Protein 9FOJ (pdb70)

InterPro domains:
  IPR000069 Envelope glycoprotein M, flavivirus [PF01004] (208-280)
  IPR000208 RNA-directed RNA polymerase, fingers/palm subdomains, flavivirus [PF00972] (2767-3212)
  IPR000336 Flavivirus/Alphavirus glycoprotein, immunoglobulin-like domain superfamily [G3DSA:2.60.40.350] (581-679)
  IPR000404 Flavivirus non-structural protein NS4A [PF01350] (2114-2251)
  IPR000487 Non-structural protein NS2B, flavivirus [PS51527] (1357-1488)
  IPR000752 Flavivirus non-structural protein NS2A [PF01005] (1141-1274)
  IPR001122 Capsid protein C, flavivirus [PF01003] (4-115)
  IPR001157 Non-structural protein NS1, flavivirus [PF00948] (779-1130)
  IPR001528 Flavivirus non-structural protein NS4B [PF01349] (2260-2503)
  IPR001650 Helicase, C-terminal domain-like [PS51194] (1841-2000)
  IPR001650 Helicase, C-terminal domain-like [SM00490] (1864-1957)
  IPR001850 Non-structural protein NS3, peptidase S7, flavivirus [PF00949] (1509-1658)
  IPR001850 Non-structural protein NS3, peptidase S7, flavivirus [PS51528] (1490-1669)
  IPR002535 Flavivirus polyprotein propeptide [PF01570] (139-205)
  IPR002877 Ribosomal RNA methyltransferase, FtsJ domain [PF01728] (2566-2733)
  IPR007094 RNA-directed RNA polymerase, catalytic domain [PS50507] (3040-3189)
  IPR009003 Peptidase S1, PA clan [SSF50494] (1508-1657)
  IPR011492 Non-structural protein NS3-like, DEAD-box helicase, flavivirus [PF07652] (1679-1824)
  IPR011998 Envelope glycoprotein E, central and dimerisation domain, flavivirus [PF00869] (282-581)
  IPR013755 Flaviviral glycoprotein E, central domain, subdomain 1 [G3DSA:3.30.387.10] (343-542)

Solvent-accessible surface area: 92058 Å² total; per-residue (Å²): 24,66,0,19,39,37,138,36,1,26,81,12,109,4,118,155,64,41,77,127,12,30,4,5,5,16,23,54,10,7,7,0,0,22,10,104,50,56,15,3,4,0,1,3,5,58,19,4,43,8,102,80,14,58,95,34,34,10,2,0,7,41,3,111,13,87,57,68,105,60,31,36,104,33,51,86,126,29,53,2,80,28,96,38,45,79,105,53,22,31,14,49,84,108,69,114,3,52,31,6,9,3,38,129,10,53,85,38,35,127,6,21,0,0,3,3,3,95,7,73,11,60,120,140,63,87,3,22,0,14,33,17,53,70,91,133,9,25,8,20,0,41,2,1,6,23,35,12,70,59,33,11,73,123,99,136,22,118,24,70,74,71,11,70,3,42,82,100,52,151,100,31,101,20,82,22,57,93,41,12,47,2,4,3,57,15,159,26,101,29,17,33,71,39,59,76,7,1,4,2,4,19,40,120,95,91,153,43,28,14,46,0,2,2,0,26,73,96,20,2,67,111,18,21,5,0,53,33,49,100,72,36,173,23,33,75,71,10,47,107,2,6,65,22,25,102,21,82,23,98,96,19,52,17,40,20,31,6,5,14,18,4,21,4,5,106,13,2,17,12,3,0,30,1,35,28,111,74,87,76,22,26,10,96,2,2,28,1,19,7,41,3,4,2,72,132,25,134,46,47,9,111,136,57,97,82,10,62,132,89,99,7,83,75,148,91,59,12,14,38,13,55,33,29,7,0,1,0,34,3,19,16,98,24,126,93,53,4,75,9,37,27,95,0,10,38,110,72,78,92,160,78,86,38,14,143,55,40,16,47,28,18,22,5,46,118,141,22,15,1,19,4,4,1,62,4,47,57,21,78,1,20,0,72,0,17,86,43,94,70,116,42,126,9,134,68,56,77,119,32,54,96,115,90,140,77,163,51,27,108,63,38,60,86,43,11,18,83,42,15,74,36,39,27,43,117,85,42,116,103,53,69,71,1,99,55,111,62,74,104,106,25,34,42,25,57,118,140,25,18,76,42,19,70,54,36,14,23,80,68,0,76,49,43,20,138,79,0,130,87,65,244,65,113,106,96,20,106,36,76,59,106,38,0,33,100,4,42,55,75,0,72,62,95,37,108,24,66,0,16,36,35,111,34,16,33,70,11,102,11,86,167,55,51,62,120,7,34,1,1,3,8,26,46,3,7,3,0,2,22,23,78,70,64,14,2,4,0,4,5,3,62,15,2,40,5,97,81,15,63,96,45,52,3,6,0,4,45,1,104,14,92,46,68,105,62,28,39,94,37,9,135,123,33,95,9,89,30,98,21,46,166,99,96,27,27,19,49,82,135,58,101,4,63,29,6,8,2,31,131,1,46,92,34,31,117,3,34,0,1,2,2,1,105,11,73,21,48,135,146,66,86,2,19,0,15,42,16,53,77,110,127,1,20,4,24,0,55,5,1,3,19,36,10,68,48,39,12,59,121,99,141,21,111,21,82,77,67,8,82,2,38,74,100,49,96,146,47,103,17,79,16,59,93,30,13,51,9,38,8,35,6,104,16,75,53,12,17,72,24,70,85,1,4,4,4,4,25,33,105,106,98,154,37,30,20,40,0,1,2,0,20,126,82,35,4,70,68,30,28,4,0,44,28,109,104,70,48,182,28,32,65,86,12,49,113,1,4,56,17,17,93,18,78,32,74,117,18,67,15,27,21,32,8,5,6,21,4,29,6,2,123,9,2,30,22,4,2,21,3,15,20,94,78,79,78,20,46,3,90,11,14,26,2,17,2,29,5,9,10,113,139,15,136,40,54,15,116,133,83,97,63,8,60,121,100,92,9,83,66,141,78,39,5,15,41,14,61,36,32,4,0,1,2,15,3,19,39,90,17,123,129,56,4,84,9,44,18,85,1,17,22,66,66,89,106,106,108,75,36,9,146,51,38,8,44,36,13,27,23,58,92,147,30,21,2,15,1,2,0,65,5,48,58,23,43,2,26,0,51,1,14,93,38,10,13,16,41,102,12,134,66,60,87,129,28,62,96,115,105,151,66,161,84,39,106,38,28,75,63,36,19,22,69,27,16,81,47,48,26,39,100,63,40,115,118,44,67,72,4,61,58,112,51,76,108,93,12,31,48,24,62,102,102,20,9,60,11,18,24,48,24,12,28,40,30,0,18,45,40,21,82,35,0,77,86,44,242,73,106,106,95,19,110,37,31,61,97,29,0,36,90,13,45,68,63,2,90,53,52,1,112,15,74,1,41,62,62,145,107,3,28,69,9,99,35,109,55,86,75,42,140,12,27,0,4,3,61,32,43,14,5,12,6,4,44,21,101,53,58,12,6,2,0,4,4,3,50,21,3,37,7,102,81,11,48,118,36,41,17,4,0,9,38,4,122,41,82,53,69,99,63,33,36,110,49,32,107,124,30,50,5,89,17,107,27,43,93,89,55,19,27,13,51,78,109,60,118,2,95,35,14,199,76,71,175,3,72,88,165,42,112,10,18,0,0,0,2,3,87,7,72,17,67,130,144,69,89,3,22,0,13,49,18,49,74,82,127,7,23,2,17,0,50,2,0,5,15,42,9,78,73,37,48,88,126,110,129,24,113,28,88,91,71,17,74,1,44,9,64,23,96,109,34,94,14,86,6,59,95,40,7,46,6,5,1,42,7,43,6,43,35,11,30,77,31,52,78,10,4,5,4,10,25,45,148,107,95,165,163,50,60,73,0,16,36,1,83,118,98,81,4,71,126,35,60,27,0,55,35,52,118,72,35,155,21,25,85,77,9,42,116,3,9,68,17,13,100,33,86,29,89,122,10,72,37,63,67,86,23,64,38,33,40,88,14,60,113,63,19,85,85,44,63,78,5,37,31,116,68,81,73,25,22,5,114,40,23,29,0,2,7,24,5,6,5,68,114,4,125,52,58,12,110,137,64,99,79,8,89,108,108,78,8,82,72,147,115,52,7,64,72,36,60,44,55,2,2,11,0,23,3,21,15,89,19,125,88,51,4,86,9,46,23,127,0,19,22,136,66,76,94,159,88,87,31,16,130,63,25,13,49,30,16,29,7,44,114,156,21,18,3,9,2,0,0,56,4,52,59,19,91,4,27,0,66,0,16,81,49,81,62,110,45,129,12,132,61,64,78,149,37,66,100,123,109,154,66,152,64,22,98,82,74,62,98,116,9,32,65,58,16,80,14,37,16,51,104,78,39,118,120,40,65,72,4,102,54,113,60,70,103,86,20,34,46,28,102,120,139,38,31,89,55,38,62,109,27,32,41,103,58,0,75,46,55,23,152,30,0,134,81,48,209,65,111,107,99,19,108,35,42,61,96,43,0,32,90,13,33,89,74,14,106,84,113,52,172,71,123,17,64,86,3,63,72,143,33,25,58,13,92,28,90,75,7,57,135,35,76,42,38,161,36,31,101,89,106,18,91,19,28,46,180,137,31,149,151,14,26,121,39,45,68,107,34,8,155,112,51,29,135,35,103,140,61,36,102,107,90,28,86,64,33,38,35,60,18,15,65,59,63,49,106,18,68,62,14,32,77,99,25,41,62,22,82,21,78,109,15,50,164,29,93,16,26,128,28,15,116,92,125,22,54,36,69,24,110,178,62,130,133,46,33,100,62,54,68,108,85,9,117,126,146,39,136,34,97,103,27,35,94,42,71,25,78,44,21,39,34,39,0,37,54,81,108,163,165,155,126,116,140,66,133,218,100,130,83,54,255,52,106,111,160,52,116,60,107,50,101,86,25,71,102,83,150,43,86,46,28,61,133,141,66,104,134,80,28,104,56,79,64,114,46,18,88,124,46,32,91,36,97,134,54,49,106,118,102,25,97,101,53,58,43,97,12,23,81,112,67

Radius of gyration: 48.01 Å; Cα contacts (8 Å, |Δi|>4): 3332; chains: 6; bounding box: 139×89×130 Å

B-factor: mean 101.0, std 32.33, range [60.45, 214.07]

Secondary structure (DSSP, 8-state):
--GGGSS--EEEEEPTT--EEEEEEETT--EEEEETTEEEEEEEEEEEEEESPEEEEEEESSEEEEEEEEEEE-SSS-----GGGGSTTEEEEEEEEEE-GGGT-SSSEEEEEEEEEEEEE-TT-EEEEEE--TTT-EEEEEEEE--S----TTS--TT-EEEEE-TT--SEEEE-GGGEEEEEEE-GGGSS-GGGB-EEE--TT-TTS-SEE--BHHHHHS--S-EE-TT-SS-BTGGGSEEE----SS---EEE----HHHHHHHTTTPBEEEEETTEEEESS-EEEEEEEEEEE--TTTTSPBPPTTSEEEEEEEEE-SSS-EEEEEEE-SSSSEE--EEEEETTEEEEE--EESSSS-EE-SS-B-EEEEE--SEEEEEEETTEEEEEEE-S-HHHHHHHHHHHHHHHHHHHGGGGGGTT--S-THHHHHHHHHHHHHHHHHHHHTTS-HHHHHHHHHHHHHHHHHSS-HHHHHHHHHHHHHHHHTTTTT--/-GGGG-S--EEEE--TT--EEEEEEETT--EEEE-TTS--EEEEEEEEE-BS-EEEEEEESSEEEEEEEEEEE-TTS-----GGGG-SSEEEEEE--EE-GGGT-SS-EE-EEEEEEEEEE-TT-EEEEEE--TTT-EEEEEEEE--S----TTS--TT-EEEEE-TT--EEEEE-GGGBEEEEEE-STTSS-TTSEEEEE--TT-TTS-SEEEEETTHHHH--S-EE-TT-SS-BTGGGTEEEPPP-SS---EEE----HHHHHHHTTTPBEEEEETTEEEES--EEEEEEE-SSB--TTTTPPBPPTTS-EEEEEEEE-SSS-EEEEEE--S-SS-B---EEEETTS------EESS-S-BEETTEE-EEEEE--SEEEEEEETTEEEEEEE-S-HHHHHHHHHHHHHHHHHHHGGGGGGSSS---HHHHHHHHHHHHHHHHHHHHTTTS-HHHHHHHHHHHHHHHHH-SSHHHHHHHHHHHHHHHHHHHTT--/--TTS-TT-EEEEE-TT--EEEEEEETT--EEEEESSSPPEEEEEEEEEEESPEEEEEEESSEEEEEEEEEEE-TTS-----GGGGSTTEEEEEE--EE-GGGT-SS-EE-EEEEEEEEEEPTT-EEEEEE--GGG-EEEEEEEE--S----SSSPPTT-EEEEE-SS--SEEEE-GGGBEEEEEE-GGGSS-TTSEEEEE--TT-SSS-SEEEEEHHHHHS--S-EE-TT--S-BTGGGGEEEPPPPSS---EEE----HHHHHHH-TT--EEEEETTEEEESS-EEEEEEE-TTB----TTSPBPPTTSEEEEEEEEE-SSS-EEEEEEE-S-SSEEPPEEEEETTEEEEE--EESSSS-EEBTTB--EEEEE--SEEEEEEETTEEEEEEE---HHHHHHHHHHHHHHHHHHHGGGGGGSS----THHHHHHHHHHHHHHHHHHHHTTS-HHHHHHHHHHHHHHHHH-SSHHHHHHHHHHHHHHHHTTTTS--/-------SS----SS-BSSPP--HHHHHHHHHHHHHHTHHHHHHHHHHHHHH--SHHHHHHHHHHHHHHHHHH-/----PPPSSTT--SS-BSS---SHHHHHHHHHHHHHHSTTHHHHHHHHHHHH--SHHHHHHHHHHHHHTGGG--/-------SSS---SS--STT--SHHHHHHHHHHHTTT-HHHHHHHHHHHHHH--SHHHHHHTHHHHHHHGGG--

Nearest PDB structures (foldseek):
  9foj-assembly1_A  TM=9.922E-01  e=1.346E-93  Langat virus (strain TP21)
  9fk0-assembly1_A  TM=9.875E-01  e=8.191E-89  tick-borne encephalitis virus-European subtype
  7z51-assembly1_A  TM=9.888E-01  e=7.480E-86  Tick-borne encephalitis virus (WESTERN SUBTYPE)
  8qrh-assembly1_C  TM=9.828E-01  e=7.710E-84  Orthoflavivirus encephalitidis
  5o6v-assembly1_B  TM=9.549E-01  e=3.241E-80  Tick-borne encephalitis virus (strain HYPR)

Sequence (1710 aa):
SRCTHLENRDFVTGVQGTTRLTLVLELGGCVTVTADGKPSLDVWLDSIYQESPAQTREYCLHAKLTGTKVAARCPTMGPATLPEEHQSGTVCKRDQSDRGWGNHCGLFGKGSIVTCVKFTCEDKKKATGHVYDVNKITYTIKVEPHTGEFVAANETHSGRKSASFTVSSEKTILTLGDYGDVSLLCRVASGVDLAQTVVLALDKTHEHLPTAWQVHRDWFNDLALPWKHDGAEAWNEAGRLVEFGTPHAVKMDVFNLGDQTGVLLKSLAGVPVASIEGTKYHLKSGHVTCEVGLEKLKMKGLTYTVCDKTKFTWKRAPTDSGHDTVVMEVGFSGTRPCRIPVRAVAHGVPEVNVAMLITPNPTMENNGGGFIEMQLPPGDNIIYVGDLNHQWFQKGSSIGRVLQKTRKGIERLTVLGEHAWDFGSVGGVMTSIGRAMHTVLGGAFNTLLGGVGFLPKILLGVAMAWLGLNMRNPTLSMGFLLSGGLVLAMTLGVGASRCTHLENRDFVTGVQGTTRLTLVLELGGCVTVTADGKPSLDVWLDSIYQESPAQTREYCLHAKLTGTKVAARCPTMGPATLPEEHQSGTVCKRDQSDRGWGNHCGLFGKGSIVTCVKFTCEDKKKATGHVYDVNKITYTIKVEPHTGEFVAANETHSGRKSASFTVSSEKTILTLGDYGDVSLLCRVASGVDLAQTVVLALDKTHEHLPTAWQVHRDWFNDLALPWKHDGAEAWNEAGRLVEFGTPHAVKMDVFNLGDQTGVLLKSLAGVPVASIEGTKYHLKSGHVTCEVGLEKLKMKGLTYTVCDKTKFTWKRAPTDSGHDTVVMEVGFSGTRPCRIPVRAVAHGVPEVNVAMLITPNPTMENNGGGFIEMQLPPGDNIIYVGDLNHQWFQKGSSIGRVLQKTRKGIERLTVLGEHAWDFGSVGGVMTSIGRAMHTVLGGAFNTLLGGVGFLPKILLGVAMAWLGLNMRNPTLSMGFLLSGGLVLAMTLGVGASRCTHLENRDFVTGVQGTTRLTLVLELGGCVTVTADGKPSLDVWLDSIYQESPAQTREYCLHAKLTGTKVAARCPTMGPATLPEEHQSGTVCKRDQSDRGWGNHCGLFGKGSIVTCVKFTCEDKKKATGHVYDVNKITYTIKVEPHTGEFVAANETHSGRKSASFTVSSEKTILTLGDYGDVSLLCRVASGVDLAQTVVLALDKTHEHLPTAWQVHRDWFNDLALPWKHDGAEAWNEAGRLVEFGTPHAVKMDVFNLGDQTGVLLKSLAGVPVASIEGTKYHLKSGHVTCEVGLEKLKMKGLTYTVCDKTKFTWKRAPTDSGHDTVVMEVGFSGTRPCRIPVRAVAHGVPEVNVAMLITPNPTMENNGGGFIEMQLPPGDNIIYVGDLNHQWFQKGSSIGRVLQKTRKGIERLTVLGEHAWDFGSVGGVMTSIGRAMHTVLGGAFNTLLGGVGFLPKILLGVAMAWLGLNMRNPTLSMGFLLSGGLVLAMTLGVGAVLIPSHAQRDLTGRGHQWLEGEAVKAHLTRVEGWVWKNKLFTLSLVMVAWLMVDGLLPRILIVVVALALAPAYAVLIPSHAQRDLTGRGHQWLEGEAVKAHLTRVEGWVWKNKLFTLSLVMVAWLMVDGLLPRILIVVVALALAPAYAVLIPSHAQRDLTGRGHQWLEGEAVKAHLTRVEGWVWKNKLFTLSLVMVAWLMVDGLLPRILIVVVALALAPAYA

Structure (mmCIF, N/CA/C/O backbone):
data_9FOJ
#
_entry.id   9FOJ
#
loop_
_entity.id
_entity.type
_entity.pdbx_description
1 polymer 'Envelope protein E'
2 polymer 'Small envelope protein M'
3 branched 2-acetamido-2-deoxy-beta-D-glucopyranose-(1-4)-2-acetamido-2-deoxy-beta-D-glucopyranose
4 non-polymer 1-PALMITOYL-2-LINOLEOYL-SN-GLYCERO-3-PHOSPHOCHOLINE
#
loop_
_atom_site.group_PDB
_atom_site.id
_atom_site.type_symbol
_atom_site.label_atom_id
_atom_site.label_alt_id
_atom_site.label_comp_id
_atom_site.label_asym_id
_atom_site.label_entity_id
_atom_site.label_seq_id
_atom_site.pdbx_PDB_ins_code
_atom_site.Cartn_x
_atom_site.Cartn_y
_atom_site.Cartn_z
_atom_site.occupancy
_atom_site.B_iso_or_equiv
_atom_site.auth_seq_id
_atom_site.auth_comp_id
_atom_site.auth_asym_id
_atom_site.auth_atom_id
_atom_site.pdbx_PDB_model_num
ATOM 1 N N . SER A 1 1 ? 541.376 505.461 393.047 1.00 85.93 1 SER A N 1
ATOM 2 C CA . SER A 1 1 ? 539.962 505.153 393.364 1.00 85.93 1 SER A CA 1
ATOM 3 C C . SER A 1 1 ? 539.706 505.290 394.858 1.00 85.93 1 SER A C 1
ATOM 4 O O . SER A 1 1 ? 540.565 504.930 395.660 1.00 85.93 1 SER A O 1
ATOM 7 N N . ARG A 1 2 ? 538.517 505.765 395.245 1.00 81.74 2 ARG A N 1
ATOM 8 C CA . ARG A 1 2 ? 537.951 505.563 396.585 1.00 81.74 2 ARG A CA 1
ATOM 9 C C . ARG A 1 2 ? 536.936 504.432 396.620 1.00 81.74 2 ARG A C 1
ATOM 10 O O . ARG A 1 2 ? 536.766 503.834 397.675 1.00 81.74 2 ARG A O 1
ATOM 18 N N . CYS A 1 3 ? 536.304 504.080 395.504 1.00 84.97 3 CYS A N 1
ATOM 19 C CA . CYS A 1 3 ? 535.390 502.937 395.465 1.00 84.97 3 CYS A CA 1
ATOM 20 C C . CYS A 1 3 ? 536.051 501.625 395.931 1.00 84.97 3 CYS A C 1
ATOM 21 O O . CYS A 1 3 ? 535.412 500.812 396.594 1.00 84.97 3 CYS A O 1
ATOM 24 N N . THR A 1 4 ? 537.344 501.429 395.667 1.00 80.89 4 THR A N 1
ATOM 25 C CA . THR A 1 4 ? 538.126 500.291 396.186 1.00 80.89 4 THR A CA 1
ATOM 26 C C . THR A 1 4 ? 538.307 500.278 397.708 1.00 80.89 4 THR A C 1
ATOM 27 O O . THR A 1 4 ? 538.643 499.235 398.264 1.00 80.89 4 THR A O 1
ATOM 31 N N . HIS A 1 5 ? 538.112 501.404 398.397 1.00 80.62 5 HIS A N 1
ATOM 32 C CA . HIS A 1 5 ? 538.420 501.584 399.821 1.00 80.62 5 HIS A CA 1
ATOM 33 C C . HIS A 1 5 ? 537.178 501.561 400.720 1.00 80.62 5 HIS A C 1
ATOM 34 O O . HIS A 1 5 ? 537.295 501.756 401.927 1.00 80.62 5 HIS A O 1
ATOM 41 N N . LEU A 1 6 ? 535.989 501.362 400.158 1.00 82.26 6 LEU A N 1
ATOM 42 C CA . LEU A 1 6 ? 534.708 501.540 400.842 1.00 82.26 6 LEU A CA 1
ATOM 43 C C . LEU A 1 6 ? 533.892 500.249 400.866 1.00 82.26 6 LEU A C 1
ATOM 44 O O . LEU A 1 6 ? 533.981 499.399 399.981 1.00 82.26 6 LEU A O 1
ATOM 49 N N . GLU A 1 7 ? 533.080 500.100 401.904 1.00 86.47 7 GLU A N 1
ATOM 50 C CA . GLU A 1 7 ? 532.267 498.903 402.148 1.00 86.47 7 GLU A CA 1
ATOM 51 C C . GLU A 1 7 ? 531.096 498.770 401.164 1.00 86.47 7 GLU A C 1
ATOM 52 O O . GLU A 1 7 ? 530.496 497.703 401.047 1.00 86.47 7 GLU A O 1
ATOM 58 N N . ASN A 1 8 ? 530.757 499.851 400.460 1.00 89.54 8 ASN A N 1
ATOM 59 C CA . ASN A 1 8 ? 529.597 499.959 399.582 1.00 89.54 8 ASN A CA 1
ATOM 60 C C . ASN A 1 8 ? 529.947 500.640 398.245 1.00 89.54 8 ASN A C 1
ATOM 61 O O . ASN A 1 8 ? 530.628 501.666 398.229 1.00 89.54 8 ASN A O 1
ATOM 66 N N . ARG A 1 9 ? 529.440 500.083 397.138 1.00 91.05 9 ARG A N 1
ATOM 67 C CA . ARG A 1 9 ? 529.551 500.580 395.753 1.00 91.05 9 ARG A CA 1
ATOM 68 C C . ARG A 1 9 ? 528.256 500.273 395.005 1.00 91.05 9 ARG A C 1
ATOM 69 O O . ARG A 1 9 ? 527.700 499.188 395.182 1.00 91.05 9 ARG A O 1
ATOM 77 N N . ASP A 1 10 ? 527.870 501.142 394.083 1.00 91.87 10 ASP A N 1
ATOM 78 C CA . ASP A 1 10 ? 526.940 500.848 392.988 1.00 91.87 10 ASP A CA 1
ATOM 79 C C . ASP A 1 10 ? 527.530 501.315 391.650 1.00 91.87 10 ASP A C 1
ATOM 80 O O . ASP A 1 10 ? 528.310 502.268 391.595 1.00 91.87 10 ASP A O 1
ATOM 85 N N . PHE A 1 11 ? 527.163 500.634 390.564 1.00 86.73 11 PHE A N 1
ATOM 86 C CA . PHE A 1 11 ? 527.663 500.892 389.214 1.00 86.73 11 PHE A CA 1
ATOM 87 C C . PHE A 1 11 ? 526.559 501.450 388.307 1.00 86.73 11 PHE A C 1
ATOM 88 O O . PHE A 1 11 ? 525.457 500.907 388.272 1.00 86.73 11 PHE A O 1
ATOM 96 N N . VAL A 1 12 ? 526.854 502.490 387.527 1.00 83.34 12 VAL A N 1
ATOM 97 C CA . VAL A 1 12 ? 525.959 503.001 386.475 1.00 83.34 12 VAL A CA 1
ATOM 98 C C . VAL A 1 12 ? 526.661 502.986 385.123 1.00 83.34 12 VAL A C 1
ATOM 99 O O . VAL A 1 12 ? 527.868 503.228 385.028 1.00 83.34 12 VAL A O 1
ATOM 103 N N . THR A 1 13 ? 525.915 502.701 384.055 1.00 88.59 13 THR A N 1
ATOM 104 C CA . THR A 1 13 ? 526.450 502.707 382.691 1.00 88.59 13 THR A CA 1
ATOM 105 C C . THR A 1 13 ? 525.513 503.386 381.694 1.00 88.59 13 THR A C 1
ATOM 106 O O . THR A 1 13 ? 524.316 503.101 381.666 1.00 88.59 13 THR A O 1
ATOM 110 N N . GLY A 1 14 ? 526.051 504.286 380.869 1.00 94.51 14 GLY A N 1
ATOM 111 C CA . GLY A 1 14 ? 525.330 504.933 379.769 1.00 94.51 14 GLY A CA 1
ATOM 112 C C . GLY A 1 14 ? 525.648 504.305 378.408 1.00 94.51 14 GLY A C 1
ATOM 113 O O . GLY A 1 14 ? 526.816 504.097 378.070 1.00 94.51 14 GLY A O 1
ATOM 114 N N . VAL A 1 15 ? 524.622 504.033 377.597 1.00 98.58 15 VAL A N 1
ATOM 115 C CA . VAL A 1 15 ? 524.801 503.625 376.190 1.00 98.58 15 VAL A CA 1
ATOM 116 C C . VAL A 1 15 ? 525.380 504.772 375.355 1.00 98.58 15 VAL A C 1
ATOM 117 O O . VAL A 1 15 ? 525.221 505.944 375.708 1.00 98.58 15 VAL A O 1
ATOM 121 N N . GLN A 1 16 ? 526.040 504.452 374.241 1.00 105.68 16 GLN A N 1
ATOM 122 C CA . GLN A 1 16 ? 526.731 505.431 373.394 1.00 105.68 16 GLN A CA 1
ATOM 123 C C . GLN A 1 16 ? 525.834 506.634 373.043 1.00 105.68 16 GLN A C 1
ATOM 124 O O . GLN A 1 16 ? 524.680 506.475 372.638 1.00 105.68 16 GLN A O 1
ATOM 130 N N . GLY A 1 17 ? 526.363 507.846 373.216 1.00 102.86 17 GLY A N 1
ATOM 131 C CA . GLY A 1 17 ? 525.634 509.102 372.993 1.00 102.86 17 GLY A CA 1
ATOM 132 C C . GLY A 1 17 ? 524.789 509.599 374.178 1.00 102.86 17 GLY A C 1
ATOM 133 O O . GLY A 1 17 ? 524.218 510.686 374.090 1.00 102.86 17 GLY A O 1
ATOM 134 N N . THR A 1 18 ? 524.714 508.867 375.297 1.00 97.72 18 THR A N 1
ATOM 135 C CA . THR A 1 18 ? 524.030 509.343 376.518 1.00 97.72 18 THR A CA 1
ATOM 136 C C . THR A 1 18 ? 524.828 510.467 377.185 1.00 97.72 18 THR A C 1
ATOM 137 O O . THR A 1 18 ? 525.954 510.252 377.625 1.00 97.72 18 THR A O 1
ATOM 141 N N . THR A 1 19 ? 524.271 511.677 377.261 1.00 95.38 19 THR A N 1
ATOM 142 C CA . THR A 1 19 ? 524.984 512.872 377.754 1.00 95.38 19 THR A CA 1
ATOM 143 C C . THR A 1 19 ? 524.865 513.104 379.259 1.00 95.38 19 THR A C 1
ATOM 144 O O . THR A 1 19 ? 525.766 513.701 379.846 1.00 95.38 19 THR A O 1
ATOM 148 N N . ARG A 1 20 ? 523.787 512.646 379.903 1.00 96.26 20 ARG A N 1
ATOM 149 C CA . ARG A 1 20 ? 523.464 512.914 381.315 1.00 96.26 20 ARG A CA 1
ATOM 150 C C . ARG A 1 20 ? 523.053 511.647 382.059 1.00 96.26 20 ARG A C 1
ATOM 151 O O . ARG A 1 20 ? 522.298 510.842 381.521 1.00 96.26 20 ARG A O 1
ATOM 159 N N . LEU A 1 21 ? 523.486 511.512 383.310 1.00 93.16 21 LEU A N 1
ATOM 160 C CA . LEU A 1 21 ? 523.017 510.491 384.250 1.00 93.16 21 LEU A CA 1
ATOM 161 C C . LEU A 1 21 ? 522.543 511.150 385.554 1.00 93.16 21 LEU A C 1
ATOM 162 O O . LEU A 1 21 ? 523.095 512.165 385.982 1.00 93.16 21 LEU A O 1
ATOM 167 N N . THR A 1 22 ? 521.529 510.568 386.197 1.00 95.29 22 THR A N 1
ATOM 168 C CA . THR A 1 22 ? 520.953 511.059 387.461 1.00 95.29 22 THR A CA 1
ATOM 169 C C . THR A 1 22 ? 521.385 510.180 388.630 1.00 95.29 22 THR A C 1
ATOM 170 O O . THR A 1 22 ? 521.171 508.971 388.621 1.00 95.29 22 THR A O 1
ATOM 174 N N . LEU A 1 23 ? 521.969 510.779 389.661 1.00 87.84 23 LEU A N 1
ATOM 175 C CA . LEU A 1 23 ? 522.503 510.087 390.828 1.00 87.84 23 LEU A CA 1
ATOM 176 C C . LEU A 1 23 ? 521.823 510.558 392.115 1.00 87.84 23 LEU A C 1
ATOM 177 O O . LEU A 1 23 ? 521.430 511.718 392.249 1.00 87.84 23 LEU A O 1
ATOM 182 N N . VAL A 1 24 ? 521.729 509.649 393.081 1.00 82.54 24 VAL A N 1
ATOM 183 C CA . VAL A 1 24 ? 521.255 509.919 394.439 1.00 82.54 24 VAL A CA 1
ATOM 184 C C . VAL A 1 24 ? 522.347 509.496 395.410 1.00 82.54 24 VAL A C 1
ATOM 185 O O . VAL A 1 24 ? 522.372 508.383 395.920 1.00 82.54 24 VAL A O 1
ATOM 189 N N . LEU A 1 25 ? 523.323 510.381 395.589 1.00 77.72 25 LEU A N 1
ATOM 190 C CA . LEU A 1 25 ? 524.500 510.149 396.414 1.00 77.72 25 LEU A CA 1
ATOM 191 C C . LEU A 1 25 ? 524.129 510.130 397.902 1.00 77.72 25 LEU A C 1
ATOM 192 O O . LEU A 1 25 ? 523.475 511.045 398.401 1.00 77.72 25 LEU A O 1
ATOM 197 N N . GLU A 1 26 ? 524.584 509.113 398.625 1.00 88.39 26 GLU A N 1
ATOM 198 C CA . GLU A 1 26 ? 524.444 508.988 400.079 1.00 88.39 26 GLU A CA 1
ATOM 199 C C . GLU A 1 26 ? 525.784 509.238 400.759 1.00 88.39 26 GLU A C 1
ATOM 200 O O . GLU A 1 26 ? 526.818 508.782 400.267 1.00 88.39 26 GLU A O 1
ATOM 206 N N . LEU A 1 27 ? 525.797 509.923 401.900 1.00 75.97 27 LEU A N 1
ATOM 207 C CA . LEU A 1 27 ? 527.042 510.123 402.635 1.00 75.97 27 LEU A CA 1
ATOM 208 C C . LEU A 1 27 ? 527.657 508.771 403.040 1.00 75.97 27 LEU A C 1
ATOM 209 O O . LEU A 1 27 ? 526.966 507.886 403.539 1.00 75.97 27 LEU A O 1
ATOM 214 N N . GLY A 1 28 ? 528.958 508.596 402.811 1.00 78.02 28 GLY A N 1
ATOM 215 C CA . GLY A 1 28 ? 529.676 507.342 403.069 1.00 78.02 28 GLY A CA 1
ATOM 216 C C . GLY A 1 28 ? 529.501 506.257 401.998 1.00 78.02 28 GLY A C 1
ATOM 217 O O . GLY A 1 28 ? 530.243 505.275 402.006 1.00 78.02 28 GLY A O 1
ATOM 218 N N . GLY A 1 29 ? 528.576 506.427 401.052 1.00 82.74 29 GLY A N 1
ATOM 219 C CA . GLY A 1 29 ? 528.512 505.633 399.821 1.00 82.74 29 GLY A CA 1
ATOM 220 C C . GLY A 1 29 ? 529.393 506.207 398.703 1.00 82.74 29 GLY A C 1
ATOM 221 O O . GLY A 1 29 ? 529.980 507.282 398.836 1.00 82.74 29 GLY A O 1
ATOM 222 N N . CYS A 1 30 ? 529.473 505.504 397.575 1.00 81.76 30 CYS A N 1
ATOM 223 C CA . CYS A 1 30 ? 530.132 505.975 396.356 1.00 81.76 30 CYS A CA 1
ATOM 224 C C . CYS A 1 30 ? 529.510 505.331 395.108 1.00 81.76 30 CYS A C 1
ATOM 225 O O . CYS A 1 30 ? 528.907 504.258 395.186 1.00 81.76 30 CYS A O 1
ATOM 228 N N . VAL A 1 31 ? 529.656 505.974 393.950 1.00 78.77 31 VAL A N 1
ATOM 229 C CA . VAL A 1 31 ? 529.145 505.467 392.670 1.00 78.77 31 VAL A CA 1
ATOM 230 C C . VAL A 1 31 ? 530.280 505.374 391.660 1.00 78.77 31 VAL A C 1
ATOM 231 O O . VAL A 1 31 ? 531.068 506.312 391.521 1.00 78.77 31 VAL A O 1
ATOM 235 N N . THR A 1 32 ? 530.346 504.257 390.930 1.00 80.13 32 THR A N 1
ATOM 236 C CA . THR A 1 32 ? 531.243 504.082 389.779 1.00 80.13 32 THR A CA 1
ATOM 237 C C . THR A 1 32 ? 530.474 504.412 388.506 1.00 80.13 32 THR A C 1
ATOM 238 O O . THR A 1 32 ? 529.510 503.726 388.165 1.00 80.13 32 THR A O 1
ATOM 242 N N . VAL A 1 33 ? 530.885 505.463 387.802 1.00 77.06 33 VAL A N 1
ATOM 243 C CA . VAL A 1 33 ? 530.191 505.991 386.623 1.00 77.06 33 VAL A CA 1
ATOM 244 C C . VAL A 1 33 ? 530.933 505.578 385.365 1.00 77.06 33 VAL A C 1
ATOM 245 O O . VAL A 1 33 ? 532.149 505.748 385.280 1.00 77.06 33 VAL A O 1
ATOM 249 N N . THR A 1 34 ? 530.213 505.041 384.380 1.00 84.46 34 THR A N 1
ATOM 250 C CA . THR A 1 34 ? 530.777 504.560 383.107 1.00 84.46 34 THR A CA 1
ATOM 251 C C . THR A 1 34 ? 529.875 504.917 381.920 1.00 84.46 34 THR A C 1
ATOM 252 O O . THR A 1 34 ? 528.670 505.116 382.077 1.00 84.46 34 THR A O 1
ATOM 256 N N . ALA A 1 35 ? 530.434 504.946 380.712 1.00 87.09 35 ALA A N 1
ATOM 257 C CA . ALA A 1 35 ? 529.673 504.937 379.467 1.00 87.09 35 ALA A CA 1
ATOM 258 C C . ALA A 1 35 ? 530.499 504.278 378.357 1.00 87.09 35 ALA A C 1
ATOM 259 O O . ALA A 1 35 ? 531.730 504.294 378.402 1.00 87.09 35 ALA A O 1
ATOM 261 N N . ASP A 1 36 ? 529.839 503.692 377.362 1.00 91.19 36 ASP A N 1
ATOM 262 C CA . ASP A 1 36 ? 530.519 502.958 376.292 1.00 91.19 36 ASP A CA 1
ATOM 263 C C . ASP A 1 36 ? 531.504 503.864 375.532 1.00 91.19 36 ASP A C 1
ATOM 264 O O . ASP A 1 36 ? 531.106 504.836 374.886 1.00 91.19 36 ASP A O 1
ATOM 269 N N . GLY A 1 37 ? 532.800 503.574 375.632 1.00 83.77 37 GLY A N 1
ATOM 270 C CA . GLY A 1 37 ? 533.856 504.339 374.967 1.00 83.77 37 GLY A CA 1
ATOM 271 C C . GLY A 1 37 ? 534.241 505.666 375.631 1.00 83.77 37 GLY A C 1
ATOM 272 O O . GLY A 1 37 ? 534.894 506.484 374.982 1.00 83.77 37 GLY A O 1
ATOM 273 N N . LYS A 1 38 ? 533.867 505.903 376.895 1.00 78.54 38 LYS A N 1
ATOM 274 C CA . LYS A 1 38 ? 534.279 507.081 377.685 1.00 78.54 38 LYS A CA 1
ATOM 275 C C . LYS A 1 38 ? 534.925 506.677 379.017 1.00 78.54 38 LYS A C 1
ATOM 276 O O . LYS A 1 38 ? 534.542 505.651 379.576 1.00 78.54 38 LYS A O 1
ATOM 282 N N . PRO A 1 39 ? 535.887 507.448 379.550 1.00 74.43 39 PRO A N 1
ATOM 283 C CA . PRO A 1 39 ? 536.591 507.100 380.778 1.00 74.43 39 PRO A CA 1
ATOM 284 C C . PRO A 1 39 ? 535.649 507.068 381.980 1.00 74.43 39 PRO A C 1
ATOM 285 O O . PRO A 1 39 ? 534.670 507.809 382.039 1.00 74.43 39 PRO A O 1
ATOM 289 N N . SER A 1 40 ? 535.940 506.196 382.941 1.00 73.11 40 SER A N 1
ATOM 290 C CA . SER A 1 40 ? 535.145 506.006 384.154 1.00 73.11 40 SER A CA 1
ATOM 291 C C . SER A 1 40 ? 535.563 506.945 385.291 1.00 73.11 40 SER A C 1
ATOM 292 O O . SER A 1 40 ? 536.715 507.376 385.372 1.00 73.11 40 SER A O 1
ATOM 295 N N . LEU A 1 41 ? 534.601 507.292 386.154 1.00 73.68 41 LEU A N 1
ATOM 296 C CA . LEU A 1 41 ? 534.775 508.183 387.306 1.00 73.68 41 LEU A CA 1
ATOM 297 C C . LEU A 1 41 ? 534.302 507.522 388.613 1.00 73.68 41 LEU A C 1
ATOM 298 O O . LEU A 1 41 ? 533.289 506.821 388.623 1.00 73.68 41 LEU A O 1
ATOM 303 N N . ASP A 1 42 ? 534.962 507.838 389.729 1.00 78.01 42 ASP A N 1
ATOM 304 C CA . ASP A 1 42 ? 534.390 507.709 391.074 1.00 78.01 42 ASP A CA 1
ATOM 305 C C . ASP A 1 42 ? 533.710 509.029 391.468 1.00 78.01 42 ASP A C 1
ATOM 306 O O . ASP A 1 42 ? 534.307 510.097 391.320 1.00 78.01 42 ASP A O 1
ATOM 311 N N . VAL A 1 43 ? 532.500 508.963 392.034 1.00 75.57 43 VAL A N 1
ATOM 312 C CA . VAL A 1 43 ? 531.765 510.125 392.568 1.00 75.57 43 VAL A CA 1
ATOM 313 C C . VAL A 1 43 ? 531.286 509.838 393.991 1.00 75.57 43 VAL A C 1
ATOM 314 O O . VAL A 1 43 ? 530.750 508.754 394.241 1.00 75.57 43 VAL A O 1
ATOM 318 N N . TRP A 1 44 ? 531.436 510.786 394.926 1.00 74.53 44 TRP A N 1
ATOM 319 C CA . TRP A 1 44 ? 530.889 510.651 396.285 1.00 74.53 44 TRP A CA 1
ATOM 320 C C . TRP A 1 44 ? 530.543 511.985 396.963 1.00 74.53 44 TRP A C 1
ATOM 321 O O . TRP A 1 44 ? 531.097 513.038 396.640 1.00 74.53 44 TRP A O 1
ATOM 332 N N . LEU A 1 45 ? 529.620 511.926 397.927 1.00 73.40 45 LEU A N 1
ATOM 333 C CA . LEU A 1 45 ? 529.249 513.029 398.820 1.00 73.40 45 LEU A CA 1
ATOM 334 C C . LEU A 1 45 ? 530.233 513.051 399.995 1.00 73.40 45 LEU A C 1
ATOM 335 O O . LEU A 1 45 ? 530.475 512.015 400.610 1.00 73.40 45 LEU A O 1
ATOM 340 N N . ASP A 1 46 ? 530.825 514.200 400.303 1.00 72.53 46 ASP A N 1
ATOM 341 C CA . ASP A 1 46 ? 531.978 514.287 401.204 1.00 72.53 46 ASP A CA 1
ATOM 342 C C . ASP A 1 46 ? 531.681 515.000 402.527 1.00 72.53 46 ASP A C 1
ATOM 343 O O . ASP A 1 46 ? 532.259 514.646 403.551 1.00 72.53 46 ASP A O 1
ATOM 348 N N . SER A 1 47 ? 530.779 515.982 402.533 1.00 71.58 47 SER A N 1
ATOM 349 C CA . SER A 1 47 ? 530.260 516.613 403.751 1.00 71.58 47 SER A CA 1
ATOM 350 C C . SER A 1 47 ? 528.957 517.372 403.494 1.00 71.58 47 SER A C 1
ATOM 351 O O . SER A 1 47 ? 528.657 517.762 402.363 1.00 71.58 47 SER A O 1
ATOM 354 N N . ILE A 1 48 ? 528.205 517.621 404.567 1.00 67.89 48 ILE A N 1
ATOM 355 C CA . ILE A 1 48 ? 526.978 518.422 404.600 1.00 67.89 48 ILE A CA 1
ATOM 356 C C . ILE A 1 48 ? 527.048 519.278 405.863 1.00 67.89 48 ILE A C 1
ATOM 357 O O . ILE A 1 48 ? 526.946 518.735 406.965 1.00 67.89 48 ILE A O 1
ATOM 362 N N . TYR A 1 49 ? 527.295 520.585 405.747 1.00 69.87 49 TYR A N 1
ATOM 363 C CA . TYR A 1 49 ? 527.678 521.398 406.910 1.00 69.87 49 TYR A CA 1
ATOM 364 C C . TYR A 1 49 ? 527.294 522.883 406.849 1.00 69.87 49 TYR A C 1
ATOM 365 O O . TYR A 1 49 ? 526.917 523.406 405.802 1.00 69.87 49 TYR A O 1
ATOM 374 N N . GLN A 1 50 ? 527.394 523.564 407.993 1.00 74.98 50 GLN A N 1
ATOM 375 C CA . GLN A 1 50 ? 527.237 525.015 408.144 1.00 74.98 50 GLN A CA 1
ATOM 376 C C . GLN A 1 50 ? 528.244 525.549 409.175 1.00 74.98 50 GLN A C 1
ATOM 377 O O . GLN A 1 50 ? 528.684 524.809 410.058 1.00 74.98 50 GLN A O 1
ATOM 383 N N . GLU A 1 51 ? 528.592 526.832 409.090 1.00 75.40 51 GLU A N 1
ATOM 384 C CA . GLU A 1 51 ? 529.381 527.537 410.106 1.00 75.40 51 GLU A CA 1
ATOM 385 C C . GLU A 1 51 ? 528.460 528.339 411.034 1.00 75.40 51 GLU A C 1
ATOM 386 O O . GLU A 1 51 ? 527.602 529.084 410.564 1.00 75.40 51 GLU A O 1
ATOM 392 N N . SER A 1 52 ? 528.626 528.179 412.349 1.00 70.30 52 SER A N 1
ATOM 393 C CA . SER A 1 52 ? 527.843 528.852 413.401 1.00 70.30 52 SER A CA 1
ATOM 394 C C . SER A 1 52 ? 526.314 528.852 413.189 1.00 70.30 52 SER A C 1
ATOM 395 O O . SER A 1 52 ? 525.732 529.918 412.970 1.00 70.30 52 SER A O 1
ATOM 398 N N . PRO A 1 53 ? 525.627 527.695 413.238 1.00 69.71 53 PRO A N 1
ATOM 399 C CA . PRO A 1 53 ? 524.169 527.610 413.130 1.00 69.71 53 PRO A CA 1
ATOM 400 C C . PRO A 1 53 ? 523.405 528.435 414.172 1.00 69.71 53 PRO A C 1
ATOM 401 O O . PRO A 1 53 ? 523.950 528.827 415.204 1.00 69.71 53 PRO A O 1
ATOM 405 N N . ALA A 1 54 ? 522.121 528.680 413.925 1.00 72.96 54 ALA A N 1
ATOM 406 C CA . ALA A 1 54 ? 521.255 529.415 414.842 1.00 72.96 54 ALA A CA 1
ATOM 407 C C . ALA A 1 54 ? 520.887 528.583 416.082 1.00 72.96 54 ALA A C 1
ATOM 408 O O . ALA A 1 54 ? 520.581 527.392 415.976 1.00 72.96 54 ALA A O 1
ATOM 410 N N . GLN A 1 55 ? 520.876 529.213 417.258 1.00 73.60 55 GLN A N 1
ATOM 411 C CA . GLN A 1 55 ? 520.446 528.572 418.505 1.00 73.60 55 GLN A CA 1
ATOM 412 C C . GLN A 1 55 ? 518.920 528.521 418.633 1.00 73.60 55 GLN A C 1
ATOM 413 O O . GLN A 1 55 ? 518.197 529.321 418.039 1.00 73.60 55 GLN A O 1
ATOM 419 N N . THR A 1 56 ? 518.422 527.604 419.454 1.00 74.13 56 THR A N 1
ATOM 420 C CA . THR A 1 56 ? 517.012 527.521 419.853 1.00 74.13 56 THR A CA 1
ATOM 421 C C . THR A 1 56 ? 516.934 527.251 421.365 1.00 74.13 56 THR A C 1
ATOM 422 O O . THR A 1 56 ? 517.627 527.930 422.123 1.00 74.13 56 THR A O 1
ATOM 426 N N . ARG A 1 57 ? 516.107 526.318 421.846 1.00 76.02 57 ARG A N 1
ATOM 427 C CA . ARG A 1 57 ? 515.968 525.980 423.274 1.00 76.02 57 ARG A CA 1
ATOM 428 C C . ARG A 1 57 ? 517.316 525.619 423.917 1.00 76.02 57 ARG A C 1
ATOM 429 O O . ARG A 1 57 ? 518.073 524.808 423.382 1.00 76.02 57 ARG A O 1
ATOM 437 N N . GLU A 1 58 ? 517.573 526.135 425.110 1.00 77.46 58 GLU A N 1
ATOM 438 C CA . GLU A 1 58 ? 518.498 525.555 426.084 1.00 77.46 58 GLU A CA 1
ATOM 439 C C . GLU A 1 58 ? 517.699 524.879 427.202 1.00 77.46 58 GLU A C 1
ATOM 440 O O . GLU A 1 58 ? 516.721 525.448 427.691 1.00 77.46 58 GLU A O 1
ATOM 446 N N . TYR A 1 59 ? 518.131 523.698 427.640 1.00 73.07 59 TYR A N 1
ATOM 447 C CA . TYR A 1 59 ? 517.555 522.958 428.762 1.00 73.07 59 TYR A CA 1
ATOM 448 C C . TYR A 1 59 ? 518.578 522.737 429.879 1.00 73.07 59 TYR A C 1
ATOM 449 O O . TYR A 1 59 ? 519.776 522.615 429.619 1.00 73.07 59 TYR A O 1
ATOM 458 N N . CYS A 1 60 ? 518.111 522.628 431.122 1.00 81.75 60 CYS A N 1
ATOM 459 C CA . CYS A 1 60 ? 518.934 522.295 432.289 1.00 81.75 60 CYS A CA 1
ATOM 460 C C . CYS A 1 60 ? 518.799 520.805 432.640 1.00 81.75 60 CYS A C 1
ATOM 461 O O . CYS A 1 60 ? 517.694 520.346 432.924 1.00 81.75 60 CYS A O 1
ATOM 464 N N . LEU A 1 61 ? 519.904 520.047 432.664 1.00 79.34 61 LEU A N 1
ATOM 465 C CA . LEU A 1 61 ? 519.880 518.623 433.028 1.00 79.34 61 LEU A CA 1
ATOM 466 C C . LEU A 1 61 ? 520.130 518.351 434.523 1.00 79.34 61 LEU A C 1
ATOM 467 O O . LEU A 1 61 ? 519.903 517.229 434.975 1.00 79.34 61 LEU A O 1
ATOM 472 N N . HIS A 1 62 ? 520.598 519.329 435.307 1.00 79.93 62 HIS A N 1
ATOM 473 C CA . HIS A 1 62 ? 520.891 519.152 436.737 1.00 79.93 62 HIS A CA 1
ATOM 474 C C . HIS A 1 62 ? 520.788 520.476 437.502 1.00 79.93 62 HIS A C 1
ATOM 475 O O . HIS A 1 62 ? 521.538 521.413 437.233 1.00 79.93 62 HIS A O 1
ATOM 482 N N . ALA A 1 63 ? 519.858 520.565 438.451 1.00 80.47 63 ALA A N 1
ATOM 483 C CA . ALA A 1 63 ? 519.620 521.773 439.234 1.00 80.47 63 ALA A CA 1
ATOM 484 C C . ALA A 1 63 ? 520.620 521.966 440.384 1.00 80.47 63 ALA A C 1
ATOM 485 O O . ALA A 1 63 ? 521.043 521.007 441.033 1.00 80.47 63 ALA A O 1
ATOM 487 N N . LYS A 1 64 ? 520.900 523.228 440.705 1.00 81.93 64 LYS A N 1
ATOM 488 C CA . LYS A 1 64 ? 521.610 523.694 441.898 1.00 81.93 64 LYS A CA 1
ATOM 489 C C . LYS A 1 64 ? 520.715 524.679 442.651 1.00 81.93 64 LYS A C 1
ATOM 490 O O . LYS A 1 64 ? 520.080 525.532 442.030 1.00 81.93 64 LYS A O 1
ATOM 496 N N . LEU A 1 65 ? 520.657 524.556 443.975 1.00 80.96 65 LEU A N 1
ATOM 497 C CA . LEU A 1 65 ? 519.723 525.275 444.847 1.00 80.96 65 LEU A CA 1
ATOM 498 C C . LEU A 1 65 ? 520.457 526.051 445.942 1.00 80.96 65 LEU A C 1
ATOM 499 O O . LEU A 1 65 ? 521.537 525.653 446.374 1.00 80.96 65 LEU A O 1
ATOM 504 N N . THR A 1 66 ? 519.912 527.182 446.388 1.00 86.25 66 THR A N 1
ATOM 505 C CA . THR A 1 66 ? 520.518 528.031 447.435 1.00 86.25 66 THR A CA 1
ATOM 506 C C . THR A 1 66 ? 519.468 528.870 448.171 1.00 86.25 66 THR A C 1
ATOM 507 O O . THR A 1 66 ? 518.434 529.227 447.604 1.00 86.25 66 THR A O 1
ATOM 511 N N . GLY A 1 67 ? 519.752 529.232 449.426 1.00 85.19 67 GLY A N 1
ATOM 512 C CA . GLY A 1 67 ? 519.092 530.336 450.129 1.00 85.19 67 GLY A CA 1
ATOM 513 C C . GLY A 1 67 ? 517.607 530.141 450.431 1.00 85.19 67 GLY A C 1
ATOM 514 O O . GLY A 1 67 ? 516.849 531.109 450.381 1.00 85.19 67 GLY A O 1
ATOM 515 N N . THR A 1 68 ? 517.156 528.913 450.696 1.00 85.03 68 THR A N 1
ATOM 516 C CA . THR A 1 68 ? 515.727 528.637 450.913 1.00 85.03 68 THR A CA 1
ATOM 517 C C . THR A 1 68 ? 515.148 529.328 452.155 1.00 85.03 68 THR A C 1
ATOM 518 O O . THR A 1 68 ? 515.843 529.511 453.156 1.00 85.03 68 THR A O 1
ATOM 522 N N . LYS A 1 69 ? 513.865 529.707 452.099 1.00 83.54 69 LYS A N 1
ATOM 523 C CA . LYS A 1 69 ? 513.120 530.376 453.180 1.00 83.54 69 LYS A CA 1
ATOM 524 C C . LYS A 1 69 ? 511.723 529.785 453.336 1.00 83.54 69 LYS A C 1
ATOM 525 O O . LYS A 1 69 ? 511.165 529.235 452.386 1.00 83.54 69 LYS A O 1
ATOM 531 N N . VAL A 1 70 ? 511.167 529.920 454.538 1.00 78.22 70 VAL A N 1
ATOM 532 C CA . VAL A 1 70 ? 509.884 529.341 454.956 1.00 78.22 70 VAL A CA 1
ATOM 533 C C . VAL A 1 70 ? 509.107 530.339 455.809 1.00 78.22 70 VAL A C 1
ATOM 534 O O . VAL A 1 70 ? 509.702 531.020 456.641 1.00 78.22 70 VAL A O 1
ATOM 538 N N . ALA A 1 71 ? 507.787 530.398 455.666 1.00 80.15 71 ALA A N 1
ATOM 539 C CA . ALA A 1 71 ? 506.908 531.131 456.578 1.00 80.15 71 ALA A CA 1
ATOM 540 C C . ALA A 1 71 ? 505.543 530.441 456.703 1.00 80.15 71 ALA A C 1
ATOM 541 O O . ALA A 1 71 ? 505.117 529.735 455.788 1.00 80.15 71 ALA A O 1
ATOM 543 N N . ALA A 1 72 ? 504.843 530.642 457.822 1.00 82.77 72 ALA A N 1
ATOM 544 C CA . ALA A 1 72 ? 503.553 530.006 458.078 1.00 82.77 72 ALA A CA 1
ATOM 545 C C . ALA A 1 72 ? 502.625 530.865 458.950 1.00 82.77 72 ALA A C 1
ATOM 546 O O . ALA A 1 72 ? 503.085 531.692 459.739 1.00 82.77 72 ALA A O 1
ATOM 548 N N . ARG A 1 73 ? 501.313 530.646 458.815 1.00 86.34 73 ARG A N 1
ATOM 549 C CA . ARG A 1 73 ? 500.231 531.351 459.526 1.00 86.34 73 ARG A CA 1
ATOM 550 C C . ARG A 1 73 ? 499.296 530.364 460.219 1.00 86.34 73 ARG A C 1
ATOM 551 O O . ARG A 1 73 ? 499.057 529.269 459.706 1.00 86.34 73 ARG A O 1
ATOM 559 N N . CYS A 1 74 ? 498.740 530.765 461.361 1.00 89.83 74 CYS A N 1
ATOM 560 C CA . CYS A 1 74 ? 497.724 530.001 462.086 1.00 89.83 74 CYS A CA 1
ATOM 561 C C . CYS A 1 74 ? 496.406 529.889 461.291 1.00 89.83 74 CYS A C 1
ATOM 562 O O . CYS A 1 74 ? 496.204 530.635 460.330 1.00 89.83 74 CYS A O 1
ATOM 565 N N . PRO A 1 75 ? 495.474 529.000 461.674 1.00 86.95 75 PRO A N 1
ATOM 566 C CA . PRO A 1 75 ? 494.226 528.783 460.936 1.00 86.95 75 PRO A CA 1
ATOM 567 C C . PRO A 1 75 ? 493.320 530.017 460.734 1.00 86.95 75 PRO A C 1
ATOM 568 O O . PRO A 1 75 ? 492.465 530.004 459.848 1.00 86.95 75 PRO A O 1
ATOM 572 N N . THR A 1 76 ? 493.467 531.077 461.537 1.00 86.69 76 THR A N 1
ATOM 573 C CA . THR A 1 76 ? 492.642 532.297 461.425 1.00 86.69 76 THR A CA 1
ATOM 574 C C . THR A 1 76 ? 493.257 533.371 460.527 1.00 86.69 76 THR A C 1
ATOM 575 O O . THR A 1 76 ? 492.556 533.952 459.703 1.00 86.69 76 THR A O 1
ATOM 579 N N . MET A 1 77 ? 494.551 533.667 460.666 1.00 89.23 77 MET A N 1
ATOM 580 C CA . MET A 1 77 ? 495.180 534.881 460.116 1.00 89.23 77 MET A CA 1
ATOM 581 C C . MET A 1 77 ? 495.599 534.793 458.633 1.00 89.23 77 MET A C 1
ATOM 582 O O . MET A 1 77 ? 496.667 535.274 458.244 1.00 89.23 77 MET A O 1
ATOM 587 N N . GLY A 1 78 ? 494.754 534.204 457.788 1.00 87.25 78 GLY A N 1
ATOM 588 C CA . GLY A 1 78 ? 494.888 534.239 456.326 1.00 87.25 78 GLY A CA 1
ATOM 589 C C . GLY A 1 78 ? 496.103 533.496 455.743 1.00 87.25 78 GLY A C 1
ATOM 590 O O . GLY A 1 78 ? 496.766 532.725 456.442 1.00 87.25 78 GLY A O 1
ATOM 591 N N . PRO A 1 79 ? 496.397 533.692 454.445 1.00 85.97 79 PRO A N 1
ATOM 592 C CA . PRO A 1 79 ? 497.510 533.050 453.759 1.00 85.97 79 PRO A CA 1
ATOM 593 C C . PRO A 1 79 ? 498.853 533.695 454.109 1.00 85.97 79 PRO A C 1
ATOM 594 O O . PRO A 1 79 ? 498.970 534.917 454.161 1.00 85.97 79 PRO A O 1
ATOM 598 N N . ALA A 1 80 ? 499.887 532.878 454.305 1.00 86.62 80 ALA A N 1
ATOM 599 C CA . ALA A 1 80 ? 501.265 533.342 454.457 1.00 86.62 80 ALA A CA 1
ATOM 600 C C . ALA A 1 80 ? 501.841 533.832 453.119 1.00 86.62 80 ALA A C 1
ATOM 601 O O . ALA A 1 80 ? 501.459 533.322 452.064 1.00 86.62 80 ALA A O 1
ATOM 603 N N . THR A 1 81 ? 502.788 534.773 453.144 1.00 90.88 81 THR A N 1
ATOM 604 C CA . THR A 1 81 ? 503.457 535.306 451.940 1.00 90.88 81 THR A CA 1
ATOM 605 C C . THR A 1 81 ? 504.920 535.672 452.198 1.00 90.88 81 THR A C 1
ATOM 606 O O . THR A 1 81 ? 505.289 535.996 453.329 1.00 90.88 81 THR A O 1
ATOM 610 N N . LEU A 1 82 ? 505.756 535.648 451.151 1.00 90.51 82 LEU A N 1
ATOM 611 C CA . LEU A 1 82 ? 507.180 536.021 451.193 1.00 90.51 82 LEU A CA 1
ATOM 612 C C . LEU A 1 82 ? 507.595 536.919 450.006 1.00 90.51 82 LEU A C 1
ATOM 613 O O . LEU A 1 82 ? 507.100 536.723 448.896 1.00 90.51 82 LEU A O 1
ATOM 618 N N . PRO A 1 83 ? 508.526 537.877 450.187 1.00 91.00 83 PRO A N 1
ATOM 619 C CA . PRO A 1 83 ? 509.008 538.749 449.111 1.00 91.00 83 PRO A CA 1
ATOM 620 C C . PRO A 1 83 ? 509.521 537.999 447.879 1.00 91.00 83 PRO A C 1
ATOM 621 O O . PRO A 1 83 ? 509.246 538.386 446.745 1.00 91.00 83 PRO A O 1
ATOM 625 N N . GLU A 1 84 ? 510.243 536.901 448.088 1.00 94.78 84 GLU A N 1
ATOM 626 C CA . GLU A 1 84 ? 510.817 536.072 447.030 1.00 94.78 84 GLU A CA 1
ATOM 627 C C . GLU A 1 84 ? 509.775 535.366 446.143 1.00 94.78 84 GLU A C 1
ATOM 628 O O . GLU A 1 84 ? 510.141 534.844 445.096 1.00 94.78 84 GLU A O 1
ATOM 634 N N . GLU A 1 85 ? 508.478 535.392 446.462 1.00 94.44 85 GLU A N 1
ATOM 635 C CA . GLU A 1 85 ? 507.446 534.936 445.520 1.00 94.44 85 GLU A CA 1
ATOM 636 C C . GLU A 1 85 ? 507.353 535.805 444.251 1.00 94.44 85 GLU A C 1
ATOM 637 O O . GLU A 1 85 ? 506.754 535.387 443.259 1.00 94.44 85 GLU A O 1
ATOM 643 N N . HIS A 1 86 ? 507.936 537.010 444.268 1.00 96.87 86 HIS A N 1
ATOM 644 C CA . HIS A 1 86 ? 507.804 538.029 443.221 1.00 96.87 86 HIS A CA 1
ATOM 645 C C . HIS A 1 86 ? 509.150 538.459 442.615 1.00 96.87 86 HIS A C 1
ATOM 646 O O . HIS A 1 86 ? 509.335 539.628 442.276 1.00 96.87 86 HIS A O 1
ATOM 653 N N . GLN A 1 87 ? 510.104 537.532 442.480 1.00 93.86 87 GLN A N 1
ATOM 654 C CA . GLN A 1 87 ? 511.442 537.799 441.932 1.00 93.86 87 GLN A CA 1
ATOM 655 C C . GLN A 1 87 ? 511.917 536.707 440.967 1.00 93.86 87 GLN A C 1
ATOM 656 O O . GLN A 1 87 ? 511.475 535.559 441.036 1.00 93.86 87 GLN A O 1
ATOM 662 N N . SER A 1 88 ? 512.844 537.054 440.073 1.00 96.54 88 SER A N 1
ATOM 663 C CA . SER A 1 88 ? 513.395 536.146 439.055 1.00 96.54 88 SER A CA 1
ATOM 664 C C . SER A 1 88 ? 514.245 535.010 439.646 1.00 96.54 88 SER A C 1
ATOM 665 O O . SER A 1 88 ? 514.889 535.144 440.692 1.00 96.54 88 SER A O 1
ATOM 668 N N . GLY A 1 89 ? 514.266 533.863 438.964 1.00 89.87 89 GLY A N 1
ATOM 669 C CA . GLY A 1 89 ? 515.094 532.718 439.359 1.00 89.87 89 GLY A CA 1
ATOM 670 C C . GLY A 1 89 ? 514.673 532.078 440.684 1.00 89.87 89 GLY A C 1
ATOM 671 O O . GLY A 1 89 ? 515.518 531.541 441.400 1.00 89.87 89 GLY A O 1
ATOM 672 N N . THR A 1 90 ? 513.387 532.150 441.028 1.00 87.53 90 THR A N 1
ATOM 673 C CA . THR A 1 90 ? 512.809 531.572 442.248 1.00 87.53 90 THR A CA 1
ATOM 674 C C . THR A 1 90 ? 511.818 530.463 441.910 1.00 87.53 90 THR A C 1
ATOM 675 O O . THR A 1 90 ? 511.124 530.515 440.895 1.00 87.53 90 THR A O 1
ATOM 679 N N . VAL A 1 91 ? 511.735 529.448 442.765 1.00 81.84 91 VAL A N 1
ATOM 680 C CA . VAL A 1 91 ? 510.677 528.432 442.745 1.00 81.84 91 VAL A CA 1
ATOM 681 C C . VAL A 1 91 ? 509.991 528.453 444.098 1.00 81.84 91 VAL A C 1
ATOM 682 O O . VAL A 1 91 ? 510.670 528.472 445.126 1.00 81.84 91 VAL A O 1
ATOM 686 N N . CYS A 1 92 ? 508.658 528.464 444.110 1.00 81.71 92 CYS A N 1
ATOM 687 C CA . CYS A 1 92 ? 507.868 528.588 445.331 1.00 81.71 92 CYS A CA 1
ATOM 688 C C . CYS A 1 92 ? 506.702 527.601 445.354 1.00 81.71 92 CYS A C 1
ATOM 689 O O . CYS A 1 92 ? 506.116 527.309 444.312 1.00 81.71 92 CYS A O 1
ATOM 692 N N . LYS A 1 93 ? 506.330 527.124 446.543 1.00 84.17 93 LYS A N 1
ATOM 693 C CA . LYS A 1 93 ? 505.161 526.254 446.764 1.00 84.17 93 LYS A CA 1
ATOM 694 C C . LYS A 1 93 ? 504.456 526.608 448.074 1.00 84.17 93 LYS A C 1
ATOM 695 O O . LYS A 1 93 ? 505.105 526.986 449.055 1.00 84.17 93 LYS A O 1
ATOM 701 N N . ARG A 1 94 ? 503.130 526.481 448.076 1.00 85.85 94 ARG A N 1
ATOM 702 C CA . ARG A 1 94 ? 502.209 526.873 449.153 1.00 85.85 94 ARG A CA 1
ATOM 703 C C . ARG A 1 94 ? 501.242 525.731 449.433 1.00 85.85 94 ARG A C 1
ATOM 704 O O . ARG A 1 94 ? 500.678 525.170 448.498 1.00 85.85 94 ARG A O 1
ATOM 712 N N . ASP A 1 95 ? 501.027 525.393 450.700 1.00 90.19 95 ASP A N 1
ATOM 713 C CA . ASP A 1 95 ? 500.169 524.271 451.100 1.00 90.19 95 ASP A CA 1
ATOM 714 C C . ASP A 1 95 ? 499.621 524.431 452.530 1.00 90.19 95 ASP A C 1
ATOM 715 O O . ASP A 1 95 ? 500.092 525.260 453.310 1.00 90.19 95 ASP A O 1
ATOM 720 N N . GLN A 1 96 ? 498.600 523.654 452.877 1.00 88.81 96 GLN A N 1
ATOM 721 C CA . GLN A 1 96 ? 498.075 523.564 454.235 1.00 88.81 96 GLN A CA 1
ATOM 722 C C . GLN A 1 96 ? 498.977 522.699 455.124 1.00 88.81 96 GLN A C 1
ATOM 723 O O . GLN A 1 96 ? 499.616 521.759 454.654 1.00 88.81 96 GLN A O 1
ATOM 729 N N . SER A 1 97 ? 498.995 522.973 456.428 1.00 89.25 97 SER A N 1
ATOM 730 C CA . SER A 1 97 ? 499.759 522.210 457.426 1.00 89.25 97 SER A CA 1
ATOM 731 C C . SER A 1 97 ? 499.016 522.140 458.756 1.00 89.25 97 SER A C 1
ATOM 732 O O . SER A 1 97 ? 498.170 522.982 459.053 1.00 89.25 97 SER A O 1
ATOM 735 N N . ASP A 1 98 ? 499.287 521.116 459.556 1.00 88.74 98 ASP A N 1
ATOM 736 C CA . ASP A 1 98 ? 498.597 520.902 460.832 1.00 88.74 98 ASP A CA 1
ATOM 737 C C . ASP A 1 98 ? 499.201 521.756 461.958 1.00 88.74 98 ASP A C 1
ATOM 738 O O . ASP A 1 98 ? 500.423 521.888 462.055 1.00 88.74 98 ASP A O 1
ATOM 743 N N . ARG A 1 99 ? 498.358 522.339 462.818 1.00 83.12 99 ARG A N 1
ATOM 744 C CA . ARG A 1 99 ? 498.754 523.310 463.851 1.00 83.12 99 ARG A CA 1
ATOM 745 C C . ARG A 1 99 ? 497.936 523.127 465.127 1.00 83.12 99 ARG A C 1
ATOM 746 O O . ARG A 1 99 ? 496.767 522.746 465.063 1.00 83.12 99 ARG A O 1
ATOM 754 N N . GLY A 1 100 ? 498.517 523.458 466.280 1.00 83.86 100 GLY A N 1
ATOM 755 C CA . GLY A 1 100 ? 497.852 523.381 467.590 1.00 83.86 100 GLY A CA 1
ATOM 756 C C . GLY A 1 100 ? 498.621 524.067 468.724 1.00 83.86 100 GLY A C 1
ATOM 757 O O . GLY A 1 100 ? 499.713 524.601 468.514 1.00 83.86 100 GLY A O 1
ATOM 758 N N . TRP A 1 101 ? 498.069 524.074 469.943 1.00 81.14 101 TRP A N 1
ATOM 759 C CA . TRP A 1 101 ? 498.671 524.796 471.081 1.00 81.14 101 TRP A CA 1
ATOM 760 C C . TRP A 1 101 ? 500.111 524.359 471.373 1.00 81.14 101 TRP A C 1
ATOM 761 O O . TRP A 1 101 ? 500.927 525.180 471.789 1.00 81.14 101 TRP A O 1
ATOM 772 N N . GLY A 1 102 ? 500.467 523.110 471.069 1.00 88.39 102 GLY A N 1
ATOM 773 C CA . GLY A 1 102 ? 501.831 522.597 471.219 1.00 88.39 102 GLY A CA 1
ATOM 774 C C . GLY A 1 102 ? 502.890 523.353 470.411 1.00 88.39 102 GLY A C 1
ATOM 775 O O . GLY A 1 102 ? 504.035 523.441 470.849 1.00 88.39 102 GLY A O 1
ATOM 776 N N . ASN A 1 103 ? 502.517 523.933 469.265 1.00 82.57 103 ASN A N 1
ATOM 777 C CA . ASN A 1 103 ? 503.422 524.703 468.403 1.00 82.57 103 ASN A CA 1
ATOM 778 C C . ASN A 1 103 ? 503.371 526.217 468.686 1.00 82.57 103 ASN A C 1
ATOM 779 O O . ASN A 1 103 ? 503.842 527.006 467.872 1.00 82.57 103 ASN A O 1
ATOM 784 N N . HIS A 1 104 ? 502.782 526.634 469.813 1.00 85.91 104 HIS A N 1
ATOM 785 C CA . HIS A 1 104 ? 502.516 528.036 470.173 1.00 85.91 104 HIS A CA 1
ATOM 786 C C . HIS A 1 104 ? 501.455 528.734 469.297 1.00 85.91 104 HIS A C 1
ATOM 787 O O . HIS A 1 104 ? 501.513 529.945 469.079 1.00 85.91 104 HIS A O 1
ATOM 794 N N . CYS A 1 105 ? 500.473 527.986 468.787 1.00 87.79 105 CYS A N 1
ATOM 795 C CA . CYS A 1 105 ? 499.345 528.521 468.005 1.00 87.79 105 CYS A CA 1
ATOM 796 C C . CYS A 1 105 ? 498.206 529.082 468.871 1.00 87.79 105 CYS A C 1
ATOM 797 O O . CYS A 1 105 ? 498.138 528.825 470.073 1.00 87.79 105 CYS A O 1
ATOM 800 N N . GLY A 1 106 ? 497.257 529.784 468.247 1.00 81.13 106 GLY A N 1
ATOM 801 C CA . GLY A 1 106 ? 496.024 530.244 468.896 1.00 81.13 106 GLY A CA 1
ATOM 802 C C . GLY A 1 106 ? 494.907 529.194 468.970 1.00 81.13 106 GLY A C 1
ATOM 803 O O . GLY A 1 106 ? 494.261 529.057 470.008 1.00 81.13 106 GLY A O 1
ATOM 804 N N . LEU A 1 107 ? 494.692 528.426 467.899 1.00 78.81 107 LEU A N 1
ATOM 805 C CA . LEU A 1 107 ? 493.617 527.433 467.761 1.00 78.81 107 LEU A CA 1
ATOM 806 C C . LEU A 1 107 ? 494.092 526.211 466.968 1.00 78.81 107 LEU A C 1
ATOM 807 O O . LEU A 1 107 ? 495.001 526.319 466.146 1.00 78.81 107 LEU A O 1
ATOM 812 N N . PHE A 1 108 ? 493.472 525.053 467.187 1.00 76.56 108 PHE A N 1
ATOM 813 C CA . PHE A 1 108 ? 493.775 523.819 466.458 1.00 76.56 108 PHE A CA 1
ATOM 814 C C . PHE A 1 108 ? 493.125 523.805 465.074 1.00 76.56 108 PHE A C 1
ATOM 815 O O . PHE A 1 108 ? 491.987 524.248 464.921 1.00 76.56 108 PHE A O 1
ATOM 823 N N . GLY A 1 109 ? 493.813 523.258 464.070 1.00 83.42 109 GLY A N 1
ATOM 824 C CA . GLY A 1 109 ? 493.278 523.085 462.713 1.00 83.42 109 GLY A CA 1
ATOM 825 C C . GLY A 1 109 ? 494.331 523.181 461.608 1.00 83.42 109 GLY A C 1
ATOM 826 O O . GLY A 1 109 ? 495.534 523.189 461.873 1.00 83.42 109 GLY A O 1
ATOM 827 N N . LYS A 1 110 ? 493.881 523.269 460.353 1.00 84.93 110 LYS A N 1
ATOM 828 C CA . LYS A 1 110 ? 494.744 523.507 459.188 1.00 84.93 110 LYS A CA 1
ATOM 829 C C . LYS A 1 110 ? 495.173 524.974 459.119 1.00 84.93 110 LYS A C 1
ATOM 830 O O . LYS A 1 110 ? 494.330 525.859 458.990 1.00 84.93 110 LYS A O 1
ATOM 836 N N . GLY A 1 111 ? 496.474 525.236 459.187 1.00 85.69 111 GLY A N 1
ATOM 837 C CA . GLY A 1 111 ? 497.082 526.538 458.891 1.00 85.69 111 GLY A CA 1
ATOM 838 C C . GLY A 1 111 ? 497.470 526.666 457.415 1.00 85.69 111 GLY A C 1
ATOM 839 O O . GLY A 1 111 ? 496.972 525.922 456.570 1.00 85.69 111 GLY A O 1
ATOM 840 N N . SER A 1 112 ? 498.402 527.564 457.095 1.00 84.56 112 SER A N 1
ATOM 841 C CA . SER A 1 112 ? 499.055 527.586 455.779 1.00 84.56 112 SER A CA 1
ATOM 842 C C . SER A 1 112 ? 500.552 527.867 455.894 1.00 84.56 112 SER A C 1
ATOM 843 O O . SER A 1 112 ? 500.986 528.596 456.788 1.00 84.56 112 SER A O 1
ATOM 846 N N . ILE A 1 113 ? 501.339 527.280 454.991 1.00 81.31 113 ILE A N 1
ATOM 847 C CA . ILE A 1 113 ? 502.799 527.390 454.921 1.00 81.31 113 ILE A CA 1
ATOM 848 C C . ILE A 1 113 ? 503.225 527.696 453.488 1.00 81.31 113 ILE A C 1
ATOM 849 O O . ILE A 1 113 ? 502.632 527.191 452.533 1.00 81.31 113 ILE A O 1
ATOM 854 N N . VAL A 1 114 ? 504.250 528.528 453.323 1.00 81.33 114 VAL A N 1
ATOM 855 C CA . VAL A 1 114 ? 504.820 528.902 452.024 1.00 81.33 114 VAL A CA 1
ATOM 856 C C . VAL A 1 114 ? 506.333 528.766 452.057 1.00 81.33 114 VAL A C 1
ATOM 857 O O . VAL A 1 114 ? 506.970 528.999 453.086 1.00 81.33 114 VAL A O 1
ATOM 861 N N . THR A 1 115 ? 506.907 528.349 450.933 1.00 84.47 115 THR A N 1
ATOM 862 C CA . THR A 1 115 ? 508.337 528.046 450.797 1.00 84.47 115 THR A CA 1
ATOM 863 C C . THR A 1 115 ? 508.902 528.589 449.492 1.00 84.47 115 THR A C 1
ATOM 864 O O . THR A 1 115 ? 508.208 528.596 448.475 1.00 84.47 115 THR A O 1
ATOM 868 N N . CYS A 1 116 ? 510.161 529.024 449.516 1.00 86.16 116 CYS A N 1
ATOM 869 C CA . CYS A 1 116 ? 510.858 529.625 448.379 1.00 86.16 116 CYS A CA 1
ATOM 870 C C . CYS A 1 116 ? 512.298 529.098 448.288 1.00 86.16 116 CYS A C 1
ATOM 871 O O . CYS A 1 116 ? 512.927 528.829 449.316 1.00 86.16 116 CYS A O 1
ATOM 874 N N . VAL A 1 117 ? 512.855 528.980 447.081 1.00 83.27 117 VAL A N 1
ATOM 875 C CA . VAL A 1 117 ? 514.276 528.651 446.850 1.00 83.27 117 VAL A CA 1
ATOM 876 C C . VAL A 1 117 ? 514.791 529.267 445.542 1.00 83.27 117 VAL A C 1
ATOM 877 O O . VAL A 1 117 ? 514.017 529.421 444.595 1.00 83.27 117 VAL A O 1
ATOM 881 N N . LYS A 1 118 ? 516.079 529.630 445.461 1.00 86.79 118 LYS A N 1
ATOM 882 C CA . LYS A 1 118 ? 516.716 530.087 444.210 1.00 86.79 118 LYS A CA 1
ATOM 883 C C . LYS A 1 118 ? 517.127 528.895 443.346 1.00 86.79 118 LYS A C 1
ATOM 884 O O . LYS A 1 118 ? 517.624 527.904 443.876 1.00 86.79 118 LYS A O 1
ATOM 890 N N . PHE A 1 119 ? 516.976 529.006 442.029 1.00 89.17 119 PHE A N 1
ATOM 891 C CA . PHE A 1 119 ? 517.260 527.936 441.064 1.00 89.17 119 PHE A CA 1
ATOM 892 C C . PHE A 1 119 ? 518.316 528.361 440.037 1.00 89.17 119 PHE A C 1
ATOM 893 O O . PHE A 1 119 ? 518.321 529.503 439.577 1.00 89.17 119 PHE A O 1
ATOM 901 N N . THR A 1 120 ? 519.217 527.456 439.652 1.00 91.51 120 THR A N 1
ATOM 902 C CA . THR A 1 120 ? 520.218 527.643 438.583 1.00 91.51 120 THR A CA 1
ATOM 903 C C . THR A 1 120 ? 520.674 526.283 438.032 1.00 91.51 120 THR A C 1
ATOM 904 O O . THR A 1 120 ? 520.659 525.290 438.757 1.00 91.51 120 THR A O 1
ATOM 908 N N . CYS A 1 121 ? 521.097 526.208 436.767 1.00 90.41 121 CYS A N 1
ATOM 909 C CA . CYS A 1 121 ? 521.698 524.996 436.195 1.00 90.41 121 CYS A CA 1
ATOM 910 C C . CYS A 1 121 ? 523.129 524.795 436.711 1.00 90.41 121 CYS A C 1
ATOM 911 O O . CYS A 1 121 ? 523.904 525.747 436.769 1.00 90.41 121 CYS A O 1
ATOM 914 N N . GLU A 1 122 ? 523.513 523.562 437.032 1.00 87.73 122 GLU A N 1
ATOM 915 C CA . GLU A 1 122 ? 524.904 523.218 437.342 1.00 87.73 122 GLU A CA 1
ATOM 916 C C . GLU A 1 122 ? 525.838 523.575 436.170 1.00 87.73 122 GLU A C 1
ATOM 917 O O . GLU A 1 122 ? 525.457 523.463 435.003 1.00 87.73 122 GLU A O 1
ATOM 923 N N . ASP A 1 123 ? 527.062 524.011 436.473 1.00 87.95 123 ASP A N 1
ATOM 924 C CA . ASP A 1 123 ? 527.879 524.878 435.604 1.00 87.95 123 ASP A CA 1
ATOM 925 C C . ASP A 1 123 ? 528.093 524.400 434.156 1.00 87.95 123 ASP A C 1
ATOM 926 O O . ASP A 1 123 ? 528.219 525.233 433.256 1.00 87.95 123 ASP A O 1
ATOM 931 N N . LYS A 1 124 ? 528.143 523.085 433.911 1.00 81.41 124 LYS A N 1
ATOM 932 C CA . LYS A 1 124 ? 528.386 522.498 432.581 1.00 81.41 124 LYS A CA 1
ATOM 933 C C . LYS A 1 124 ? 527.248 521.610 432.068 1.00 81.41 124 LYS A C 1
ATOM 934 O O . LYS A 1 124 ? 527.363 521.022 430.999 1.00 81.41 124 LYS A O 1
ATOM 940 N N . LYS A 1 125 ? 526.146 521.484 432.807 1.00 79.81 125 LYS A N 1
ATOM 941 C CA . LYS A 1 125 ? 525.081 520.489 432.569 1.00 79.81 125 LYS A CA 1
ATOM 942 C C . LYS A 1 125 ? 523.960 520.965 431.626 1.00 79.81 125 LYS A C 1
ATOM 943 O O . LYS A 1 125 ? 522.872 520.391 431.624 1.00 79.81 125 LYS A O 1
ATOM 949 N N . LYS A 1 126 ? 524.179 522.019 430.836 1.00 77.58 126 LYS A N 1
ATOM 950 C CA . LYS A 1 126 ? 523.205 522.512 429.848 1.00 77.58 126 LYS A CA 1
ATOM 951 C C . LYS A 1 126 ? 523.109 521.587 428.638 1.00 77.58 126 LYS A C 1
ATOM 952 O O . LYS A 1 126 ? 524.120 521.046 428.196 1.00 77.58 126 LYS A O 1
ATOM 958 N N . ALA A 1 127 ? 521.927 521.483 428.043 1.00 74.63 127 ALA A N 1
ATOM 959 C CA . ALA A 1 127 ? 521.720 520.885 426.727 1.00 74.63 127 ALA A CA 1
ATOM 960 C C . ALA A 1 127 ? 521.268 521.965 425.740 1.00 74.63 127 ALA A C 1
ATOM 961 O O . ALA A 1 127 ? 520.326 522.703 426.028 1.00 74.63 127 ALA A O 1
ATOM 963 N N . THR A 1 128 ? 521.936 522.084 424.592 1.00 75.02 128 THR A N 1
ATOM 964 C CA . THR A 1 128 ? 521.680 523.143 423.601 1.00 75.02 128 THR A CA 1
ATOM 965 C C . THR A 1 128 ? 521.112 522.566 422.314 1.00 75.02 128 THR A C 1
ATOM 966 O O . THR A 1 128 ? 521.718 521.671 421.726 1.00 75.02 128 THR A O 1
ATOM 970 N N . GLY A 1 129 ? 519.987 523.093 421.837 1.00 75.29 129 GLY A N 1
ATOM 971 C CA . GLY A 1 129 ? 519.510 522.842 420.479 1.00 75.29 129 GLY A CA 1
ATOM 972 C C . GLY A 1 129 ? 520.061 523.852 419.464 1.00 75.29 129 GLY A C 1
ATOM 973 O O . GLY A 1 129 ? 520.034 525.062 419.702 1.00 75.29 129 GLY A O 1
ATOM 974 N N . HIS A 1 130 ? 520.493 523.356 418.307 1.00 71.03 130 HIS A N 1
ATOM 975 C CA . HIS A 1 130 ? 520.907 524.133 417.140 1.00 71.03 130 HIS A CA 1
ATOM 976 C C . HIS A 1 130 ? 520.086 523.752 415.910 1.00 71.03 130 HIS A C 1
ATOM 977 O O . HIS A 1 130 ? 519.662 522.603 415.783 1.00 71.03 130 HIS A O 1
ATOM 984 N N . VAL A 1 131 ? 519.874 524.690 414.984 1.00 71.44 131 VAL A N 1
ATOM 985 C CA . VAL A 1 131 ? 519.120 524.453 413.742 1.00 71.44 131 VAL A CA 1
ATOM 986 C C . VAL A 1 131 ? 519.800 525.069 412.515 1.00 71.44 131 VAL A C 1
ATOM 987 O O . VAL A 1 131 ? 520.328 526.178 412.576 1.00 71.44 131 VAL A O 1
ATOM 991 N N . TYR A 1 132 ? 519.811 524.335 411.398 1.00 76.08 132 TYR A N 1
ATOM 992 C CA . TYR A 1 132 ? 520.402 524.772 410.129 1.00 76.08 132 TYR A CA 1
ATOM 993 C C . TYR A 1 132 ? 519.551 525.830 409.409 1.00 76.08 132 TYR A C 1
ATOM 994 O O . TYR A 1 132 ? 518.333 525.881 409.573 1.00 76.08 132 TYR A O 1
ATOM 1003 N N . ASP A 1 133 ? 520.177 526.646 408.561 1.00 80.03 133 ASP A N 1
ATOM 1004 C CA . ASP A 1 133 ? 519.505 527.607 407.675 1.00 80.03 133 ASP A CA 1
ATOM 1005 C C . ASP A 1 133 ? 519.706 527.207 406.207 1.00 80.03 133 ASP A C 1
ATOM 1006 O O . ASP A 1 133 ? 520.841 527.121 405.733 1.00 80.03 133 ASP A O 1
ATOM 1011 N N . VAL A 1 134 ? 518.620 526.998 405.455 1.00 72.87 134 VAL A N 1
ATOM 1012 C CA . VAL A 1 134 ? 518.693 526.587 404.042 1.00 72.87 134 VAL A CA 1
ATOM 1013 C C . VAL A 1 134 ? 519.486 527.576 403.188 1.00 72.87 134 VAL A C 1
ATOM 1014 O O . VAL A 1 134 ? 520.134 527.178 402.227 1.00 72.87 134 VAL A O 1
ATOM 1018 N N . ASN A 1 135 ? 519.531 528.850 403.568 1.00 73.83 135 ASN A N 1
ATOM 1019 C CA . ASN A 1 135 ? 520.314 529.867 402.874 1.00 73.83 135 ASN A CA 1
ATOM 1020 C C . ASN A 1 135 ? 521.834 529.724 403.079 1.00 73.83 135 ASN A C 1
ATOM 1021 O O . ASN A 1 135 ? 522.593 530.428 402.415 1.00 73.83 135 ASN A O 1
ATOM 1026 N N . LYS A 1 136 ? 522.298 528.856 403.987 1.00 73.07 136 LYS A N 1
ATOM 1027 C CA . LYS A 1 136 ? 523.719 528.724 404.360 1.00 73.07 136 LYS A CA 1
ATOM 1028 C C . LYS A 1 136 ? 524.260 527.288 404.430 1.00 73.07 136 LYS A C 1
ATOM 1029 O O . LYS A 1 136 ? 525.471 527.133 404.579 1.00 73.07 136 LYS A O 1
ATOM 1035 N N . ILE A 1 137 ? 523.442 526.240 404.288 1.00 69.25 137 ILE A N 1
ATOM 1036 C CA . ILE A 1 137 ? 523.957 524.863 404.171 1.00 69.25 137 ILE A CA 1
ATOM 1037 C C . ILE A 1 137 ? 524.910 524.769 402.981 1.00 69.25 137 ILE A C 1
ATOM 1038 O O . ILE A 1 137 ? 524.577 525.200 401.880 1.00 69.25 137 ILE A O 1
ATOM 1043 N N . THR A 1 138 ? 526.073 524.164 403.193 1.00 69.48 138 THR A N 1
ATOM 1044 C CA . THR A 1 138 ? 527.022 523.788 402.146 1.00 69.48 138 THR A CA 1
ATOM 1045 C C . THR A 1 138 ? 527.033 522.279 401.967 1.00 69.48 138 THR A C 1
ATOM 1046 O O . THR A 1 138 ? 527.279 521.546 402.925 1.00 69.48 138 THR A O 1
ATOM 1050 N N . TYR A 1 139 ? 526.836 521.810 400.741 1.00 70.46 139 TYR A N 1
ATOM 1051 C CA . TYR A 1 139 ? 527.040 520.416 400.357 1.00 70.46 139 TYR A CA 1
ATOM 1052 C C . TYR A 1 139 ? 528.356 520.295 399.584 1.00 70.46 139 TYR A C 1
ATOM 1053 O O . TYR A 1 139 ? 528.595 521.075 398.662 1.00 70.46 139 TYR A O 1
ATOM 1062 N N . THR A 1 140 ? 529.212 519.336 399.936 1.00 71.89 140 THR A N 1
ATOM 1063 C CA . THR A 1 140 ? 530.488 519.096 399.243 1.00 71.89 140 THR A CA 1
ATOM 1064 C C . THR A 1 140 ? 530.421 517.789 398.478 1.00 71.89 140 THR A C 1
ATOM 1065 O O . THR A 1 140 ? 530.187 516.740 399.079 1.00 71.89 140 THR A O 1
ATOM 1069 N N . ILE A 1 141 ? 530.674 517.818 397.174 1.00 73.17 141 ILE A N 1
ATOM 1070 C CA . ILE A 1 141 ? 530.721 516.620 396.331 1.00 73.17 141 ILE A CA 1
ATOM 1071 C C . ILE A 1 141 ? 532.058 516.600 395.604 1.00 73.17 141 ILE A C 1
ATOM 1072 O O . ILE A 1 141 ? 532.545 517.641 395.165 1.00 73.17 141 ILE A O 1
ATOM 1077 N N . LYS A 1 142 ? 532.676 515.423 395.499 1.00 74.64 142 LYS A N 1
ATOM 1078 C CA . LYS A 1 142 ? 534.014 515.260 394.919 1.00 74.64 142 LYS A CA 1
ATOM 1079 C C . LYS A 1 142 ? 534.045 514.141 393.884 1.00 74.64 142 LYS A C 1
ATOM 1080 O O . LYS A 1 142 ? 533.238 513.212 393.922 1.00 74.64 142 LYS A O 1
ATOM 1086 N N . VAL A 1 143 ? 534.973 514.270 392.941 1.00 73.59 143 VAL A N 1
ATOM 1087 C CA . VAL A 1 143 ? 535.139 513.373 391.796 1.00 73.59 143 VAL A CA 1
ATOM 1088 C C . VAL A 1 143 ? 536.619 513.059 391.602 1.00 73.59 143 VAL A C 1
ATOM 1089 O O . VAL A 1 143 ? 537.461 513.947 391.737 1.00 73.59 143 VAL A O 1
ATOM 1093 N N . GLU A 1 144 ? 536.961 511.820 391.253 1.00 78.91 144 GLU A N 1
ATOM 1094 C CA . GLU A 1 144 ? 538.284 511.494 390.711 1.00 78.91 144 GLU A CA 1
ATOM 1095 C C . GLU A 1 144 ? 538.164 510.496 389.549 1.00 78.91 144 GLU A C 1
ATOM 1096 O O . GLU A 1 144 ? 537.363 509.562 389.630 1.00 78.91 144 GLU A O 1
ATOM 1102 N N . PRO A 1 145 ? 538.930 510.665 388.461 1.00 75.21 145 PRO A N 1
ATOM 1103 C CA . PRO A 1 145 ? 538.982 509.700 387.377 1.00 75.21 145 PRO A CA 1
ATOM 1104 C C . PRO A 1 145 ? 539.878 508.516 387.746 1.00 75.21 145 PRO A C 1
ATOM 1105 O O . PRO A 1 145 ? 540.803 508.645 388.550 1.00 75.21 145 PRO A O 1
ATOM 1109 N N . HIS A 1 146 ? 539.662 507.356 387.128 1.00 75.04 146 HIS A N 1
ATOM 1110 C CA . HIS A 1 146 ? 540.551 506.204 387.280 1.00 75.04 146 HIS A CA 1
ATOM 1111 C C . HIS A 1 146 ? 541.854 506.398 386.497 1.00 75.04 146 HIS A C 1
ATOM 1112 O O . HIS A 1 146 ? 542.018 505.878 385.398 1.00 75.04 146 HIS A O 1
ATOM 1119 N N . THR A 1 147 ? 542.806 507.147 387.048 1.00 78.16 147 THR A N 1
ATOM 1120 C CA . THR A 1 147 ? 544.092 507.429 386.382 1.00 78.16 147 THR A CA 1
ATOM 1121 C C . THR A 1 147 ? 544.998 506.204 386.232 1.00 78.16 147 THR A C 1
ATOM 1122 O O . THR A 1 147 ? 546.011 506.270 385.537 1.00 78.16 147 THR A O 1
ATOM 1126 N N . GLY A 1 148 ? 544.677 505.091 386.890 1.00 79.50 148 GLY A N 1
ATOM 1127 C CA . GLY A 1 148 ? 545.504 503.883 386.915 1.00 79.50 148 GLY A CA 1
ATOM 1128 C C . GLY A 1 148 ? 546.631 503.916 387.953 1.00 79.50 148 GLY A C 1
ATOM 1129 O O . GLY A 1 148 ? 547.393 502.957 388.051 1.00 79.50 148 GLY A O 1
ATOM 1130 N N . GLU A 1 149 ? 546.750 504.990 388.732 1.00 84.36 149 GLU A N 1
ATOM 1131 C CA . GLU A 1 149 ? 547.596 505.049 389.930 1.00 84.36 149 GLU A CA 1
ATOM 1132 C C . GLU A 1 149 ? 546.862 504.452 391.143 1.00 84.36 149 GLU A C 1
ATOM 1133 O O . GLU A 1 149 ? 545.640 504.294 391.115 1.00 84.36 149 GLU A O 1
ATOM 1139 N N . PHE A 1 150 ? 547.573 504.157 392.234 1.00 80.41 150 PHE A N 1
ATOM 1140 C CA . PHE A 1 150 ? 546.959 503.717 393.494 1.00 80.41 150 PHE A CA 1
ATOM 1141 C C . PHE A 1 150 ? 547.495 504.487 394.703 1.00 80.41 150 PHE A C 1
ATOM 1142 O O . PHE A 1 150 ? 548.703 504.682 394.840 1.00 80.41 150 PHE A O 1
ATOM 1150 N N . VAL A 1 151 ? 546.589 504.930 395.577 1.00 82.49 151 VAL A N 1
ATOM 1151 C CA . VAL A 1 151 ? 546.863 505.832 396.705 1.00 82.49 151 VAL A CA 1
ATOM 1152 C C . VAL A 1 151 ? 546.064 505.370 397.927 1.00 82.49 151 VAL A C 1
ATOM 1153 O O . VAL A 1 151 ? 544.870 505.092 397.810 1.00 82.49 151 VAL A O 1
ATOM 1157 N N . ALA A 1 152 ? 546.687 505.266 399.099 1.00 80.51 152 ALA A N 1
ATOM 1158 C CA . ALA A 1 152 ? 546.038 504.738 400.301 1.00 80.51 152 ALA A CA 1
ATOM 1159 C C . ALA A 1 152 ? 545.007 505.710 400.905 1.00 80.51 152 ALA A C 1
ATOM 1160 O O . ALA A 1 152 ? 545.013 506.907 400.627 1.00 80.51 152 ALA A O 1
ATOM 1162 N N . ALA A 1 153 ? 544.134 505.221 401.788 1.00 80.27 153 ALA A N 1
ATOM 1163 C CA . ALA A 1 153 ? 543.107 506.039 402.437 1.00 80.27 153 ALA A CA 1
ATOM 1164 C C . ALA A 1 153 ? 543.666 507.186 403.307 1.00 80.27 153 ALA A C 1
ATOM 1165 O O . ALA A 1 153 ? 542.945 508.143 403.589 1.00 80.27 153 ALA A O 1
ATOM 1167 N N . ASN A 1 154 ? 544.935 507.114 403.720 1.00 81.28 154 ASN A N 1
ATOM 1168 C CA . ASN A 1 154 ? 545.633 508.138 404.499 1.00 81.28 154 ASN A CA 1
ATOM 1169 C C . ASN A 1 154 ? 546.661 508.936 403.673 1.00 81.28 154 ASN A C 1
ATOM 1170 O O . ASN A 1 154 ? 547.524 509.608 404.234 1.00 81.28 154 ASN A O 1
ATOM 1175 N N . GLU A 1 155 ? 546.553 508.899 402.347 1.00 85.05 155 GLU A N 1
ATOM 1176 C CA . GLU A 1 155 ? 547.376 509.652 401.398 1.00 85.05 155 GLU A CA 1
ATOM 1177 C C . GLU A 1 155 ? 546.488 510.541 400.513 1.00 85.05 155 GLU A C 1
ATOM 1178 O O . GLU A 1 155 ? 545.310 510.248 400.297 1.00 85.05 155 GLU A O 1
ATOM 1184 N N . THR A 1 156 ? 547.030 511.643 399.991 1.00 86.72 156 THR A N 1
ATOM 1185 C CA . THR A 1 156 ? 546.287 512.561 399.105 1.00 86.72 156 THR A CA 1
ATOM 1186 C C . THR A 1 156 ? 546.664 512.334 397.644 1.00 86.72 156 THR A C 1
ATOM 1187 O O . THR A 1 156 ? 547.837 512.169 397.305 1.00 86.72 156 THR A O 1
ATOM 1191 N N . HIS A 1 157 ? 545.664 512.304 396.764 1.00 84.28 157 HIS A N 1
ATOM 1192 C CA . HIS A 1 157 ? 545.836 512.070 395.328 1.00 84.28 157 HIS A CA 1
ATOM 1193 C C . HIS A 1 157 ? 545.696 513.379 394.556 1.00 84.28 157 HIS A C 1
ATOM 1194 O O . HIS A 1 157 ? 544.683 514.069 394.680 1.00 84.28 157 HIS A O 1
ATOM 1201 N N . SER A 1 158 ? 546.690 513.733 393.746 1.00 80.84 158 SER A N 1
ATOM 1202 C CA . SER A 1 158 ? 546.705 515.008 393.018 1.00 80.84 158 SER A CA 1
ATOM 1203 C C . SER A 1 158 ? 545.594 515.121 391.968 1.00 80.84 158 SER A C 1
ATOM 1204 O O . SER A 1 158 ? 545.166 516.228 391.645 1.00 80.84 158 SER A O 1
ATOM 1207 N N . GLY A 1 159 ? 545.082 514.000 391.456 1.00 82.45 159 GLY A N 1
ATOM 1208 C CA . GLY A 1 159 ? 544.020 513.978 390.447 1.00 82.45 159 GLY A CA 1
ATOM 1209 C C . GLY A 1 159 ? 542.607 514.220 390.989 1.00 82.45 159 GLY A C 1
ATOM 1210 O O . GLY A 1 159 ? 541.662 514.325 390.207 1.00 82.45 159 GLY A O 1
ATOM 1211 N N . ARG A 1 160 ? 542.434 514.287 392.313 1.00 82.61 160 ARG A N 1
ATOM 1212 C CA . ARG A 1 160 ? 541.137 514.458 392.988 1.00 82.61 160 ARG A CA 1
ATOM 1213 C C . ARG A 1 160 ? 540.620 515.888 392.842 1.00 82.61 160 ARG A C 1
ATOM 1214 O O . ARG A 1 160 ? 541.377 516.834 393.052 1.00 82.61 160 ARG A O 1
ATOM 1222 N N . LYS A 1 161 ? 539.339 516.063 392.506 1.00 75.31 161 LYS A N 1
ATOM 1223 C CA . LYS A 1 161 ? 538.727 517.375 392.237 1.00 75.31 161 LYS A CA 1
ATOM 1224 C C . LYS A 1 161 ? 537.520 517.623 393.140 1.00 75.31 161 LYS A C 1
ATOM 1225 O O . LYS A 1 161 ? 536.768 516.696 393.441 1.00 75.31 161 LYS A O 1
ATOM 1231 N N . SER A 1 162 ? 537.352 518.865 393.595 1.00 71.57 162 SER A N 1
ATOM 1232 C CA . SER A 1 162 ? 536.436 519.235 394.682 1.00 71.57 162 SER A CA 1
ATOM 1233 C C . SER A 1 162 ? 535.503 520.380 394.300 1.00 71.57 162 SER A C 1
ATOM 1234 O O . SER A 1 162 ? 535.930 521.335 393.654 1.00 71.57 162 SER A O 1
ATOM 1237 N N . ALA A 1 163 ? 534.240 520.303 394.712 1.00 69.39 163 ALA A N 1
ATOM 1238 C CA . ALA A 1 163 ? 533.221 521.302 394.429 1.00 69.39 163 ALA A CA 1
ATOM 1239 C C . ALA A 1 163 ? 532.250 521.459 395.602 1.00 69.39 163 ALA A C 1
ATOM 1240 O O . ALA A 1 163 ? 531.962 520.504 396.328 1.00 69.39 163 ALA A O 1
ATOM 1242 N N . SER A 1 164 ? 531.726 522.668 395.779 1.00 68.69 164 SER A N 1
ATOM 1243 C CA . SER A 1 164 ? 530.834 523.020 396.881 1.00 68.69 164 SER A CA 1
ATOM 1244 C C . SER A 1 164 ? 529.596 523.747 396.377 1.00 68.69 164 SER A C 1
ATOM 1245 O O . SER A 1 164 ? 529.655 524.542 395.440 1.00 68.69 164 SER A O 1
ATOM 1248 N N . PHE A 1 165 ? 528.455 523.447 396.984 1.00 71.07 165 PHE A N 1
ATOM 1249 C CA . PHE A 1 165 ? 527.144 523.848 396.494 1.00 71.07 165 PHE A CA 1
ATOM 1250 C C . PHE A 1 165 ? 526.274 524.406 397.616 1.00 71.07 165 PHE A C 1
ATOM 1251 O O . PHE A 1 165 ? 526.279 523.904 398.742 1.00 71.07 165 PHE A O 1
ATOM 1259 N N . THR A 1 166 ? 525.507 525.434 397.277 1.00 69.30 166 THR A N 1
ATOM 1260 C CA . THR A 1 166 ? 524.588 526.175 398.150 1.00 69.30 166 THR A CA 1
ATOM 1261 C C . THR A 1 166 ? 523.323 526.513 397.354 1.00 69.30 166 THR A C 1
ATOM 1262 O O . THR A 1 166 ? 523.143 526.032 396.236 1.00 69.30 166 THR A O 1
ATOM 1266 N N . VAL A 1 167 ? 522.445 527.377 397.860 1.00 67.67 167 VAL A N 1
ATOM 1267 C CA . VAL A 1 167 ? 521.335 527.922 397.060 1.00 67.67 167 VAL A CA 1
ATOM 1268 C C . VAL A 1 167 ? 521.792 528.801 395.887 1.00 67.67 167 VAL A C 1
ATOM 1269 O O . VAL A 1 167 ? 520.976 529.130 395.030 1.00 67.67 167 VAL A O 1
ATOM 1273 N N . SER A 1 168 ? 523.067 529.195 395.824 1.00 68.36 168 SER A N 1
ATOM 1274 C CA . SER A 1 168 ? 523.592 530.222 394.911 1.00 68.36 168 SER A CA 1
ATOM 1275 C C . SER A 1 168 ? 524.757 529.742 394.036 1.00 68.36 168 SER A C 1
ATOM 1276 O O . SER A 1 168 ? 525.706 530.483 393.779 1.00 68.36 168 SER A O 1
ATOM 1279 N N . SER A 1 169 ? 524.691 528.506 393.539 1.00 74.71 169 SER A N 1
ATOM 1280 C CA . SER A 1 169 ? 525.643 527.974 392.552 1.00 74.71 169 SER A CA 1
ATOM 1281 C C . SER A 1 169 ? 524.931 527.249 391.406 1.00 74.71 169 SER A C 1
ATOM 1282 O O . SER A 1 169 ? 523.986 526.493 391.627 1.00 74.71 169 SER A O 1
ATOM 1285 N N . GLU A 1 170 ? 525.356 527.509 390.171 1.00 84.68 170 GLU A N 1
ATOM 1286 C CA . GLU A 1 170 ? 524.765 526.975 388.933 1.00 84.68 170 GLU A CA 1
ATOM 1287 C C . GLU A 1 170 ? 525.371 525.612 388.528 1.00 84.68 170 GLU A C 1
ATOM 1288 O O . GLU A 1 170 ? 526.089 524.979 389.304 1.00 84.68 170 GLU A O 1
ATOM 1294 N N . LYS A 1 171 ? 525.119 525.144 387.296 1.00 81.64 171 LYS A N 1
ATOM 1295 C CA . LYS A 1 171 ? 525.824 524.002 386.690 1.00 81.64 171 LYS A CA 1
ATOM 1296 C C . LYS A 1 171 ? 527.326 524.288 386.663 1.00 81.64 171 LYS A C 1
ATOM 1297 O O . LYS A 1 171 ? 527.782 525.167 385.938 1.00 81.64 171 LYS A O 1
ATOM 1303 N N . THR A 1 172 ? 528.096 523.563 387.464 1.00 84.40 172 THR A N 1
ATOM 1304 C CA . THR A 1 172 ? 529.552 523.739 387.570 1.00 84.40 172 THR A CA 1
ATOM 1305 C C . THR A 1 172 ? 530.291 522.964 386.481 1.00 84.40 172 THR A C 1
ATOM 1306 O O . THR A 1 172 ? 529.844 521.893 386.068 1.00 84.40 172 THR A O 1
ATOM 1310 N N . ILE A 1 173 ? 531.437 523.487 386.037 1.00 83.66 173 ILE A N 1
ATOM 1311 C CA . ILE A 1 173 ? 532.371 522.798 385.138 1.00 83.66 173 ILE A CA 1
ATOM 1312 C C . ILE A 1 173 ? 533.676 522.548 385.893 1.00 83.66 173 ILE A C 1
ATOM 1313 O O . ILE A 1 173 ? 534.326 523.497 386.330 1.00 83.66 173 ILE A O 1
ATOM 1318 N N . LEU A 1 174 ? 534.069 521.283 386.037 1.00 83.77 174 LEU A N 1
ATOM 1319 C CA . LEU A 1 174 ? 535.282 520.855 386.734 1.00 83.77 174 LEU A CA 1
ATOM 1320 C C . LEU A 1 174 ? 536.283 520.298 385.721 1.00 83.77 174 LEU A C 1
ATOM 1321 O O . LEU A 1 174 ? 535.922 519.455 384.902 1.00 83.77 174 LEU A O 1
ATOM 1326 N N . THR A 1 175 ? 537.540 520.739 385.765 1.00 83.56 175 THR A N 1
ATOM 1327 C CA . THR A 1 175 ? 538.571 520.291 384.815 1.00 83.56 175 THR A CA 1
ATOM 1328 C C . THR A 1 175 ? 539.498 519.244 385.424 1.00 83.56 175 THR A C 1
ATOM 1329 O O . THR A 1 175 ? 539.954 519.386 386.559 1.00 83.56 175 THR A O 1
ATOM 1333 N N . LEU A 1 176 ? 539.752 518.164 384.686 1.00 83.01 176 LEU A N 1
ATOM 1334 C CA . LEU A 1 176 ? 540.485 516.980 385.140 1.00 83.01 176 LEU A CA 1
ATOM 1335 C C . LEU A 1 176 ? 541.819 516.797 384.392 1.00 83.01 176 LEU A C 1
ATOM 1336 O O . LEU A 1 176 ? 542.333 515.684 384.281 1.00 83.01 176 LEU A O 1
ATOM 1341 N N . GLY A 1 177 ? 542.386 517.874 383.849 1.00 83.38 177 GLY A N 1
ATOM 1342 C CA . GLY A 1 177 ? 543.618 517.819 383.056 1.00 83.38 177 GLY A CA 1
ATOM 1343 C C . GLY A 1 177 ? 543.401 517.148 381.699 1.00 83.38 177 GLY A C 1
ATOM 1344 O O . GLY A 1 177 ? 542.448 517.458 380.986 1.00 83.38 177 GLY A O 1
ATOM 1345 N N . ASP A 1 178 ? 544.272 516.215 381.328 1.00 85.06 178 ASP A N 1
ATOM 1346 C CA . ASP A 1 178 ? 544.267 515.578 380.004 1.00 85.06 178 ASP A CA 1
ATOM 1347 C C . ASP A 1 178 ? 542.942 514.882 379.651 1.00 85.06 178 ASP A C 1
ATOM 1348 O O . ASP A 1 178 ? 542.603 514.763 378.474 1.00 85.06 178 ASP A O 1
ATOM 1353 N N . TYR A 1 179 ? 542.176 514.437 380.648 1.00 81.60 179 TYR A N 1
ATOM 1354 C CA . TYR A 1 179 ? 540.879 513.783 380.463 1.00 81.60 179 TYR A CA 1
ATOM 1355 C C . TYR A 1 179 ? 539.751 514.752 380.082 1.00 81.60 179 TYR A C 1
ATOM 1356 O O . TYR A 1 179 ? 538.633 514.310 379.824 1.00 81.60 179 TYR A O 1
ATOM 1365 N N . GLY A 1 180 ? 540.011 516.059 380.031 1.00 83.73 180 GLY A N 1
ATOM 1366 C CA . GLY A 1 180 ? 539.011 517.080 379.713 1.00 83.73 180 GLY A CA 1
ATOM 1367 C C . GLY A 1 180 ? 538.219 517.551 380.937 1.00 83.73 180 GLY A C 1
ATOM 1368 O O . GLY A 1 180 ? 538.729 517.568 382.058 1.00 83.73 180 GLY A O 1
ATOM 1369 N N . ASP A 1 181 ? 536.964 517.942 380.719 1.00 85.82 181 ASP A N 1
ATOM 1370 C CA . ASP A 1 181 ? 536.110 518.565 381.734 1.00 85.82 181 ASP A CA 1
ATOM 1371 C C . ASP A 1 181 ? 534.830 517.751 381.973 1.00 85.82 181 ASP A C 1
ATOM 1372 O O . ASP A 1 181 ? 534.298 517.132 381.051 1.00 85.82 181 ASP A O 1
ATOM 1377 N N . VAL A 1 182 ? 534.304 517.781 383.197 1.00 81.21 182 VAL A N 1
ATOM 1378 C CA . VAL A 1 182 ? 533.047 517.125 383.592 1.00 81.21 182 VAL A CA 1
ATOM 1379 C C . VAL A 1 182 ? 532.108 518.147 384.217 1.00 81.21 182 VAL A C 1
ATOM 1380 O O . VAL A 1 182 ? 532.559 519.053 384.920 1.00 81.21 182 VAL A O 1
ATOM 1384 N N . SER A 1 183 ? 530.806 518.045 383.945 1.00 84.48 183 SER A N 1
ATOM 1385 C CA . SER A 1 183 ? 529.815 519.021 384.411 1.00 84.48 183 SER A CA 1
ATOM 1386 C C . SER A 1 183 ? 528.886 518.422 385.459 1.00 84.48 183 SER A C 1
ATOM 1387 O O . SER A 1 183 ? 528.460 517.272 385.347 1.00 84.48 183 SER A O 1
ATOM 1390 N N . LEU A 1 184 ? 528.619 519.177 386.525 1.00 82.79 184 LEU A N 1
ATOM 1391 C CA . LEU A 1 184 ? 527.934 518.677 387.718 1.00 82.79 184 LEU A CA 1
ATOM 1392 C C . LEU A 1 184 ? 526.914 519.699 388.225 1.00 82.79 184 LEU A C 1
ATOM 1393 O O . LEU A 1 184 ? 527.230 520.890 388.333 1.00 82.79 184 LEU A O 1
ATOM 1398 N N . LEU A 1 185 ? 525.701 519.243 388.547 1.00 81.64 185 LEU A N 1
ATOM 1399 C CA . LEU A 1 185 ? 524.567 520.104 388.907 1.00 81.64 185 LEU A CA 1
ATOM 1400 C C . LEU A 1 185 ? 523.776 519.537 390.092 1.00 81.64 185 LEU A C 1
ATOM 1401 O O . LEU A 1 185 ? 523.071 518.535 389.967 1.00 81.64 185 LEU A O 1
ATOM 1406 N N . CYS A 1 186 ? 523.895 520.172 391.252 1.00 78.69 186 CYS A N 1
ATOM 1407 C CA . CYS A 1 186 ? 523.144 519.832 392.457 1.00 78.69 186 CYS A CA 1
ATOM 1408 C C . CYS A 1 186 ? 521.740 520.450 392.473 1.00 78.69 186 CYS A C 1
ATOM 1409 O O . CYS A 1 186 ? 521.490 521.476 391.838 1.00 78.69 186 CYS A O 1
ATOM 1412 N N . ARG A 1 187 ? 520.844 519.880 393.283 1.00 77.22 187 ARG A N 1
ATOM 1413 C CA . ARG A 1 187 ? 519.556 520.486 393.647 1.00 77.22 187 ARG A CA 1
ATOM 1414 C C . ARG A 1 187 ? 519.420 520.517 395.163 1.00 77.22 187 ARG A C 1
ATOM 1415 O O . ARG A 1 187 ? 518.842 519.603 395.749 1.00 77.22 187 ARG A O 1
ATOM 1423 N N . VAL A 1 188 ? 519.948 521.552 395.812 1.00 72.04 188 VAL A N 1
ATOM 1424 C CA . VAL A 1 188 ? 520.017 521.636 397.284 1.00 72.04 188 VAL A CA 1
ATOM 1425 C C . VAL A 1 188 ? 518.657 521.557 397.979 1.00 72.04 188 VAL A C 1
ATOM 1426 O O . VAL A 1 188 ? 518.565 521.044 399.088 1.00 72.04 188 VAL A O 1
ATOM 1430 N N . ALA A 1 189 ? 517.573 521.955 397.319 1.00 72.64 189 ALA A N 1
ATOM 1431 C CA . ALA A 1 189 ? 516.218 521.815 397.847 1.00 72.64 189 ALA A CA 1
ATOM 1432 C C . ALA A 1 189 ? 515.760 520.351 398.021 1.00 72.64 189 ALA A C 1
ATOM 1433 O O . ALA A 1 189 ? 514.787 520.091 398.727 1.00 72.64 189 ALA A O 1
ATOM 1435 N N . SER A 1 190 ? 516.436 519.387 397.391 1.00 84.86 190 SER A N 1
ATOM 1436 C CA . SER A 1 190 ? 516.111 517.954 397.487 1.00 84.86 190 SER A CA 1
ATOM 1437 C C . SER A 1 190 ? 516.742 517.234 398.690 1.00 84.86 190 SER A C 1
ATOM 1438 O O . SER A 1 190 ? 516.487 516.046 398.884 1.00 84.86 190 SER A O 1
ATOM 1441 N N . GLY A 1 191 ? 517.574 517.917 399.485 1.00 91.29 191 GLY A N 1
ATOM 1442 C CA . GLY A 1 191 ? 518.306 517.328 400.616 1.00 91.29 191 GLY A CA 1
ATOM 1443 C C . GLY A 1 191 ? 517.437 516.967 401.830 1.00 91.29 191 GLY A C 1
ATOM 1444 O O . GLY A 1 191 ? 516.213 517.100 401.805 1.00 91.29 191 GLY A O 1
ATOM 1445 N N . VAL A 1 192 ? 518.074 516.517 402.917 1.00 91.00 192 VAL A N 1
ATOM 1446 C CA . VAL A 1 192 ? 517.387 516.131 404.165 1.00 91.00 192 VAL A CA 1
ATOM 1447 C C . VAL A 1 192 ? 516.607 517.317 404.733 1.00 91.00 192 VAL A C 1
ATOM 1448 O O . VAL A 1 192 ? 517.157 518.404 404.904 1.00 91.00 192 VAL A O 1
ATOM 1452 N N . ASP A 1 193 ? 515.320 517.125 405.015 1.00 88.32 193 ASP A N 1
ATOM 1453 C CA . ASP A 1 193 ? 514.413 518.224 405.340 1.00 88.32 193 ASP A CA 1
ATOM 1454 C C . ASP A 1 193 ? 514.781 518.916 406.664 1.00 88.32 193 ASP A C 1
ATOM 1455 O O . ASP A 1 193 ? 514.679 518.340 407.756 1.00 88.32 193 ASP A O 1
ATOM 1460 N N . LEU A 1 194 ? 515.164 520.190 406.576 1.00 81.80 194 LEU A N 1
ATOM 1461 C CA . LEU A 1 194 ? 515.510 521.011 407.729 1.00 81.80 194 LEU A CA 1
ATOM 1462 C C . LEU A 1 194 ? 514.356 521.117 408.737 1.00 81.80 194 LEU A C 1
ATOM 1463 O O . LEU A 1 194 ? 514.598 521.161 409.942 1.00 81.80 194 LEU A O 1
ATOM 1468 N N . ALA A 1 195 ? 513.101 521.094 408.287 1.00 77.58 195 ALA A N 1
ATOM 1469 C CA . ALA A 1 195 ? 511.942 521.199 409.169 1.00 77.58 195 ALA A CA 1
ATOM 1470 C C . ALA A 1 195 ? 511.750 519.978 410.086 1.00 77.58 195 ALA A C 1
ATOM 1471 O O . ALA A 1 195 ? 511.061 520.082 411.095 1.00 77.58 195 ALA A O 1
ATOM 1473 N N . GLN A 1 196 ? 512.368 518.837 409.776 1.00 76.70 196 GLN A N 1
ATOM 1474 C CA . GLN A 1 196 ? 512.350 517.650 410.638 1.00 76.70 196 GLN A CA 1
ATOM 1475 C C . GLN A 1 196 ? 513.569 517.576 411.567 1.00 76.70 196 GLN A C 1
ATOM 1476 O O . GLN A 1 196 ? 513.632 516.707 412.432 1.00 76.70 196 GLN A O 1
ATOM 1482 N N . THR A 1 197 ? 514.554 518.454 411.388 1.00 75.04 197 THR A N 1
ATOM 1483 C CA . THR A 1 197 ? 515.906 518.288 411.933 1.00 75.04 197 THR A CA 1
ATOM 1484 C C . THR A 1 197 ? 516.185 519.255 413.081 1.00 75.04 197 THR A C 1
ATOM 1485 O O . THR A 1 197 ? 515.832 520.432 412.991 1.00 75.04 197 THR A O 1
ATOM 1489 N N . VAL A 1 198 ? 516.886 518.795 414.118 1.00 65.65 198 VAL A N 1
ATOM 1490 C CA . VAL A 1 198 ? 517.703 519.631 415.014 1.00 65.65 198 VAL A CA 1
ATOM 1491 C C . VAL A 1 198 ? 519.030 518.941 415.310 1.00 65.65 198 VAL A C 1
ATOM 1492 O O . VAL A 1 198 ? 519.156 517.729 415.169 1.00 65.65 198 VAL A O 1
ATOM 1496 N N . VAL A 1 199 ? 520.037 519.701 415.725 1.00 65.37 199 VAL A N 1
ATOM 1497 C CA . VAL A 1 199 ? 521.304 519.156 416.217 1.00 65.37 199 VAL A CA 1
ATOM 1498 C C . VAL A 1 199 ? 521.376 519.422 417.712 1.00 65.37 199 VAL A C 1
ATOM 1499 O O . VAL A 1 199 ? 521.272 520.570 418.143 1.00 65.37 199 VAL A O 1
ATOM 1503 N N . LEU A 1 200 ? 521.547 518.368 418.509 1.00 65.14 200 LEU A N 1
ATOM 1504 C CA . LEU A 1 200 ? 521.598 518.448 419.968 1.00 65.14 200 LEU A CA 1
ATOM 1505 C C . LEU A 1 200 ? 523.048 518.391 420.431 1.00 65.14 200 LEU A C 1
ATOM 1506 O O . LEU A 1 200 ? 523.774 517.485 420.031 1.00 65.14 200 LEU A O 1
ATOM 1511 N N . ALA A 1 201 ? 523.466 519.338 421.265 1.00 65.28 201 ALA A N 1
ATOM 1512 C CA . ALA A 1 201 ? 524.816 519.422 421.808 1.00 65.28 201 ALA A CA 1
ATOM 1513 C C . ALA A 1 201 ? 524.804 519.454 423.339 1.00 65.28 201 ALA A C 1
ATOM 1514 O O . ALA A 1 201 ? 524.107 520.267 423.950 1.00 65.28 201 ALA A O 1
ATOM 1516 N N . LEU A 1 202 ? 525.597 518.580 423.954 1.00 71.26 202 LEU A N 1
ATOM 1517 C CA . LEU A 1 202 ? 525.876 518.555 425.390 1.00 71.26 202 LEU A CA 1
ATOM 1518 C C . LEU A 1 202 ? 527.264 519.165 425.646 1.00 71.26 202 LEU A C 1
ATOM 1519 O O . LEU A 1 202 ? 527.817 519.841 424.779 1.00 71.26 202 LEU A O 1
ATOM 1524 N N . ASP A 1 203 ? 527.857 518.956 426.819 1.00 80.07 203 ASP A N 1
ATOM 1525 C CA . ASP A 1 203 ? 529.230 519.399 427.088 1.00 80.07 203 ASP A CA 1
ATOM 1526 C C . ASP A 1 203 ? 530.232 518.719 426.133 1.00 80.07 203 ASP A C 1
ATOM 1527 O O . ASP A 1 203 ? 530.375 517.495 426.132 1.00 80.07 203 ASP A O 1
ATOM 1532 N N . LYS A 1 204 ? 530.960 519.510 425.337 1.00 79.11 204 LYS A N 1
ATOM 1533 C CA . LYS A 1 204 ? 531.970 519.020 424.385 1.00 79.11 204 LYS A CA 1
ATOM 1534 C C . LYS A 1 204 ? 533.218 518.431 425.057 1.00 79.11 204 LYS A C 1
ATOM 1535 O O . LYS A 1 204 ? 534.044 517.818 424.388 1.00 79.11 204 LYS A O 1
ATOM 1541 N N . THR A 1 205 ? 533.387 518.628 426.362 1.00 81.45 205 THR A N 1
ATOM 1542 C CA . THR A 1 205 ? 534.593 518.235 427.112 1.00 81.45 205 THR A CA 1
ATOM 1543 C C . THR A 1 205 ? 534.677 516.726 427.390 1.00 81.45 205 THR A C 1
ATOM 1544 O O . THR A 1 205 ? 535.755 516.224 427.704 1.00 81.45 205 THR A O 1
ATOM 1548 N N . HIS A 1 206 ? 533.574 515.974 427.297 1.00 83.52 206 HIS A N 1
ATOM 1549 C CA . HIS A 1 206 ? 533.570 514.535 427.595 1.00 83.52 206 HIS A CA 1
ATOM 1550 C C . HIS A 1 206 ? 534.418 513.738 426.599 1.00 83.52 206 HIS A C 1
ATOM 1551 O O . HIS A 1 206 ? 534.156 513.743 425.399 1.00 83.52 206 HIS A O 1
ATOM 1558 N N . GLU A 1 207 ? 535.410 513.002 427.093 1.00 79.25 207 GLU A N 1
ATOM 1559 C CA . GLU A 1 207 ? 536.314 512.199 426.257 1.00 79.25 207 GLU A CA 1
ATOM 1560 C C . GLU A 1 207 ? 535.626 510.982 425.620 1.00 79.25 207 GLU A C 1
ATOM 1561 O O . GLU A 1 207 ? 536.115 510.433 424.634 1.00 79.25 207 GLU A O 1
ATOM 1567 N N . HIS A 1 208 ? 534.498 510.540 426.183 1.00 76.91 208 HIS A N 1
ATOM 1568 C CA . HIS A 1 208 ? 533.878 509.240 425.905 1.00 76.91 208 HIS A CA 1
ATOM 1569 C C . HIS A 1 208 ? 532.385 509.362 425.580 1.00 76.91 208 HIS A C 1
ATOM 1570 O O . HIS A 1 208 ? 531.572 508.544 426.010 1.00 76.91 208 HIS A O 1
ATOM 1577 N N . LEU A 1 209 ? 532.016 510.390 424.819 1.00 72.09 209 LEU A N 1
ATOM 1578 C CA . LEU A 1 209 ? 530.684 510.565 424.236 1.00 72.09 209 LEU A CA 1
ATOM 1579 C C . LEU A 1 209 ? 530.789 511.145 422.817 1.00 72.09 209 LEU A C 1
ATOM 1580 O O . LEU A 1 209 ? 531.764 511.838 422.512 1.00 72.09 209 LEU A O 1
ATOM 1585 N N . PRO A 1 210 ? 529.794 510.920 421.945 1.00 68.39 210 PRO A N 1
ATOM 1586 C CA . PRO A 1 210 ? 529.637 511.673 420.713 1.00 68.39 210 PRO A CA 1
ATOM 1587 C C . PRO A 1 210 ? 529.542 513.171 421.003 1.00 68.39 210 PRO A C 1
ATOM 1588 O O . PRO A 1 210 ? 529.080 513.573 422.071 1.00 68.39 210 PRO A O 1
ATOM 1592 N N . THR A 1 211 ? 529.944 514.020 420.058 1.00 64.36 211 THR A N 1
ATOM 1593 C CA . THR A 1 211 ? 529.882 515.472 420.292 1.00 64.36 211 THR A CA 1
ATOM 1594 C C . THR A 1 211 ? 528.502 516.071 419.980 1.00 64.36 211 THR A C 1
ATOM 1595 O O . THR A 1 211 ? 528.142 517.093 420.560 1.00 64.36 211 THR A O 1
ATOM 1599 N N . ALA A 1 212 ? 527.697 515.444 419.118 1.00 62.86 212 ALA A N 1
ATOM 1600 C CA . ALA A 1 212 ? 526.335 515.879 418.813 1.00 62.86 212 ALA A CA 1
ATOM 1601 C C . ALA A 1 212 ? 525.448 514.740 418.272 1.00 62.86 212 ALA A C 1
ATOM 1602 O O . ALA A 1 212 ? 525.952 513.720 417.802 1.00 62.86 212 ALA A O 1
ATOM 1604 N N . TRP A 1 213 ? 524.125 514.919 418.290 1.00 65.01 213 TRP A N 1
ATOM 1605 C CA . TRP A 1 213 ? 523.139 513.920 417.851 1.00 65.01 213 TRP A CA 1
ATOM 1606 C C . TRP A 1 213 ? 522.061 514.517 416.931 1.00 65.01 213 TRP A C 1
ATOM 1607 O O . TRP A 1 213 ? 521.583 515.623 417.183 1.00 65.01 213 TRP A O 1
ATOM 1618 N N . GLN A 1 214 ? 521.646 513.800 415.882 1.00 71.40 214 GLN A N 1
ATOM 1619 C CA . GLN A 1 214 ? 520.668 514.262 414.878 1.00 71.40 214 GLN A CA 1
ATOM 1620 C C . GLN A 1 214 ? 519.206 514.023 415.308 1.00 71.40 214 GLN A C 1
ATOM 1621 O O . GLN A 1 214 ? 518.469 513.260 414.686 1.00 71.40 214 GLN A O 1
ATOM 1627 N N . VAL A 1 215 ? 518.790 514.640 416.407 1.00 70.93 215 VAL A N 1
ATOM 1628 C CA . VAL A 1 215 ? 517.444 514.510 416.991 1.00 70.93 215 VAL A CA 1
ATOM 1629 C C . VAL A 1 215 ? 516.340 515.083 416.085 1.00 70.93 215 VAL A C 1
ATOM 1630 O O . VAL A 1 215 ? 516.554 516.031 415.330 1.00 70.93 215 VAL A O 1
ATOM 1634 N N . HIS A 1 216 ? 515.138 514.509 416.147 1.00 75.21 216 HIS A N 1
ATOM 1635 C CA . HIS A 1 216 ? 513.946 514.969 415.414 1.00 75.21 216 HIS A CA 1
ATOM 1636 C C . HIS A 1 216 ? 513.311 516.242 416.020 1.00 75.21 216 HIS A C 1
ATOM 1637 O O . HIS A 1 216 ? 513.223 516.390 417.243 1.00 75.21 216 HIS A O 1
ATOM 1644 N N . ARG A 1 217 ? 512.835 517.165 415.171 1.00 76.20 217 ARG A N 1
ATOM 1645 C CA . ARG A 1 217 ? 512.326 518.501 415.551 1.00 76.20 217 ARG A CA 1
ATOM 1646 C C . ARG A 1 217 ? 511.171 518.476 416.549 1.00 76.20 217 ARG A C 1
ATOM 1647 O O . ARG A 1 217 ? 511.150 519.304 417.458 1.00 76.20 217 ARG A O 1
ATOM 1655 N N . ASP A 1 218 ? 510.202 517.582 416.393 1.00 75.33 218 ASP A N 1
ATOM 1656 C CA . ASP A 1 218 ? 509.019 517.577 417.261 1.00 75.33 218 ASP A CA 1
ATOM 1657 C C . ASP A 1 218 ? 509.358 517.105 418.675 1.00 75.33 218 ASP A C 1
ATOM 1658 O O . ASP A 1 218 ? 509.021 517.764 419.658 1.00 75.33 218 ASP A O 1
ATOM 1663 N N . TRP A 1 219 ? 510.086 515.998 418.786 1.00 74.33 219 TRP A N 1
ATOM 1664 C CA . TRP A 1 219 ? 510.478 515.411 420.063 1.00 74.33 219 TRP A CA 1
ATOM 1665 C C . TRP A 1 219 ? 511.245 516.409 420.929 1.00 74.33 219 TRP A C 1
ATOM 1666 O O . TRP A 1 219 ? 510.958 516.540 422.116 1.00 74.33 219 TRP A O 1
ATOM 1677 N N . PHE A 1 220 ? 512.153 517.189 420.339 1.00 71.41 220 PHE A N 1
ATOM 1678 C CA . PHE A 1 220 ? 512.947 518.161 421.087 1.00 71.41 220 PHE A CA 1
ATOM 1679 C C . PHE A 1 220 ? 512.123 519.300 421.689 1.00 71.41 220 PHE A C 1
ATOM 1680 O O . PHE A 1 220 ? 512.551 519.924 422.660 1.00 71.41 220 PHE A O 1
ATOM 1688 N N . ASN A 1 221 ? 510.940 519.585 421.146 1.00 72.53 221 ASN A N 1
ATOM 1689 C CA . ASN A 1 221 ? 510.053 520.615 421.680 1.00 72.53 221 ASN A CA 1
ATOM 1690 C C . ASN A 1 221 ? 509.087 520.091 422.756 1.00 72.53 221 ASN A C 1
ATOM 1691 O O . ASN A 1 221 ? 508.549 520.889 423.519 1.00 72.53 221 ASN A O 1
ATOM 1696 N N . ASP A 1 222 ? 508.892 518.778 422.862 1.00 74.25 222 ASP A N 1
ATOM 1697 C CA . ASP A 1 222 ? 508.047 518.142 423.883 1.00 74.25 222 ASP A CA 1
ATOM 1698 C C . ASP A 1 222 ? 508.803 517.738 425.166 1.00 74.25 222 ASP A C 1
ATOM 1699 O O . ASP A 1 222 ? 508.201 517.176 426.083 1.00 74.25 222 ASP A O 1
ATOM 1704 N N . LEU A 1 223 ? 510.106 518.003 425.273 1.00 72.66 223 LEU A N 1
ATOM 1705 C CA . LEU A 1 223 ? 510.888 517.678 426.467 1.00 72.66 223 LEU A CA 1
ATOM 1706 C C . LEU A 1 223 ? 510.399 518.457 427.698 1.00 72.66 223 LEU A C 1
ATOM 1707 O O . LEU A 1 223 ? 510.116 519.653 427.626 1.00 72.66 223 LEU A O 1
ATOM 1712 N N . ALA A 1 224 ? 510.310 517.778 428.843 1.00 69.19 224 ALA A N 1
ATOM 1713 C CA . ALA A 1 224 ? 509.682 518.309 430.052 1.00 69.19 224 ALA A CA 1
ATOM 1714 C C . ALA A 1 224 ? 510.608 519.121 430.978 1.00 69.19 224 ALA A C 1
ATOM 1715 O O . ALA A 1 224 ? 510.127 519.762 431.908 1.00 69.19 224 ALA A O 1
ATOM 1717 N N . LEU A 1 225 ? 511.925 519.069 430.792 1.00 70.67 225 LEU A N 1
ATOM 1718 C CA . LEU A 1 225 ? 512.890 519.714 431.691 1.00 70.67 225 LEU A CA 1
ATOM 1719 C C . LEU A 1 225 ? 512.827 521.260 431.653 1.00 70.67 225 LEU A C 1
ATOM 1720 O O . LEU A 1 225 ? 512.295 521.823 430.696 1.00 70.67 225 LEU A O 1
ATOM 1725 N N . PRO A 1 226 ? 513.363 521.974 432.662 1.00 72.74 226 PRO A N 1
ATOM 1726 C CA . PRO A 1 226 ? 513.441 523.436 432.671 1.00 72.74 226 PRO A CA 1
ATOM 1727 C C . PRO A 1 226 ? 514.175 524.009 431.456 1.00 72.74 226 PRO A C 1
ATOM 1728 O O . PRO A 1 226 ? 515.159 523.417 431.006 1.00 72.74 226 PRO A O 1
ATOM 1732 N N . TRP A 1 227 ? 513.745 525.176 430.959 1.00 71.29 227 TRP A N 1
ATOM 1733 C CA . TRP A 1 227 ? 514.235 525.719 429.688 1.00 71.29 227 TRP A CA 1
ATOM 1734 C C . TRP A 1 227 ? 514.290 527.245 429.600 1.00 71.29 227 TRP A C 1
ATOM 1735 O O . TRP A 1 227 ? 513.618 527.959 430.343 1.00 71.29 227 TRP A O 1
ATOM 1746 N N . LYS A 1 228 ? 515.079 527.746 428.646 1.00 78.32 228 LYS A N 1
ATOM 1747 C CA . LYS A 1 228 ? 515.150 529.159 428.244 1.00 78.32 228 LYS A CA 1
ATOM 1748 C C . LYS A 1 228 ? 515.642 529.331 426.801 1.00 78.32 228 LYS A C 1
ATOM 1749 O O . LYS A 1 228 ? 516.155 528.386 426.202 1.00 78.32 228 LYS A O 1
ATOM 1755 N N . HIS A 1 229 ? 515.503 530.534 426.248 1.00 84.05 229 HIS A N 1
ATOM 1756 C CA . HIS A 1 229 ? 516.258 530.975 425.064 1.00 84.05 229 HIS A CA 1
ATOM 1757 C C . HIS A 1 229 ? 517.501 531.766 425.479 1.00 84.05 229 HIS A C 1
ATOM 1758 O O . HIS A 1 229 ? 517.632 532.167 426.634 1.00 84.05 229 HIS A O 1
ATOM 1765 N N . ASP A 1 230 ? 518.433 531.974 424.553 1.00 83.46 230 ASP A N 1
ATOM 1766 C CA . ASP A 1 230 ? 519.734 532.591 424.832 1.00 83.46 230 ASP A CA 1
ATOM 1767 C C . ASP A 1 230 ? 519.629 534.018 425.414 1.00 83.46 230 ASP A C 1
ATOM 1768 O O . ASP A 1 230 ? 518.656 534.740 425.190 1.00 83.46 230 ASP A O 1
ATOM 1773 N N . GLY A 1 231 ? 520.645 534.444 426.160 1.00 84.94 231 GLY A N 1
ATOM 1774 C CA . GLY A 1 231 ? 520.769 535.782 426.745 1.00 84.94 231 GLY A CA 1
ATOM 1775 C C . GLY A 1 231 ? 519.937 536.043 428.007 1.00 84.94 231 GLY A C 1
ATOM 1776 O O . GLY A 1 231 ? 520.313 536.894 428.813 1.00 84.94 231 GLY A O 1
ATOM 1777 N N . ALA A 1 232 ? 518.844 535.314 428.235 1.00 85.49 232 ALA A N 1
ATOM 1778 C CA . ALA A 1 232 ? 518.049 535.427 429.459 1.00 85.49 232 ALA A CA 1
ATOM 1779 C C . ALA A 1 232 ? 518.782 534.856 430.692 1.00 85.49 232 ALA A C 1
ATOM 1780 O O . ALA A 1 232 ? 519.427 533.806 430.621 1.00 85.49 232 ALA A O 1
ATOM 1782 N N . GLU A 1 233 ? 518.657 535.517 431.846 1.00 84.87 233 GLU A N 1
ATOM 1783 C CA . GLU A 1 233 ? 519.227 535.042 433.119 1.00 84.87 233 GLU A CA 1
ATOM 1784 C C . GLU A 1 233 ? 518.291 534.103 433.900 1.00 84.87 233 GLU A C 1
ATOM 1785 O O . GLU A 1 233 ? 518.758 533.278 434.683 1.00 84.87 233 GLU A O 1
ATOM 1791 N N . ALA A 1 234 ? 516.977 534.215 433.711 1.00 78.81 234 ALA A N 1
ATOM 1792 C CA . ALA A 1 234 ? 515.978 533.397 434.394 1.00 78.81 234 ALA A CA 1
ATOM 1793 C C . ALA A 1 234 ? 515.655 532.101 433.631 1.00 78.81 234 ALA A C 1
ATOM 1794 O O . ALA A 1 234 ? 515.761 532.045 432.407 1.00 78.81 234 ALA A O 1
ATOM 1796 N N . TRP A 1 235 ? 515.198 531.074 434.348 1.00 78.28 235 TRP A N 1
ATOM 1797 C CA . TRP A 1 235 ? 514.745 529.800 433.782 1.00 78.28 235 TRP A CA 1
ATOM 1798 C C . TRP A 1 235 ? 513.222 529.695 433.824 1.00 78.28 235 TRP A C 1
ATOM 1799 O O . TRP A 1 235 ? 512.622 529.894 434.878 1.00 78.28 235 TRP A O 1
ATOM 1810 N N . ASN A 1 236 ? 512.583 529.353 432.709 1.00 73.28 236 ASN A N 1
ATOM 1811 C CA . ASN A 1 236 ? 511.163 529.028 432.700 1.00 73.28 236 ASN A CA 1
ATOM 1812 C C . ASN A 1 236 ? 510.922 527.599 433.218 1.00 73.28 236 ASN A C 1
ATOM 1813 O O . ASN A 1 236 ? 511.761 526.714 433.057 1.00 73.28 236 ASN A O 1
ATOM 1818 N N . GLU A 1 237 ? 509.764 527.368 433.830 1.00 72.05 237 GLU A N 1
ATOM 1819 C CA . GLU A 1 237 ? 509.330 526.075 434.380 1.00 72.05 237 GLU A CA 1
ATOM 1820 C C . GLU A 1 237 ? 510.330 525.411 435.347 1.00 72.05 237 GLU A C 1
ATOM 1821 O O . GLU A 1 237 ? 510.404 524.188 435.435 1.00 72.05 237 GLU A O 1
ATOM 1827 N N . ALA A 1 238 ? 511.102 526.180 436.115 1.00 74.28 238 ALA A N 1
ATOM 1828 C CA . ALA A 1 238 ? 512.109 525.638 437.037 1.00 74.28 238 ALA A CA 1
ATOM 1829 C C . ALA A 1 238 ? 511.542 524.638 438.067 1.00 74.28 238 ALA A C 1
ATOM 1830 O O . ALA A 1 238 ? 512.241 523.733 438.517 1.00 74.28 238 ALA A O 1
ATOM 1832 N N . GLY A 1 239 ? 510.248 524.722 438.378 1.00 71.62 239 GLY A N 1
ATOM 1833 C CA . GLY A 1 239 ? 509.533 523.769 439.227 1.00 71.62 239 GLY A CA 1
ATOM 1834 C C . GLY A 1 239 ? 509.384 522.355 438.655 1.00 71.62 239 GLY A C 1
ATOM 1835 O O . GLY A 1 239 ? 508.805 521.502 439.321 1.00 71.62 239 GLY A O 1
ATOM 1836 N N . ARG A 1 240 ? 509.890 522.063 437.450 1.00 76.04 240 ARG A N 1
ATOM 1837 C CA . ARG A 1 240 ? 509.900 520.707 436.866 1.00 76.04 240 ARG A CA 1
ATOM 1838 C C . ARG A 1 240 ? 510.933 519.766 437.498 1.00 76.04 240 ARG A C 1
ATOM 1839 O O . ARG A 1 240 ? 510.785 518.554 437.381 1.00 76.04 240 ARG A O 1
ATOM 1847 N N . LEU A 1 241 ? 511.990 520.295 438.123 1.00 73.89 241 LEU A N 1
ATOM 1848 C CA . LEU A 1 241 ? 513.190 519.531 438.512 1.00 73.89 241 LEU A CA 1
ATOM 1849 C C . LEU A 1 241 ? 513.476 519.526 440.029 1.00 73.89 241 LEU A C 1
ATOM 1850 O O . LEU A 1 241 ? 514.395 518.851 440.489 1.00 73.89 241 LEU A O 1
ATOM 1855 N N . VAL A 1 242 ? 512.649 520.211 440.819 1.00 78.01 242 VAL A N 1
ATOM 1856 C CA . VAL A 1 242 ? 512.626 520.164 442.290 1.00 78.01 242 VAL A CA 1
ATOM 1857 C C . VAL A 1 242 ? 511.252 519.739 442.789 1.00 78.01 242 VAL A C 1
ATOM 1858 O O . VAL A 1 242 ? 510.249 519.980 442.122 1.00 78.01 242 VAL A O 1
ATOM 1862 N N . GLU A 1 243 ? 511.178 519.118 443.960 1.00 83.50 243 GLU A N 1
ATOM 1863 C CA . GLU A 1 243 ? 509.902 518.798 444.605 1.00 83.50 243 GLU A CA 1
ATOM 1864 C C . GLU A 1 243 ? 510.013 518.926 446.127 1.00 83.50 243 GLU A C 1
ATOM 1865 O O . GLU A 1 243 ? 511.096 518.802 446.699 1.00 83.50 243 GLU A O 1
ATOM 1871 N N . PHE A 1 244 ? 508.893 519.196 446.790 1.00 86.42 244 PHE A N 1
ATOM 1872 C CA . PHE A 1 244 ? 508.837 519.533 448.206 1.00 86.42 244 PHE A CA 1
ATOM 1873 C C . PHE A 1 244 ? 508.083 518.455 448.992 1.00 86.42 244 PHE A C 1
ATOM 1874 O O . PHE A 1 244 ? 507.112 517.880 448.498 1.00 86.42 244 PHE A O 1
ATOM 1882 N N . GLY A 1 245 ? 508.536 518.158 450.209 1.00 86.38 245 GLY A N 1
ATOM 1883 C CA . GLY A 1 245 ? 507.970 517.103 451.055 1.00 86.38 245 GLY A CA 1
ATOM 1884 C C . GLY A 1 245 ? 506.622 517.458 451.691 1.00 86.38 245 GLY A C 1
ATOM 1885 O O . GLY A 1 245 ? 506.101 518.559 451.528 1.00 86.38 245 GLY A O 1
ATOM 1886 N N . THR A 1 246 ? 506.060 516.531 452.465 1.00 85.06 246 THR A N 1
ATOM 1887 C CA . THR A 1 246 ? 504.912 516.824 453.341 1.00 85.06 246 THR A CA 1
ATOM 1888 C C . THR A 1 246 ? 505.354 517.792 454.451 1.00 85.06 246 THR A C 1
ATOM 1889 O O . THR A 1 246 ? 506.421 517.581 455.035 1.00 85.06 246 THR A O 1
ATOM 1893 N N . PRO A 1 247 ? 504.590 518.845 454.779 1.00 81.60 247 PRO A N 1
ATOM 1894 C CA . PRO A 1 247 ? 505.005 519.827 455.772 1.00 81.60 247 PRO A CA 1
ATOM 1895 C C . PRO A 1 247 ? 504.924 519.293 457.203 1.00 81.60 247 PRO A C 1
ATOM 1896 O O . PRO A 1 247 ? 504.040 518.509 457.542 1.00 81.60 247 PRO A O 1
ATOM 1900 N N . HIS A 1 248 ? 505.800 519.784 458.076 1.00 82.84 248 HIS A N 1
ATOM 1901 C CA . HIS A 1 248 ? 505.615 519.758 459.532 1.00 82.84 248 HIS A CA 1
ATOM 1902 C C . HIS A 1 248 ? 504.998 521.076 460.005 1.00 82.84 248 HIS A C 1
ATOM 1903 O O . HIS A 1 248 ? 504.817 522.008 459.224 1.00 82.84 248 HIS A O 1
ATOM 1910 N N . ALA A 1 249 ? 504.676 521.191 461.290 1.00 79.08 249 ALA A N 1
ATOM 1911 C CA . ALA A 1 249 ? 503.951 522.350 461.811 1.00 79.08 249 ALA A CA 1
ATOM 1912 C C . ALA A 1 249 ? 504.659 523.700 461.576 1.00 79.08 249 ALA A C 1
ATOM 1913 O O . ALA A 1 249 ? 503.990 524.727 461.451 1.00 79.08 249 ALA A O 1
ATOM 1915 N N . VAL A 1 250 ? 505.993 523.713 461.513 1.00 78.17 250 VAL A N 1
ATOM 1916 C CA . VAL A 1 250 ? 506.799 524.947 461.448 1.00 78.17 250 VAL A CA 1
ATOM 1917 C C . VAL A 1 250 ? 507.888 524.934 460.373 1.00 78.17 250 VAL A C 1
ATOM 1918 O O . VAL A 1 250 ? 508.603 525.924 460.236 1.00 78.17 250 VAL A O 1
ATOM 1922 N N . LYS A 1 251 ? 508.044 523.839 459.616 1.00 82.05 251 LYS A N 1
ATOM 1923 C CA . LYS A 1 251 ? 509.086 523.670 458.587 1.00 82.05 251 LYS A CA 1
ATOM 1924 C C . LYS A 1 251 ? 508.660 522.719 457.470 1.00 82.05 251 LYS A C 1
ATOM 1925 O O . LYS A 1 251 ? 507.805 521.861 457.676 1.00 82.05 251 LYS A O 1
ATOM 1931 N N . MET A 1 252 ? 509.289 522.831 456.305 1.00 85.01 252 MET A N 1
ATOM 1932 C CA . MET A 1 252 ? 509.092 521.924 455.172 1.00 85.01 252 MET A CA 1
ATOM 1933 C C . MET A 1 252 ? 510.396 521.755 454.377 1.00 85.01 252 MET A C 1
ATOM 1934 O O . MET A 1 252 ? 511.218 522.667 454.326 1.00 85.01 252 MET A O 1
ATOM 1939 N N . ASP A 1 253 ? 510.592 520.586 453.768 1.00 84.32 253 ASP A N 1
ATOM 1940 C CA . ASP A 1 253 ? 511.841 520.193 453.108 1.00 84.32 253 ASP A CA 1
ATOM 1941 C C . ASP A 1 253 ? 511.732 520.267 451.579 1.00 84.32 253 ASP A C 1
ATOM 1942 O O . ASP A 1 253 ? 510.732 519.843 450.999 1.00 84.32 253 ASP A O 1
ATOM 1947 N N . VAL A 1 254 ? 512.774 520.783 450.921 1.00 77.12 254 VAL A N 1
ATOM 1948 C CA . VAL A 1 254 ? 512.925 520.799 449.460 1.00 77.12 254 VAL A CA 1
ATOM 1949 C C . VAL A 1 254 ? 513.959 519.767 449.023 1.00 77.12 254 VAL A C 1
ATOM 1950 O O . VAL A 1 254 ? 515.041 519.686 449.601 1.00 77.12 254 VAL A O 1
ATOM 1954 N N . PHE A 1 255 ? 513.640 518.979 447.998 1.00 76.65 255 PHE A N 1
ATOM 1955 C CA . PHE A 1 255 ? 514.507 517.930 447.475 1.00 76.65 255 PHE A CA 1
ATOM 1956 C C . PHE A 1 255 ? 514.824 518.121 445.990 1.00 76.65 255 PHE A C 1
ATOM 1957 O O . PHE A 1 255 ? 513.990 518.567 445.198 1.00 76.65 255 PHE A O 1
ATOM 1965 N N . ASN A 1 256 ? 516.043 517.753 445.604 1.00 74.03 256 ASN A N 1
ATOM 1966 C CA . ASN A 1 256 ? 516.573 517.884 444.250 1.00 74.03 256 ASN A CA 1
ATOM 1967 C C . ASN A 1 256 ? 516.516 516.523 443.539 1.00 74.03 256 ASN A C 1
ATOM 1968 O O . ASN A 1 256 ? 517.098 515.557 444.027 1.00 74.03 256 ASN A O 1
ATOM 1973 N N . LEU A 1 257 ? 515.851 516.413 442.385 1.00 68.98 257 LEU A N 1
ATOM 1974 C CA . LEU A 1 257 ? 515.727 515.137 441.668 1.00 68.98 257 LEU A CA 1
ATOM 1975 C C . LEU A 1 257 ? 516.996 514.728 440.899 1.00 68.98 257 LEU A C 1
ATOM 1976 O O . LEU A 1 257 ? 517.004 513.692 440.240 1.00 68.98 257 LEU A O 1
ATOM 1981 N N . GLY A 1 258 ? 518.086 515.484 441.007 1.00 74.23 258 GLY A N 1
ATOM 1982 C CA . GLY A 1 258 ? 519.418 515.072 440.568 1.00 74.23 258 GLY A CA 1
ATOM 1983 C C . GLY A 1 258 ? 519.664 515.132 439.060 1.00 74.23 258 GLY A C 1
ATOM 1984 O O . GLY A 1 258 ? 518.801 515.507 438.268 1.00 74.23 258 GLY A O 1
ATOM 1985 N N . ASP A 1 259 ? 520.885 514.782 438.661 1.00 77.53 259 ASP A N 1
ATOM 1986 C CA . ASP A 1 259 ? 521.343 514.803 437.270 1.00 77.53 259 ASP A CA 1
ATOM 1987 C C . ASP A 1 259 ? 520.542 513.832 436.387 1.00 77.53 259 ASP A C 1
ATOM 1988 O O . ASP A 1 259 ? 520.525 512.624 436.622 1.00 77.53 259 ASP A O 1
ATOM 1993 N N . GLN A 1 260 ? 519.882 514.358 435.360 1.00 73.07 260 GLN A N 1
ATOM 1994 C CA . GLN A 1 260 ? 519.050 513.611 434.422 1.00 73.07 260 GLN A CA 1
ATOM 1995 C C . GLN A 1 260 ? 519.820 513.002 433.239 1.00 73.07 260 GLN A C 1
ATOM 1996 O O . GLN A 1 260 ? 519.205 512.353 432.394 1.00 73.07 260 GLN A O 1
ATOM 2002 N N . THR A 1 261 ? 521.140 513.188 433.130 1.00 73.53 261 THR A N 1
ATOM 2003 C CA . THR A 1 261 ? 521.907 512.836 431.920 1.00 73.53 261 THR A CA 1
ATOM 2004 C C . THR A 1 261 ? 521.671 511.399 431.472 1.00 73.53 261 THR A C 1
ATOM 2005 O O . THR A 1 261 ? 521.415 511.158 430.297 1.00 73.53 261 THR A O 1
ATOM 2009 N N . GLY A 1 262 ? 521.666 510.439 432.395 1.00 72.36 262 GLY A N 1
ATOM 2010 C CA . GLY A 1 262 ? 521.421 509.036 432.058 1.00 72.36 262 GLY A CA 1
ATOM 2011 C C . GLY A 1 262 ? 520.031 508.785 431.467 1.00 72.36 262 GLY A C 1
ATOM 2012 O O . GLY A 1 262 ? 519.876 507.920 430.605 1.00 72.36 262 GLY A O 1
ATOM 2013 N N . VAL A 1 263 ? 519.025 509.568 431.865 1.00 71.65 263 VAL A N 1
ATOM 2014 C CA . VAL A 1 263 ? 517.670 509.458 431.314 1.00 71.65 263 VAL A CA 1
ATOM 2015 C C . VAL A 1 263 ? 517.671 509.930 429.870 1.00 71.65 263 VAL A C 1
ATOM 2016 O O . VAL A 1 263 ? 517.115 509.256 429.003 1.00 71.65 263 VAL A O 1
ATOM 2020 N N . LEU A 1 264 ? 518.335 511.050 429.582 1.00 72.41 264 LEU A N 1
ATOM 2021 C CA . LEU A 1 264 ? 518.438 511.574 428.225 1.00 72.41 264 LEU A CA 1
ATOM 2022 C C . LEU A 1 264 ? 519.190 510.597 427.313 1.00 72.41 264 LEU A C 1
ATOM 2023 O O . LEU A 1 264 ? 518.645 510.170 426.300 1.00 72.41 264 LEU A O 1
ATOM 2028 N N . LEU A 1 265 ? 520.395 510.167 427.694 1.00 68.93 265 LEU A N 1
ATOM 2029 C CA . LEU A 1 265 ? 521.212 509.283 426.861 1.00 68.93 265 LEU A CA 1
ATOM 2030 C C . LEU A 1 265 ? 520.554 507.926 426.589 1.00 68.93 265 LEU A C 1
ATOM 2031 O O . LEU A 1 265 ? 520.746 507.377 425.504 1.00 68.93 265 LEU A O 1
ATOM 2036 N N . LYS A 1 266 ? 519.746 507.381 427.508 1.00 70.24 266 LYS A N 1
ATOM 2037 C CA . LYS A 1 266 ? 518.937 506.183 427.221 1.00 70.24 266 LYS A CA 1
ATOM 2038 C C . LYS A 1 266 ? 517.750 506.494 426.311 1.00 70.24 266 LYS A C 1
ATOM 2039 O O . LYS A 1 266 ? 517.389 505.669 425.477 1.00 70.24 266 LYS A O 1
ATOM 2045 N N . SER A 1 267 ? 517.137 507.665 426.433 1.00 74.01 267 SER A N 1
ATOM 2046 C CA . SER A 1 267 ? 515.946 508.016 425.652 1.00 74.01 267 SER A CA 1
ATOM 2047 C C . SER A 1 267 ? 516.223 508.244 424.164 1.00 74.01 267 SER A C 1
ATOM 2048 O O . SER A 1 267 ? 515.309 508.090 423.356 1.00 74.01 267 SER A O 1
ATOM 2051 N N . LEU A 1 268 ? 517.455 508.593 423.779 1.00 73.34 268 LEU A N 1
ATOM 2052 C CA . LEU A 1 268 ? 517.803 508.879 422.382 1.00 73.34 268 LEU A CA 1
ATOM 2053 C C . LEU A 1 268 ? 517.768 507.646 421.465 1.00 73.34 268 LEU A C 1
ATOM 2054 O O . LEU A 1 268 ? 517.504 507.800 420.274 1.00 73.34 268 LEU A O 1
ATOM 2059 N N . ALA A 1 269 ? 518.003 506.437 421.982 1.00 75.45 269 ALA A N 1
ATOM 2060 C CA . ALA A 1 269 ? 517.926 505.191 421.212 1.00 75.45 269 ALA A CA 1
ATOM 2061 C C . ALA A 1 269 ? 518.719 505.245 419.883 1.00 75.45 269 ALA A C 1
ATOM 2062 O O . ALA A 1 269 ? 519.875 505.653 419.874 1.00 75.45 269 ALA A O 1
ATOM 2064 N N . GLY A 1 270 ? 518.130 504.836 418.755 1.00 73.74 270 GLY A N 1
ATOM 2065 C CA . GLY A 1 270 ? 518.836 504.627 417.484 1.00 73.74 270 GLY A CA 1
ATOM 2066 C C . GLY A 1 270 ? 519.265 505.872 416.687 1.00 73.74 270 GLY A C 1
ATOM 2067 O O . GLY A 1 270 ? 519.712 505.717 415.549 1.00 73.74 270 GLY A O 1
ATOM 2068 N N . VAL A 1 271 ? 519.124 507.086 417.230 1.00 72.17 271 VAL A N 1
ATOM 2069 C CA . VAL A 1 271 ? 519.391 508.363 416.542 1.00 72.17 271 VAL A CA 1
ATOM 2070 C C . VAL A 1 271 ? 520.805 508.449 415.939 1.00 72.17 271 VAL A C 1
ATOM 2071 O O . VAL A 1 271 ? 521.776 508.086 416.608 1.00 72.17 271 VAL A O 1
ATOM 2075 N N . PRO A 1 272 ? 520.968 508.944 414.699 1.00 68.48 272 PRO A N 1
ATOM 2076 C CA . PRO A 1 272 ? 522.270 509.137 414.068 1.00 68.48 272 PRO A CA 1
ATOM 2077 C C . PRO A 1 272 ? 523.197 510.125 414.774 1.00 68.48 272 PRO A C 1
ATOM 2078 O O . PRO A 1 272 ? 522.761 511.128 415.341 1.00 68.48 272 PRO A O 1
ATOM 2082 N N . VAL A 1 273 ? 524.498 509.869 414.695 1.00 62.97 273 VAL A N 1
ATOM 2083 C CA . VAL A 1 273 ? 525.543 510.727 415.263 1.00 62.97 273 VAL A CA 1
ATOM 2084 C C . VAL A 1 273 ? 525.828 511.935 414.361 1.00 62.97 273 VAL A C 1
ATOM 2085 O O . VAL A 1 273 ? 525.629 511.870 413.152 1.00 62.97 273 VAL A O 1
ATOM 2089 N N . ALA A 1 274 ? 526.340 513.026 414.927 1.00 61.23 274 ALA A N 1
ATOM 2090 C CA . ALA A 1 274 ? 526.872 514.193 414.219 1.00 61.23 274 ALA A CA 1
ATOM 2091 C C . ALA A 1 274 ? 528.202 514.629 414.853 1.00 61.23 274 ALA A C 1
ATOM 2092 O O . ALA A 1 274 ? 528.512 514.209 415.968 1.00 61.23 274 ALA A O 1
ATOM 2094 N N . SER A 1 275 ? 529.012 515.456 414.187 1.00 61.53 275 SER A N 1
ATOM 2095 C CA . SER A 1 275 ? 530.299 515.900 414.752 1.00 61.53 275 SER A CA 1
ATOM 2096 C C . SER A 1 275 ? 530.624 517.368 414.493 1.00 61.53 275 SER A C 1
ATOM 2097 O O . SER A 1 275 ? 530.077 518.006 413.593 1.00 61.53 275 SER A O 1
ATOM 2100 N N . ILE A 1 276 ? 531.507 517.910 415.334 1.00 67.20 276 ILE A N 1
ATOM 2101 C CA . ILE A 1 276 ? 531.844 519.333 415.421 1.00 67.20 276 ILE A CA 1
ATOM 2102 C C . ILE A 1 276 ? 533.346 519.525 415.221 1.00 67.20 276 ILE A C 1
ATOM 2103 O O . ILE A 1 276 ? 534.149 518.770 415.765 1.00 67.20 276 ILE A O 1
ATOM 2108 N N . GLU A 1 277 ? 533.742 520.555 414.484 1.00 75.10 277 GLU A N 1
ATOM 2109 C CA . GLU A 1 277 ? 535.142 520.916 414.249 1.00 75.10 277 GLU A CA 1
ATOM 2110 C C . GLU A 1 277 ? 535.290 522.436 414.362 1.00 75.10 277 GLU A C 1
ATOM 2111 O O . GLU A 1 277 ? 535.077 523.175 413.399 1.00 75.10 277 GLU A O 1
ATOM 2117 N N . GLY A 1 278 ? 535.597 522.933 415.560 1.00 75.30 278 GLY A N 1
ATOM 2118 C CA . GLY A 1 278 ? 535.655 524.371 415.823 1.00 75.30 278 GLY A CA 1
ATOM 2119 C C . GLY A 1 278 ? 534.302 525.044 415.581 1.00 75.30 278 GLY A C 1
ATOM 2120 O O . GLY A 1 278 ? 533.337 524.792 416.302 1.00 75.30 278 GLY A O 1
ATOM 2121 N N . THR A 1 279 ? 534.222 525.899 414.562 1.00 76.06 279 THR A N 1
ATOM 2122 C CA . THR A 1 279 ? 532.992 526.599 414.157 1.00 76.06 279 THR A CA 1
ATOM 2123 C C . THR A 1 279 ? 532.073 525.787 413.238 1.00 76.06 279 THR A C 1
ATOM 2124 O O . THR A 1 279 ? 530.953 526.229 412.972 1.00 76.06 279 THR A O 1
ATOM 2128 N N . LYS A 1 280 ? 532.498 524.618 412.741 1.00 74.94 280 LYS A N 1
ATOM 2129 C CA . LYS A 1 280 ? 531.763 523.840 411.728 1.00 74.94 280 LYS A CA 1
ATOM 2130 C C . LYS A 1 280 ? 530.924 522.727 412.347 1.00 74.94 280 LYS A C 1
ATOM 2131 O O . LYS A 1 280 ? 531.421 521.967 413.178 1.00 74.94 280 LYS A O 1
ATOM 2137 N N . TYR A 1 281 ? 529.674 522.607 411.904 1.00 74.37 281 TYR A N 1
ATOM 2138 C CA . TYR A 1 281 ? 528.724 521.578 412.337 1.00 74.37 281 TYR A CA 1
ATOM 2139 C C . TYR A 1 281 ? 528.371 520.648 411.168 1.00 74.37 281 TYR A C 1
ATOM 2140 O O . TYR A 1 281 ? 527.673 521.067 410.240 1.00 74.37 281 TYR A O 1
ATOM 2149 N N . HIS A 1 282 ? 528.775 519.378 411.223 1.00 66.10 282 HIS A N 1
ATOM 2150 C CA . HIS A 1 282 ? 528.535 518.392 410.161 1.00 66.10 282 HIS A CA 1
ATOM 2151 C C . HIS A 1 282 ? 527.395 517.441 410.516 1.00 66.10 282 HIS A C 1
ATOM 2152 O O . HIS A 1 282 ? 527.406 516.845 411.593 1.00 66.10 282 HIS A O 1
ATOM 2159 N N . LEU A 1 283 ? 526.470 517.198 409.591 1.00 67.61 283 LEU A N 1
ATOM 2160 C CA . LEU A 1 283 ? 525.670 515.971 409.627 1.00 67.61 283 LEU A CA 1
ATOM 2161 C C . LEU A 1 283 ? 526.537 514.785 409.171 1.00 67.61 283 LEU A C 1
ATOM 2162 O O . LEU A 1 283 ? 527.420 514.952 408.329 1.00 67.61 283 LEU A O 1
ATOM 2167 N N . LYS A 1 284 ? 526.264 513.577 409.672 1.00 64.45 284 LYS A N 1
ATOM 2168 C CA . LYS A 1 284 ? 526.925 512.325 409.258 1.00 64.45 284 LYS A CA 1
ATOM 2169 C C . LYS A 1 284 ? 525.923 511.264 408.804 1.00 64.45 284 LYS A C 1
ATOM 2170 O O . LYS A 1 284 ? 526.163 510.069 408.939 1.00 64.45 284 LYS A O 1
ATOM 2176 N N . SER A 1 285 ? 524.775 511.677 408.282 1.00 73.53 285 SER A N 1
ATOM 2177 C CA . SER A 1 285 ? 523.742 510.801 407.721 1.00 73.53 285 SER A CA 1
ATOM 2178 C C . SER A 1 285 ? 522.773 511.621 406.879 1.00 73.53 285 SER A C 1
ATOM 2179 O O . SER A 1 285 ? 522.169 512.560 407.395 1.00 73.53 285 SER A O 1
ATOM 2182 N N . GLY A 1 286 ? 522.634 511.298 405.592 1.00 80.48 286 GLY A N 1
ATOM 2183 C CA . GLY A 1 286 ? 521.830 512.074 404.637 1.00 80.48 286 GLY A CA 1
ATOM 2184 C C . GLY A 1 286 ? 522.211 511.844 403.171 1.00 80.48 286 GLY A C 1
ATOM 2185 O O . GLY A 1 286 ? 523.189 511.152 402.874 1.00 80.48 286 GLY A O 1
ATOM 2186 N N . HIS A 1 287 ? 521.441 512.420 402.246 1.00 80.38 287 HIS A N 1
ATOM 2187 C CA . HIS A 1 287 ? 521.594 512.210 400.803 1.00 80.38 287 HIS A CA 1
ATOM 2188 C C . HIS A 1 287 ? 521.232 513.439 399.958 1.00 80.38 287 HIS A C 1
ATOM 2189 O O . HIS A 1 287 ? 520.503 514.319 400.406 1.00 80.38 287 HIS A O 1
ATOM 2196 N N . VAL A 1 288 ? 521.747 513.496 398.728 1.00 79.12 288 VAL A N 1
ATOM 2197 C CA . VAL A 1 288 ? 521.563 514.591 397.757 1.00 79.12 288 VAL A CA 1
ATOM 2198 C C . VAL A 1 288 ? 521.245 514.026 396.377 1.00 79.12 288 VAL A C 1
ATOM 2199 O O . VAL A 1 288 ? 521.855 513.044 395.955 1.00 79.12 288 VAL A O 1
ATOM 2203 N N . THR A 1 289 ? 520.338 514.661 395.635 1.00 83.72 289 THR A N 1
ATOM 2204 C CA . THR A 1 289 ? 520.082 514.311 394.230 1.00 83.72 289 THR A CA 1
ATOM 2205 C C . THR A 1 289 ? 520.900 515.223 393.313 1.00 83.72 289 THR A C 1
ATOM 2206 O O . THR A 1 289 ? 521.021 516.423 393.570 1.00 83.72 289 THR A O 1
ATOM 2210 N N . CYS A 1 290 ? 521.523 514.670 392.272 1.00 89.08 290 CYS A N 1
ATOM 2211 C CA . CYS A 1 290 ? 522.434 515.410 391.397 1.00 89.08 290 CYS A CA 1
ATOM 2212 C C . CYS A 1 290 ? 522.457 514.853 389.961 1.00 89.08 290 CYS A C 1
ATOM 2213 O O . CYS A 1 290 ? 522.232 513.663 389.744 1.00 89.08 290 CYS A O 1
ATOM 2216 N N . GLU A 1 291 ? 522.746 515.696 388.970 1.00 87.63 291 GLU A N 1
ATOM 2217 C CA . GLU A 1 291 ? 522.992 515.280 387.584 1.00 87.63 291 GLU A CA 1
ATOM 2218 C C . GLU A 1 291 ? 524.477 515.391 387.230 1.00 87.63 291 GLU A C 1
ATOM 2219 O O . GLU A 1 291 ? 525.094 516.434 387.463 1.00 87.63 291 GLU A O 1
ATOM 2225 N N . VAL A 1 292 ? 525.038 514.342 386.626 1.00 88.43 292 VAL A N 1
ATOM 2226 C CA . VAL A 1 292 ? 526.404 514.336 386.094 1.00 88.43 292 VAL A CA 1
ATOM 2227 C C . VAL A 1 292 ? 526.360 514.305 384.572 1.00 88.43 292 VAL A C 1
ATOM 2228 O O . VAL A 1 292 ? 525.648 513.495 383.977 1.00 88.43 292 VAL A O 1
ATOM 2232 N N . GLY A 1 293 ? 527.088 515.219 383.934 1.00 87.16 293 GLY A N 1
ATOM 2233 C CA . GLY A 1 293 ? 527.151 515.363 382.484 1.00 87.16 293 GLY A CA 1
ATOM 2234 C C . GLY A 1 293 ? 528.443 514.801 381.898 1.00 87.16 293 GLY A C 1
ATOM 2235 O O . GLY A 1 293 ? 529.526 515.338 382.123 1.00 87.16 293 GLY A O 1
ATOM 2236 N N . LEU A 1 294 ? 528.330 513.752 381.087 1.00 85.53 294 LEU A N 1
ATOM 2237 C CA . LEU A 1 294 ? 529.437 513.102 380.380 1.00 85.53 294 LEU A CA 1
ATOM 2238 C C . LEU A 1 294 ? 529.755 513.812 379.045 1.00 85.53 294 LEU A C 1
ATOM 2239 O O . LEU A 1 294 ? 529.988 513.188 378.010 1.00 85.53 294 LEU A O 1
ATOM 2244 N N . GLU A 1 295 ? 529.701 515.138 379.047 1.00 85.98 295 GLU A N 1
ATOM 2245 C CA . GLU A 1 295 ? 529.655 515.970 377.844 1.00 85.98 295 GLU A CA 1
ATOM 2246 C C . GLU A 1 295 ? 531.008 516.109 377.131 1.00 85.98 295 GLU A C 1
ATOM 2247 O O . GLU A 1 295 ? 531.044 516.151 375.903 1.00 85.98 295 GLU A O 1
ATOM 2253 N N . LYS A 1 296 ? 532.116 516.213 377.872 1.00 81.40 296 LYS A N 1
ATOM 2254 C CA . LYS A 1 296 ? 533.423 516.676 377.360 1.00 81.40 296 LYS A CA 1
ATOM 2255 C C . LYS A 1 296 ? 534.614 515.820 377.821 1.00 81.40 296 LYS A C 1
ATOM 2256 O O . LYS A 1 296 ? 535.748 516.294 377.879 1.00 81.40 296 LYS A O 1
ATOM 2262 N N . LEU A 1 297 ? 534.369 514.551 378.146 1.00 80.15 297 LEU A N 1
ATOM 2263 C CA . LEU A 1 297 ? 535.392 513.576 378.541 1.00 80.15 297 LEU A CA 1
ATOM 2264 C C . LEU A 1 297 ? 536.241 513.142 377.332 1.00 80.15 297 LEU A C 1
ATOM 2265 O O . LEU A 1 297 ? 535.695 512.784 376.287 1.00 80.15 297 LEU A O 1
ATOM 2270 N N . LYS A 1 298 ? 537.565 513.097 377.487 1.00 81.90 298 LYS A N 1
ATOM 2271 C CA . LYS A 1 298 ? 538.516 512.553 376.503 1.00 81.90 298 LYS A CA 1
ATOM 2272 C C . LYS A 1 298 ? 539.112 511.231 376.988 1.00 81.90 298 LYS A C 1
ATOM 2273 O O . LYS A 1 298 ? 539.615 511.149 378.107 1.00 81.90 298 LYS A O 1
ATOM 2279 N N . MET A 1 299 ? 539.114 510.209 376.138 1.00 82.03 299 MET A N 1
ATOM 2280 C CA . MET A 1 299 ? 539.890 508.983 376.356 1.00 82.03 299 MET A CA 1
ATOM 2281 C C . MET A 1 299 ? 541.383 509.294 376.203 1.00 82.03 299 MET A C 1
ATOM 2282 O O . MET A 1 299 ? 541.847 509.542 375.088 1.00 82.03 299 MET A O 1
ATOM 2287 N N . LYS A 1 300 ? 542.155 509.309 377.292 1.00 80.91 300 LYS A N 1
ATOM 2288 C CA . LYS A 1 300 ? 543.597 509.576 377.214 1.00 80.91 300 LYS A CA 1
ATOM 2289 C C . LYS A 1 300 ? 544.334 508.426 376.528 1.00 80.91 300 LYS A C 1
ATOM 2290 O O . LYS A 1 300 ? 543.997 507.257 376.711 1.00 80.91 300 LYS A O 1
ATOM 2296 N N . GLY A 1 301 ? 545.382 508.755 375.777 1.00 83.63 301 GLY A N 1
ATOM 2297 C CA . GLY A 1 301 ? 546.372 507.783 375.307 1.00 83.63 301 GLY A CA 1
ATOM 2298 C C . GLY A 1 301 ? 545.962 506.960 374.085 1.00 83.63 301 GLY A C 1
ATOM 2299 O O . GLY A 1 301 ? 546.629 505.976 373.775 1.00 83.63 301 GLY A O 1
ATOM 2300 N N . LEU A 1 302 ? 544.907 507.334 373.355 1.00 84.21 302 LEU A N 1
ATOM 2301 C CA . LEU A 1 302 ? 544.557 506.665 372.094 1.00 84.21 302 LEU A CA 1
ATOM 2302 C C . LEU A 1 302 ? 545.658 506.808 371.032 1.00 84.21 302 LEU A C 1
ATOM 2303 O O . LEU A 1 302 ? 545.769 505.965 370.143 1.00 84.21 302 LEU A O 1
ATOM 2308 N N . THR A 1 303 ? 546.491 507.845 371.123 1.00 85.75 303 THR A N 1
ATOM 2309 C CA . THR A 1 303 ? 547.651 508.056 370.246 1.00 85.75 303 THR A CA 1
ATOM 2310 C C . THR A 1 303 ? 548.925 507.327 370.692 1.00 85.75 303 THR A C 1
ATOM 2311 O O . THR A 1 303 ? 549.901 507.303 369.942 1.00 85.75 303 THR A O 1
ATOM 2315 N N . TYR A 1 304 ? 548.973 506.745 371.894 1.00 83.05 304 TYR A N 1
ATOM 2316 C CA . TYR A 1 304 ? 550.185 506.114 372.426 1.00 83.05 304 TYR A CA 1
ATOM 2317 C C . TYR A 1 304 ? 550.487 504.762 371.762 1.00 83.05 304 TYR A C 1
ATOM 2318 O O . TYR A 1 304 ? 549.587 504.047 371.321 1.00 83.05 304 TYR A O 1
ATOM 2327 N N . THR A 1 305 ? 551.766 504.385 371.728 1.00 77.86 305 THR A N 1
ATOM 2328 C CA . THR A 1 305 ? 552.239 503.080 371.240 1.00 77.86 305 THR A CA 1
ATOM 2329 C C . THR A 1 305 ? 551.954 501.933 372.224 1.00 77.86 305 THR A C 1
ATOM 2330 O O . THR A 1 305 ? 551.877 502.143 373.438 1.00 77.86 305 THR A O 1
ATOM 2334 N N . VAL A 1 306 ? 551.782 500.705 371.727 1.00 74.57 306 VAL A N 1
ATOM 2335 C CA . VAL A 1 306 ? 551.541 499.512 372.562 1.00 74.57 306 VAL A CA 1
ATOM 2336 C C . VAL A 1 306 ? 552.849 498.977 373.160 1.00 74.57 306 VAL A C 1
ATOM 2337 O O . VAL A 1 306 ? 553.896 499.027 372.518 1.00 74.57 306 VAL A O 1
ATOM 2341 N N . CYS A 1 307 ? 552.808 498.463 374.391 1.00 83.02 307 CYS A N 1
ATOM 2342 C CA . CYS A 1 307 ? 553.983 497.942 375.096 1.00 83.02 307 CYS A CA 1
ATOM 2343 C C . CYS A 1 307 ? 554.650 496.748 374.393 1.00 83.02 307 CYS A C 1
ATOM 2344 O O . CYS A 1 307 ? 553.988 495.918 373.770 1.00 83.02 307 CYS A O 1
ATOM 2347 N N . ASP A 1 308 ? 555.958 496.591 374.599 1.00 86.34 308 ASP A N 1
ATOM 2348 C CA . ASP A 1 308 ? 556.655 495.319 374.395 1.00 86.34 308 ASP A CA 1
ATOM 2349 C C . ASP A 1 308 ? 556.076 494.267 375.350 1.00 86.34 308 ASP A C 1
ATOM 2350 O O . ASP A 1 308 ? 556.142 494.423 376.569 1.00 86.34 308 ASP A O 1
ATOM 2355 N N . LYS A 1 309 ? 555.524 493.180 374.805 1.00 82.61 309 LYS A N 1
ATOM 2356 C CA . LYS A 1 309 ? 554.851 492.127 375.579 1.00 82.61 309 LYS A CA 1
ATOM 2357 C C . LYS A 1 309 ? 555.735 491.486 376.649 1.00 82.61 309 LYS A C 1
ATOM 2358 O O . LYS A 1 309 ? 555.199 490.875 377.566 1.00 82.61 309 LYS A O 1
ATOM 2364 N N . THR A 1 310 ? 557.057 491.585 376.536 1.00 82.75 310 THR A N 1
ATOM 2365 C CA . THR A 1 310 ? 557.999 490.792 377.334 1.00 82.75 310 THR A CA 1
ATOM 2366 C C . THR A 1 310 ? 558.463 491.441 378.639 1.00 82.75 310 THR A C 1
ATOM 2367 O O . THR A 1 310 ? 558.943 490.732 379.521 1.00 82.75 310 THR A O 1
ATOM 2371 N N . LYS A 1 311 ? 558.368 492.767 378.795 1.00 82.55 311 LYS A N 1
ATOM 2372 C CA . LYS A 1 311 ? 559.032 493.498 379.900 1.00 82.55 311 LYS A CA 1
ATOM 2373 C C . LYS A 1 311 ? 558.156 493.757 381.136 1.00 82.55 311 LYS A C 1
ATOM 2374 O O . LYS A 1 311 ? 558.501 494.590 381.974 1.00 82.55 311 LYS A O 1
ATOM 2380 N N . PHE A 1 312 ? 557.019 493.079 381.264 1.00 78.89 312 PHE A N 1
ATOM 2381 C CA . PHE A 1 312 ? 556.132 493.202 382.425 1.00 78.89 312 PHE A CA 1
ATOM 2382 C C . PHE A 1 312 ? 556.569 492.339 383.616 1.00 78.89 312 PHE A C 1
ATOM 2383 O O . PHE A 1 312 ? 557.193 491.294 383.452 1.00 78.89 312 PHE A O 1
ATOM 2391 N N . THR A 1 313 ? 556.182 492.755 384.822 1.00 78.47 313 THR A N 1
ATOM 2392 C CA . THR A 1 313 ? 556.363 492.038 386.096 1.00 78.47 313 THR A CA 1
ATOM 2393 C C . THR A 1 313 ? 555.157 492.280 387.007 1.00 78.47 313 THR A C 1
ATOM 2394 O O . THR A 1 313 ? 554.551 493.352 386.949 1.00 78.47 313 THR A O 1
ATOM 2398 N N . TRP A 1 314 ? 554.787 491.335 387.872 1.00 74.32 314 TRP A N 1
ATOM 2399 C CA . TRP A 1 314 ? 553.749 491.593 388.874 1.00 74.32 314 TRP A CA 1
ATOM 2400 C C . TRP A 1 314 ? 554.287 492.457 390.019 1.00 74.32 314 TRP A C 1
ATOM 2401 O O . TRP A 1 314 ? 555.274 492.097 390.661 1.00 74.32 314 TRP A O 1
ATOM 2412 N N . LYS A 1 315 ? 553.615 493.574 390.310 1.00 76.92 315 LYS A N 1
ATOM 2413 C CA . LYS A 1 315 ? 553.872 494.431 391.481 1.00 76.92 315 LYS A CA 1
ATOM 2414 C C . LYS A 1 315 ? 552.995 494.031 392.666 1.00 76.92 315 LYS A C 1
ATOM 2415 O O . LYS A 1 315 ? 553.408 494.164 393.815 1.00 76.92 315 LYS A O 1
ATOM 2421 N N . ARG A 1 316 ? 551.794 493.523 392.383 1.00 77.17 316 ARG A N 1
ATOM 2422 C CA . ARG A 1 316 ? 550.791 493.069 393.353 1.00 77.17 316 ARG A CA 1
ATOM 2423 C C . ARG A 1 316 ? 549.905 492.023 392.675 1.00 77.17 316 ARG A C 1
ATOM 2424 O O . ARG A 1 316 ? 549.247 492.325 391.680 1.00 77.17 316 ARG A O 1
ATOM 2432 N N . ALA A 1 317 ? 549.945 490.784 393.146 1.00 69.39 317 ALA A N 1
ATOM 2433 C CA . ALA A 1 317 ? 549.287 489.656 392.489 1.00 69.39 317 ALA A CA 1
ATOM 2434 C C . ALA A 1 317 ? 547.751 489.754 392.526 1.00 69.39 317 ALA A C 1
ATOM 2435 O O . ALA A 1 317 ? 547.218 490.441 393.397 1.00 69.39 317 ALA A O 1
ATOM 2437 N N . PRO A 1 318 ? 547.017 489.069 391.633 1.00 69.18 318 PRO A N 1
ATOM 2438 C CA . PRO A 1 318 ? 545.559 489.080 391.608 1.00 69.18 318 PRO A CA 1
ATOM 2439 C C . PRO A 1 318 ? 544.907 488.731 392.945 1.00 69.18 318 PRO A C 1
ATOM 2440 O O . PRO A 1 318 ? 545.291 487.754 393.587 1.00 69.18 318 PRO A O 1
ATOM 2444 N N . THR A 1 319 ? 543.881 489.483 393.341 1.00 75.05 319 THR A N 1
ATOM 2445 C CA . THR A 1 319 ? 543.068 489.211 394.540 1.00 75.05 319 THR A CA 1
ATOM 2446 C C . THR A 1 319 ? 541.594 489.532 394.314 1.00 75.05 319 THR A C 1
ATOM 2447 O O . THR A 1 319 ? 541.235 490.357 393.472 1.00 75.05 319 THR A O 1
ATOM 2451 N N . ASP A 1 320 ? 540.730 488.857 395.067 1.00 80.54 320 ASP A N 1
ATOM 2452 C CA . ASP A 1 320 ? 539.289 489.100 395.114 1.00 80.54 320 ASP A CA 1
ATOM 2453 C C . ASP A 1 320 ? 539.007 490.398 395.883 1.00 80.54 320 ASP A C 1
ATOM 2454 O O . ASP A 1 320 ? 539.424 490.527 397.033 1.00 80.54 320 ASP A O 1
ATOM 2459 N N . SER A 1 321 ? 538.310 491.362 395.282 1.00 82.28 321 SER A N 1
ATOM 2460 C CA . SER A 1 321 ? 538.030 492.667 395.901 1.00 82.28 321 SER A CA 1
ATOM 2461 C C . SER A 1 321 ? 536.965 492.636 396.996 1.00 82.28 321 SER A C 1
ATOM 2462 O O . SER A 1 321 ? 536.815 493.611 397.731 1.00 82.28 321 SER A O 1
ATOM 2465 N N . GLY A 1 322 ? 536.171 491.567 397.083 1.00 84.34 322 GLY A N 1
ATOM 2466 C CA . GLY A 1 322 ? 534.983 491.489 397.938 1.00 84.34 322 GLY A CA 1
ATOM 2467 C C . GLY A 1 322 ? 533.724 492.137 397.341 1.00 84.34 322 GLY A C 1
ATOM 2468 O O . GLY A 1 322 ? 532.621 491.878 397.821 1.00 84.34 322 GLY A O 1
ATOM 2469 N N . HIS A 1 323 ? 533.854 492.916 396.263 1.00 86.24 323 HIS A N 1
ATOM 2470 C CA . HIS A 1 323 ? 532.739 493.477 395.485 1.00 86.24 323 HIS A CA 1
ATOM 2471 C C . HIS A 1 323 ? 532.438 492.682 394.199 1.00 86.24 323 HIS A C 1
ATOM 2472 O O . HIS A 1 323 ? 531.820 493.196 393.269 1.00 86.24 323 HIS A O 1
ATOM 2479 N N . ASP A 1 324 ? 532.889 491.430 394.117 1.00 87.46 324 ASP A N 1
ATOM 2480 C CA . ASP A 1 324 ? 532.855 490.586 392.914 1.00 87.46 324 ASP A CA 1
ATOM 2481 C C . ASP A 1 324 ? 533.601 491.188 391.706 1.00 87.46 324 ASP A C 1
ATOM 2482 O O . ASP A 1 324 ? 533.106 491.214 390.578 1.00 87.46 324 ASP A O 1
ATOM 2487 N N . THR A 1 325 ? 534.822 491.670 391.940 1.00 80.15 325 THR A N 1
ATOM 2488 C CA . THR A 1 325 ? 535.791 492.067 390.906 1.00 80.15 325 THR A CA 1
ATOM 2489 C C . THR A 1 325 ? 537.187 491.557 391.264 1.00 80.15 325 THR A C 1
ATOM 2490 O O . THR A 1 325 ? 537.471 491.262 392.424 1.00 80.15 325 THR A O 1
ATOM 2494 N N . VAL A 1 326 ? 538.074 491.443 390.276 1.00 72.81 326 VAL A N 1
ATOM 2495 C CA . VAL A 1 326 ? 539.481 491.072 390.467 1.00 72.81 326 VAL A CA 1
ATOM 2496 C C . VAL A 1 326 ? 540.346 492.312 390.304 1.00 72.81 326 VAL A C 1
ATOM 2497 O O . VAL A 1 326 ? 540.165 493.061 389.345 1.00 72.81 326 VAL A O 1
ATOM 2501 N N . VAL A 1 327 ? 541.289 492.536 391.215 1.00 70.59 327 VAL A N 1
ATOM 2502 C CA . VAL A 1 327 ? 542.237 493.659 391.157 1.00 70.59 327 VAL A CA 1
ATOM 2503 C C . VAL A 1 327 ? 543.681 493.180 391.161 1.00 70.59 327 VAL A C 1
ATOM 2504 O O . VAL A 1 327 ? 544.001 492.159 391.771 1.00 70.59 327 VAL A O 1
ATOM 2508 N N . MET A 1 328 ? 544.551 493.905 390.458 1.00 75.77 328 MET A N 1
ATOM 2509 C CA . MET A 1 328 ? 545.959 493.553 390.241 1.00 75.77 328 MET A CA 1
ATOM 2510 C C . MET A 1 328 ? 546.805 494.776 389.872 1.00 75.77 328 MET A C 1
ATOM 2511 O O . MET A 1 328 ? 546.270 495.785 389.413 1.00 75.77 328 MET A O 1
ATOM 2516 N N . GLU A 1 329 ? 548.124 494.700 390.035 1.00 80.03 329 GLU A N 1
ATOM 2517 C CA . GLU A 1 329 ? 549.036 495.791 389.674 1.00 80.03 329 GLU A CA 1
ATOM 2518 C C . GLU A 1 329 ? 550.313 495.282 388.995 1.00 80.03 329 GLU A C 1
ATOM 2519 O O . GLU A 1 329 ? 550.941 494.330 389.472 1.00 80.03 329 GLU A O 1
ATOM 2525 N N . VAL A 1 330 ? 550.743 495.942 387.917 1.00 75.48 330 VAL A N 1
ATOM 2526 C CA . VAL A 1 330 ? 551.922 495.557 387.125 1.00 75.48 330 VAL A CA 1
ATOM 2527 C C . VAL A 1 330 ? 552.990 496.644 387.074 1.00 75.48 330 VAL A C 1
ATOM 2528 O O . VAL A 1 330 ? 552.690 497.832 387.032 1.00 75.48 330 VAL A O 1
ATOM 2532 N N . GLY A 1 331 ? 554.255 496.232 387.068 1.00 77.39 331 GLY A N 1
ATOM 2533 C CA . GLY A 1 331 ? 555.422 497.091 386.870 1.00 77.39 331 GLY A CA 1
ATOM 2534 C C . GLY A 1 331 ? 556.102 496.772 385.542 1.00 77.39 331 GLY A C 1
ATOM 2535 O O . GLY A 1 331 ? 556.202 495.605 385.159 1.00 77.39 331 GLY A O 1
ATOM 2536 N N . PHE A 1 332 ? 556.564 497.795 384.829 1.00 82.88 332 PHE A N 1
ATOM 2537 C CA . PHE A 1 332 ? 557.106 497.689 383.471 1.00 82.88 332 PHE A CA 1
ATOM 2538 C C . PHE A 1 332 ? 558.383 498.521 383.318 1.00 82.88 332 PHE A C 1
ATOM 2539 O O . PHE A 1 332 ? 558.432 499.667 383.774 1.00 82.88 332 PHE A O 1
ATOM 2547 N N . SER A 1 333 ? 559.409 497.960 382.674 1.00 82.51 333 SER A N 1
ATOM 2548 C CA . SER A 1 333 ? 560.767 498.531 382.634 1.00 82.51 333 SER A CA 1
ATOM 2549 C C . SER A 1 333 ? 561.202 499.099 381.274 1.00 82.51 333 SER A C 1
ATOM 2550 O O . SER A 1 333 ? 562.322 499.596 381.148 1.00 82.51 333 SER A O 1
ATOM 2553 N N . GLY A 1 334 ? 560.349 499.052 380.251 1.00 82.36 334 GLY A N 1
ATOM 2554 C CA . GLY A 1 334 ? 560.633 499.635 378.935 1.00 82.36 334 GLY A CA 1
ATOM 2555 C C . GLY A 1 334 ? 560.463 501.159 378.876 1.00 82.36 334 GLY A C 1
ATOM 2556 O O . GLY A 1 334 ? 560.309 501.835 379.895 1.00 82.36 334 GLY A O 1
ATOM 2557 N N . THR A 1 335 ? 560.466 501.713 377.664 1.00 81.03 335 THR A N 1
ATOM 2558 C CA . THR A 1 335 ? 560.202 503.139 377.401 1.00 81.03 335 THR A CA 1
ATOM 2559 C C . THR A 1 335 ? 558.761 503.542 377.721 1.00 81.03 335 THR A C 1
ATOM 2560 O O . THR A 1 335 ? 557.833 502.764 377.497 1.00 81.03 335 THR A O 1
ATOM 2564 N N . ARG A 1 336 ? 558.556 504.780 378.188 1.00 84.02 336 ARG A N 1
ATOM 2565 C CA . ARG A 1 336 ? 557.246 505.344 378.568 1.00 84.02 336 ARG A CA 1
ATOM 2566 C C . ARG A 1 336 ? 556.977 506.696 377.887 1.00 84.02 336 ARG A C 1
ATOM 2567 O O . ARG A 1 336 ? 557.940 507.402 377.582 1.00 84.02 336 ARG A O 1
ATOM 2575 N N . PRO A 1 337 ? 555.710 507.098 377.678 1.00 78.87 337 PRO A N 1
ATOM 2576 C CA . PRO A 1 337 ? 554.484 506.371 378.005 1.00 78.87 337 PRO A CA 1
ATOM 2577 C C . PRO A 1 337 ? 554.190 505.229 377.032 1.00 78.87 337 PRO A C 1
ATOM 2578 O O . PRO A 1 337 ? 554.725 505.198 375.927 1.00 78.87 337 PRO A O 1
ATOM 2582 N N . CYS A 1 338 ? 553.335 504.293 377.436 1.00 77.91 338 CYS A N 1
ATOM 2583 C CA . CYS A 1 338 ? 552.939 503.144 376.619 1.00 77.91 338 CYS A CA 1
ATOM 2584 C C . CYS A 1 338 ? 551.617 502.508 377.098 1.00 77.91 338 CYS A C 1
ATOM 2585 O O . CYS A 1 338 ? 551.176 502.724 378.231 1.00 77.91 338 CYS A O 1
ATOM 2588 N N . ARG A 1 339 ? 550.951 501.744 376.221 1.00 75.47 339 ARG A N 1
ATOM 2589 C CA . ARG A 1 339 ? 549.608 501.172 376.442 1.00 75.47 339 ARG A CA 1
ATOM 2590 C C . ARG A 1 339 ? 549.641 499.663 376.688 1.00 75.47 339 ARG A C 1
ATOM 2591 O O . ARG A 1 339 ? 550.321 498.941 375.961 1.00 75.47 339 ARG A O 1
ATOM 2599 N N . ILE A 1 340 ? 548.923 499.186 377.707 1.00 72.20 340 ILE A N 1
ATOM 2600 C CA . ILE A 1 340 ? 549.038 497.816 378.239 1.00 72.20 340 ILE A CA 1
ATOM 2601 C C . ILE A 1 340 ? 548.119 496.836 377.484 1.00 72.20 340 ILE A C 1
ATOM 2602 O O . ILE A 1 340 ? 546.906 497.040 377.471 1.00 72.20 340 ILE A O 1
ATOM 2607 N N . PRO A 1 341 ? 548.632 495.753 376.882 1.00 69.20 341 PRO A N 1
ATOM 2608 C CA . PRO A 1 341 ? 547.799 494.713 376.294 1.00 69.20 341 PRO A CA 1
ATOM 2609 C C . PRO A 1 341 ? 547.259 493.767 377.373 1.00 69.20 341 PRO A C 1
ATOM 2610 O O . PRO A 1 341 ? 548.036 493.101 378.056 1.00 69.20 341 PRO A O 1
ATOM 2614 N N . VAL A 1 342 ? 545.935 493.682 377.519 1.00 69.03 342 VAL A N 1
ATOM 2615 C CA . VAL A 1 342 ? 545.246 492.893 378.563 1.00 69.03 342 VAL A CA 1
ATOM 2616 C C . VAL A 1 342 ? 544.105 492.067 377.970 1.00 69.03 342 VAL A C 1
ATOM 2617 O O . VAL A 1 342 ? 543.321 492.598 377.185 1.00 69.03 342 VAL A O 1
ATOM 2621 N N . ARG A 1 343 ? 543.958 490.797 378.364 1.00 68.54 343 ARG A N 1
ATOM 2622 C CA . ARG A 1 343 ? 542.780 489.965 378.050 1.00 68.54 343 ARG A CA 1
ATOM 2623 C C . ARG A 1 343 ? 542.598 488.820 379.042 1.00 68.54 343 ARG A C 1
ATOM 2624 O O . ARG A 1 343 ? 543.548 488.441 379.723 1.00 68.54 343 ARG A O 1
ATOM 2632 N N . ALA A 1 344 ? 541.409 488.232 379.095 1.00 67.29 344 ALA A N 1
ATOM 2633 C CA . ALA A 1 344 ? 541.127 487.064 379.923 1.00 67.29 344 ALA A CA 1
ATOM 2634 C C . ALA A 1 344 ? 540.339 486.011 379.147 1.00 67.29 344 ALA A C 1
ATOM 2635 O O . ALA A 1 344 ? 539.480 486.342 378.333 1.00 67.29 344 ALA A O 1
ATOM 2637 N N . VAL A 1 345 ? 540.640 484.743 379.400 1.00 69.04 345 VAL A N 1
ATOM 2638 C CA . VAL A 1 345 ? 540.249 483.600 378.572 1.00 69.04 345 VAL A CA 1
ATOM 2639 C C . VAL A 1 345 ? 539.452 482.600 379.395 1.00 69.04 345 VAL A C 1
ATOM 2640 O O . VAL A 1 345 ? 539.829 482.275 380.523 1.00 69.04 345 VAL A O 1
ATOM 2644 N N . ALA A 1 346 ? 538.349 482.094 378.850 1.00 71.67 346 ALA A N 1
ATOM 2645 C CA . ALA A 1 346 ? 537.634 480.956 379.415 1.00 71.67 346 ALA A CA 1
ATOM 2646 C C . ALA A 1 346 ? 538.451 479.676 379.198 1.00 71.67 346 ALA A C 1
ATOM 2647 O O . ALA A 1 346 ? 538.895 479.403 378.080 1.00 71.67 346 ALA A O 1
ATOM 2649 N N . HIS A 1 347 ? 538.684 478.899 380.257 1.00 72.75 347 HIS A N 1
ATOM 2650 C CA . HIS A 1 347 ? 539.667 477.808 380.263 1.00 72.75 347 HIS A CA 1
ATOM 2651 C C . HIS A 1 347 ? 539.195 476.580 379.479 1.00 72.75 347 HIS A C 1
ATOM 2652 O O . HIS A 1 347 ? 538.707 475.600 380.040 1.00 72.75 347 HIS A O 1
ATOM 2659 N N . GLY A 1 348 ? 539.287 476.665 378.155 1.00 70.50 348 GLY A N 1
ATOM 2660 C CA . GLY A 1 348 ? 538.733 475.700 377.204 1.00 70.50 348 GLY A CA 1
ATOM 2661 C C . GLY A 1 348 ? 538.532 476.258 375.791 1.00 70.50 348 GLY A C 1
ATOM 2662 O O . GLY A 1 348 ? 538.451 475.479 374.843 1.00 70.50 348 GLY A O 1
ATOM 2663 N N . VAL A 1 349 ? 538.502 477.585 375.615 1.00 71.66 349 VAL A N 1
ATOM 2664 C CA . VAL A 1 349 ? 538.387 478.250 374.307 1.00 71.66 349 VAL A CA 1
ATOM 2665 C C . VAL A 1 349 ? 539.308 479.478 374.269 1.00 71.66 349 VAL A C 1
ATOM 2666 O O . VAL A 1 349 ? 538.954 480.516 374.821 1.00 71.66 349 VAL A O 1
ATOM 2670 N N . PRO A 1 350 ? 540.486 479.420 373.627 1.00 71.76 350 PRO A N 1
ATOM 2671 C CA . PRO A 1 350 ? 541.482 480.493 373.686 1.00 71.76 350 PRO A CA 1
ATOM 2672 C C . PRO A 1 350 ? 541.174 481.712 372.802 1.00 71.76 350 PRO A C 1
ATOM 2673 O O . PRO A 1 350 ? 541.863 482.731 372.884 1.00 71.76 350 PRO A O 1
ATOM 2677 N N . GLU A 1 351 ? 540.169 481.619 371.932 1.00 79.24 351 GLU A N 1
ATOM 2678 C CA . GLU A 1 351 ? 539.840 482.647 370.933 1.00 79.24 351 GLU A CA 1
ATOM 2679 C C . GLU A 1 351 ? 538.944 483.784 371.457 1.00 79.24 351 GLU A C 1
ATOM 2680 O O . GLU A 1 351 ? 538.851 484.835 370.821 1.00 79.24 351 GLU A O 1
ATOM 2686 N N . VAL A 1 352 ? 538.275 483.596 372.596 1.00 72.11 352 VAL A N 1
ATOM 2687 C CA . VAL A 1 352 ? 537.265 484.522 373.134 1.00 72.11 352 VAL A CA 1
ATOM 2688 C C . VAL A 1 352 ? 537.815 485.292 374.330 1.00 72.11 352 VAL A C 1
ATOM 2689 O O . VAL A 1 352 ? 538.363 484.690 375.252 1.00 72.11 352 VAL A O 1
ATOM 2693 N N . ASN A 1 353 ? 537.648 486.615 374.345 1.00 68.61 353 ASN A N 1
ATOM 2694 C CA . ASN A 1 353 ? 538.029 487.465 375.471 1.00 68.61 353 ASN A CA 1
ATOM 2695 C C . ASN A 1 353 ? 536.801 487.792 376.326 1.00 68.61 353 ASN A C 1
ATOM 2696 O O . ASN A 1 353 ? 535.788 488.250 375.800 1.00 68.61 353 ASN A O 1
ATOM 2701 N N . VAL A 1 354 ? 536.897 487.587 377.638 1.00 68.72 354 VAL A N 1
ATOM 2702 C CA . VAL A 1 354 ? 535.810 487.835 378.598 1.00 68.72 354 VAL A CA 1
ATOM 2703 C C . VAL A 1 354 ? 536.136 488.905 379.641 1.00 68.72 354 VAL A C 1
ATOM 2704 O O . VAL A 1 354 ? 535.336 489.130 380.545 1.00 68.72 354 VAL A O 1
ATOM 2708 N N . ALA A 1 355 ? 537.272 489.597 379.540 1.00 72.82 355 ALA A N 1
ATOM 2709 C CA . ALA A 1 355 ? 537.617 490.673 380.468 1.00 72.82 355 ALA A CA 1
ATOM 2710 C C . ALA A 1 355 ? 536.731 491.918 380.270 1.00 72.82 355 ALA A C 1
ATOM 2711 O O . ALA A 1 355 ? 536.947 492.704 379.344 1.00 72.82 355 ALA A O 1
ATOM 2713 N N . MET A 1 356 ? 535.774 492.150 381.169 1.00 75.31 356 MET A N 1
ATOM 2714 C CA . MET A 1 356 ? 535.068 493.431 381.270 1.00 75.31 356 MET A CA 1
ATOM 2715 C C . MET A 1 356 ? 535.912 494.414 382.086 1.00 75.31 356 MET A C 1
ATOM 2716 O O . MET A 1 356 ? 535.815 494.457 383.315 1.00 75.31 356 MET A O 1
ATOM 2721 N N . LEU A 1 357 ? 536.796 495.165 381.429 1.00 69.79 357 LEU A N 1
ATOM 2722 C CA . LEU A 1 357 ? 537.633 496.162 382.101 1.00 69.79 357 LEU A CA 1
ATOM 2723 C C . LEU A 1 357 ? 536.789 497.371 382.528 1.00 69.79 357 LEU A C 1
ATOM 2724 O O . LEU A 1 357 ? 536.089 497.956 381.703 1.00 69.79 357 LEU A O 1
ATOM 2729 N N . ILE A 1 358 ? 536.878 497.781 383.796 1.00 68.77 358 ILE A N 1
ATOM 2730 C CA . ILE A 1 358 ? 536.146 498.949 384.316 1.00 68.77 358 ILE A CA 1
ATOM 2731 C C . ILE A 1 358 ? 536.946 500.259 384.197 1.00 68.77 358 ILE A C 1
ATOM 2732 O O . ILE A 1 358 ? 536.423 501.336 384.476 1.00 68.77 358 ILE A O 1
ATOM 2737 N N . THR A 1 359 ? 538.203 500.195 383.749 1.00 70.17 359 THR A N 1
ATOM 2738 C CA . THR A 1 359 ? 539.055 501.353 383.422 1.00 70.17 359 THR A CA 1
ATOM 2739 C C . THR A 1 359 ? 539.471 501.267 381.951 1.00 70.17 359 THR A C 1
ATOM 2740 O O . THR A 1 359 ? 540.449 500.584 381.642 1.00 70.17 359 THR A O 1
ATOM 2744 N N . PRO A 1 360 ? 538.713 501.860 381.012 1.00 72.28 360 PRO A N 1
ATOM 2745 C CA . PRO A 1 360 ? 539.005 501.765 379.584 1.00 72.28 360 PRO A CA 1
ATOM 2746 C C . PRO A 1 360 ? 540.393 502.302 379.213 1.00 72.28 360 PRO A C 1
ATOM 2747 O O . PRO A 1 360 ? 540.855 503.292 379.778 1.00 72.28 360 PRO A O 1
ATOM 2751 N N . ASN A 1 361 ? 541.035 501.673 378.226 1.00 73.36 361 ASN A N 1
ATOM 2752 C CA . ASN A 1 361 ? 542.322 502.083 377.655 1.00 73.36 361 ASN A CA 1
ATOM 2753 C C . ASN A 1 361 ? 543.443 502.323 378.701 1.00 73.36 361 ASN A C 1
ATOM 2754 O O . ASN A 1 361 ? 543.954 503.439 378.805 1.00 73.36 361 ASN A O 1
ATOM 2759 N N . PRO A 1 362 ? 543.840 501.313 379.495 1.00 67.49 362 PRO A N 1
ATOM 2760 C CA . PRO A 1 362 ? 544.829 501.460 380.566 1.00 67.49 362 PRO A CA 1
ATOM 2761 C C . PRO A 1 362 ? 546.267 501.654 380.070 1.00 67.49 362 PRO A C 1
ATOM 2762 O O . PRO A 1 362 ? 546.690 501.053 379.080 1.00 67.49 362 PRO A O 1
ATOM 2766 N N . THR A 1 363 ? 547.052 502.464 380.781 1.00 70.36 363 THR A N 1
ATOM 2767 C CA . THR A 1 363 ? 548.389 502.915 380.350 1.00 70.36 363 THR A CA 1
ATOM 2768 C C . THR A 1 363 ? 549.406 502.985 381.488 1.00 70.36 363 THR A C 1
ATOM 2769 O O . THR A 1 363 ? 549.047 503.032 382.663 1.00 70.36 363 THR A O 1
ATOM 2773 N N . MET A 1 364 ? 550.692 503.028 381.131 1.00 80.90 364 MET A N 1
ATOM 2774 C CA . MET A 1 364 ? 551.791 503.395 382.024 1.00 80.90 364 MET A CA 1
ATOM 2775 C C . MET A 1 364 ? 552.285 504.794 381.655 1.00 80.90 364 MET A C 1
ATOM 2776 O O . MET A 1 364 ? 552.633 505.045 380.502 1.00 80.90 364 MET A O 1
ATOM 2781 N N . GLU A 1 365 ? 552.342 505.707 382.618 1.00 91.16 365 GLU A N 1
ATOM 2782 C CA . GLU A 1 365 ? 552.904 507.052 382.455 1.00 91.16 365 GLU A CA 1
ATOM 2783 C C . GLU A 1 365 ? 554.268 507.183 383.145 1.00 91.16 365 GLU A C 1
ATOM 2784 O O . GLU A 1 365 ? 554.720 506.288 383.865 1.00 91.16 365 GLU A O 1
ATOM 2790 N N . ASN A 1 366 ? 554.953 508.304 382.918 1.00 93.90 366 ASN A N 1
ATOM 2791 C CA . ASN A 1 366 ? 556.291 508.544 383.464 1.00 93.90 366 ASN A CA 1
ATOM 2792 C C . ASN A 1 366 ? 556.323 508.499 385.001 1.00 93.90 366 ASN A C 1
ATOM 2793 O O . ASN A 1 366 ? 557.273 507.984 385.589 1.00 93.90 366 ASN A O 1
ATOM 2798 N N . ASN A 1 367 ? 555.287 509.037 385.648 1.00 95.47 367 ASN A N 1
ATOM 2799 C CA . ASN A 1 367 ? 555.227 509.180 387.104 1.00 95.47 367 ASN A CA 1
ATOM 2800 C C . ASN A 1 367 ? 554.629 507.951 387.813 1.00 95.47 367 ASN A C 1
ATOM 2801 O O . ASN A 1 367 ? 554.902 507.731 388.993 1.00 95.47 367 ASN A O 1
ATOM 2806 N N . GLY A 1 368 ? 553.811 507.152 387.124 1.00 88.90 368 GLY A N 1
ATOM 2807 C CA . GLY A 1 368 ? 553.098 506.014 387.706 1.00 88.90 368 GLY A CA 1
ATOM 2808 C C . GLY A 1 368 ? 552.028 505.426 386.783 1.00 88.90 368 GLY A C 1
ATOM 2809 O O . GLY A 1 368 ? 551.825 505.895 385.664 1.00 88.90 368 GLY A O 1
ATOM 2810 N N . GLY A 1 369 ? 551.348 504.380 387.247 1.00 81.39 369 GLY A N 1
ATOM 2811 C CA . GLY A 1 369 ? 550.278 503.694 386.518 1.00 81.39 369 GLY A CA 1
ATOM 2812 C C . GLY A 1 369 ? 550.221 502.195 386.821 1.00 81.39 369 GLY A C 1
ATOM 2813 O O . GLY A 1 369 ? 550.905 501.704 387.719 1.00 81.39 369 GLY A O 1
ATOM 2814 N N . GLY A 1 370 ? 549.446 501.452 386.033 1.00 77.44 370 GLY A N 1
ATOM 2815 C CA . GLY A 1 370 ? 549.491 499.987 386.014 1.00 77.44 370 GLY A CA 1
ATOM 2816 C C . GLY A 1 370 ? 548.547 499.268 386.976 1.00 77.44 370 GLY A C 1
ATOM 2817 O O . GLY A 1 370 ? 548.616 498.044 387.081 1.00 77.44 370 GLY A O 1
ATOM 2818 N N . PHE A 1 371 ? 547.657 499.977 387.665 1.00 75.18 371 PHE A N 1
ATOM 2819 C CA . PHE A 1 371 ? 546.529 499.349 388.351 1.00 75.18 371 PHE A CA 1
ATOM 2820 C C . PHE A 1 371 ? 545.481 498.887 387.333 1.00 75.18 371 PHE A C 1
ATOM 2821 O O . PHE A 1 371 ? 545.194 499.607 386.377 1.00 75.18 371 PHE A O 1
ATOM 2829 N N . ILE A 1 372 ? 544.870 497.723 387.536 1.00 71.01 372 ILE A N 1
ATOM 2830 C CA . ILE A 1 372 ? 543.761 497.219 386.718 1.00 71.01 372 ILE A CA 1
ATOM 2831 C C . ILE A 1 372 ? 542.664 496.672 387.637 1.00 71.01 372 ILE A C 1
ATOM 2832 O O . ILE A 1 372 ? 542.953 495.961 388.601 1.00 71.01 372 ILE A O 1
ATOM 2837 N N . GLU A 1 373 ? 541.400 496.940 387.311 1.00 73.11 373 GLU A N 1
ATOM 2838 C CA . GLU A 1 373 ? 540.240 496.267 387.903 1.00 73.11 373 GLU A CA 1
ATOM 2839 C C . GLU A 1 373 ? 539.394 495.669 386.780 1.00 73.11 373 GLU A C 1
ATOM 2840 O O . GLU A 1 373 ? 539.156 496.321 385.762 1.00 73.11 373 GLU A O 1
ATOM 2846 N N . MET A 1 374 ? 538.922 494.439 386.950 1.00 74.90 374 MET A N 1
ATOM 2847 C CA . MET A 1 374 ? 538.144 493.739 385.930 1.00 74.90 374 MET A CA 1
ATOM 2848 C C . MET A 1 374 ? 537.076 492.834 386.534 1.00 74.90 374 MET A C 1
ATOM 2849 O O . MET A 1 374 ? 537.183 492.416 387.688 1.00 74.90 374 MET A O 1
ATOM 2854 N N . GLN A 1 375 ? 536.060 492.495 385.748 1.00 76.90 375 GLN A N 1
ATOM 2855 C CA . GLN A 1 375 ? 535.057 491.492 386.103 1.00 76.90 375 GLN A CA 1
ATOM 2856 C C . GLN A 1 375 ? 535.057 490.338 385.094 1.00 76.90 375 GLN A C 1
ATOM 2857 O O . GLN A 1 375 ? 535.309 490.545 383.906 1.00 76.90 375 GLN A O 1
ATOM 2863 N N . LEU A 1 376 ? 534.792 489.125 385.582 1.00 73.21 376 LEU A N 1
ATOM 2864 C CA . LEU A 1 376 ? 534.932 487.860 384.856 1.00 73.21 376 LEU A CA 1
ATOM 2865 C C . LEU A 1 376 ? 533.719 486.941 385.092 1.00 73.21 376 LEU A C 1
ATOM 2866 O O . LEU A 1 376 ? 532.997 487.120 386.081 1.00 73.21 376 LEU A O 1
ATOM 2871 N N . PRO A 1 377 ? 533.459 485.962 384.212 1.00 72.40 377 PRO A N 1
ATOM 2872 C CA . PRO A 1 377 ? 532.438 484.939 384.429 1.00 72.40 377 PRO A CA 1
ATOM 2873 C C . PRO A 1 377 ? 532.832 483.984 385.565 1.00 72.40 377 PRO A C 1
ATOM 2874 O O . PRO A 1 377 ? 533.998 483.943 385.948 1.00 72.40 377 PRO A O 1
ATOM 2878 N N . PRO A 1 378 ? 531.901 483.203 386.128 1.00 75.15 378 PRO A N 1
ATOM 2879 C CA . PRO A 1 378 ? 532.210 482.265 387.203 1.00 75.15 378 PRO A CA 1
ATOM 2880 C C . PRO A 1 378 ? 533.022 481.066 386.702 1.00 75.15 378 PRO A C 1
ATOM 2881 O O . PRO A 1 378 ? 532.875 480.647 385.553 1.00 75.15 378 PRO A O 1
ATOM 2885 N N . GLY A 1 379 ? 533.835 480.466 387.572 1.00 75.18 379 GLY A N 1
ATOM 2886 C CA . GLY A 1 379 ? 534.655 479.289 387.254 1.00 75.18 379 GLY A CA 1
ATOM 2887 C C . GLY A 1 379 ? 536.104 479.614 386.870 1.00 75.18 379 GLY A C 1
ATOM 2888 O O . GLY A 1 379 ? 536.648 480.649 387.255 1.00 75.18 379 GLY A O 1
ATOM 2889 N N . ASP A 1 380 ? 536.761 478.699 386.157 1.00 74.28 380 ASP A N 1
ATOM 2890 C CA . ASP A 1 380 ? 538.177 478.814 385.790 1.00 74.28 380 ASP A CA 1
ATOM 2891 C C . ASP A 1 380 ? 538.440 479.885 384.725 1.00 74.28 380 ASP A C 1
ATOM 2892 O O . ASP A 1 380 ? 537.737 479.953 383.718 1.00 74.28 380 ASP A O 1
ATOM 2897 N N . ASN A 1 381 ? 539.517 480.656 384.876 1.00 72.25 381 ASN A N 1
ATOM 2898 C CA . ASN A 1 381 ? 539.997 481.595 383.863 1.00 72.25 381 ASN A CA 1
ATOM 2899 C C . ASN A 1 381 ? 541.523 481.691 383.837 1.00 72.25 381 ASN A C 1
ATOM 2900 O O . ASN A 1 381 ? 542.186 481.519 384.859 1.00 72.25 381 ASN A O 1
ATOM 2905 N N . ILE A 1 382 ? 542.073 482.048 382.678 1.00 68.59 382 ILE A N 1
ATOM 2906 C CA . ILE A 1 382 ? 543.463 482.486 382.534 1.00 68.59 382 ILE A CA 1
ATOM 2907 C C . ILE A 1 382 ? 543.475 483.985 382.255 1.00 68.59 382 ILE A C 1
ATOM 2908 O O . ILE A 1 382 ? 542.751 484.454 381.376 1.00 68.59 382 ILE A O 1
ATOM 2913 N N . ILE A 1 383 ? 544.277 484.742 382.997 1.00 69.14 383 ILE A N 1
ATOM 2914 C CA . ILE A 1 383 ? 544.415 486.195 382.846 1.00 69.14 383 ILE A CA 1
ATOM 2915 C C . ILE A 1 383 ? 545.791 486.498 382.251 1.00 69.14 383 ILE A C 1
ATOM 2916 O O . ILE A 1 383 ? 546.794 486.010 382.771 1.00 69.14 383 ILE A O 1
ATOM 2921 N N . TYR A 1 384 ? 545.853 487.294 381.181 1.00 70.27 384 TYR A N 1
ATOM 2922 C CA . TYR A 1 384 ? 547.093 487.659 380.493 1.00 70.27 384 TYR A CA 1
ATOM 2923 C C . TYR A 1 384 ? 547.345 489.166 380.530 1.00 70.27 384 TYR A C 1
ATOM 2924 O O . TYR A 1 384 ? 546.439 489.960 380.276 1.00 70.27 384 TYR A O 1
ATOM 2933 N N . VAL A 1 385 ? 548.601 489.554 380.740 1.00 74.95 385 VAL A N 1
ATOM 2934 C CA . VAL A 1 385 ? 549.083 490.934 380.602 1.00 74.95 385 VAL A CA 1
ATOM 2935 C C . VAL A 1 385 ? 550.448 490.889 379.930 1.00 74.95 385 VAL A C 1
ATOM 2936 O O . VAL A 1 385 ? 551.416 490.408 380.513 1.00 74.95 385 VAL A O 1
ATOM 2940 N N . GLY A 1 386 ? 550.535 491.318 378.672 1.00 77.31 386 GLY A N 1
ATOM 2941 C CA . GLY A 1 386 ? 551.703 490.999 377.845 1.00 77.31 386 GLY A CA 1
ATOM 2942 C C . GLY A 1 386 ? 551.867 489.482 377.700 1.00 77.31 386 GLY A C 1
ATOM 2943 O O . GLY A 1 386 ? 550.895 488.787 377.406 1.00 77.31 386 GLY A O 1
ATOM 2944 N N . ASP A 1 387 ? 553.072 488.955 377.915 1.00 81.61 387 ASP A N 1
ATOM 2945 C CA . ASP A 1 387 ? 553.320 487.510 377.977 1.00 81.61 387 ASP A CA 1
ATOM 2946 C C . ASP A 1 387 ? 553.260 486.908 379.397 1.00 81.61 387 ASP A C 1
ATOM 2947 O O . ASP A 1 387 ? 553.391 485.690 379.531 1.00 81.61 387 ASP A O 1
ATOM 2952 N N . LEU A 1 388 ? 553.019 487.701 380.451 1.00 75.90 388 LEU A N 1
ATOM 2953 C CA . LEU A 1 388 ? 552.698 487.151 381.771 1.00 75.90 388 LEU A CA 1
ATOM 2954 C C . LEU A 1 388 ? 551.330 486.480 381.734 1.00 75.90 388 LEU A C 1
ATOM 2955 O O . LEU A 1 388 ? 550.396 486.977 381.100 1.00 75.90 388 LEU A O 1
ATOM 2960 N N . ASN A 1 389 ? 551.190 485.392 382.478 1.00 76.56 389 ASN A N 1
ATOM 2961 C CA . ASN A 1 389 ? 549.938 484.669 382.623 1.00 76.56 389 ASN A CA 1
ATOM 2962 C C . ASN A 1 389 ? 549.755 484.212 384.066 1.00 76.56 389 ASN A C 1
ATOM 2963 O O . ASN A 1 389 ? 550.724 483.930 384.769 1.00 76.56 389 ASN A O 1
ATOM 2968 N N . HIS A 1 390 ? 548.509 484.112 384.506 1.00 71.52 390 HIS A N 1
ATOM 2969 C CA . HIS A 1 390 ? 548.156 483.628 385.835 1.00 71.52 390 HIS A CA 1
ATOM 2970 C C . HIS A 1 390 ? 546.831 482.886 385.789 1.00 71.52 390 HIS A C 1
ATOM 2971 O O . HIS A 1 390 ? 545.975 483.189 384.955 1.00 71.52 390 HIS A O 1
ATOM 2978 N N . GLN A 1 391 ? 546.652 481.921 386.682 1.00 71.07 391 GLN A N 1
ATOM 2979 C CA . GLN A 1 391 ? 545.476 481.064 386.716 1.00 71.07 391 GLN A CA 1
ATOM 2980 C C . GLN A 1 391 ? 544.571 481.449 387.880 1.00 71.07 391 GLN A C 1
ATOM 2981 O O . GLN A 1 391 ? 545.038 481.651 388.999 1.00 71.07 391 GLN A O 1
ATOM 2987 N N . TRP A 1 392 ? 543.273 481.557 387.623 1.00 71.66 392 TRP A N 1
ATOM 2988 C CA . TRP A 1 392 ? 542.304 482.091 388.571 1.00 71.66 392 TRP A CA 1
ATOM 2989 C C . TRP A 1 392 ? 541.009 481.281 388.590 1.00 71.66 392 TRP A C 1
ATOM 2990 O O . TRP A 1 392 ? 540.670 480.604 387.618 1.00 71.66 392 TRP A O 1
ATOM 3001 N N . PHE A 1 393 ? 540.265 481.374 389.689 1.00 69.08 393 PHE A N 1
ATOM 3002 C CA . PHE A 1 393 ? 538.963 480.742 389.847 1.00 69.08 393 PHE A CA 1
ATOM 3003 C C . PHE A 1 393 ? 537.979 481.734 390.466 1.00 69.08 393 PHE A C 1
ATOM 3004 O O . PHE A 1 393 ? 538.053 482.015 391.663 1.00 69.08 393 PHE A O 1
ATOM 3012 N N . GLN A 1 394 ? 537.074 482.298 389.664 1.00 75.23 394 GLN A N 1
ATOM 3013 C CA . GLN A 1 394 ? 536.084 483.244 390.173 1.00 75.23 394 GLN A CA 1
ATOM 3014 C C . GLN A 1 394 ? 534.960 482.497 390.895 1.00 75.23 394 GLN A C 1
ATOM 3015 O O . GLN A 1 394 ? 534.289 481.643 390.312 1.00 75.23 394 GLN A O 1
ATOM 3021 N N . LYS A 1 395 ? 534.765 482.832 392.170 1.00 77.38 395 LYS A N 1
ATOM 3022 C CA . LYS A 1 395 ? 533.792 482.219 393.082 1.00 77.38 395 LYS A CA 1
ATOM 3023 C C . LYS A 1 395 ? 532.348 482.411 392.614 1.00 77.38 395 LYS A C 1
ATOM 3024 O O . LYS A 1 395 ? 532.044 483.314 391.835 1.00 77.38 395 LYS A O 1
ATOM 3030 N N . GLY A 1 396 ? 531.430 481.636 393.174 1.00 84.14 396 GLY A N 1
ATOM 3031 C CA . GLY A 1 396 ? 529.993 481.865 393.018 1.00 84.14 396 GLY A CA 1
ATOM 3032 C C . GLY A 1 396 ? 529.431 481.445 391.660 1.00 84.14 396 GLY A C 1
ATOM 3033 O O . GLY A 1 396 ? 529.978 480.576 390.980 1.00 84.14 396 GLY A O 1
ATOM 3034 N N . SER A 1 397 ? 528.299 482.033 391.281 1.00 94.66 397 SER A N 1
ATOM 3035 C CA . SER A 1 397 ? 527.496 481.641 390.118 1.00 94.66 397 SER A CA 1
ATOM 3036 C C . SER A 1 397 ? 526.680 482.817 389.585 1.00 94.66 397 SER A C 1
ATOM 3037 O O . SER A 1 397 ? 526.501 483.825 390.270 1.00 94.66 397 SER A O 1
ATOM 3040 N N . SER A 1 398 ? 526.159 482.705 388.363 1.00 100.95 398 SER A N 1
ATOM 3041 C CA . SER A 1 398 ? 525.348 483.755 387.729 1.00 100.95 398 SER A CA 1
ATOM 3042 C C . SER A 1 398 ? 524.094 484.108 388.540 1.00 100.95 398 SER A C 1
ATOM 3043 O O . SER A 1 398 ? 523.735 485.283 388.637 1.00 100.95 398 SER A O 1
ATOM 3046 N N . ILE A 1 399 ? 523.476 483.123 389.199 1.00 101.02 399 ILE A N 1
ATOM 3047 C CA . ILE A 1 399 ? 522.351 483.336 390.119 1.00 101.02 399 ILE A CA 1
ATOM 3048 C C . ILE A 1 399 ? 522.794 484.183 391.321 1.00 101.02 399 ILE A C 1
ATOM 3049 O O . ILE A 1 399 ? 522.082 485.089 391.751 1.00 101.02 399 ILE A O 1
ATOM 3054 N N . GLY A 1 400 ? 524.005 483.957 391.833 1.00 100.17 400 GLY A N 1
ATOM 3055 C CA . GLY A 1 400 ? 524.550 484.714 392.960 1.00 100.17 400 GLY A CA 1
ATOM 3056 C C . GLY A 1 400 ? 524.644 486.217 392.691 1.00 100.17 400 GLY A C 1
ATOM 3057 O O . GLY A 1 400 ? 524.295 487.015 393.563 1.00 100.17 400 GLY A O 1
ATOM 3058 N N . ARG A 1 401 ? 525.041 486.628 391.479 1.00 97.67 401 ARG A N 1
ATOM 3059 C CA . ARG A 1 401 ? 525.139 488.057 391.135 1.00 97.67 401 ARG A CA 1
ATOM 3060 C C . ARG A 1 401 ? 523.783 488.746 391.107 1.00 97.67 401 ARG A C 1
ATOM 3061 O O . ARG A 1 401 ? 523.653 489.827 391.680 1.00 97.67 401 ARG A O 1
ATOM 3069 N N . VAL A 1 402 ? 522.756 488.142 390.512 1.00 101.00 402 VAL A N 1
ATOM 3070 C CA . VAL A 1 402 ? 521.427 488.776 390.496 1.00 101.00 402 VAL A CA 1
ATOM 3071 C C . VAL A 1 402 ? 520.826 488.852 391.895 1.00 101.00 402 VAL A C 1
ATOM 3072 O O . VAL A 1 402 ? 520.235 489.874 392.240 1.00 101.00 402 VAL A O 1
ATOM 3076 N N . LEU A 1 403 ? 521.040 487.849 392.749 1.00 104.65 403 LEU A N 1
ATOM 3077 C CA . LEU A 1 403 ? 520.618 487.911 394.149 1.00 104.65 403 LEU A CA 1
ATOM 3078 C C . LEU A 1 403 ? 521.340 489.033 394.904 1.00 104.65 403 LEU A C 1
ATOM 3079 O O . LEU A 1 403 ? 520.683 489.851 395.547 1.00 104.65 403 LEU A O 1
ATOM 3084 N N . GLN A 1 404 ? 522.664 489.142 394.788 1.00 106.11 404 GLN A N 1
ATOM 3085 C CA . GLN A 1 404 ? 523.425 490.189 395.478 1.00 106.11 404 GLN A CA 1
ATOM 3086 C C . GLN A 1 404 ? 523.044 491.603 395.004 1.00 106.11 404 GLN A C 1
ATOM 3087 O O . GLN A 1 404 ? 522.835 492.493 395.831 1.00 106.11 404 GLN A O 1
ATOM 3093 N N . LYS A 1 405 ? 522.862 491.817 393.693 1.00 107.39 405 LYS A N 1
ATOM 3094 C CA . LYS A 1 405 ? 522.362 493.097 393.158 1.00 107.39 405 LYS A CA 1
ATOM 3095 C C . LYS A 1 405 ? 520.941 493.406 393.633 1.00 107.39 405 LYS A C 1
ATOM 3096 O O . LYS A 1 405 ? 520.667 494.531 394.041 1.00 107.39 405 LYS A O 1
ATOM 3102 N N . THR A 1 406 ? 520.063 492.405 393.682 1.00 107.83 406 THR A N 1
ATOM 3103 C CA . THR A 1 406 ? 518.704 492.569 394.222 1.00 107.83 406 THR A CA 1
ATOM 3104 C C . THR A 1 406 ? 518.741 493.004 395.683 1.00 107.83 406 THR A C 1
ATOM 3105 O O . THR A 1 406 ? 518.033 493.938 396.059 1.00 107.83 406 THR A O 1
ATOM 3109 N N . ARG A 1 407 ? 519.609 492.402 396.506 1.00 106.61 407 ARG A N 1
ATOM 3110 C CA . ARG A 1 407 ? 519.756 492.786 397.914 1.00 106.61 407 ARG A CA 1
ATOM 3111 C C . ARG A 1 407 ? 520.195 494.240 398.057 1.00 106.61 407 ARG A C 1
ATOM 3112 O O . ARG A 1 407 ? 519.551 494.981 398.797 1.00 106.61 407 ARG A O 1
ATOM 3120 N N . LYS A 1 408 ? 521.222 494.679 397.321 1.00 104.01 408 LYS A N 1
ATOM 3121 C CA . LYS A 1 408 ? 521.652 496.089 397.333 1.00 104.01 408 LYS A CA 1
ATOM 3122 C C . LYS A 1 408 ? 520.507 497.033 396.970 1.00 104.01 408 LYS A C 1
ATOM 3123 O O . LYS A 1 408 ? 520.326 498.050 397.633 1.00 104.01 408 LYS A O 1
ATOM 3129 N N . GLY A 1 409 ? 519.698 496.679 395.971 1.00 106.07 409 GLY A N 1
ATOM 3130 C CA . GLY A 1 409 ? 518.535 497.469 395.563 1.00 106.07 409 GLY A CA 1
ATOM 3131 C C . GLY A 1 409 ? 517.512 497.656 396.683 1.00 106.07 409 GLY A C 1
ATOM 3132 O O . GLY A 1 409 ? 517.157 498.787 397.015 1.00 106.07 409 GLY A O 1
ATOM 3133 N N . ILE A 1 410 ? 517.085 496.561 397.312 1.00 104.36 410 ILE A N 1
ATOM 3134 C CA . ILE A 1 410 ? 516.105 496.606 398.402 1.00 104.36 410 ILE A CA 1
ATOM 3135 C C . ILE A 1 410 ? 516.662 497.385 399.598 1.00 104.36 410 ILE A C 1
ATOM 3136 O O . ILE A 1 410 ? 515.963 498.223 400.164 1.00 104.36 410 ILE A O 1
ATOM 3141 N N . GLU A 1 411 ? 517.929 497.173 399.959 1.00 107.90 411 GLU A N 1
ATOM 3142 C CA . GLU A 1 411 ? 518.567 497.918 401.047 1.00 107.90 411 GLU A CA 1
ATOM 3143 C C . GLU A 1 411 ? 518.636 499.425 400.760 1.00 107.90 411 GLU A C 1
ATOM 3144 O O . GLU A 1 411 ? 518.429 500.223 401.671 1.00 107.90 411 GLU A O 1
ATOM 3150 N N . ARG A 1 412 ? 518.854 499.844 399.508 1.00 104.01 412 ARG A N 1
ATOM 3151 C CA . ARG A 1 412 ? 518.814 501.268 399.137 1.00 104.01 412 ARG A CA 1
ATOM 3152 C C . ARG A 1 412 ? 517.404 501.842 399.264 1.00 104.01 412 ARG A C 1
ATOM 3153 O O . ARG A 1 412 ? 517.221 502.932 399.806 1.00 104.01 412 ARG A O 1
ATOM 3161 N N . LEU A 1 413 ? 516.397 501.108 398.794 1.00 105.69 413 LEU A N 1
ATOM 3162 C CA . LEU A 1 413 ? 514.998 501.535 398.818 1.00 105.69 413 LEU A CA 1
ATOM 3163 C C . LEU A 1 413 ? 514.500 501.803 400.245 1.00 105.69 413 LEU A C 1
ATOM 3164 O O . LEU A 1 413 ? 513.846 502.812 400.490 1.00 105.69 413 LEU A O 1
ATOM 3169 N N . THR A 1 414 ? 514.859 500.958 401.213 1.00 106.25 414 THR A N 1
ATOM 3170 C CA . THR A 1 414 ? 514.490 501.136 402.630 1.00 106.25 414 THR A CA 1
ATOM 3171 C C . THR A 1 414 ? 515.382 502.127 403.400 1.00 106.25 414 THR A C 1
ATOM 3172 O O . THR A 1 414 ? 515.352 502.180 404.627 1.00 106.25 414 THR A O 1
ATOM 3176 N N . VAL A 1 415 ? 516.170 502.956 402.707 1.00 99.80 415 VAL A N 1
ATOM 3177 C CA . VAL A 1 415 ? 516.918 504.064 403.327 1.00 99.80 415 VAL A CA 1
ATOM 3178 C C . VAL A 1 415 ? 516.670 505.388 402.605 1.00 99.80 415 VAL A C 1
ATOM 3179 O O . VAL A 1 415 ? 516.331 506.373 403.256 1.00 99.80 415 VAL A O 1
ATOM 3183 N N . LEU A 1 416 ? 516.742 505.425 401.272 1.00 101.22 416 LEU A N 1
ATOM 3184 C CA . LEU A 1 416 ? 516.390 506.616 400.487 1.00 101.22 416 LEU A CA 1
ATOM 3185 C C . LEU A 1 416 ? 514.880 506.889 400.443 1.00 101.22 416 LEU A C 1
ATOM 3186 O O . LEU A 1 416 ? 514.470 508.028 400.227 1.00 101.22 416 LEU A O 1
ATOM 3191 N N . GLY A 1 417 ? 514.038 505.866 400.605 1.00 108.29 417 GLY A N 1
ATOM 3192 C CA . GLY A 1 417 ? 512.594 505.998 400.425 1.00 108.29 417 GLY A CA 1
ATOM 3193 C C . GLY A 1 417 ? 512.213 506.352 398.986 1.00 108.29 417 GLY A C 1
ATOM 3194 O O . GLY A 1 417 ? 512.810 505.863 398.031 1.00 108.29 417 GLY A O 1
ATOM 3195 N N . GLU A 1 418 ? 511.220 507.221 398.812 1.00 105.49 418 GLU A N 1
ATOM 3196 C CA . GLU A 1 418 ? 510.639 507.556 397.506 1.00 105.49 418 GLU A CA 1
ATOM 3197 C C . GLU A 1 418 ? 511.630 508.139 396.484 1.00 105.49 418 GLU A C 1
ATOM 3198 O O . GLU A 1 418 ? 511.371 508.082 395.284 1.00 105.49 418 GLU A O 1
ATOM 3204 N N . HIS A 1 419 ? 512.783 508.657 396.916 1.00 104.22 419 HIS A N 1
ATOM 3205 C CA . HIS A 1 419 ? 513.848 509.126 396.022 1.00 104.22 419 HIS A CA 1
ATOM 3206 C C . HIS A 1 419 ? 514.630 508.001 395.327 1.00 104.22 419 HIS A C 1
ATOM 3207 O O . HIS A 1 419 ? 515.348 508.265 394.366 1.00 104.22 419 HIS A O 1
ATOM 3214 N N . ALA A 1 420 ? 514.498 506.744 395.753 1.00 109.14 420 ALA A N 1
ATOM 3215 C CA . ALA A 1 420 ? 515.260 505.621 395.195 1.00 109.14 420 ALA A CA 1
ATOM 3216 C C . ALA A 1 420 ? 514.986 505.336 393.703 1.00 109.14 420 ALA A C 1
ATOM 3217 O O . ALA A 1 420 ? 515.806 504.708 393.030 1.00 109.14 420 ALA A O 1
ATOM 3219 N N . TRP A 1 421 ? 513.858 505.793 393.159 1.00 114.25 421 TRP A N 1
ATOM 3220 C CA . TRP A 1 421 ? 513.522 505.626 391.743 1.00 114.25 421 TRP A CA 1
ATOM 3221 C C . TRP A 1 421 ? 514.369 506.479 390.783 1.00 114.25 421 TRP A C 1
ATOM 3222 O O . TRP A 1 421 ? 514.433 506.163 389.597 1.00 114.25 421 TRP A O 1
ATOM 3233 N N . ASP A 1 422 ? 515.054 507.521 391.255 1.00 111.02 422 ASP A N 1
ATOM 3234 C CA . ASP A 1 422 ? 515.834 508.415 390.388 1.00 111.02 422 ASP A CA 1
ATOM 3235 C C . ASP A 1 422 ? 517.221 507.871 389.993 1.00 111.02 422 ASP A C 1
ATOM 3236 O O . ASP A 1 422 ? 517.860 508.419 389.090 1.00 111.02 422 ASP A O 1
ATOM 3241 N N . PHE A 1 423 ? 517.725 506.823 390.650 1.00 103.76 423 PHE A N 1
ATOM 3242 C CA . PHE A 1 423 ? 519.082 506.318 390.417 1.00 103.76 423 PHE A CA 1
ATOM 3243 C C . PHE A 1 423 ? 519.232 505.765 388.996 1.00 103.76 423 PHE A C 1
ATOM 3244 O O . PHE A 1 423 ? 518.552 504.809 388.625 1.00 103.76 423 PHE A O 1
ATOM 3252 N N . GLY A 1 424 ? 520.108 506.366 388.187 1.00 107.53 424 GLY A N 1
ATOM 3253 C CA . GLY A 1 424 ? 520.345 505.957 386.799 1.00 107.53 424 GLY A CA 1
ATOM 3254 C C . GLY A 1 424 ? 519.106 506.060 385.898 1.00 107.53 424 GLY A C 1
ATOM 3255 O O . GLY A 1 424 ? 518.941 505.244 384.992 1.00 107.53 424 GLY A O 1
ATOM 3256 N N . SER A 1 425 ? 518.195 506.996 386.179 1.00 117.27 425 SER A N 1
ATOM 3257 C CA . SER A 1 425 ? 516.872 507.050 385.543 1.00 117.27 425 SER A CA 1
ATOM 3258 C C . SER A 1 425 ? 516.914 507.277 384.025 1.00 117.27 425 SER A C 1
ATOM 3259 O O . SER A 1 425 ? 517.815 507.925 383.489 1.00 117.27 425 SER A O 1
ATOM 3262 N N . VAL A 1 426 ? 515.896 506.754 383.337 1.00 130.11 426 VAL A N 1
ATOM 3263 C CA . VAL A 1 426 ? 515.666 506.848 381.882 1.00 130.11 426 VAL A CA 1
ATOM 3264 C C . VAL A 1 426 ? 514.166 507.085 381.648 1.00 130.11 426 VAL A C 1
ATOM 3265 O O . VAL A 1 426 ? 513.350 506.720 382.493 1.00 130.11 426 VAL A O 1
ATOM 3269 N N . GLY A 1 427 ? 513.775 507.680 380.518 1.00 136.97 427 GLY A N 1
ATOM 3270 C CA . GLY A 1 427 ? 512.395 508.095 380.205 1.00 136.97 427 GLY A CA 1
ATOM 3271 C C . GLY A 1 427 ? 511.334 506.988 380.039 1.00 136.97 427 GLY A C 1
ATOM 3272 O O . GLY A 1 427 ? 510.273 507.248 379.468 1.00 136.97 427 GLY A O 1
ATOM 3273 N N . GLY A 1 428 ? 511.590 505.760 380.500 1.00 138.55 428 GLY A N 1
ATOM 3274 C CA . GLY A 1 428 ? 510.617 504.663 380.509 1.00 138.55 428 GLY A CA 1
ATOM 3275 C C . GLY A 1 428 ? 509.493 504.877 381.530 1.00 138.55 428 GLY A C 1
ATOM 3276 O O . GLY A 1 428 ? 509.724 505.364 382.642 1.00 138.55 428 GLY A O 1
ATOM 3277 N N . VAL A 1 429 ? 508.267 504.490 381.165 1.00 136.08 429 VAL A N 1
ATOM 3278 C CA . VAL A 1 429 ? 507.030 504.808 381.907 1.00 136.08 429 VAL A CA 1
ATOM 3279 C C . VAL A 1 429 ? 507.049 504.309 383.355 1.00 136.08 429 VAL A C 1
ATOM 3280 O O . VAL A 1 429 ? 506.544 504.998 384.245 1.00 136.08 429 VAL A O 1
ATOM 3284 N N . MET A 1 430 ? 507.689 503.168 383.633 1.00 136.49 430 MET A N 1
ATOM 3285 C CA . MET A 1 430 ? 507.765 502.587 384.981 1.00 136.49 430 MET A CA 1
ATOM 3286 C C . MET A 1 430 ? 508.393 503.532 386.017 1.00 136.49 430 MET A C 1
ATOM 3287 O O . MET A 1 430 ? 508.001 503.515 387.182 1.00 136.49 430 MET A O 1
ATOM 3292 N N . THR A 1 431 ? 509.296 504.424 385.602 1.00 135.03 431 THR A N 1
ATOM 3293 C CA . THR A 1 431 ? 509.872 505.441 386.501 1.00 135.03 431 THR A CA 1
ATOM 3294 C C . THR A 1 431 ? 508.817 506.399 387.063 1.00 135.03 431 THR A C 1
ATOM 3295 O O . THR A 1 431 ? 508.948 506.848 388.201 1.00 135.03 431 THR A O 1
ATOM 3299 N N . SER A 1 432 ? 507.737 506.668 386.321 1.00 133.96 432 SER A N 1
ATOM 3300 C CA . SER A 1 432 ? 506.599 507.446 386.828 1.00 133.96 432 SER A CA 1
ATOM 3301 C C . SER A 1 432 ? 505.717 506.614 387.767 1.00 133.96 432 SER A C 1
ATOM 3302 O O . SER A 1 432 ? 505.293 507.104 388.813 1.00 133.96 432 SER A O 1
ATOM 3305 N N . ILE A 1 433 ? 505.488 505.339 387.437 1.00 133.05 433 ILE A N 1
ATOM 3306 C CA . ILE A 1 433 ? 504.624 504.436 388.208 1.00 133.05 433 ILE A CA 1
ATOM 3307 C C . ILE A 1 433 ? 505.210 504.190 389.602 1.00 133.05 433 ILE A C 1
ATOM 3308 O O . ILE A 1 433 ? 504.530 504.399 390.604 1.00 133.05 433 ILE A O 1
ATOM 3313 N N . GLY A 1 434 ? 506.483 503.797 389.685 1.00 130.13 434 GLY A N 1
ATOM 3314 C CA . GLY A 1 434 ? 507.132 503.482 390.959 1.00 130.13 434 GLY A CA 1
ATOM 3315 C C . GLY A 1 434 ? 507.146 504.670 391.923 1.00 130.13 434 GLY A C 1
ATOM 3316 O O . GLY A 1 434 ? 506.741 504.542 393.082 1.00 130.13 434 GLY A O 1
ATOM 3317 N N . ARG A 1 435 ? 507.518 505.857 391.426 1.00 130.26 435 ARG A N 1
ATOM 3318 C CA . ARG A 1 435 ? 507.523 507.097 392.214 1.00 130.26 435 ARG A CA 1
ATOM 3319 C C . ARG A 1 435 ? 506.117 507.509 392.657 1.00 130.26 435 ARG A C 1
ATOM 3320 O O . ARG A 1 435 ? 505.940 507.927 393.803 1.00 130.26 435 ARG A O 1
ATOM 3328 N N . ALA A 1 436 ? 505.102 507.337 391.812 1.00 132.37 436 ALA A N 1
ATOM 3329 C CA . ALA A 1 436 ? 503.714 507.588 392.199 1.00 132.37 436 ALA A CA 1
ATOM 3330 C C . ALA A 1 436 ? 503.239 506.620 393.297 1.00 132.37 436 ALA A C 1
ATOM 3331 O O . ALA A 1 436 ? 502.747 507.062 394.334 1.00 132.37 436 ALA A O 1
ATOM 3333 N N . MET A 1 437 ? 503.444 505.312 393.127 1.00 133.78 437 MET A N 1
ATOM 3334 C CA . MET A 1 437 ? 503.028 504.307 394.111 1.00 133.78 437 MET A CA 1
ATOM 3335 C C . MET A 1 437 ? 503.677 504.535 395.477 1.00 133.78 437 MET A C 1
ATOM 3336 O O . MET A 1 437 ? 502.985 504.529 396.491 1.00 133.78 437 MET A O 1
ATOM 3341 N N . HIS A 1 438 ? 504.982 504.807 395.524 1.00 133.92 438 HIS A N 1
ATOM 3342 C CA . HIS A 1 438 ? 505.668 505.124 396.781 1.00 133.92 438 HIS A CA 1
ATOM 3343 C C . HIS A 1 438 ? 505.192 506.436 397.397 1.00 133.92 438 HIS A C 1
ATOM 3344 O O . HIS A 1 438 ? 505.059 506.509 398.615 1.00 133.92 438 HIS A O 1
ATOM 3351 N N . THR A 1 439 ? 504.861 507.447 396.591 1.00 135.02 439 THR A N 1
ATOM 3352 C CA . THR A 1 439 ? 504.270 508.694 397.107 1.00 135.02 439 THR A CA 1
ATOM 3353 C C . THR A 1 439 ? 502.910 508.431 397.765 1.00 135.02 439 THR A C 1
ATOM 3354 O O . THR A 1 439 ? 502.647 508.929 398.859 1.00 135.02 439 THR A O 1
ATOM 3358 N N . VAL A 1 440 ? 502.058 507.605 397.145 1.00 136.71 440 VAL A N 1
ATOM 3359 C CA . VAL A 1 440 ? 500.732 507.253 397.678 1.00 136.71 440 VAL A CA 1
ATOM 3360 C C . VAL A 1 440 ? 500.832 506.374 398.928 1.00 136.71 440 VAL A C 1
ATOM 3361 O O . VAL A 1 440 ? 500.356 506.760 399.994 1.00 136.71 440 VAL A O 1
ATOM 3365 N N . LEU A 1 441 ? 501.467 505.205 398.834 1.00 139.56 441 LEU A N 1
ATOM 3366 C CA . LEU A 1 441 ? 501.532 504.251 399.946 1.00 139.56 441 LEU A CA 1
ATOM 3367 C C . LEU A 1 441 ? 502.354 504.800 401.118 1.00 139.56 441 LEU A C 1
ATOM 3368 O O . LEU A 1 441 ? 501.940 504.685 402.271 1.00 139.56 441 LEU A O 1
ATOM 3373 N N . GLY A 1 442 ? 503.488 505.448 400.835 1.00 141.07 442 GLY A N 1
ATOM 3374 C CA . GLY A 1 442 ? 504.300 506.107 401.856 1.00 141.07 442 GLY A CA 1
ATOM 3375 C C . GLY A 1 442 ? 503.528 507.223 402.557 1.00 141.07 442 GLY A C 1
ATOM 3376 O O . GLY A 1 442 ? 503.516 507.275 403.788 1.00 141.07 442 GLY A O 1
ATOM 3377 N N . GLY A 1 443 ? 502.810 508.059 401.804 1.00 141.12 443 GLY A N 1
ATOM 3378 C CA . GLY A 1 443 ? 501.953 509.100 402.371 1.00 141.12 443 GLY A CA 1
ATOM 3379 C C . GLY A 1 443 ? 500.862 508.520 403.270 1.00 141.12 443 GLY A C 1
ATOM 3380 O O . GLY A 1 443 ? 500.650 509.010 404.382 1.00 141.12 443 GLY A O 1
ATOM 3381 N N . ALA A 1 444 ? 500.224 507.426 402.851 1.00 143.28 444 ALA A N 1
ATOM 3382 C CA . ALA A 1 444 ? 499.221 506.746 403.662 1.00 143.28 444 ALA A CA 1
ATOM 3383 C C . ALA A 1 444 ? 499.814 506.238 404.986 1.00 143.28 444 ALA A C 1
ATOM 3384 O O . ALA A 1 444 ? 499.334 506.615 406.052 1.00 143.28 444 ALA A O 1
ATOM 3386 N N . PHE A 1 445 ? 500.887 505.446 404.960 1.00 147.69 445 PHE A N 1
ATOM 3387 C CA . PHE A 1 445 ? 501.437 504.881 406.193 1.00 147.69 445 PHE A CA 1
ATOM 3388 C C . PHE A 1 445 ? 501.996 505.951 407.141 1.00 147.69 445 PHE A C 1
ATOM 3389 O O . PHE A 1 445 ? 501.746 505.894 408.345 1.00 147.69 445 PHE A O 1
ATOM 3397 N N . ASN A 1 446 ? 502.687 506.972 406.623 1.00 143.80 446 ASN A N 1
ATOM 3398 C CA . ASN A 1 446 ? 503.218 508.054 407.460 1.00 143.80 446 ASN A CA 1
ATOM 3399 C C . ASN A 1 446 ? 502.109 508.910 408.089 1.00 143.80 446 ASN A C 1
ATOM 3400 O O . ASN A 1 446 ? 502.205 509.255 409.266 1.00 143.80 446 ASN A O 1
ATOM 3405 N N . THR A 1 447 ? 501.040 509.233 407.357 1.00 143.23 447 THR A N 1
ATOM 3406 C CA . THR A 1 447 ? 499.929 510.015 407.929 1.00 143.23 447 THR A CA 1
ATOM 3407 C C . THR A 1 447 ? 499.042 509.194 408.869 1.00 143.23 447 THR A C 1
ATOM 3408 O O . THR A 1 447 ? 498.616 509.714 409.900 1.00 143.23 447 THR A O 1
ATOM 3412 N N . LEU A 1 448 ? 498.773 507.919 408.572 1.00 143.18 448 LEU A N 1
ATOM 3413 C CA . LEU A 1 448 ? 497.890 507.080 409.389 1.00 143.18 448 LEU A CA 1
ATOM 3414 C C . LEU A 1 448 ? 498.566 506.510 410.645 1.00 143.18 448 LEU A C 1
ATOM 3415 O O . LEU A 1 448 ? 497.918 506.410 411.686 1.00 143.18 448 LEU A O 1
ATOM 3420 N N . LEU A 1 449 ? 499.843 506.120 410.568 1.00 148.08 449 LEU A N 1
ATOM 3421 C CA . LEU A 1 449 ? 500.524 505.337 411.613 1.00 148.08 449 LEU A CA 1
ATOM 3422 C C . LEU A 1 449 ? 501.937 505.837 411.971 1.00 148.08 449 LEU A C 1
ATOM 3423 O O . LEU A 1 449 ? 502.610 505.211 412.791 1.00 148.08 449 LEU A O 1
ATOM 3428 N N . GLY A 1 450 ? 502.412 506.944 411.392 1.00 145.03 450 GLY A N 1
ATOM 3429 C CA . GLY A 1 450 ? 503.826 507.346 411.454 1.00 145.03 450 GLY A CA 1
ATOM 3430 C C . GLY A 1 450 ? 504.408 507.492 412.866 1.00 145.03 450 GLY A C 1
ATOM 3431 O O . GLY A 1 450 ? 505.539 507.067 413.108 1.00 145.03 450 GLY A O 1
ATOM 3432 N N . GLY A 1 451 ? 503.631 508.026 413.812 1.00 152.04 451 GLY A N 1
ATOM 3433 C CA . GLY A 1 451 ? 504.057 508.232 415.204 1.00 152.04 451 GLY A CA 1
ATOM 3434 C C . GLY A 1 451 ? 503.923 507.013 416.131 1.00 152.04 451 GLY A C 1
ATOM 3435 O O . GLY A 1 451 ? 504.389 507.063 417.270 1.00 152.04 451 GLY A O 1
ATOM 3436 N N . VAL A 1 452 ? 503.282 505.926 415.691 1.00 155.98 452 VAL A N 1
ATOM 3437 C CA . VAL A 1 452 ? 503.017 504.746 416.534 1.00 155.98 452 VAL A CA 1
ATOM 3438 C C . VAL A 1 452 ? 504.298 503.930 416.760 1.00 155.98 452 VAL A C 1
ATOM 3439 O O . VAL A 1 452 ? 505.080 503.728 415.830 1.00 155.98 452 VAL A O 1
ATOM 3443 N N . GLY A 1 453 ? 504.527 503.454 417.987 1.00 161.47 453 GLY A N 1
ATOM 3444 C CA . GLY A 1 453 ? 505.726 502.684 418.358 1.00 161.47 453 GLY A CA 1
ATOM 3445 C C . GLY A 1 453 ? 505.824 501.308 417.684 1.00 161.47 453 GLY A C 1
ATOM 3446 O O . GLY A 1 453 ? 504.829 500.768 417.205 1.00 161.47 453 GLY A O 1
ATOM 3447 N N . PHE A 1 454 ? 507.017 500.710 417.658 1.00 161.87 454 PHE A N 1
ATOM 3448 C CA . PHE A 1 454 ? 507.295 499.493 416.880 1.00 161.87 454 PHE A CA 1
ATOM 3449 C C . PHE A 1 454 ? 506.493 498.263 417.338 1.00 161.87 454 PHE A C 1
ATOM 3450 O O . PHE A 1 454 ? 505.808 497.631 416.534 1.00 161.87 454 PHE A O 1
ATOM 3458 N N . LEU A 1 455 ? 506.512 497.939 418.636 1.00 160.98 455 LEU A N 1
ATOM 3459 C CA . LEU A 1 455 ? 505.699 496.840 419.174 1.00 160.98 455 LEU A CA 1
ATOM 3460 C C . LEU A 1 455 ? 504.184 497.142 419.098 1.00 160.98 455 LEU A C 1
ATOM 3461 O O . LEU A 1 455 ? 503.450 496.290 418.599 1.00 160.98 455 LEU A O 1
ATOM 3466 N N . PRO A 1 456 ? 503.683 498.339 419.471 1.00 163.67 456 PRO A N 1
ATOM 3467 C CA . PRO A 1 456 ? 502.306 498.744 419.182 1.00 163.67 456 PRO A CA 1
ATOM 3468 C C . PRO A 1 456 ? 501.886 498.597 417.713 1.00 163.67 456 PRO A C 1
ATOM 3469 O O . PRO A 1 456 ? 500.794 498.097 417.453 1.00 163.67 456 PRO A O 1
ATOM 3473 N N . LYS A 1 457 ? 502.735 498.951 416.739 1.00 163.50 457 LYS A N 1
ATOM 3474 C CA . LYS A 1 457 ? 502.465 498.709 415.309 1.00 163.50 457 LYS A CA 1
ATOM 3475 C C . LYS A 1 457 ? 502.291 497.220 415.018 1.00 163.50 457 LYS A C 1
ATOM 3476 O O . LYS A 1 457 ? 501.343 496.851 414.334 1.00 163.50 457 LYS A O 1
ATOM 3482 N N . ILE A 1 458 ? 503.148 496.351 415.556 1.00 167.38 458 ILE A N 1
ATOM 3483 C CA . ILE A 1 458 ? 502.998 494.897 415.385 1.00 167.38 458 ILE A CA 1
ATOM 3484 C C . ILE A 1 458 ? 501.674 494.416 415.998 1.00 167.38 458 ILE A C 1
ATOM 3485 O O . ILE A 1 458 ? 500.926 493.696 415.340 1.00 167.38 458 ILE A O 1
ATOM 3490 N N . LEU A 1 459 ? 501.328 494.861 417.209 1.00 171.46 459 LEU A N 1
ATOM 3491 C CA . LEU A 1 459 ? 500.057 494.506 417.854 1.00 171.46 459 LEU A CA 1
ATOM 3492 C C . LEU A 1 459 ? 498.840 494.986 417.043 1.00 171.46 459 LEU A C 1
ATOM 3493 O O . LEU A 1 459 ? 497.883 494.234 416.867 1.00 171.46 459 LEU A O 1
ATOM 3498 N N . LEU A 1 460 ? 498.889 496.200 416.487 1.00 176.71 460 LEU A N 1
ATOM 3499 C CA . LEU A 1 460 ? 497.861 496.735 415.587 1.00 176.71 460 LEU A CA 1
ATOM 3500 C C . LEU A 1 460 ? 497.774 495.938 414.274 1.00 176.71 460 LEU A C 1
ATOM 3501 O O . LEU A 1 460 ? 496.678 495.610 413.827 1.00 176.71 460 LEU A O 1
ATOM 3506 N N . GLY A 1 461 ? 498.911 495.579 413.672 1.00 180.69 461 GLY A N 1
ATOM 3507 C CA . GLY A 1 461 ? 498.967 494.773 412.451 1.00 180.69 461 GLY A CA 1
ATOM 3508 C C . GLY A 1 461 ? 498.382 493.374 412.649 1.00 180.69 461 GLY A C 1
ATOM 3509 O O . GLY A 1 461 ? 497.553 492.935 411.852 1.00 180.69 461 GLY A O 1
ATOM 3510 N N . VAL A 1 462 ? 498.737 492.706 413.752 1.00 184.84 462 VAL A N 1
ATOM 3511 C CA . VAL A 1 462 ? 498.154 491.415 414.151 1.00 184.84 462 VAL A CA 1
ATOM 3512 C C . VAL A 1 462 ? 496.651 491.543 414.412 1.00 184.84 462 VAL A C 1
ATOM 3513 O O . VAL A 1 462 ? 495.882 490.733 413.901 1.00 184.84 462 VAL A O 1
ATOM 3517 N N . ALA A 1 463 ? 496.201 492.572 415.138 1.00 189.77 463 ALA A N 1
ATOM 3518 C CA . ALA A 1 463 ? 494.777 492.794 415.388 1.00 189.77 463 ALA A CA 1
ATOM 3519 C C . ALA A 1 463 ? 493.988 493.040 414.088 1.00 189.77 463 ALA A C 1
ATOM 3520 O O . ALA A 1 463 ? 492.918 492.466 413.895 1.00 189.77 463 ALA A O 1
ATOM 3522 N N . MET A 1 464 ? 494.523 493.842 413.165 1.00 192.58 464 MET A N 1
ATOM 3523 C CA . MET A 1 464 ? 493.890 494.123 411.873 1.00 192.58 464 MET A CA 1
ATOM 3524 C C . MET A 1 464 ? 493.826 492.877 410.974 1.00 192.58 464 MET A C 1
ATOM 3525 O O . MET A 1 464 ? 492.780 492.590 410.396 1.00 192.58 464 MET A O 1
ATOM 3530 N N . ALA A 1 465 ? 494.887 492.066 410.930 1.00 193.91 465 ALA A N 1
ATOM 3531 C CA . ALA A 1 465 ? 494.846 490.768 410.259 1.00 193.91 465 ALA A CA 1
ATOM 3532 C C . ALA A 1 465 ? 493.839 489.799 410.919 1.00 193.91 465 ALA A C 1
ATOM 3533 O O . ALA A 1 465 ? 493.067 489.143 410.223 1.00 193.91 465 ALA A O 1
ATOM 3535 N N . TRP A 1 466 ? 493.783 489.743 412.253 1.00 198.22 466 TRP A N 1
ATOM 3536 C CA . TRP A 1 466 ? 492.835 488.912 413.004 1.00 198.22 466 TRP A CA 1
ATOM 3537 C C . TRP A 1 466 ? 491.372 489.323 412.775 1.00 198.22 466 TRP A C 1
ATOM 3538 O O . TRP A 1 466 ? 490.517 488.457 412.584 1.00 198.22 466 TRP A O 1
ATOM 3549 N N . LEU A 1 467 ? 491.071 490.623 412.692 1.00 198.03 467 LEU A N 1
ATOM 3550 C CA . LEU A 1 467 ? 489.759 491.107 412.242 1.00 198.03 467 LEU A CA 1
ATOM 3551 C C . LEU A 1 467 ? 489.464 490.646 410.806 1.00 198.03 467 LEU A C 1
ATOM 3552 O O . LEU A 1 467 ? 488.354 490.206 410.517 1.00 198.03 467 LEU A O 1
ATOM 3557 N N . GLY A 1 468 ? 490.470 490.645 409.929 1.00 201.39 468 GLY A N 1
ATOM 3558 C CA . GLY A 1 468 ? 490.367 490.052 408.596 1.00 201.39 468 GLY A CA 1
ATOM 3559 C C . GLY A 1 468 ? 490.032 488.554 408.610 1.00 201.39 468 GLY A C 1
ATOM 3560 O O . GLY A 1 468 ? 489.183 488.120 407.836 1.00 201.39 468 GLY A O 1
ATOM 3561 N N . LEU A 1 469 ? 490.616 487.762 409.517 1.00 202.63 469 LEU A N 1
ATOM 3562 C CA . LEU A 1 469 ? 490.266 486.342 409.687 1.00 202.63 469 LEU A CA 1
ATOM 3563 C C . LEU A 1 469 ? 488.840 486.131 410.225 1.00 202.63 469 LEU A C 1
ATOM 3564 O O . LEU A 1 469 ? 488.187 485.156 409.854 1.00 202.63 469 LEU A O 1
ATOM 3569 N N . ASN A 1 470 ? 488.359 487.004 411.115 1.00 203.81 470 ASN A N 1
ATOM 3570 C CA . ASN A 1 470 ? 487.096 486.806 411.838 1.00 203.81 470 ASN A CA 1
ATOM 3571 C C . ASN A 1 470 ? 485.850 487.415 411.163 1.00 203.81 470 ASN A C 1
ATOM 3572 O O . ASN A 1 470 ? 484.746 486.904 411.366 1.00 203.81 470 ASN A O 1
ATOM 3577 N N . MET A 1 471 ? 485.978 488.507 410.403 1.00 209.37 471 MET A N 1
ATOM 3578 C CA . MET A 1 471 ? 484.818 489.242 409.870 1.00 209.37 471 MET A CA 1
ATOM 3579 C C . MET A 1 471 ? 484.118 488.531 408.688 1.00 209.37 471 MET A C 1
ATOM 3580 O O . MET A 1 471 ? 484.701 487.682 408.010 1.00 209.37 471 MET A O 1
ATOM 3585 N N . ARG A 1 472 ? 482.831 488.842 408.475 1.00 207.28 472 ARG A N 1
ATOM 3586 C CA . ARG A 1 472 ? 481.874 487.996 407.727 1.00 207.28 472 ARG A CA 1
ATOM 3587 C C . ARG A 1 472 ? 481.873 488.139 406.195 1.00 207.28 472 ARG A C 1
ATOM 3588 O O . ARG A 1 472 ? 481.278 487.300 405.519 1.00 207.28 472 ARG A O 1
ATOM 3596 N N . ASN A 1 473 ? 482.498 489.172 405.631 1.00 213.96 473 ASN A N 1
ATOM 3597 C CA . ASN A 1 473 ? 482.503 489.449 404.186 1.00 213.96 473 ASN A CA 1
ATOM 3598 C C . ASN A 1 473 ? 483.866 489.081 403.552 1.00 213.96 473 ASN A C 1
ATOM 3599 O O . ASN A 1 473 ? 484.897 489.530 404.050 1.00 213.96 473 ASN A O 1
ATOM 3604 N N . PRO A 1 474 ? 483.924 488.318 402.444 1.00 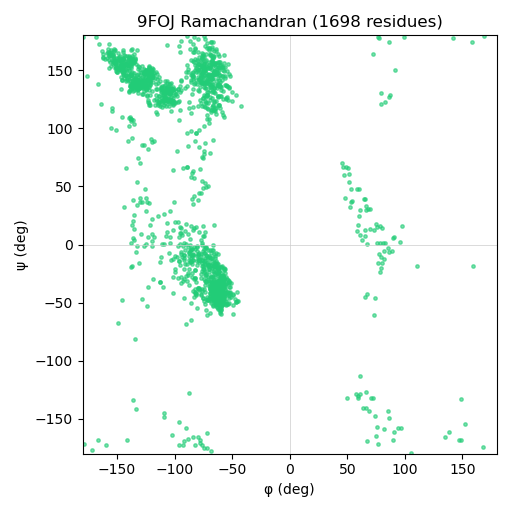213.36 474 PRO A N 1
ATOM 3605 C CA . PRO A 1 474 ? 485.192 487.808 401.909 1.00 213.36 474 PRO A CA 1
ATOM 3606 C C . PRO A 1 474 ? 486.096 488.890 401.290 1.00 213.36 474 PRO A C 1
ATOM 3607 O O . PRO A 1 474 ? 487.319 488.809 401.410 1.00 213.36 474 PRO A O 1
ATOM 3611 N N . THR A 1 475 ? 485.525 489.930 400.671 1.00 214.07 475 THR A N 1
ATOM 3612 C CA . THR A 1 475 ? 486.306 491.046 400.097 1.00 214.07 475 THR A CA 1
ATOM 3613 C C . THR A 1 475 ? 486.907 491.926 401.196 1.00 214.07 475 THR A C 1
ATOM 3614 O O . THR A 1 475 ? 488.103 492.221 401.176 1.00 214.07 475 THR A O 1
ATOM 3618 N N . LEU A 1 476 ? 486.109 492.307 402.198 1.00 211.98 476 LEU A N 1
ATOM 3619 C CA . LEU A 1 476 ? 486.590 493.098 403.336 1.00 211.98 476 LEU A CA 1
ATOM 3620 C C . LEU A 1 476 ? 487.540 492.292 404.237 1.00 211.98 476 LEU A C 1
ATOM 3621 O O . LEU A 1 476 ? 488.548 492.831 404.687 1.00 211.98 476 LEU A O 1
ATOM 3626 N N . SER A 1 477 ? 487.301 490.989 404.419 1.00 207.30 477 SER A N 1
ATOM 3627 C CA . SER A 1 477 ? 488.232 490.060 405.075 1.00 207.30 477 SER A CA 1
ATOM 3628 C C . SER A 1 477 ? 489.623 490.120 404.436 1.00 207.30 477 SER A C 1
ATOM 3629 O O . SER A 1 477 ? 490.613 490.353 405.134 1.00 207.30 477 SER A O 1
ATOM 3632 N N . MET A 1 478 ? 489.702 490.018 403.103 1.00 207.46 478 MET A N 1
ATOM 3633 C CA . MET A 1 478 ? 490.963 490.156 402.368 1.00 207.46 478 MET A CA 1
ATOM 3634 C C . MET A 1 478 ? 491.580 491.560 402.502 1.00 207.46 478 MET A C 1
ATOM 3635 O O . MET A 1 478 ? 492.787 491.681 402.694 1.00 207.46 478 MET A O 1
ATOM 3640 N N . GLY A 1 479 ? 490.778 492.630 402.482 1.00 204.15 479 GLY A N 1
ATOM 3641 C CA . GLY A 1 479 ? 491.264 494.001 402.700 1.00 204.15 479 GLY A CA 1
ATOM 3642 C C . GLY A 1 479 ? 491.890 494.224 404.086 1.00 204.15 479 GLY A C 1
ATOM 3643 O O . GLY A 1 479 ? 492.960 494.828 404.203 1.00 204.15 479 GLY A O 1
ATOM 3644 N N . PHE A 1 480 ? 491.283 493.686 405.145 1.00 199.33 480 PHE A N 1
ATOM 3645 C CA . PHE A 1 480 ? 491.851 493.696 406.500 1.00 199.33 480 PHE A CA 1
ATOM 3646 C C . PHE A 1 480 ? 493.119 492.823 406.605 1.00 199.33 480 PHE A C 1
ATOM 3647 O O . PHE A 1 480 ? 494.098 493.242 407.223 1.00 199.33 480 PHE A O 1
ATOM 3655 N N . LEU A 1 481 ? 493.156 491.654 405.952 1.00 199.87 481 LEU A N 1
ATOM 3656 C CA . LEU A 1 481 ? 494.362 490.815 405.886 1.00 199.87 481 LEU A CA 1
ATOM 3657 C C . LEU A 1 481 ? 495.524 491.520 405.168 1.00 199.87 481 LEU A C 1
ATOM 3658 O O . LEU A 1 481 ? 496.634 491.570 405.699 1.00 199.87 481 LEU A O 1
ATOM 3663 N N . LEU A 1 482 ? 495.276 492.108 403.995 1.00 198.65 482 LEU A N 1
ATOM 3664 C CA . LEU A 1 482 ? 496.287 492.842 403.224 1.00 198.65 482 LEU A CA 1
ATOM 3665 C C . LEU A 1 482 ? 496.807 494.068 403.988 1.00 198.65 482 LEU A C 1
ATOM 3666 O O . LEU A 1 482 ? 498.015 494.225 404.144 1.00 198.65 482 LEU A O 1
ATOM 3671 N N . SER A 1 483 ? 495.916 494.916 404.510 1.00 194.06 483 SER A N 1
ATOM 3672 C CA . SER A 1 483 ? 496.315 496.114 405.268 1.00 194.06 483 SER A CA 1
ATOM 3673 C C . SER A 1 483 ? 497.037 495.775 406.581 1.00 194.06 483 SER A C 1
ATOM 3674 O O . SER A 1 483 ? 498.040 496.416 406.894 1.00 194.06 483 SER A O 1
ATOM 3677 N N . GLY A 1 484 ? 496.638 494.724 407.310 1.00 188.96 484 GLY A N 1
ATOM 3678 C CA . GLY A 1 484 ? 497.423 494.204 408.440 1.00 188.96 484 GLY A CA 1
ATOM 3679 C C . GLY A 1 484 ? 498.824 493.744 408.009 1.00 188.96 484 GLY A C 1
ATOM 3680 O O . GLY A 1 484 ? 499.826 494.103 408.630 1.00 188.96 484 GLY A O 1
ATOM 3681 N N . GLY A 1 485 ? 498.908 493.045 406.874 1.00 183.00 485 GLY A N 1
ATOM 3682 C CA . GLY A 1 485 ? 500.168 492.661 406.237 1.00 183.00 485 GLY A CA 1
ATOM 3683 C C . GLY A 1 485 ? 501.072 493.848 405.884 1.00 183.00 485 GLY A C 1
ATOM 3684 O O . GLY A 1 485 ? 502.281 493.750 406.073 1.00 183.00 485 GLY A O 1
ATOM 3685 N N . LEU A 1 486 ? 500.526 494.995 405.461 1.00 180.65 486 LEU A N 1
ATOM 3686 C CA . LEU A 1 486 ? 501.320 496.213 405.231 1.00 180.65 486 LEU A CA 1
ATOM 3687 C C . LEU A 1 486 ? 501.955 496.745 406.527 1.00 180.65 486 LEU A C 1
ATOM 3688 O O . LEU A 1 486 ? 503.130 497.109 406.530 1.00 180.65 486 LEU A O 1
ATOM 3693 N N . VAL A 1 487 ? 501.225 496.751 407.647 1.00 175.12 487 VAL A N 1
ATOM 3694 C CA . VAL A 1 487 ? 501.781 497.191 408.943 1.00 175.12 487 VAL A CA 1
ATOM 3695 C C . VAL A 1 487 ? 502.879 496.235 409.435 1.00 175.12 487 VAL A C 1
ATOM 3696 O O . VAL A 1 487 ? 503.908 496.676 409.955 1.00 175.12 487 VAL A O 1
ATOM 3700 N N . LEU A 1 488 ? 502.714 494.926 409.217 1.00 171.91 488 LEU A N 1
ATOM 3701 C CA . LEU A 1 488 ? 503.760 493.937 409.500 1.00 171.91 488 LEU A CA 1
ATOM 3702 C C . LEU A 1 488 ? 504.964 494.076 408.548 1.00 171.91 488 LEU A C 1
ATOM 3703 O O . LEU A 1 488 ? 506.107 494.003 408.993 1.00 171.91 488 LEU A O 1
ATOM 3708 N N . ALA A 1 489 ? 504.755 494.371 407.264 1.00 164.30 489 ALA A N 1
ATOM 3709 C CA . ALA A 1 489 ? 505.844 494.661 406.331 1.00 164.30 489 ALA A CA 1
ATOM 3710 C C . ALA A 1 489 ? 506.634 495.915 406.747 1.00 164.30 489 ALA A C 1
ATOM 3711 O O . ALA A 1 489 ? 507.861 495.907 406.731 1.00 164.30 489 ALA A O 1
ATOM 3713 N N . MET A 1 490 ? 505.949 496.959 407.216 1.00 163.00 490 MET A N 1
ATOM 3714 C CA . MET A 1 490 ? 506.567 498.172 407.764 1.00 163.00 490 MET A CA 1
ATOM 3715 C C . MET A 1 490 ? 507.159 498.004 409.180 1.00 163.00 490 MET A C 1
ATOM 3716 O O . MET A 1 490 ? 507.599 498.983 409.781 1.00 163.00 490 MET A O 1
ATOM 3721 N N . THR A 1 491 ? 507.203 496.784 409.727 1.00 166.72 491 THR A N 1
ATOM 3722 C CA . THR A 1 491 ? 507.836 496.474 411.023 1.00 166.72 491 THR A CA 1
ATOM 3723 C C . THR A 1 491 ? 508.697 495.214 410.937 1.00 166.72 491 THR A C 1
ATOM 3724 O O . THR A 1 491 ? 509.902 495.321 410.727 1.00 166.72 491 THR A O 1
ATOM 3728 N N . LEU A 1 492 ? 508.110 494.018 411.020 1.00 166.76 492 LEU A N 1
ATOM 3729 C CA . LEU A 1 492 ? 508.829 492.744 410.882 1.00 166.76 492 LEU A CA 1
ATOM 3730 C C . LEU A 1 492 ? 509.532 492.606 409.518 1.00 166.76 492 LEU A C 1
ATOM 3731 O O . LEU A 1 492 ? 510.592 491.990 409.428 1.00 166.76 492 LEU A O 1
ATOM 3736 N N . GLY A 1 493 ? 508.978 493.215 408.463 1.00 166.94 493 GLY A N 1
ATOM 3737 C CA . GLY A 1 493 ? 509.621 493.305 407.144 1.00 166.94 493 GLY A CA 1
ATOM 3738 C C . GLY A 1 493 ? 510.771 494.324 407.060 1.00 166.94 493 GLY A C 1
ATOM 3739 O O . GLY A 1 493 ? 511.608 494.219 406.163 1.00 166.94 493 GLY A O 1
ATOM 3740 N N . VAL A 1 494 ? 510.860 495.273 408.001 1.00 164.82 494 VAL A N 1
ATOM 3741 C CA . VAL A 1 494 ? 512.019 496.173 408.167 1.00 164.82 494 VAL A CA 1
ATOM 3742 C C . VAL A 1 494 ? 513.129 495.479 408.971 1.00 164.82 494 VAL A C 1
ATOM 3743 O O . VAL A 1 494 ? 514.303 495.570 408.611 1.00 164.82 494 VAL A O 1
ATOM 3747 N N . GLY A 1 495 ? 512.769 494.735 410.022 1.00 163.79 495 GLY A N 1
ATOM 3748 C CA . GLY A 1 495 ? 513.698 493.885 410.774 1.00 163.79 495 GLY A CA 1
ATOM 3749 C C . GLY A 1 495 ? 513.020 493.055 411.872 1.00 163.79 495 GLY A C 1
ATOM 3750 O O . GLY A 1 495 ? 512.072 493.512 412.513 1.00 163.79 495 GLY A O 1
ATOM 3751 N N . ALA A 1 496 ? 513.523 491.837 412.099 1.00 158.29 496 ALA A N 1
ATOM 3752 C CA . ALA A 1 496 ? 513.047 490.879 413.109 1.00 158.29 496 ALA A CA 1
ATOM 3753 C C . ALA A 1 496 ? 514.161 489.912 413.551 1.00 158.29 496 ALA A C 1
ATOM 3754 O O . ALA A 1 496 ? 515.080 489.644 412.745 1.00 158.29 496 ALA A O 1
ATOM 3757 N N . SER B 1 1 ? 500.737 516.083 477.950 1.00 90.04 1 SER B N 1
ATOM 3758 C CA . SER B 1 1 ? 500.222 515.033 477.040 1.00 90.04 1 SER B CA 1
ATOM 3759 C C . SER B 1 1 ? 500.699 515.271 475.615 1.00 90.04 1 SER B C 1
ATOM 3760 O O . SER B 1 1 ? 500.113 516.069 474.876 1.00 90.04 1 SER B O 1
ATOM 3763 N N . ARG B 1 2 ? 501.740 514.549 475.189 1.00 86.01 2 ARG B N 1
ATOM 3764 C CA . ARG B 1 2 ? 502.234 514.561 473.803 1.00 86.01 2 ARG B CA 1
ATOM 3765 C C . ARG B 1 2 ? 501.144 514.210 472.794 1.00 86.01 2 ARG B C 1
ATOM 3766 O O . ARG B 1 2 ? 501.176 514.722 471.683 1.00 86.01 2 ARG B O 1
ATOM 3774 N N . CYS B 1 3 ? 500.138 513.424 473.171 1.00 89.23 3 CYS B N 1
ATOM 3775 C CA . CYS B 1 3 ? 499.051 513.058 472.263 1.00 89.23 3 CYS B CA 1
ATOM 3776 C C . CYS B 1 3 ? 498.201 514.250 471.789 1.00 89.23 3 CYS B C 1
ATOM 3777 O O . CYS B 1 3 ? 497.526 514.151 470.770 1.00 89.23 3 CYS B O 1
ATOM 3780 N N . THR B 1 4 ? 498.255 515.399 472.463 1.00 84.58 4 THR B N 1
ATOM 3781 C CA . THR B 1 4 ? 497.657 516.641 471.944 1.00 84.58 4 THR B CA 1
ATOM 3782 C C . THR B 1 4 ? 498.478 517.293 470.824 1.00 84.58 4 THR B C 1
ATOM 3783 O O . THR B 1 4 ? 497.927 518.072 470.051 1.00 84.58 4 THR B O 1
ATOM 3787 N N . HIS B 1 5 ? 499.775 516.993 470.696 1.00 82.50 5 HIS B N 1
ATOM 3788 C CA . HIS B 1 5 ? 500.678 517.602 469.707 1.00 82.50 5 HIS B CA 1
ATOM 3789 C C . HIS B 1 5 ? 500.740 516.842 468.376 1.00 82.50 5 HIS B C 1
ATOM 3790 O O . HIS B 1 5 ? 501.512 517.213 467.493 1.00 82.50 5 HIS B O 1
ATOM 3797 N N . LEU B 1 6 ? 499.994 515.747 468.237 1.00 84.41 6 LEU B N 1
ATOM 3798 C CA . LEU B 1 6 ? 500.104 514.784 467.139 1.00 84.41 6 LEU B CA 1
ATOM 3799 C C . LEU B 1 6 ? 498.749 514.565 466.465 1.00 84.41 6 LEU B C 1
ATOM 3800 O O . LEU B 1 6 ? 497.699 514.619 467.104 1.00 84.41 6 LEU B O 1
ATOM 3805 N N . GLU B 1 7 ? 498.766 514.301 465.164 1.00 90.27 7 GLU B N 1
ATOM 3806 C CA . GLU B 1 7 ? 497.551 514.238 464.342 1.00 90.27 7 GLU B CA 1
ATOM 3807 C C . GLU B 1 7 ? 496.982 512.824 464.181 1.00 90.27 7 GLU B C 1
ATOM 3808 O O . GLU B 1 7 ? 495.891 512.660 463.635 1.00 90.27 7 GLU B O 1
ATOM 3814 N N . ASN B 1 8 ? 497.681 511.799 464.669 1.00 89.57 8 ASN B N 1
ATOM 3815 C CA . ASN B 1 8 ? 497.152 510.445 464.788 1.00 89.57 8 ASN B CA 1
ATOM 3816 C C . ASN B 1 8 ? 497.243 509.977 466.243 1.00 89.57 8 ASN B C 1
ATOM 3817 O O . ASN B 1 8 ? 498.319 509.992 466.842 1.00 89.57 8 ASN B O 1
ATOM 3822 N N . ARG B 1 9 ? 496.104 509.573 466.806 1.00 93.04 9 ARG B N 1
ATOM 3823 C CA . ARG B 1 9 ? 495.887 509.269 468.227 1.00 93.04 9 ARG B CA 1
ATOM 3824 C C . ARG B 1 9 ? 494.871 508.147 468.338 1.00 93.04 9 ARG B C 1
ATOM 3825 O O . ARG B 1 9 ? 494.007 508.011 467.474 1.00 93.04 9 ARG B O 1
ATOM 3833 N N . ASP B 1 10 ? 494.929 507.369 469.405 1.00 94.34 10 ASP B N 1
ATOM 3834 C CA . ASP B 1 10 ? 493.891 506.392 469.712 1.00 94.34 10 ASP B CA 1
ATOM 3835 C C . ASP B 1 10 ? 493.693 506.233 471.225 1.00 94.34 10 ASP B C 1
ATOM 3836 O O . ASP B 1 10 ? 494.579 506.550 472.023 1.00 94.34 10 ASP B O 1
ATOM 3841 N N . PHE B 1 11 ? 492.514 505.757 471.614 1.00 91.67 11 PHE B N 1
ATOM 3842 C CA . PHE B 1 11 ? 492.079 505.653 473.001 1.00 91.67 11 PHE B CA 1
ATOM 3843 C C . PHE B 1 11 ? 491.781 504.202 473.351 1.00 91.67 11 PHE B C 1
ATOM 3844 O O . PHE B 1 11 ? 491.048 503.532 472.623 1.00 91.67 11 PHE B O 1
ATOM 3852 N N . VAL B 1 12 ? 492.300 503.717 474.479 1.00 91.01 12 VAL B N 1
ATOM 3853 C CA . VAL B 1 12 ? 492.036 502.355 474.958 1.00 91.01 12 VAL B CA 1
ATOM 3854 C C . VAL B 1 12 ? 491.521 502.369 476.391 1.00 91.01 12 VAL B C 1
ATOM 3855 O O . VAL B 1 12 ? 492.027 503.096 477.249 1.00 91.01 12 VAL B O 1
ATOM 3859 N N . THR B 1 13 ? 490.484 501.572 476.637 1.00 96.76 13 THR B N 1
ATOM 3860 C CA . THR B 1 13 ? 489.801 501.435 477.928 1.00 96.76 13 THR B CA 1
ATOM 3861 C C . THR B 1 13 ? 489.954 500.014 478.458 1.00 96.76 13 THR B C 1
ATOM 3862 O O . THR B 1 13 ? 489.472 499.068 477.831 1.00 96.76 13 THR B O 1
ATOM 3866 N N . GLY B 1 14 ? 490.551 499.841 479.636 1.00 107.02 14 GLY B N 1
ATOM 3867 C CA . GLY B 1 14 ? 490.508 498.564 480.353 1.00 107.02 14 GLY B CA 1
ATOM 3868 C C . GLY B 1 14 ? 489.095 498.271 480.864 1.00 107.02 14 GLY B C 1
ATOM 3869 O O . GLY B 1 14 ? 488.513 499.095 481.573 1.00 107.02 14 GLY B O 1
ATOM 3870 N N . VAL B 1 15 ? 488.528 497.113 480.509 1.00 113.41 15 VAL B N 1
ATOM 3871 C CA . VAL B 1 15 ? 487.230 496.667 481.054 1.00 113.41 15 VAL B CA 1
ATOM 3872 C C . VAL B 1 15 ? 487.362 496.373 482.552 1.00 113.41 15 VAL B C 1
ATOM 3873 O O . VAL B 1 15 ? 488.431 495.954 483.005 1.00 113.41 15 VAL B O 1
ATOM 3877 N N . GLN B 1 16 ? 486.300 496.622 483.323 1.00 116.66 16 GLN B N 1
ATOM 3878 C CA . GLN B 1 16 ? 486.353 496.881 484.771 1.00 116.66 16 GLN B CA 1
ATOM 3879 C C . GLN B 1 16 ? 487.315 495.967 485.554 1.00 116.66 16 GLN B C 1
ATOM 3880 O O . GLN B 1 16 ? 487.152 494.745 485.581 1.00 116.66 16 GLN B O 1
ATOM 3886 N N . GLY B 1 17 ? 488.319 496.565 486.201 1.00 114.30 17 GLY B N 1
ATOM 3887 C CA . GLY B 1 17 ? 489.294 495.870 487.052 1.00 114.30 17 GLY B CA 1
ATOM 3888 C C . GLY B 1 17 ? 490.389 495.067 486.329 1.00 114.30 17 GLY B C 1
ATOM 3889 O O . GLY B 1 17 ? 491.222 494.453 486.998 1.00 114.30 17 GLY B O 1
ATOM 3890 N N . THR B 1 18 ? 490.429 495.050 484.992 1.00 110.00 18 THR B N 1
ATOM 3891 C CA . THR B 1 18 ? 491.428 494.281 484.220 1.00 110.00 18 THR B CA 1
ATOM 3892 C C . THR B 1 18 ? 492.840 494.848 484.391 1.00 110.00 18 THR B C 1
ATOM 3893 O O . THR B 1 18 ? 493.057 496.051 484.250 1.00 110.00 18 THR B O 1
ATOM 3897 N N . THR B 1 19 ? 493.817 493.990 484.686 1.00 104.29 19 THR B N 1
ATOM 3898 C CA . THR B 1 19 ? 495.186 494.410 485.036 1.00 104.29 19 THR B CA 1
ATOM 3899 C C . THR B 1 19 ? 496.083 494.725 483.836 1.00 104.29 19 THR B C 1
ATOM 3900 O O . THR B 1 19 ? 496.991 495.546 483.969 1.00 104.29 19 THR B O 1
ATOM 3904 N N . ARG B 1 20 ? 495.859 494.092 482.677 1.00 104.73 20 ARG B N 1
ATOM 3905 C CA . ARG B 1 20 ? 496.754 494.130 481.504 1.00 104.73 20 ARG B CA 1
ATOM 3906 C C . ARG B 1 20 ? 496.053 494.561 480.215 1.00 104.73 20 ARG B C 1
ATOM 3907 O O . ARG B 1 20 ? 494.942 494.120 479.920 1.00 104.73 20 ARG B O 1
ATOM 3915 N N . LEU B 1 21 ? 496.753 495.345 479.400 1.00 101.42 21 LEU B N 1
ATOM 3916 C CA . LEU B 1 21 ? 496.360 495.735 478.044 1.00 101.42 21 LEU B CA 1
ATOM 3917 C C . LEU B 1 21 ? 497.458 495.371 477.037 1.00 101.42 21 LEU B C 1
ATOM 3918 O O . LEU B 1 21 ? 498.646 495.441 477.352 1.00 101.42 21 LEU B O 1
ATOM 3923 N N . THR B 1 22 ? 497.065 495.017 475.814 1.00 102.90 22 THR B N 1
ATOM 3924 C CA . THR B 1 22 ? 497.981 494.751 474.697 1.00 102.90 22 THR B CA 1
ATOM 3925 C C . THR B 1 22 ? 497.907 495.897 473.690 1.00 102.90 22 THR B C 1
ATOM 3926 O O . THR B 1 22 ? 496.848 496.184 473.130 1.00 102.90 22 THR B O 1
ATOM 3930 N N . LEU B 1 23 ? 499.035 496.571 473.471 1.00 98.19 23 LEU B N 1
ATOM 3931 C CA . LEU B 1 23 ? 499.155 497.739 472.602 1.00 98.19 23 LEU B CA 1
ATOM 3932 C C . LEU B 1 23 ? 499.999 497.399 471.371 1.00 98.19 23 LEU B C 1
ATOM 3933 O O . LEU B 1 23 ? 501.099 496.861 471.500 1.00 98.19 23 LEU B O 1
ATOM 3938 N N . VAL B 1 24 ? 499.517 497.746 470.178 1.00 92.60 24 VAL B N 1
ATOM 3939 C CA . VAL B 1 24 ? 500.309 497.665 468.943 1.00 92.60 24 VAL B CA 1
ATOM 3940 C C . VAL B 1 24 ? 500.868 499.055 468.653 1.00 92.60 24 VAL B C 1
ATOM 3941 O O . VAL B 1 24 ? 500.280 499.824 467.900 1.00 92.60 24 VAL B O 1
ATOM 3945 N N . LEU B 1 25 ? 501.954 499.430 469.325 1.00 84.11 25 LEU B N 1
ATOM 3946 C CA . LEU B 1 25 ? 502.558 500.749 469.152 1.00 84.11 25 LEU B CA 1
ATOM 3947 C C . LEU B 1 25 ? 503.110 500.883 467.732 1.00 84.11 25 LEU B C 1
ATOM 3948 O O . LEU B 1 25 ? 503.763 499.974 467.224 1.00 84.11 25 LEU B O 1
ATOM 3953 N N . GLU B 1 26 ? 502.852 502.014 467.089 1.00 86.96 26 GLU B N 1
ATOM 3954 C CA . GLU B 1 26 ? 503.088 502.237 465.660 1.00 86.96 26 GLU B CA 1
ATOM 3955 C C . GLU B 1 26 ? 503.829 503.559 465.458 1.00 86.96 26 GLU B C 1
ATOM 3956 O O . GLU B 1 26 ? 503.469 504.574 466.050 1.00 86.96 26 GLU B O 1
ATOM 3962 N N . LEU B 1 27 ? 504.909 503.554 464.676 1.00 77.89 27 LEU B N 1
ATOM 3963 C CA . LEU B 1 27 ? 505.930 504.601 464.774 1.00 77.89 27 LEU B CA 1
ATOM 3964 C C . LEU B 1 27 ? 505.388 505.974 464.371 1.00 77.89 27 LEU B C 1
ATOM 3965 O O . LEU B 1 27 ? 504.759 506.127 463.325 1.00 77.89 27 LEU B O 1
ATOM 3970 N N . GLY B 1 28 ? 505.625 506.979 465.214 1.00 81.13 28 GLY B N 1
ATOM 3971 C CA . GLY B 1 28 ? 505.089 508.331 465.037 1.00 81.13 28 GLY B CA 1
ATOM 3972 C C . GLY B 1 28 ? 503.614 508.492 465.426 1.00 81.13 28 GLY B C 1
ATOM 3973 O O . GLY B 1 28 ? 503.131 509.622 465.497 1.00 81.13 28 GLY B O 1
ATOM 3974 N N . GLY B 1 29 ? 502.902 507.402 465.716 1.00 85.55 29 GLY B N 1
ATOM 3975 C CA . GLY B 1 29 ? 501.592 507.423 466.371 1.00 85.55 29 GLY B CA 1
ATOM 3976 C C . GLY B 1 29 ? 501.695 507.523 467.897 1.00 85.55 29 GLY B C 1
ATOM 3977 O O . GLY B 1 29 ? 502.789 507.533 468.466 1.00 85.55 29 GLY B O 1
ATOM 3978 N N . CYS B 1 30 ? 500.552 507.576 468.576 1.00 86.47 30 CYS B N 1
ATOM 3979 C CA . CYS B 1 30 ? 500.468 507.593 470.034 1.00 86.47 30 CYS B CA 1
ATOM 3980 C C . CYS B 1 30 ? 499.164 506.949 470.527 1.00 86.47 30 CYS B C 1
ATOM 3981 O O . CYS B 1 30 ? 498.169 506.917 469.801 1.00 86.47 30 CYS B O 1
ATOM 3984 N N . VAL B 1 31 ? 499.151 506.439 471.759 1.00 86.61 31 VAL B N 1
ATOM 3985 C CA . VAL B 1 31 ? 497.950 505.876 472.395 1.00 86.61 31 VAL B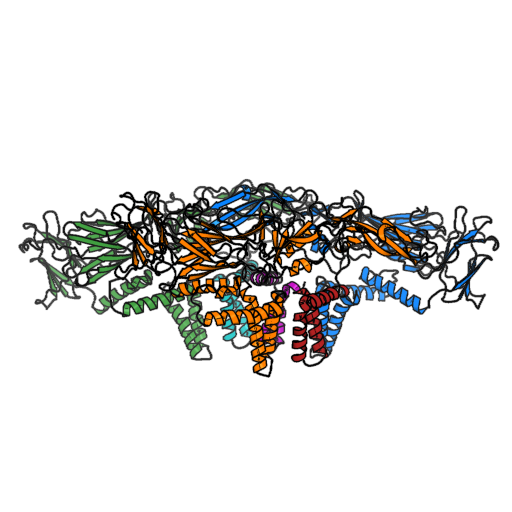 CA 1
ATOM 3986 C C . VAL B 1 31 ? 497.793 506.428 473.808 1.00 86.61 31 VAL B C 1
ATOM 3987 O O . VAL B 1 31 ? 498.755 506.462 474.578 1.00 86.61 31 VAL B O 1
ATOM 3991 N N . THR B 1 32 ? 496.568 506.812 474.167 1.00 84.64 32 THR B N 1
ATOM 3992 C CA . THR B 1 32 ? 496.203 507.245 475.518 1.00 84.64 32 THR B CA 1
ATOM 3993 C C . THR B 1 32 ? 495.470 506.104 476.210 1.00 84.64 32 THR B C 1
ATOM 3994 O O . THR B 1 32 ? 494.462 505.601 475.711 1.00 84.64 32 THR B O 1
ATOM 3998 N N . VAL B 1 33 ? 495.974 505.699 477.373 1.00 83.07 33 VAL B N 1
ATOM 3999 C CA . VAL B 1 33 ? 495.529 504.527 478.129 1.00 83.07 33 VAL B CA 1
ATOM 4000 C C . VAL B 1 33 ? 494.642 504.961 479.288 1.00 83.07 33 VAL B C 1
ATOM 4001 O O . VAL B 1 33 ? 494.975 505.896 480.019 1.00 83.07 33 VAL B O 1
ATOM 4005 N N . THR B 1 34 ? 493.504 504.291 479.469 1.00 90.41 34 THR B N 1
ATOM 4006 C CA . THR B 1 34 ? 492.525 504.585 480.529 1.00 90.41 34 THR B CA 1
ATOM 4007 C C . THR B 1 34 ? 491.942 503.307 481.136 1.00 90.41 34 THR B C 1
ATOM 4008 O O . THR B 1 34 ? 491.887 502.259 480.492 1.00 90.41 34 THR B O 1
ATOM 4012 N N . ALA B 1 35 ? 491.495 503.390 482.385 1.00 96.05 35 ALA B N 1
ATOM 4013 C CA . ALA B 1 35 ? 490.884 502.303 483.149 1.00 96.05 35 ALA B CA 1
ATOM 4014 C C . ALA B 1 35 ? 490.035 502.896 484.288 1.00 96.05 35 ALA B C 1
ATOM 4015 O O . ALA B 1 35 ? 490.166 504.080 484.611 1.00 96.05 35 ALA B O 1
ATOM 4017 N N . ASP B 1 36 ? 489.160 502.108 484.912 1.00 97.77 36 ASP B N 1
ATOM 4018 C CA . ASP B 1 36 ? 488.330 502.596 486.013 1.00 97.77 36 ASP B CA 1
ATOM 4019 C C . ASP B 1 36 ? 489.188 503.051 487.206 1.00 97.77 36 ASP B C 1
ATOM 4020 O O . ASP B 1 36 ? 490.035 502.310 487.701 1.00 97.77 36 ASP B O 1
ATOM 4025 N N . GLY B 1 37 ? 488.964 504.276 487.687 1.00 90.80 37 GLY B N 1
ATOM 4026 C CA . GLY B 1 37 ? 489.547 504.786 488.936 1.00 90.80 37 GLY B CA 1
ATOM 4027 C C . GLY B 1 37 ? 491.072 504.952 488.965 1.00 90.80 37 GLY B C 1
ATOM 4028 O O . GLY B 1 37 ? 491.631 505.151 490.044 1.00 90.80 37 GLY B O 1
ATOM 4029 N N . LYS B 1 38 ? 491.755 504.871 487.820 1.00 86.31 38 LYS B N 1
ATOM 4030 C CA . LYS B 1 38 ? 493.223 504.926 487.696 1.00 86.31 38 LYS B CA 1
ATOM 4031 C C . LYS B 1 38 ? 493.675 506.070 486.784 1.00 86.31 38 LYS B C 1
ATOM 4032 O O . LYS B 1 38 ? 492.935 506.438 485.870 1.00 86.31 38 LYS B O 1
ATOM 4038 N N . PRO B 1 39 ? 494.866 506.648 486.997 1.00 83.34 39 PRO B N 1
ATOM 4039 C CA . PRO B 1 39 ? 495.329 507.782 486.209 1.00 83.34 39 PRO B CA 1
ATOM 4040 C C . PRO B 1 39 ? 495.535 507.389 484.747 1.00 83.34 39 PRO B C 1
ATOM 4041 O O . PRO B 1 39 ? 495.753 506.219 484.433 1.00 83.34 39 PRO B O 1
ATOM 4045 N N . SER B 1 40 ? 495.484 508.367 483.842 1.00 83.94 40 SER B N 1
ATOM 4046 C CA . SER B 1 40 ? 495.664 508.127 482.409 1.00 83.94 40 SER B CA 1
ATOM 4047 C C . SER B 1 40 ? 497.098 508.408 481.978 1.00 83.94 40 SER B C 1
ATOM 4048 O O . SER B 1 40 ? 497.702 509.410 482.365 1.00 83.94 40 SER B O 1
ATOM 4051 N N . LEU B 1 41 ? 497.642 507.484 481.193 1.00 82.45 41 LEU B N 1
ATOM 4052 C CA . LEU B 1 41 ? 499.033 507.428 480.768 1.00 82.45 41 LEU B CA 1
ATOM 4053 C C . LEU B 1 41 ? 499.078 507.455 479.238 1.00 82.45 41 LEU B C 1
ATOM 4054 O O . LEU B 1 41 ? 498.316 506.741 478.587 1.00 82.45 41 LEU B O 1
ATOM 4059 N N . ASP B 1 42 ? 500.001 508.224 478.668 1.00 82.85 42 ASP B N 1
ATOM 4060 C CA . ASP B 1 42 ? 500.283 508.241 477.233 1.00 82.85 42 ASP B CA 1
ATOM 4061 C C . ASP B 1 42 ? 501.536 507.417 476.934 1.00 82.85 42 ASP B C 1
ATOM 4062 O O . ASP B 1 42 ? 502.556 507.578 477.603 1.00 82.85 42 ASP B O 1
ATOM 4067 N N . VAL B 1 43 ? 501.466 506.553 475.920 1.00 78.96 43 VAL B N 1
ATOM 4068 C CA . VAL B 1 43 ? 502.550 505.641 475.525 1.00 78.96 43 VAL B CA 1
ATOM 4069 C C . VAL B 1 43 ? 502.830 505.785 474.032 1.00 78.96 43 VAL B C 1
ATOM 4070 O O . VAL B 1 43 ? 501.894 505.805 473.229 1.00 78.96 43 VAL B O 1
ATOM 4074 N N . TRP B 1 44 ? 504.103 505.871 473.634 1.00 74.03 44 TRP B N 1
ATOM 4075 C CA . TRP B 1 44 ? 504.490 505.949 472.222 1.00 74.03 44 TRP B CA 1
ATOM 4076 C C . TRP B 1 44 ? 505.887 505.390 471.926 1.00 74.03 44 TRP B C 1
ATOM 4077 O O . TRP B 1 44 ? 506.732 505.255 472.815 1.00 74.03 44 TRP B O 1
ATOM 4088 N N . LEU B 1 45 ? 506.130 505.071 470.652 1.00 71.40 45 LEU B N 1
ATOM 4089 C CA . LEU B 1 45 ? 507.378 504.499 470.144 1.00 71.40 45 LEU B CA 1
ATOM 4090 C C . LEU B 1 45 ? 508.219 505.607 469.511 1.00 71.40 45 LEU B C 1
ATOM 4091 O O . LEU B 1 45 ? 507.749 506.300 468.610 1.00 71.40 45 LEU B O 1
ATOM 4096 N N . ASP B 1 46 ? 509.442 505.806 469.989 1.00 70.31 46 ASP B N 1
ATOM 4097 C CA . ASP B 1 46 ? 510.243 506.982 469.644 1.00 70.31 46 ASP B CA 1
ATOM 4098 C C . ASP B 1 46 ? 511.308 506.699 468.582 1.00 70.31 46 ASP B C 1
ATOM 4099 O O . ASP B 1 46 ? 511.503 507.501 467.670 1.00 70.31 46 ASP B O 1
ATOM 4104 N N . SER B 1 47 ? 511.993 505.559 468.668 1.00 71.55 47 SER B N 1
ATOM 4105 C CA . SER B 1 47 ? 512.997 505.160 467.679 1.00 71.55 47 SER B CA 1
ATOM 4106 C C . SER B 1 47 ? 513.153 503.647 467.561 1.00 71.55 47 SER B C 1
ATOM 4107 O O . SER B 1 47 ? 512.958 502.899 468.522 1.00 71.55 47 SER B O 1
ATOM 4110 N N . ILE B 1 48 ? 513.555 503.216 466.367 1.00 67.73 48 ILE B N 1
ATOM 4111 C CA . ILE B 1 48 ? 514.105 501.894 466.073 1.00 67.73 48 ILE B CA 1
ATOM 4112 C C . ILE B 1 48 ? 515.484 502.131 465.463 1.00 67.73 48 ILE B C 1
ATOM 4113 O O . ILE B 1 48 ? 515.567 502.796 464.429 1.00 67.73 48 ILE B O 1
ATOM 4118 N N . TYR B 1 49 ? 516.563 501.629 466.064 1.00 67.33 49 TYR B N 1
ATOM 4119 C CA . TYR B 1 49 ? 517.916 501.919 465.581 1.00 67.33 49 TYR B CA 1
ATOM 4120 C C . TYR B 1 49 ? 518.964 500.861 465.944 1.00 67.33 49 TYR B C 1
ATOM 4121 O O . TYR B 1 49 ? 518.752 499.997 466.794 1.00 67.33 49 TYR B O 1
ATOM 4130 N N . GLN B 1 50 ? 520.117 500.946 465.284 1.00 70.28 50 GLN B N 1
ATOM 4131 C CA . GLN B 1 50 ? 521.334 500.174 465.537 1.00 70.28 50 GLN B CA 1
ATOM 4132 C C . GLN B 1 50 ? 522.551 501.083 465.317 1.00 70.28 50 GLN B C 1
ATOM 4133 O O . GLN B 1 50 ? 522.458 502.080 464.593 1.00 70.28 50 GLN B O 1
ATOM 4139 N N . GLU B 1 51 ? 523.697 500.748 465.903 1.00 71.37 51 GLU B N 1
ATOM 4140 C CA . GLU B 1 51 ? 524.975 501.411 465.628 1.00 71.37 51 GLU B CA 1
ATOM 4141 C C . GLU B 1 51 ? 525.859 500.537 464.728 1.00 71.37 51 GLU B C 1
ATOM 4142 O O . GLU B 1 51 ? 526.029 499.347 464.991 1.00 71.37 51 GLU B O 1
ATOM 4148 N N . SER B 1 52 ? 526.408 501.119 463.658 1.00 67.38 52 SER B N 1
ATOM 4149 C CA . SER B 1 52 ? 527.286 500.455 462.680 1.00 67.38 52 SER B CA 1
ATOM 4150 C C . SER B 1 52 ? 526.744 499.116 462.145 1.00 67.38 52 SER B C 1
ATOM 4151 O O . SER B 1 52 ? 527.315 498.062 462.431 1.00 67.38 52 SER B O 1
ATOM 4154 N N . PRO B 1 53 ? 525.638 499.117 461.381 1.00 68.27 53 PRO B N 1
ATOM 4155 C CA . PRO B 1 53 ? 525.016 497.912 460.834 1.00 68.27 53 PRO B CA 1
ATOM 4156 C C . PRO B 1 53 ? 525.911 497.167 459.838 1.00 68.27 53 PRO B C 1
ATOM 4157 O O . PRO B 1 53 ? 526.948 497.670 459.408 1.00 68.27 53 PRO B O 1
ATOM 4161 N N . ALA B 1 54 ? 525.523 495.945 459.474 1.00 71.88 54 ALA B N 1
ATOM 4162 C CA . ALA B 1 54 ? 526.285 495.104 458.553 1.00 71.88 54 ALA B CA 1
ATOM 4163 C C . ALA B 1 54 ? 526.231 495.645 457.115 1.00 71.88 54 ALA B C 1
ATOM 4164 O O . ALA B 1 54 ? 525.170 496.050 456.641 1.00 71.88 54 ALA B O 1
ATOM 4166 N N . GLN B 1 55 ? 527.357 495.620 456.402 1.00 72.97 55 GLN B N 1
ATOM 4167 C CA . GLN B 1 55 ? 527.510 496.231 455.080 1.00 72.97 55 GLN B CA 1
ATOM 4168 C C . GLN B 1 55 ? 527.501 495.153 453.994 1.00 72.97 55 GLN B C 1
ATOM 4169 O O . GLN B 1 55 ? 528.269 494.195 454.063 1.00 72.97 55 GLN B O 1
ATOM 4175 N N . THR B 1 56 ? 526.607 495.274 453.014 1.00 75.36 56 THR B N 1
ATOM 4176 C CA . THR B 1 56 ? 526.397 494.278 451.948 1.00 75.36 56 THR B CA 1
ATOM 4177 C C . THR B 1 56 ? 526.919 494.814 450.604 1.00 75.36 56 THR B C 1
ATOM 4178 O O . THR B 1 56 ? 527.945 495.498 450.585 1.00 75.36 56 THR B O 1
ATOM 4182 N N . ARG B 1 57 ? 526.281 494.495 449.472 1.00 76.29 57 ARG B N 1
ATOM 4183 C CA . ARG B 1 57 ? 526.680 494.940 448.130 1.00 76.29 57 ARG B CA 1
ATOM 4184 C C . ARG B 1 57 ? 526.853 496.455 448.015 1.00 76.29 57 ARG B C 1
ATOM 4185 O O . ARG B 1 57 ? 526.095 497.242 448.586 1.00 76.29 57 ARG B O 1
ATOM 4193 N N . GLU B 1 58 ? 527.800 496.847 447.175 1.00 78.78 58 GLU B N 1
ATOM 4194 C CA . GLU B 1 58 ? 527.985 498.209 446.688 1.00 78.78 58 GLU B CA 1
ATOM 4195 C C . GLU B 1 58 ? 527.850 498.249 445.163 1.00 78.78 58 GLU B C 1
ATOM 4196 O O . GLU B 1 58 ? 528.275 497.326 444.465 1.00 78.78 58 GLU B O 1
ATOM 4202 N N . TYR B 1 59 ? 527.275 499.334 444.650 1.00 74.30 59 TYR B N 1
ATOM 4203 C CA . TYR B 1 59 ? 527.013 499.558 443.235 1.00 74.30 59 TYR B CA 1
ATOM 4204 C C . TYR B 1 59 ? 527.671 500.852 442.745 1.00 74.30 59 TYR B C 1
ATOM 4205 O O . TYR B 1 59 ? 527.776 501.829 443.491 1.00 74.30 59 TYR B O 1
ATOM 4214 N N . CYS B 1 60 ? 528.074 500.880 441.474 1.00 80.04 60 CYS B N 1
ATOM 4215 C CA . CYS B 1 60 ? 528.636 502.063 440.820 1.00 80.04 60 CYS B CA 1
ATOM 4216 C C . CYS B 1 60 ? 527.579 502.738 439.940 1.00 80.04 60 CYS B C 1
ATOM 4217 O O . CYS B 1 60 ? 527.050 502.115 439.023 1.00 80.04 60 CYS B O 1
ATOM 4220 N N . LEU B 1 61 ? 527.285 504.018 440.190 1.00 78.04 61 LEU B N 1
ATOM 4221 C CA . LEU B 1 61 ? 526.295 504.784 439.426 1.00 78.04 61 LEU B CA 1
ATOM 4222 C C . LEU B 1 61 ? 526.895 505.641 438.301 1.00 78.04 61 LEU B C 1
ATOM 4223 O O . LEU B 1 61 ? 526.149 506.130 437.455 1.00 78.04 61 LEU B O 1
ATOM 4228 N N . HIS B 1 62 ? 528.211 505.858 438.274 1.00 79.77 62 HIS B N 1
ATOM 4229 C CA . HIS B 1 62 ? 528.864 506.726 437.288 1.00 79.77 62 HIS B CA 1
ATOM 4230 C C . HIS B 1 62 ? 530.291 506.264 437.006 1.00 79.77 62 HIS B C 1
ATOM 4231 O O . HIS B 1 62 ? 531.217 506.535 437.773 1.00 79.77 62 HIS B O 1
ATOM 4238 N N . ALA B 1 63 ? 530.458 505.528 435.913 1.00 79.50 63 ALA B N 1
ATOM 4239 C CA . ALA B 1 63 ? 531.742 504.989 435.502 1.00 79.50 63 ALA B CA 1
ATOM 4240 C C . ALA B 1 63 ? 532.728 506.093 435.094 1.00 79.50 63 ALA B C 1
ATOM 4241 O O . ALA B 1 63 ? 532.355 507.067 434.437 1.00 79.50 63 ALA B O 1
ATOM 4243 N N . LYS B 1 64 ? 534.004 505.897 435.418 1.00 81.50 64 LYS B N 1
ATOM 4244 C CA . LYS B 1 64 ? 535.131 506.736 435.004 1.00 81.50 64 LYS B CA 1
ATOM 4245 C C . LYS B 1 64 ? 536.214 505.861 434.387 1.00 81.50 64 LYS B C 1
ATOM 4246 O O . LYS B 1 64 ? 536.597 504.844 434.970 1.00 81.50 64 LYS B O 1
ATOM 4252 N N . LEU B 1 65 ? 536.677 506.238 433.199 1.00 81.01 65 LEU B N 1
ATOM 4253 C CA . LEU B 1 65 ? 537.439 505.377 432.289 1.00 81.01 65 LEU B CA 1
ATOM 4254 C C . LEU B 1 65 ? 538.829 505.945 431.993 1.00 81.01 65 LEU B C 1
ATOM 4255 O O . LEU B 1 65 ? 539.040 507.155 432.033 1.00 81.01 65 LEU B O 1
ATOM 4260 N N . THR B 1 66 ? 539.806 505.080 431.735 1.00 84.00 66 THR B N 1
ATOM 4261 C CA . THR B 1 66 ? 541.212 505.465 431.509 1.00 84.00 66 THR B CA 1
ATOM 4262 C C . THR B 1 66 ? 541.944 504.437 430.643 1.00 84.00 66 THR B C 1
ATOM 4263 O O . THR B 1 66 ? 541.575 503.262 430.613 1.00 84.00 66 THR B O 1
ATOM 4267 N N . GLY B 1 67 ? 543.004 504.864 429.954 1.00 83.84 67 GLY B N 1
ATOM 4268 C CA . GLY B 1 67 ? 543.982 503.963 429.340 1.00 83.84 67 GLY B CA 1
ATOM 4269 C C . GLY B 1 67 ? 543.436 503.093 428.206 1.00 83.84 67 GLY B C 1
ATOM 4270 O O . GLY B 1 67 ? 543.784 501.915 428.126 1.00 83.84 67 GLY B O 1
ATOM 4271 N N . THR B 1 68 ? 542.567 503.634 427.348 1.00 83.21 68 THR B N 1
ATOM 4272 C CA . THR B 1 68 ? 542.020 502.887 426.200 1.00 83.21 68 THR B CA 1
ATOM 4273 C C . THR B 1 68 ? 543.122 502.383 425.261 1.00 83.21 68 THR B C 1
ATOM 4274 O O . THR B 1 68 ? 544.101 503.086 424.999 1.00 83.21 68 THR B O 1
ATOM 4278 N N . LYS B 1 69 ? 542.952 501.172 424.721 1.00 81.19 69 LYS B N 1
ATOM 4279 C CA . LYS B 1 69 ? 543.830 500.569 423.704 1.00 81.19 69 LYS B CA 1
ATOM 4280 C C . LYS B 1 69 ? 543.017 499.800 422.667 1.00 81.19 69 LYS B C 1
ATOM 4281 O O . LYS B 1 69 ? 541.917 499.319 422.954 1.00 81.19 69 LYS B O 1
ATOM 4287 N N . VAL B 1 70 ? 543.558 499.656 421.464 1.00 80.09 70 VAL B N 1
ATOM 4288 C CA . VAL B 1 70 ? 542.957 498.870 420.381 1.00 80.09 70 VAL B CA 1
ATOM 4289 C C . VAL B 1 70 ? 544.043 498.219 419.539 1.00 80.09 70 VAL B C 1
ATOM 4290 O O . VAL B 1 70 ? 545.101 498.809 419.323 1.00 80.09 70 VAL B O 1
ATOM 4294 N N . ALA B 1 71 ? 543.790 497.008 419.059 1.00 82.19 71 ALA B N 1
ATOM 4295 C CA . ALA B 1 71 ? 544.692 496.273 418.184 1.00 82.19 71 ALA B CA 1
ATOM 4296 C C . ALA B 1 71 ? 543.890 495.477 417.156 1.00 82.19 71 ALA B C 1
ATOM 4297 O O . ALA B 1 71 ? 542.802 494.983 417.454 1.00 82.19 71 ALA B O 1
ATOM 4299 N N . ALA B 1 72 ? 544.427 495.335 415.949 1.00 79.56 72 ALA B N 1
ATOM 4300 C CA . ALA B 1 72 ? 543.739 494.685 414.845 1.00 79.56 72 ALA B CA 1
ATOM 4301 C C . ALA B 1 72 ? 544.702 493.861 413.992 1.00 79.56 72 ALA B C 1
ATOM 4302 O O . ALA B 1 72 ? 545.902 494.132 413.941 1.00 79.56 72 ALA B O 1
ATOM 4304 N N . ARG B 1 73 ? 544.163 492.854 413.308 1.00 82.13 73 ARG B N 1
ATOM 4305 C CA . ARG B 1 73 ? 544.901 491.894 412.480 1.00 82.13 73 ARG B CA 1
ATOM 4306 C C . ARG B 1 73 ? 544.286 491.804 411.092 1.00 82.13 73 ARG B C 1
ATOM 4307 O O . ARG B 1 73 ? 543.063 491.820 410.946 1.00 82.13 73 ARG B O 1
ATOM 4315 N N . CYS B 1 74 ? 545.143 491.700 410.082 1.00 80.47 74 CYS B N 1
ATOM 4316 C CA . CYS B 1 74 ? 544.751 491.612 408.678 1.00 80.47 74 CYS B CA 1
ATOM 4317 C C . CYS B 1 74 ? 543.878 490.373 408.403 1.00 80.47 74 CYS B C 1
ATOM 4318 O O . CYS B 1 74 ? 543.993 489.383 409.127 1.00 80.47 74 CYS B O 1
ATOM 4321 N N . PRO B 1 75 ? 543.016 490.361 407.377 1.00 78.82 75 PRO B N 1
ATOM 4322 C CA . PRO B 1 75 ? 542.199 489.199 407.056 1.00 78.82 75 PRO B CA 1
ATOM 4323 C C . PRO B 1 75 ? 543.034 487.927 406.907 1.00 78.82 75 PRO B C 1
ATOM 4324 O O . PRO B 1 75 ? 544.078 487.929 406.258 1.00 78.82 75 PRO B O 1
ATOM 4328 N N . THR B 1 76 ? 542.577 486.829 407.507 1.00 81.67 76 THR B N 1
ATOM 4329 C CA . THR B 1 76 ? 543.258 485.519 407.581 1.00 81.67 76 THR B CA 1
ATOM 4330 C C . THR B 1 76 ? 544.603 485.492 408.325 1.00 81.67 76 THR B C 1
ATOM 4331 O O . THR B 1 76 ? 545.227 484.436 408.415 1.00 81.67 76 THR B O 1
ATOM 4335 N N . MET B 1 77 ? 545.049 486.595 408.927 1.00 81.73 77 MET B N 1
ATOM 4336 C CA . MET B 1 77 ? 546.280 486.644 409.730 1.00 81.73 77 MET B CA 1
ATOM 4337 C C . MET B 1 77 ? 546.143 485.954 411.099 1.00 81.73 77 MET B C 1
ATOM 4338 O O . MET B 1 77 ? 547.143 485.635 411.741 1.00 81.73 77 MET B O 1
ATOM 4343 N N . GLY B 1 78 ? 544.912 485.712 411.554 1.00 87.20 78 GLY B N 1
ATOM 4344 C CA . GLY B 1 78 ? 544.594 485.127 412.864 1.00 87.20 78 GLY B CA 1
ATOM 4345 C C . GLY B 1 78 ? 544.393 486.182 413.964 1.00 87.20 78 GLY B C 1
ATOM 4346 O O . GLY B 1 78 ? 544.975 487.269 413.887 1.00 87.20 78 GLY B O 1
ATOM 4347 N N . PRO B 1 79 ? 543.548 485.902 414.972 1.00 86.68 79 PRO B N 1
ATOM 4348 C CA . PRO B 1 79 ? 542.942 486.919 415.830 1.00 86.68 79 PRO B CA 1
ATOM 4349 C C . PRO B 1 79 ? 543.926 487.688 416.716 1.00 86.68 79 PRO B C 1
ATOM 4350 O O . PRO B 1 79 ? 544.949 487.165 417.155 1.00 86.68 79 PRO B O 1
ATOM 4354 N N . ALA B 1 80 ? 543.599 488.957 416.964 1.00 86.34 80 ALA B N 1
ATOM 4355 C CA . ALA B 1 80 ? 544.414 489.900 417.724 1.00 86.34 80 ALA B CA 1
ATOM 4356 C C . ALA B 1 80 ? 544.405 489.599 419.228 1.00 86.34 80 ALA B C 1
ATOM 4357 O O . ALA B 1 80 ? 543.478 488.972 419.740 1.00 86.34 80 ALA B O 1
ATOM 4359 N N . THR B 1 81 ? 545.417 490.084 419.948 1.00 90.98 81 THR B N 1
ATOM 4360 C CA . THR B 1 81 ? 545.506 489.958 421.407 1.00 90.98 81 THR B CA 1
ATOM 4361 C C . THR B 1 81 ? 546.246 491.131 422.049 1.00 90.98 81 THR B C 1
ATOM 4362 O O . THR B 1 81 ? 547.114 491.739 421.422 1.00 90.98 81 THR B O 1
ATOM 4366 N N . LEU B 1 82 ? 545.914 491.441 423.302 1.00 92.33 82 LEU B N 1
ATOM 4367 C CA . LEU B 1 82 ? 546.539 492.476 424.131 1.00 92.33 82 LEU B CA 1
ATOM 4368 C C . LEU B 1 82 ? 546.726 491.965 425.573 1.00 92.33 82 LEU B C 1
ATOM 4369 O O . LEU B 1 82 ? 545.875 491.218 426.059 1.00 92.33 82 LEU B O 1
ATOM 4374 N N . PRO B 1 83 ? 547.793 492.364 426.292 1.00 95.07 83 PRO B N 1
ATOM 4375 C CA . PRO B 1 83 ? 548.055 491.890 427.653 1.00 95.07 83 PRO B CA 1
ATOM 4376 C C . PRO B 1 83 ? 546.877 492.070 428.616 1.00 95.07 83 PRO B C 1
ATOM 4377 O O . PRO B 1 83 ? 546.628 491.218 429.467 1.00 95.07 83 PRO B O 1
ATOM 4381 N N . GLU B 1 84 ? 546.131 493.163 428.472 1.00 97.48 84 GLU B N 1
ATOM 4382 C CA . GLU B 1 84 ? 544.994 493.516 429.317 1.00 97.48 84 GLU B CA 1
ATOM 4383 C C . GLU B 1 84 ? 543.828 492.515 429.268 1.00 97.48 84 GLU B C 1
ATOM 4384 O O . GLU B 1 84 ? 543.043 492.477 430.211 1.00 97.48 84 GLU B O 1
ATOM 4390 N N . GLU B 1 85 ? 543.700 491.672 428.239 1.00 95.33 85 GLU B N 1
ATOM 4391 C CA . GLU B 1 85 ? 542.548 490.765 428.096 1.00 95.33 85 GLU B CA 1
ATOM 4392 C C . GLU B 1 85 ? 542.347 489.818 429.289 1.00 95.33 85 GLU B C 1
ATOM 4393 O O . GLU B 1 85 ? 541.223 489.405 429.575 1.00 95.33 85 GLU B O 1
ATOM 4399 N N . HIS B 1 86 ? 543.427 489.460 429.983 1.00 102.85 86 HIS B N 1
ATOM 4400 C CA . HIS B 1 86 ? 543.414 488.537 431.125 1.00 102.85 86 HIS B CA 1
ATOM 4401 C C . HIS B 1 86 ? 543.289 489.230 432.491 1.00 102.85 86 HIS B C 1
ATOM 4402 O O . HIS B 1 86 ? 543.122 488.557 433.508 1.00 102.85 86 HIS B O 1
ATOM 4409 N N . GLN B 1 87 ? 543.429 490.555 432.551 1.00 98.27 87 GLN B N 1
ATOM 4410 C CA . GLN B 1 87 ? 543.565 491.300 433.805 1.00 98.27 87 GLN B CA 1
ATOM 4411 C C . GLN B 1 87 ? 542.218 491.657 434.444 1.00 98.27 87 GLN B C 1
ATOM 4412 O O . GLN B 1 87 ? 541.183 491.728 433.781 1.00 98.27 87 GLN B O 1
ATOM 4418 N N . SER B 1 88 ? 542.230 491.925 435.748 1.00 100.35 88 SER B N 1
ATOM 4419 C CA . SER B 1 88 ? 541.106 492.538 436.465 1.00 100.35 88 SER B CA 1
ATOM 4420 C C . SER B 1 88 ? 541.019 494.048 436.191 1.00 100.35 88 SER B C 1
ATOM 4421 O O . SER B 1 88 ? 541.972 494.676 435.727 1.00 100.35 88 SER B O 1
ATOM 4424 N N . GLY B 1 89 ? 539.867 494.656 436.478 1.00 91.23 89 GLY B N 1
ATOM 4425 C CA . GLY B 1 89 ? 539.698 496.116 436.421 1.00 91.23 89 GLY B CA 1
ATOM 4426 C C . GLY B 1 89 ? 539.595 496.709 435.012 1.00 91.23 89 GLY B C 1
ATOM 4427 O O . GLY B 1 89 ? 539.775 497.915 434.835 1.00 91.23 89 GLY B O 1
ATOM 4428 N N . THR B 1 90 ? 539.305 495.893 433.997 1.00 88.94 90 THR B N 1
ATOM 4429 C CA . THR B 1 90 ? 539.196 496.334 432.603 1.00 88.94 90 THR B CA 1
ATOM 4430 C C . THR B 1 90 ? 538.071 495.627 431.850 1.00 88.94 90 THR B C 1
ATOM 4431 O O . THR B 1 90 ? 537.771 494.463 432.107 1.00 88.94 90 THR B O 1
ATOM 4435 N N . VAL B 1 91 ? 537.433 496.339 430.921 1.00 85.35 91 VAL B N 1
ATOM 4436 C CA . VAL B 1 91 ? 536.411 495.810 430.012 1.00 85.35 91 VAL B CA 1
ATOM 4437 C C . VAL B 1 91 ? 537.044 495.642 428.640 1.00 85.35 91 VAL B C 1
ATOM 4438 O O . VAL B 1 91 ? 537.697 496.566 428.152 1.00 85.35 91 VAL B O 1
ATOM 4442 N N . CYS B 1 92 ? 536.854 494.478 428.020 1.00 86.97 92 CYS B N 1
ATOM 4443 C CA . CYS B 1 92 ? 537.395 494.162 426.701 1.00 86.97 92 CYS B CA 1
ATOM 4444 C C . CYS B 1 92 ? 536.298 493.661 425.758 1.00 86.97 92 CYS B C 1
ATOM 4445 O O . CYS B 1 92 ? 535.407 492.922 426.181 1.00 86.97 92 CYS B O 1
ATOM 4448 N N . LYS B 1 93 ? 536.369 494.020 424.475 1.00 87.99 93 LYS B N 1
ATOM 4449 C CA . LYS B 1 93 ? 535.422 493.584 423.432 1.00 87.99 93 LYS B CA 1
ATOM 4450 C C . LYS B 1 93 ? 536.157 493.233 422.141 1.00 87.99 93 LYS B C 1
ATOM 4451 O O . LYS B 1 93 ? 537.171 493.853 421.817 1.00 87.99 93 LYS B O 1
ATOM 4457 N N . ARG B 1 94 ? 535.653 492.239 421.413 1.00 92.86 94 ARG B N 1
ATOM 4458 C CA . ARG B 1 94 ? 536.261 491.673 420.199 1.00 92.86 94 ARG B CA 1
ATOM 4459 C C . ARG B 1 94 ? 535.239 491.643 419.069 1.00 92.86 94 ARG B C 1
ATOM 4460 O O . ARG B 1 94 ? 534.091 491.262 419.291 1.00 92.86 94 ARG B O 1
ATOM 4468 N N . ASP B 1 95 ? 535.634 492.038 417.866 1.00 93.97 95 ASP B N 1
ATOM 4469 C CA . ASP B 1 95 ? 534.723 492.212 416.734 1.00 93.97 95 ASP B CA 1
ATOM 4470 C C . ASP B 1 95 ? 535.465 492.109 415.390 1.00 93.97 95 ASP B C 1
ATOM 4471 O O . ASP B 1 95 ? 536.691 492.010 415.347 1.00 93.97 95 ASP B O 1
ATOM 4476 N N . GLN B 1 96 ? 534.727 492.096 414.282 1.00 91.08 96 GLN B N 1
ATOM 4477 C CA . GLN B 1 96 ? 535.255 492.052 412.918 1.00 91.08 96 GLN B CA 1
ATOM 4478 C C . GLN B 1 96 ? 535.176 493.426 412.234 1.00 91.08 96 GLN B C 1
ATOM 4479 O O . GLN B 1 96 ? 534.136 494.080 412.285 1.00 91.08 96 GLN B O 1
ATOM 4485 N N . SER B 1 97 ? 536.242 493.856 411.554 1.00 91.12 97 SER B N 1
ATOM 4486 C CA . SER B 1 97 ? 536.266 495.083 410.740 1.00 91.12 97 SER B CA 1
ATOM 4487 C C . SER B 1 97 ? 536.667 494.784 409.295 1.00 91.12 97 SER B C 1
ATOM 4488 O O . SER B 1 97 ? 537.469 493.887 409.040 1.00 91.12 97 SER B O 1
ATOM 4491 N N . ASP B 1 98 ? 536.111 495.506 408.324 1.00 88.85 98 ASP B N 1
ATOM 4492 C CA . ASP B 1 98 ? 536.479 495.321 406.917 1.00 88.85 98 ASP B CA 1
ATOM 4493 C C . ASP B 1 98 ? 537.836 495.965 406.614 1.00 88.85 98 ASP B C 1
ATOM 4494 O O . ASP B 1 98 ? 538.115 497.077 407.063 1.00 88.85 98 ASP B O 1
ATOM 4499 N N . ARG B 1 99 ? 538.671 495.291 405.820 1.00 81.74 99 ARG B N 1
ATOM 4500 C CA . ARG B 1 99 ? 540.029 495.728 405.467 1.00 81.74 99 ARG B CA 1
ATOM 4501 C C . ARG B 1 99 ? 540.327 495.516 403.985 1.00 81.74 99 ARG B C 1
ATOM 4502 O O . ARG B 1 99 ? 539.673 494.709 403.323 1.00 81.74 99 ARG B O 1
ATOM 4510 N N . GLY B 1 100 ? 541.339 496.210 403.467 1.00 82.26 100 GLY B N 1
ATOM 4511 C CA . GLY B 1 100 ? 541.759 496.111 402.063 1.00 82.26 100 GLY B CA 1
ATOM 4512 C C . GLY B 1 100 ? 543.059 496.856 401.754 1.00 82.26 100 GLY B C 1
ATOM 4513 O O . GLY B 1 100 ? 543.675 497.441 402.647 1.00 82.26 100 GLY B O 1
ATOM 4514 N N . TRP B 1 101 ? 543.481 496.867 400.486 1.00 76.10 101 TRP B N 1
ATOM 4515 C CA . TRP B 1 101 ? 544.743 497.507 400.081 1.00 76.10 101 TRP B CA 1
ATOM 4516 C C . TRP B 1 101 ? 544.808 498.988 400.466 1.00 76.10 101 TRP B C 1
ATOM 4517 O O . TRP B 1 101 ? 545.882 499.494 400.786 1.00 76.10 101 TRP B O 1
ATOM 4528 N N . GLY B 1 102 ? 543.663 499.677 400.512 1.00 82.31 102 GLY B N 1
ATOM 4529 C CA . GLY B 1 102 ? 543.576 501.084 400.919 1.00 82.31 102 GLY B CA 1
ATOM 4530 C C . GLY B 1 102 ? 543.978 501.354 402.377 1.00 82.31 102 GLY B C 1
ATOM 4531 O O . GLY B 1 102 ? 544.213 502.508 402.730 1.00 82.31 102 GLY B O 1
ATOM 4532 N N . ASN B 1 103 ? 544.091 500.318 403.212 1.00 79.11 103 ASN B N 1
ATOM 4533 C CA . ASN B 1 103 ? 544.528 500.398 404.607 1.00 79.11 103 ASN B CA 1
ATOM 4534 C C . ASN B 1 103 ? 545.531 499.280 404.957 1.00 79.11 103 ASN B C 1
ATOM 4535 O O . ASN B 1 103 ? 545.519 498.729 406.058 1.00 79.11 103 ASN B O 1
ATOM 4540 N N . HIS B 1 104 ? 546.416 498.964 404.004 1.00 81.22 104 HIS B N 1
ATOM 4541 C CA . HIS B 1 104 ? 547.660 498.194 404.180 1.00 81.22 104 HIS B CA 1
ATOM 4542 C C . HIS B 1 104 ? 547.544 496.692 404.485 1.00 81.22 104 HIS B C 1
ATOM 4543 O O . HIS B 1 104 ? 548.545 496.060 404.816 1.00 81.22 104 HIS B O 1
ATOM 4550 N N . CYS B 1 105 ? 546.373 496.080 404.318 1.00 84.20 105 CYS B N 1
ATOM 4551 C CA . CYS B 1 105 ? 546.243 494.618 404.312 1.00 84.20 105 CYS B CA 1
ATOM 4552 C C . CYS B 1 105 ? 546.705 493.981 402.992 1.00 84.20 105 CYS B C 1
ATOM 4553 O O . CYS B 1 105 ? 546.728 494.633 401.948 1.00 84.20 105 CYS B O 1
ATOM 4556 N N . GLY B 1 106 ? 547.043 492.689 403.023 1.00 77.23 106 GLY B N 1
ATOM 4557 C CA . GLY B 1 106 ? 547.410 491.914 401.834 1.00 77.23 106 GLY B CA 1
ATOM 4558 C C . GLY B 1 106 ? 546.208 491.405 401.039 1.00 77.23 106 GLY B C 1
ATOM 4559 O O . GLY B 1 106 ? 546.209 491.487 399.812 1.00 77.23 106 GLY B O 1
ATOM 4560 N N . LEU B 1 107 ? 545.171 490.922 401.727 1.00 77.10 107 LEU B N 1
ATOM 4561 C CA . LEU B 1 107 ? 543.924 490.416 401.148 1.00 77.10 107 LEU B CA 1
ATOM 4562 C C . LEU B 1 107 ? 542.735 491.260 401.617 1.00 77.10 107 LEU B C 1
ATOM 4563 O O . LEU B 1 107 ? 542.731 491.757 402.742 1.00 77.10 107 LEU B O 1
ATOM 4568 N N . PHE B 1 108 ? 541.717 491.416 400.772 1.00 75.96 108 PHE B N 1
ATOM 4569 C CA . PHE B 1 108 ? 540.469 492.094 401.129 1.00 75.96 108 PHE B CA 1
ATOM 4570 C C . PHE B 1 108 ? 539.544 491.169 401.925 1.00 75.96 108 PHE B C 1
ATOM 4571 O O . PHE B 1 108 ? 539.541 489.957 401.708 1.00 75.96 108 PHE B O 1
ATOM 4579 N N . GLY B 1 109 ? 538.720 491.726 402.812 1.00 84.02 109 GLY B N 1
ATOM 4580 C CA . GLY B 1 109 ? 537.696 490.973 403.546 1.00 84.02 109 GLY B CA 1
ATOM 4581 C C . GLY B 1 109 ? 537.574 491.358 405.021 1.00 84.02 109 GLY B C 1
ATOM 4582 O O . GLY B 1 109 ? 538.024 492.426 405.444 1.00 84.02 109 GLY B O 1
ATOM 4583 N N . LYS B 1 110 ? 536.954 490.478 405.814 1.00 87.35 110 LYS B N 1
ATOM 4584 C CA . LYS B 1 110 ? 536.794 490.635 407.265 1.00 87.35 110 LYS B CA 1
ATOM 4585 C C . LYS B 1 110 ? 538.121 490.369 407.982 1.00 87.35 110 LYS B C 1
ATOM 4586 O O . LYS B 1 110 ? 538.657 489.265 407.907 1.00 87.35 110 LYS B O 1
ATOM 4592 N N . GLY B 1 111 ? 538.647 491.361 408.687 1.00 88.66 111 GLY B N 1
ATOM 4593 C CA . GLY B 1 111 ? 539.720 491.205 409.672 1.00 88.66 111 GLY B CA 1
ATOM 4594 C C . GLY B 1 111 ? 539.165 490.987 411.083 1.00 88.66 111 GLY B C 1
ATOM 4595 O O . GLY B 1 111 ? 537.958 490.819 411.261 1.00 88.66 111 GLY B O 1
ATOM 4596 N N . SER B 1 112 ? 540.031 491.048 412.094 1.00 87.02 112 SER B N 1
ATOM 4597 C CA . SER B 1 112 ? 539.636 490.957 413.507 1.00 87.02 112 SER B CA 1
ATOM 4598 C C . SER B 1 112 ? 540.256 492.089 414.322 1.00 87.02 112 SER B C 1
ATOM 4599 O O . SER B 1 112 ? 541.417 492.440 414.113 1.00 87.02 112 SER B O 1
ATOM 4602 N N . ILE B 1 113 ? 539.492 492.650 415.260 1.00 84.39 113 ILE B N 1
ATOM 4603 C CA . ILE B 1 113 ? 539.866 493.800 416.093 1.00 84.39 113 ILE B CA 1
ATOM 4604 C C . ILE B 1 113 ? 539.437 493.582 417.548 1.00 84.39 113 ILE B C 1
ATOM 4605 O O . ILE B 1 113 ? 538.396 492.982 417.815 1.00 84.39 113 ILE B O 1
ATOM 4610 N N . VAL B 1 114 ? 540.250 494.036 418.502 1.00 83.98 114 VAL B N 1
ATOM 4611 C CA . VAL B 1 114 ? 539.995 493.922 419.945 1.00 83.98 114 VAL B CA 1
ATOM 4612 C C . VAL B 1 114 ? 540.326 495.236 420.637 1.00 83.98 114 VAL B C 1
ATOM 4613 O O . VAL B 1 114 ? 541.299 495.899 420.273 1.00 83.98 114 VAL B O 1
ATOM 4617 N N . THR B 1 115 ? 539.531 495.635 421.629 1.00 83.28 115 THR B N 1
ATOM 4618 C CA . THR B 1 115 ? 539.744 496.879 422.384 1.00 83.28 115 THR B CA 1
ATOM 4619 C C . THR B 1 115 ? 539.530 496.698 423.881 1.00 83.28 115 THR B C 1
ATOM 4620 O O . THR B 1 115 ? 538.696 495.896 424.298 1.00 83.28 115 THR B O 1
ATOM 4624 N N . CYS B 1 116 ? 540.307 497.427 424.683 1.00 86.15 116 CYS B N 1
ATOM 4625 C CA . CYS B 1 116 ? 540.384 497.302 426.137 1.00 86.15 116 CYS B CA 1
ATOM 4626 C C . CYS B 1 116 ? 540.337 498.688 426.799 1.00 86.15 116 CYS B C 1
ATOM 4627 O O . CYS B 1 116 ? 540.969 499.624 426.305 1.00 86.15 116 CYS B O 1
ATOM 4630 N N . VAL B 1 117 ? 539.638 498.831 427.927 1.00 84.06 117 VAL B N 1
ATOM 4631 C CA . VAL B 1 117 ? 539.575 500.078 428.717 1.00 84.06 117 VAL B CA 1
ATOM 4632 C C . VAL B 1 117 ? 539.574 499.791 430.217 1.00 84.06 117 VAL B C 1
ATOM 4633 O O . VAL B 1 117 ? 538.960 498.810 430.641 1.00 84.06 117 VAL B O 1
ATOM 4637 N N . LYS B 1 118 ? 540.260 500.591 431.046 1.00 85.97 118 LYS B N 1
ATOM 4638 C CA . LYS B 1 118 ? 540.246 500.429 432.514 1.00 85.97 118 LYS B CA 1
ATOM 4639 C C . LYS B 1 118 ? 539.039 501.126 433.140 1.00 85.97 118 LYS B C 1
ATOM 4640 O O . LYS B 1 118 ? 538.632 502.184 432.666 1.00 85.97 118 LYS B O 1
ATOM 4646 N N . PHE B 1 119 ? 538.481 500.551 434.205 1.00 86.26 119 PHE B N 1
ATOM 4647 C CA . PHE B 1 119 ? 537.190 500.951 434.781 1.00 86.26 119 PHE B CA 1
ATOM 4648 C C . PHE B 1 119 ? 537.279 501.292 436.276 1.00 86.26 119 PHE B C 1
ATOM 4649 O O . PHE B 1 119 ? 537.889 500.553 437.049 1.00 86.26 119 PHE B O 1
ATOM 4657 N N . THR B 1 120 ? 536.621 502.374 436.701 1.00 86.25 120 THR B N 1
ATOM 4658 C CA . THR B 1 120 ? 536.515 502.820 438.105 1.00 86.25 120 THR B CA 1
ATOM 4659 C C . THR B 1 120 ? 535.179 503.527 438.372 1.00 86.25 120 THR B C 1
ATOM 4660 O O . THR B 1 120 ? 534.550 504.028 437.441 1.00 86.25 120 THR B O 1
ATOM 4664 N N . CYS B 1 121 ? 534.744 503.605 439.633 1.00 89.09 121 CYS B N 1
ATOM 4665 C CA . CYS B 1 121 ? 533.667 504.510 440.059 1.00 89.09 121 CYS B CA 1
ATOM 4666 C C . CYS B 1 121 ? 534.243 505.897 440.379 1.00 89.09 121 CYS B C 1
ATOM 4667 O O . CYS B 1 121 ? 535.295 505.992 441.011 1.00 89.09 121 CYS B O 1
ATOM 4670 N N . GLU B 1 122 ? 533.558 506.976 440.000 1.00 92.68 122 GLU B N 1
ATOM 4671 C CA . GLU B 1 122 ? 533.934 508.333 440.422 1.00 92.68 122 GLU B CA 1
ATOM 4672 C C . GLU B 1 122 ? 533.816 508.501 441.954 1.00 92.68 122 GLU B C 1
ATOM 4673 O O . GLU B 1 122 ? 532.969 507.874 442.593 1.00 92.68 122 GLU B O 1
ATOM 4679 N N . ASP B 1 123 ? 534.667 509.340 442.552 1.00 91.62 123 ASP B N 1
ATOM 4680 C CA . ASP B 1 123 ? 535.072 509.259 443.968 1.00 91.62 123 ASP B CA 1
ATOM 4681 C C . ASP B 1 123 ? 533.944 509.213 445.016 1.00 91.62 123 ASP B C 1
ATOM 4682 O O . ASP B 1 123 ? 534.112 508.568 446.054 1.00 91.62 123 ASP B O 1
ATOM 4687 N N . LYS B 1 124 ? 532.806 509.874 444.776 1.00 83.91 124 LYS B N 1
ATOM 4688 C CA . LYS B 1 124 ? 531.660 509.905 445.704 1.00 83.91 124 LYS B CA 1
ATOM 4689 C C . LYS B 1 124 ? 530.363 509.339 445.119 1.00 83.91 124 LYS B C 1
ATOM 4690 O O . LYS B 1 124 ? 529.308 509.460 445.735 1.00 83.91 124 LYS B O 1
ATOM 4696 N N . LYS B 1 125 ? 530.405 508.718 443.940 1.00 81.67 125 LYS B N 1
ATOM 4697 C CA . LYS B 1 125 ? 529.213 508.263 443.193 1.00 81.67 125 LYS B CA 1
ATOM 4698 C C . LYS B 1 125 ? 528.727 506.845 443.546 1.00 81.67 125 LYS B C 1
ATOM 4699 O O . LYS B 1 125 ? 527.851 506.312 442.868 1.00 81.67 125 LYS B O 1
ATOM 4705 N N . LYS B 1 126 ? 529.266 506.218 444.596 1.00 79.02 126 LYS B N 1
ATOM 4706 C CA . LYS B 1 126 ? 528.823 504.903 445.092 1.00 79.02 126 LYS B CA 1
ATOM 4707 C C . LYS B 1 126 ? 527.366 504.895 445.559 1.00 79.02 126 LYS B C 1
ATOM 4708 O O . LYS B 1 126 ? 526.859 505.908 446.036 1.00 79.02 126 LYS B O 1
ATOM 4714 N N . ALA B 1 127 ? 526.751 503.716 445.562 1.00 75.58 127 ALA B N 1
ATOM 4715 C CA . ALA B 1 127 ? 525.562 503.403 446.351 1.00 75.58 127 ALA B CA 1
ATOM 4716 C C . ALA B 1 127 ? 525.820 502.161 447.219 1.00 75.58 127 ALA B C 1
ATOM 4717 O O . ALA B 1 127 ? 526.364 501.170 446.730 1.00 75.58 127 ALA B O 1
ATOM 4719 N N . THR B 1 128 ? 525.453 502.204 448.503 1.00 74.27 128 THR B N 1
ATOM 4720 C CA . THR B 1 128 ? 525.806 501.171 449.496 1.00 74.27 128 THR B CA 1
ATOM 4721 C C . THR B 1 128 ? 524.575 500.646 450.215 1.00 74.27 128 THR B C 1
ATOM 4722 O O . THR B 1 128 ? 523.780 501.438 450.720 1.00 74.27 128 THR B O 1
ATOM 4726 N N . GLY B 1 129 ? 524.437 499.327 450.330 1.00 74.13 129 GLY B N 1
ATOM 4727 C CA . GLY B 1 129 ? 523.416 498.704 451.175 1.00 74.13 129 GLY B CA 1
ATOM 4728 C C . GLY B 1 129 ? 523.920 498.354 452.582 1.00 74.13 129 GLY B C 1
ATOM 4729 O O . GLY B 1 129 ? 525.024 497.831 452.745 1.00 74.13 129 GLY B O 1
ATOM 4730 N N . HIS B 1 130 ? 523.073 498.568 453.588 1.00 70.10 130 HIS B N 1
ATOM 4731 C CA . HIS B 1 130 ? 523.271 498.150 454.975 1.00 70.10 130 HIS B CA 1
ATOM 4732 C C . HIS B 1 130 ? 522.108 497.271 455.446 1.00 70.10 130 HIS B C 1
ATOM 4733 O O . HIS B 1 130 ? 520.983 497.452 454.983 1.00 70.10 130 HIS B O 1
ATOM 4740 N N . VAL B 1 131 ? 522.347 496.336 456.371 1.00 68.02 131 VAL B N 1
ATOM 4741 C CA . VAL B 1 131 ? 521.327 495.410 456.901 1.00 68.02 131 VAL B CA 1
ATOM 4742 C C . VAL B 1 131 ? 521.365 495.332 458.431 1.00 68.02 131 VAL B C 1
ATOM 4743 O O . VAL B 1 131 ? 522.443 495.310 459.025 1.00 68.02 131 VAL B O 1
ATOM 4747 N N . TYR B 1 132 ? 520.195 495.298 459.077 1.00 70.78 132 TYR B N 1
ATOM 4748 C CA . TYR B 1 132 ? 520.054 495.236 460.536 1.00 70.78 132 TYR B CA 1
ATOM 4749 C C . TYR B 1 132 ? 520.340 493.845 461.113 1.00 70.78 132 TYR B C 1
ATOM 4750 O O . TYR B 1 132 ? 520.028 492.829 460.494 1.00 70.78 132 TYR B O 1
ATOM 4759 N N . ASP B 1 133 ? 520.886 493.790 462.328 1.00 75.25 133 ASP B N 1
ATOM 4760 C CA . ASP B 1 133 ? 521.182 492.553 463.058 1.00 75.25 133 ASP B CA 1
ATOM 4761 C C . ASP B 1 133 ? 520.217 492.370 464.237 1.00 75.25 133 ASP B C 1
ATOM 4762 O O . ASP B 1 133 ? 520.166 493.192 465.156 1.00 75.25 133 ASP B O 1
ATOM 4767 N N . VAL B 1 134 ? 519.477 491.260 464.252 1.00 69.04 134 VAL B N 1
ATOM 4768 C CA . VAL B 1 134 ? 518.477 490.964 465.288 1.00 69.04 134 VAL B CA 1
ATOM 4769 C C . VAL B 1 134 ? 519.090 490.965 466.688 1.00 69.04 134 VAL B C 1
ATOM 4770 O O . VAL B 1 134 ? 518.439 491.344 467.656 1.00 69.04 134 VAL B O 1
ATOM 4774 N N . ASN B 1 135 ? 520.366 490.611 466.816 1.00 68.85 135 ASN B N 1
ATOM 4775 C CA . ASN B 1 135 ? 521.067 490.577 468.096 1.00 68.85 135 ASN B CA 1
ATOM 4776 C C . ASN B 1 135 ? 521.428 491.980 468.623 1.00 68.85 135 ASN B C 1
ATOM 4777 O O . ASN B 1 135 ? 521.924 492.084 469.745 1.00 68.85 135 ASN B O 1
ATOM 4782 N N . LYS B 1 136 ? 521.232 493.054 467.848 1.00 68.82 136 LYS B N 1
ATOM 4783 C CA . LYS B 1 136 ? 521.724 494.402 468.193 1.00 68.82 136 LYS B CA 1
ATOM 4784 C C . LYS B 1 136 ? 520.686 495.522 468.085 1.00 68.82 136 LYS B C 1
ATOM 4785 O O . LYS B 1 136 ? 520.915 496.597 468.636 1.00 68.82 136 LYS B O 1
ATOM 4791 N N . ILE B 1 137 ? 519.558 495.317 467.407 1.00 68.52 137 ILE B N 1
ATOM 4792 C CA . ILE B 1 137 ? 518.528 496.358 467.266 1.00 68.52 137 ILE B CA 1
ATOM 4793 C C . ILE B 1 137 ? 517.980 496.824 468.612 1.00 68.52 137 ILE B C 1
ATOM 4794 O O . ILE B 1 137 ? 517.684 496.028 469.501 1.00 68.52 137 ILE B O 1
ATOM 4799 N N . THR B 1 138 ? 517.853 498.137 468.751 1.00 67.68 138 THR B N 1
ATOM 4800 C CA . THR B 1 138 ? 517.370 498.829 469.943 1.00 67.68 138 THR B CA 1
ATOM 4801 C C . THR B 1 138 ? 516.072 499.561 469.644 1.00 67.68 138 THR B C 1
ATOM 4802 O O . THR B 1 138 ? 515.993 500.343 468.696 1.00 67.68 138 THR B O 1
ATOM 4806 N N . TYR B 1 139 ? 515.064 499.338 470.475 1.00 68.62 139 TYR B N 1
ATOM 4807 C CA . TYR B 1 139 ? 513.792 500.045 470.460 1.00 68.62 139 TYR B CA 1
ATOM 4808 C C . TYR B 1 139 ? 513.735 501.008 471.643 1.00 68.62 139 TYR B C 1
ATOM 4809 O O . TYR B 1 139 ? 514.084 500.627 472.760 1.00 68.62 139 TYR B O 1
ATOM 4818 N N . THR B 1 140 ? 513.283 502.242 471.433 1.00 70.70 140 THR B N 1
ATOM 4819 C CA . THR B 1 140 ? 513.047 503.193 472.532 1.00 70.70 140 THR B CA 1
ATOM 4820 C C . THR B 1 140 ? 511.559 503.485 472.656 1.00 70.70 140 THR B C 1
ATOM 4821 O O . THR B 1 140 ? 510.946 503.971 471.705 1.00 70.70 140 THR B O 1
ATOM 4825 N N . ILE B 1 141 ? 510.982 503.244 473.831 1.00 69.73 141 ILE B N 1
ATOM 4826 C CA . ILE B 1 141 ? 509.575 503.527 474.139 1.00 69.73 141 ILE B CA 1
ATOM 4827 C C . ILE B 1 141 ? 509.521 504.525 475.292 1.00 69.73 141 ILE B C 1
ATOM 4828 O O . ILE B 1 141 ? 510.365 504.515 476.191 1.00 69.73 141 ILE B O 1
ATOM 4833 N N . LYS B 1 142 ? 508.557 505.438 475.238 1.00 74.58 142 LYS B N 1
ATOM 4834 C CA . LYS B 1 142 ? 508.421 506.551 476.176 1.00 74.58 142 LYS B CA 1
ATOM 4835 C C . LYS B 1 142 ? 507.008 506.625 476.731 1.00 74.58 142 LYS B C 1
ATOM 4836 O O . LYS B 1 142 ? 506.043 506.260 476.059 1.00 74.58 142 LYS B O 1
ATOM 4842 N N . VAL B 1 143 ? 506.915 507.083 477.975 1.00 76.30 143 VAL B N 1
ATOM 4843 C CA . VAL B 1 143 ? 505.678 507.159 478.746 1.00 76.30 143 VAL B CA 1
ATOM 4844 C C . VAL B 1 143 ? 505.614 508.484 479.497 1.00 76.30 143 VAL B C 1
ATOM 4845 O O . VAL B 1 143 ? 506.602 508.894 480.106 1.00 76.30 143 VAL B O 1
ATOM 4849 N N . GLU B 1 144 ? 504.455 509.141 479.514 1.00 83.07 144 GLU B N 1
ATOM 4850 C CA . GLU B 1 144 ? 504.183 510.245 480.443 1.00 83.07 144 GLU B CA 1
ATOM 4851 C C . GLU B 1 144 ? 502.752 510.166 481.009 1.00 83.07 144 GLU B C 1
ATOM 4852 O O . GLU B 1 144 ? 501.819 509.825 480.278 1.00 83.07 144 GLU B O 1
ATOM 4858 N N . PRO B 1 145 ? 502.539 510.468 482.298 1.00 80.23 145 PRO B N 1
ATOM 4859 C CA . PRO B 1 145 ? 501.212 510.546 482.884 1.00 80.23 145 PRO B CA 1
ATOM 4860 C C . PRO B 1 145 ? 500.562 511.898 482.568 1.00 80.23 145 PRO B C 1
ATOM 4861 O O . PRO B 1 145 ? 501.251 512.903 482.383 1.00 80.23 145 PRO B O 1
ATOM 4865 N N . HIS B 1 146 ? 499.231 511.962 482.553 1.00 82.95 146 HIS B N 1
ATOM 4866 C CA . HIS B 1 146 ? 498.496 513.230 482.467 1.00 82.95 146 HIS B CA 1
ATOM 4867 C C . HIS B 1 146 ? 498.558 513.985 483.798 1.00 82.95 146 HIS B C 1
ATOM 4868 O O . HIS B 1 146 ? 497.686 513.839 484.650 1.00 82.95 146 HIS B O 1
ATOM 4875 N N . THR B 1 147 ? 499.596 514.795 483.999 1.00 88.36 147 THR B N 1
ATOM 4876 C CA . THR B 1 147 ? 499.806 515.535 485.256 1.00 88.36 147 THR B CA 1
ATOM 4877 C C . THR B 1 147 ? 498.853 516.714 485.458 1.00 88.36 147 THR B C 1
ATOM 4878 O O . THR B 1 147 ? 498.814 517.293 486.542 1.00 88.36 147 THR B O 1
ATOM 4882 N N . GLY B 1 148 ? 498.108 517.119 484.430 1.00 86.17 148 GLY B N 1
ATOM 4883 C CA . GLY B 1 148 ? 497.287 518.333 484.455 1.00 86.17 148 GLY B CA 1
ATOM 4884 C C . GLY B 1 148 ? 498.084 519.626 484.241 1.00 86.17 148 GLY B C 1
ATOM 4885 O O . GLY B 1 148 ? 497.501 520.710 484.250 1.00 86.17 148 GLY B O 1
ATOM 4886 N N . GLU B 1 149 ? 499.399 519.540 484.033 1.00 89.94 149 GLU B N 1
ATOM 4887 C CA . GLU B 1 149 ? 500.207 520.630 483.471 1.00 89.94 149 GLU B CA 1
ATOM 4888 C C . GLU B 1 149 ? 500.059 520.678 481.942 1.00 89.94 149 GLU B C 1
ATOM 4889 O O . GLU B 1 149 ? 499.628 519.703 481.322 1.00 89.94 149 GLU B O 1
ATOM 4895 N N . PHE B 1 150 ? 500.486 521.773 481.308 1.00 87.96 150 PHE B N 1
ATOM 4896 C CA . PHE B 1 150 ? 500.687 521.811 479.857 1.00 87.96 150 PHE B CA 1
ATOM 4897 C C . PHE B 1 150 ? 502.071 522.357 479.506 1.00 87.96 150 PHE B C 1
ATOM 4898 O O . PHE B 1 150 ? 502.544 523.324 480.106 1.00 87.96 150 PHE B O 1
ATOM 4906 N N . VAL B 1 151 ? 502.728 521.711 478.544 1.00 88.02 151 VAL B N 1
ATOM 4907 C CA . VAL B 1 151 ? 504.127 521.938 478.166 1.00 88.02 151 VAL B CA 1
ATOM 4908 C C . VAL B 1 151 ? 504.219 521.913 476.644 1.00 88.02 151 VAL B C 1
ATOM 4909 O O . VAL B 1 151 ? 503.602 521.055 476.008 1.00 88.02 151 VAL B O 1
ATOM 4913 N N . ALA B 1 152 ? 504.958 522.841 476.038 1.00 89.04 152 ALA B N 1
ATOM 4914 C CA . ALA B 1 152 ? 505.009 522.966 474.583 1.00 89.04 152 ALA B CA 1
ATOM 4915 C C . ALA B 1 152 ? 505.733 521.793 473.897 1.00 89.04 152 ALA B C 1
ATOM 4916 O O . ALA B 1 152 ? 506.516 521.069 474.512 1.00 89.04 152 ALA B O 1
ATOM 4918 N N . ALA B 1 153 ? 505.534 521.634 472.587 1.00 84.83 153 ALA B N 1
ATOM 4919 C CA . ALA B 1 153 ? 506.191 520.593 471.799 1.00 84.83 153 ALA B CA 1
ATOM 4920 C C . ALA B 1 153 ? 507.727 520.746 471.707 1.00 84.83 153 ALA B C 1
ATOM 4921 O O . ALA B 1 153 ? 508.406 519.829 471.244 1.00 84.83 153 ALA B O 1
ATOM 4923 N N . ASN B 1 154 ? 508.286 521.875 472.152 1.00 89.02 154 ASN B N 1
ATOM 4924 C CA . ASN B 1 154 ? 509.720 522.164 472.190 1.00 89.02 154 ASN B CA 1
ATOM 4925 C C . ASN B 1 154 ? 510.266 522.432 473.607 1.00 89.02 154 ASN B C 1
ATOM 4926 O O . ASN B 1 154 ? 511.320 523.049 473.753 1.00 89.02 154 ASN B O 1
ATOM 4931 N N . GLU B 1 155 ? 509.581 521.967 474.652 1.00 93.00 155 GLU B N 1
ATOM 4932 C CA . GLU B 1 155 ? 509.981 522.111 476.062 1.00 93.00 155 GLU B CA 1
ATOM 4933 C C . GLU B 1 155 ? 510.176 520.745 476.741 1.00 93.00 155 GLU B C 1
ATOM 4934 O O . GLU B 1 155 ? 509.511 519.761 476.413 1.00 93.00 155 GLU B O 1
ATOM 4940 N N . THR B 1 156 ? 511.098 520.664 477.699 1.00 92.38 156 THR B N 1
ATOM 4941 C CA . THR B 1 156 ? 511.424 519.417 478.408 1.00 92.38 156 THR B CA 1
ATOM 4942 C C . THR B 1 156 ? 510.434 519.128 479.540 1.00 92.38 156 THR B C 1
ATOM 4943 O O . THR B 1 156 ? 510.600 519.623 480.657 1.00 92.38 156 THR B O 1
ATOM 4947 N N . HIS B 1 157 ? 509.405 518.313 479.291 1.00 87.29 157 HIS B N 1
ATOM 4948 C CA . HIS B 1 157 ? 508.469 517.899 480.343 1.00 87.29 157 HIS B CA 1
ATOM 4949 C C . HIS B 1 157 ? 509.147 516.974 481.357 1.00 87.29 157 HIS B C 1
ATOM 4950 O O . HIS B 1 157 ? 509.551 515.861 481.019 1.00 87.29 157 HIS B O 1
ATOM 4957 N N . SER B 1 158 ? 509.266 517.407 482.611 1.00 85.92 158 SER B N 1
ATOM 4958 C CA . SER B 1 158 ? 509.961 516.647 483.658 1.00 85.92 158 SER B CA 1
ATOM 4959 C C . SER B 1 158 ? 509.250 515.347 484.047 1.00 85.92 158 SER B C 1
ATOM 4960 O O . SER B 1 158 ? 509.887 514.436 484.575 1.00 85.92 158 SER B O 1
ATOM 4963 N N . GLY B 1 159 ? 507.954 515.215 483.761 1.00 86.85 159 GLY B N 1
ATOM 4964 C CA . GLY B 1 159 ? 507.181 513.999 484.035 1.00 86.85 159 GLY B CA 1
ATOM 4965 C C . GLY B 1 159 ? 507.407 512.853 483.040 1.00 86.85 159 GLY B C 1
ATOM 4966 O O . GLY B 1 159 ? 506.894 511.754 483.256 1.00 86.85 159 GLY B O 1
ATOM 4967 N N . ARG B 1 160 ? 508.135 513.083 481.940 1.00 82.45 160 ARG B N 1
ATOM 4968 C CA . ARG B 1 160 ? 508.372 512.095 480.875 1.00 82.45 160 ARG B CA 1
ATOM 4969 C C . ARG B 1 160 ? 509.470 511.103 481.254 1.00 82.45 160 ARG B C 1
ATOM 4970 O O . ARG B 1 160 ? 510.542 511.519 481.685 1.00 82.45 160 ARG B O 1
ATOM 4978 N N . LYS B 1 161 ? 509.236 509.804 481.050 1.00 77.95 161 LYS B N 1
ATOM 4979 C CA . LYS B 1 161 ? 510.192 508.718 481.338 1.00 77.95 161 LYS B CA 1
ATOM 4980 C C . LYS B 1 161 ? 510.401 507.822 480.118 1.00 77.95 161 LYS B C 1
ATOM 4981 O O . LYS B 1 161 ? 509.512 507.683 479.278 1.00 77.95 161 LYS B O 1
ATOM 4987 N N . SER B 1 162 ? 511.586 507.228 480.010 1.00 75.42 162 SER B N 1
ATOM 4988 C CA . SER B 1 162 ? 512.035 506.466 478.839 1.00 75.42 162 SER B CA 1
ATOM 4989 C C . SER B 1 162 ? 512.587 505.092 479.213 1.00 75.42 162 SER B C 1
ATOM 4990 O O . SER B 1 162 ? 513.219 504.923 480.255 1.00 75.42 162 SER B O 1
ATOM 4993 N N . ALA B 1 163 ? 512.365 504.109 478.345 1.00 73.81 163 ALA B N 1
ATOM 4994 C CA . ALA B 1 163 ? 512.885 502.756 478.484 1.00 73.81 163 ALA B CA 1
ATOM 4995 C C . ALA B 1 163 ? 513.448 502.255 477.153 1.00 73.81 163 ALA B C 1
ATOM 4996 O O . ALA B 1 163 ? 512.850 502.448 476.091 1.00 73.81 163 ALA B O 1
ATOM 4998 N N . SER B 1 164 ? 514.607 501.607 477.214 1.00 74.61 164 SER B N 1
ATOM 4999 C CA . SER B 1 164 ? 515.288 501.028 476.062 1.00 74.61 164 SER B CA 1
ATOM 5000 C C . SER B 1 164 ? 515.196 499.511 476.105 1.00 74.61 164 SER B C 1
ATOM 5001 O O . SER B 1 164 ? 515.440 498.882 477.133 1.00 74.61 164 SER B O 1
ATOM 5004 N N . PHE B 1 165 ? 514.832 498.915 474.978 1.00 77.47 165 PHE B N 1
ATOM 5005 C CA . PHE B 1 165 ? 514.642 497.480 474.829 1.00 77.47 165 PHE B CA 1
ATOM 5006 C C . PHE B 1 165 ? 515.485 496.931 473.679 1.00 77.47 165 PHE B C 1
ATOM 5007 O O . PHE B 1 165 ? 515.647 497.558 472.633 1.00 77.47 165 PHE B O 1
ATOM 5015 N N . THR B 1 166 ? 516.001 495.728 473.881 1.00 75.68 166 THR B N 1
ATOM 5016 C CA . THR B 1 166 ? 516.866 494.957 472.978 1.00 75.68 166 THR B CA 1
ATOM 5017 C C . THR B 1 166 ? 516.492 493.489 473.122 1.00 75.68 166 THR B C 1
ATOM 5018 O O . THR B 1 166 ? 515.852 493.127 474.104 1.00 75.68 166 THR B O 1
ATOM 5022 N N . VAL B 1 167 ? 516.874 492.600 472.200 1.00 73.76 167 VAL B N 1
ATOM 5023 C CA . VAL B 1 167 ? 516.500 491.173 472.329 1.00 73.76 167 VAL B CA 1
ATOM 5024 C C . VAL B 1 167 ? 517.086 490.530 473.593 1.00 73.76 167 VAL B C 1
ATOM 5025 O O . VAL B 1 167 ? 516.541 489.570 474.127 1.00 73.76 167 VAL B O 1
ATOM 5029 N N . SER B 1 168 ? 518.158 491.116 474.128 1.00 76.51 168 SER B N 1
ATOM 5030 C CA . SER B 1 168 ? 518.765 490.806 475.427 1.00 76.51 168 SER B CA 1
ATOM 5031 C C . SER B 1 168 ? 517.978 491.308 476.652 1.00 76.51 168 SER B C 1
ATOM 5032 O O . SER B 1 168 ? 518.490 491.257 477.770 1.00 76.51 168 SER B O 1
ATOM 5035 N N . SER B 1 169 ? 516.741 491.780 476.488 1.00 80.16 169 SER B N 1
ATOM 5036 C CA . SER B 1 169 ? 515.841 492.212 477.566 1.00 80.16 169 SER B CA 1
ATOM 5037 C C . SER B 1 169 ? 514.369 492.050 477.158 1.00 80.16 169 SER B C 1
ATOM 5038 O O . SER B 1 169 ? 514.057 491.769 476.004 1.00 80.16 169 SER B O 1
ATOM 5041 N N . GLU B 1 170 ? 513.441 492.171 478.102 1.00 88.53 170 GLU B N 1
ATOM 5042 C CA . GLU B 1 170 ? 512.004 491.970 477.855 1.00 88.53 170 GLU B CA 1
ATOM 5043 C C . GLU B 1 170 ? 511.133 492.900 478.705 1.00 88.53 170 GLU B C 1
ATOM 5044 O O . GLU B 1 170 ? 510.220 493.535 478.182 1.00 88.53 170 GLU B O 1
ATOM 5050 N N . LYS B 1 171 ? 511.406 492.991 480.011 1.00 90.72 171 LYS B N 1
ATOM 5051 C CA . LYS B 1 171 ? 510.537 493.653 480.994 1.00 90.72 171 LYS B CA 1
ATOM 5052 C C . LYS B 1 171 ? 511.244 494.820 481.662 1.00 90.72 171 LYS B C 1
ATOM 5053 O O . LYS B 1 171 ? 512.446 494.769 481.904 1.00 90.72 171 LYS B O 1
ATOM 5059 N N . THR B 1 172 ? 510.510 495.872 481.998 1.00 89.35 172 THR B N 1
ATOM 5060 C CA . THR B 1 172 ? 510.999 496.971 482.840 1.00 89.35 172 THR B CA 1
ATOM 5061 C C . THR B 1 172 ? 509.853 497.602 483.626 1.00 89.35 172 THR B C 1
ATOM 5062 O O . THR B 1 172 ? 508.711 497.649 483.166 1.00 89.35 172 THR B O 1
ATOM 5066 N N . ILE B 1 173 ? 510.168 498.108 484.818 1.00 89.68 173 ILE B N 1
ATOM 5067 C CA . ILE B 1 173 ? 509.266 498.903 485.646 1.00 89.68 173 ILE B CA 1
ATOM 5068 C C . ILE B 1 173 ? 509.754 500.354 485.631 1.00 89.68 173 ILE B C 1
ATOM 5069 O O . ILE B 1 173 ? 510.913 500.617 485.951 1.00 89.68 173 ILE B O 1
ATOM 5074 N N . LEU B 1 174 ? 508.880 501.299 485.292 1.00 88.01 174 LEU B N 1
ATOM 5075 C CA . LEU B 1 174 ? 509.170 502.728 485.372 1.00 88.01 174 LEU B CA 1
ATOM 5076 C C . LEU B 1 174 ? 508.465 503.337 486.586 1.00 88.01 174 LEU B C 1
ATOM 5077 O O . LEU B 1 174 ? 507.258 503.169 486.765 1.00 88.01 174 LEU B O 1
ATOM 5082 N N . THR B 1 175 ? 509.208 504.072 487.410 1.00 87.82 175 THR B N 1
ATOM 5083 C CA . THR B 1 175 ? 508.630 504.930 488.450 1.00 87.82 175 THR B CA 1
ATOM 5084 C C . THR B 1 175 ? 508.109 506.231 487.834 1.00 87.82 175 THR B C 1
ATOM 5085 O O . THR B 1 175 ? 508.806 506.890 487.059 1.00 87.82 175 THR B O 1
ATOM 5089 N N . LEU B 1 176 ? 506.885 506.625 488.179 1.00 88.87 176 LEU B N 1
ATOM 5090 C CA . LEU B 1 176 ? 506.210 507.829 487.676 1.00 88.87 176 LEU B CA 1
ATOM 5091 C C . LEU B 1 176 ? 506.241 508.996 488.683 1.00 88.87 176 LEU B C 1
ATOM 5092 O O . LEU B 1 176 ? 505.498 509.966 488.537 1.00 88.87 176 LEU B O 1
ATOM 5097 N N . GLY B 1 177 ? 507.047 508.902 489.740 1.00 88.85 177 GLY B N 1
ATOM 5098 C CA . GLY B 1 177 ? 506.953 509.796 490.894 1.00 88.85 177 GLY B CA 1
ATOM 5099 C C . GLY B 1 177 ? 505.708 509.489 491.726 1.00 88.85 177 GLY B C 1
ATOM 5100 O O . GLY B 1 177 ? 505.420 508.331 492.026 1.00 88.85 177 GLY B O 1
ATOM 5101 N N . ASP B 1 178 ? 504.948 510.518 492.087 1.00 93.10 178 ASP B N 1
ATOM 5102 C CA . ASP B 1 178 ? 503.779 510.419 492.973 1.00 93.10 178 ASP B CA 1
ATOM 5103 C C . ASP B 1 178 ? 502.739 509.380 492.515 1.00 93.10 178 ASP B C 1
ATOM 5104 O O . ASP B 1 178 ? 502.057 508.773 493.339 1.00 93.10 178 ASP B O 1
ATOM 5109 N N . TYR B 1 179 ? 502.621 509.159 491.206 1.00 90.81 179 TYR B N 1
ATOM 5110 C CA . TYR B 1 179 ? 501.643 508.253 490.602 1.00 90.81 179 TYR B CA 1
ATOM 5111 C C . TYR B 1 179 ? 501.991 506.759 490.739 1.00 90.81 179 TYR B C 1
ATOM 5112 O O . TYR B 1 179 ? 501.240 505.912 490.259 1.00 90.81 179 TYR B O 1
ATOM 5121 N N . GLY B 1 180 ? 503.098 506.402 491.392 1.00 91.09 180 GLY B N 1
ATOM 5122 C CA . GLY B 1 180 ? 503.494 505.008 491.603 1.00 91.09 180 GLY B CA 1
ATOM 5123 C C . GLY B 1 180 ? 504.290 504.416 490.435 1.00 91.09 180 GLY B C 1
ATOM 5124 O O . GLY B 1 180 ? 505.108 505.104 489.822 1.00 91.09 180 GLY B O 1
ATOM 5125 N N . ASP B 1 181 ? 504.070 503.136 490.134 1.00 92.39 181 ASP B N 1
ATOM 5126 C CA . ASP B 1 181 ? 504.892 502.366 489.192 1.00 92.39 181 ASP B CA 1
ATOM 5127 C C . ASP B 1 181 ? 504.055 501.818 488.028 1.00 92.39 181 ASP B C 1
ATOM 5128 O O . ASP B 1 181 ? 502.927 501.368 488.234 1.00 92.39 181 ASP B O 1
ATOM 5133 N N . VAL B 1 182 ? 504.622 501.775 486.818 1.00 88.02 182 VAL B N 1
ATOM 5134 C CA . VAL B 1 182 ? 503.991 501.169 485.631 1.00 88.02 182 VAL B CA 1
ATOM 5135 C C . VAL B 1 182 ? 504.893 500.107 485.025 1.00 88.02 182 VAL B C 1
ATOM 5136 O O . VAL B 1 182 ? 506.114 500.255 485.009 1.00 88.02 182 VAL B O 1
ATOM 5140 N N . SER B 1 1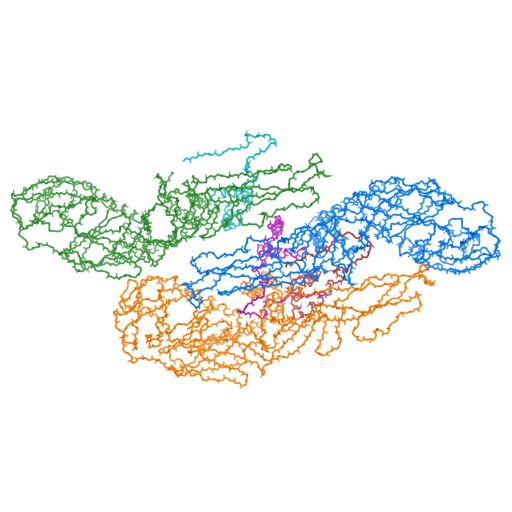83 ? 504.297 499.011 484.556 1.00 91.77 183 SER B N 1
ATOM 5141 C CA . SER B 1 183 ? 505.026 497.840 484.059 1.00 91.77 183 SER B CA 1
ATOM 5142 C C . SER B 1 183 ? 504.853 497.674 482.554 1.00 91.77 183 SER B C 1
ATOM 5143 O O . SER B 1 183 ? 503.735 497.756 482.041 1.00 91.77 183 SER B O 1
ATOM 5146 N N . LEU B 1 184 ? 505.962 497.448 481.847 1.00 91.40 184 LEU B N 1
ATOM 5147 C CA . LEU B 1 184 ? 506.006 497.323 480.391 1.00 91.40 184 LEU B CA 1
ATOM 5148 C C . LEU B 1 184 ? 506.811 496.084 479.984 1.00 91.40 184 LEU B C 1
ATOM 5149 O O . LEU B 1 184 ? 507.909 495.851 480.490 1.00 91.40 184 LEU B O 1
ATOM 5154 N N . LEU B 1 185 ? 506.263 495.305 479.055 1.00 91.99 185 LEU B N 1
ATOM 5155 C CA . LEU B 1 185 ? 506.880 494.129 478.445 1.00 91.99 185 LEU B CA 1
ATOM 5156 C C . LEU B 1 185 ? 506.910 494.296 476.921 1.00 91.99 185 LEU B C 1
ATOM 5157 O O . LEU B 1 185 ? 505.872 494.523 476.296 1.00 91.99 185 LEU B O 1
ATOM 5162 N N . CYS B 1 186 ? 508.088 494.119 476.331 1.00 90.70 186 CYS B N 1
ATOM 5163 C CA . CYS B 1 186 ? 508.344 494.192 474.893 1.00 90.70 186 CYS B CA 1
ATOM 5164 C C . CYS B 1 186 ? 508.866 492.852 474.370 1.00 90.70 186 CYS B C 1
ATOM 5165 O O . CYS B 1 186 ? 509.566 492.122 475.076 1.00 90.70 186 CYS B O 1
ATOM 5168 N N . ARG B 1 187 ? 508.590 492.555 473.101 1.00 87.17 187 ARG B N 1
ATOM 5169 C CA . ARG B 1 187 ? 509.228 491.462 472.363 1.00 87.17 187 ARG B CA 1
ATOM 5170 C C . ARG B 1 187 ? 509.799 491.994 471.055 1.00 87.17 187 ARG B C 1
ATOM 5171 O O . ARG B 1 187 ? 509.175 492.816 470.391 1.00 87.17 187 ARG B O 1
ATOM 5179 N N . VAL B 1 188 ? 511.007 491.552 470.717 1.00 75.85 188 VAL B N 1
ATOM 5180 C CA . VAL B 1 188 ? 511.693 491.908 469.467 1.00 75.85 188 VAL B CA 1
ATOM 5181 C C . VAL B 1 188 ? 511.217 491.041 468.303 1.00 75.85 188 VAL B C 1
ATOM 5182 O O . VAL B 1 188 ? 511.155 491.502 467.166 1.00 75.85 188 VAL B O 1
ATOM 5186 N N . ALA B 1 189 ? 510.779 489.816 468.577 1.00 78.59 189 ALA B N 1
ATOM 5187 C CA . ALA B 1 189 ? 509.880 489.112 467.675 1.00 78.59 189 ALA B CA 1
ATOM 5188 C C . ALA B 1 189 ? 508.586 489.922 467.485 1.00 78.59 189 ALA B C 1
ATOM 5189 O O . ALA B 1 189 ? 508.196 490.706 468.348 1.00 78.59 189 ALA B O 1
ATOM 5191 N N . SER B 1 190 ? 507.922 489.750 466.344 1.00 86.00 190 SER B N 1
ATOM 5192 C CA . SER B 1 190 ? 506.768 490.568 465.929 1.00 86.00 190 SER B CA 1
ATOM 5193 C C . SER B 1 190 ? 507.062 492.075 465.807 1.00 86.00 190 SER B C 1
ATOM 5194 O O . SER B 1 190 ? 506.138 492.885 465.735 1.00 86.00 190 SER B O 1
ATOM 5197 N N . GLY B 1 191 ? 508.341 492.459 465.741 1.00 92.34 191 GLY B N 1
ATOM 5198 C CA . GLY B 1 191 ? 508.780 493.783 465.299 1.00 92.34 191 GLY B CA 1
ATOM 5199 C C . GLY B 1 191 ? 508.783 493.912 463.772 1.00 92.34 191 GLY B C 1
ATOM 5200 O O . GLY B 1 191 ? 508.230 493.072 463.058 1.00 92.34 191 GLY B O 1
ATOM 5201 N N . VAL B 1 192 ? 509.435 494.951 463.249 1.00 88.66 192 VAL B N 1
ATOM 5202 C CA . VAL B 1 192 ? 509.675 495.092 461.804 1.00 88.66 192 VAL B CA 1
ATOM 5203 C C . VAL B 1 192 ? 510.542 493.936 461.305 1.00 88.66 192 VAL B C 1
ATOM 5204 O O . VAL B 1 192 ? 511.484 493.535 461.980 1.00 88.66 192 VAL B O 1
ATOM 5208 N N . ASP B 1 193 ? 510.222 493.346 460.154 1.00 89.04 193 ASP B N 1
ATOM 5209 C CA . ASP B 1 193 ? 510.892 492.126 459.695 1.00 89.04 193 ASP B CA 1
ATOM 5210 C C . ASP B 1 193 ? 512.312 492.394 459.173 1.00 89.04 193 ASP B C 1
ATOM 5211 O O . ASP B 1 193 ? 512.507 492.830 458.035 1.00 89.04 193 ASP B O 1
ATOM 5216 N N . LEU B 1 194 ? 513.319 492.092 459.991 1.00 84.41 194 LEU B N 1
ATOM 5217 C CA . LEU B 1 194 ? 514.721 492.322 459.660 1.00 84.41 194 LEU B CA 1
ATOM 5218 C C . LEU B 1 194 ? 515.194 491.493 458.457 1.00 84.41 194 LEU B C 1
ATOM 5219 O O . LEU B 1 194 ? 516.203 491.831 457.842 1.00 84.41 194 LEU B O 1
ATOM 5224 N N . ALA B 1 195 ? 514.492 490.416 458.095 1.00 83.57 195 ALA B N 1
ATOM 5225 C CA . ALA B 1 195 ? 514.885 489.546 456.990 1.00 83.57 195 ALA B CA 1
ATOM 5226 C C . ALA B 1 195 ? 514.506 490.090 455.603 1.00 83.57 195 ALA B C 1
ATOM 5227 O O . ALA B 1 195 ? 514.971 489.556 454.601 1.00 83.57 195 ALA B O 1
ATOM 5229 N N . GLN B 1 196 ? 513.668 491.126 455.514 1.00 83.86 196 GLN B N 1
ATOM 5230 C CA . GLN B 1 196 ? 513.134 491.640 454.245 1.00 83.86 196 GLN B CA 1
ATOM 5231 C C . GLN B 1 196 ? 513.429 493.127 453.996 1.00 83.86 196 GLN B C 1
ATOM 5232 O O . GLN B 1 196 ? 512.965 493.681 453.004 1.00 83.86 196 GLN B O 1
ATOM 5238 N N . THR B 1 197 ? 514.228 493.789 454.837 1.00 80.84 197 THR B N 1
ATOM 5239 C CA . THR B 1 197 ? 514.514 495.226 454.711 1.00 80.84 197 THR B CA 1
ATOM 5240 C C . THR B 1 197 ? 516.004 495.536 454.577 1.00 80.84 197 THR B C 1
ATOM 5241 O O . THR B 1 197 ? 516.834 494.910 455.232 1.00 80.84 197 THR B O 1
ATOM 5245 N N . VAL B 1 198 ? 516.349 496.498 453.722 1.00 73.29 198 VAL B N 1
ATOM 5246 C CA . VAL B 1 198 ? 517.715 496.962 453.447 1.00 73.29 198 VAL B CA 1
ATOM 5247 C C . VAL B 1 198 ? 517.735 498.482 453.513 1.00 73.29 198 VAL B C 1
ATOM 5248 O O . VAL B 1 198 ? 516.804 499.131 453.044 1.00 73.29 198 VAL B O 1
ATOM 5252 N N . VAL B 1 199 ? 518.782 499.075 454.072 1.00 66.79 199 VAL B N 1
ATOM 5253 C CA . VAL B 1 199 ? 518.916 500.532 454.140 1.00 66.79 199 VAL B CA 1
ATOM 5254 C C . VAL B 1 199 ? 519.936 500.977 453.104 1.00 66.79 199 VAL B C 1
ATOM 5255 O O . VAL B 1 199 ? 521.095 500.569 453.150 1.00 66.79 199 VAL B O 1
ATOM 5259 N N . LEU B 1 200 ? 519.504 501.811 452.159 1.00 66.84 200 LEU B N 1
ATOM 5260 C CA . LEU B 1 200 ? 520.291 502.228 451.004 1.00 66.84 200 LEU B CA 1
ATOM 5261 C C . LEU B 1 200 ? 520.800 503.646 451.196 1.00 66.84 200 LEU B C 1
ATOM 5262 O O . LEU B 1 200 ? 519.999 504.556 451.389 1.00 66.84 200 LEU B O 1
ATOM 5267 N N . ALA B 1 201 ? 522.111 503.841 451.116 1.00 66.83 201 ALA B N 1
ATOM 5268 C CA . ALA B 1 201 ? 522.764 505.135 451.257 1.00 66.83 201 ALA B CA 1
ATOM 5269 C C . ALA B 1 201 ? 523.473 505.556 449.966 1.00 66.83 201 ALA B C 1
ATOM 5270 O O . ALA B 1 201 ? 524.214 504.773 449.365 1.00 66.83 201 ALA B O 1
ATOM 5272 N N . LEU B 1 202 ? 523.261 506.809 449.569 1.00 72.27 202 LEU B N 1
ATOM 5273 C CA . LEU B 1 202 ? 524.029 507.515 448.544 1.00 72.27 202 LEU B CA 1
ATOM 5274 C C . LEU B 1 202 ? 525.115 508.364 449.232 1.00 72.27 202 LEU B C 1
ATOM 5275 O O . LEU B 1 202 ? 525.558 508.028 450.329 1.00 72.27 202 LEU B O 1
ATOM 5280 N N . ASP B 1 203 ? 525.561 509.470 448.642 1.00 80.03 203 ASP B N 1
ATOM 5281 C CA . ASP B 1 203 ? 526.424 510.433 449.338 1.00 80.03 203 ASP B CA 1
ATOM 5282 C C . ASP B 1 203 ? 525.654 511.128 450.476 1.00 80.03 203 ASP B C 1
ATOM 5283 O O . ASP B 1 203 ? 524.671 511.833 450.244 1.00 80.03 203 ASP B O 1
ATOM 5288 N N . LYS B 1 204 ? 526.109 510.947 451.720 1.00 82.41 204 LYS B N 1
ATOM 5289 C CA . LYS B 1 204 ? 525.476 511.503 452.925 1.00 82.41 204 LYS B CA 1
ATOM 5290 C C . LYS B 1 204 ? 525.546 513.031 453.000 1.00 82.41 204 LYS B C 1
ATOM 5291 O O . LYS B 1 204 ? 524.812 513.634 453.779 1.00 82.41 204 LYS B O 1
ATOM 5297 N N . THR B 1 205 ? 526.448 513.661 452.250 1.00 83.62 205 THR B N 1
ATOM 5298 C CA . THR B 1 205 ? 526.797 515.081 452.415 1.00 83.62 205 THR B CA 1
ATOM 5299 C C . THR B 1 205 ? 525.983 516.051 451.554 1.00 83.62 205 THR B C 1
ATOM 5300 O O . THR B 1 205 ? 526.088 517.261 451.747 1.00 83.62 205 THR B O 1
ATOM 5304 N N . HIS B 1 206 ? 525.165 515.572 450.613 1.00 85.36 206 HIS B N 1
ATOM 5305 C CA . HIS B 1 206 ? 524.314 516.440 449.789 1.00 85.36 206 HIS B CA 1
ATOM 5306 C C . HIS B 1 206 ? 523.253 517.126 450.649 1.00 85.36 206 HIS B C 1
ATOM 5307 O O . HIS B 1 206 ? 522.559 516.479 451.428 1.00 85.36 206 HIS B O 1
ATOM 5314 N N . GLU B 1 207 ? 523.104 518.439 450.511 1.00 86.65 207 GLU B N 1
ATOM 5315 C CA . GLU B 1 207 ? 522.229 519.231 451.385 1.00 86.65 207 GLU B CA 1
ATOM 5316 C C . GLU B 1 207 ? 520.726 519.048 451.096 1.00 86.65 207 GLU B C 1
ATOM 5317 O O . GLU B 1 207 ? 519.894 519.290 451.970 1.00 86.65 207 GLU B O 1
ATOM 5323 N N . HIS B 1 208 ? 520.361 518.590 449.894 1.00 79.12 208 HIS B N 1
ATOM 5324 C CA . HIS B 1 208 ? 518.977 518.576 449.400 1.00 79.12 208 HIS B CA 1
ATOM 5325 C C . HIS B 1 208 ? 518.485 517.188 448.977 1.00 79.12 208 HIS B C 1
ATOM 5326 O O . HIS B 1 208 ? 517.722 517.054 448.019 1.00 79.12 208 HIS B O 1
ATOM 5333 N N . LEU B 1 209 ? 518.905 516.148 449.695 1.00 73.76 209 LEU B N 1
ATOM 5334 C CA . LEU B 1 209 ? 518.395 514.782 449.558 1.00 73.76 209 LEU B CA 1
ATOM 5335 C C . LEU B 1 209 ? 518.199 514.125 450.934 1.00 73.76 209 LEU B C 1
ATOM 5336 O O . LEU B 1 209 ? 518.937 514.446 451.867 1.00 73.76 209 LEU B O 1
ATOM 5341 N N . PRO B 1 210 ? 517.263 513.173 451.085 1.00 70.54 210 PRO B N 1
ATOM 5342 C CA . PRO B 1 210 ? 517.238 512.270 452.228 1.00 70.54 210 PRO B CA 1
ATOM 5343 C C . PRO B 1 210 ? 518.559 511.508 452.345 1.00 70.54 210 PRO B C 1
ATOM 5344 O O . PRO B 1 210 ? 519.190 511.205 451.332 1.00 70.54 210 PRO B O 1
ATOM 5348 N N . THR B 1 211 ? 518.990 511.148 453.555 1.00 69.36 211 THR B N 1
ATOM 5349 C CA . THR B 1 211 ? 520.258 510.417 453.698 1.00 69.36 211 THR B CA 1
ATOM 5350 C C . THR B 1 211 ? 520.141 508.938 453.341 1.00 69.36 211 THR B C 1
ATOM 5351 O O . THR B 1 211 ? 521.155 508.335 452.999 1.00 69.36 211 THR B O 1
ATOM 5355 N N . ALA B 1 212 ? 518.957 508.324 453.445 1.00 67.01 212 ALA B N 1
ATOM 5356 C CA . ALA B 1 212 ? 518.766 506.904 453.157 1.00 67.01 212 ALA B CA 1
ATOM 5357 C C . ALA B 1 212 ? 517.320 506.511 452.802 1.00 67.01 212 ALA B C 1
ATOM 5358 O O . ALA B 1 212 ? 516.364 507.182 453.188 1.00 67.01 212 ALA B O 1
ATOM 5360 N N . TRP B 1 213 ? 517.158 505.375 452.127 1.00 70.99 213 TRP B N 1
ATOM 5361 C CA . TRP B 1 213 ? 515.876 504.806 451.698 1.00 70.99 213 TRP B CA 1
ATOM 5362 C C . TRP B 1 213 ? 515.697 503.374 452.224 1.00 70.99 213 TRP B C 1
ATOM 5363 O O . TRP B 1 213 ? 516.650 502.594 452.210 1.00 70.99 213 TRP B O 1
ATOM 5374 N N . GLN B 1 214 ? 514.491 502.990 452.651 1.00 76.29 214 GLN B N 1
ATOM 5375 C CA . GLN B 1 214 ? 514.196 501.651 453.180 1.00 76.29 214 GLN B CA 1
ATOM 5376 C C . GLN B 1 214 ? 513.774 500.656 452.083 1.00 76.29 214 GLN B C 1
ATOM 5377 O O . GLN B 1 214 ? 512.629 500.221 452.008 1.00 76.29 214 GLN B O 1
ATOM 5383 N N . VAL B 1 215 ? 514.691 500.309 451.196 1.00 81.00 215 VAL B N 1
ATOM 5384 C CA . VAL B 1 215 ? 514.468 499.393 450.070 1.00 81.00 215 VAL B CA 1
ATOM 5385 C C . VAL B 1 215 ? 514.125 497.960 450.519 1.00 81.00 215 VAL B C 1
ATOM 5386 O O . VAL B 1 215 ? 514.615 497.471 451.538 1.00 81.00 215 VAL B O 1
ATOM 5390 N N . HIS B 1 216 ? 513.287 497.251 449.762 1.00 86.98 216 HIS B N 1
ATOM 5391 C CA . HIS B 1 216 ? 512.981 495.825 449.979 1.00 86.98 216 HIS B CA 1
ATOM 5392 C C . HIS B 1 216 ? 514.162 494.891 449.648 1.00 86.98 216 HIS B C 1
ATOM 5393 O O . HIS B 1 216 ? 514.898 495.138 448.694 1.00 86.98 216 HIS B O 1
ATOM 5400 N N . ARG B 1 217 ? 514.356 493.782 450.376 1.00 89.33 217 ARG B N 1
ATOM 5401 C CA . ARG B 1 217 ? 515.560 492.930 450.215 1.00 89.33 217 ARG B CA 1
ATOM 5402 C C . ARG B 1 217 ? 515.717 492.305 448.831 1.00 89.33 217 ARG B C 1
ATOM 5403 O O . ARG B 1 217 ? 516.838 492.244 448.326 1.00 89.33 217 ARG B O 1
ATOM 5411 N N . ASP B 1 218 ? 514.640 491.846 448.203 1.00 92.01 218 ASP B N 1
ATOM 5412 C CA . ASP B 1 218 ? 514.744 491.247 446.865 1.00 92.01 218 ASP B CA 1
ATOM 5413 C C . ASP B 1 218 ? 515.215 492.277 445.826 1.00 92.01 218 ASP B C 1
ATOM 5414 O O . ASP B 1 218 ? 516.066 491.995 444.983 1.00 92.01 218 ASP B O 1
ATOM 5419 N N . TRP B 1 219 ? 514.721 493.510 445.943 1.00 92.05 219 TRP B N 1
ATOM 5420 C CA . TRP B 1 219 ? 515.027 494.596 445.027 1.00 92.05 219 TRP B CA 1
ATOM 5421 C C . TRP B 1 219 ? 516.523 494.815 444.885 1.00 92.05 219 TRP B C 1
ATOM 5422 O O . TRP B 1 219 ? 517.052 494.823 443.776 1.00 92.05 219 TRP B O 1
ATOM 5433 N N . PHE B 1 220 ? 517.224 494.940 446.012 1.00 80.04 220 PHE B N 1
ATOM 5434 C CA . PHE B 1 220 ? 518.635 495.302 446.026 1.00 80.04 220 PHE B CA 1
ATOM 5435 C C . PHE B 1 220 ? 519.545 494.198 445.472 1.00 80.04 220 PHE B C 1
ATOM 5436 O O . PHE B 1 220 ? 520.744 494.416 445.303 1.00 80.04 220 PHE B O 1
ATOM 5444 N N . ASN B 1 221 ? 518.989 493.028 445.147 1.00 87.23 221 ASN B N 1
ATOM 5445 C CA . ASN B 1 221 ? 519.693 491.912 444.523 1.00 87.23 221 ASN B CA 1
ATOM 5446 C C . ASN B 1 221 ? 519.235 491.615 443.082 1.00 87.23 221 ASN B C 1
ATOM 5447 O O . ASN B 1 221 ? 519.954 490.947 442.342 1.00 87.23 221 ASN B O 1
ATOM 5452 N N . ASP B 1 222 ? 518.090 492.136 442.646 1.00 97.14 222 ASP B N 1
ATOM 5453 C CA . ASP B 1 222 ? 517.598 492.022 441.265 1.00 97.14 222 ASP B CA 1
ATOM 5454 C C . ASP B 1 222 ? 518.135 493.115 440.311 1.00 97.14 222 ASP B C 1
ATOM 5455 O O . ASP B 1 222 ? 517.855 493.077 439.109 1.00 97.14 222 ASP B O 1
ATOM 5460 N N . LEU B 1 223 ? 518.888 494.097 440.819 1.00 86.33 223 LEU B N 1
ATOM 5461 C CA . LEU B 1 223 ? 519.460 495.204 440.044 1.00 86.33 223 LEU B CA 1
ATOM 5462 C C . LEU B 1 223 ? 520.456 494.743 438.965 1.00 86.33 223 LEU B C 1
ATOM 5463 O O . LEU B 1 223 ? 521.083 493.688 439.073 1.00 86.33 223 LEU B O 1
ATOM 5468 N N . ALA B 1 224 ? 520.648 495.586 437.946 1.00 81.05 224 ALA B N 1
ATOM 5469 C CA . ALA B 1 224 ? 521.583 495.376 436.843 1.00 81.05 224 ALA B CA 1
ATOM 5470 C C . ALA B 1 224 ? 522.489 496.605 436.661 1.00 81.05 224 ALA B C 1
ATOM 5471 O O . ALA B 1 224 ? 522.214 497.500 435.865 1.00 81.05 224 ALA B O 1
ATOM 5473 N N . LEU B 1 225 ? 523.575 496.644 437.426 1.00 72.96 225 LEU B N 1
ATOM 5474 C CA . LEU B 1 225 ? 524.593 497.695 437.462 1.00 72.96 225 LEU B CA 1
ATOM 5475 C C . LEU B 1 225 ? 525.954 497.065 437.815 1.00 72.96 225 LEU B C 1
ATOM 5476 O O . LEU B 1 225 ? 525.969 495.968 438.372 1.00 72.96 225 LEU B O 1
ATOM 5481 N N . PRO B 1 226 ? 527.099 497.708 437.547 1.00 73.52 226 PRO B N 1
ATOM 5482 C CA . PRO B 1 226 ? 528.391 497.248 438.043 1.00 73.52 226 PRO B CA 1
ATOM 5483 C C . PRO B 1 226 ? 528.417 497.214 439.573 1.00 73.52 226 PRO B C 1
ATOM 5484 O O . PRO B 1 226 ? 527.948 498.160 440.212 1.00 73.52 226 PRO B O 1
ATOM 5488 N N . TRP B 1 227 ? 528.967 496.151 440.168 1.00 69.99 227 TRP B N 1
ATOM 5489 C CA . TRP B 1 227 ? 528.844 495.891 441.610 1.00 69.99 227 TRP B CA 1
ATOM 5490 C C . TRP B 1 227 ? 530.048 495.171 442.227 1.00 69.99 227 TRP B C 1
ATOM 5491 O O . TRP B 1 227 ? 530.820 494.521 441.523 1.00 69.99 227 TRP B O 1
ATOM 5502 N N . LYS B 1 228 ? 530.215 495.283 443.548 1.00 75.40 228 LYS B N 1
ATOM 5503 C CA . LYS B 1 228 ? 531.221 494.550 444.335 1.00 75.40 228 LYS B CA 1
ATOM 5504 C C . LYS B 1 228 ? 530.848 494.417 445.816 1.00 75.40 228 LYS B C 1
ATOM 5505 O O . LYS B 1 228 ? 529.968 495.126 446.306 1.00 75.40 228 LYS B O 1
ATOM 5511 N N . HIS B 1 229 ? 531.523 493.516 446.530 1.00 78.00 229 HIS B N 1
ATOM 5512 C CA . HIS B 1 229 ? 531.580 493.510 448.001 1.00 78.00 229 HIS B CA 1
ATOM 5513 C C . HIS B 1 229 ? 532.707 494.414 448.512 1.00 78.00 229 HIS B C 1
ATOM 5514 O O . HIS B 1 229 ? 533.550 494.863 447.734 1.00 78.00 229 HIS B O 1
ATOM 5521 N N . ASP B 1 230 ? 532.731 494.705 449.810 1.00 79.84 230 ASP B N 1
ATOM 5522 C CA . ASP B 1 230 ? 533.700 495.636 450.397 1.00 79.84 230 ASP B CA 1
ATOM 5523 C C . ASP B 1 230 ? 535.165 495.218 450.154 1.00 79.84 230 ASP B C 1
ATOM 5524 O O . ASP B 1 230 ? 535.491 494.035 450.062 1.00 79.84 230 ASP B O 1
ATOM 5529 N N . GLY B 1 231 ? 536.067 496.193 450.071 1.00 81.61 231 GLY B N 1
ATOM 5530 C CA . GLY B 1 231 ? 537.519 496.001 450.027 1.00 81.61 231 GLY B CA 1
ATOM 5531 C C . GLY B 1 231 ? 538.111 495.531 448.694 1.00 81.61 231 GLY B C 1
ATOM 5532 O O . GLY B 1 231 ? 539.320 495.659 448.497 1.00 81.61 231 GLY B O 1
ATOM 5533 N N . ALA B 1 232 ? 537.308 495.018 447.760 1.00 83.82 232 ALA B N 1
ATOM 5534 C CA . ALA B 1 232 ? 537.794 494.552 446.459 1.00 83.82 232 ALA B CA 1
ATOM 5535 C C . ALA B 1 232 ? 538.315 495.695 445.564 1.00 83.82 232 ALA B C 1
ATOM 5536 O O . ALA B 1 232 ? 537.754 496.792 445.521 1.00 83.82 232 ALA B O 1
ATOM 5538 N N . GLU B 1 233 ? 539.384 495.431 444.815 1.00 84.74 233 GLU B N 1
ATOM 5539 C CA . GLU B 1 233 ? 540.083 496.420 443.978 1.00 84.74 233 GLU B CA 1
ATOM 5540 C C . GLU B 1 233 ? 539.481 496.586 442.567 1.00 84.74 233 GLU B C 1
ATOM 5541 O O . GLU B 1 233 ? 539.826 497.536 441.865 1.00 84.74 233 GLU B O 1
ATOM 5547 N N . ALA B 1 234 ? 538.591 495.688 442.134 1.00 77.00 234 ALA B N 1
ATOM 5548 C CA . ALA B 1 234 ? 538.001 495.677 440.795 1.00 77.00 234 ALA B CA 1
ATOM 5549 C C . ALA B 1 234 ? 536.514 495.283 440.806 1.00 77.00 234 ALA B C 1
ATOM 5550 O O . ALA B 1 234 ? 536.100 494.419 441.576 1.00 77.00 234 ALA B O 1
ATOM 5552 N N . TRP B 1 235 ? 535.706 495.909 439.951 1.00 75.33 235 TRP B N 1
ATOM 5553 C CA . TRP B 1 235 ? 534.250 495.732 439.904 1.00 75.33 235 TRP B CA 1
ATOM 5554 C C . TRP B 1 235 ? 533.815 494.527 439.064 1.00 75.33 235 TRP B C 1
ATOM 5555 O O . TRP B 1 235 ? 534.413 494.246 438.028 1.00 75.33 235 TRP B O 1
ATOM 5566 N N . ASN B 1 236 ? 532.737 493.848 439.454 1.00 71.10 236 ASN B N 1
ATOM 5567 C CA . ASN B 1 236 ? 532.089 492.825 438.634 1.00 71.10 236 ASN B CA 1
ATOM 5568 C C . ASN B 1 236 ? 531.177 493.458 437.575 1.00 71.10 236 ASN B C 1
ATOM 5569 O O . ASN B 1 236 ? 530.593 494.517 437.799 1.00 71.10 236 ASN B O 1
ATOM 5574 N N . GLU B 1 237 ? 531.003 492.782 436.439 1.00 73.61 237 GLU B N 1
ATOM 5575 C CA . GLU B 1 237 ? 530.077 493.162 435.360 1.00 73.61 237 GLU B CA 1
ATOM 5576 C C . GLU B 1 237 ? 530.226 494.607 434.838 1.00 73.61 237 GLU B C 1
ATOM 5577 O O . GLU B 1 237 ? 529.244 495.256 434.481 1.00 73.61 237 GLU B O 1
ATOM 5583 N N . ALA B 1 238 ? 531.442 495.148 434.756 1.00 74.67 238 ALA B N 1
ATOM 5584 C CA . ALA B 1 238 ? 531.654 496.534 434.323 1.00 74.67 238 ALA B CA 1
ATOM 5585 C C . ALA B 1 238 ? 531.108 496.843 432.913 1.00 74.67 238 ALA B C 1
ATOM 5586 O O . ALA B 1 238 ? 530.823 497.997 432.597 1.00 74.67 238 ALA B O 1
ATOM 5588 N N . GLY B 1 239 ? 530.856 495.825 432.089 1.00 74.57 239 GLY B N 1
ATOM 5589 C CA . GLY B 1 239 ? 530.186 495.958 430.793 1.00 74.57 239 GLY B CA 1
ATOM 5590 C C . GLY B 1 239 ? 528.742 496.480 430.850 1.00 74.57 239 GLY B C 1
ATOM 5591 O O . GLY B 1 239 ? 528.166 496.782 429.808 1.00 74.57 239 GLY B O 1
ATOM 5592 N N . ARG B 1 240 ? 528.132 496.621 432.034 1.00 78.44 240 ARG B N 1
ATOM 5593 C CA . ARG B 1 240 ? 526.773 497.177 432.193 1.00 78.44 240 ARG B CA 1
ATOM 5594 C C . ARG B 1 240 ? 526.674 498.676 431.863 1.00 78.44 240 ARG B C 1
ATOM 5595 O O . ARG B 1 240 ? 525.593 499.120 431.491 1.00 78.44 240 ARG B O 1
ATOM 5603 N N . LEU B 1 241 ? 527.754 499.456 432.013 1.00 73.59 241 LEU B N 1
ATOM 5604 C CA . LEU B 1 241 ? 527.761 500.924 431.838 1.00 73.59 241 LEU B CA 1
ATOM 5605 C C . LEU B 1 241 ? 528.790 501.467 430.826 1.00 73.59 241 LEU B C 1
ATOM 5606 O O . LEU B 1 241 ? 528.833 502.675 430.587 1.00 73.59 241 LEU B O 1
ATOM 5611 N N . VAL B 1 242 ? 529.581 500.602 430.194 1.00 76.38 242 VAL B N 1
ATOM 5612 C CA . VAL B 1 242 ? 530.445 500.951 429.056 1.00 76.38 242 VAL B CA 1
ATOM 5613 C C . VAL B 1 242 ? 529.913 500.265 427.808 1.00 76.38 242 VAL B C 1
ATOM 5614 O O . VAL B 1 242 ? 529.587 499.083 427.864 1.00 76.38 242 VAL B O 1
ATOM 5618 N N . GLU B 1 243 ? 529.831 500.957 426.677 1.00 83.77 243 GLU B N 1
ATOM 5619 C CA . GLU B 1 243 ? 529.465 500.336 425.399 1.00 83.77 243 GLU B CA 1
ATOM 5620 C C . GLU B 1 243 ? 530.256 500.947 424.237 1.00 83.77 243 GLU B C 1
ATOM 5621 O O . GLU B 1 243 ? 530.742 502.073 424.325 1.00 83.77 243 GLU B O 1
ATOM 5627 N N . PHE B 1 244 ? 530.430 500.182 423.161 1.00 85.25 244 PHE B N 1
ATOM 5628 C CA . PHE B 1 244 ? 531.432 500.436 422.132 1.00 85.25 244 PHE B CA 1
ATOM 5629 C C . PHE B 1 244 ? 530.798 500.677 420.763 1.00 85.25 244 PHE B C 1
ATOM 5630 O O . PHE B 1 244 ? 529.802 500.045 420.408 1.00 85.25 244 PHE B O 1
ATOM 5638 N N . GLY B 1 245 ? 531.392 501.567 419.971 1.00 88.20 245 GLY B N 1
ATOM 5639 C CA . GLY B 1 245 ? 530.954 501.827 418.598 1.00 88.20 245 GLY B CA 1
ATOM 5640 C C . GLY B 1 245 ? 531.258 500.660 417.654 1.00 88.20 245 GLY B C 1
ATOM 5641 O O . GLY B 1 245 ? 532.194 499.892 417.885 1.00 88.20 245 GLY B O 1
ATOM 5642 N N . THR B 1 246 ? 530.494 500.525 416.566 1.00 88.98 246 THR B N 1
ATOM 5643 C CA . THR B 1 246 ? 530.822 499.554 415.509 1.00 88.98 246 THR B CA 1
ATOM 5644 C C . THR B 1 246 ? 532.180 499.906 414.879 1.00 88.98 246 THR B C 1
ATOM 5645 O O . THR B 1 246 ? 532.462 501.095 414.702 1.00 88.98 246 THR B O 1
ATOM 5649 N N . PRO B 1 247 ? 533.076 498.947 414.593 1.00 84.52 247 PRO B N 1
ATOM 5650 C CA . PRO B 1 247 ? 534.434 499.271 414.177 1.00 84.52 247 PRO B CA 1
ATOM 5651 C C . PRO B 1 247 ? 534.513 500.089 412.890 1.00 84.52 247 PRO B C 1
ATOM 5652 O O . PRO B 1 247 ? 533.830 499.793 411.910 1.00 84.52 247 PRO B O 1
ATOM 5656 N N . HIS B 1 248 ? 535.423 501.060 412.847 1.00 87.85 248 HIS B N 1
ATOM 5657 C CA . HIS B 1 248 ? 536.032 501.494 411.583 1.00 87.85 248 HIS B CA 1
ATOM 5658 C C . HIS B 1 248 ? 537.076 500.448 411.161 1.00 87.85 248 HIS B C 1
ATOM 5659 O O . HIS B 1 248 ? 537.212 499.406 411.803 1.00 87.85 248 HIS B O 1
ATOM 5666 N N . ALA B 1 249 ? 537.865 500.703 410.118 1.00 82.78 249 ALA B N 1
ATOM 5667 C CA . ALA B 1 249 ? 538.904 499.764 409.693 1.00 82.78 249 ALA B CA 1
ATOM 5668 C C . ALA B 1 249 ? 539.882 499.408 410.831 1.00 82.78 249 ALA B C 1
ATOM 5669 O O . ALA B 1 249 ? 540.145 498.230 411.078 1.00 82.78 249 ALA B O 1
ATOM 5671 N N . VAL B 1 250 ? 540.391 500.420 411.540 1.00 84.62 250 VAL B N 1
ATOM 5672 C CA . VAL B 1 250 ? 541.483 500.274 412.519 1.00 84.62 250 VAL B CA 1
ATOM 5673 C C . VAL B 1 250 ? 541.246 501.031 413.828 1.00 84.62 250 VAL B C 1
ATOM 5674 O O . VAL B 1 250 ? 542.193 501.307 414.561 1.00 84.62 250 VAL B O 1
ATOM 5678 N N . LYS B 1 251 ? 539.990 501.371 414.142 1.00 86.42 251 LYS B N 1
ATOM 5679 C CA . LYS B 1 251 ? 539.580 502.027 415.399 1.00 86.42 251 LYS B CA 1
ATOM 5680 C C . LYS B 1 251 ? 538.209 501.543 415.871 1.00 86.42 251 LYS B C 1
ATOM 5681 O O . LYS B 1 251 ? 537.351 501.195 415.060 1.00 86.42 251 LYS B O 1
ATOM 5687 N N . MET B 1 252 ? 537.993 501.596 417.180 1.00 86.79 252 MET B N 1
ATOM 5688 C CA . MET B 1 252 ? 536.692 501.447 417.831 1.00 86.79 252 MET B CA 1
ATOM 5689 C C . MET B 1 252 ? 536.519 502.583 418.837 1.00 86.79 252 MET B C 1
ATOM 5690 O O . MET B 1 252 ? 537.467 502.931 419.540 1.00 86.79 252 MET B O 1
ATOM 5695 N N . ASP B 1 253 ? 535.326 503.163 418.920 1.00 86.49 253 ASP B N 1
ATOM 5696 C CA . ASP B 1 253 ? 535.009 504.177 419.925 1.00 86.49 253 ASP B CA 1
ATOM 5697 C C . ASP B 1 253 ? 534.552 503.523 421.235 1.00 86.49 253 ASP B C 1
ATOM 5698 O O . ASP B 1 253 ? 533.812 502.538 421.215 1.00 86.49 253 ASP B O 1
ATOM 5703 N N . VAL B 1 254 ? 534.952 504.092 422.374 1.00 79.35 254 VAL B N 1
ATOM 5704 C CA . VAL B 1 254 ? 534.503 503.683 423.711 1.00 79.35 254 VAL B CA 1
ATOM 5705 C C . VAL B 1 254 ? 533.578 504.760 424.275 1.00 79.35 254 VAL B C 1
ATOM 5706 O O . VAL B 1 254 ? 533.985 505.918 424.374 1.00 79.35 254 VAL B O 1
ATOM 5710 N N . PHE B 1 255 ? 532.353 504.409 424.672 1.00 78.07 255 PHE B N 1
ATOM 5711 C CA . PHE B 1 255 ? 531.372 505.360 425.187 1.00 78.07 255 PHE B CA 1
ATOM 5712 C C . PHE B 1 255 ? 530.927 505.043 426.619 1.00 78.07 255 PHE B C 1
ATOM 5713 O O . PHE B 1 255 ? 530.798 503.884 427.019 1.00 78.07 255 PHE B O 1
ATOM 5721 N N . ASN B 1 256 ? 530.652 506.099 427.382 1.00 70.78 256 ASN B N 1
ATOM 5722 C CA . ASN B 1 256 ? 530.228 506.059 428.778 1.00 70.78 256 ASN B CA 1
ATOM 5723 C C . ASN B 1 256 ? 528.726 506.358 428.882 1.00 70.78 256 ASN B C 1
ATOM 5724 O O . ASN B 1 256 ? 528.292 507.428 428.463 1.00 70.78 256 ASN B O 1
ATOM 5729 N N . LEU B 1 257 ? 527.915 505.462 429.452 1.00 66.99 257 LEU B N 1
ATOM 5730 C CA . LEU B 1 257 ? 526.465 505.681 429.553 1.00 66.99 257 LEU B CA 1
ATOM 5731 C C . LEU B 1 257 ? 526.069 506.738 430.602 1.00 66.99 257 LEU B C 1
ATOM 5732 O O . LEU B 1 257 ? 524.889 507.065 430.724 1.00 66.99 257 LEU B O 1
ATOM 5737 N N . GLY B 1 258 ? 527.025 507.315 431.327 1.00 75.00 258 GLY B N 1
ATOM 5738 C CA . GLY B 1 258 ? 526.828 508.491 432.174 1.00 75.00 258 GLY B CA 1
ATOM 5739 C C . GLY B 1 258 ? 526.148 508.227 433.518 1.00 75.00 258 GLY B C 1
ATOM 5740 O O . GLY B 1 258 ? 525.769 507.104 433.849 1.00 75.00 258 GLY B O 1
ATOM 5741 N N . ASP B 1 259 ? 526.009 509.284 434.315 1.00 78.58 259 ASP B N 1
ATOM 5742 C CA . ASP B 1 259 ? 525.539 509.212 435.695 1.00 78.58 259 ASP B CA 1
ATOM 5743 C C . ASP B 1 259 ? 524.090 508.713 435.778 1.00 78.58 259 ASP B C 1
ATOM 5744 O O . ASP B 1 259 ? 523.164 509.353 435.276 1.00 78.58 259 ASP B O 1
ATOM 5749 N N . GLN B 1 260 ? 523.886 507.571 436.424 1.00 76.35 260 GLN B N 1
ATOM 5750 C CA . GLN B 1 260 ? 522.587 506.937 436.602 1.00 76.35 260 GLN B CA 1
ATOM 5751 C C . GLN B 1 260 ? 521.772 507.495 437.778 1.00 76.35 260 GLN B C 1
ATOM 5752 O O . GLN B 1 260 ? 520.649 507.044 437.993 1.00 76.35 260 GLN B O 1
ATOM 5758 N N . THR B 1 261 ? 522.286 508.450 438.560 1.00 72.80 261 THR B N 1
ATOM 5759 C CA . THR B 1 261 ? 521.672 508.884 439.830 1.00 72.80 261 THR B CA 1
ATOM 5760 C C . THR B 1 261 ? 520.195 509.230 439.688 1.00 72.80 261 THR B C 1
ATOM 5761 O O . THR B 1 261 ? 519.375 508.764 440.474 1.00 72.80 261 THR B O 1
ATOM 5765 N N . GLY B 1 262 ? 519.816 509.978 438.654 1.00 71.32 262 GLY B N 1
ATOM 5766 C CA . GLY B 1 262 ? 518.418 510.335 438.422 1.00 71.32 262 GLY B CA 1
ATOM 5767 C C . GLY B 1 262 ? 517.529 509.129 438.107 1.00 71.32 262 GLY B C 1
ATOM 5768 O O . GLY B 1 262 ? 516.366 509.098 438.505 1.00 71.32 262 GLY B O 1
ATOM 5769 N N . VAL B 1 263 ? 518.069 508.103 437.447 1.00 72.60 263 VAL B N 1
ATOM 5770 C CA . VAL B 1 263 ? 517.323 506.883 437.117 1.00 72.60 263 VAL B CA 1
ATOM 5771 C C . VAL B 1 263 ? 516.989 506.119 438.391 1.00 72.60 263 VAL B C 1
ATOM 5772 O O . VAL B 1 263 ? 515.846 505.708 438.593 1.00 72.60 263 VAL B O 1
ATOM 5776 N N . LEU B 1 264 ? 517.962 505.973 439.293 1.00 73.16 264 LEU B N 1
ATOM 5777 C CA . LEU B 1 264 ? 517.741 505.341 440.590 1.00 73.16 264 LEU B CA 1
ATOM 5778 C C . LEU B 1 264 ? 516.740 506.142 441.433 1.00 73.16 264 LEU B C 1
ATOM 5779 O O . LEU B 1 264 ? 515.739 505.581 441.869 1.00 73.16 264 LEU B O 1
ATOM 5784 N N . LEU B 1 265 ? 516.937 507.454 441.597 1.00 70.06 265 LEU B N 1
ATOM 5785 C CA . LEU B 1 265 ? 516.032 508.297 442.385 1.00 70.06 265 LEU B CA 1
ATOM 5786 C C . LEU B 1 265 ? 514.589 508.290 441.864 1.00 70.06 265 LEU B C 1
ATOM 5787 O O . LEU B 1 265 ? 513.657 508.345 442.664 1.00 70.06 265 LEU B O 1
ATOM 5792 N N . LYS B 1 266 ? 514.377 508.180 440.549 1.00 72.94 266 LYS B N 1
ATOM 5793 C CA . LYS B 1 266 ? 513.045 507.995 439.951 1.00 72.94 266 LYS B CA 1
ATOM 5794 C C . LYS B 1 266 ? 512.446 506.634 440.301 1.00 72.94 266 LYS B C 1
ATOM 5795 O O . LYS B 1 266 ? 511.248 506.520 440.541 1.00 72.94 266 LYS B O 1
ATOM 5801 N N . SER B 1 267 ? 513.263 505.590 440.309 1.00 77.97 267 SER B N 1
ATOM 5802 C CA . SER B 1 267 ? 512.797 504.207 440.438 1.00 77.97 267 SER B CA 1
ATOM 5803 C C . SER B 1 267 ? 512.265 503.868 441.834 1.00 77.97 267 SER B C 1
ATOM 5804 O O . SER B 1 267 ? 511.403 503.002 441.968 1.00 77.97 267 SER B O 1
ATOM 5807 N N . LEU B 1 268 ? 512.751 504.550 442.875 1.00 75.96 268 LEU B N 1
ATOM 5808 C CA . LEU B 1 268 ? 512.365 504.327 444.272 1.00 75.96 268 LEU B CA 1
ATOM 5809 C C . LEU B 1 268 ? 511.072 505.052 444.694 1.00 75.96 268 LEU B C 1
ATOM 5810 O O . LEU B 1 268 ? 510.791 505.169 445.887 1.00 75.96 268 LEU B O 1
ATOM 5815 N N . ALA B 1 269 ? 510.269 505.563 443.765 1.00 79.13 269 ALA B N 1
ATOM 5816 C CA . ALA B 1 269 ? 509.028 506.258 444.094 1.00 79.13 269 ALA B CA 1
ATOM 5817 C C . ALA B 1 269 ? 508.047 505.349 444.857 1.00 79.13 269 ALA B C 1
ATOM 5818 O O . ALA B 1 269 ? 507.591 504.333 444.336 1.00 79.13 269 ALA B O 1
ATOM 5820 N N . GLY B 1 270 ? 507.714 505.727 446.094 1.00 74.45 270 GLY B N 1
ATOM 5821 C CA . GLY B 1 270 ? 506.805 505.004 446.996 1.00 74.45 270 GLY B CA 1
ATOM 5822 C C . GLY B 1 270 ? 507.480 504.358 448.214 1.00 74.45 270 GLY B C 1
ATOM 5823 O O . GLY B 1 270 ? 506.814 504.081 449.210 1.00 74.45 270 GLY B O 1
ATOM 5824 N N . VAL B 1 271 ? 508.797 504.170 448.190 1.00 71.72 271 VAL B N 1
ATOM 5825 C CA . VAL B 1 271 ? 509.581 503.649 449.320 1.00 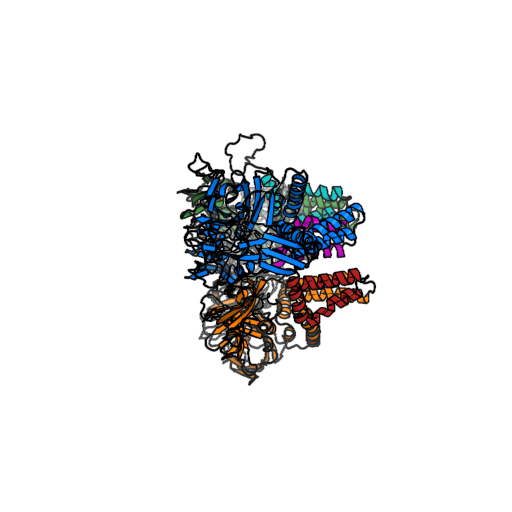71.72 271 VAL B CA 1
ATOM 5826 C C . VAL B 1 271 ? 509.637 504.683 450.457 1.00 71.72 271 VAL B C 1
ATOM 5827 O O . VAL B 1 271 ? 509.834 505.867 450.177 1.00 71.72 271 VAL B O 1
ATOM 5831 N N . PRO B 1 272 ? 509.474 504.309 451.737 1.00 67.16 272 PRO B N 1
ATOM 5832 C CA . PRO B 1 272 ? 509.575 505.242 452.855 1.00 67.16 272 PRO B CA 1
ATOM 5833 C C . PRO B 1 272 ? 511.012 505.646 453.174 1.00 67.16 272 PRO B C 1
ATOM 5834 O O . PRO B 1 272 ? 511.953 504.878 452.975 1.00 67.16 272 PRO B O 1
ATOM 5838 N N . VAL B 1 273 ? 511.190 506.860 453.686 1.00 63.84 273 VAL B N 1
ATOM 5839 C CA . VAL B 1 273 ? 512.515 507.397 454.017 1.00 63.84 273 VAL B CA 1
ATOM 5840 C C . VAL B 1 273 ? 513.078 506.805 455.307 1.00 63.84 273 VAL B C 1
ATOM 5841 O O . VAL B 1 273 ? 512.347 506.304 456.159 1.00 63.84 273 VAL B O 1
ATOM 5845 N N . ALA B 1 274 ? 514.389 506.910 455.477 1.00 64.50 274 ALA B N 1
ATOM 5846 C CA . ALA B 1 274 ? 515.130 506.577 456.688 1.00 64.50 274 ALA B CA 1
ATOM 5847 C C . ALA B 1 274 ? 516.165 507.678 456.943 1.00 64.50 274 ALA B C 1
ATOM 5848 O O . ALA B 1 274 ? 516.390 508.513 456.066 1.00 64.50 274 ALA B O 1
ATOM 5850 N N . SER B 1 275 ? 516.810 507.731 458.108 1.00 60.45 275 SER B N 1
ATOM 5851 C CA . SER B 1 275 ? 517.863 508.730 458.317 1.00 60.45 275 SER B CA 1
ATOM 5852 C C . SER B 1 275 ? 519.054 508.242 459.127 1.00 60.45 275 SER B C 1
ATOM 5853 O O . SER B 1 275 ? 518.963 507.315 459.930 1.00 60.45 275 SER B O 1
ATOM 5856 N N . ILE B 1 276 ? 520.206 508.835 458.822 1.00 65.20 276 ILE B N 1
ATOM 5857 C CA . ILE B 1 276 ? 521.500 508.532 459.415 1.00 65.20 276 ILE B CA 1
ATOM 5858 C C . ILE B 1 276 ? 521.951 509.765 460.183 1.00 65.20 276 ILE B C 1
ATOM 5859 O O . ILE B 1 276 ? 522.085 510.843 459.606 1.00 65.20 276 ILE B O 1
ATOM 5864 N N . GLU B 1 277 ? 522.225 509.617 461.470 1.00 67.89 277 GLU B N 1
ATOM 5865 C CA . GLU B 1 277 ? 522.597 510.714 462.356 1.00 67.89 277 GLU B CA 1
ATOM 5866 C C . GLU B 1 277 ? 523.741 510.263 463.267 1.00 67.89 277 GLU B C 1
ATOM 5867 O O . GLU B 1 277 ? 523.566 509.440 464.167 1.00 67.89 277 GLU B O 1
ATOM 5873 N N . GLY B 1 278 ? 524.945 510.774 463.014 1.00 69.23 278 GLY B N 1
ATOM 5874 C CA . GLY B 1 278 ? 526.160 510.291 463.668 1.00 69.23 278 GLY B CA 1
ATOM 5875 C C . GLY B 1 278 ? 526.472 508.854 463.251 1.00 69.23 278 GLY B C 1
ATOM 5876 O O . GLY B 1 278 ? 526.533 508.545 462.062 1.00 69.23 278 GLY B O 1
ATOM 5877 N N . THR B 1 279 ? 526.663 507.964 464.223 1.00 72.17 279 THR B N 1
ATOM 5878 C CA . THR B 1 279 ? 526.870 506.523 463.978 1.00 72.17 279 THR B CA 1
ATOM 5879 C C . THR B 1 279 ? 525.554 505.737 463.869 1.00 72.17 279 THR B C 1
ATOM 5880 O O . THR B 1 279 ? 525.554 504.592 463.422 1.00 72.17 279 THR B O 1
ATOM 5884 N N . LYS B 1 280 ? 524.419 506.308 464.290 1.00 69.67 280 LYS B N 1
ATOM 5885 C CA . LYS B 1 280 ? 523.129 505.606 464.366 1.00 69.67 280 LYS B CA 1
ATOM 5886 C C . LYS B 1 280 ? 522.391 505.598 463.027 1.00 69.67 280 LYS B C 1
ATOM 5887 O O . LYS B 1 280 ? 522.400 506.592 462.302 1.00 69.67 280 LYS B O 1
ATOM 5893 N N . TYR B 1 281 ? 521.702 504.496 462.737 1.00 70.23 281 TYR B N 1
ATOM 5894 C CA . TYR B 1 281 ? 520.865 504.315 461.548 1.00 70.23 281 TYR B CA 1
ATOM 5895 C C . TYR B 1 281 ? 519.405 504.086 461.961 1.00 70.23 281 TYR B C 1
ATOM 5896 O O . TYR B 1 281 ? 518.996 502.946 462.192 1.00 70.23 281 TYR B O 1
ATOM 5905 N N . HIS B 1 282 ? 518.613 505.147 462.102 1.00 62.95 282 HIS B N 1
ATOM 5906 C CA . HIS B 1 282 ? 517.206 505.056 462.504 1.00 62.95 282 HIS B CA 1
ATOM 5907 C C . HIS B 1 282 ? 516.313 504.621 461.340 1.00 62.95 282 HIS B C 1
ATOM 5908 O O . HIS B 1 282 ? 516.432 505.153 460.235 1.00 62.95 282 HIS B O 1
ATOM 5915 N N . LEU B 1 283 ? 515.335 503.753 461.588 1.00 64.27 283 LEU B N 1
ATOM 5916 C CA . LEU B 1 283 ? 514.145 503.682 460.736 1.00 64.27 283 LEU B CA 1
ATOM 5917 C C . LEU B 1 283 ? 513.126 504.752 461.149 1.00 64.27 283 LEU B C 1
ATOM 5918 O O . LEU B 1 283 ? 513.108 505.200 462.295 1.00 64.27 283 LEU B O 1
ATOM 5923 N N . LYS B 1 284 ? 512.237 505.124 460.224 1.00 63.24 284 LYS B N 1
ATOM 5924 C CA . LYS B 1 284 ? 511.076 505.998 460.466 1.00 63.24 284 LYS B CA 1
ATOM 5925 C C . LYS B 1 284 ? 509.785 505.365 459.950 1.00 63.24 284 LYS B C 1
ATOM 5926 O O . LYS B 1 284 ? 508.885 506.031 459.455 1.00 63.24 284 LYS B O 1
ATOM 5932 N N . SER B 1 285 ? 509.692 504.052 460.098 1.00 72.25 285 SER B N 1
ATOM 5933 C CA . SER B 1 285 ? 508.476 503.255 459.974 1.00 72.25 285 SER B CA 1
ATOM 5934 C C . SER B 1 285 ? 508.601 502.013 460.861 1.00 72.25 285 SER B C 1
ATOM 5935 O O . SER B 1 285 ? 509.720 501.588 461.153 1.00 72.25 285 SER B O 1
ATOM 5938 N N . GLY B 1 286 ? 507.489 501.414 461.286 1.00 81.17 286 GLY B N 1
ATOM 5939 C CA . GLY B 1 286 ? 507.484 500.138 462.013 1.00 81.17 286 GLY B CA 1
ATOM 5940 C C . GLY B 1 286 ? 506.451 500.058 463.134 1.00 81.17 286 GLY B C 1
ATOM 5941 O O . GLY B 1 286 ? 505.742 501.026 463.422 1.00 81.17 286 GLY B O 1
ATOM 5942 N N . HIS B 1 287 ? 506.380 498.901 463.786 1.00 88.30 287 HIS B N 1
ATOM 5943 C CA . HIS B 1 287 ? 505.465 498.644 464.899 1.00 88.30 287 HIS B CA 1
ATOM 5944 C C . HIS B 1 287 ? 506.021 497.614 465.885 1.00 88.30 287 HIS B C 1
ATOM 5945 O O . HIS B 1 287 ? 506.856 496.793 465.518 1.00 88.30 287 HIS B O 1
ATOM 5952 N N . VAL B 1 288 ? 505.544 497.642 467.131 1.00 89.05 288 VAL B N 1
ATOM 5953 C CA . VAL B 1 288 ? 505.892 496.675 468.185 1.00 89.05 288 VAL B CA 1
ATOM 5954 C C . VAL B 1 288 ? 504.654 496.294 468.992 1.00 89.05 288 VAL B C 1
ATOM 5955 O O . VAL B 1 288 ? 503.917 497.169 469.445 1.00 89.05 288 VAL B O 1
ATOM 5959 N N . THR B 1 289 ? 504.437 495.006 469.243 1.00 92.99 289 THR B N 1
ATOM 5960 C CA . THR B 1 289 ? 503.395 494.533 470.165 1.00 92.99 289 THR B CA 1
ATOM 5961 C C . THR B 1 289 ? 503.924 494.521 471.598 1.00 92.99 289 THR B C 1
ATOM 5962 O O . THR B 1 289 ? 504.799 493.718 471.922 1.00 92.99 289 THR B O 1
ATOM 5966 N N . CYS B 1 290 ? 503.392 495.372 472.469 1.00 94.86 290 CYS B N 1
ATOM 5967 C CA . CYS B 1 290 ? 503.820 495.488 473.864 1.00 94.86 290 CYS B CA 1
ATOM 5968 C C . CYS B 1 290 ? 502.666 495.217 474.833 1.00 94.86 290 CYS B C 1
ATOM 5969 O O . CYS B 1 290 ? 501.503 495.495 474.535 1.00 94.86 290 CYS B O 1
ATOM 5972 N N . GLU B 1 291 ? 502.982 494.689 476.012 1.00 96.99 291 GLU B N 1
ATOM 5973 C CA . GLU B 1 291 ? 502.009 494.449 477.080 1.00 96.99 291 GLU B CA 1
ATOM 5974 C C . GLU B 1 291 ? 502.242 495.439 478.222 1.00 96.99 291 GLU B C 1
ATOM 5975 O O . GLU B 1 291 ? 503.353 495.539 478.745 1.00 96.99 291 GLU B O 1
ATOM 5981 N N . VAL B 1 292 ? 501.199 496.169 478.612 1.00 94.83 292 VAL B N 1
ATOM 5982 C CA . VAL B 1 292 ? 501.236 497.145 479.708 1.00 94.83 292 VAL B CA 1
ATOM 5983 C C . VAL B 1 292 ? 500.407 496.621 480.871 1.00 94.83 292 VAL B C 1
ATOM 5984 O O . VAL B 1 292 ? 499.236 496.285 480.688 1.00 94.83 292 VAL B O 1
ATOM 5988 N N . GLY B 1 293 ? 500.999 496.557 482.064 1.00 95.69 293 GLY B N 1
ATOM 5989 C CA . GLY B 1 293 ? 500.323 496.141 483.298 1.00 95.69 293 GLY B CA 1
ATOM 5990 C C . GLY B 1 293 ? 500.124 497.309 484.266 1.00 95.69 293 GLY B C 1
ATOM 5991 O O . GLY B 1 293 ? 501.098 497.954 484.668 1.00 95.69 293 GLY B O 1
ATOM 5992 N N . LEU B 1 294 ? 498.871 497.568 484.646 1.00 94.07 294 LEU B N 1
ATOM 5993 C CA . LEU B 1 294 ? 498.426 498.750 485.393 1.00 94.07 294 LEU B CA 1
ATOM 5994 C C . LEU B 1 294 ? 498.131 498.457 486.878 1.00 94.07 294 LEU B C 1
ATOM 5995 O O . LEU B 1 294 ? 497.264 499.073 487.497 1.00 94.07 294 LEU B O 1
ATOM 6000 N N . GLU B 1 295 ? 498.805 497.474 487.469 1.00 94.45 295 GLU B N 1
ATOM 6001 C CA . GLU B 1 295 ? 498.522 497.009 488.834 1.00 94.45 295 GLU B CA 1
ATOM 6002 C C . GLU B 1 295 ? 498.923 498.005 489.933 1.00 94.45 295 GLU B C 1
ATOM 6003 O O . GLU B 1 295 ? 498.316 498.010 491.001 1.00 94.45 295 GLU B O 1
ATOM 6009 N N . LYS B 1 296 ? 499.950 498.828 489.699 1.00 88.30 296 LYS B N 1
ATOM 6010 C CA . LYS B 1 296 ? 500.676 499.564 490.751 1.00 88.30 296 LYS B CA 1
ATOM 6011 C C . LYS B 1 296 ? 500.670 501.087 490.586 1.00 88.30 296 LYS B C 1
ATOM 6012 O O . LYS B 1 296 ? 501.460 501.782 491.227 1.00 88.30 296 LYS B O 1
ATOM 6018 N N . LEU B 1 297 ? 499.776 501.623 489.757 1.00 89.02 297 LEU B N 1
ATOM 6019 C CA . LEU B 1 297 ? 499.556 503.067 489.649 1.00 89.02 297 LEU B CA 1
ATOM 6020 C C . LEU B 1 297 ? 498.626 503.566 490.761 1.00 89.02 297 LEU B C 1
ATOM 6021 O O . LEU B 1 297 ? 497.735 502.844 491.207 1.00 89.02 297 LEU B O 1
ATOM 6026 N N . LYS B 1 298 ? 498.804 504.818 491.180 1.00 88.39 298 LYS B N 1
ATOM 6027 C CA . LYS B 1 298 ? 498.041 505.463 492.256 1.00 88.39 298 LYS B CA 1
ATOM 6028 C C . LYS B 1 298 ? 497.419 506.768 491.773 1.00 88.39 298 LYS B C 1
ATOM 6029 O O . LYS B 1 298 ? 498.083 507.568 491.117 1.00 88.39 298 LYS B O 1
ATOM 6035 N N . MET B 1 299 ? 496.167 507.022 492.142 1.00 90.23 299 MET B N 1
ATOM 6036 C CA . MET B 1 299 ? 495.557 508.342 491.976 1.00 90.23 299 MET B CA 1
ATOM 6037 C C . MET B 1 299 ? 496.154 509.320 492.987 1.00 90.23 299 MET B C 1
ATOM 6038 O O . MET B 1 299 ? 496.003 509.138 494.195 1.00 90.23 299 MET B O 1
ATOM 6043 N N . LYS B 1 300 ? 496.819 510.371 492.513 1.00 89.38 300 LYS B N 1
ATOM 6044 C CA . LYS B 1 300 ? 497.330 511.444 493.370 1.00 89.38 300 LYS B CA 1
ATOM 6045 C C . LYS B 1 300 ? 496.181 512.275 493.947 1.00 89.38 300 LYS B C 1
ATOM 6046 O O . LYS B 1 300 ? 495.229 512.608 493.239 1.00 89.38 300 LYS B O 1
ATOM 6052 N N . GLY B 1 301 ? 496.303 512.678 495.211 1.00 95.11 301 GLY B N 1
ATOM 6053 C CA . GLY B 1 301 ? 495.567 513.825 495.751 1.00 95.11 301 GLY B CA 1
ATOM 6054 C C . GLY B 1 301 ? 494.057 513.648 495.921 1.00 95.11 301 GLY B C 1
ATOM 6055 O O . GLY B 1 301 ? 493.317 514.626 495.828 1.00 95.11 301 GLY B O 1
ATOM 6056 N N . LEU B 1 302 ? 493.565 512.433 496.178 1.00 96.59 302 LEU B N 1
ATOM 6057 C CA . LEU B 1 302 ? 492.146 512.221 496.510 1.00 96.59 302 LEU B CA 1
ATOM 6058 C C . LEU B 1 302 ? 491.744 512.867 497.853 1.00 96.59 302 LEU B C 1
ATOM 6059 O O . LEU B 1 302 ? 490.560 513.074 498.115 1.00 96.59 302 LEU B O 1
ATOM 6064 N N . THR B 1 303 ? 492.717 513.181 498.710 1.00 100.73 303 THR B N 1
ATOM 6065 C CA . THR B 1 303 ? 492.508 513.694 500.072 1.00 100.73 303 THR B CA 1
ATOM 6066 C C . THR B 1 303 ? 492.319 515.210 500.163 1.00 100.73 303 THR B C 1
ATOM 6067 O O . THR B 1 303 ? 491.916 515.702 501.217 1.00 100.73 303 THR B O 1
ATOM 6071 N N . TYR B 1 304 ? 492.621 515.980 499.116 1.00 95.98 304 TYR B N 1
ATOM 6072 C CA . TYR B 1 304 ? 492.549 517.445 499.173 1.00 95.98 304 TYR B CA 1
ATOM 6073 C C . TYR B 1 304 ? 491.110 517.987 499.250 1.00 95.98 304 TYR B C 1
ATOM 6074 O O . TYR B 1 304 ? 490.154 517.350 498.800 1.00 95.98 304 TYR B O 1
ATOM 6083 N N . THR B 1 305 ? 490.955 519.204 499.770 1.00 92.26 305 THR B N 1
ATOM 6084 C CA . THR B 1 305 ? 489.696 519.969 499.729 1.00 92.26 305 THR B CA 1
ATOM 6085 C C . THR B 1 305 ? 489.368 520.499 498.322 1.00 92.26 305 THR B C 1
ATOM 6086 O O . THR B 1 305 ? 490.206 520.444 497.420 1.00 92.26 305 THR B O 1
ATOM 6090 N N . VAL B 1 306 ? 488.152 521.008 498.109 1.00 89.25 306 VAL B N 1
ATOM 6091 C CA . VAL B 1 306 ? 487.704 521.638 496.850 1.00 89.25 306 VAL B CA 1
ATOM 6092 C C . VAL B 1 306 ? 488.022 523.141 496.843 1.00 89.25 306 VAL B C 1
ATOM 6093 O O . VAL B 1 306 ? 488.019 523.782 497.893 1.00 89.25 306 VAL B O 1
ATOM 6097 N N . CYS B 1 307 ? 488.291 523.724 495.673 1.00 98.27 307 CYS B N 1
ATOM 6098 C CA . CYS B 1 307 ? 488.555 525.162 495.517 1.00 98.27 307 CYS B CA 1
ATOM 6099 C C . CYS B 1 307 ? 487.411 526.067 496.028 1.00 98.27 307 CYS B C 1
ATOM 6100 O O . CYS B 1 307 ? 486.239 525.689 496.007 1.00 98.27 307 CYS B O 1
ATOM 6103 N N . ASP B 1 308 ? 487.725 527.317 496.381 1.00 98.25 308 ASP B N 1
ATOM 6104 C CA . ASP B 1 308 ? 486.728 528.394 496.492 1.00 98.25 308 ASP B CA 1
ATOM 6105 C C . ASP B 1 308 ? 486.124 528.712 495.112 1.00 98.25 308 ASP B C 1
ATOM 6106 O O . ASP B 1 308 ? 486.821 529.197 494.218 1.00 98.25 308 ASP B O 1
ATOM 6111 N N . LYS B 1 309 ? 484.816 528.481 494.945 1.00 93.68 309 LYS B N 1
ATOM 6112 C CA . LYS B 1 309 ? 484.110 528.614 493.658 1.00 93.68 309 LYS B CA 1
ATOM 6113 C C . LYS B 1 309 ? 484.182 530.013 493.039 1.00 93.68 309 LYS B C 1
ATOM 6114 O O . LYS B 1 309 ? 483.978 530.147 491.835 1.00 93.68 309 LYS B O 1
ATOM 6120 N N . THR B 1 310 ? 484.493 531.039 493.826 1.00 95.97 310 THR B N 1
ATOM 6121 C CA . THR B 1 310 ? 484.541 532.430 493.364 1.00 95.97 310 THR B CA 1
ATOM 6122 C C . THR B 1 310 ? 485.845 532.814 492.662 1.00 95.97 310 THR B C 1
ATOM 6123 O O . THR B 1 310 ? 485.856 533.796 491.921 1.00 95.97 310 THR B O 1
ATOM 6127 N N . LYS B 1 311 ? 486.954 532.097 492.887 1.00 94.60 311 LYS B N 1
ATOM 6128 C CA . LYS B 1 311 ? 488.305 532.583 492.530 1.00 94.60 311 LYS B CA 1
ATOM 6129 C C . LYS B 1 311 ? 488.862 532.124 491.168 1.00 94.60 311 LYS B C 1
ATOM 6130 O O . LYS B 1 311 ? 489.988 532.484 490.826 1.00 94.60 311 LYS B O 1
ATOM 6136 N N . PHE B 1 312 ? 488.128 531.339 490.379 1.00 93.33 312 PHE B N 1
ATOM 6137 C CA . PHE B 1 312 ? 488.578 530.892 489.051 1.00 93.33 312 PHE B CA 1
ATOM 6138 C C . PHE B 1 312 ? 488.523 531.989 487.972 1.00 93.33 312 PHE B C 1
ATOM 6139 O O . PHE B 1 312 ? 487.675 532.878 488.011 1.00 93.33 312 PHE B O 1
ATOM 6147 N N . THR B 1 313 ? 489.381 531.870 486.954 1.00 91.17 313 THR B N 1
ATOM 6148 C CA . THR B 1 313 ? 489.396 532.665 485.708 1.00 91.17 313 THR B CA 1
ATOM 6149 C C . THR B 1 313 ? 489.852 531.800 484.520 1.00 91.17 313 THR B C 1
ATOM 6150 O O . THR B 1 313 ? 490.594 530.834 484.707 1.00 91.17 313 THR B O 1
ATOM 6154 N N . TRP B 1 314 ? 489.441 532.113 483.287 1.00 85.76 314 TRP B N 1
ATOM 6155 C CA . TRP B 1 314 ? 489.934 531.405 482.095 1.00 85.76 314 TRP B CA 1
ATOM 6156 C C . TRP B 1 314 ? 491.324 531.891 481.672 1.00 85.76 314 TRP B C 1
ATOM 6157 O O . TRP B 1 314 ? 491.593 533.092 481.682 1.00 85.76 314 TRP B O 1
ATOM 6168 N N . LYS B 1 315 ? 492.186 530.971 481.229 1.00 84.50 315 LYS B N 1
ATOM 6169 C CA . LYS B 1 315 ? 493.492 531.266 480.614 1.00 84.50 315 LYS B CA 1
ATOM 6170 C C . LYS B 1 315 ? 493.519 530.883 479.130 1.00 84.50 315 LYS B C 1
ATOM 6171 O O . LYS B 1 315 ? 494.126 531.593 478.333 1.00 84.50 315 LYS B O 1
ATOM 6177 N N . ARG B 1 316 ? 492.790 529.830 478.742 1.00 83.25 316 ARG B N 1
ATOM 6178 C CA . ARG B 1 316 ? 492.370 529.545 477.359 1.00 83.25 316 ARG B CA 1
ATOM 6179 C C . ARG B 1 316 ? 490.899 529.154 477.341 1.00 83.25 316 ARG B C 1
ATOM 6180 O O . ARG B 1 316 ? 490.476 528.351 478.170 1.00 83.25 316 ARG B O 1
ATOM 6188 N N . ALA B 1 317 ? 490.126 529.671 476.399 1.00 74.97 317 ALA B N 1
ATOM 6189 C CA . ALA B 1 317 ? 488.722 529.297 476.269 1.00 74.97 317 ALA B CA 1
ATOM 6190 C C . ALA B 1 317 ? 488.569 527.844 475.785 1.00 74.97 317 ALA B C 1
ATOM 6191 O O . ALA B 1 317 ? 489.429 527.369 475.040 1.00 74.97 317 ALA B O 1
ATOM 6193 N N . PRO B 1 318 ? 487.481 527.141 476.133 1.00 73.45 318 PRO B N 1
ATOM 6194 C CA . PRO B 1 318 ? 487.165 525.829 475.584 1.00 73.45 318 PRO B CA 1
ATOM 6195 C C . PRO B 1 318 ? 487.320 525.782 474.065 1.00 73.45 318 PRO B C 1
ATOM 6196 O O . PRO B 1 318 ? 486.804 526.651 473.365 1.00 73.45 318 PRO B O 1
ATOM 6200 N N . THR B 1 319 ? 488.065 524.801 473.557 1.00 76.21 319 THR B N 1
ATOM 6201 C CA . THR B 1 319 ? 488.459 524.708 472.142 1.00 76.21 319 THR B CA 1
ATOM 6202 C C . THR B 1 319 ? 488.448 523.257 471.661 1.00 76.21 319 THR B C 1
ATOM 6203 O O . THR B 1 319 ? 488.742 522.339 472.424 1.00 76.21 319 THR B O 1
ATOM 6207 N N . ASP B 1 320 ? 488.089 523.041 470.398 1.00 84.75 320 ASP B N 1
ATOM 6208 C CA . ASP B 1 320 ? 488.010 521.725 469.755 1.00 84.75 320 ASP B CA 1
ATOM 6209 C C . ASP B 1 320 ? 489.415 521.159 469.487 1.00 84.75 320 ASP B C 1
ATOM 6210 O O . ASP B 1 320 ? 490.245 521.830 468.878 1.00 84.75 320 ASP B O 1
ATOM 6215 N N . SER B 1 321 ? 489.702 519.933 469.929 1.00 84.63 321 SER B N 1
ATOM 6216 C CA . SER B 1 321 ? 491.019 519.298 469.773 1.00 84.63 321 SER B CA 1
ATOM 6217 C C . SER B 1 321 ? 491.295 518.727 468.383 1.00 84.63 321 SER B C 1
ATOM 6218 O O . SER B 1 321 ? 492.428 518.359 468.090 1.00 84.63 321 SER B O 1
ATOM 6221 N N . GLY B 1 322 ? 490.276 518.568 467.539 1.00 85.14 322 GLY B N 1
ATOM 6222 C CA . GLY B 1 322 ? 490.370 517.834 466.273 1.00 85.14 322 GLY B CA 1
ATOM 6223 C C . GLY B 1 322 ? 490.297 516.308 466.420 1.00 85.14 322 GLY B C 1
ATOM 6224 O O . GLY B 1 322 ? 489.996 515.615 465.450 1.00 85.14 322 GLY B O 1
ATOM 6225 N N . HIS B 1 323 ? 490.484 515.776 467.628 1.00 87.15 323 HIS B N 1
ATOM 6226 C CA . HIS B 1 323 ? 490.283 514.363 467.970 1.00 87.15 323 HIS B CA 1
ATOM 6227 C C . HIS B 1 323 ? 488.903 514.077 468.597 1.00 87.15 323 HIS B C 1
ATOM 6228 O O . HIS B 1 323 ? 488.716 513.059 469.258 1.00 87.15 323 HIS B O 1
ATOM 6235 N N . ASP B 1 324 ? 487.927 514.971 468.415 1.00 89.37 324 ASP B N 1
ATOM 6236 C CA . ASP B 1 324 ? 486.587 514.889 469.017 1.00 89.37 324 ASP B CA 1
ATOM 6237 C C . ASP B 1 324 ? 486.611 514.883 470.563 1.00 89.37 324 ASP B C 1
ATOM 6238 O O . ASP B 1 324 ? 485.965 514.071 471.229 1.00 89.37 324 ASP B O 1
ATOM 6243 N N . THR B 1 325 ? 487.376 515.816 471.138 1.00 85.63 325 THR B N 1
ATOM 6244 C CA . THR B 1 325 ? 487.435 516.146 472.573 1.00 85.63 325 THR B CA 1
ATOM 6245 C C . THR B 1 325 ? 487.540 517.661 472.755 1.00 85.63 325 THR B C 1
ATOM 6246 O O . THR B 1 325 ? 487.945 518.377 471.840 1.00 85.63 325 THR B O 1
ATOM 6250 N N . VAL B 1 326 ? 487.175 518.172 473.928 1.00 81.42 326 VAL B N 1
ATOM 6251 C CA . VAL B 1 326 ? 487.298 519.593 474.280 1.00 81.42 326 VAL B CA 1
ATOM 6252 C C . VAL B 1 326 ? 488.455 519.780 475.251 1.00 81.42 326 VAL B C 1
ATOM 6253 O O . VAL B 1 326 ? 488.592 519.009 476.201 1.00 81.42 326 VAL B O 1
ATOM 6257 N N . VAL B 1 327 ? 489.279 520.799 475.023 1.00 77.63 327 VAL B N 1
ATOM 6258 C CA . VAL B 1 327 ? 490.408 521.166 475.886 1.00 77.63 327 VAL B CA 1
ATOM 6259 C C . VAL B 1 327 ? 490.276 522.595 476.395 1.00 77.63 327 VAL B C 1
ATOM 6260 O O . VAL B 1 327 ? 489.741 523.461 475.700 1.00 77.63 327 VAL B O 1
ATOM 6264 N N . MET B 1 328 ? 490.755 522.852 477.612 1.00 82.42 328 MET B N 1
ATOM 6265 C CA . MET B 1 328 ? 490.700 524.167 478.257 1.00 82.42 328 MET B CA 1
ATOM 6266 C C . MET B 1 328 ? 491.802 524.355 479.303 1.00 82.42 328 MET B C 1
ATOM 6267 O O . MET B 1 328 ? 492.336 523.382 479.833 1.00 82.42 328 MET B O 1
ATOM 6272 N N . GLU B 1 329 ? 492.123 525.605 479.637 1.00 84.80 329 GLU B N 1
ATOM 6273 C CA . GLU B 1 329 ? 493.117 525.936 480.663 1.00 84.80 329 GLU B CA 1
ATOM 6274 C C . GLU B 1 329 ? 492.618 527.058 481.587 1.00 84.80 329 GLU B C 1
ATOM 6275 O O . GLU B 1 329 ? 492.140 528.090 481.107 1.00 84.80 329 GLU B O 1
ATOM 6281 N N . VAL B 1 330 ? 492.749 526.887 482.906 1.00 83.92 330 VAL B N 1
ATOM 6282 C CA . VAL B 1 330 ? 492.181 527.784 483.934 1.00 83.92 330 VAL B CA 1
ATOM 6283 C C . VAL B 1 330 ? 493.234 528.317 484.908 1.00 83.92 330 VAL B C 1
ATOM 6284 O O . VAL B 1 330 ? 494.233 527.656 485.182 1.00 83.92 330 VAL B O 1
ATOM 6288 N N . GLY B 1 331 ? 493.023 529.527 485.426 1.00 88.68 331 GLY B N 1
ATOM 6289 C CA . GLY B 1 331 ? 493.896 530.209 486.388 1.00 88.68 331 GLY B CA 1
ATOM 6290 C C . GLY B 1 331 ? 493.153 530.574 487.672 1.00 88.68 331 GLY B C 1
ATOM 6291 O O . GLY B 1 331 ? 491.954 530.856 487.644 1.00 88.68 331 GLY B O 1
ATOM 6292 N N . PHE B 1 332 ? 493.845 530.555 488.809 1.00 94.65 332 PHE B N 1
ATOM 6293 C CA . PHE B 1 332 ? 493.240 530.570 490.149 1.00 94.65 332 PHE B CA 1
ATOM 6294 C C . PHE B 1 332 ? 494.132 531.284 491.177 1.00 94.65 332 PHE B C 1
ATOM 6295 O O . PHE B 1 332 ? 495.344 531.395 490.978 1.00 94.65 332 PHE B O 1
ATOM 6303 N N . SER B 1 333 ? 493.549 531.770 492.278 1.00 97.39 333 SER B N 1
ATOM 6304 C CA . SER B 1 333 ? 494.236 532.641 493.250 1.00 97.39 333 SER B CA 1
ATOM 6305 C C . SER B 1 333 ? 494.000 532.296 494.729 1.00 97.39 333 SER B C 1
ATOM 6306 O O . SER B 1 333 ? 494.477 533.018 495.606 1.00 97.39 333 SER B O 1
ATOM 6309 N N . GLY B 1 334 ? 493.299 531.201 495.040 1.00 100.52 334 GLY B N 1
ATOM 6310 C CA . GLY B 1 334 ? 493.156 530.702 496.417 1.00 100.52 334 GLY B CA 1
ATOM 6311 C C . GLY B 1 334 ? 494.391 529.946 496.940 1.00 100.52 334 GLY B C 1
ATOM 6312 O O . GLY B 1 334 ? 495.446 529.912 496.304 1.00 100.52 334 GLY B O 1
ATOM 6313 N N . THR B 1 335 ? 494.259 529.299 498.101 1.00 98.50 335 THR B N 1
ATOM 6314 C CA . THR B 1 335 ? 495.283 528.397 498.662 1.00 98.50 335 THR B CA 1
ATOM 6315 C C . THR B 1 335 ? 495.479 527.185 497.745 1.00 98.50 335 THR B C 1
ATOM 6316 O O . THR B 1 335 ? 494.571 526.369 497.578 1.00 98.50 335 THR B O 1
ATOM 6320 N N . ARG B 1 336 ? 496.653 527.077 497.116 1.00 97.85 336 ARG B N 1
ATOM 6321 C CA . ARG B 1 336 ? 496.820 526.353 495.841 1.00 97.85 336 ARG B CA 1
ATOM 6322 C C . ARG B 1 336 ? 496.476 524.849 495.815 1.00 97.85 336 ARG B C 1
ATOM 6323 O O . ARG B 1 336 ? 495.889 524.435 494.819 1.00 97.85 336 ARG B O 1
ATOM 6331 N N . PRO B 1 337 ? 496.816 524.001 496.802 1.00 92.39 337 PRO B N 1
ATOM 6332 C CA . PRO B 1 337 ? 496.598 522.556 496.681 1.00 92.39 337 PRO B CA 1
ATOM 6333 C C . PRO B 1 337 ? 495.135 522.151 496.947 1.00 92.39 337 PRO B C 1
ATOM 6334 O O . PRO B 1 337 ? 494.780 521.763 498.060 1.00 92.39 337 PRO B O 1
ATOM 6338 N N . CYS B 1 338 ? 494.270 522.233 495.932 1.00 92.87 338 CYS B N 1
ATOM 6339 C CA . CYS B 1 338 ? 492.856 521.850 496.021 1.00 92.87 338 CYS B CA 1
ATOM 6340 C C . CYS B 1 338 ? 492.253 521.375 494.680 1.00 92.87 338 CYS B C 1
ATOM 6341 O O . CYS B 1 338 ? 492.757 521.687 493.598 1.00 92.87 338 CYS B O 1
ATOM 6344 N N . ARG B 1 339 ? 491.180 520.574 494.756 1.00 94.84 339 ARG B N 1
ATOM 6345 C CA . ARG B 1 339 ? 490.477 519.942 493.620 1.00 94.84 339 ARG B CA 1
ATOM 6346 C C . ARG B 1 339 ? 489.571 520.912 492.862 1.00 94.84 339 ARG B C 1
ATOM 6347 O O . ARG B 1 339 ? 488.928 521.764 493.478 1.00 94.84 339 ARG B O 1
ATOM 6355 N N . ILE B 1 340 ? 489.458 520.734 491.544 1.00 86.62 340 ILE B N 1
ATOM 6356 C CA . ILE B 1 340 ? 488.632 521.573 490.661 1.00 86.62 340 ILE B CA 1
ATOM 6357 C C . ILE B 1 340 ? 487.319 520.825 490.340 1.00 86.62 340 ILE B C 1
ATOM 6358 O O . ILE B 1 340 ? 487.368 519.730 489.779 1.00 86.62 340 ILE B O 1
ATOM 6363 N N . PRO B 1 341 ? 486.136 521.361 490.683 1.00 82.49 341 PRO B N 1
ATOM 6364 C CA . PRO B 1 341 ? 484.871 520.621 490.652 1.00 82.49 341 PRO B CA 1
ATOM 6365 C C . PRO B 1 341 ? 484.186 520.636 489.273 1.00 82.49 341 PRO B C 1
ATOM 6366 O O . PRO B 1 341 ? 483.063 521.120 489.129 1.00 82.49 341 PRO B O 1
ATOM 6370 N N . VAL B 1 342 ? 484.865 520.161 488.228 1.00 85.65 342 VAL B N 1
ATOM 6371 C CA . VAL B 1 342 ? 484.402 520.278 486.828 1.00 85.65 342 VAL B CA 1
ATOM 6372 C C . VAL B 1 342 ? 483.140 519.449 486.554 1.00 85.65 342 VAL B C 1
ATOM 6373 O O . VAL B 1 342 ? 483.063 518.298 486.979 1.00 85.65 342 VAL B O 1
ATOM 6377 N N . ARG B 1 343 ? 482.172 519.991 485.803 1.00 88.80 343 ARG B N 1
ATOM 6378 C CA . ARG B 1 343 ? 481.006 519.252 485.271 1.00 88.80 343 ARG B CA 1
ATOM 6379 C C . ARG B 1 343 ? 480.460 519.888 483.994 1.00 88.80 343 ARG B C 1
ATOM 6380 O O . ARG B 1 343 ? 480.703 521.066 483.748 1.00 88.80 343 ARG B O 1
ATOM 6388 N N . ALA B 1 344 ? 479.668 519.152 483.221 1.00 92.31 344 ALA B N 1
ATOM 6389 C CA . ALA B 1 344 ? 478.936 519.687 482.072 1.00 92.31 344 ALA B CA 1
ATOM 6390 C C . ALA B 1 344 ? 477.520 519.107 481.978 1.00 92.31 344 ALA B C 1
ATOM 6391 O O . ALA B 1 344 ? 477.285 517.978 482.405 1.00 92.31 344 ALA B O 1
ATOM 6393 N N . VAL B 1 345 ? 476.586 519.862 481.397 1.00 92.73 345 VAL B N 1
ATOM 6394 C CA . VAL B 1 345 ? 475.160 519.517 481.309 1.00 92.73 345 VAL B CA 1
ATOM 6395 C C . VAL B 1 345 ? 474.633 519.672 479.887 1.00 92.73 345 VAL B C 1
ATOM 6396 O O . VAL B 1 345 ? 474.899 520.674 479.222 1.00 92.73 345 VAL B O 1
ATOM 6400 N N . ALA B 1 346 ? 473.878 518.678 479.420 1.00 95.07 346 ALA B N 1
ATOM 6401 C CA . ALA B 1 346 ? 473.201 518.718 478.129 1.00 95.07 346 ALA B CA 1
ATOM 6402 C C . ALA B 1 346 ? 471.950 519.606 478.198 1.00 95.07 346 ALA B C 1
ATOM 6403 O O . ALA B 1 346 ? 471.216 519.574 479.185 1.00 95.07 346 ALA B O 1
ATOM 6405 N N . HIS B 1 347 ? 471.667 520.393 477.161 1.00 98.66 347 HIS B N 1
ATOM 6406 C CA . HIS B 1 347 ? 470.460 521.222 477.162 1.00 98.66 347 HIS B CA 1
ATOM 6407 C C . HIS B 1 347 ? 469.184 520.366 477.090 1.00 98.66 347 HIS B C 1
ATOM 6408 O O . HIS B 1 347 ? 469.139 519.361 476.378 1.00 98.66 347 HIS B O 1
ATOM 6415 N N . GLY B 1 348 ? 468.128 520.777 477.797 1.00 101.88 348 GLY B N 1
ATOM 6416 C CA . GLY B 1 348 ? 466.816 520.108 477.791 1.00 101.88 348 GLY B CA 1
ATOM 6417 C C . GLY B 1 348 ? 466.626 519.001 478.840 1.00 101.88 348 GLY B C 1
ATOM 6418 O O . GLY B 1 348 ? 465.587 518.341 478.849 1.00 101.88 348 GLY B O 1
ATOM 6419 N N . VAL B 1 349 ? 467.595 518.803 479.736 1.00 106.56 349 VAL B N 1
ATOM 6420 C CA . VAL B 1 349 ? 467.589 517.803 480.825 1.00 106.56 349 VAL B CA 1
ATOM 6421 C C . VAL B 1 349 ? 468.190 518.398 482.114 1.00 106.56 349 VAL B C 1
ATOM 6422 O O . VAL B 1 349 ? 468.853 519.437 482.050 1.00 106.56 349 VAL B O 1
ATOM 6426 N N . PRO B 1 350 ? 467.963 517.803 483.300 1.00 109.72 350 PRO B N 1
ATOM 6427 C CA . PRO B 1 350 ? 468.599 518.248 484.543 1.00 109.72 350 PRO B CA 1
ATOM 6428 C C . PRO B 1 350 ? 470.115 517.992 484.558 1.00 109.72 350 PRO B C 1
ATOM 6429 O O . PRO B 1 350 ? 470.648 517.295 483.697 1.00 109.72 350 PRO B O 1
ATOM 6433 N N . GLU B 1 351 ? 470.818 518.538 485.555 1.00 102.64 351 GLU B N 1
ATOM 6434 C CA . GLU B 1 351 ? 472.287 518.496 485.703 1.00 102.64 351 GLU B CA 1
ATOM 6435 C C . GLU B 1 351 ? 472.878 517.113 486.072 1.00 102.64 351 GLU B C 1
ATOM 6436 O O . GLU B 1 351 ? 473.698 516.984 486.984 1.00 102.64 351 GLU B O 1
ATOM 6442 N N . VAL B 1 352 ? 472.510 516.061 485.340 1.00 103.87 352 VAL B N 1
ATOM 6443 C CA . VAL B 1 352 ? 473.317 514.836 485.246 1.00 103.87 352 VAL B CA 1
ATOM 6444 C C . VAL B 1 352 ? 474.615 515.189 484.518 1.00 103.87 352 VAL B C 1
ATOM 6445 O O . VAL B 1 352 ? 474.569 515.660 483.382 1.00 103.87 352 VAL B O 1
ATOM 6449 N N . ASN B 1 353 ? 475.774 515.004 485.152 1.00 96.74 353 ASN B N 1
ATOM 6450 C CA . ASN B 1 353 ? 477.051 515.401 484.558 1.00 96.74 353 ASN B CA 1
ATOM 6451 C C . ASN B 1 353 ? 477.392 514.532 483.339 1.00 96.74 353 ASN B C 1
ATOM 6452 O O . ASN B 1 353 ? 477.625 513.332 483.485 1.00 96.74 353 ASN B O 1
ATOM 6457 N N . VAL B 1 354 ? 477.453 515.124 482.146 1.00 93.51 354 VAL B N 1
ATOM 6458 C CA . VAL B 1 354 ? 477.780 514.403 480.905 1.00 93.51 354 VAL B CA 1
ATOM 6459 C C . VAL B 1 354 ? 479.273 514.418 480.561 1.00 93.51 354 VAL B C 1
ATOM 6460 O O . VAL B 1 354 ? 479.685 513.707 479.646 1.00 93.51 354 VAL B O 1
ATOM 6464 N N . ALA B 1 355 ? 480.100 515.202 481.262 1.00 97.51 355 ALA B N 1
ATOM 6465 C CA . ALA B 1 355 ? 481.534 515.284 480.980 1.00 97.51 355 ALA B CA 1
ATOM 6466 C C . ALA B 1 355 ? 482.281 514.007 481.409 1.00 97.51 355 ALA B C 1
ATOM 6467 O O . ALA B 1 355 ? 482.517 513.776 482.598 1.00 97.51 355 ALA B O 1
ATOM 6469 N N . MET B 1 356 ? 482.712 513.201 480.437 1.00 90.69 356 MET B N 1
ATOM 6470 C CA . MET B 1 356 ? 483.686 512.133 480.664 1.00 90.69 356 MET B CA 1
ATOM 6471 C C . MET B 1 356 ? 485.090 512.741 480.673 1.00 90.69 356 MET B C 1
ATOM 6472 O O . MET B 1 356 ? 485.675 512.984 479.616 1.00 90.69 356 MET B O 1
ATOM 6477 N N . LEU B 1 357 ? 485.621 513.054 481.854 1.00 81.98 357 LEU B N 1
ATOM 6478 C CA . LEU B 1 357 ? 486.976 513.584 481.995 1.00 81.98 357 LEU B CA 1
ATOM 6479 C C . LEU B 1 357 ? 487.993 512.489 481.662 1.00 81.98 357 LEU B C 1
ATOM 6480 O O . LEU B 1 357 ? 487.956 511.410 482.253 1.00 81.98 357 LEU B O 1
ATOM 6485 N N . ILE B 1 358 ? 488.922 512.766 480.744 1.00 79.85 358 ILE B N 1
ATOM 6486 C CA . ILE B 1 358 ? 489.991 511.819 480.396 1.00 79.85 358 ILE B CA 1
ATOM 6487 C C . ILE B 1 358 ? 491.179 511.933 481.363 1.00 79.85 358 ILE B C 1
ATOM 6488 O O . ILE B 1 358 ? 491.865 510.946 481.615 1.00 79.85 358 ILE B O 1
ATOM 6493 N N . THR B 1 359 ? 491.397 513.114 481.954 1.00 84.76 359 THR B N 1
ATOM 6494 C CA . THR B 1 359 ? 492.302 513.314 483.098 1.00 84.76 359 THR B CA 1
ATOM 6495 C C . THR B 1 359 ? 491.490 513.274 484.398 1.00 84.76 359 THR B C 1
ATOM 6496 O O . THR B 1 359 ? 490.745 514.221 484.662 1.00 84.76 359 THR B O 1
ATOM 6500 N N . PRO B 1 360 ? 491.580 512.215 485.219 1.00 85.70 360 PRO B N 1
ATOM 6501 C CA . PRO B 1 360 ? 490.825 512.129 486.467 1.00 85.70 360 PRO B CA 1
ATOM 6502 C C . PRO B 1 360 ? 491.434 513.005 487.573 1.00 85.70 360 PRO B C 1
ATOM 6503 O O . PRO B 1 360 ? 492.637 513.255 487.592 1.00 85.70 360 PRO B O 1
ATOM 6507 N N . ASN B 1 361 ? 490.597 513.450 488.511 1.00 84.14 361 ASN B N 1
ATOM 6508 C CA . ASN B 1 361 ? 490.965 514.272 489.668 1.00 84.14 361 ASN B CA 1
ATOM 6509 C C . ASN B 1 361 ? 491.879 515.481 489.348 1.00 84.14 361 ASN B C 1
ATOM 6510 O O . ASN B 1 361 ? 492.983 515.575 489.886 1.00 84.14 361 ASN B O 1
ATOM 6515 N N . PRO B 1 362 ? 491.455 516.430 488.496 1.00 80.54 362 PRO B N 1
ATOM 6516 C CA . PRO B 1 362 ? 492.232 517.631 488.212 1.00 80.54 362 PRO B CA 1
ATOM 6517 C C . PRO B 1 362 ? 492.370 518.547 489.434 1.00 80.54 362 PRO B C 1
ATOM 6518 O O . PRO B 1 362 ? 491.389 518.857 490.112 1.00 80.54 362 PRO B O 1
ATOM 6522 N N . THR B 1 363 ? 493.580 519.044 489.687 1.00 82.48 363 THR B N 1
ATOM 6523 C CA . THR B 1 363 ? 493.878 519.998 490.766 1.00 82.48 363 THR B CA 1
ATOM 6524 C C . THR B 1 363 ? 494.776 521.119 490.267 1.00 82.48 363 THR B C 1
ATOM 6525 O O . THR B 1 363 ? 495.537 520.941 489.317 1.00 82.48 363 THR B O 1
ATOM 6529 N N . MET B 1 364 ? 494.760 522.260 490.947 1.00 91.43 364 MET B N 1
ATOM 6530 C CA . MET B 1 364 ? 495.933 523.136 490.950 1.00 91.43 364 MET B CA 1
ATOM 6531 C C . MET B 1 364 ? 497.023 522.535 491.859 1.00 91.43 364 MET B C 1
ATOM 6532 O O . MET B 1 364 ? 496.743 521.652 492.670 1.00 91.43 364 MET B O 1
ATOM 6537 N N . GLU B 1 365 ? 498.266 522.993 491.738 1.00 94.69 365 GLU B N 1
ATOM 6538 C CA . GLU B 1 365 ? 499.379 522.704 492.655 1.00 94.69 365 GLU B CA 1
ATOM 6539 C C . GLU B 1 365 ? 500.293 523.933 492.778 1.00 94.69 365 GLU B C 1
ATOM 6540 O O . GLU B 1 365 ? 500.224 524.854 491.965 1.00 94.69 365 GLU B O 1
ATOM 6546 N N . ASN B 1 366 ? 501.184 523.965 493.771 1.00 95.34 366 ASN B N 1
ATOM 6547 C CA . ASN B 1 366 ? 502.122 525.081 493.944 1.00 95.34 366 ASN B CA 1
ATOM 6548 C C . ASN B 1 366 ? 503.026 525.329 492.719 1.00 95.34 366 ASN B C 1
ATOM 6549 O O . ASN B 1 366 ? 503.426 526.465 492.468 1.00 95.34 366 ASN B O 1
ATOM 6554 N N . ASN B 1 367 ? 503.333 524.289 491.941 1.00 96.60 367 ASN B N 1
ATOM 6555 C CA . ASN B 1 367 ? 504.177 524.393 490.749 1.00 96.60 367 ASN B CA 1
ATOM 6556 C C . ASN B 1 367 ? 503.414 524.784 489.466 1.00 96.60 367 ASN B C 1
ATOM 6557 O O . ASN B 1 367 ? 504.051 525.142 488.473 1.00 96.60 367 ASN B O 1
ATOM 6562 N N . GLY B 1 368 ? 502.080 524.696 489.437 1.00 92.66 368 GLY B N 1
ATOM 6563 C CA . GLY B 1 368 ? 501.288 524.893 488.216 1.00 92.66 368 GLY B CA 1
ATOM 6564 C C . GLY B 1 368 ? 500.002 524.062 488.171 1.00 92.66 368 GLY B C 1
ATOM 6565 O O . GLY B 1 368 ? 499.232 524.028 489.131 1.00 92.66 368 GLY B O 1
ATOM 6566 N N . GLY B 1 369 ? 499.760 523.393 487.044 1.00 87.27 369 GLY B N 1
ATOM 6567 C CA . GLY B 1 369 ? 498.524 522.652 486.771 1.00 87.27 369 GLY B CA 1
ATOM 6568 C C . GLY B 1 369 ? 497.446 523.505 486.092 1.00 87.27 369 GLY B C 1
ATOM 6569 O O . GLY B 1 369 ? 497.712 524.621 485.644 1.00 87.27 369 GLY B O 1
ATOM 6570 N N . GLY B 1 370 ? 496.219 522.987 486.019 1.00 83.86 370 GLY B N 1
ATOM 6571 C CA . GLY B 1 370 ? 495.059 523.717 485.497 1.00 83.86 370 GLY B CA 1
ATOM 6572 C C . GLY B 1 370 ? 494.686 523.446 484.036 1.00 83.86 370 GLY B C 1
ATOM 6573 O O . GLY B 1 370 ? 493.921 524.223 483.466 1.00 83.86 370 GLY B O 1
ATOM 6574 N N . PHE B 1 371 ? 495.187 522.376 483.417 1.00 79.66 371 PHE B N 1
ATOM 6575 C CA . PHE B 1 371 ? 494.786 521.932 482.077 1.00 79.66 371 PHE B CA 1
ATOM 6576 C C . PHE B 1 371 ? 493.869 520.712 482.158 1.00 79.66 371 PHE B C 1
ATOM 6577 O O . PHE B 1 371 ? 494.152 519.771 482.898 1.00 79.66 371 PHE B O 1
ATOM 6585 N N . ILE B 1 372 ? 492.777 520.710 481.398 1.00 78.07 372 ILE B N 1
ATOM 6586 C CA . ILE B 1 372 ? 491.754 519.659 481.410 1.00 78.07 372 ILE B CA 1
ATOM 6587 C C . ILE B 1 372 ? 491.424 519.218 479.981 1.00 78.07 372 ILE B C 1
ATOM 6588 O O . ILE B 1 372 ? 491.420 520.032 479.058 1.00 78.07 372 ILE B O 1
ATOM 6593 N N . GLU B 1 373 ? 491.097 517.940 479.795 1.00 84.09 373 GLU B N 1
ATOM 6594 C CA . GLU B 1 373 ? 490.527 517.412 478.553 1.00 84.09 373 GLU B CA 1
ATOM 6595 C C . GLU B 1 373 ? 489.305 516.542 478.864 1.00 84.09 373 GLU B C 1
ATOM 6596 O O . GLU B 1 373 ? 489.328 515.738 479.799 1.00 84.09 373 GLU B O 1
ATOM 6602 N N . MET B 1 374 ? 488.239 516.672 478.077 1.00 85.66 374 MET B N 1
ATOM 6603 C CA . MET B 1 374 ? 486.986 515.940 478.278 1.00 85.66 374 MET B CA 1
ATOM 6604 C C . MET B 1 374 ? 486.309 515.558 476.962 1.00 85.66 374 MET B C 1
ATOM 6605 O O . MET B 1 374 ? 486.561 516.165 475.921 1.00 85.66 374 MET B O 1
ATOM 6610 N N . GLN B 1 375 ? 485.408 514.581 477.010 1.00 83.96 375 GLN B N 1
ATOM 6611 C CA . GLN B 1 375 ? 484.518 514.235 475.901 1.00 83.96 375 GLN B CA 1
ATOM 6612 C C . GLN B 1 375 ? 483.044 514.455 476.279 1.00 83.96 375 GLN B C 1
ATOM 6613 O O . GLN B 1 375 ? 482.649 514.239 477.427 1.00 83.96 375 GLN B O 1
ATOM 6619 N N . LEU B 1 376 ? 482.243 514.909 475.310 1.00 81.63 376 LEU B N 1
ATOM 6620 C CA . LEU B 1 376 ? 480.854 515.348 475.475 1.00 81.63 376 LEU B CA 1
ATOM 6621 C C . LEU B 1 376 ? 479.939 514.712 474.417 1.00 81.63 376 LEU B C 1
ATOM 6622 O O . LEU B 1 376 ? 480.406 514.381 473.323 1.00 81.63 376 LEU B O 1
ATOM 6627 N N . PRO B 1 377 ? 478.640 514.546 474.696 1.00 81.27 377 PRO B N 1
ATOM 6628 C CA . PRO B 1 377 ? 477.677 514.074 473.714 1.00 81.27 377 PRO B CA 1
ATOM 6629 C C . PRO B 1 377 ? 477.353 515.175 472.689 1.00 81.27 377 PRO B C 1
ATOM 6630 O O . PRO B 1 377 ? 477.525 516.359 472.992 1.00 81.27 377 PRO B O 1
ATOM 6634 N N . PRO B 1 378 ? 476.865 514.823 471.486 1.00 83.61 378 PRO B N 1
ATOM 6635 C CA . PRO B 1 378 ? 476.492 515.783 470.449 1.00 83.61 378 PRO B CA 1
ATOM 6636 C C . PRO B 1 378 ? 475.510 516.868 470.905 1.00 83.61 378 PRO B C 1
ATOM 6637 O O . PRO B 1 378 ? 474.685 516.644 471.792 1.00 83.61 378 PRO B O 1
ATOM 6641 N N . GLY B 1 379 ? 475.519 518.013 470.225 1.00 86.67 379 GLY B N 1
ATOM 6642 C CA . GLY B 1 379 ? 474.516 519.066 470.402 1.00 86.67 379 GLY B CA 1
ATOM 6643 C C . GLY B 1 379 ? 474.869 520.110 471.463 1.00 86.67 379 GLY B C 1
ATOM 6644 O O . GLY B 1 379 ? 476.036 520.292 471.821 1.00 86.67 379 GLY B O 1
ATOM 6645 N N . ASP B 1 380 ? 473.856 520.840 471.930 1.00 90.04 380 ASP B N 1
ATOM 6646 C CA . ASP B 1 380 ? 474.014 521.953 472.874 1.00 90.04 380 ASP B CA 1
ATOM 6647 C C . ASP B 1 380 ? 474.370 521.478 474.294 1.00 90.04 380 ASP B C 1
ATOM 6648 O O . ASP B 1 380 ? 473.675 520.650 474.889 1.00 90.04 380 ASP B O 1
ATOM 6653 N N . ASN B 1 381 ? 475.425 522.054 474.865 1.00 86.62 381 ASN B N 1
ATOM 6654 C CA . ASN B 1 381 ? 475.949 521.740 476.189 1.00 86.62 381 ASN B CA 1
ATOM 6655 C C . ASN B 1 381 ? 476.370 523.023 476.922 1.00 86.62 381 ASN B C 1
ATOM 6656 O O . ASN B 1 381 ? 476.628 524.052 476.300 1.00 86.62 381 ASN B O 1
ATOM 6661 N N . ILE B 1 382 ? 476.502 522.965 478.244 1.00 89.86 382 ILE B N 1
ATOM 6662 C CA . ILE B 1 382 ? 477.169 524.004 479.044 1.00 89.86 382 ILE B CA 1
ATOM 6663 C C . ILE B 1 382 ? 478.188 523.333 479.971 1.00 89.86 382 ILE B C 1
ATOM 6664 O O . ILE B 1 382 ? 477.872 522.318 480.591 1.00 89.86 382 ILE B O 1
ATOM 6669 N N . ILE B 1 383 ? 479.396 523.889 480.078 1.00 91.30 383 ILE B N 1
ATOM 6670 C CA . ILE B 1 383 ? 480.479 523.400 480.946 1.00 91.30 383 ILE B CA 1
ATOM 6671 C C . ILE B 1 383 ? 480.690 524.377 482.107 1.00 91.30 383 ILE B C 1
ATOM 6672 O O . ILE B 1 383 ? 480.709 525.588 481.890 1.00 91.30 383 ILE B O 1
ATOM 6677 N N . TYR B 1 384 ? 480.851 523.867 483.329 1.00 90.82 384 TYR B N 1
ATOM 6678 C CA . TYR B 1 384 ? 480.988 524.654 484.557 1.00 90.82 384 TYR B CA 1
ATOM 6679 C C . TYR B 1 384 ? 482.280 524.328 485.308 1.00 90.82 384 TYR B C 1
ATOM 6680 O O . TYR B 1 384 ? 482.657 523.164 485.447 1.00 90.82 384 TYR B O 1
ATOM 6689 N N . VAL B 1 385 ? 482.911 525.364 485.864 1.00 92.69 385 VAL B N 1
ATOM 6690 C CA . VAL B 1 385 ? 484.116 525.282 486.702 1.00 92.69 385 VAL B CA 1
ATOM 6691 C C . VAL B 1 385 ? 483.973 526.283 487.852 1.00 92.69 385 VAL B C 1
ATOM 6692 O O . VAL B 1 385 ? 484.313 527.458 487.725 1.00 92.69 385 VAL B O 1
ATOM 6696 N N . GLY B 1 386 ? 483.387 525.846 488.970 1.00 98.96 386 GLY B N 1
ATOM 6697 C CA . GLY B 1 386 ? 482.957 526.758 490.036 1.00 98.96 386 GLY B CA 1
ATOM 6698 C C . GLY B 1 386 ? 481.906 527.755 489.529 1.00 98.96 386 GLY B C 1
ATOM 6699 O O . GLY B 1 386 ? 480.918 527.356 488.913 1.00 98.96 386 GLY B O 1
ATOM 6700 N N . ASP B 1 387 ? 482.114 529.049 489.766 1.00 100.18 387 ASP B N 1
ATOM 6701 C CA . ASP B 1 387 ? 481.230 530.099 489.248 1.00 100.18 387 ASP B CA 1
ATOM 6702 C C . ASP B 1 387 ? 481.421 530.407 487.749 1.00 100.18 387 ASP B C 1
ATOM 6703 O O . ASP B 1 387 ? 480.561 531.063 487.160 1.00 100.18 387 ASP B O 1
ATOM 6708 N N . LEU B 1 388 ? 482.500 529.950 487.097 1.00 92.70 388 LEU B N 1
ATOM 6709 C CA . LEU B 1 388 ? 482.644 530.093 485.642 1.00 92.70 388 LEU B CA 1
ATOM 6710 C C . LEU B 1 388 ? 481.697 529.151 484.898 1.00 92.70 388 LEU B C 1
ATOM 6711 O O . LEU B 1 388 ? 481.547 527.982 485.264 1.00 92.70 388 LEU B O 1
ATOM 6716 N N . ASN B 1 389 ? 481.152 529.626 483.782 1.00 92.51 389 ASN B N 1
ATOM 6717 C CA . ASN B 1 389 ? 480.436 528.798 482.822 1.00 92.51 389 ASN B CA 1
ATOM 6718 C C . ASN B 1 389 ? 480.860 529.143 481.393 1.00 92.51 389 ASN B C 1
ATOM 6719 O O . ASN B 1 389 ? 481.335 530.243 481.113 1.00 92.51 389 ASN B O 1
ATOM 6724 N N . HIS B 1 390 ? 480.668 528.204 480.476 1.00 86.23 390 HIS B N 1
ATOM 6725 C CA . HIS B 1 390 ? 480.792 528.459 479.049 1.00 86.23 390 HIS B CA 1
ATOM 6726 C C . HIS B 1 390 ? 479.795 527.594 478.286 1.00 86.23 390 HIS B C 1
ATOM 6727 O O . HIS B 1 390 ? 479.666 526.399 478.558 1.00 86.23 390 HIS B O 1
ATOM 6734 N N . GLN B 1 391 ? 479.076 528.178 477.336 1.00 85.64 391 GLN B N 1
ATOM 6735 C CA . GLN B 1 391 ? 478.207 527.416 476.447 1.00 85.64 391 GLN B CA 1
ATOM 6736 C C . GLN B 1 391 ? 479.044 526.696 475.386 1.00 85.64 391 GLN B C 1
ATOM 6737 O O . GLN B 1 391 ? 480.164 527.107 475.087 1.00 85.64 391 GLN B O 1
ATOM 6743 N N . TRP B 1 392 ? 478.529 525.614 474.818 1.00 80.54 392 TRP B N 1
ATOM 6744 C CA . TRP B 1 392 ? 479.229 524.853 473.793 1.00 80.54 392 TRP B CA 1
ATOM 6745 C C . TRP B 1 392 ? 478.262 524.108 472.873 1.00 80.54 392 TRP B C 1
ATOM 6746 O O . TRP B 1 392 ? 477.140 523.778 473.258 1.00 80.54 392 TRP B O 1
ATOM 6757 N N . PHE B 1 393 ? 478.723 523.789 471.671 1.00 80.70 393 PHE B N 1
ATOM 6758 C CA . PHE B 1 393 ? 478.073 522.857 470.762 1.00 80.70 393 PHE B CA 1
ATOM 6759 C C . PHE B 1 393 ? 479.081 521.801 470.314 1.00 80.70 393 PHE B C 1
ATOM 6760 O O . PHE B 1 393 ? 480.154 522.157 469.825 1.00 80.70 393 PHE B O 1
ATOM 6768 N N . GLN B 1 394 ? 478.734 520.517 470.413 1.00 83.07 394 GLN B N 1
ATOM 6769 C CA . GLN B 1 394 ? 479.581 519.440 469.903 1.00 83.07 394 GLN B CA 1
ATOM 6770 C C . GLN B 1 394 ? 479.027 518.913 468.579 1.00 83.07 394 GLN B C 1
ATOM 6771 O O . GLN B 1 394 ? 477.853 518.554 468.474 1.00 83.07 394 GLN B O 1
ATOM 6777 N N . LYS B 1 395 ? 479.897 518.882 467.573 1.00 82.12 395 LYS B N 1
ATOM 6778 C CA . LYS B 1 395 ? 479.610 518.530 466.179 1.00 82.12 395 LYS B CA 1
ATOM 6779 C C . LYS B 1 395 ? 479.226 517.059 466.006 1.00 82.12 395 LYS B C 1
ATOM 6780 O O . LYS B 1 395 ? 479.465 516.231 466.882 1.00 82.12 395 LYS B O 1
ATOM 6786 N N . GLY B 1 396 ? 478.714 516.709 464.832 1.00 87.09 396 GLY B N 1
ATOM 6787 C CA . GLY B 1 396 ? 478.501 515.318 464.427 1.00 87.09 396 GLY B CA 1
ATOM 6788 C C . GLY B 1 396 ? 477.305 514.633 465.089 1.00 87.09 396 GLY B C 1
ATOM 6789 O O . GLY B 1 396 ? 476.415 515.284 465.634 1.00 87.09 396 GLY B O 1
ATOM 6790 N N . SER B 1 397 ? 477.261 513.306 464.997 1.00 95.38 397 SER B N 1
ATOM 6791 C CA . SER B 1 397 ? 476.116 512.478 465.394 1.00 95.38 397 SER B CA 1
ATOM 6792 C C . SER B 1 397 ? 476.551 511.118 465.936 1.00 95.38 397 SER B C 1
ATOM 6793 O O . SER B 1 397 ? 477.672 510.666 465.700 1.00 95.38 397 SER B O 1
ATOM 6796 N N . SER B 1 398 ? 475.663 510.435 466.656 1.00 98.31 398 SER B N 1
ATOM 6797 C CA . SER B 1 398 ? 475.936 509.113 467.232 1.00 98.31 398 SER B CA 1
ATOM 6798 C C . SER B 1 398 ? 476.259 508.051 466.175 1.00 98.31 398 SER B C 1
ATOM 6799 O O . SER B 1 398 ? 477.078 507.169 466.429 1.00 98.31 398 SER B O 1
ATOM 6802 N N . ILE B 1 399 ? 475.694 508.152 464.970 1.00 100.82 399 ILE B N 1
ATOM 6803 C CA . ILE B 1 399 ? 476.080 507.304 463.833 1.00 100.82 399 ILE B CA 1
ATOM 6804 C C . ILE B 1 399 ? 477.470 507.709 463.328 1.00 100.82 399 ILE B C 1
ATOM 6805 O O . ILE B 1 399 ? 478.346 506.860 463.167 1.00 100.82 399 ILE B O 1
ATOM 6810 N N . GLY B 1 400 ? 477.714 509.008 463.132 1.00 101.84 400 GLY B N 1
ATOM 6811 C CA . GLY B 1 400 ? 479.004 509.515 462.647 1.00 101.84 400 GLY B CA 1
ATOM 6812 C C . GLY B 1 400 ? 480.180 509.116 463.543 1.00 101.84 400 GLY B C 1
ATOM 6813 O O . GLY B 1 400 ? 481.236 508.730 463.046 1.00 101.84 400 GLY B O 1
ATOM 6814 N N . ARG B 1 401 ? 479.973 509.100 464.863 1.00 101.18 401 ARG B N 1
ATOM 6815 C CA . ARG B 1 401 ? 480.941 508.610 465.852 1.00 101.18 401 ARG B CA 1
ATOM 6816 C C . ARG B 1 401 ? 481.362 507.166 465.569 1.00 101.18 401 ARG B C 1
ATOM 6817 O O . ARG B 1 401 ? 482.554 506.861 465.598 1.00 101.18 401 ARG B O 1
ATOM 6825 N N . VAL B 1 402 ? 480.414 506.286 465.244 1.00 107.93 402 VAL B N 1
ATOM 6826 C CA . VAL B 1 402 ? 480.708 504.883 464.900 1.00 107.93 402 VAL B CA 1
ATOM 6827 C C . VAL B 1 402 ? 481.441 504.777 463.560 1.00 107.93 402 VAL B C 1
ATOM 6828 O O . VAL B 1 402 ? 482.411 504.024 463.445 1.00 107.93 402 VAL B O 1
ATOM 6832 N N . LEU B 1 403 ? 481.048 505.555 462.550 1.00 104.75 403 LEU B N 1
ATOM 6833 C CA . LEU B 1 403 ? 481.737 505.562 461.258 1.00 104.75 403 LEU B CA 1
ATOM 6834 C C . LEU B 1 403 ? 483.183 506.057 461.388 1.00 104.75 403 LEU B C 1
ATOM 6835 O O . LEU B 1 403 ? 484.088 505.443 460.826 1.00 104.75 403 LEU B O 1
ATOM 6840 N N . GLN B 1 404 ? 483.437 507.099 462.182 1.00 106.49 404 GLN B N 1
ATOM 6841 C CA . GLN B 1 404 ? 484.787 507.624 462.396 1.00 106.49 404 GLN B CA 1
ATOM 6842 C C . GLN B 1 404 ? 485.706 506.600 463.074 1.00 106.49 404 GLN B C 1
ATOM 6843 O O . GLN B 1 404 ? 486.819 506.363 462.599 1.00 106.49 404 GLN B O 1
ATOM 6849 N N . LYS B 1 405 ? 485.231 505.912 464.120 1.00 108.68 405 LYS B N 1
ATOM 6850 C CA . LYS B 1 405 ? 485.983 504.799 464.721 1.00 108.68 405 LYS B CA 1
ATOM 6851 C C . LYS B 1 405 ? 486.181 503.644 463.740 1.00 108.68 405 LYS B C 1
ATOM 6852 O O . LYS B 1 405 ? 487.263 503.065 463.685 1.00 108.68 405 LYS B O 1
ATOM 6858 N N . THR B 1 406 ? 485.183 503.345 462.909 1.00 112.82 406 THR B N 1
ATOM 6859 C CA . THR B 1 406 ? 485.287 502.297 461.879 1.00 112.82 406 THR B CA 1
ATOM 6860 C C . THR B 1 406 ? 486.404 502.597 460.878 1.00 112.82 406 THR B C 1
ATOM 6861 O O . THR B 1 406 ? 487.225 501.723 460.607 1.00 112.82 406 THR B O 1
ATOM 6865 N N . ARG B 1 407 ? 486.517 503.838 460.384 1.00 110.01 407 ARG B N 1
ATOM 6866 C CA . ARG B 1 407 ? 487.601 504.226 459.468 1.00 110.01 407 ARG B CA 1
ATOM 6867 C C . ARG B 1 407 ? 488.972 503.983 460.087 1.00 110.01 407 ARG B C 1
ATOM 6868 O O . ARG B 1 407 ? 489.807 503.344 459.456 1.00 110.01 407 ARG B O 1
ATOM 6876 N N . LYS B 1 408 ? 489.220 504.444 461.314 1.00 106.52 408 LYS B N 1
ATOM 6877 C CA . LYS B 1 408 ? 490.525 504.241 461.968 1.00 106.52 408 LYS B CA 1
ATOM 6878 C C . LYS B 1 408 ? 490.852 502.762 462.186 1.00 106.52 408 LYS B C 1
ATOM 6879 O O . LYS B 1 408 ? 492.003 502.365 462.009 1.00 106.52 408 LYS B O 1
ATOM 6885 N N . GLY B 1 409 ? 489.848 501.930 462.452 1.00 108.17 409 GLY B N 1
ATOM 6886 C CA . GLY B 1 409 ? 490.016 500.476 462.474 1.00 108.17 409 GLY B CA 1
ATOM 6887 C C . GLY B 1 409 ? 490.486 499.922 461.127 1.00 108.17 409 GLY B C 1
ATOM 6888 O O . GLY B 1 409 ? 491.444 499.154 461.072 1.00 108.17 409 GLY B O 1
ATOM 6889 N N . ILE B 1 410 ? 489.859 500.349 460.031 1.00 106.42 410 ILE B N 1
ATOM 6890 C CA . ILE B 1 410 ? 490.227 499.923 458.674 1.00 106.42 410 ILE B CA 1
ATOM 6891 C C . ILE B 1 410 ? 491.635 500.411 458.295 1.00 106.42 410 ILE B C 1
ATOM 6892 O O . ILE B 1 410 ? 492.425 499.648 457.741 1.00 106.42 410 ILE B O 1
ATOM 6897 N N . GLU B 1 411 ? 491.994 501.647 458.646 1.00 106.81 411 GLU B N 1
ATOM 6898 C CA . GLU B 1 411 ? 493.345 502.171 458.425 1.00 106.81 411 GLU B CA 1
ATOM 6899 C C . GLU B 1 411 ? 494.400 501.325 459.148 1.00 106.81 411 GLU B C 1
ATOM 6900 O O . GLU B 1 411 ? 495.381 500.912 458.532 1.00 106.81 411 GLU B O 1
ATOM 6906 N N . ARG B 1 412 ? 494.202 500.994 460.430 1.00 103.89 412 ARG B N 1
ATOM 6907 C CA . ARG B 1 412 ? 495.150 500.133 461.151 1.00 103.89 412 ARG B CA 1
ATOM 6908 C C . ARG B 1 412 ? 495.244 498.744 460.529 1.00 103.89 412 ARG B C 1
ATOM 6909 O O . ARG B 1 412 ? 496.350 498.246 460.332 1.00 103.89 412 ARG B O 1
ATOM 6917 N N . LEU B 1 413 ? 494.106 498.139 460.192 1.00 107.56 413 LEU B N 1
ATOM 6918 C CA . LEU B 1 413 ? 494.053 496.797 459.616 1.00 107.56 413 LEU B CA 1
ATOM 6919 C C . LEU B 1 413 ? 494.850 496.706 458.313 1.00 107.56 413 LEU B C 1
ATOM 6920 O O . LEU B 1 413 ? 495.557 495.723 458.096 1.00 107.56 413 LEU B O 1
ATOM 6925 N N . THR B 1 414 ? 494.770 497.722 457.452 1.00 106.98 414 THR B N 1
ATOM 6926 C CA . THR B 1 414 ? 495.499 497.700 456.180 1.00 106.98 414 THR B CA 1
ATOM 6927 C C . THR B 1 414 ? 496.976 498.065 456.330 1.00 106.98 414 THR B C 1
ATOM 6928 O O . THR B 1 414 ? 497.825 497.452 455.691 1.00 106.98 414 THR B O 1
ATOM 6932 N N . VAL B 1 415 ? 497.326 499.013 457.205 1.00 101.21 415 VAL B N 1
ATOM 6933 C CA . VAL B 1 415 ? 498.715 499.479 457.351 1.00 101.21 415 VAL B CA 1
ATOM 6934 C C . VAL B 1 415 ? 499.600 498.476 458.097 1.00 101.21 415 VAL B C 1
ATOM 6935 O O . VAL B 1 415 ? 500.707 498.197 457.641 1.00 101.21 415 VAL B O 1
ATOM 6939 N N . LEU B 1 416 ? 499.148 497.916 459.224 1.00 100.36 416 LEU B N 1
ATOM 6940 C CA . LEU B 1 416 ? 499.971 497.021 460.056 1.00 100.36 416 LEU B CA 1
ATOM 6941 C C . LEU B 1 416 ? 499.848 495.533 459.700 1.00 100.36 416 LEU B C 1
ATOM 6942 O O . LEU B 1 416 ? 500.693 494.736 460.108 1.00 100.36 416 LEU B O 1
ATOM 6947 N N . GLY B 1 417 ? 498.820 495.129 458.955 1.00 111.28 417 GLY B N 1
ATOM 6948 C CA . GLY B 1 417 ? 498.593 493.722 458.618 1.00 111.28 417 GLY B CA 1
ATOM 6949 C C . GLY B 1 417 ? 498.194 492.857 459.819 1.00 111.28 417 GLY B C 1
ATOM 6950 O O . GLY B 1 417 ? 497.448 493.293 460.692 1.00 111.28 417 GLY B O 1
ATOM 6951 N N . GLU B 1 418 ? 498.668 491.610 459.852 1.00 115.25 418 GLU B N 1
ATOM 6952 C CA . GLU B 1 418 ? 498.183 490.562 460.766 1.00 115.25 418 GLU B CA 1
ATOM 6953 C C . GLU B 1 418 ? 498.216 490.944 462.252 1.00 115.25 418 GLU B C 1
ATOM 6954 O O . GLU B 1 418 ? 497.382 490.483 463.030 1.00 115.25 418 GLU B O 1
ATOM 6960 N N . HIS B 1 419 ? 499.145 491.808 462.657 1.00 107.62 419 HIS B N 1
ATOM 6961 C CA . HIS B 1 419 ? 499.297 492.229 464.048 1.00 107.62 419 HIS B CA 1
ATOM 6962 C C . HIS B 1 419 ? 498.143 493.109 464.539 1.00 107.62 419 HIS B C 1
ATOM 6963 O O . HIS B 1 419 ? 497.958 493.247 465.744 1.00 107.62 419 HIS B O 1
ATOM 6970 N N . ALA B 1 420 ? 497.339 493.692 463.643 1.00 110.19 420 ALA B N 1
ATOM 6971 C CA . ALA B 1 420 ? 496.251 494.598 464.017 1.00 110.19 420 ALA B CA 1
ATOM 6972 C C . ALA B 1 420 ? 495.197 493.937 464.926 1.00 110.19 420 ALA B C 1
ATOM 6973 O O . ALA B 1 420 ? 494.568 494.612 465.742 1.00 110.19 420 ALA B O 1
ATOM 6975 N N . TRP B 1 421 ? 495.029 492.617 464.840 1.00 112.87 421 TRP B N 1
ATOM 6976 C CA . TRP B 1 421 ? 494.126 491.861 465.707 1.00 112.87 421 TRP B CA 1
ATOM 6977 C C . TRP B 1 421 ? 494.572 491.796 467.174 1.00 112.87 421 TRP B C 1
ATOM 6978 O O . TRP B 1 421 ? 493.752 491.501 468.041 1.00 112.87 421 TRP B O 1
ATOM 6989 N N . ASP B 1 422 ? 495.837 492.081 467.483 1.00 112.38 422 ASP B N 1
ATOM 6990 C CA . ASP B 1 422 ? 496.375 491.997 468.847 1.00 112.38 422 ASP B CA 1
ATOM 6991 C C . ASP B 1 422 ? 496.075 493.242 469.709 1.00 112.38 422 ASP B C 1
ATOM 6992 O O . ASP B 1 422 ? 496.409 493.266 470.897 1.00 112.38 422 ASP B O 1
ATOM 6997 N N . PHE B 1 423 ? 495.456 494.287 469.147 1.00 105.83 423 PHE B N 1
ATOM 6998 C CA . PHE B 1 423 ? 495.096 495.497 469.893 1.00 105.83 423 PHE B CA 1
ATOM 6999 C C . PHE B 1 423 ? 493.908 495.243 470.835 1.00 105.83 423 PHE B C 1
ATOM 7000 O O . PHE B 1 423 ? 492.823 494.881 470.384 1.00 105.83 423 PHE B O 1
ATOM 7008 N N . GLY B 1 424 ? 494.089 495.476 472.136 1.00 111.01 424 GLY B N 1
ATOM 7009 C CA . GLY B 1 424 ? 493.074 495.226 473.166 1.00 111.01 424 GLY B CA 1
ATOM 7010 C C . GLY B 1 424 ? 493.091 493.786 473.695 1.00 111.01 424 GLY B C 1
ATOM 7011 O O . GLY B 1 424 ? 493.012 492.823 472.935 1.00 111.01 424 GLY B O 1
ATOM 7012 N N . SER B 1 425 ? 493.181 493.632 475.020 1.00 123.63 425 SER B N 1
ATOM 7013 C CA . SER B 1 425 ? 493.421 492.339 475.693 1.00 123.63 425 SER B CA 1
ATOM 7014 C C . SER B 1 425 ? 492.181 491.444 475.852 1.00 123.63 425 SER B C 1
ATOM 7015 O O . SER B 1 425 ? 492.296 490.328 476.365 1.00 123.63 425 SER B O 1
ATOM 7018 N N . VAL B 1 426 ? 490.997 491.890 475.415 1.00 134.35 426 VAL B N 1
ATOM 7019 C CA . VAL B 1 426 ? 489.748 491.105 475.442 1.00 134.35 426 VAL B CA 1
ATOM 7020 C C . VAL B 1 426 ? 489.771 490.047 474.325 1.00 134.35 426 VAL B C 1
ATOM 7021 O O . VAL B 1 426 ? 489.145 490.191 473.274 1.00 134.35 426 VAL B O 1
ATOM 7025 N N . GLY B 1 427 ? 490.556 488.989 474.538 1.00 140.80 427 GLY B N 1
ATOM 7026 C CA . GLY B 1 427 ? 490.880 487.935 473.569 1.00 140.80 427 GLY B CA 1
ATOM 7027 C C . GLY B 1 427 ? 489.765 486.916 473.317 1.00 140.80 427 GLY B C 1
ATOM 7028 O O . GLY B 1 427 ? 490.010 485.711 473.373 1.00 140.80 427 GLY B O 1
ATOM 7029 N N . GLY B 1 428 ? 488.537 487.376 473.059 1.00 143.18 428 GLY B N 1
ATOM 7030 C CA . GLY B 1 428 ? 487.400 486.520 472.696 1.00 143.18 428 GLY B CA 1
ATOM 7031 C C . GLY B 1 428 ? 487.630 485.753 471.388 1.00 143.18 428 GLY B C 1
ATOM 7032 O O . GLY B 1 428 ? 488.497 486.118 470.590 1.00 143.18 428 GLY B O 1
ATOM 7033 N N . VAL B 1 429 ? 486.854 484.693 471.146 1.00 144.81 429 VAL B N 1
ATOM 7034 C CA . VAL B 1 429 ? 487.127 483.680 470.101 1.00 144.81 429 VAL B CA 1
ATOM 7035 C C . VAL B 1 429 ? 487.284 484.277 468.695 1.00 144.81 429 VAL B C 1
ATOM 7036 O O . VAL B 1 429 ? 488.134 483.827 467.922 1.00 144.81 429 VAL B O 1
ATOM 7040 N N . MET B 1 430 ? 486.548 485.346 468.375 1.00 145.18 430 MET B N 1
ATOM 7041 C CA . MET B 1 430 ? 486.679 486.063 467.099 1.00 145.18 430 MET B CA 1
ATOM 7042 C C . MET B 1 430 ? 488.092 486.624 466.866 1.00 145.18 430 MET B C 1
ATOM 7043 O O . MET B 1 430 ? 488.561 486.647 465.734 1.00 145.18 430 MET B O 1
ATOM 7048 N N . THR B 1 431 ? 488.820 487.016 467.917 1.00 141.46 431 THR B N 1
ATOM 7049 C CA . THR B 1 431 ? 490.202 487.513 467.782 1.00 141.46 431 THR B CA 1
ATOM 7050 C C . THR B 1 431 ? 491.146 486.421 467.273 1.00 141.46 431 THR B C 1
ATOM 7051 O O . THR B 1 431 ? 491.887 486.646 466.318 1.00 141.46 431 THR B O 1
ATOM 7055 N N . SER B 1 432 ? 491.066 485.206 467.823 1.00 138.16 432 SER B N 1
ATOM 7056 C CA . SER B 1 432 ? 491.811 484.047 467.320 1.00 138.16 432 SER B CA 1
ATOM 7057 C C . SER B 1 432 ? 491.352 483.607 465.925 1.00 138.16 432 SER B C 1
ATOM 7058 O O . SER B 1 432 ? 492.191 483.228 465.110 1.00 138.16 432 SER B O 1
ATOM 7061 N N . ILE B 1 433 ? 490.057 483.714 465.602 1.00 139.18 433 ILE B N 1
ATOM 7062 C CA . ILE B 1 433 ? 489.557 483.435 464.245 1.00 139.18 433 ILE B CA 1
ATOM 7063 C C . ILE B 1 433 ? 490.157 484.428 463.243 1.00 139.18 433 ILE B C 1
ATOM 7064 O O . ILE B 1 433 ? 490.717 484.014 462.230 1.00 139.18 433 ILE B O 1
ATOM 7069 N N . GLY B 1 434 ? 490.112 485.729 463.545 1.00 136.18 434 GLY B N 1
ATOM 7070 C CA . GLY B 1 434 ? 490.702 486.777 462.709 1.00 136.18 434 GLY B CA 1
ATOM 7071 C C . GLY B 1 434 ? 492.204 486.574 462.499 1.00 136.18 434 GLY B C 1
ATOM 7072 O O . GLY B 1 434 ? 492.667 486.569 461.358 1.00 136.18 434 GLY B O 1
ATOM 7073 N N . ARG B 1 435 ? 492.959 486.304 463.573 1.00 132.93 435 ARG B N 1
ATOM 7074 C CA . ARG B 1 435 ? 494.409 486.051 463.507 1.00 132.93 435 ARG B CA 1
ATOM 7075 C C . ARG B 1 435 ? 494.740 484.875 462.587 1.00 132.93 435 ARG B C 1
ATOM 7076 O O . ARG B 1 435 ? 495.640 484.975 461.751 1.00 132.93 435 ARG B O 1
ATOM 7084 N N . ALA B 1 436 ? 493.990 483.781 462.694 1.00 133.87 436 ALA B N 1
ATOM 7085 C CA . ALA B 1 436 ? 494.169 482.614 461.838 1.00 133.87 436 ALA B CA 1
ATOM 7086 C C . ALA B 1 436 ? 493.801 482.912 460.376 1.00 133.87 436 ALA B C 1
ATOM 7087 O O . ALA B 1 436 ? 494.620 482.709 459.479 1.00 133.87 436 ALA B O 1
ATOM 7089 N N . MET B 1 437 ? 492.602 483.442 460.120 1.00 132.36 437 MET B N 1
ATOM 7090 C CA . MET B 1 437 ? 492.134 483.712 458.758 1.00 132.36 437 MET B CA 1
ATOM 7091 C C . MET B 1 437 ? 493.043 484.702 458.031 1.00 132.36 437 MET B C 1
ATOM 7092 O O . MET B 1 437 ? 493.373 484.487 456.869 1.00 132.36 437 MET B O 1
ATOM 7097 N N . HIS B 1 438 ? 493.505 485.753 458.708 1.00 128.13 438 HIS B N 1
ATOM 7098 C CA . HIS B 1 438 ? 494.407 486.743 458.115 1.00 128.13 438 HIS B CA 1
ATOM 7099 C C . HIS B 1 438 ? 495.763 486.118 457.776 1.00 128.13 438 HIS B C 1
ATOM 7100 O O . HIS B 1 438 ? 496.300 486.364 456.699 1.00 128.13 438 HIS B O 1
ATOM 7107 N N . THR B 1 439 ? 496.275 485.229 458.632 1.00 129.90 439 THR B N 1
ATOM 7108 C CA . THR B 1 439 ? 497.518 484.489 458.361 1.00 129.90 439 THR B CA 1
ATOM 7109 C C . THR B 1 439 ? 497.400 483.633 457.097 1.00 129.90 439 THR B C 1
ATOM 7110 O O . THR B 1 439 ? 498.295 483.647 456.255 1.00 129.90 439 THR B O 1
ATOM 7114 N N . VAL B 1 440 ? 496.282 482.924 456.919 1.00 133.10 440 VAL B N 1
ATOM 7115 C CA . VAL B 1 440 ? 496.043 482.066 455.746 1.00 133.10 440 VAL B CA 1
ATOM 7116 C C . VAL B 1 440 ? 495.772 482.881 454.476 1.00 133.10 440 VAL B C 1
ATOM 7117 O O . VAL B 1 440 ? 496.477 482.729 453.478 1.00 133.10 440 VAL B O 1
ATOM 7121 N N . LEU B 1 441 ? 494.765 483.758 454.494 1.00 136.08 441 LEU B N 1
ATOM 7122 C CA . LEU B 1 441 ? 494.305 484.492 453.310 1.00 136.08 441 LEU B CA 1
ATOM 7123 C C . LEU B 1 441 ? 495.334 485.525 452.830 1.00 136.08 441 LEU B C 1
ATOM 7124 O O . LEU B 1 441 ? 495.581 485.642 451.629 1.00 136.08 441 LEU B O 1
ATOM 7129 N N . GLY B 1 442 ? 495.968 486.248 453.757 1.00 137.25 442 GLY B N 1
ATOM 7130 C CA . GLY B 1 442 ? 497.021 487.209 453.429 1.00 137.25 442 GLY B CA 1
ATOM 7131 C C . GLY B 1 442 ? 498.276 486.518 452.897 1.00 137.25 442 GLY B C 1
ATOM 7132 O O . GLY B 1 442 ? 498.861 486.967 451.912 1.00 137.25 442 GLY B O 1
ATOM 7133 N N . GLY B 1 443 ? 498.656 485.381 453.487 1.00 135.59 443 GLY B N 1
ATOM 7134 C CA . GLY B 1 443 ? 499.791 484.585 453.020 1.00 135.59 443 GLY B CA 1
ATOM 7135 C C . GLY B 1 443 ? 499.617 484.106 451.578 1.00 135.59 443 GLY B C 1
ATOM 7136 O O . GLY B 1 443 ? 500.551 484.192 450.780 1.00 135.59 443 GLY B O 1
ATOM 7137 N N . ALA B 1 444 ? 498.410 483.683 451.199 1.00 137.66 444 ALA B N 1
ATOM 7138 C CA . ALA B 1 444 ? 498.122 483.275 449.828 1.00 137.66 444 ALA B CA 1
ATOM 7139 C C . ALA B 1 444 ? 498.372 484.420 448.831 1.00 137.66 444 ALA B C 1
ATOM 7140 O O . ALA B 1 444 ? 499.200 484.278 447.933 1.00 137.66 444 ALA B O 1
ATOM 7142 N N . PHE B 1 445 ? 497.736 485.582 448.999 1.00 140.10 445 PHE B N 1
ATOM 7143 C CA . PHE B 1 445 ? 497.915 486.681 448.046 1.00 140.10 445 PHE B CA 1
ATOM 7144 C C . PHE B 1 445 ? 499.356 487.212 448.028 1.00 140.10 445 PHE B C 1
ATOM 7145 O O . PHE B 1 445 ? 499.940 487.384 446.959 1.00 140.10 445 PHE B O 1
ATOM 7153 N N . ASN B 1 446 ? 499.971 487.411 449.196 1.00 138.25 446 ASN B N 1
ATOM 7154 C CA . ASN B 1 446 ? 501.335 487.935 449.277 1.00 138.25 446 ASN B CA 1
ATOM 7155 C C . ASN B 1 446 ? 502.395 486.967 448.719 1.00 138.25 446 ASN B C 1
ATOM 7156 O O . ASN B 1 446 ? 503.419 487.432 448.224 1.00 138.25 446 ASN B O 1
ATOM 7161 N N . THR B 1 447 ? 502.173 485.648 448.744 1.00 137.56 447 THR B N 1
ATOM 7162 C CA . THR B 1 447 ? 503.102 484.686 448.111 1.00 137.56 447 THR B CA 1
ATOM 7163 C C . THR B 1 447 ? 502.806 484.432 446.630 1.00 137.56 447 THR B C 1
ATOM 7164 O O . THR B 1 447 ? 503.745 484.261 445.856 1.00 137.56 447 THR B O 1
ATOM 7168 N N . LEU B 1 448 ? 501.539 484.424 446.201 1.00 135.87 448 LEU B N 1
ATOM 7169 C CA . LEU B 1 448 ? 501.167 484.142 444.808 1.00 135.87 448 LEU B CA 1
ATOM 7170 C C . LEU B 1 448 ? 501.259 485.368 443.887 1.00 135.87 448 LEU B C 1
ATOM 7171 O O . LEU B 1 448 ? 501.776 485.257 442.778 1.00 135.87 448 LEU B O 1
ATOM 7176 N N . LEU B 1 449 ? 500.749 486.523 444.322 1.00 136.76 449 LEU B N 1
ATOM 7177 C CA . LEU B 1 449 ? 500.624 487.741 443.507 1.00 136.76 449 LEU B CA 1
ATOM 7178 C C . LEU B 1 449 ? 501.558 488.874 443.959 1.00 136.76 449 LEU B C 1
ATOM 7179 O O . LEU B 1 449 ? 501.670 489.874 443.254 1.00 136.76 449 LEU B O 1
ATOM 7184 N N . GLY B 1 450 ? 502.207 488.754 445.120 1.00 132.64 450 GLY B N 1
ATOM 7185 C CA . GLY B 1 450 ? 502.804 489.876 445.860 1.00 132.64 450 GLY B CA 1
ATOM 7186 C C . GLY B 1 450 ? 503.638 490.862 445.034 1.00 132.64 450 GLY B C 1
ATOM 7187 O O . GLY B 1 450 ? 503.397 492.069 445.100 1.00 132.64 450 GLY B O 1
ATOM 7188 N N . GLY B 1 451 ? 504.569 490.366 444.218 1.00 130.97 451 GLY B N 1
ATOM 7189 C CA . GLY B 1 451 ? 505.492 491.196 443.432 1.00 130.97 451 GLY B CA 1
ATOM 7190 C C . GLY B 1 451 ? 504.927 491.796 442.137 1.00 130.97 451 GLY B C 1
ATOM 7191 O O . GLY B 1 451 ? 505.590 492.626 441.516 1.00 130.97 451 GLY B O 1
ATOM 7192 N N . VAL B 1 452 ? 503.731 491.395 441.697 1.00 132.21 452 VAL B N 1
ATOM 7193 C CA . VAL B 1 452 ? 503.126 491.877 440.441 1.00 132.21 452 VAL B CA 1
ATOM 7194 C C . VAL B 1 452 ? 502.702 493.350 440.566 1.00 132.21 452 VAL B C 1
ATOM 7195 O O . VAL B 1 452 ? 502.292 493.799 441.637 1.00 132.21 452 VAL B O 1
ATOM 7199 N N . GLY B 1 453 ? 502.782 494.120 439.480 1.00 137.29 453 GLY B N 1
ATOM 7200 C CA . GLY B 1 453 ? 502.366 495.529 439.456 1.00 137.29 453 GLY B CA 1
ATOM 7201 C C . GLY B 1 453 ? 500.882 495.754 439.780 1.00 137.29 453 GLY B C 1
ATOM 7202 O O . GLY B 1 453 ? 500.040 494.871 439.603 1.00 137.29 453 GLY B O 1
ATOM 7203 N N . PHE B 1 454 ? 500.539 496.957 440.240 1.00 140.44 454 PHE B N 1
ATOM 7204 C CA . PHE B 1 454 ? 499.196 497.260 440.752 1.00 140.44 454 PHE B CA 1
ATOM 7205 C C . PHE B 1 454 ? 498.099 497.136 439.681 1.00 140.44 454 PHE B C 1
ATOM 7206 O O . PHE B 1 454 ? 497.072 496.493 439.899 1.00 140.44 454 PHE B O 1
ATOM 7214 N N . LEU B 1 455 ? 498.338 497.680 438.487 1.00 137.08 455 LEU B N 1
ATOM 7215 C CA . LEU B 1 455 ? 497.418 497.541 437.358 1.00 137.08 455 LEU B CA 1
ATOM 7216 C C . LEU B 1 455 ? 497.278 496.086 436.866 1.00 137.08 455 LEU B C 1
ATOM 7217 O O . LEU B 1 455 ? 496.141 495.621 436.770 1.00 137.08 455 LEU B O 1
ATOM 7222 N N . PRO B 1 456 ? 498.348 495.309 436.597 1.00 137.86 456 PRO B N 1
ATOM 7223 C CA . PRO B 1 456 ? 498.180 493.930 436.145 1.00 137.86 456 PRO B CA 1
ATOM 7224 C C . PRO B 1 456 ? 497.530 493.015 437.189 1.00 137.86 456 PRO B C 1
ATOM 7225 O O . PRO B 1 456 ? 496.802 492.102 436.801 1.00 137.86 456 PRO B O 1
ATOM 7229 N N . LYS B 1 457 ? 497.680 493.284 438.495 1.00 140.31 457 LYS B N 1
ATOM 7230 C CA . LYS B 1 457 ? 496.864 492.609 439.521 1.00 140.31 457 LYS B CA 1
ATOM 7231 C C . LYS B 1 457 ? 495.371 492.860 439.290 1.00 140.31 457 LYS B C 1
ATOM 7232 O O . LYS B 1 457 ? 494.598 491.911 439.199 1.00 140.31 457 LYS B O 1
ATOM 7238 N N . ILE B 1 458 ? 494.957 494.121 439.140 1.00 143.90 458 ILE B N 1
ATOM 7239 C CA . ILE B 1 458 ? 493.550 494.480 438.882 1.00 143.90 458 ILE B CA 1
ATOM 7240 C C . ILE B 1 458 ? 493.044 493.826 437.592 1.00 143.90 458 ILE B C 1
ATOM 7241 O O . ILE B 1 458 ? 491.978 493.214 437.594 1.00 143.90 458 ILE B O 1
ATOM 7246 N N . LEU B 1 459 ? 493.819 493.883 436.509 1.00 144.52 459 LEU B N 1
ATOM 7247 C CA . LEU B 1 459 ? 493.455 493.247 435.242 1.00 144.52 459 LEU B CA 1
ATOM 7248 C C . LEU B 1 459 ? 493.287 491.724 435.380 1.00 144.52 459 LEU B C 1
ATOM 7249 O O . LEU B 1 459 ? 492.353 491.167 434.804 1.00 144.52 459 LEU B O 1
ATOM 7254 N N . LEU B 1 460 ? 494.115 491.046 436.182 1.00 145.89 460 LEU B N 1
ATOM 7255 C CA . LEU B 1 460 ? 493.925 489.626 436.492 1.00 145.89 460 LEU B CA 1
ATOM 7256 C C . LEU B 1 460 ? 492.648 489.378 437.307 1.00 145.89 460 LEU B C 1
ATOM 7257 O O . LEU B 1 460 ? 491.889 488.462 436.992 1.00 145.89 460 LEU B O 1
ATOM 7262 N N . GLY B 1 461 ? 492.366 490.204 438.318 1.00 150.04 461 GLY B N 1
ATOM 7263 C CA . GLY B 1 461 ? 491.127 490.102 439.096 1.00 150.04 461 GLY B CA 1
ATOM 7264 C C . GLY B 1 461 ? 489.883 490.249 438.215 1.00 150.04 461 GLY B C 1
ATOM 7265 O O . GLY B 1 461 ? 488.969 489.426 438.282 1.00 150.04 461 GLY B O 1
ATOM 7266 N N . VAL B 1 462 ? 489.889 491.239 437.318 1.00 151.63 462 VAL B N 1
ATOM 7267 C CA . VAL B 1 462 ? 488.843 491.422 436.306 1.00 151.63 462 VAL B CA 1
ATOM 7268 C C . VAL B 1 462 ? 488.738 490.194 435.407 1.00 151.63 462 VAL B C 1
ATOM 7269 O O . VAL B 1 462 ? 487.636 489.696 435.201 1.00 151.63 462 VAL B O 1
ATOM 7273 N N . ALA B 1 463 ? 489.852 489.655 434.911 1.00 153.97 463 ALA B N 1
ATOM 7274 C CA . ALA B 1 463 ? 489.828 488.475 434.050 1.00 153.97 463 ALA B CA 1
ATOM 7275 C C . ALA B 1 463 ? 489.200 487.257 434.750 1.00 153.97 463 ALA B C 1
ATOM 7276 O O . ALA B 1 463 ? 488.338 486.594 434.175 1.00 153.97 463 ALA B O 1
ATOM 7278 N N . MET B 1 464 ? 489.560 486.977 436.006 1.00 156.34 464 MET B N 1
ATOM 7279 C CA . MET B 1 464 ? 488.960 485.859 436.746 1.00 156.34 464 MET B CA 1
ATOM 7280 C C . MET B 1 464 ? 487.460 486.070 437.010 1.00 156.34 464 MET B C 1
ATOM 7281 O O . MET B 1 464 ? 486.694 485.111 436.934 1.00 156.34 464 MET B O 1
ATOM 7286 N N . ALA B 1 465 ? 487.008 487.309 437.234 1.00 156.90 465 ALA B N 1
ATOM 7287 C CA . ALA B 1 465 ? 485.579 487.615 437.315 1.00 156.90 465 ALA B CA 1
ATOM 7288 C C . ALA B 1 465 ? 484.866 487.417 435.962 1.00 156.90 465 ALA B C 1
ATOM 7289 O O . ALA B 1 465 ? 483.843 486.740 435.891 1.00 156.90 465 ALA B O 1
ATOM 7291 N N . TRP B 1 466 ? 485.434 487.943 434.874 1.00 160.06 466 TRP B N 1
ATOM 7292 C CA . TRP B 1 466 ? 484.902 487.821 433.511 1.00 160.06 466 TRP B CA 1
ATOM 7293 C C . TRP B 1 466 ? 484.742 486.354 433.101 1.00 160.06 466 TRP B C 1
ATOM 7294 O O . TRP B 1 466 ? 483.695 485.947 432.598 1.00 160.06 466 TRP B O 1
ATOM 7305 N N . LEU B 1 467 ? 485.755 485.529 433.372 1.00 159.89 467 LEU B N 1
ATOM 7306 C CA . LEU B 1 467 ? 485.697 484.087 433.141 1.00 159.89 467 LEU B CA 1
ATOM 7307 C C . LEU B 1 467 ? 484.666 483.417 434.059 1.00 159.89 467 LEU B C 1
ATOM 7308 O O . LEU B 1 467 ? 483.876 482.598 433.597 1.00 159.89 467 LEU B O 1
ATOM 7313 N N . GLY B 1 468 ? 484.597 483.811 435.333 1.00 161.66 468 GLY B N 1
ATOM 7314 C CA . GLY B 1 468 ? 483.614 483.299 436.289 1.00 161.66 468 GLY B CA 1
ATOM 7315 C C . GLY B 1 468 ? 482.159 483.486 435.844 1.00 161.66 468 GLY B C 1
ATOM 7316 O O . GLY B 1 468 ? 481.350 482.577 436.031 1.00 161.66 468 GLY B O 1
ATOM 7317 N N . LEU B 1 469 ? 481.831 484.601 435.180 1.00 161.54 469 LEU B N 1
ATOM 7318 C CA . LEU B 1 469 ? 480.504 484.828 434.582 1.00 161.54 469 LEU B CA 1
ATOM 7319 C C . LEU B 1 469 ? 480.168 483.832 433.455 1.00 161.54 469 LEU B C 1
ATOM 7320 O O . LEU B 1 469 ? 478.995 483.611 433.160 1.00 161.54 469 LEU B O 1
ATOM 7325 N N . ASN B 1 470 ? 481.181 483.246 432.812 1.00 163.15 470 ASN B N 1
ATOM 7326 C CA . ASN B 1 470 ? 481.042 482.391 431.631 1.00 163.15 470 ASN B CA 1
ATOM 7327 C C . ASN B 1 470 ? 481.135 480.879 431.926 1.00 163.15 470 ASN B C 1
ATOM 7328 O O . ASN B 1 470 ? 480.795 480.073 431.057 1.00 163.15 470 ASN B O 1
ATOM 7333 N N . MET B 1 471 ? 481.574 480.460 433.119 1.00 167.99 471 MET B N 1
ATOM 7334 C CA . MET B 1 471 ? 481.663 479.031 433.471 1.00 167.99 471 MET B CA 1
ATOM 7335 C C . MET B 1 471 ? 480.279 478.378 433.626 1.00 167.99 471 MET B C 1
ATOM 7336 O O . MET B 1 471 ? 479.389 478.931 434.275 1.00 167.99 471 MET B O 1
ATOM 7341 N N . ARG B 1 472 ? 480.104 477.175 433.062 1.00 170.91 472 ARG B N 1
ATOM 7342 C CA . ARG B 1 472 ? 478.822 476.440 433.068 1.00 170.91 472 ARG B CA 1
ATOM 7343 C C . ARG B 1 472 ? 478.550 475.675 434.370 1.00 170.91 472 ARG B C 1
ATOM 7344 O O . ARG B 1 472 ? 477.397 475.560 434.782 1.00 170.91 472 ARG B O 1
ATOM 7352 N N . ASN B 1 473 ? 479.588 475.171 435.038 1.00 171.54 473 ASN B N 1
ATOM 7353 C CA . ASN B 1 473 ? 479.478 474.586 436.377 1.00 171.54 473 ASN B CA 1
ATOM 7354 C C . ASN B 1 473 ? 479.301 475.700 437.440 1.00 171.54 473 ASN B C 1
ATOM 7355 O O . ASN B 1 473 ? 480.121 476.625 437.486 1.00 171.54 473 ASN B O 1
ATOM 7360 N N . PRO B 1 474 ? 478.292 475.627 438.329 1.00 170.46 474 PRO B N 1
ATOM 7361 C CA . PRO B 1 474 ? 477.990 476.710 439.267 1.00 170.46 474 PRO B CA 1
ATOM 7362 C C . PRO B 1 474 ? 479.017 476.842 440.400 1.00 170.46 474 PRO B C 1
ATOM 7363 O O . PRO B 1 474 ? 479.306 477.956 440.837 1.00 170.46 474 PRO B O 1
ATOM 7367 N N . THR B 1 475 ? 479.619 475.736 440.851 1.00 171.63 475 THR B N 1
ATOM 7368 C CA . THR B 1 475 ? 480.662 475.765 441.895 1.00 171.63 475 THR B CA 1
ATOM 7369 C C . THR B 1 475 ? 481.944 476.414 441.370 1.00 171.63 475 THR B C 1
ATOM 7370 O O . THR B 1 475 ? 482.504 477.297 442.021 1.00 171.63 475 THR B O 1
ATOM 7374 N N . LEU B 1 476 ? 482.384 476.042 440.163 1.00 170.33 476 LEU B N 1
ATOM 7375 C CA . LEU B 1 476 ? 483.552 476.667 439.534 1.00 170.33 476 LEU B CA 1
ATOM 7376 C C . LEU B 1 476 ? 483.291 478.145 439.203 1.00 170.33 476 LEU B C 1
ATOM 7377 O O . LEU B 1 476 ? 484.143 478.987 439.486 1.00 170.33 476 LEU B O 1
ATOM 7382 N N . SER B 1 477 ? 482.099 478.480 438.692 1.00 168.33 477 SER B N 1
ATOM 7383 C CA . SER B 1 477 ? 481.690 479.870 438.440 1.00 168.33 477 SER B CA 1
ATOM 7384 C C . SER B 1 477 ? 481.797 480.727 439.705 1.00 168.33 477 SER B C 1
ATOM 7385 O O . SER B 1 477 ? 482.484 481.749 439.698 1.00 168.33 477 SER B O 1
ATOM 7388 N N . MET B 1 478 ? 481.199 480.282 440.816 1.00 170.32 478 MET B N 1
ATOM 7389 C CA . MET B 1 478 ? 481.267 481.006 442.086 1.00 170.32 478 MET B CA 1
ATOM 7390 C C . MET B 1 478 ? 482.709 481.134 442.600 1.00 170.32 478 MET B C 1
ATOM 7391 O O . MET B 1 478 ? 483.114 482.215 443.019 1.00 170.32 478 MET B O 1
ATOM 7396 N N . GLY B 1 479 ? 483.523 480.076 442.507 1.00 166.76 479 GLY B N 1
ATOM 7397 C CA . GLY B 1 479 ? 484.939 480.125 442.886 1.00 166.76 479 GLY B CA 1
ATOM 7398 C C . GLY B 1 479 ? 485.737 481.161 442.086 1.00 166.76 479 GLY B C 1
ATOM 7399 O O . GLY B 1 479 ? 486.445 481.985 442.668 1.00 166.76 479 GLY B O 1
ATOM 7400 N N . PHE B 1 480 ? 485.581 481.192 440.759 1.00 166.77 480 PHE B N 1
ATOM 7401 C CA . PHE B 1 480 ? 486.231 482.203 439.919 1.00 166.77 480 PHE B CA 1
ATOM 7402 C C . PHE B 1 480 ? 485.731 483.620 440.235 1.00 166.77 480 PHE B C 1
ATOM 7403 O O . PHE B 1 480 ? 486.557 484.513 440.435 1.00 166.77 480 PHE B O 1
ATOM 7411 N N . LEU B 1 481 ? 484.417 483.828 440.383 1.00 165.49 481 LEU B N 1
ATOM 7412 C CA . LEU B 1 481 ? 483.846 485.127 440.769 1.00 165.49 481 LEU B CA 1
ATOM 7413 C C . LEU B 1 481 ? 484.384 485.620 442.124 1.00 165.49 481 LEU B C 1
ATOM 7414 O O . LEU B 1 481 ? 484.818 486.769 442.233 1.00 165.49 481 LEU B O 1
ATOM 7419 N N . LEU B 1 482 ? 484.435 484.747 443.135 1.00 165.45 482 LEU B N 1
ATOM 7420 C CA . LEU B 1 482 ? 485.025 485.062 444.437 1.00 165.45 482 LEU B CA 1
ATOM 7421 C C . LEU B 1 482 ? 486.510 485.414 444.303 1.00 165.45 482 LEU B C 1
ATOM 7422 O O . LEU B 1 482 ? 486.944 486.429 444.838 1.00 165.45 482 LEU B O 1
ATOM 7427 N N . SER B 1 483 ? 487.291 484.629 443.554 1.00 164.39 483 SER B N 1
ATOM 7428 C CA . SER B 1 483 ? 488.730 484.886 443.389 1.00 164.39 483 SER B CA 1
ATOM 7429 C C . SER B 1 483 ? 489.011 486.249 442.735 1.00 164.39 483 SER B C 1
ATOM 7430 O O . SER B 1 483 ? 489.885 486.981 443.198 1.00 164.39 483 SER B O 1
ATOM 7433 N N . GLY B 1 484 ? 488.220 486.647 441.731 1.00 161.60 484 GLY B N 1
ATOM 7434 C CA . GLY B 1 484 ? 488.313 487.976 441.122 1.00 161.60 484 GLY B CA 1
ATOM 7435 C C . GLY B 1 484 ? 488.003 489.092 442.123 1.00 161.60 484 GLY B C 1
ATOM 7436 O O . GLY B 1 484 ? 488.779 490.038 442.258 1.00 161.60 484 GLY B O 1
ATOM 7437 N N . GLY B 1 485 ? 486.923 488.942 442.898 1.00 157.56 485 GLY B N 1
ATOM 7438 C CA . GLY B 1 485 ? 486.568 489.878 443.968 1.00 157.56 485 GLY B CA 1
ATOM 7439 C C . GLY B 1 485 ? 487.647 489.990 445.050 1.00 157.56 485 GLY B C 1
ATOM 7440 O O . GLY B 1 485 ? 487.975 491.094 445.480 1.00 157.56 485 GLY B O 1
ATOM 7441 N N . LEU B 1 486 ? 488.264 488.871 445.443 1.00 156.25 486 LEU B N 1
ATOM 7442 C CA . LEU B 1 486 ? 489.367 488.860 446.402 1.00 156.25 486 LEU B CA 1
ATOM 7443 C C . LEU B 1 486 ? 490.588 489.604 445.859 1.00 156.25 486 LEU B C 1
ATOM 7444 O O . LEU B 1 486 ? 491.121 490.458 446.558 1.00 156.25 486 LEU B O 1
ATOM 7449 N N . VAL B 1 487 ? 491.011 489.366 444.615 1.00 152.82 487 VAL B N 1
ATOM 7450 C CA . VAL B 1 487 ? 492.139 490.107 444.015 1.00 152.82 487 VAL B CA 1
ATOM 7451 C C . VAL B 1 487 ? 491.847 491.612 443.948 1.00 152.82 487 VAL B C 1
ATOM 7452 O O . VAL B 1 487 ? 492.718 492.433 444.247 1.00 152.82 487 VAL B O 1
ATOM 7456 N N . LEU B 1 488 ? 490.611 491.997 443.621 1.00 152.50 488 LEU B N 1
ATOM 7457 C CA . LEU B 1 488 ? 490.190 493.400 443.636 1.00 152.50 488 LEU B CA 1
ATOM 7458 C C . LEU B 1 488 ? 490.192 493.987 445.058 1.00 152.50 488 LEU B C 1
ATOM 7459 O O . LEU B 1 488 ? 490.670 495.098 445.251 1.00 152.50 488 LEU B O 1
ATOM 7464 N N . ALA B 1 489 ? 489.751 493.252 446.079 1.00 151.34 489 ALA B N 1
ATOM 7465 C CA . ALA B 1 489 ? 489.836 493.713 447.466 1.00 151.34 489 ALA B CA 1
ATOM 7466 C C . ALA B 1 489 ? 491.295 493.852 447.946 1.00 151.34 489 ALA B C 1
ATOM 7467 O O . ALA B 1 489 ? 491.683 494.886 448.491 1.00 151.34 489 ALA B O 1
ATOM 7469 N N . MET B 1 490 ? 492.124 492.837 447.688 1.00 149.96 490 MET B N 1
ATOM 7470 C CA . MET B 1 490 ? 493.546 492.797 448.050 1.00 149.96 490 MET B CA 1
ATOM 7471 C C . MET B 1 490 ? 494.350 493.939 447.407 1.00 149.96 490 MET B C 1
ATOM 7472 O O . MET B 1 490 ? 495.326 494.408 447.990 1.00 149.96 490 MET B O 1
ATOM 7477 N N . THR B 1 491 ? 493.941 494.413 446.225 1.00 149.56 491 THR B N 1
ATOM 7478 C CA . THR B 1 491 ? 494.521 495.602 445.582 1.00 149.56 491 THR B CA 1
ATOM 7479 C C . THR B 1 491 ? 493.875 496.897 446.062 1.00 149.56 491 THR B C 1
ATOM 7480 O O . THR B 1 491 ? 494.544 497.719 446.684 1.00 149.56 491 THR B O 1
ATOM 7484 N N . LEU B 1 492 ? 492.588 497.111 445.783 1.00 152.13 492 LEU B N 1
ATOM 7485 C CA . LEU B 1 492 ? 491.955 498.431 445.884 1.00 152.13 492 LEU B CA 1
ATOM 7486 C C . LEU B 1 492 ? 491.946 499.002 447.309 1.00 152.13 492 LEU B C 1
ATOM 7487 O O . LEU B 1 492 ? 491.969 500.221 447.468 1.00 152.13 492 LEU B O 1
ATOM 7492 N N . GLY B 1 493 ? 492.007 498.159 448.346 1.00 152.90 493 GLY B N 1
ATOM 7493 C CA . GLY B 1 493 ? 492.170 498.615 449.731 1.00 152.90 493 GLY B CA 1
ATOM 7494 C C . GLY B 1 493 ? 493.474 499.388 449.989 1.00 152.90 493 GLY B C 1
ATOM 7495 O O . GLY B 1 493 ? 493.539 500.198 450.911 1.00 152.90 493 GLY B O 1
ATOM 7496 N N . VAL B 1 494 ? 494.494 499.185 449.149 1.00 153.29 494 VAL B N 1
ATOM 7497 C CA . VAL B 1 494 ? 495.811 499.848 449.206 1.00 153.29 494 VAL B CA 1
ATOM 7498 C C . VAL B 1 494 ? 495.980 500.885 448.075 1.00 153.29 494 VAL B C 1
ATOM 7499 O O . VAL B 1 494 ? 497.070 501.415 447.861 1.00 153.29 494 VAL B O 1
ATOM 7503 N N . GLY B 1 495 ? 494.920 501.167 447.308 1.00 157.45 495 GLY B N 1
ATOM 7504 C CA . GLY B 1 495 ? 494.984 501.954 446.068 1.00 157.45 495 GLY B CA 1
ATOM 7505 C C . GLY B 1 495 ? 494.860 503.477 446.208 1.00 157.45 495 GLY B C 1
ATOM 7506 O O . GLY B 1 495 ? 495.008 504.177 445.202 1.00 157.45 495 GLY B O 1
ATOM 7507 N N . ALA B 1 496 ? 494.572 503.993 447.411 1.00 161.62 496 ALA B N 1
ATOM 7508 C CA . ALA B 1 496 ? 494.287 505.413 447.668 1.00 161.62 496 ALA B CA 1
ATOM 7509 C C . ALA B 1 496 ? 494.644 505.880 449.094 1.00 161.62 496 ALA B C 1
ATOM 7510 O O . ALA B 1 496 ? 494.647 505.039 450.018 1.00 161.62 496 ALA B O 1
ATOM 7513 N N . SER C 1 1 ? 455.094 550.582 476.727 1.00 96.77 1 SER C N 1
ATOM 7514 C CA . SER C 1 1 ? 455.085 549.429 475.798 1.00 96.77 1 SER C CA 1
ATOM 7515 C C . SER C 1 1 ? 455.918 549.734 474.561 1.00 96.77 1 SER C C 1
ATOM 7516 O O . SER C 1 1 ? 455.875 550.859 474.065 1.00 96.77 1 SER C O 1
ATOM 7519 N N . ARG C 1 2 ? 456.635 548.740 474.019 1.00 90.35 2 ARG C N 1
ATOM 7520 C CA . ARG C 1 2 ? 457.115 548.776 472.626 1.00 90.35 2 ARG C CA 1
ATOM 7521 C C . ARG C 1 2 ? 456.180 548.001 471.708 1.00 90.35 2 ARG C C 1
ATOM 7522 O O . ARG C 1 2 ? 456.051 548.356 470.542 1.00 90.35 2 ARG C O 1
ATOM 7530 N N . CYS C 1 3 ? 455.494 546.979 472.215 1.00 92.85 3 CYS C N 1
ATOM 7531 C CA . CYS C 1 3 ? 454.660 546.091 471.407 1.00 92.85 3 CYS C CA 1
ATOM 7532 C C . CYS C 1 3 ? 453.468 546.781 470.720 1.00 92.85 3 CYS C C 1
ATOM 7533 O O . CYS C 1 3 ? 452.924 546.239 469.766 1.00 92.85 3 CYS C O 1
ATOM 7536 N N . THR C 1 4 ? 453.085 547.990 471.125 1.00 89.46 4 THR C N 1
ATOM 7537 C CA . THR C 1 4 ? 452.139 548.831 470.375 1.00 89.46 4 THR C CA 1
ATOM 7538 C C . THR C 1 4 ? 452.697 549.390 469.059 1.00 89.46 4 THR C C 1
ATOM 7539 O O . THR C 1 4 ? 451.912 549.800 468.206 1.00 89.46 4 THR C O 1
ATOM 7543 N N . HIS C 1 5 ? 454.021 549.463 468.878 1.00 89.04 5 HIS C N 1
ATOM 7544 C CA . HIS C 1 5 ? 454.653 550.308 467.852 1.00 89.04 5 HIS C CA 1
ATOM 7545 C C . HIS C 1 5 ? 455.194 549.584 466.614 1.00 89.04 5 HIS C C 1
ATOM 7546 O O . HIS C 1 5 ? 455.630 550.253 465.681 1.00 89.04 5 HIS C O 1
ATOM 7553 N N . LEU C 1 6 ? 455.204 548.252 466.576 1.00 87.88 6 LEU C N 1
ATOM 7554 C CA . LEU C 1 6 ? 455.779 547.465 465.476 1.00 87.88 6 LEU C CA 1
ATOM 7555 C C . LEU C 1 6 ? 454.816 546.366 465.015 1.00 87.88 6 LEU C C 1
ATOM 7556 O O . LEU C 1 6 ? 454.160 545.718 465.827 1.00 87.88 6 LEU C O 1
ATOM 7561 N N . GLU C 1 7 ? 454.715 546.146 463.706 1.00 90.37 7 GLU C N 1
ATOM 7562 C CA . GLU C 1 7 ? 453.613 545.370 463.115 1.00 90.37 7 GLU C CA 1
ATOM 7563 C C . GLU C 1 7 ? 453.741 543.844 463.237 1.00 90.37 7 GLU C C 1
ATOM 7564 O O . GLU C 1 7 ? 452.773 543.122 463.012 1.00 90.37 7 GLU C O 1
ATOM 7570 N N . ASN C 1 8 ? 454.910 543.324 463.605 1.00 91.23 8 ASN C N 1
ATOM 7571 C CA . ASN C 1 8 ? 455.173 541.883 463.698 1.00 91.23 8 ASN C CA 1
ATOM 7572 C C . ASN C 1 8 ? 454.734 541.233 465.034 1.00 91.23 8 ASN C C 1
ATOM 7573 O O . ASN C 1 8 ? 455.147 540.112 465.333 1.00 91.23 8 ASN C O 1
ATOM 7578 N N . ARG C 1 9 ? 453.942 541.929 465.863 1.00 90.89 9 ARG C N 1
ATOM 7579 C CA . ARG C 1 9 ? 453.562 541.546 467.240 1.00 90.89 9 ARG C CA 1
ATOM 7580 C C . ARG C 1 9 ? 452.987 540.132 467.330 1.00 90.89 9 ARG C C 1
ATOM 7581 O O . ARG C 1 9 ? 452.228 539.711 466.458 1.00 90.89 9 ARG C O 1
ATOM 7589 N N . ASP C 1 10 ? 453.273 539.437 468.426 1.00 89.40 10 ASP C N 1
ATOM 7590 C CA . ASP C 1 10 ? 452.676 538.140 468.760 1.00 89.40 10 ASP C CA 1
ATOM 7591 C C . ASP C 1 10 ? 452.460 537.969 470.280 1.00 89.40 10 ASP C C 1
ATOM 7592 O O . ASP C 1 10 ? 453.053 538.683 471.098 1.00 89.40 10 ASP C O 1
ATOM 7597 N N . PHE C 1 11 ? 451.577 537.047 470.662 1.00 87.55 11 PHE C N 1
ATOM 7598 C CA . PHE C 1 11 ? 451.117 536.831 472.036 1.00 87.55 11 PHE C CA 1
ATOM 7599 C C . PHE C 1 11 ? 451.369 535.393 472.513 1.00 87.55 11 PHE C C 1
ATOM 7600 O O . PHE C 1 11 ? 450.868 534.440 471.918 1.00 87.55 11 PHE C O 1
ATOM 7608 N N . VAL C 1 12 ? 452.101 535.226 473.617 1.00 88.41 12 VAL C N 1
ATOM 7609 C CA . VAL C 1 12 ? 452.398 533.934 474.254 1.00 88.41 12 VAL C CA 1
ATOM 7610 C C . VAL C 1 12 ? 451.639 533.830 475.570 1.00 88.41 12 VAL C C 1
ATOM 7611 O O . VAL C 1 12 ? 451.681 534.754 476.382 1.00 88.41 12 VAL C O 1
ATOM 7615 N N . THR C 1 13 ? 450.935 532.716 475.782 1.00 98.59 13 THR C N 1
ATOM 7616 C CA . THR C 1 13 ? 449.968 532.542 476.882 1.00 98.59 13 THR C CA 1
ATOM 7617 C C . THR C 1 13 ? 450.144 531.204 477.603 1.00 98.59 13 THR C C 1
ATOM 7618 O O . THR C 1 13 ? 450.642 530.239 477.023 1.00 98.59 13 THR C O 1
ATOM 7622 N N . GLY C 1 14 ? 449.729 531.118 478.868 1.00 111.42 14 GLY C N 1
ATOM 7623 C CA . GLY C 1 14 ? 449.813 529.889 479.667 1.00 111.42 14 GLY C CA 1
ATOM 7624 C C . GLY C 1 14 ? 449.249 530.021 481.089 1.00 111.42 14 GLY C C 1
ATOM 7625 O O . GLY C 1 14 ? 448.650 531.038 481.444 1.00 111.42 14 GLY C O 1
ATOM 7626 N N . VAL C 1 15 ? 449.459 528.991 481.913 1.00 121.26 15 VAL C N 1
ATOM 7627 C CA . VAL C 1 15 ? 449.068 528.942 483.338 1.00 121.26 15 VAL C CA 1
ATOM 7628 C C . VAL C 1 15 ? 450.274 528.618 484.227 1.00 121.26 15 VAL C C 1
ATOM 7629 O O . VAL C 1 15 ? 451.162 527.860 483.834 1.00 121.26 15 VAL C O 1
ATOM 7633 N N . GLN C 1 16 ? 450.323 529.196 485.432 1.00 123.87 16 GLN C N 1
ATOM 7634 C CA . GLN C 1 16 ? 451.543 529.261 486.257 1.00 123.87 16 GLN C CA 1
ATOM 7635 C C . GLN C 1 16 ? 452.024 527.904 486.819 1.00 123.87 16 GLN C C 1
ATOM 7636 O O . GLN C 1 16 ? 453.134 527.810 487.342 1.00 123.87 16 GLN C O 1
ATOM 7642 N N . GLY C 1 17 ? 451.247 526.827 486.648 1.00 120.92 17 GLY C N 1
ATOM 7643 C CA . GLY C 1 17 ? 451.729 525.449 486.828 1.00 120.92 17 GLY C CA 1
ATOM 7644 C C . GLY C 1 17 ? 452.930 525.098 485.930 1.00 120.92 17 GLY C C 1
ATOM 7645 O O . GLY C 1 17 ? 453.721 524.220 486.278 1.00 120.92 17 GLY C O 1
ATOM 7646 N N . THR C 1 18 ? 453.122 525.827 484.822 1.00 117.18 18 THR C N 1
ATOM 7647 C CA . THR C 1 18 ? 454.398 525.918 484.093 1.00 117.18 18 THR C CA 1
ATOM 7648 C C . THR C 1 18 ? 454.958 527.341 484.217 1.00 117.18 18 THR C C 1
ATOM 7649 O O . THR C 1 18 ? 454.328 528.300 483.776 1.00 117.18 18 THR C O 1
ATOM 7653 N N . THR C 1 19 ? 456.154 527.495 484.796 1.00 109.96 19 THR C N 1
ATOM 7654 C CA . THR C 1 19 ? 456.790 528.814 485.017 1.00 109.96 19 THR C CA 1
ATOM 7655 C C . THR C 1 19 ? 457.855 529.183 483.970 1.00 109.96 19 THR C C 1
ATOM 7656 O O . THR C 1 19 ? 458.308 530.326 483.920 1.00 109.96 19 THR C O 1
ATOM 7660 N N . ARG C 1 20 ? 458.254 528.230 483.113 1.00 110.69 20 ARG C N 1
ATOM 7661 C CA . ARG C 1 20 ? 459.258 528.394 482.045 1.00 110.69 20 ARG C CA 1
ATOM 7662 C C . ARG C 1 20 ? 458.601 528.407 480.665 1.00 110.69 20 ARG C C 1
ATOM 7663 O O . ARG C 1 20 ? 457.905 527.460 480.291 1.00 110.69 20 ARG C O 1
ATOM 7671 N N . LEU C 1 21 ? 458.858 529.451 479.883 1.00 105.36 21 LEU C N 1
ATOM 7672 C CA . LEU C 1 21 ? 458.343 529.606 478.522 1.00 105.36 21 LEU C CA 1
ATOM 7673 C C . LEU C 1 21 ? 459.498 529.771 477.535 1.00 105.36 21 LEU C C 1
ATOM 7674 O O . LEU C 1 21 ? 460.482 530.454 477.823 1.00 105.36 21 LEU C O 1
ATOM 7679 N N . THR C 1 22 ? 459.363 529.170 476.356 1.00 102.07 22 THR C N 1
ATOM 7680 C CA . THR C 1 22 ? 460.357 529.237 475.282 1.00 102.07 22 THR C CA 1
ATOM 7681 C C . THR C 1 22 ? 459.906 530.236 474.229 1.00 102.07 22 THR C C 1
ATOM 7682 O O . THR C 1 22 ? 458.801 530.147 473.694 1.00 102.07 22 THR C O 1
ATOM 7686 N N . LEU C 1 23 ? 460.773 531.196 473.930 1.00 96.63 23 LEU C N 1
ATOM 7687 C CA . LEU C 1 23 ? 460.529 532.286 472.995 1.00 96.63 23 LEU C CA 1
ATOM 7688 C C . LEU C 1 23 ? 461.561 532.241 471.868 1.00 96.63 23 LEU C C 1
ATOM 7689 O O . LEU C 1 23 ? 462.708 531.838 472.071 1.00 96.63 23 LEU C O 1
ATOM 7694 N N . VAL C 1 24 ? 461.161 532.687 470.681 1.00 91.30 24 VAL C N 1
ATOM 7695 C CA . VAL C 1 24 ? 462.055 532.833 469.531 1.00 91.30 24 VAL C CA 1
ATOM 7696 C C . VAL C 1 24 ? 462.050 534.295 469.121 1.00 91.30 24 VAL C C 1
ATOM 7697 O O . VAL C 1 24 ? 461.211 534.732 468.339 1.00 91.30 24 VAL C O 1
ATOM 7701 N N . LEU C 1 25 ? 462.936 535.086 469.717 1.00 86.29 25 LEU C N 1
ATOM 7702 C CA . LEU C 1 25 ? 463.040 536.510 469.431 1.00 86.29 25 LEU C CA 1
ATOM 7703 C C . LEU C 1 25 ? 463.666 536.709 468.044 1.00 86.29 25 LEU C C 1
ATOM 7704 O O . LEU C 1 25 ? 464.787 536.265 467.796 1.00 86.29 25 LEU C O 1
ATOM 7709 N N . GLU C 1 26 ? 462.965 537.412 467.158 1.00 88.49 26 GLU C N 1
ATOM 7710 C CA . GLU C 1 26 ? 463.443 537.803 465.827 1.00 88.49 26 GLU C CA 1
ATOM 7711 C C . GLU C 1 26 ? 463.776 539.293 465.809 1.00 88.49 26 GLU C C 1
ATOM 7712 O O . GLU C 1 26 ? 462.988 540.110 466.284 1.00 88.49 26 GLU C O 1
ATOM 7718 N N . LEU C 1 27 ? 464.929 539.678 465.268 1.00 79.57 27 LEU C N 1
ATOM 7719 C CA . LEU C 1 27 ? 465.338 541.081 465.237 1.00 79.57 27 LEU C CA 1
ATOM 7720 C C . LEU C 1 27 ? 464.349 541.910 464.406 1.00 79.57 27 LEU C C 1
ATOM 7721 O O . LEU C 1 27 ? 464.022 541.551 463.278 1.00 79.57 27 LEU C O 1
ATOM 7726 N N . GLY C 1 28 ? 463.849 543.005 464.975 1.00 83.17 28 GLY C N 1
ATOM 7727 C CA . GLY C 1 28 ? 462.775 543.820 464.395 1.00 83.17 28 GLY C CA 1
ATOM 7728 C C . GLY C 1 28 ? 461.355 543.348 464.737 1.00 83.17 28 GLY C C 1
ATOM 7729 O O . GLY C 1 28 ? 460.388 544.040 464.419 1.00 83.17 28 GLY C O 1
ATOM 7730 N N . GLY C 1 29 ? 461.205 542.204 465.404 1.00 85.51 29 GLY C N 1
ATOM 7731 C CA . GLY C 1 29 ? 459.949 541.763 466.011 1.00 85.51 29 GLY C CA 1
ATOM 7732 C C . GLY C 1 29 ? 459.771 542.258 467.451 1.00 85.51 29 GLY C C 1
ATOM 7733 O O . GLY C 1 29 ? 460.634 542.933 468.011 1.00 85.51 29 GLY C O 1
ATOM 7734 N N . CYS C 1 30 ? 458.645 541.897 468.062 1.00 86.24 30 CYS C N 1
ATOM 7735 C CA . CYS C 1 30 ? 458.328 542.089 469.479 1.00 86.24 30 CYS C CA 1
ATOM 7736 C C . CYS C 1 30 ? 457.401 540.967 469.948 1.00 86.24 30 CYS C C 1
ATOM 7737 O O . CYS C 1 30 ? 456.563 540.503 469.176 1.00 86.24 30 CYS C O 1
ATOM 7740 N N . VAL C 1 31 ? 457.493 540.555 471.211 1.00 82.95 31 VAL C N 1
ATOM 7741 C CA . VAL C 1 31 ? 456.638 539.504 471.779 1.00 82.95 31 VAL C CA 1
ATOM 7742 C C . VAL C 1 31 ? 456.054 539.961 473.107 1.00 82.95 31 VAL C C 1
ATOM 7743 O O . VAL C 1 31 ? 456.731 540.602 473.908 1.00 82.95 31 VAL C O 1
ATOM 7747 N N . THR C 1 32 ? 454.786 539.628 473.344 1.00 88.35 32 THR C N 1
ATOM 7748 C CA . THR C 1 32 ? 454.100 539.845 474.626 1.00 88.35 32 THR C CA 1
ATOM 7749 C C . THR C 1 32 ? 453.854 538.521 475.331 1.00 88.35 32 THR C C 1
ATOM 7750 O O . THR C 1 32 ? 453.383 537.564 474.718 1.00 88.35 32 THR C O 1
ATOM 7754 N N . VAL C 1 33 ? 454.184 538.453 476.617 1.00 90.83 33 VAL C N 1
ATOM 7755 C CA . VAL C 1 33 ? 453.996 537.259 477.445 1.00 90.83 33 VAL C CA 1
ATOM 7756 C C . VAL C 1 33 ? 452.980 537.535 478.540 1.00 90.83 33 VAL C C 1
ATOM 7757 O O . VAL C 1 33 ? 453.027 538.582 479.187 1.00 90.83 33 VAL C O 1
ATOM 7761 N N . THR C 1 34 ? 452.040 536.614 478.742 1.00 98.11 34 THR C N 1
ATOM 7762 C CA . THR C 1 34 ? 450.986 536.729 479.757 1.00 98.11 34 THR C CA 1
ATOM 7763 C C . THR C 1 34 ? 450.626 535.363 480.341 1.00 98.11 34 THR C C 1
ATOM 7764 O O . THR C 1 34 ? 450.781 534.331 479.690 1.00 98.11 34 THR C O 1
ATOM 7768 N N . ALA C 1 35 ? 450.166 535.347 481.587 1.00 105.33 35 ALA C N 1
ATOM 7769 C CA . ALA C 1 35 ? 449.858 534.142 482.347 1.00 105.33 35 ALA C CA 1
ATOM 7770 C C . ALA C 1 35 ? 448.869 534.461 483.479 1.00 105.33 35 ALA C C 1
ATOM 7771 O O . ALA C 1 35 ? 448.629 535.625 483.801 1.00 105.33 35 ALA C O 1
ATOM 7773 N N . ASP C 1 36 ? 448.300 533.433 484.105 1.00 113.00 36 ASP C N 1
ATOM 7774 C CA . ASP C 1 36 ? 447.445 533.597 485.282 1.00 113.00 36 ASP C CA 1
ATOM 7775 C C . ASP C 1 36 ? 448.169 534.363 486.411 1.00 113.00 36 ASP C C 1
ATOM 7776 O O . ASP C 1 36 ? 449.263 533.986 486.836 1.00 113.00 36 ASP C O 1
ATOM 7781 N N . GLY C 1 37 ? 447.560 535.444 486.902 1.00 105.04 37 GLY C N 1
ATOM 7782 C CA . GLY C 1 37 ? 447.995 536.217 488.071 1.00 105.04 37 GLY C CA 1
ATOM 7783 C C . GLY C 1 37 ? 449.223 537.113 487.868 1.00 105.04 37 GLY C C 1
ATOM 7784 O O . GLY C 1 37 ? 449.205 538.271 488.284 1.00 105.04 37 GLY C O 1
ATOM 7785 N N . LYS C 1 38 ? 450.292 536.610 487.246 1.00 99.58 38 LYS C N 1
ATOM 7786 C CA . LYS C 1 38 ? 451.540 537.364 487.042 1.00 99.58 38 LYS C CA 1
ATOM 7787 C C . LYS C 1 38 ? 451.366 538.474 485.998 1.00 99.58 38 LYS C C 1
ATOM 7788 O O . LYS C 1 38 ? 450.624 538.284 485.035 1.00 99.58 38 LYS C O 1
ATOM 7794 N N . PRO C 1 39 ? 452.048 539.620 486.138 1.00 95.02 39 PRO C N 1
ATOM 7795 C CA . PRO C 1 39 ? 451.926 540.723 485.194 1.00 95.02 39 PRO C CA 1
ATOM 7796 C C . PRO C 1 39 ? 452.468 540.348 483.813 1.00 95.02 39 PRO C C 1
ATOM 7797 O O . PRO C 1 39 ? 453.309 539.458 483.686 1.00 95.02 39 PRO C O 1
ATOM 7801 N N . SER C 1 40 ? 451.998 541.032 482.770 1.00 92.84 40 SER C N 1
ATOM 7802 C CA . SER C 1 40 ? 452.495 540.870 481.402 1.00 92.84 40 SER C CA 1
ATOM 7803 C C . SER C 1 40 ? 453.750 541.710 481.146 1.00 92.84 40 SER C C 1
ATOM 7804 O O . SER C 1 40 ? 453.892 542.822 481.664 1.00 92.84 40 SER C O 1
ATOM 7807 N N . LEU C 1 41 ? 454.667 541.180 480.332 1.00 91.53 41 LEU C N 1
ATOM 7808 C CA . LEU C 1 41 ? 455.914 541.843 479.933 1.00 91.53 41 LEU C CA 1
ATOM 7809 C C . LEU C 1 41 ? 455.987 541.991 478.411 1.00 91.53 41 LEU C C 1
ATOM 7810 O O . LEU C 1 41 ? 455.528 541.118 477.670 1.00 91.53 41 LEU C O 1
ATOM 7815 N N . ASP C 1 42 ? 456.641 543.055 477.956 1.00 90.46 42 ASP C N 1
ATOM 7816 C CA . ASP C 1 42 ? 457.094 543.202 476.573 1.00 90.46 42 ASP C CA 1
ATOM 7817 C C . ASP C 1 42 ? 458.551 542.718 476.485 1.00 90.46 42 ASP C C 1
ATOM 7818 O O . ASP C 1 42 ? 459.377 543.104 477.315 1.00 90.46 42 ASP C O 1
ATOM 7823 N N . VAL C 1 43 ? 458.875 541.894 475.483 1.00 83.02 43 VAL C N 1
ATOM 7824 C CA . VAL C 1 43 ? 460.210 541.305 475.280 1.00 83.02 43 VAL C CA 1
ATOM 7825 C C . VAL C 1 43 ? 460.648 541.451 473.823 1.00 83.02 43 VAL C C 1
ATOM 7826 O O . VAL C 1 43 ? 459.868 541.157 472.916 1.00 83.02 43 VAL C O 1
ATOM 7830 N N . TRP C 1 44 ? 461.896 541.858 473.574 1.00 82.94 44 TRP C N 1
ATOM 7831 C CA . TRP C 1 44 ? 462.468 541.930 472.221 1.00 82.94 44 TRP C CA 1
ATOM 7832 C C . TRP C 1 44 ? 463.998 541.837 472.193 1.00 82.94 44 TRP C C 1
ATOM 7833 O O . TRP C 1 44 ? 464.671 542.074 473.199 1.00 82.94 44 TRP C O 1
ATOM 7844 N N . LEU C 1 45 ? 464.553 541.526 471.017 1.00 78.62 45 LEU C N 1
ATOM 7845 C CA . LEU C 1 45 ? 465.995 541.541 470.753 1.00 78.62 45 LEU C CA 1
ATOM 7846 C C . LEU C 1 45 ? 466.338 542.817 469.991 1.00 78.62 45 LEU C C 1
ATOM 7847 O O . LEU C 1 45 ? 465.747 543.090 468.952 1.00 78.62 45 LEU C O 1
ATOM 7852 N N . ASP C 1 46 ? 467.248 543.628 470.521 1.00 78.20 46 ASP C N 1
ATOM 7853 C CA . ASP C 1 46 ? 467.436 545.004 470.048 1.00 78.20 46 ASP C CA 1
ATOM 7854 C C . ASP C 1 46 ? 468.644 545.181 469.121 1.00 78.20 46 ASP C C 1
ATOM 7855 O O . ASP C 1 46 ? 468.641 546.070 468.271 1.00 78.20 46 ASP C O 1
ATOM 7860 N N . SER C 1 47 ? 469.677 544.346 469.258 1.00 75.92 47 SER C N 1
ATOM 7861 C CA . SER C 1 47 ? 470.867 544.374 468.398 1.00 75.92 47 SER C CA 1
ATOM 7862 C C . SER C 1 47 ? 471.731 543.126 468.567 1.00 75.92 47 SER C C 1
ATOM 7863 O O . SER C 1 47 ? 471.994 542.703 469.695 1.00 75.92 47 SER C O 1
ATOM 7866 N N . ILE C 1 48 ? 472.233 542.592 467.454 1.00 73.79 48 ILE C N 1
ATOM 7867 C CA . ILE C 1 48 ? 473.288 541.575 467.402 1.00 73.79 48 ILE C CA 1
ATOM 7868 C C . ILE C 1 48 ? 474.533 542.265 466.855 1.00 73.79 48 ILE C C 1
ATOM 7869 O O . ILE C 1 48 ? 474.484 542.790 465.742 1.00 73.79 48 ILE C O 1
ATOM 7874 N N . TYR C 1 49 ? 475.638 542.292 467.598 1.00 74.05 49 TYR C N 1
ATOM 7875 C CA . TYR C 1 49 ? 476.820 543.049 467.180 1.00 74.05 49 TYR C CA 1
ATOM 7876 C C . TYR C 1 49 ? 478.152 542.516 467.710 1.00 74.05 49 TYR C C 1
ATOM 7877 O O . TYR C 1 49 ? 478.208 541.698 468.625 1.00 74.05 49 TYR C O 1
ATOM 7886 N N . GLN C 1 50 ? 479.236 543.009 467.119 1.00 77.64 50 GLN C N 1
ATOM 7887 C CA . GLN C 1 50 ? 480.614 542.833 467.570 1.00 77.64 50 GLN C CA 1
ATOM 7888 C C . GLN C 1 50 ? 481.347 544.168 467.420 1.00 77.64 50 GLN C C 1
ATOM 7889 O O . GLN C 1 50 ? 480.996 544.974 466.554 1.00 77.64 50 GLN C O 1
ATOM 7895 N N . GLU C 1 51 ? 482.377 544.400 468.226 1.00 76.65 51 GLU C N 1
ATOM 7896 C CA . GLU C 1 51 ? 483.299 545.517 468.034 1.00 76.65 51 GLU C CA 1
ATOM 7897 C C . GLU C 1 51 ? 484.549 545.020 467.307 1.00 76.65 51 GLU C C 1
ATOM 7898 O O . GLU C 1 51 ? 485.158 544.034 467.718 1.00 76.65 51 GLU C O 1
ATOM 7904 N N . SER C 1 52 ? 484.917 545.684 466.211 1.00 72.28 52 SER C N 1
ATOM 7905 C CA . SER C 1 52 ? 486.085 545.355 465.379 1.00 72.28 52 SER C CA 1
ATOM 7906 C C . SER C 1 52 ? 486.161 543.874 464.950 1.00 72.28 52 SER C C 1
ATOM 7907 O O . SER C 1 52 ? 487.071 543.157 465.371 1.00 72.28 52 SER C O 1
ATOM 7910 N N . PRO C 1 53 ? 485.226 543.380 464.119 1.00 72.87 53 PRO C N 1
ATOM 7911 C CA . PRO C 1 53 ? 485.230 542.007 463.623 1.00 72.87 53 PRO C CA 1
ATOM 7912 C C . PRO C 1 53 ? 486.448 541.712 462.745 1.00 72.87 53 PRO C C 1
ATOM 7913 O O . PRO C 1 53 ? 487.179 542.613 462.336 1.00 72.87 53 PRO C O 1
ATOM 7917 N N . ALA C 1 54 ? 486.702 540.436 462.469 1.00 74.55 54 ALA C N 1
ATOM 7918 C CA . ALA C 1 54 ? 487.919 540.008 461.790 1.00 74.55 54 ALA C CA 1
ATOM 7919 C C . ALA C 1 54 ? 487.887 540.361 460.299 1.00 74.55 54 ALA C C 1
ATOM 7920 O O . ALA C 1 54 ? 486.941 540.011 459.590 1.00 74.55 54 ALA C O 1
ATOM 7922 N N . GLN C 1 55 ? 488.930 541.028 459.808 1.00 77.04 55 GLN C N 1
ATOM 7923 C CA . GLN C 1 55 ? 489.069 541.347 458.386 1.00 77.04 55 GLN C CA 1
ATOM 7924 C C . GLN C 1 55 ? 489.499 540.117 457.583 1.00 77.04 55 GLN C C 1
ATOM 7925 O O . GLN C 1 55 ? 490.245 539.270 458.075 1.00 77.04 55 GLN C O 1
ATOM 7931 N N . THR C 1 56 ? 489.054 540.023 456.335 1.00 78.59 56 THR C N 1
ATOM 7932 C CA . THR C 1 56 ? 489.429 538.949 455.405 1.00 78.59 56 THR C CA 1
ATOM 7933 C C . THR C 1 56 ? 489.799 539.546 454.039 1.00 78.59 56 THR C C 1
ATOM 7934 O O . THR C 1 56 ? 490.466 540.582 453.996 1.00 78.59 56 THR C O 1
ATOM 7938 N N . ARG C 1 57 ? 489.433 538.914 452.921 1.00 80.30 57 ARG C N 1
ATOM 7939 C CA . ARG C 1 57 ? 489.771 539.339 451.554 1.00 80.30 57 ARG C CA 1
ATOM 7940 C C . ARG C 1 57 ? 489.337 540.782 451.257 1.00 80.30 57 ARG C C 1
ATOM 7941 O O . ARG C 1 57 ? 488.211 541.180 451.558 1.00 80.30 57 ARG C O 1
ATOM 7949 N N . GLU C 1 58 ? 490.202 541.539 450.597 1.00 85.91 58 GLU C N 1
ATOM 7950 C CA . GLU C 1 58 ? 489.877 542.794 449.916 1.00 85.91 58 GLU C CA 1
ATOM 7951 C C . GLU C 1 58 ? 489.887 542.571 448.402 1.00 85.91 58 GLU C C 1
ATOM 7952 O O . GLU C 1 58 ? 490.778 541.901 447.878 1.00 85.91 58 GLU C O 1
ATOM 7958 N N . TYR C 1 59 ? 488.920 543.155 447.696 1.00 80.62 59 TYR C N 1
ATOM 7959 C CA . TYR C 1 59 ? 488.779 543.090 446.244 1.00 80.62 59 TYR C CA 1
ATOM 7960 C C . TYR C 1 59 ? 488.923 544.476 445.601 1.00 80.62 59 TYR C C 1
ATOM 7961 O O . TYR C 1 59 ? 488.513 545.488 446.175 1.00 80.62 59 TYR C O 1
ATOM 7970 N N . CYS C 1 60 ? 489.459 544.517 444.380 1.00 87.08 60 CYS C N 1
ATOM 7971 C CA . CYS C 1 60 ? 489.571 545.726 443.558 1.00 87.08 60 CYS C CA 1
ATOM 7972 C C . CYS C 1 60 ? 488.395 545.826 442.573 1.00 87.08 60 CYS C C 1
ATOM 7973 O O . CYS C 1 60 ? 488.197 544.921 441.764 1.00 87.08 60 CYS C O 1
ATOM 7976 N N . LEU C 1 61 ? 487.642 546.932 442.602 1.00 81.04 61 LEU C N 1
ATOM 7977 C CA . LEU C 1 61 ? 486.511 547.176 441.696 1.00 81.04 61 LEU C CA 1
ATOM 7978 C C . LEU C 1 61 ? 486.837 548.169 440.562 1.00 81.04 61 LEU C C 1
ATOM 7979 O O . LEU C 1 61 ? 486.079 548.245 439.597 1.00 81.04 61 LEU C O 1
ATOM 7984 N N . HIS C 1 62 ? 487.948 548.911 440.627 1.00 82.39 62 HIS C N 1
ATOM 7985 C CA . HIS C 1 62 ? 488.377 549.816 439.555 1.00 82.39 62 HIS C CA 1
ATOM 7986 C C . HIS C 1 62 ? 489.902 549.874 439.447 1.00 82.39 62 HIS C C 1
ATOM 7987 O O . HIS C 1 62 ? 490.589 550.409 440.318 1.00 82.39 62 HIS C O 1
ATOM 7994 N N . ALA C 1 63 ? 490.431 549.307 438.369 1.00 84.69 63 ALA C N 1
ATOM 7995 C CA . ALA C 1 63 ? 491.857 549.274 438.103 1.00 84.69 63 ALA C CA 1
ATOM 7996 C C . ALA C 1 63 ? 492.402 550.651 437.704 1.00 84.69 63 ALA C C 1
ATOM 7997 O O . ALA C 1 63 ? 491.797 551.362 436.901 1.00 84.69 63 ALA C O 1
ATOM 7999 N N . LYS C 1 64 ? 493.597 550.983 438.186 1.00 85.54 64 LYS C N 1
ATOM 8000 C CA . LYS C 1 64 ? 494.459 552.027 437.629 1.00 85.54 64 LYS C CA 1
ATOM 8001 C C . LYS C 1 64 ? 495.648 551.356 436.944 1.00 85.54 64 LYS C C 1
ATOM 8002 O O . LYS C 1 64 ? 496.364 550.571 437.566 1.00 85.54 64 LYS C O 1
ATOM 8008 N N . LEU C 1 65 ? 495.842 551.661 435.665 1.00 83.57 65 LEU C N 1
ATOM 8009 C CA . LEU C 1 65 ? 496.916 551.139 434.819 1.00 83.57 65 LEU C CA 1
ATOM 8010 C C . LEU C 1 65 ? 497.997 552.213 434.664 1.00 83.57 65 LEU C C 1
ATOM 8011 O O . LEU C 1 65 ? 497.677 553.393 434.522 1.00 83.57 65 LEU C O 1
ATOM 8016 N N . THR C 1 66 ? 499.279 551.859 434.717 1.00 89.15 66 THR C N 1
ATOM 8017 C CA . THR C 1 66 ? 500.383 552.829 434.573 1.00 89.15 66 THR C CA 1
ATOM 8018 C C . THR C 1 66 ? 501.644 552.206 433.964 1.00 89.15 66 THR C C 1
ATOM 8019 O O . THR C 1 66 ? 501.902 551.011 434.117 1.00 89.15 66 THR C O 1
ATOM 8023 N N . GLY C 1 67 ? 502.451 553.031 433.287 1.00 88.80 67 GLY C N 1
ATOM 8024 C CA . GLY C 1 67 ? 503.839 552.719 432.933 1.00 88.80 67 GLY C CA 1
ATOM 8025 C C . GLY C 1 67 ? 504.015 551.554 431.962 1.00 88.80 67 GLY C C 1
ATOM 8026 O O . GLY C 1 67 ? 504.912 550.737 432.158 1.00 88.80 67 GLY C O 1
ATOM 8027 N N . THR C 1 68 ? 503.149 551.415 430.955 1.00 87.83 68 THR C N 1
ATOM 8028 C CA . THR C 1 68 ? 503.189 550.261 430.042 1.00 87.83 68 THR C CA 1
ATOM 8029 C C . THR C 1 68 ? 504.432 550.228 429.148 1.00 87.83 68 THR C C 1
ATOM 8030 O O . THR C 1 68 ? 504.947 551.270 428.739 1.00 87.83 68 THR C O 1
ATOM 8034 N N . LYS C 1 69 ? 504.921 549.019 428.853 1.00 86.61 69 LYS C N 1
ATOM 8035 C CA . LYS C 1 69 ? 506.149 548.735 428.100 1.00 86.61 69 LYS C CA 1
ATOM 8036 C C . LYS C 1 69 ? 505.865 547.670 427.045 1.00 86.61 69 LYS C C 1
ATOM 8037 O O . LYS C 1 69 ? 505.139 546.718 427.328 1.00 86.61 69 LYS C O 1
ATOM 8043 N N . VAL C 1 70 ? 506.446 547.805 425.856 1.00 85.39 70 VAL C N 1
ATOM 8044 C CA . VAL C 1 70 ? 506.248 546.891 424.718 1.00 85.39 70 VAL C CA 1
ATOM 8045 C C . VAL C 1 70 ? 507.593 546.514 424.105 1.00 85.39 70 VAL C C 1
ATOM 8046 O O . VAL C 1 70 ? 508.467 547.370 423.976 1.00 85.39 70 VAL C O 1
ATOM 8050 N N . ALA C 1 71 ? 507.759 545.260 423.686 1.00 84.79 71 ALA C N 1
ATOM 8051 C CA . ALA C 1 71 ? 508.924 544.806 422.927 1.00 84.79 71 ALA C CA 1
ATOM 8052 C C . ALA C 1 71 ? 508.536 543.724 421.913 1.00 84.79 71 ALA C C 1
ATOM 8053 O O . ALA C 1 71 ? 507.533 543.032 422.090 1.00 84.79 71 ALA C O 1
ATOM 8055 N N . ALA C 1 72 ? 509.331 543.563 420.858 1.00 86.81 72 ALA C N 1
ATOM 8056 C CA . ALA C 1 72 ? 509.059 542.610 419.785 1.00 86.81 72 ALA C CA 1
ATOM 8057 C C . ALA C 1 72 ? 510.340 542.093 419.105 1.00 86.81 72 ALA C C 1
ATOM 8058 O O . ALA C 1 72 ? 511.396 542.722 419.193 1.00 86.81 72 ALA C O 1
ATOM 8060 N N . ARG C 1 73 ? 510.249 540.953 418.410 1.00 88.84 73 ARG C N 1
ATOM 8061 C CA . ARG C 1 73 ? 511.377 540.261 417.755 1.00 88.84 73 ARG C CA 1
ATOM 8062 C C . ARG C 1 73 ? 511.032 539.748 416.357 1.00 88.84 73 ARG C C 1
ATOM 8063 O O . ARG C 1 73 ? 509.893 539.367 416.088 1.00 88.84 73 ARG C O 1
ATOM 8071 N N . CYS C 1 74 ? 512.036 539.714 415.484 1.00 92.30 74 CYS C N 1
ATOM 8072 C CA . CYS C 1 74 ? 511.947 539.226 414.108 1.00 92.30 74 CYS C CA 1
ATOM 8073 C C . CYS C 1 74 ? 511.603 537.724 414.042 1.00 92.30 74 CYS C C 1
ATOM 8074 O O . CYS C 1 74 ? 511.907 537.002 414.992 1.00 92.30 74 CYS C O 1
ATOM 8077 N N . PRO C 1 75 ? 511.026 537.210 412.940 1.00 91.65 75 PRO C N 1
ATOM 8078 C CA . PRO C 1 75 ? 510.405 535.885 412.874 1.00 91.65 75 PRO C CA 1
ATOM 8079 C C . PRO C 1 75 ? 511.184 534.694 413.452 1.00 91.65 75 PRO C C 1
ATOM 8080 O O . PRO C 1 75 ? 510.619 533.897 414.202 1.00 91.65 75 PRO C O 1
ATOM 8084 N N . THR C 1 76 ? 512.471 534.553 413.135 1.00 94.70 76 THR C N 1
ATOM 8085 C CA . THR C 1 76 ? 513.314 533.446 413.629 1.00 94.70 76 THR C CA 1
ATOM 8086 C C . THR C 1 76 ? 514.170 533.811 414.840 1.00 94.70 76 THR C C 1
ATOM 8087 O O . THR C 1 76 ? 514.753 532.928 415.465 1.00 94.70 76 THR C O 1
ATOM 8091 N N . MET C 1 77 ? 514.269 535.090 415.202 1.00 92.25 77 MET C N 1
ATOM 8092 C CA . MET C 1 77 ? 515.249 535.620 416.160 1.00 92.25 77 MET C CA 1
ATOM 8093 C C . MET C 1 77 ? 514.819 535.478 417.639 1.00 92.25 77 MET C C 1
ATOM 8094 O O . MET C 1 77 ? 515.096 536.336 418.482 1.00 92.25 77 MET C O 1
ATOM 8099 N N . GLY C 1 78 ? 514.125 534.385 417.959 1.00 92.01 78 GLY C N 1
ATOM 8100 C CA . GLY C 1 78 ? 513.672 534.027 419.307 1.00 92.01 78 GLY C CA 1
ATOM 8101 C C . GLY C 1 78 ? 512.512 534.874 419.853 1.00 92.01 78 GLY C C 1
ATOM 8102 O O . GLY C 1 78 ? 512.205 535.944 419.325 1.00 92.01 78 GLY C O 1
ATOM 8103 N N . PRO C 1 79 ? 511.834 534.412 420.915 1.00 91.10 79 PRO C N 1
ATOM 8104 C CA . PRO C 1 79 ? 510.767 535.157 421.573 1.00 91.10 79 PRO C CA 1
ATOM 8105 C C . PRO C 1 79 ? 511.318 536.320 422.410 1.00 91.10 79 PRO C C 1
ATOM 8106 O O . PRO C 1 79 ? 512.429 536.252 422.936 1.00 91.10 79 PRO C O 1
ATOM 8110 N N . ALA C 1 80 ? 510.543 537.395 422.555 1.00 88.46 80 ALA C N 1
ATOM 8111 C CA . ALA C 1 80 ? 510.960 538.572 423.318 1.00 88.46 80 ALA C CA 1
ATOM 8112 C C . ALA C 1 80 ? 510.808 538.371 424.837 1.00 88.46 80 ALA C C 1
ATOM 8113 O O . ALA C 1 80 ? 510.047 537.511 425.287 1.00 88.46 80 ALA C O 1
ATOM 8115 N N . THR C 1 81 ? 511.487 539.195 425.637 1.00 91.20 81 THR C N 1
ATOM 8116 C CA . THR C 1 81 ? 511.307 539.274 427.100 1.00 91.20 81 THR C CA 1
ATOM 8117 C C . THR C 1 81 ? 511.526 540.699 427.611 1.00 91.20 81 THR C C 1
ATOM 8118 O O . THR C 1 81 ? 512.236 541.478 426.973 1.00 91.20 81 THR C O 1
ATOM 8122 N N . LEU C 1 82 ? 510.940 541.048 428.761 1.00 91.97 82 LEU C N 1
ATOM 8123 C CA . LEU C 1 82 ? 511.155 542.327 429.455 1.00 91.97 82 LEU C CA 1
ATOM 8124 C C . LEU C 1 82 ? 511.429 542.112 430.958 1.00 91.97 82 LEU C C 1
ATOM 8125 O O . LEU C 1 82 ? 510.821 541.223 431.556 1.00 91.97 82 LEU C O 1
ATOM 8130 N N . PRO C 1 83 ? 512.280 542.927 431.611 1.00 92.48 83 PRO C N 1
ATOM 8131 C CA . PRO C 1 83 ? 512.511 542.855 433.058 1.00 92.48 83 PRO C CA 1
ATOM 8132 C C . PRO C 1 83 ? 511.228 542.884 433.898 1.00 92.48 83 PRO C C 1
ATOM 8133 O O . PRO C 1 83 ? 511.113 542.184 434.902 1.00 92.48 83 PRO C O 1
ATOM 8137 N N . GLU C 1 84 ? 510.238 543.662 433.471 1.00 99.32 84 GLU C N 1
ATOM 8138 C CA . GLU C 1 84 ? 508.944 543.811 434.130 1.00 99.32 84 GLU C CA 1
ATOM 8139 C C . GLU C 1 84 ? 508.118 542.510 434.201 1.00 99.32 84 GLU C C 1
ATOM 8140 O O . GLU C 1 84 ? 507.217 542.416 435.031 1.00 99.32 84 GLU C O 1
ATOM 8146 N N . GLU C 1 85 ? 508.428 541.473 433.417 1.00 97.35 85 GLU C N 1
ATOM 8147 C CA . GLU C 1 85 ? 507.784 540.155 433.556 1.00 97.35 85 GLU C CA 1
ATOM 8148 C C . GLU C 1 85 ? 508.110 539.458 434.890 1.00 97.35 85 GLU C C 1
ATOM 8149 O O . GLU C 1 85 ? 507.438 538.501 435.273 1.00 97.35 85 GLU C O 1
ATOM 8155 N N . HIS C 1 86 ? 509.128 539.935 435.611 1.00 101.68 86 HIS C N 1
ATOM 8156 C CA . HIS C 1 86 ? 509.618 539.366 436.866 1.00 101.68 86 HIS C CA 1
ATOM 8157 C C . HIS C 1 86 ? 509.662 540.416 437.986 1.00 101.68 86 HIS C C 1
ATOM 8158 O O . HIS C 1 86 ? 510.653 540.541 438.704 1.00 101.68 86 HIS C O 1
ATOM 8165 N N . GLN C 1 87 ? 508.578 541.177 438.141 1.00 101.60 87 GLN C N 1
ATOM 8166 C CA . GLN C 1 87 ? 508.360 542.125 439.243 1.00 101.60 87 GLN C CA 1
ATOM 8167 C C . GLN C 1 87 ? 506.941 541.986 439.811 1.00 101.60 87 GLN C C 1
ATOM 8168 O O . GLN C 1 87 ? 506.040 541.457 439.156 1.00 101.60 87 GLN C O 1
ATOM 8174 N N . SER C 1 88 ? 506.724 542.466 441.035 1.00 102.10 88 SER C N 1
ATOM 8175 C CA . SER C 1 88 ? 505.406 542.469 441.685 1.00 102.10 88 SER C CA 1
ATOM 8176 C C . SER C 1 88 ? 504.404 543.401 440.983 1.00 102.10 88 SER C C 1
ATOM 8177 O O . SER C 1 88 ? 504.779 544.306 440.233 1.00 102.10 88 SER C O 1
ATOM 8180 N N . GLY C 1 89 ? 503.105 543.186 441.216 1.00 97.97 89 GLY C N 1
ATOM 8181 C CA . GLY C 1 89 ? 502.044 544.134 440.840 1.00 97.97 89 GLY C CA 1
ATOM 8182 C C . GLY C 1 89 ? 501.936 544.447 439.342 1.00 97.97 89 GLY C C 1
ATOM 8183 O O . GLY C 1 89 ? 501.471 545.526 438.972 1.00 97.97 89 GLY C O 1
ATOM 8184 N N . THR C 1 90 ? 502.396 543.540 438.477 1.00 94.82 90 THR C N 1
ATOM 8185 C CA . THR C 1 90 ? 502.529 543.783 437.034 1.00 94.82 90 THR C CA 1
ATOM 8186 C C . THR C 1 90 ? 501.777 542.726 436.233 1.00 94.82 90 THR C C 1
ATOM 8187 O O . THR C 1 90 ? 501.914 541.533 436.493 1.00 94.82 90 THR C O 1
ATOM 8191 N N . VAL C 1 91 ? 500.990 543.152 435.248 1.00 93.03 91 VAL C N 1
ATOM 8192 C CA . VAL C 1 91 ? 500.211 542.285 434.356 1.00 93.03 91 VAL C CA 1
ATOM 8193 C C . VAL C 1 91 ? 500.924 542.206 433.015 1.00 93.03 91 VAL C C 1
ATOM 8194 O O . VAL C 1 91 ? 501.305 543.237 432.461 1.00 93.03 91 VAL C O 1
ATOM 8198 N N . CYS C 1 92 ? 501.119 540.997 432.490 1.00 93.88 92 CYS C N 1
ATOM 8199 C CA . CYS C 1 92 ? 501.879 540.765 431.260 1.00 93.88 92 CYS C CA 1
ATOM 8200 C C . CYS C 1 92 ? 501.140 539.843 430.290 1.00 93.88 92 CYS C C 1
ATOM 8201 O O . CYS C 1 92 ? 500.400 538.957 430.719 1.00 93.88 92 CYS C O 1
ATOM 8204 N N . LYS C 1 93 ? 501.376 540.005 428.986 1.00 90.62 93 LYS C N 1
ATOM 8205 C CA . LYS C 1 93 ? 500.857 539.113 427.935 1.00 90.62 93 LYS C CA 1
ATOM 8206 C C . LYS C 1 93 ? 501.865 538.966 426.799 1.00 90.62 93 LYS C C 1
ATOM 8207 O O . LYS C 1 93 ? 502.663 539.870 426.546 1.00 90.62 93 LYS C O 1
ATOM 8213 N N . ARG C 1 94 ? 501.830 537.817 426.127 1.00 89.84 94 ARG C N 1
ATOM 8214 C CA . ARG C 1 94 ? 502.777 537.387 425.089 1.00 89.84 94 ARG C CA 1
ATOM 8215 C C . ARG C 1 94 ? 501.997 536.856 423.889 1.00 89.84 94 ARG C C 1
ATOM 8216 O O . ARG C 1 94 ? 501.064 536.080 424.085 1.00 89.84 94 ARG C O 1
ATOM 8224 N N . ASP C 1 95 ? 502.343 537.241 422.665 1.00 95.26 95 ASP C N 1
ATOM 8225 C CA . ASP C 1 95 ? 501.579 536.842 421.476 1.00 95.26 95 ASP C CA 1
ATOM 8226 C C . ASP C 1 95 ? 502.428 536.796 420.194 1.00 95.26 95 ASP C C 1
ATOM 8227 O O . ASP C 1 95 ? 503.486 537.417 420.091 1.00 95.26 95 ASP C O 1
ATOM 8232 N N . GLN C 1 96 ? 501.954 536.053 419.196 1.00 96.33 96 GLN C N 1
ATOM 8233 C CA . GLN C 1 96 ? 502.560 535.940 417.873 1.00 96.33 96 GLN C CA 1
ATOM 8234 C C . GLN C 1 96 ? 502.020 537.037 416.945 1.00 96.33 96 GLN C C 1
ATOM 8235 O O . GLN C 1 96 ? 501.065 536.824 416.193 1.00 96.33 96 GLN C O 1
ATOM 8241 N N . SER C 1 97 ? 502.625 538.222 416.992 1.00 96.49 97 SER C N 1
ATOM 8242 C CA . SER C 1 97 ? 502.365 539.295 416.025 1.00 96.49 97 SER C CA 1
ATOM 8243 C C . SER C 1 97 ? 502.791 538.908 414.603 1.00 96.49 97 SER C C 1
ATOM 8244 O O . SER C 1 97 ? 503.710 538.112 414.398 1.00 96.49 97 SER C O 1
ATOM 8247 N N . ASP C 1 98 ? 502.141 539.491 413.597 1.00 95.18 98 ASP C N 1
ATOM 8248 C CA . ASP C 1 98 ? 502.636 539.440 412.219 1.00 95.18 98 ASP C CA 1
ATOM 8249 C C . ASP C 1 98 ? 503.818 540.407 412.037 1.00 95.18 98 ASP C C 1
ATOM 8250 O O . ASP C 1 98 ? 503.826 541.506 412.592 1.00 95.18 98 ASP C O 1
ATOM 8255 N N . ARG C 1 99 ? 504.788 540.035 411.201 1.00 88.88 99 ARG C N 1
ATOM 8256 C CA . ARG C 1 99 ? 505.872 540.894 410.705 1.00 88.88 99 ARG C CA 1
ATOM 8257 C C . ARG C 1 99 ? 506.077 540.625 409.220 1.00 88.88 99 ARG C C 1
ATOM 8258 O O . ARG C 1 99 ? 505.537 539.669 408.665 1.00 88.88 99 ARG C O 1
ATOM 8266 N N . GLY C 1 100 ? 506.834 541.490 408.563 1.00 90.17 100 GLY C N 1
ATOM 8267 C CA . GLY C 1 100 ? 507.124 541.388 407.136 1.00 90.17 100 GLY C CA 1
ATOM 8268 C C . GLY C 1 100 ? 508.273 542.300 406.724 1.00 90.17 100 GLY C C 1
ATOM 8269 O O . GLY C 1 100 ? 508.754 543.115 407.516 1.00 90.17 100 GLY C O 1
ATOM 8270 N N . TRP C 1 101 ? 508.712 542.161 405.476 1.00 83.69 101 TRP C N 1
ATOM 8271 C CA . TRP C 1 101 ? 509.946 542.774 404.982 1.00 83.69 101 TRP C CA 1
ATOM 8272 C C . TRP C 1 101 ? 509.924 544.308 405.084 1.00 83.69 101 TRP C C 1
ATOM 8273 O O . TRP C 1 101 ? 510.920 544.935 405.437 1.00 83.69 101 TRP C O 1
ATOM 8284 N N . GLY C 1 102 ? 508.760 544.923 404.867 1.00 84.75 102 GLY C N 1
ATOM 8285 C CA . GLY C 1 102 ? 508.573 546.374 404.977 1.00 84.75 102 GLY C CA 1
ATOM 8286 C C . GLY C 1 102 ? 508.618 546.920 406.409 1.00 84.75 102 GLY C C 1
ATOM 8287 O O . GLY C 1 102 ? 508.844 548.114 406.604 1.00 84.75 102 GLY C O 1
ATOM 8288 N N . ASN C 1 103 ? 508.444 546.064 407.417 1.00 86.58 103 ASN C N 1
ATOM 8289 C CA . ASN C 1 103 ? 508.516 546.413 408.837 1.00 86.58 103 ASN C CA 1
ATOM 8290 C C . ASN C 1 103 ? 509.872 546.016 409.455 1.00 86.58 103 ASN C C 1
ATOM 8291 O O . ASN C 1 103 ? 509.936 545.563 410.600 1.00 86.58 103 ASN C O 1
ATOM 8296 N N . HIS C 1 104 ? 510.953 546.159 408.680 1.00 88.49 104 HIS C N 1
ATOM 8297 C CA . HIS C 1 104 ? 512.367 545.941 409.050 1.00 88.49 104 HIS C CA 1
ATOM 8298 C C . HIS C 1 104 ? 512.806 544.507 409.407 1.00 88.49 104 HIS C C 1
ATOM 8299 O O . HIS C 1 104 ? 513.950 544.301 409.818 1.00 88.49 104 HIS C O 1
ATOM 8306 N N . CYS C 1 105 ? 511.953 543.497 409.239 1.00 91.52 105 CYS C N 1
ATOM 8307 C CA . CYS C 1 105 ? 512.348 542.095 409.411 1.00 91.52 105 CYS C CA 1
ATOM 8308 C C . CYS C 1 105 ? 513.050 541.523 408.171 1.00 91.52 105 CYS C C 1
ATOM 8309 O O . CYS C 1 105 ? 512.770 541.914 407.038 1.00 91.52 105 CYS C O 1
ATOM 8312 N N . GLY C 1 106 ? 513.927 540.540 408.374 1.00 85.02 106 GLY C N 1
ATOM 8313 C CA . GLY C 1 106 ? 514.605 539.829 407.286 1.00 85.02 106 GLY C CA 1
ATOM 8314 C C . GLY C 1 106 ? 513.771 538.738 406.607 1.00 85.02 106 GLY C C 1
ATOM 8315 O O . GLY C 1 106 ? 514.210 538.179 405.605 1.00 85.02 106 GLY C O 1
ATOM 8316 N N . LEU C 1 107 ? 512.591 538.414 407.140 1.00 87.40 107 LEU C N 1
ATOM 8317 C CA . LEU C 1 107 ? 511.722 537.323 406.682 1.00 87.40 107 LEU C CA 1
ATOM 8318 C C . LEU C 1 107 ? 510.233 537.688 406.800 1.00 87.40 107 LEU C C 1
ATOM 8319 O O . LEU C 1 107 ? 509.852 538.549 407.593 1.00 87.40 107 LEU C O 1
ATOM 8324 N N . PHE C 1 108 ? 509.385 537.003 406.035 1.00 85.94 108 PHE C N 1
ATOM 8325 C CA . PHE C 1 108 ? 507.939 536.944 406.269 1.00 85.94 108 PHE C CA 1
ATOM 8326 C C . PHE C 1 108 ? 507.602 536.048 407.475 1.00 85.94 108 PHE C C 1
ATOM 8327 O O . PHE C 1 108 ? 508.441 535.289 407.962 1.00 85.94 108 PHE C O 1
ATOM 8335 N N . GLY C 1 109 ? 506.339 536.070 407.905 1.00 90.07 109 GLY C N 1
ATOM 8336 C CA . GLY C 1 109 ? 505.785 535.138 408.892 1.00 90.07 109 GLY C CA 1
ATOM 8337 C C . GLY C 1 109 ? 505.696 535.693 410.314 1.00 90.07 109 GLY C C 1
ATOM 8338 O O . GLY C 1 109 ? 506.048 536.840 410.588 1.00 90.07 109 GLY C O 1
ATOM 8339 N N . LYS C 1 110 ? 505.174 534.877 411.231 1.00 91.31 110 LYS C N 1
ATOM 8340 C CA . LYS C 1 110 ? 504.950 535.254 412.630 1.00 91.31 110 LYS C CA 1
ATOM 8341 C C . LYS C 1 110 ? 506.249 535.620 413.340 1.00 91.31 110 LYS C C 1
ATOM 8342 O O . LYS C 1 110 ? 507.251 534.923 413.205 1.00 91.31 110 LYS C O 1
ATOM 8348 N N . GLY C 1 111 ? 506.200 536.681 414.137 1.00 92.03 111 GLY C N 1
ATOM 8349 C CA . GLY C 1 111 ? 507.239 537.083 415.082 1.00 92.03 111 GLY C CA 1
ATOM 8350 C C . GLY C 1 111 ? 506.801 536.855 416.525 1.00 92.03 111 GLY C C 1
ATOM 8351 O O . GLY C 1 111 ? 506.034 535.941 416.821 1.00 92.03 111 GLY C O 1
ATOM 8352 N N . SER C 1 112 ? 507.282 537.696 417.434 1.00 90.85 112 SER C N 1
ATOM 8353 C CA . SER C 1 112 ? 506.870 537.709 418.839 1.00 90.85 112 SER C CA 1
ATOM 8354 C C . SER C 1 112 ? 506.670 539.144 419.315 1.00 90.85 112 SER C C 1
ATOM 8355 O O . SER C 1 112 ? 507.498 540.000 419.006 1.00 90.85 112 SER C O 1
ATOM 8358 N N . ILE C 1 113 ? 505.610 539.400 420.084 1.00 89.52 113 ILE C N 1
ATOM 8359 C CA . ILE C 1 113 ? 505.381 540.651 420.811 1.00 89.52 113 ILE C CA 1
ATOM 8360 C C . ILE C 1 113 ? 505.027 540.348 422.265 1.00 89.52 113 ILE C C 1
ATOM 8361 O O . ILE C 1 113 ? 504.325 539.381 422.561 1.00 89.52 113 ILE C O 1
ATOM 8366 N N . VAL C 1 114 ? 505.517 541.173 423.182 1.00 88.25 114 VAL C N 1
ATOM 8367 C CA . VAL C 1 114 ? 505.278 541.053 424.623 1.00 88.25 114 VAL C CA 1
ATOM 8368 C C . VAL C 1 114 ? 504.949 542.426 425.184 1.00 88.25 114 VAL C C 1
ATOM 8369 O O . VAL C 1 114 ? 505.465 543.441 424.711 1.00 88.25 114 VAL C O 1
ATOM 8373 N N . THR C 1 115 ? 504.043 542.498 426.153 1.00 90.69 115 THR C N 1
ATOM 8374 C CA . THR C 1 115 ? 503.626 543.770 426.756 1.00 90.69 115 THR C CA 1
ATOM 8375 C C . THR C 1 115 ? 503.387 543.625 428.246 1.00 90.69 115 THR C C 1
ATOM 8376 O O . THR C 1 115 ? 502.809 542.636 428.691 1.00 90.69 115 THR C O 1
ATOM 8380 N N . CYS C 1 116 ? 503.797 544.637 429.004 1.00 94.28 116 CYS C N 1
ATOM 8381 C CA . CYS C 1 116 ? 503.663 544.712 430.454 1.00 94.28 116 CYS C CA 1
ATOM 8382 C C . CYS C 1 116 ? 502.934 546.003 430.853 1.00 94.28 116 CYS C C 1
ATOM 8383 O O . CYS C 1 116 ? 503.099 547.039 430.201 1.00 94.28 116 CYS C O 1
ATOM 8386 N N . VAL C 1 117 ? 502.155 545.976 431.932 1.00 90.79 117 VAL C N 1
ATOM 8387 C CA . VAL C 1 117 ? 501.553 547.172 432.545 1.00 90.79 117 VAL C CA 1
ATOM 8388 C C . VAL C 1 117 ? 501.482 547.018 434.062 1.00 90.79 117 VAL C C 1
ATOM 8389 O O . VAL C 1 117 ? 501.216 545.923 434.556 1.00 90.79 117 VAL C O 1
ATOM 8393 N N . LYS C 1 118 ? 501.721 548.091 434.823 1.00 92.12 118 LYS C N 1
ATOM 8394 C CA . LYS C 1 118 ? 501.637 548.056 436.292 1.00 92.12 118 LYS C CA 1
ATOM 8395 C C . LYS C 1 118 ? 500.237 548.410 436.785 1.00 92.12 118 LYS C C 1
ATOM 8396 O O . LYS C 1 118 ? 499.559 549.247 436.187 1.00 92.12 118 LYS C O 1
ATOM 8402 N N . PHE C 1 119 ? 499.807 547.752 437.860 1.00 97.16 119 PHE C 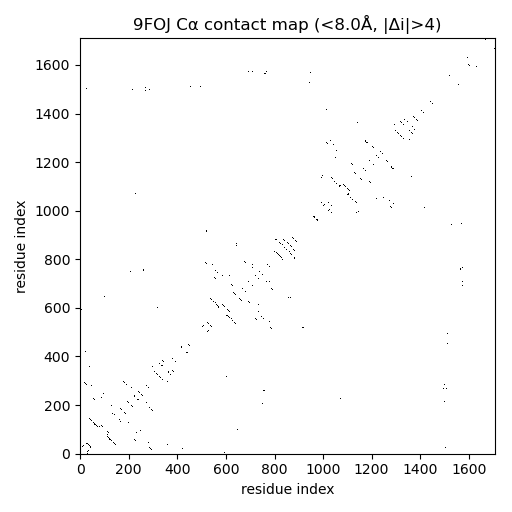N 1
ATOM 8403 C CA . PHE C 1 119 ? 498.417 547.706 438.318 1.00 97.16 119 PHE C CA 1
ATOM 8404 C C . PHE C 1 119 ? 498.276 548.094 439.795 1.00 97.16 119 PHE C C 1
ATOM 8405 O O . PHE C 1 119 ? 499.042 547.634 440.641 1.00 97.16 119 PHE C O 1
ATOM 8413 N N . THR C 1 120 ? 497.243 548.872 440.121 1.00 94.43 120 THR C N 1
ATOM 8414 C CA . THR C 1 120 ? 496.771 549.126 441.494 1.00 94.43 120 THR C CA 1
ATOM 8415 C C . THR C 1 120 ? 495.261 549.351 441.502 1.00 94.43 120 THR C C 1
ATOM 8416 O O . THR C 1 120 ? 494.731 549.921 440.550 1.00 94.43 120 THR C O 1
ATOM 8420 N N . CYS C 1 121 ? 494.566 549.030 442.594 1.00 91.33 121 CYS C N 1
ATOM 8421 C CA . CYS C 1 121 ? 493.209 549.539 442.815 1.00 91.33 121 CYS C CA 1
ATOM 8422 C C . CYS C 1 121 ? 493.236 551.068 442.957 1.00 91.33 121 CYS C C 1
ATOM 8423 O O . CYS C 1 121 ? 494.146 551.613 443.581 1.00 91.33 121 CYS C O 1
ATOM 8426 N N . GLU C 1 122 ? 492.255 551.775 442.401 1.00 90.12 122 GLU C N 1
ATOM 8427 C CA . GLU C 1 122 ? 492.085 553.210 442.655 1.00 90.12 122 GLU C CA 1
ATOM 8428 C C . GLU C 1 122 ? 491.723 553.482 444.130 1.00 90.12 122 GLU C C 1
ATOM 8429 O O . GLU C 1 122 ? 491.072 552.665 444.788 1.00 90.12 122 GLU C O 1
ATOM 8435 N N . ASP C 1 123 ? 492.135 554.635 444.664 1.00 89.87 123 ASP C N 1
ATOM 8436 C CA . ASP C 1 123 ? 491.827 555.032 446.043 1.00 89.87 123 ASP C CA 1
ATOM 8437 C C . ASP C 1 123 ? 490.314 555.050 446.312 1.00 89.87 123 ASP C C 1
ATOM 8438 O O . ASP C 1 123 ? 489.526 555.538 445.502 1.00 89.87 123 ASP C O 1
ATOM 8443 N N . LYS C 1 124 ? 489.903 554.529 447.473 1.00 82.93 124 LYS C N 1
ATOM 8444 C CA . LYS C 1 124 ? 488.501 554.420 447.917 1.00 82.93 124 LYS C CA 1
ATOM 8445 C C . LYS C 1 124 ? 487.585 553.560 447.028 1.00 82.93 124 LYS C C 1
ATOM 8446 O O . LYS C 1 124 ? 486.386 553.503 447.288 1.00 82.93 124 LYS C O 1
ATOM 8452 N N . LYS C 1 125 ? 488.109 552.841 446.029 1.00 80.47 125 LYS C N 1
ATOM 8453 C CA . LYS C 1 125 ? 487.345 551.887 445.195 1.00 80.47 125 LYS C CA 1
ATOM 8454 C C . LYS C 1 125 ? 487.422 550.432 445.687 1.00 80.47 125 LYS C C 1
ATOM 8455 O O . LYS C 1 125 ? 486.986 549.523 444.985 1.00 80.47 125 LYS C O 1
ATOM 8461 N N . LYS C 1 126 ? 487.961 550.182 446.882 1.00 81.76 126 LYS C N 1
ATOM 8462 C CA . LYS C 1 126 ? 488.006 548.844 447.498 1.00 81.76 126 LYS C CA 1
ATOM 8463 C C . LYS C 1 126 ? 486.612 548.282 447.789 1.00 81.76 126 LYS C C 1
ATOM 8464 O O . LYS C 1 126 ? 485.689 549.034 448.101 1.00 81.76 126 LYS C O 1
ATOM 8470 N N . ALA C 1 127 ? 486.502 546.958 447.830 1.00 82.48 127 ALA C N 1
ATOM 8471 C CA . ALA C 1 127 ? 485.450 546.246 448.554 1.00 82.48 127 ALA C CA 1
ATOM 8472 C C . ALA C 1 127 ? 486.089 545.307 449.586 1.00 82.48 127 ALA C C 1
ATOM 8473 O O . ALA C 1 127 ? 487.090 544.654 449.291 1.00 82.48 127 ALA C O 1
ATOM 8475 N N . THR C 1 128 ? 485.536 545.241 450.798 1.00 81.11 128 THR C N 1
ATOM 8476 C CA . THR C 1 128 ? 486.145 544.528 451.935 1.00 81.11 128 THR C CA 1
ATOM 8477 C C . THR C 1 128 ? 485.174 543.527 452.536 1.00 81.11 128 THR C C 1
ATOM 8478 O O . THR C 1 128 ? 484.015 543.869 452.769 1.00 81.11 128 THR C O 1
ATOM 8482 N N . GLY C 1 129 ? 485.642 542.316 452.835 1.00 77.84 129 GLY C N 1
ATOM 8483 C CA . GLY C 1 129 ? 484.903 541.357 453.652 1.00 77.84 129 GLY C CA 1
ATOM 8484 C C . GLY C 1 129 ? 485.293 541.418 455.133 1.00 77.84 129 GLY C C 1
ATOM 8485 O O . GLY C 1 129 ? 486.473 541.529 455.472 1.00 77.84 129 GLY C O 1
ATOM 8486 N N . HIS C 1 130 ? 484.308 541.261 456.012 1.00 72.56 130 HIS C N 1
ATOM 8487 C CA . HIS C 1 130 ? 484.476 541.074 457.452 1.00 72.56 130 HIS C CA 1
ATOM 8488 C C . HIS C 1 130 ? 483.739 539.817 457.915 1.00 72.56 130 HIS C C 1
ATOM 8489 O O . HIS C 1 130 ? 482.686 539.491 457.364 1.00 72.56 130 HIS C O 1
ATOM 8496 N N . VAL C 1 131 ? 484.246 539.123 458.937 1.00 72.56 131 VAL C N 1
ATOM 8497 C CA . VAL C 1 131 ? 483.610 537.917 459.500 1.00 72.56 131 VAL C CA 1
ATOM 8498 C C . VAL C 1 131 ? 483.509 538.000 461.022 1.00 72.56 131 VAL C C 1
ATOM 8499 O O . VAL C 1 131 ? 484.450 538.414 461.698 1.00 72.56 131 VAL C O 1
ATOM 8503 N N . TYR C 1 132 ? 482.352 537.614 461.565 1.00 78.43 132 TYR C N 1
ATOM 8504 C CA . TYR C 1 132 ? 482.090 537.572 463.005 1.00 78.43 132 TYR C CA 1
ATOM 8505 C C . TYR C 1 132 ? 482.853 536.428 463.690 1.00 78.43 132 TYR C C 1
ATOM 8506 O O . TYR C 1 132 ? 483.008 535.346 463.123 1.00 78.43 132 TYR C O 1
ATOM 8515 N N . ASP C 1 133 ? 483.296 536.639 464.930 1.00 83.08 133 ASP C N 1
ATOM 8516 C CA . ASP C 1 133 ? 483.989 535.625 465.738 1.00 83.08 133 ASP C CA 1
ATOM 8517 C C . ASP C 1 133 ? 483.064 535.099 466.843 1.00 83.08 133 ASP C C 1
ATOM 8518 O O . ASP C 1 133 ? 482.581 535.877 467.667 1.00 83.08 133 ASP C O 1
ATOM 8523 N N . VAL C 1 134 ? 482.829 533.786 466.892 1.00 75.80 134 VAL C N 1
ATOM 8524 C CA . VAL C 1 134 ? 481.823 533.175 467.777 1.00 75.80 134 VAL C CA 1
ATOM 8525 C C . VAL C 1 134 ? 482.025 533.560 469.241 1.00 75.80 134 VAL C C 1
ATOM 8526 O O . VAL C 1 134 ? 481.065 533.890 469.930 1.00 75.80 134 VAL C O 1
ATOM 8530 N N . ASN C 1 135 ? 483.267 533.607 469.716 1.00 76.82 135 ASN C N 1
ATOM 8531 C CA . ASN C 1 135 ? 483.578 533.949 471.105 1.00 76.82 135 ASN C CA 1
ATOM 8532 C C . ASN C 1 135 ? 483.409 535.443 471.439 1.00 76.82 135 ASN C C 1
ATOM 8533 O O . ASN C 1 135 ? 483.625 535.832 472.585 1.00 76.82 135 ASN C O 1
ATOM 8538 N N . LYS C 1 136 ? 483.044 536.294 470.473 1.00 77.61 136 LYS C N 1
ATOM 8539 C CA . LYS C 1 136 ? 482.964 537.755 470.645 1.00 77.61 136 LYS C CA 1
ATOM 8540 C C . LYS C 1 136 ? 481.622 538.377 470.243 1.00 77.61 136 LYS C C 1
ATOM 8541 O O . LYS C 1 136 ? 481.457 539.585 470.402 1.00 77.61 136 LYS C O 1
ATOM 8547 N N . ILE C 1 137 ? 480.650 537.602 469.756 1.00 75.64 137 ILE C N 1
ATOM 8548 C CA . ILE C 1 137 ? 479.303 538.114 469.460 1.00 75.64 137 ILE C CA 1
ATOM 8549 C C . ILE C 1 137 ? 478.653 538.626 470.746 1.00 75.64 137 ILE C C 1
ATOM 8550 O O . ILE C 1 137 ? 478.700 537.952 471.775 1.00 75.64 137 ILE C O 1
ATOM 8555 N N . THR C 1 138 ? 477.999 539.779 470.692 1.00 74.34 138 THR C N 1
ATOM 8556 C CA . THR C 1 138 ? 477.093 540.256 471.739 1.00 74.34 138 THR C CA 1
ATOM 8557 C C . THR C 1 138 ? 475.667 540.293 471.217 1.00 74.34 138 THR C C 1
ATOM 8558 O O . THR C 1 138 ? 475.377 540.968 470.230 1.00 74.34 138 THR C O 1
ATOM 8562 N N . TYR C 1 139 ? 474.757 539.616 471.907 1.00 74.60 139 TYR C N 1
ATOM 8563 C CA . TYR C 1 139 ? 473.322 539.697 471.668 1.00 74.60 139 TYR C CA 1
ATOM 8564 C C . TYR C 1 139 ? 472.698 540.554 472.770 1.00 74.60 139 TYR C C 1
ATOM 8565 O O . TYR C 1 139 ? 472.970 540.319 473.944 1.00 74.60 139 TYR C O 1
ATOM 8574 N N . THR C 1 140 ? 471.888 541.562 472.436 1.00 78.88 140 THR C N 1
ATOM 8575 C CA . THR C 1 140 ? 471.212 542.409 473.442 1.00 78.88 140 THR C CA 1
ATOM 8576 C C . THR C 1 140 ? 469.712 542.164 473.450 1.00 78.88 140 THR C C 1
ATOM 8577 O O . THR C 1 140 ? 469.049 542.330 472.427 1.00 78.88 140 THR C O 1
ATOM 8581 N N . ILE C 1 141 ? 469.169 541.821 474.615 1.00 79.00 141 ILE C N 1
ATOM 8582 C CA . ILE C 1 141 ? 467.749 541.544 474.836 1.00 79.00 141 ILE C CA 1
ATOM 8583 C C . ILE C 1 141 ? 467.233 542.515 475.893 1.00 79.00 141 ILE C C 1
ATOM 8584 O O . ILE C 1 141 ? 467.926 542.820 476.865 1.00 79.00 141 ILE C O 1
ATOM 8589 N N . LYS C 1 142 ? 466.023 543.031 475.696 1.00 83.01 142 LYS C N 1
ATOM 8590 C CA . LYS C 1 142 ? 465.409 544.039 476.563 1.00 83.01 142 LYS C CA 1
ATOM 8591 C C . LYS C 1 142 ? 464.029 543.593 477.016 1.00 83.01 142 LYS C C 1
ATOM 8592 O O . LYS C 1 142 ? 463.321 542.889 476.297 1.00 83.01 142 LYS C O 1
ATOM 8598 N N . VAL C 1 143 ? 463.663 544.019 478.219 1.00 86.17 143 VAL C N 1
ATOM 8599 C CA . VAL C 1 143 ? 462.381 543.719 478.854 1.00 86.17 143 VAL C CA 1
ATOM 8600 C C . VAL C 1 143 ? 461.811 545.001 479.448 1.00 86.17 143 VAL C C 1
ATOM 8601 O O . VAL C 1 143 ? 462.543 545.772 480.073 1.00 86.17 143 VAL C O 1
ATOM 8605 N N . GLU C 1 144 ? 460.505 545.227 479.310 1.00 91.85 144 GLU C N 1
ATOM 8606 C CA . GLU C 1 144 ? 459.803 546.221 480.127 1.00 91.85 144 GLU C CA 1
ATOM 8607 C C . GLU C 1 144 ? 458.425 545.718 480.579 1.00 91.85 144 GLU C C 1
ATOM 8608 O O . GLU C 1 144 ? 457.761 544.985 479.841 1.00 91.85 144 GLU C O 1
ATOM 8614 N N . PRO C 1 145 ? 457.974 546.086 481.788 1.00 92.41 145 PRO C N 1
ATOM 8615 C CA . PRO C 1 145 ? 456.657 545.724 482.272 1.00 92.41 145 PRO C CA 1
ATOM 8616 C C . PRO C 1 145 ? 455.589 546.575 481.593 1.00 92.41 145 PRO C C 1
ATOM 8617 O O . PRO C 1 145 ? 455.826 547.737 481.251 1.00 92.41 145 PRO C O 1
ATOM 8621 N N . HIS C 1 146 ? 454.388 546.022 481.428 1.00 94.12 146 HIS C N 1
ATOM 8622 C CA . HIS C 1 146 ? 453.264 546.759 480.865 1.00 94.12 146 HIS C CA 1
ATOM 8623 C C . HIS C 1 146 ? 452.678 547.726 481.915 1.00 94.12 146 HIS C C 1
ATOM 8624 O O . HIS C 1 146 ? 451.663 547.467 482.554 1.00 94.12 146 HIS C O 1
ATOM 8631 N N . THR C 1 147 ? 453.388 548.829 482.153 1.00 93.37 147 THR C N 1
ATOM 8632 C CA . THR C 1 147 ? 453.213 549.730 483.308 1.00 93.37 147 THR C CA 1
ATOM 8633 C C . THR C 1 147 ? 451.849 550.418 483.405 1.00 93.37 147 THR C C 1
ATOM 8634 O O . THR C 1 147 ? 451.345 550.633 484.507 1.00 93.37 147 THR C O 1
ATOM 8638 N N . GLY C 1 148 ? 451.219 550.760 482.282 1.00 93.74 148 GLY C N 1
ATOM 8639 C CA . GLY C 1 148 ? 449.993 551.571 482.263 1.00 93.74 148 GLY C CA 1
ATOM 8640 C C . GLY C 1 148 ? 450.238 553.087 482.207 1.00 93.74 148 GLY C C 1
ATOM 8641 O O . GLY C 1 148 ? 449.293 553.852 482.040 1.00 93.74 148 GLY C O 1
ATOM 8642 N N . GLU C 1 149 ? 451.487 553.543 482.300 1.00 96.69 149 GLU C N 1
ATOM 8643 C CA . GLU C 1 149 ? 451.902 554.802 481.664 1.00 96.69 149 GLU C CA 1
ATOM 8644 C C . GLU C 1 149 ? 452.065 554.586 480.147 1.00 96.69 149 GLU C C 1
ATOM 8645 O O . GLU C 1 149 ? 452.175 553.448 479.686 1.00 96.69 149 GLU C O 1
ATOM 8651 N N . PHE C 1 150 ? 452.132 555.656 479.357 1.00 90.91 150 PHE C N 1
ATOM 8652 C CA . PHE C 1 150 ? 452.414 555.569 477.922 1.00 90.91 150 PHE C CA 1
ATOM 8653 C C . PHE C 1 150 ? 453.537 556.520 477.511 1.00 90.91 150 PHE C C 1
ATOM 8654 O O . PHE C 1 150 ? 453.553 557.685 477.908 1.00 90.91 150 PHE C O 1
ATOM 8662 N N . VAL C 1 151 ? 454.464 556.024 476.691 1.00 92.72 151 VAL C N 1
ATOM 8663 C CA . VAL C 1 151 ? 455.582 556.787 476.127 1.00 92.72 151 VAL C CA 1
ATOM 8664 C C . VAL C 1 151 ? 455.717 556.416 474.653 1.00 92.72 151 VAL C C 1
ATOM 8665 O O . VAL C 1 151 ? 455.653 555.235 474.306 1.00 92.72 151 VAL C O 1
ATOM 8669 N N . ALA C 1 152 ? 455.892 557.403 473.777 1.00 92.74 152 ALA C N 1
ATOM 8670 C CA . ALA C 1 152 ? 456.063 557.169 472.344 1.00 92.74 152 ALA C CA 1
ATOM 8671 C C . ALA C 1 152 ? 457.425 556.521 472.016 1.00 92.74 152 ALA C C 1
ATOM 8672 O O . ALA C 1 152 ? 458.336 556.500 472.843 1.00 92.74 152 ALA C O 1
ATOM 8674 N N . ALA C 1 153 ? 457.597 556.028 470.788 1.00 90.16 153 ALA C N 1
ATOM 8675 C CA . ALA C 1 153 ? 458.870 555.514 470.277 1.00 90.16 153 ALA C CA 1
ATOM 8676 C C . ALA C 1 153 ? 459.877 556.649 469.964 1.00 90.16 153 ALA C C 1
ATOM 8677 O O . ALA C 1 153 ? 460.372 556.773 468.842 1.00 90.16 153 ALA C O 1
ATOM 8679 N N . ASN C 1 154 ? 460.120 557.530 470.934 1.00 97.78 154 ASN C N 1
ATOM 8680 C CA . ASN C 1 154 ? 460.789 558.817 470.765 1.00 97.78 154 ASN C CA 1
ATOM 8681 C C . ASN C 1 154 ? 461.557 559.217 472.036 1.00 97.78 154 ASN C C 1
ATOM 8682 O O . ASN C 1 154 ? 462.784 559.134 472.062 1.00 97.78 154 ASN C O 1
ATOM 8687 N N . GLU C 1 155 ? 460.859 559.505 473.135 1.00 99.18 155 GLU C N 1
ATOM 8688 C CA . GLU C 1 155 ? 461.460 559.588 474.472 1.00 99.18 155 GLU C CA 1
ATOM 8689 C C . GLU C 1 155 ? 461.883 558.202 475.008 1.00 99.18 155 GLU C C 1
ATOM 8690 O O . GLU C 1 155 ? 461.506 557.161 474.467 1.00 99.18 155 GLU C O 1
ATOM 8696 N N . THR C 1 156 ? 462.639 558.169 476.108 1.00 97.30 156 THR C N 1
ATOM 8697 C CA . THR C 1 156 ? 463.080 556.927 476.767 1.00 97.30 156 THR C CA 1
ATOM 8698 C C . THR C 1 156 ? 462.245 556.633 478.014 1.00 97.30 156 THR C C 1
ATOM 8699 O O . THR C 1 156 ? 462.219 557.420 478.960 1.00 97.30 156 THR C O 1
ATOM 8703 N N . HIS C 1 157 ? 461.593 555.475 478.047 1.00 90.43 157 HIS C N 1
ATOM 8704 C CA . HIS C 1 157 ? 460.810 555.006 479.193 1.00 90.43 157 HIS C CA 1
ATOM 8705 C C . HIS C 1 157 ? 461.704 554.667 480.401 1.00 90.43 157 HIS C C 1
ATOM 8706 O O . HIS C 1 157 ? 462.741 554.019 480.254 1.00 90.43 157 HIS C O 1
ATOM 8713 N N . SER C 1 158 ? 461.297 555.070 481.606 1.00 86.23 158 SER C N 1
ATOM 8714 C CA . SER C 1 158 ? 462.067 554.864 482.843 1.00 86.23 158 SER C CA 1
ATOM 8715 C C . SER C 1 158 ? 462.025 553.435 483.399 1.00 86.23 158 SER C C 1
ATOM 8716 O O . SER C 1 158 ? 462.937 553.041 484.126 1.00 86.23 158 SER C O 1
ATOM 8719 N N . GLY C 1 159 ? 461.012 552.631 483.069 1.00 88.22 159 GLY C N 1
ATOM 8720 C CA . GLY C 1 159 ? 460.856 551.271 483.604 1.00 88.22 159 GLY C CA 1
ATOM 8721 C C . GLY C 1 159 ? 461.621 550.172 482.854 1.00 88.22 159 GLY C C 1
ATOM 8722 O O . GLY C 1 159 ? 461.563 549.007 483.245 1.00 88.22 159 GLY C O 1
ATOM 8723 N N . ARG C 1 160 ? 462.296 550.507 481.752 1.00 90.34 160 ARG C N 1
ATOM 8724 C CA . ARG C 1 160 ? 462.936 549.553 480.832 1.00 90.34 160 ARG C CA 1
ATOM 8725 C C . ARG C 1 160 ? 464.250 548.999 481.380 1.00 90.34 160 ARG C C 1
ATOM 8726 O O . ARG C 1 160 ? 465.048 549.753 481.936 1.00 90.34 160 ARG C O 1
ATOM 8734 N N . LYS C 1 161 ? 464.513 547.706 481.170 1.00 85.52 161 LYS C N 1
ATOM 8735 C CA . LYS C 1 161 ? 465.769 547.030 481.548 1.00 85.52 161 LYS C CA 1
ATOM 8736 C C . LYS C 1 161 ? 466.411 546.333 480.350 1.00 85.52 161 LYS C C 1
ATOM 8737 O O . LYS C 1 161 ? 465.724 545.905 479.423 1.00 85.52 161 LYS C O 1
ATOM 8743 N N . SER C 1 162 ? 467.738 546.237 480.369 1.00 83.66 162 SER C N 1
ATOM 8744 C CA . SER C 1 162 ? 468.553 545.730 479.261 1.00 83.66 162 SER C CA 1
ATOM 8745 C C . SER C 1 162 ? 469.620 544.757 479.748 1.00 83.66 162 SER C C 1
ATOM 8746 O O . SER C 1 162 ? 470.286 545.027 480.746 1.00 83.66 162 SER C O 1
ATOM 8749 N N . ALA C 1 163 ? 469.816 543.649 479.037 1.00 78.17 163 ALA C N 1
ATOM 8750 C CA . ALA C 1 163 ? 470.825 542.649 479.354 1.00 78.17 163 ALA C CA 1
ATOM 8751 C C . ALA C 1 163 ? 471.557 542.177 478.093 1.00 78.17 163 ALA C C 1
ATOM 8752 O O . ALA C 1 163 ? 470.958 541.983 477.032 1.00 78.17 163 ALA C O 1
ATOM 8754 N N . SER C 1 164 ? 472.870 542.002 478.211 1.00 74.96 164 SER C N 1
ATOM 8755 C CA . SER C 1 164 ? 473.754 541.572 477.130 1.00 74.96 164 SER C CA 1
ATOM 8756 C C . SER C 1 164 ? 474.221 540.143 477.357 1.00 74.96 164 SER C C 1
ATOM 8757 O O . SER C 1 164 ? 474.555 539.748 478.473 1.00 74.96 164 SER C O 1
ATOM 8760 N N . PHE C 1 165 ? 474.235 539.354 476.291 1.00 77.86 165 PHE C N 1
ATOM 8761 C CA . PHE C 1 165 ? 474.544 537.934 476.329 1.00 77.86 165 PHE C CA 1
ATOM 8762 C C . PHE C 1 165 ? 475.651 537.583 475.342 1.00 77.86 165 PHE C C 1
ATOM 8763 O O . PHE C 1 165 ? 475.720 538.097 474.224 1.00 77.86 165 PHE C O 1
ATOM 8771 N N . THR C 1 166 ? 476.523 536.696 475.797 1.00 77.78 166 THR C N 1
ATOM 8772 C CA . THR C 1 166 ? 477.757 536.240 475.152 1.00 77.78 166 THR C CA 1
ATOM 8773 C C . THR C 1 166 ? 477.939 534.761 475.482 1.00 77.78 166 THR C C 1
ATOM 8774 O O . THR C 1 166 ? 477.233 534.233 476.346 1.00 77.78 166 THR C O 1
ATOM 8778 N N . VAL C 1 167 ? 478.850 534.049 474.817 1.00 78.11 167 VAL C N 1
ATOM 8779 C CA . VAL C 1 167 ? 478.986 532.590 475.007 1.00 78.11 167 VAL C CA 1
ATOM 8780 C C . VAL C 1 167 ? 479.309 532.219 476.465 1.00 78.11 167 VAL C C 1
ATOM 8781 O O . VAL C 1 167 ? 478.961 531.134 476.926 1.00 78.11 167 VAL C O 1
ATOM 8785 N N . SER C 1 168 ? 479.909 533.143 477.218 1.00 82.02 168 SER C N 1
ATOM 8786 C CA . SER C 1 168 ? 480.179 533.060 478.657 1.00 82.02 168 SER C CA 1
ATOM 8787 C C . SER C 1 168 ? 479.172 533.867 479.498 1.00 82.02 168 SER C C 1
ATOM 8788 O O . SER C 1 168 ? 479.533 534.823 480.186 1.00 82.02 168 SER C O 1
ATOM 8791 N N . SER C 1 169 ? 477.890 533.483 479.470 1.00 87.26 169 SER C N 1
ATOM 8792 C CA . SER C 1 169 ? 476.833 534.100 480.297 1.00 87.26 169 SER C CA 1
ATOM 8793 C C . SER C 1 169 ? 475.820 533.078 480.842 1.00 87.26 169 SER C C 1
ATOM 8794 O O . SER C 1 169 ? 475.611 532.013 480.261 1.00 87.26 169 SER C O 1
ATOM 8797 N N . GLU C 1 170 ? 475.253 533.359 482.014 1.00 94.61 170 GLU C N 1
ATOM 8798 C CA . GLU C 1 170 ? 474.493 532.424 482.863 1.00 94.61 170 GLU C CA 1
ATOM 8799 C C . GLU C 1 170 ? 472.963 532.503 482.668 1.00 94.61 170 GLU C C 1
ATOM 8800 O O . GLU C 1 170 ? 472.461 533.250 481.828 1.00 94.61 170 GLU C O 1
ATOM 8806 N N . LYS C 1 171 ? 472.190 531.803 483.515 1.00 91.06 171 LYS C N 1
ATOM 8807 C CA . LYS C 1 171 ? 470.805 532.190 483.832 1.00 91.06 171 LYS C CA 1
ATOM 8808 C C . LYS C 1 171 ? 470.830 533.517 484.598 1.00 91.06 171 LYS C C 1
ATOM 8809 O O . LYS C 1 171 ? 470.946 533.535 485.821 1.00 91.06 171 LYS C O 1
ATOM 8815 N N . THR C 1 172 ? 470.774 534.632 483.878 1.00 91.93 172 THR C N 1
ATOM 8816 C CA . THR C 1 172 ? 470.772 535.984 484.465 1.00 91.93 172 THR C CA 1
ATOM 8817 C C . THR C 1 172 ? 469.435 536.319 485.132 1.00 91.93 172 THR C C 1
ATOM 8818 O O . THR C 1 172 ? 468.387 535.790 484.750 1.00 91.93 172 THR C O 1
ATOM 8822 N N . ILE C 1 173 ? 469.469 537.216 486.121 1.00 94.28 173 ILE C N 1
ATOM 8823 C CA . ILE C 1 173 ? 468.289 537.742 486.817 1.00 94.28 173 ILE C CA 1
ATOM 8824 C C . ILE C 1 173 ? 468.195 539.250 486.582 1.00 94.28 173 ILE C C 1
ATOM 8825 O O . ILE C 1 173 ? 469.139 539.977 486.888 1.00 94.28 173 ILE C O 1
ATOM 8830 N N . LEU C 1 174 ? 467.066 539.733 486.066 1.00 95.60 174 LEU C N 1
ATOM 8831 C CA . LEU C 1 174 ? 466.807 541.155 485.847 1.00 95.60 174 LEU C CA 1
ATOM 8832 C C . LEU C 1 174 ? 465.836 541.655 486.920 1.00 95.60 174 LEU C C 1
ATOM 8833 O O . LEU C 1 174 ? 464.741 541.115 487.075 1.00 95.60 174 LEU C O 1
ATOM 8838 N N . THR C 1 175 ? 466.216 542.701 487.649 1.00 97.60 175 THR C N 1
ATOM 8839 C CA . THR C 1 175 ? 465.386 543.317 488.694 1.00 97.60 175 THR C CA 1
ATOM 8840 C C . THR C 1 175 ? 464.435 544.354 488.087 1.00 97.60 175 THR C C 1
ATOM 8841 O O . THR C 1 175 ? 464.804 545.499 487.833 1.00 97.60 175 THR C O 1
ATOM 8845 N N . LEU C 1 176 ? 463.180 543.978 487.833 1.00 102.57 176 LEU C N 1
ATOM 8846 C CA . LEU C 1 176 ? 462.166 544.834 487.196 1.00 102.57 176 LEU C CA 1
ATOM 8847 C C . LEU C 1 176 ? 461.521 545.839 488.178 1.00 102.57 176 LEU C C 1
ATOM 8848 O O . LEU C 1 176 ? 460.317 546.101 488.129 1.00 102.57 176 LEU C O 1
ATOM 8853 N N . GLY C 1 177 ? 462.311 546.410 489.089 1.00 101.31 177 GLY C N 1
ATOM 8854 C CA . GLY C 1 177 ? 461.833 547.378 490.077 1.00 101.31 177 GLY C CA 1
ATOM 8855 C C . GLY C 1 177 ? 460.732 546.807 490.975 1.00 101.31 177 GLY C C 1
ATOM 8856 O O . GLY C 1 177 ? 460.867 545.717 491.531 1.00 101.31 177 GLY C O 1
ATOM 8857 N N . ASP C 1 178 ? 459.626 547.535 491.112 1.00 102.88 178 ASP C N 1
ATOM 8858 C CA . ASP C 1 178 ? 458.501 547.153 491.977 1.00 102.88 178 ASP C CA 1
ATOM 8859 C C . ASP C 1 178 ? 457.895 545.786 491.616 1.00 102.88 178 ASP C C 1
ATOM 8860 O O . ASP C 1 178 ? 457.359 545.096 492.482 1.00 102.88 178 ASP C O 1
ATOM 8865 N N . TYR C 1 179 ? 457.986 545.373 490.351 1.00 101.40 179 TYR C N 1
ATOM 8866 C CA . TYR C 1 179 ? 457.380 544.141 489.839 1.00 101.40 179 TYR C CA 1
ATOM 8867 C C . TYR C 1 179 ? 458.173 542.867 490.176 1.00 101.40 179 TYR C C 1
ATOM 8868 O O . TYR C 1 179 ? 457.892 541.799 489.632 1.00 101.40 179 TYR C O 1
ATOM 8877 N N . GLY C 1 180 ? 459.169 542.941 491.059 1.00 102.98 180 GLY C N 1
ATOM 8878 C CA . GLY C 1 180 ? 460.046 541.808 491.363 1.00 102.98 180 GLY C CA 1
ATOM 8879 C C . GLY C 1 180 ? 461.056 541.533 490.243 1.00 102.98 180 GLY C C 1
ATOM 8880 O O . GLY C 1 180 ? 461.504 542.453 489.559 1.00 102.98 180 GLY C O 1
ATOM 8881 N N . ASP C 1 181 ? 461.427 540.266 490.051 1.00 103.60 181 ASP C N 1
ATOM 8882 C CA . ASP C 1 181 ? 462.530 539.879 489.162 1.00 103.60 181 ASP C CA 1
ATOM 8883 C C . ASP C 1 181 ? 462.069 538.906 488.068 1.00 103.60 181 ASP C C 1
ATOM 8884 O O . ASP C 1 181 ? 461.152 538.111 488.279 1.00 103.60 181 ASP C O 1
ATOM 8889 N N . VAL C 1 182 ? 462.737 538.920 486.912 1.00 96.90 182 VAL C N 1
ATOM 8890 C CA . VAL C 1 182 ? 462.541 537.930 485.837 1.00 96.90 182 VAL C CA 1
ATOM 8891 C C . VAL C 1 182 ? 463.860 537.245 485.507 1.00 96.90 182 VAL C C 1
ATOM 8892 O O . VAL C 1 182 ? 464.923 537.851 485.638 1.00 96.90 182 VAL C O 1
ATOM 8896 N N . SER C 1 183 ? 463.811 535.972 485.111 1.00 95.59 183 SER C N 1
ATOM 8897 C CA . SER C 1 183 ? 465.008 535.176 484.802 1.00 95.59 183 SER C CA 1
ATOM 8898 C C . SER C 1 183 ? 465.117 534.870 483.309 1.00 95.59 183 SER C C 1
ATOM 8899 O O . SER C 1 183 ? 464.115 534.538 482.674 1.00 95.59 183 SER C O 1
ATOM 8902 N N . LEU C 1 184 ? 466.315 535.031 482.739 1.00 91.79 184 LEU C N 1
ATOM 8903 C CA . LEU C 1 184 ? 466.538 535.064 481.291 1.00 91.79 184 LEU C CA 1
ATOM 8904 C C . LEU C 1 184 ? 467.814 534.302 480.892 1.00 91.79 184 LEU C C 1
ATOM 8905 O O . LEU C 1 184 ? 468.879 534.528 481.476 1.00 91.79 184 LEU C O 1
ATOM 8910 N N . LEU C 1 185 ? 467.711 533.416 479.895 1.00 93.56 185 LEU C N 1
ATOM 8911 C CA . LEU C 1 185 ? 468.792 532.527 479.432 1.00 93.56 185 LEU C CA 1
ATOM 8912 C C . LEU C 1 185 ? 468.752 532.319 477.907 1.00 93.56 185 LEU C C 1
ATOM 8913 O O . LEU C 1 185 ? 467.675 532.194 477.325 1.00 93.56 185 LEU C O 1
ATOM 8918 N N . CYS C 1 186 ? 469.913 532.226 477.255 1.00 89.81 186 CYS C N 1
ATOM 8919 C CA . CYS C 1 186 ? 470.042 532.267 475.792 1.00 89.81 186 CYS C CA 1
ATOM 8920 C C . CYS C 1 186 ? 470.843 531.087 475.229 1.00 89.81 186 CYS C C 1
ATOM 8921 O O . CYS C 1 186 ? 471.942 530.804 475.707 1.00 89.81 186 CYS C O 1
ATOM 8924 N N . ARG C 1 187 ? 470.390 530.457 474.139 1.00 87.86 187 ARG C N 1
ATOM 8925 C CA . ARG C 1 187 ? 471.226 529.533 473.351 1.00 87.86 187 ARG C CA 1
ATOM 8926 C C . ARG C 1 187 ? 472.089 530.299 472.343 1.00 87.86 187 ARG C C 1
ATOM 8927 O O . ARG C 1 187 ? 471.919 530.160 471.135 1.00 87.86 187 ARG C O 1
ATOM 8935 N N . VAL C 1 188 ? 472.998 531.140 472.832 1.00 80.81 188 VAL C N 1
ATOM 8936 C CA . VAL C 1 188 ? 473.897 531.988 472.026 1.00 80.81 188 VAL C CA 1
ATOM 8937 C C . VAL C 1 188 ? 474.546 531.230 470.866 1.00 80.81 188 VAL C C 1
ATOM 8938 O O . VAL C 1 188 ? 474.622 531.738 469.755 1.00 80.81 188 VAL C O 1
ATOM 8942 N N . ALA C 1 189 ? 474.967 529.990 471.089 1.00 82.87 189 ALA C N 1
ATOM 8943 C CA . ALA C 1 189 ? 475.634 529.167 470.084 1.00 82.87 189 ALA C CA 1
ATOM 8944 C C . ALA C 1 189 ? 474.722 528.697 468.930 1.00 82.87 189 ALA C C 1
ATOM 8945 O O . ALA C 1 189 ? 475.224 528.144 467.952 1.00 82.87 189 ALA C O 1
ATOM 8947 N N . SER C 1 190 ? 473.403 528.882 469.027 1.00 91.10 190 SER C N 1
ATOM 8948 C CA . SER C 1 190 ? 472.410 528.335 468.087 1.00 91.10 190 SER C CA 1
ATOM 8949 C C . SER C 1 190 ? 471.424 529.401 467.577 1.00 91.10 190 SER C C 1
ATOM 8950 O O . SER C 1 190 ? 470.231 529.157 467.395 1.00 91.10 190 SER C O 1
ATOM 8953 N N . GLY C 1 191 ? 471.929 530.621 467.371 1.00 95.74 191 GLY C N 1
ATOM 8954 C CA . GLY C 1 191 ? 471.248 531.704 466.652 1.00 95.74 191 GLY C CA 1
ATOM 8955 C C . GLY C 1 191 ? 471.525 531.645 465.144 1.00 95.74 191 GLY C C 1
ATOM 8956 O O . GLY C 1 191 ? 471.369 530.600 464.512 1.00 95.74 191 GLY C O 1
ATOM 8957 N N . VAL C 1 192 ? 471.978 532.757 464.561 1.00 92.17 192 VAL C N 1
ATOM 8958 C CA . VAL C 1 192 ? 472.449 532.815 463.164 1.00 92.17 192 VAL C CA 1
ATOM 8959 C C . VAL C 1 192 ? 473.648 531.881 462.964 1.00 92.17 192 VAL C C 1
ATOM 8960 O O . VAL C 1 192 ? 474.555 531.852 463.794 1.00 92.17 192 VAL C O 1
ATOM 8964 N N . ASP C 1 193 ? 473.689 531.123 461.866 1.00 86.21 193 ASP C N 1
ATOM 8965 C CA . ASP C 1 193 ? 474.829 530.256 461.556 1.00 86.21 193 ASP C CA 1
ATOM 8966 C C . ASP C 1 193 ? 476.011 531.047 460.972 1.00 86.21 193 ASP C C 1
ATOM 8967 O O . ASP C 1 193 ? 476.065 531.321 459.772 1.00 86.21 193 ASP C O 1
ATOM 8972 N N . LEU C 1 194 ? 476.991 531.386 461.809 1.00 81.31 194 LEU C N 1
ATOM 8973 C CA . LEU C 1 194 ? 478.188 532.125 461.403 1.00 81.31 194 LEU C CA 1
ATOM 8974 C C . LEU C 1 194 ? 479.086 531.378 460.400 1.00 81.31 194 LEU C C 1
ATOM 8975 O O . LEU C 1 194 ? 480.012 531.973 459.853 1.00 81.31 194 LEU C O 1
ATOM 8980 N N . ALA C 1 195 ? 478.825 530.108 460.086 1.00 79.86 195 ALA C N 1
ATOM 8981 C CA . ALA C 1 195 ? 479.491 529.447 458.965 1.00 79.86 195 ALA C CA 1
ATOM 8982 C C . ALA C 1 195 ? 479.023 529.969 457.591 1.00 79.86 195 ALA C C 1
ATOM 8983 O O . ALA C 1 195 ? 479.705 529.729 456.597 1.00 79.86 195 ALA C O 1
ATOM 8985 N N . GLN C 1 196 ? 477.879 530.657 457.514 1.00 80.12 196 GLN C N 1
ATOM 8986 C CA . GLN C 1 196 ? 477.252 531.102 456.261 1.00 80.12 196 GLN C CA 1
ATOM 8987 C C . GLN C 1 196 ? 477.513 532.573 455.905 1.00 80.12 196 GLN C C 1
ATOM 8988 O O . GLN C 1 196 ? 477.340 532.961 454.753 1.00 80.12 196 GLN C O 1
ATOM 8994 N N . THR C 1 197 ? 477.866 533.416 456.875 1.00 76.55 197 THR C N 1
ATOM 8995 C CA . THR C 1 197 ? 477.748 534.878 456.751 1.00 76.55 197 THR C CA 1
ATOM 8996 C C . THR C 1 197 ? 479.077 535.595 456.541 1.00 76.55 197 THR C C 1
ATOM 8997 O O . THR C 1 197 ? 480.008 535.402 457.321 1.00 76.55 197 THR C O 1
ATOM 9001 N N . VAL C 1 198 ? 479.133 536.515 455.579 1.00 70.12 198 VAL C N 1
ATOM 9002 C CA . VAL C 1 198 ? 480.183 537.536 455.454 1.00 70.12 198 VAL C CA 1
ATOM 9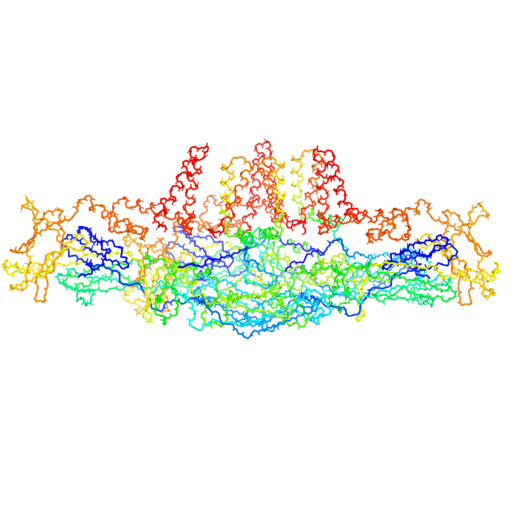003 C C . VAL C 1 198 ? 479.524 538.910 455.444 1.00 70.12 198 VAL C C 1
ATOM 9004 O O . VAL C 1 198 ? 478.464 539.080 454.853 1.00 70.12 198 VAL C O 1
ATOM 9008 N N . VAL C 1 199 ? 480.126 539.913 456.070 1.00 67.82 199 VAL C N 1
ATOM 9009 C CA . VAL C 1 199 ? 479.632 541.291 455.983 1.00 67.82 199 VAL C CA 1
ATOM 9010 C C . VAL C 1 199 ? 480.498 542.037 454.983 1.00 67.82 199 VAL C C 1
ATOM 9011 O O . VAL C 1 199 ? 481.712 542.120 455.156 1.00 67.82 199 VAL C O 1
ATOM 9015 N N . LEU C 1 200 ? 479.883 542.571 453.930 1.00 70.17 200 LEU C N 1
ATOM 9016 C CA . LEU C 1 200 ? 480.570 543.235 452.824 1.00 70.17 200 LEU C CA 1
ATOM 9017 C C . LEU C 1 200 ? 480.436 544.747 452.955 1.00 70.17 200 LEU C C 1
ATOM 9018 O O . LEU C 1 200 ? 479.335 545.242 453.188 1.00 70.17 200 LEU C O 1
ATOM 9023 N N . ALA C 1 201 ? 481.533 545.480 452.789 1.00 70.69 201 ALA C N 1
ATOM 9024 C CA . ALA C 1 201 ? 481.553 546.935 452.876 1.00 70.69 201 ALA C CA 1
ATOM 9025 C C . ALA C 1 201 ? 482.311 547.593 451.712 1.00 70.69 201 ALA C C 1
ATOM 9026 O O . ALA C 1 201 ? 483.422 547.184 451.364 1.00 70.69 201 ALA C O 1
ATOM 9028 N N . LEU C 1 202 ? 481.710 548.636 451.140 1.00 71.61 202 LEU C N 1
ATOM 9029 C CA . LEU C 1 202 ? 482.330 549.621 450.246 1.00 71.61 202 LEU C CA 1
ATOM 9030 C C . LEU C 1 202 ? 482.821 550.812 451.095 1.00 71.61 202 LEU C C 1
ATOM 9031 O O . LEU C 1 202 ? 482.796 550.757 452.326 1.00 71.61 202 LEU C O 1
ATOM 9036 N N . ASP C 1 203 ? 483.282 551.899 450.481 1.00 81.22 203 ASP C N 1
ATOM 9037 C CA . ASP C 1 203 ? 483.715 553.081 451.235 1.00 81.22 203 ASP C CA 1
ATOM 9038 C C . ASP C 1 203 ? 482.570 553.758 452.019 1.00 81.22 203 ASP C C 1
ATOM 9039 O O . ASP C 1 203 ? 481.417 553.777 451.590 1.00 81.22 203 ASP C O 1
ATOM 9044 N N . LYS C 1 204 ? 482.892 554.333 453.181 1.00 80.24 204 LYS C N 1
ATOM 9045 C CA . LYS C 1 204 ? 481.925 554.926 454.115 1.00 80.24 204 LYS C CA 1
ATOM 9046 C C . LYS C 1 204 ? 481.430 556.324 453.724 1.00 80.24 204 LYS C C 1
ATOM 9047 O O . LYS C 1 204 ? 480.468 556.801 454.322 1.00 80.24 204 LYS C O 1
ATOM 9053 N N . THR C 1 205 ? 482.066 557.014 452.777 1.00 83.03 205 THR C N 1
ATOM 9054 C CA . THR C 1 205 ? 481.753 558.425 452.462 1.00 83.03 205 THR C CA 1
ATOM 9055 C C . THR C 1 205 ? 480.609 558.642 451.459 1.00 83.03 205 THR C C 1
ATOM 9056 O O . THR C 1 205 ? 480.175 559.780 451.276 1.00 83.03 205 THR C O 1
ATOM 9060 N N . HIS C 1 206 ? 480.092 557.596 450.809 1.00 85.03 206 HIS C N 1
ATOM 9061 C CA . HIS C 1 206 ? 478.965 557.705 449.867 1.00 85.03 206 HIS C CA 1
ATOM 9062 C C . HIS C 1 206 ? 477.634 558.054 450.555 1.00 85.03 206 HIS C C 1
ATOM 9063 O O . HIS C 1 206 ? 477.420 557.728 451.720 1.00 85.03 206 HIS C O 1
ATOM 9070 N N . GLU C 1 207 ? 476.723 558.712 449.835 1.00 77.24 207 GLU C N 1
ATOM 9071 C CA . GLU C 1 207 ? 475.455 559.211 450.383 1.00 77.24 207 GLU C CA 1
ATOM 9072 C C . GLU C 1 207 ? 474.295 558.204 450.287 1.00 77.24 207 GLU C C 1
ATOM 9073 O O . GLU C 1 207 ? 473.840 557.703 451.314 1.00 77.24 207 GLU C O 1
ATOM 9079 N N . HIS C 1 208 ? 473.802 557.884 449.085 1.00 78.06 208 HIS C N 1
ATOM 9080 C CA . HIS C 1 208 ? 472.626 557.011 448.920 1.00 78.06 208 HIS C CA 1
ATOM 9081 C C . HIS C 1 208 ? 472.911 555.533 449.225 1.00 78.06 208 HIS C C 1
ATOM 9082 O O . HIS C 1 208 ? 471.994 554.784 449.567 1.00 78.06 208 HIS C O 1
ATOM 9089 N N . LEU C 1 209 ? 474.162 555.081 449.099 1.00 75.89 209 LEU C N 1
ATOM 9090 C CA . LEU C 1 209 ? 474.490 553.663 449.242 1.00 75.89 209 LEU C CA 1
ATOM 9091 C C . LEU C 1 209 ? 474.263 553.161 450.680 1.00 75.89 209 LEU C C 1
ATOM 9092 O O . LEU C 1 209 ? 474.650 553.848 451.627 1.00 75.89 209 LEU C O 1
ATOM 9097 N N . PRO C 1 210 ? 473.695 551.958 450.880 1.00 71.70 210 PRO C N 1
ATOM 9098 C CA . PRO C 1 210 ? 473.706 551.284 452.171 1.00 71.70 210 PRO C CA 1
ATOM 9099 C C . PRO C 1 210 ? 475.128 551.134 452.720 1.00 71.70 210 PRO C C 1
ATOM 9100 O O . PRO C 1 210 ? 476.090 550.986 451.966 1.00 71.70 210 PRO C O 1
ATOM 9104 N N . THR C 1 211 ? 475.277 551.133 454.040 1.00 68.43 211 THR C N 1
ATOM 9105 C CA . THR C 1 211 ? 476.591 551.041 454.693 1.00 68.43 211 THR C CA 1
ATOM 9106 C C . THR C 1 211 ? 477.279 549.681 454.563 1.00 68.43 211 THR C C 1
ATOM 9107 O O . THR C 1 211 ? 478.503 549.642 454.464 1.00 68.43 211 THR C O 1
ATOM 9111 N N . ALA C 1 212 ? 476.538 548.572 454.573 1.00 68.22 212 ALA C N 1
ATOM 9112 C CA . ALA C 1 212 ? 477.072 547.216 454.437 1.00 68.22 212 ALA C CA 1
ATOM 9113 C C . ALA C 1 212 ? 475.977 546.209 454.041 1.00 68.22 212 ALA C C 1
ATOM 9114 O O . ALA C 1 212 ? 474.786 546.480 454.202 1.00 68.22 212 ALA C O 1
ATOM 9116 N N . TRP C 1 213 ? 476.370 545.028 453.567 1.00 69.97 213 TRP C N 1
ATOM 9117 C CA . TRP C 1 213 ? 475.475 543.961 453.106 1.00 69.97 213 TRP C CA 1
ATOM 9118 C C . TRP C 1 213 ? 475.801 542.620 453.770 1.00 69.97 213 TRP C C 1
ATOM 9119 O O . TRP C 1 213 ? 476.970 542.294 453.964 1.00 69.97 213 TRP C O 1
ATOM 9130 N N . GLN C 1 214 ? 474.789 541.807 454.068 1.00 71.97 214 GLN C N 1
ATOM 9131 C CA . GLN C 1 214 ? 474.940 540.473 454.656 1.00 71.97 214 GLN C CA 1
ATOM 9132 C C . GLN C 1 214 ? 475.081 539.383 453.574 1.00 71.97 214 GLN C C 1
ATOM 9133 O O . GLN C 1 214 ? 474.186 538.558 453.389 1.00 71.97 214 GLN C O 1
ATOM 9139 N N . VAL C 1 215 ? 476.169 539.391 452.807 1.00 73.34 215 VAL C N 1
ATOM 9140 C CA . VAL C 1 215 ? 476.362 538.427 451.712 1.00 73.34 215 VAL C CA 1
ATOM 9141 C C . VAL C 1 215 ? 476.604 537.003 452.225 1.00 73.34 215 VAL C C 1
ATOM 9142 O O . VAL C 1 215 ? 477.105 536.797 453.332 1.00 73.34 215 VAL C O 1
ATOM 9146 N N . HIS C 1 216 ? 476.277 535.987 451.428 1.00 77.69 216 HIS C N 1
ATOM 9147 C CA . HIS C 1 216 ? 476.644 534.600 451.744 1.00 77.69 216 HIS C CA 1
ATOM 9148 C C . HIS C 1 216 ? 478.139 534.311 451.488 1.00 77.69 216 HIS C C 1
ATOM 9149 O O . HIS C 1 216 ? 478.741 534.825 450.542 1.00 77.69 216 HIS C O 1
ATOM 9156 N N . ARG C 1 217 ? 478.747 533.470 452.331 1.00 82.69 217 ARG C N 1
ATOM 9157 C CA . ARG C 1 217 ? 480.186 533.158 452.343 1.00 82.69 217 ARG C CA 1
ATOM 9158 C C . ARG C 1 217 ? 480.697 532.457 451.088 1.00 82.69 217 ARG C C 1
ATOM 9159 O O . ARG C 1 217 ? 481.786 532.786 450.620 1.00 82.69 217 ARG C O 1
ATOM 9167 N N . ASP C 1 218 ? 479.966 531.489 450.548 1.00 80.32 218 ASP C N 1
ATOM 9168 C CA . ASP C 1 218 ? 480.435 530.767 449.361 1.00 80.32 218 ASP C CA 1
ATOM 9169 C C . ASP C 1 218 ? 480.440 531.692 448.143 1.00 80.32 218 ASP C C 1
ATOM 9170 O O . ASP C 1 218 ? 481.423 531.760 447.405 1.00 80.32 218 ASP C O 1
ATOM 9175 N N . TRP C 1 219 ? 479.383 532.490 447.990 1.00 79.98 219 TRP C N 1
ATOM 9176 C CA . TRP C 1 219 ? 479.292 533.503 446.948 1.00 79.98 219 TRP C CA 1
ATOM 9177 C C . TRP C 1 219 ? 480.477 534.475 447.005 1.00 79.98 219 TRP C C 1
ATOM 9178 O O . TRP C 1 219 ? 481.080 534.773 445.974 1.00 79.98 219 TRP C O 1
ATOM 9189 N N . PHE C 1 220 ? 480.877 534.908 448.202 1.00 79.05 220 PHE C N 1
ATOM 9190 C CA . PHE C 1 220 ? 481.967 535.870 448.378 1.00 79.05 220 PHE C CA 1
ATOM 9191 C C . PHE C 1 220 ? 483.336 535.345 447.930 1.00 79.05 220 PHE C C 1
ATOM 9192 O O . PHE C 1 220 ? 484.253 536.132 447.700 1.00 79.05 220 PHE C O 1
ATOM 9200 N N . ASN C 1 221 ? 483.498 534.029 447.782 1.00 86.23 221 ASN C N 1
ATOM 9201 C CA . ASN C 1 221 ? 484.749 533.413 447.347 1.00 86.23 221 ASN C CA 1
ATOM 9202 C C . ASN C 1 221 ? 484.806 533.105 445.840 1.00 86.23 221 ASN C C 1
ATOM 9203 O O . ASN C 1 221 ? 485.897 532.883 445.317 1.00 86.23 221 ASN C O 1
ATOM 9208 N N . ASP C 1 222 ? 483.682 533.132 445.123 1.00 90.26 222 ASP C N 1
ATOM 9209 C CA . ASP C 1 222 ? 483.631 532.906 443.667 1.00 90.26 222 ASP C CA 1
ATOM 9210 C C . ASP C 1 222 ? 483.688 534.201 442.825 1.00 90.26 222 ASP C C 1
ATOM 9211 O O . ASP C 1 222 ? 483.519 534.164 441.605 1.00 90.26 222 ASP C O 1
ATOM 9216 N N . LEU C 1 223 ? 483.936 535.360 443.438 1.00 84.68 223 LEU C N 1
ATOM 9217 C CA . LEU C 1 223 ? 484.076 536.633 442.731 1.00 84.68 223 LEU C CA 1
ATOM 9218 C C . LEU C 1 223 ? 485.333 536.657 441.841 1.00 84.68 223 LEU C C 1
ATOM 9219 O O . LEU C 1 223 ? 486.462 536.565 442.323 1.00 84.68 223 LEU C O 1
ATOM 9224 N N . ALA C 1 224 ? 485.143 536.822 440.531 1.00 81.95 224 ALA C N 1
ATOM 9225 C CA . ALA C 1 224 ? 486.203 536.846 439.523 1.00 81.95 224 ALA C CA 1
ATOM 9226 C C . ALA C 1 224 ? 486.878 538.226 439.376 1.00 81.95 224 ALA C C 1
ATOM 9227 O O . ALA C 1 224 ? 486.893 538.807 438.292 1.00 81.95 224 ALA C O 1
ATOM 9229 N N . LEU C 1 225 ? 487.424 538.771 440.462 1.00 80.93 225 LEU C N 1
ATOM 9230 C CA . LEU C 1 225 ? 488.071 540.088 440.515 1.00 80.93 225 LEU C CA 1
ATOM 9231 C C . LEU C 1 225 ? 489.408 540.022 441.280 1.00 80.93 225 LEU C C 1
ATOM 9232 O O . LEU C 1 225 ? 489.598 539.094 442.064 1.00 80.93 225 LEU C O 1
ATOM 9237 N N . PRO C 1 226 ? 490.348 540.964 441.084 1.00 80.17 226 PRO C N 1
ATOM 9238 C CA . PRO C 1 226 ? 491.647 540.955 441.757 1.00 80.17 226 PRO C CA 1
ATOM 9239 C C . PRO C 1 226 ? 491.524 541.078 443.276 1.00 80.17 226 PRO C C 1
ATOM 9240 O O . PRO C 1 226 ? 490.682 541.843 443.751 1.00 80.17 226 PRO C O 1
ATOM 9244 N N . TRP C 1 227 ? 492.384 540.389 444.036 1.00 78.07 227 TRP C N 1
ATOM 9245 C CA . TRP C 1 227 ? 492.295 540.358 445.501 1.00 78.07 227 TRP C CA 1
ATOM 9246 C C . TRP C 1 227 ? 493.633 540.343 446.246 1.00 78.07 227 TRP C C 1
ATOM 9247 O O . TRP C 1 227 ? 494.674 539.980 445.691 1.00 78.07 227 TRP C O 1
ATOM 9258 N N . LYS C 1 228 ? 493.575 540.685 447.538 1.00 84.51 228 LYS C N 1
ATOM 9259 C CA . LYS C 1 228 ? 494.650 540.513 448.526 1.00 84.51 228 LYS C CA 1
ATOM 9260 C C . LYS C 1 228 ? 494.115 540.478 449.963 1.00 84.51 228 LYS C C 1
ATOM 9261 O O . LYS C 1 228 ? 492.975 540.866 450.213 1.00 84.51 228 LYS C O 1
ATOM 9267 N N . HIS C 1 229 ? 494.942 540.041 450.910 1.00 86.31 229 HIS C N 1
ATOM 9268 C CA . HIS C 1 229 ? 494.760 540.301 452.347 1.00 86.31 229 HIS C CA 1
ATOM 9269 C C . HIS C 1 229 ? 495.597 541.509 452.783 1.00 86.31 229 HIS C C 1
ATOM 9270 O O . HIS C 1 229 ? 496.390 542.041 452.007 1.00 86.31 229 HIS C O 1
ATOM 9277 N N . ASP C 1 230 ? 495.403 541.980 454.011 1.00 89.80 230 ASP C N 1
ATOM 9278 C CA . ASP C 1 230 ? 496.023 543.217 454.496 1.00 89.80 230 ASP C CA 1
ATOM 9279 C C . ASP C 1 230 ? 497.566 543.181 454.470 1.00 89.80 230 ASP C C 1
ATOM 9280 O O . ASP C 1 230 ? 498.190 542.123 454.578 1.00 89.80 230 ASP C O 1
ATOM 9285 N N . GLY C 1 231 ? 498.193 544.351 454.344 1.00 93.96 231 GLY C N 1
ATOM 9286 C CA . GLY C 1 231 ? 499.647 544.558 454.390 1.00 93.96 231 GLY C CA 1
ATOM 9287 C C . GLY C 1 231 ? 500.422 544.225 453.105 1.00 93.96 231 GLY C C 1
ATOM 9288 O O . GLY C 1 231 ? 501.534 544.723 452.922 1.00 93.96 231 GLY C O 1
ATOM 9289 N N . ALA C 1 232 ? 499.864 543.423 452.197 1.00 91.14 232 ALA C N 1
ATOM 9290 C CA . ALA C 1 232 ? 500.499 543.091 450.923 1.00 91.14 232 ALA C CA 1
ATOM 9291 C C . ALA C 1 232 ? 500.444 544.255 449.912 1.00 91.14 232 ALA C C 1
ATOM 9292 O O . ALA C 1 232 ? 499.455 544.986 449.836 1.00 91.14 232 ALA C O 1
ATOM 9294 N N . GLU C 1 233 ? 501.483 544.398 449.089 1.00 90.82 233 GLU C N 1
ATOM 9295 C CA . GLU C 1 233 ? 501.509 545.337 447.955 1.00 90.82 233 GLU C CA 1
ATOM 9296 C C . GLU C 1 233 ? 501.084 544.692 446.622 1.00 90.82 233 GLU C C 1
ATOM 9297 O O . GLU C 1 233 ? 500.472 545.347 445.777 1.00 90.82 233 GLU C O 1
ATOM 9303 N N . ALA C 1 234 ? 501.383 543.411 446.413 1.00 87.47 234 ALA C N 1
ATOM 9304 C CA . ALA C 1 234 ? 500.971 542.680 445.221 1.00 87.47 234 ALA C CA 1
ATOM 9305 C C . ALA C 1 234 ? 499.478 542.309 445.255 1.00 87.47 234 ALA C C 1
ATOM 9306 O O . ALA C 1 234 ? 498.924 542.016 446.315 1.00 87.47 234 ALA C O 1
ATOM 9308 N N . TRP C 1 235 ? 498.844 542.255 444.084 1.00 85.19 235 TRP C N 1
ATOM 9309 C CA . TRP C 1 235 ? 497.472 541.779 443.888 1.00 85.19 235 TRP C CA 1
ATOM 9310 C C . TRP C 1 235 ? 497.474 540.447 443.137 1.00 85.19 235 TRP C C 1
ATOM 9311 O O . TRP C 1 235 ? 498.083 540.341 442.074 1.00 85.19 235 TRP C O 1
ATOM 9322 N N . ASN C 1 236 ? 496.784 539.430 443.647 1.00 81.99 236 ASN C N 1
ATOM 9323 C CA . ASN C 1 236 ? 496.625 538.174 442.919 1.00 81.99 236 ASN C CA 1
ATOM 9324 C C . ASN C 1 236 ? 495.574 538.314 441.800 1.00 81.99 236 ASN C C 1
ATOM 9325 O O . ASN C 1 236 ? 494.611 539.068 441.935 1.00 81.99 236 ASN C O 1
ATOM 9330 N N . GLU C 1 237 ? 495.770 537.601 440.691 1.00 84.51 237 GLU C N 1
ATOM 9331 C CA . GLU C 1 237 ? 494.943 537.653 439.476 1.00 84.51 237 GLU C CA 1
ATOM 9332 C C . GLU C 1 237 ? 494.638 539.076 438.966 1.00 84.51 237 GLU C C 1
ATOM 9333 O O . GLU C 1 237 ? 493.542 539.368 438.485 1.00 84.51 237 GLU C O 1
ATOM 9339 N N . ALA C 1 238 ? 495.619 539.982 439.007 1.00 85.21 238 ALA C N 1
ATOM 9340 C CA . ALA C 1 238 ? 495.462 541.350 438.502 1.00 85.21 238 ALA C CA 1
ATOM 9341 C C . ALA C 1 238 ? 495.023 541.422 437.021 1.00 85.21 238 ALA C C 1
ATOM 9342 O O . ALA C 1 238 ? 494.427 542.409 436.594 1.00 85.21 238 ALA C O 1
ATOM 9344 N N . GLY C 1 239 ? 495.245 540.360 436.242 1.00 81.97 239 GLY C N 1
ATOM 9345 C CA . GLY C 1 239 ? 494.808 540.241 434.851 1.00 81.97 239 GLY C CA 1
ATOM 9346 C C . GLY C 1 239 ? 493.293 540.167 434.638 1.00 81.97 239 GLY C C 1
ATOM 9347 O O . GLY C 1 239 ? 492.851 540.173 433.494 1.00 81.97 239 GLY C O 1
ATOM 9348 N N . ARG C 1 240 ? 492.465 540.113 435.690 1.00 85.14 240 ARG C N 1
ATOM 9349 C CA . ARG C 1 240 ? 490.995 540.048 435.560 1.00 85.14 240 ARG C CA 1
ATOM 9350 C C . ARG C 1 240 ? 490.363 541.308 434.952 1.00 85.14 240 ARG C C 1
ATOM 9351 O O . ARG C 1 240 ? 489.349 541.195 434.271 1.00 85.14 240 ARG C O 1
ATOM 9359 N N . LEU C 1 241 ? 490.925 542.495 435.196 1.00 81.53 241 LEU C N 1
ATOM 9360 C CA . LEU C 1 241 ? 490.350 543.788 434.782 1.00 81.53 241 LEU C CA 1
ATOM 9361 C C . LEU C 1 241 ? 491.039 544.432 433.567 1.00 81.53 241 LEU C C 1
ATOM 9362 O O . LEU C 1 241 ? 490.719 545.567 433.210 1.00 81.53 241 LEU C O 1
ATOM 9367 N N . VAL C 1 242 ? 491.977 543.735 432.925 1.00 85.59 242 VAL C N 1
ATOM 9368 C CA . VAL C 1 242 ? 492.731 544.237 431.768 1.00 85.59 242 VAL C CA 1
ATOM 9369 C C . VAL C 1 242 ? 492.732 543.204 430.650 1.00 85.59 242 VAL C C 1
ATOM 9370 O O . VAL C 1 242 ? 492.925 542.018 430.898 1.00 85.59 242 VAL C O 1
ATOM 9374 N N . GLU C 1 243 ? 492.557 543.639 429.408 1.00 91.55 243 GLU C N 1
ATOM 9375 C CA . GLU C 1 243 ? 492.702 542.784 428.229 1.00 91.55 243 GLU C CA 1
ATOM 9376 C C . GLU C 1 243 ? 493.329 543.567 427.071 1.00 91.55 243 GLU C C 1
ATOM 9377 O O . GLU C 1 243 ? 493.277 544.796 427.040 1.00 91.55 243 GLU C O 1
ATOM 9383 N N . PHE C 1 244 ? 493.975 542.866 426.147 1.00 94.52 244 PHE C N 1
ATOM 9384 C CA . PHE C 1 244 ? 494.876 543.446 425.160 1.00 94.52 244 PHE C CA 1
ATOM 9385 C C . PHE C 1 244 ? 494.325 543.282 423.740 1.00 94.52 244 PHE C C 1
ATOM 9386 O O . PHE C 1 244 ? 493.809 542.220 423.386 1.00 94.52 244 PHE C O 1
ATOM 9394 N N . GLY C 1 245 ? 494.445 544.315 422.906 1.00 94.85 245 GLY C N 1
ATOM 9395 C CA . GLY C 1 245 ? 494.002 544.264 421.506 1.00 94.85 245 GLY C CA 1
ATOM 9396 C C . GLY C 1 245 ? 494.868 543.354 420.628 1.00 94.85 245 GLY C C 1
ATOM 9397 O O . GLY C 1 245 ? 496.057 543.187 420.885 1.00 94.85 245 GLY C O 1
ATOM 9398 N N . THR C 1 246 ? 494.304 542.778 419.566 1.00 93.35 246 THR C N 1
ATOM 9399 C CA . THR C 1 246 ? 495.062 541.943 418.615 1.00 93.35 246 THR C CA 1
ATOM 9400 C C . THR C 1 246 ? 496.227 542.738 418.000 1.00 93.35 246 THR C C 1
ATOM 9401 O O . THR C 1 246 ? 495.975 543.816 417.451 1.00 93.35 246 THR C O 1
ATOM 9405 N N . PRO C 1 247 ? 497.486 542.268 418.080 1.00 91.01 247 PRO C N 1
ATOM 9406 C CA . PRO C 1 247 ? 498.661 543.093 417.807 1.00 91.01 247 PRO C CA 1
ATOM 9407 C C . PRO C 1 247 ? 498.710 543.769 416.436 1.00 91.01 247 PRO C C 1
ATOM 9408 O O . PRO C 1 247 ? 498.380 543.167 415.414 1.00 91.01 247 PRO C O 1
ATOM 9412 N N . HIS C 1 248 ? 499.239 544.991 416.408 1.00 90.55 248 HIS C N 1
ATOM 9413 C CA . HIS C 1 248 ? 499.883 545.567 415.225 1.00 90.55 248 HIS C CA 1
ATOM 9414 C C . HIS C 1 248 ? 501.345 545.103 415.158 1.00 90.55 248 HIS C C 1
ATOM 9415 O O . HIS C 1 248 ? 501.856 544.506 416.104 1.00 90.55 248 HIS C O 1
ATOM 9422 N N . ALA C 1 249 ? 502.056 545.394 414.070 1.00 86.88 249 ALA C N 1
ATOM 9423 C CA . ALA C 1 249 ? 503.416 544.890 413.861 1.00 86.88 249 ALA C CA 1
ATOM 9424 C C . ALA C 1 249 ? 504.407 545.243 414.991 1.00 86.88 249 ALA C C 1
ATOM 9425 O O . ALA C 1 249 ? 505.271 544.437 415.328 1.00 86.88 249 ALA C O 1
ATOM 9427 N N . VAL C 1 250 ? 504.284 546.431 415.588 1.00 84.02 250 VAL C N 1
ATOM 9428 C CA . VAL C 1 250 ? 505.199 546.931 416.634 1.00 84.02 250 VAL C CA 1
ATOM 9429 C C . VAL C 1 250 ? 504.477 547.616 417.800 1.00 84.02 250 VAL C C 1
ATOM 9430 O O . VAL C 1 250 ? 505.106 548.330 418.576 1.00 84.02 250 VAL C O 1
ATOM 9434 N N . LYS C 1 251 ? 503.163 547.402 417.951 1.00 90.28 251 LYS C N 1
ATOM 9435 C CA . LYS C 1 251 ? 502.354 547.893 419.083 1.00 90.28 251 LYS C CA 1
ATOM 9436 C C . LYS C 1 251 ? 501.254 546.901 419.465 1.00 90.28 251 LYS C C 1
ATOM 9437 O O . LYS C 1 251 ? 500.667 546.247 418.606 1.00 90.28 251 LYS C O 1
ATOM 9443 N N . MET C 1 252 ? 500.922 546.857 420.748 1.00 95.12 252 MET C N 1
ATOM 9444 C CA . MET C 1 252 ? 499.722 546.213 421.278 1.00 95.12 252 MET C CA 1
ATOM 9445 C C . MET C 1 252 ? 499.146 547.117 422.370 1.00 95.12 252 MET C C 1
ATOM 9446 O O . MET C 1 252 ? 499.897 547.639 423.193 1.00 95.12 252 MET C O 1
ATOM 9451 N N . ASP C 1 253 ? 497.830 547.315 422.386 1.00 89.74 253 ASP C N 1
ATOM 9452 C CA . ASP C 1 253 ? 497.179 548.267 423.290 1.00 89.74 253 ASP C CA 1
ATOM 9453 C C . ASP C 1 253 ? 496.485 547.558 424.455 1.00 89.74 253 ASP C C 1
ATOM 9454 O O . ASP C 1 253 ? 495.736 546.600 424.260 1.00 89.74 253 ASP C O 1
ATOM 9459 N N . VAL C 1 254 ? 496.718 548.050 425.672 1.00 85.92 254 VAL C N 1
ATOM 9460 C CA . VAL C 1 254 ? 495.968 547.663 426.870 1.00 85.92 254 VAL C CA 1
ATOM 9461 C C . VAL C 1 254 ? 494.615 548.363 426.923 1.00 85.92 254 VAL C C 1
ATOM 9462 O O . VAL C 1 254 ? 494.533 549.575 426.730 1.00 85.92 254 VAL C O 1
ATOM 9466 N N . PHE C 1 255 ? 493.557 547.628 427.252 1.00 85.54 255 PHE C N 1
ATOM 9467 C CA . PHE C 1 255 ? 492.238 548.183 427.524 1.00 85.54 255 PHE C CA 1
ATOM 9468 C C . PHE C 1 255 ? 491.838 547.962 428.984 1.00 85.54 255 PHE C C 1
ATOM 9469 O O . PHE C 1 255 ? 491.744 546.829 429.455 1.00 85.54 255 PHE C O 1
ATOM 9477 N N . ASN C 1 256 ? 491.570 549.057 429.693 1.00 71.64 256 ASN C N 1
ATOM 9478 C CA . ASN C 1 256 ? 490.954 549.054 431.016 1.00 71.64 256 ASN C CA 1
ATOM 9479 C C . ASN C 1 256 ? 489.475 548.657 430.901 1.00 71.64 256 ASN C C 1
ATOM 9480 O O . ASN C 1 256 ? 488.707 549.337 430.220 1.00 71.64 256 ASN C O 1
ATOM 9485 N N . LEU C 1 257 ? 489.052 547.588 431.572 1.00 67.61 257 LEU C N 1
ATOM 9486 C CA . LEU C 1 257 ? 487.665 547.122 431.546 1.00 67.61 257 LEU C CA 1
ATOM 9487 C C . LEU C 1 257 ? 486.716 547.997 432.390 1.00 67.61 257 LEU C C 1
ATOM 9488 O O . LEU C 1 257 ? 485.502 547.825 432.331 1.00 67.61 257 LEU C O 1
ATOM 9493 N N . GLY C 1 258 ? 487.239 548.979 433.124 1.00 72.62 258 GLY C N 1
ATOM 9494 C CA . GLY C 1 258 ? 486.473 550.043 433.776 1.00 72.62 258 GLY C CA 1
ATOM 9495 C C . GLY C 1 258 ? 485.932 549.707 435.168 1.00 72.62 258 GLY C C 1
ATOM 9496 O O . GLY C 1 258 ? 486.071 548.594 435.670 1.00 72.62 258 GLY C O 1
ATOM 9497 N N . ASP C 1 259 ? 485.334 550.702 435.820 1.00 74.94 259 ASP C N 1
ATOM 9498 C CA . ASP C 1 259 ? 484.774 550.595 437.167 1.00 74.94 259 ASP C CA 1
ATOM 9499 C C . ASP C 1 259 ? 483.590 549.616 437.193 1.00 74.94 259 ASP C C 1
ATOM 9500 O O . ASP C 1 259 ? 482.546 549.859 436.586 1.00 74.94 259 ASP C O 1
ATOM 9505 N N . GLN C 1 260 ? 483.745 548.503 437.905 1.00 69.30 260 GLN C N 1
ATOM 9506 C CA . GLN C 1 260 ? 482.755 547.433 438.011 1.00 69.30 260 GLN C CA 1
ATOM 9507 C C . GLN C 1 260 ? 481.633 547.709 439.025 1.00 69.30 260 GLN C C 1
ATOM 9508 O O . GLN C 1 260 ? 480.745 546.872 439.174 1.00 69.30 260 GLN C O 1
ATOM 9514 N N . THR C 1 261 ? 481.642 548.831 439.753 1.00 67.71 261 THR C N 1
ATOM 9515 C CA . THR C 1 261 ? 480.799 549.025 440.950 1.00 67.71 261 THR C CA 1
ATOM 9516 C C . THR C 1 261 ? 479.324 548.746 440.699 1.00 67.71 261 THR C C 1
ATOM 9517 O O . THR C 1 261 ? 478.670 548.078 441.495 1.00 67.71 261 THR C O 1
ATOM 9521 N N . GLY C 1 262 ? 478.793 549.187 439.563 1.00 68.55 262 GLY C N 1
ATOM 9522 C CA . GLY C 1 262 ? 477.402 548.932 439.206 1.00 68.55 262 GLY C CA 1
ATOM 9523 C C . GLY C 1 262 ? 477.092 547.447 439.029 1.00 68.55 262 GLY C C 1
ATOM 9524 O O . GLY C 1 262 ? 476.006 547.006 439.391 1.00 68.55 262 GLY C O 1
ATOM 9525 N N . VAL C 1 263 ? 478.026 546.647 438.517 1.00 67.95 263 VAL C N 1
ATOM 9526 C CA . VAL C 1 263 ? 477.810 545.209 438.319 1.00 67.95 263 VAL C CA 1
ATOM 9527 C C . VAL C 1 263 ? 477.741 544.495 439.662 1.00 67.95 263 VAL C C 1
ATOM 9528 O O . VAL C 1 263 ? 476.905 543.614 439.847 1.00 67.95 263 VAL C O 1
ATOM 9532 N N . LEU C 1 264 ? 478.546 544.917 440.639 1.00 70.68 264 LEU C N 1
ATOM 9533 C CA . LEU C 1 264 ? 478.441 544.425 442.010 1.00 70.68 264 LEU C CA 1
ATOM 9534 C C . LEU C 1 264 ? 477.073 544.787 442.599 1.00 70.68 264 LEU C C 1
ATOM 9535 O O . LEU C 1 264 ? 476.319 543.895 442.976 1.00 70.68 264 LEU C O 1
ATOM 9540 N N . LEU C 1 265 ? 476.694 546.069 442.598 1.00 68.45 265 LEU C N 1
ATOM 9541 C CA . LEU C 1 265 ? 475.422 546.511 443.182 1.00 68.45 265 LEU C CA 1
ATOM 9542 C C . LEU C 1 265 ? 474.207 545.864 442.506 1.00 68.45 265 LEU C C 1
ATOM 9543 O O . LEU C 1 265 ? 473.240 545.531 443.186 1.00 68.45 265 LEU C O 1
ATOM 9548 N N . LYS C 1 266 ? 474.252 545.614 441.195 1.00 67.87 266 LYS C N 1
ATOM 9549 C CA . LYS C 1 266 ? 473.200 544.876 440.475 1.00 67.87 266 LYS C CA 1
ATOM 9550 C C . LYS C 1 266 ? 473.219 543.371 440.744 1.00 67.87 266 LYS C C 1
ATOM 9551 O O . LYS C 1 266 ? 472.207 542.712 440.521 1.00 67.87 266 LYS C O 1
ATOM 9557 N N . SER C 1 267 ? 474.328 542.812 441.223 1.00 70.33 267 SER C N 1
ATOM 9558 C CA . SER C 1 267 ? 474.412 541.395 441.591 1.00 70.33 267 SER C CA 1
ATOM 9559 C C . SER C 1 267 ? 473.790 541.111 442.956 1.00 70.33 267 SER C C 1
ATOM 9560 O O . SER C 1 267 ? 473.118 540.095 443.103 1.00 70.33 267 SER C O 1
ATOM 9563 N N . LEU C 1 268 ? 473.963 541.994 443.946 1.00 71.97 268 LEU C N 1
ATOM 9564 C CA . LEU C 1 268 ? 473.400 541.843 445.297 1.00 71.97 268 LEU C CA 1
ATOM 9565 C C . LEU C 1 268 ? 471.891 542.171 445.373 1.00 71.97 268 LEU C C 1
ATOM 9566 O O . LEU C 1 268 ? 471.425 542.840 446.298 1.00 71.97 268 LEU C O 1
ATOM 9571 N N . ALA C 1 269 ? 471.092 541.693 444.422 1.00 70.40 269 ALA C N 1
ATOM 9572 C CA . ALA C 1 269 ? 469.639 541.732 444.534 1.00 70.40 269 ALA C CA 1
ATOM 9573 C C . ALA C 1 269 ? 469.151 540.770 445.632 1.00 70.40 269 ALA C C 1
ATOM 9574 O O . ALA C 1 269 ? 469.565 539.613 445.679 1.00 70.40 269 ALA C O 1
ATOM 9576 N N . GLY C 1 270 ? 468.253 541.221 446.508 1.00 70.67 270 GLY C N 1
ATOM 9577 C CA . GLY C 1 270 ? 467.601 540.367 447.513 1.00 70.67 270 GLY C CA 1
ATOM 9578 C C . GLY C 1 270 ? 468.449 539.970 448.732 1.00 70.67 270 GLY C C 1
ATOM 9579 O O . GLY C 1 270 ? 468.074 539.049 449.457 1.00 70.67 270 GLY C O 1
ATOM 9580 N N . VAL C 1 271 ? 469.577 540.639 448.984 1.00 68.65 271 VAL C N 1
ATOM 9581 C CA . VAL C 1 271 ? 470.490 540.349 450.105 1.00 68.65 271 VAL C CA 1
ATOM 9582 C C . VAL C 1 271 ? 470.331 541.407 451.211 1.00 68.65 271 VAL C C 1
ATOM 9583 O O . VAL C 1 271 ? 470.470 542.595 450.916 1.00 68.65 271 VAL C O 1
ATOM 9587 N N . PRO C 1 272 ? 470.022 541.036 452.468 1.00 63.46 272 PRO C N 1
ATOM 9588 C CA . PRO C 1 272 ? 469.747 541.979 453.556 1.00 63.46 272 PRO C CA 1
ATOM 9589 C C . PRO C 1 272 ? 470.861 542.980 453.871 1.00 63.46 272 PRO C C 1
ATOM 9590 O O . PRO C 1 272 ? 472.043 542.698 453.680 1.00 63.46 272 PRO C O 1
ATOM 9594 N N . VAL C 1 273 ? 470.492 544.144 454.405 1.00 65.13 273 VAL C N 1
ATOM 9595 C CA . VAL C 1 273 ? 471.425 545.223 454.780 1.00 65.13 273 VAL C CA 1
ATOM 9596 C C . VAL C 1 273 ? 472.043 545.047 456.173 1.00 65.13 273 VAL C C 1
ATOM 9597 O O . VAL C 1 273 ? 471.551 544.276 456.994 1.00 65.13 273 VAL C O 1
ATOM 9601 N N . ALA C 1 274 ? 473.106 545.799 456.462 1.00 66.94 274 ALA C N 1
ATOM 9602 C CA . ALA C 1 274 ? 473.771 545.895 457.760 1.00 66.94 274 ALA C CA 1
ATOM 9603 C C . ALA C 1 274 ? 474.334 547.314 457.979 1.00 66.94 274 ALA C C 1
ATOM 9604 O O . ALA C 1 274 ? 474.544 548.056 457.014 1.00 66.94 274 ALA C O 1
ATOM 9606 N N . SER C 1 275 ? 474.597 547.723 459.223 1.00 66.13 275 SER C N 1
ATOM 9607 C CA . SER C 1 275 ? 475.111 549.073 459.508 1.00 66.13 275 SER C CA 1
ATOM 9608 C C . SER C 1 275 ? 476.187 549.149 460.583 1.00 66.13 275 SER C C 1
ATOM 9609 O O . SER C 1 275 ? 476.410 548.216 461.354 1.00 66.13 275 SER C O 1
ATOM 9612 N N . ILE C 1 276 ? 476.918 550.264 460.558 1.00 68.78 276 ILE C N 1
ATOM 9613 C CA . ILE C 1 276 ? 478.197 550.464 461.237 1.00 68.78 276 ILE C CA 1
ATOM 9614 C C . ILE C 1 276 ? 478.141 551.761 462.044 1.00 68.78 276 ILE C C 1
ATOM 9615 O O . ILE C 1 276 ? 477.658 552.778 461.553 1.00 68.78 276 ILE C O 1
ATOM 9620 N N . GLU C 1 277 ? 478.654 551.743 463.271 1.00 75.49 277 GLU C N 1
ATOM 9621 C CA . GLU C 1 277 ? 478.643 552.886 464.194 1.00 75.49 277 GLU C CA 1
ATOM 9622 C C . GLU C 1 277 ? 480.037 553.094 464.791 1.00 75.49 277 GLU C C 1
ATOM 9623 O O . GLU C 1 277 ? 480.311 552.724 465.934 1.00 75.49 277 GLU C O 1
ATOM 9629 N N . GLY C 1 278 ? 480.955 553.634 463.987 1.00 77.85 278 GLY C N 1
ATOM 9630 C CA . GLY C 1 278 ? 482.351 553.903 464.358 1.00 77.85 278 GLY C CA 1
ATOM 9631 C C . GLY C 1 278 ? 483.224 552.647 464.472 1.00 77.85 278 GLY C C 1
ATOM 9632 O O . GLY C 1 278 ? 484.199 552.497 463.735 1.00 77.85 278 GLY C O 1
ATOM 9633 N N . THR C 1 279 ? 482.860 551.730 465.370 1.00 75.74 279 THR C N 1
ATOM 9634 C CA . THR C 1 279 ? 483.550 550.450 465.605 1.00 75.74 279 THR C CA 1
ATOM 9635 C C . THR C 1 279 ? 482.613 549.257 465.805 1.00 75.74 279 THR C C 1
ATOM 9636 O O . THR C 1 279 ? 483.050 548.119 465.624 1.00 75.74 279 THR C O 1
ATOM 9640 N N . LYS C 1 280 ? 481.333 549.466 466.144 1.00 76.68 280 LYS C N 1
ATOM 9641 C CA . LYS C 1 280 ? 480.325 548.396 466.187 1.00 76.68 280 LYS C CA 1
ATOM 9642 C C . LYS C 1 280 ? 479.852 548.026 464.784 1.00 76.68 280 LYS C C 1
ATOM 9643 O O . LYS C 1 280 ? 479.572 548.916 463.982 1.00 76.68 280 LYS C O 1
ATOM 9649 N N . TYR C 1 281 ? 479.684 546.732 464.526 1.00 77.32 281 TYR C N 1
ATOM 9650 C CA . TYR C 1 281 ? 479.054 546.197 463.315 1.00 77.32 281 TYR C CA 1
ATOM 9651 C C . TYR C 1 281 ? 477.774 545.441 463.682 1.00 77.32 281 TYR C C 1
ATOM 9652 O O . TYR C 1 281 ? 477.843 544.380 464.306 1.00 77.32 281 TYR C O 1
ATOM 9661 N N . HIS C 1 282 ? 476.611 545.937 463.256 1.00 72.27 282 HIS C N 1
ATOM 9662 C CA . HIS C 1 282 ? 475.298 545.373 463.585 1.00 72.27 282 HIS C CA 1
ATOM 9663 C C . HIS C 1 282 ? 474.708 544.567 462.430 1.00 72.27 282 HIS C C 1
ATOM 9664 O O . HIS C 1 282 ? 474.639 545.065 461.305 1.00 72.27 282 HIS C O 1
ATOM 9671 N N . LEU C 1 283 ? 474.179 543.376 462.701 1.00 69.95 283 LEU C N 1
ATOM 9672 C CA . LEU C 1 283 ? 473.206 542.754 461.796 1.00 69.95 283 LEU C CA 1
ATOM 9673 C C . LEU C 1 283 ? 471.831 543.444 461.911 1.00 69.95 283 LEU C C 1
ATOM 9674 O O . LEU C 1 283 ? 471.535 544.099 462.910 1.00 69.95 283 LEU C O 1
ATOM 9679 N N . LYS C 1 284 ? 470.966 543.259 460.903 1.00 67.63 284 LYS C N 1
ATOM 9680 C CA . LYS C 1 284 ? 469.559 543.709 460.864 1.00 67.63 284 LYS C CA 1
ATOM 9681 C C . LYS C 1 284 ? 468.616 542.590 460.403 1.00 67.63 284 LYS C C 1
ATOM 9682 O O . LYS C 1 284 ? 467.639 542.812 459.693 1.00 67.63 284 LYS C O 1
ATOM 9688 N N . SER C 1 285 ? 468.935 541.355 460.763 1.00 70.11 285 SER C N 1
ATOM 9689 C CA . SER C 1 285 ? 468.133 540.144 460.557 1.00 70.11 285 SER C CA 1
ATOM 9690 C C . SER C 1 285 ? 468.646 539.029 461.470 1.00 70.11 285 SER C C 1
ATOM 9691 O O . SER C 1 285 ? 469.742 539.140 462.016 1.00 70.11 285 SER C O 1
ATOM 9694 N N . GLY C 1 286 ? 467.881 537.951 461.628 1.00 78.44 286 GLY C N 1
ATOM 9695 C CA . GLY C 1 286 ? 468.259 536.801 462.456 1.00 78.44 286 GLY C CA 1
ATOM 9696 C C . GLY C 1 286 ? 467.513 536.724 463.787 1.00 78.44 286 GLY C C 1
ATOM 9697 O O . GLY C 1 286 ? 466.636 537.540 464.077 1.00 78.44 286 GLY C O 1
ATOM 9698 N N . HIS C 1 287 ? 467.834 535.706 464.584 1.00 83.72 287 HIS C N 1
ATOM 9699 C CA . HIS C 1 287 ? 467.048 535.319 465.754 1.00 83.72 287 HIS C CA 1
ATOM 9700 C C . HIS C 1 287 ? 467.858 534.576 466.820 1.00 83.72 287 HIS C C 1
ATOM 9701 O O . HIS C 1 287 ? 468.934 534.049 466.545 1.00 83.72 287 HIS C O 1
ATOM 9708 N N . VAL C 1 288 ? 467.309 534.497 468.032 1.00 85.90 288 VAL C N 1
ATOM 9709 C CA . VAL C 1 288 ? 467.829 533.706 469.159 1.00 85.90 288 VAL C CA 1
ATOM 9710 C C . VAL C 1 288 ? 466.704 532.881 469.773 1.00 85.90 288 VAL C C 1
ATOM 9711 O O . VAL C 1 288 ? 465.592 533.379 469.944 1.00 85.90 288 VAL C O 1
ATOM 9715 N N . THR C 1 289 ? 466.990 531.635 470.147 1.00 90.26 289 THR C N 1
ATOM 9716 C CA . THR C 1 289 ? 466.055 530.798 470.909 1.00 90.26 289 THR C CA 1
ATOM 9717 C C . THR C 1 289 ? 466.394 530.905 472.391 1.00 90.26 289 THR C C 1
ATOM 9718 O O . THR C 1 289 ? 467.560 530.860 472.792 1.00 90.26 289 THR C O 1
ATOM 9722 N N . CYS C 1 290 ? 465.381 531.156 473.213 1.00 97.28 290 CYS C N 1
ATOM 9723 C CA . CYS C 1 290 ? 465.572 531.713 474.547 1.00 97.28 290 CYS C CA 1
ATOM 9724 C C . CYS C 1 290 ? 464.505 531.229 475.540 1.00 97.28 290 CYS C C 1
ATOM 9725 O O . CYS C 1 290 ? 463.380 530.909 475.156 1.00 97.28 290 CYS C O 1
ATOM 9728 N N . GLU C 1 291 ? 464.849 531.181 476.826 1.00 100.56 291 GLU C N 1
ATOM 9729 C CA . GLU C 1 291 ? 463.915 530.886 477.913 1.00 100.56 291 GLU C CA 1
ATOM 9730 C C . GLU C 1 291 ? 463.679 532.111 478.798 1.00 100.56 291 GLU C C 1
ATOM 9731 O O . GLU C 1 291 ? 464.632 532.742 479.259 1.00 100.56 291 GLU C O 1
ATOM 9737 N N . VAL C 1 292 ? 462.410 532.383 479.109 1.00 99.09 292 VAL C N 1
ATOM 9738 C CA . VAL C 1 292 ? 462.024 533.255 480.221 1.00 99.09 292 VAL C CA 1
ATOM 9739 C C . VAL C 1 292 ? 461.447 532.408 481.347 1.00 99.09 292 VAL C C 1
ATOM 9740 O O . VAL C 1 292 ? 460.586 531.557 481.116 1.00 99.09 292 VAL C O 1
ATOM 9744 N N . GLY C 1 293 ? 461.929 532.621 482.570 1.00 100.80 293 GLY C N 1
ATOM 9745 C CA . GLY C 1 293 ? 461.393 532.001 483.783 1.00 100.80 293 GLY C CA 1
ATOM 9746 C C . GLY C 1 293 ? 460.703 533.041 484.665 1.00 100.80 293 GLY C C 1
ATOM 9747 O O . GLY C 1 293 ? 461.350 533.989 485.123 1.00 100.80 293 GLY C O 1
ATOM 9748 N N . LEU C 1 294 ? 459.401 532.855 484.893 1.00 100.88 294 LEU C N 1
ATOM 9749 C CA . LEU C 1 294 ? 458.485 533.821 485.517 1.00 100.88 294 LEU C CA 1
ATOM 9750 C C . LEU C 1 294 ? 458.443 533.762 487.061 1.00 100.88 294 LEU C C 1
ATOM 9751 O O . LEU C 1 294 ? 457.649 534.456 487.694 1.00 100.88 294 LEU C O 1
ATOM 9756 N N . GLU C 1 295 ? 459.291 532.939 487.679 1.00 99.69 295 GLU C N 1
ATOM 9757 C CA . GLU C 1 295 ? 459.205 532.513 489.083 1.00 99.69 295 GLU C CA 1
ATOM 9758 C C . GLU C 1 295 ? 459.014 533.649 490.103 1.00 99.69 295 GLU C C 1
ATOM 9759 O O . GLU C 1 295 ? 458.261 533.492 491.062 1.00 99.69 295 GLU C O 1
ATOM 9765 N N . LYS C 1 296 ? 459.738 534.765 489.946 1.00 100.07 296 LYS C N 1
ATOM 9766 C CA . LYS C 1 296 ? 459.895 535.808 490.978 1.00 100.07 296 LYS C CA 1
ATOM 9767 C C . LYS C 1 296 ? 459.104 537.097 490.695 1.00 100.07 296 LYS C C 1
ATOM 9768 O O . LYS C 1 296 ? 459.330 538.109 491.361 1.00 100.07 296 LYS C O 1
ATOM 9774 N N . LEU C 1 297 ? 458.202 537.097 489.710 1.00 100.78 297 LEU C N 1
ATOM 9775 C CA . LEU C 1 297 ? 457.404 538.277 489.352 1.00 100.78 297 LEU C CA 1
ATOM 9776 C C . LEU C 1 297 ? 456.358 538.617 490.425 1.00 100.78 297 LEU C C 1
ATOM 9777 O O . LEU C 1 297 ? 455.768 537.718 491.033 1.00 100.78 297 LEU C O 1
ATOM 9782 N N . LYS C 1 298 ? 456.083 539.912 490.614 1.00 103.69 298 LYS C N 1
ATOM 9783 C CA . LYS C 1 298 ? 455.153 540.457 491.619 1.00 103.69 298 LYS C CA 1
ATOM 9784 C C . LYS C 1 298 ? 454.126 541.400 490.989 1.00 103.69 298 LYS C C 1
ATOM 9785 O O . LYS C 1 298 ? 454.475 542.235 490.157 1.00 103.69 298 LYS C O 1
ATOM 9791 N N . MET C 1 299 ? 452.871 541.311 491.425 1.00 103.48 299 MET C N 1
ATOM 9792 C CA . MET C 1 299 ? 451.845 542.328 491.153 1.00 103.48 299 MET C CA 1
ATOM 9793 C C . MET C 1 299 ? 452.033 543.560 492.046 1.00 103.48 299 MET C C 1
ATOM 9794 O O . MET C 1 299 ? 452.569 543.456 493.151 1.00 103.48 299 MET C O 1
ATOM 9799 N N . LYS C 1 300 ? 451.556 544.721 491.590 1.00 103.23 300 LYS C N 1
ATOM 9800 C CA . LYS C 1 300 ? 451.683 546.013 492.280 1.00 103.23 300 LYS C CA 1
ATOM 9801 C C . LYS C 1 300 ? 450.312 546.608 492.607 1.00 103.23 300 LYS C C 1
ATOM 9802 O O . LYS C 1 300 ? 449.369 546.478 491.827 1.00 103.23 300 LYS C O 1
ATOM 9808 N N . GLY C 1 301 ? 450.204 547.282 493.753 1.00 103.97 301 GLY C N 1
ATOM 9809 C CA . GLY C 1 301 ? 449.041 548.103 494.120 1.00 103.97 301 GLY C CA 1
ATOM 9810 C C . GLY C 1 301 ? 447.771 547.341 494.515 1.00 103.97 301 GLY C C 1
ATOM 9811 O O . GLY C 1 301 ? 446.707 547.948 494.613 1.00 103.97 301 GLY C O 1
ATOM 9812 N N . LEU C 1 302 ? 447.837 546.027 494.757 1.00 104.24 302 LEU C N 1
ATOM 9813 C CA . LEU C 1 302 ? 446.654 545.212 495.079 1.00 104.24 302 LEU C CA 1
ATOM 9814 C C . LEU C 1 302 ? 445.939 545.655 496.368 1.00 104.24 302 LEU C C 1
ATOM 9815 O O . LEU C 1 302 ? 444.751 545.384 496.542 1.00 104.24 302 LEU C O 1
ATOM 9820 N N . THR C 1 303 ? 446.641 546.344 497.269 1.00 102.84 303 THR C N 1
ATOM 9821 C CA . THR C 1 303 ? 446.093 546.880 498.524 1.00 102.84 303 THR C CA 1
ATOM 9822 C C . THR C 1 303 ? 445.392 548.236 498.372 1.00 102.84 303 THR C C 1
ATOM 9823 O O . THR C 1 303 ? 444.780 548.706 499.330 1.00 102.84 303 THR C O 1
ATOM 9827 N N . TYR C 1 304 ? 445.476 548.903 497.219 1.00 102.94 304 TYR C N 1
ATOM 9828 C CA . TYR C 1 304 ? 444.857 550.216 497.006 1.00 102.94 304 TYR C CA 1
ATOM 9829 C C . TYR C 1 304 ? 443.316 550.150 496.984 1.00 102.94 304 TYR C C 1
ATOM 9830 O O . TYR C 1 304 ? 442.721 549.114 496.684 1.00 102.94 304 TYR C O 1
ATOM 9839 N N . THR C 1 305 ? 442.655 551.276 497.266 1.00 99.29 305 THR C N 1
ATOM 9840 C CA . THR C 1 305 ? 441.190 551.420 497.182 1.00 99.29 305 THR C CA 1
ATOM 9841 C C . THR C 1 305 ? 440.694 551.665 495.745 1.00 99.29 305 THR C C 1
ATOM 9842 O O . THR C 1 305 ? 441.457 552.102 494.880 1.00 99.29 305 THR C O 1
ATOM 9846 N N . VAL C 1 306 ? 439.417 551.390 495.462 1.00 99.88 306 VAL C N 1
ATOM 9847 C CA . VAL C 1 306 ? 438.779 551.643 494.153 1.00 99.88 306 VAL C CA 1
ATOM 9848 C C . VAL C 1 306 ? 438.442 553.132 493.972 1.00 99.88 306 VAL C C 1
ATOM 9849 O O . VAL C 1 306 ? 438.059 553.803 494.930 1.00 99.88 306 VAL C O 1
ATOM 9853 N N . CYS C 1 307 ? 438.560 553.662 492.753 1.00 103.49 307 CYS C N 1
ATOM 9854 C CA . CYS C 1 307 ? 438.224 555.057 492.442 1.00 103.49 307 CYS C CA 1
ATOM 9855 C C . CYS C 1 307 ? 436.749 555.407 492.724 1.00 103.49 307 CYS C C 1
ATOM 9856 O O . CYS C 1 307 ? 435.851 554.598 492.485 1.00 103.49 307 CYS C O 1
ATOM 9859 N N . ASP C 1 308 ? 436.480 556.642 493.155 1.00 104.62 308 ASP C N 1
ATOM 9860 C CA . ASP C 1 308 ? 435.119 557.189 493.253 1.00 104.62 308 ASP C CA 1
ATOM 9861 C C . ASP C 1 308 ? 434.554 557.517 491.856 1.00 104.62 308 ASP C C 1
ATOM 9862 O O . ASP C 1 308 ? 435.120 558.325 491.115 1.00 104.62 308 ASP C O 1
ATOM 9867 N N . LYS C 1 309 ? 433.455 556.861 491.470 1.00 98.36 309 LYS C N 1
ATOM 9868 C CA . LYS C 1 309 ? 433.105 556.607 490.060 1.00 98.36 309 LYS C CA 1
ATOM 9869 C C . LYS C 1 309 ? 432.843 557.833 489.177 1.00 98.36 309 LYS C C 1
ATOM 9870 O O . LYS C 1 309 ? 432.907 557.714 487.955 1.00 98.36 309 LYS C O 1
ATOM 9876 N N . THR C 1 310 ? 432.539 558.992 489.748 1.00 98.05 310 THR C N 1
ATOM 9877 C CA . THR C 1 310 ? 432.138 560.192 488.994 1.00 98.05 310 THR C CA 1
ATOM 9878 C C . THR C 1 310 ? 433.301 561.033 488.462 1.00 98.05 310 THR C C 1
ATOM 9879 O O . THR C 1 310 ? 433.079 561.910 487.627 1.00 98.05 310 THR C O 1
ATOM 9883 N N . LYS C 1 311 ? 434.538 560.808 488.921 1.00 95.51 311 LYS C N 1
ATOM 9884 C CA . LYS C 1 311 ? 435.678 561.721 488.687 1.00 95.51 311 LYS C CA 1
ATOM 9885 C C . LYS C 1 311 ? 436.589 561.392 487.487 1.00 95.51 311 LYS C C 1
ATOM 9886 O O . LYS C 1 311 ? 437.651 562.008 487.345 1.00 95.51 311 LYS C O 1
ATOM 9892 N N . PHE C 1 312 ? 436.198 560.451 486.625 1.00 93.30 312 PHE C N 1
ATOM 9893 C CA . PHE C 1 312 ? 436.899 560.081 485.382 1.00 93.30 312 PHE C CA 1
ATOM 9894 C C . PHE C 1 312 ? 436.570 560.972 484.169 1.00 93.30 312 PHE C C 1
ATOM 9895 O O . PHE C 1 312 ? 435.494 561.562 484.087 1.00 93.30 312 PHE C O 1
ATOM 9903 N N . THR C 1 313 ? 437.472 560.991 483.181 1.00 86.88 313 THR C N 1
ATOM 9904 C CA . THR C 1 313 ? 437.302 561.578 481.835 1.00 86.88 313 THR C CA 1
ATOM 9905 C C . THR C 1 313 ? 438.086 560.772 480.785 1.00 86.88 313 THR C C 1
ATOM 9906 O O . THR C 1 313 ? 439.140 560.213 481.100 1.00 86.88 313 THR C O 1
ATOM 9910 N N . TRP C 1 314 ? 437.639 560.728 479.525 1.00 79.44 314 TRP C N 1
ATOM 9911 C CA . TRP C 1 314 ? 438.463 560.201 478.426 1.00 79.44 314 TRP C CA 1
ATOM 9912 C C . TRP C 1 314 ? 439.558 561.199 478.032 1.00 79.44 314 TRP C C 1
ATOM 9913 O O . TRP C 1 314 ? 439.280 562.385 477.861 1.00 79.44 314 TRP C O 1
ATOM 9924 N N . LYS C 1 315 ? 440.791 560.719 477.837 1.00 76.82 315 LYS C N 1
ATOM 9925 C CA . LYS C 1 315 ? 441.947 561.503 477.355 1.00 76.82 315 LYS C CA 1
ATOM 9926 C C . LYS C 1 315 ? 442.350 561.109 475.931 1.00 76.82 315 LYS C C 1
ATOM 9927 O O . LYS C 1 315 ? 442.691 561.972 475.125 1.00 76.82 315 LYS C O 1
ATOM 9933 N N . ARG C 1 316 ? 442.249 559.819 475.603 1.00 71.81 316 ARG C N 1
ATOM 9934 C CA . ARG C 1 316 ? 442.393 559.246 474.258 1.00 71.81 316 ARG C CA 1
ATOM 9935 C C . ARG C 1 316 ? 441.317 558.179 474.095 1.00 71.81 316 ARG C C 1
ATOM 9936 O O . ARG C 1 316 ? 441.356 557.158 474.781 1.00 71.81 316 ARG C O 1
ATOM 9944 N N . ALA C 1 317 ? 440.320 558.452 473.262 1.00 68.40 317 ALA C N 1
ATOM 9945 C CA . ALA C 1 317 ? 439.120 557.628 473.153 1.00 68.40 317 ALA C CA 1
ATOM 9946 C C . ALA C 1 317 ? 439.404 556.217 472.604 1.00 68.40 317 ALA C C 1
ATOM 9947 O O . ALA C 1 317 ? 440.383 556.037 471.873 1.00 68.40 317 ALA C O 1
ATOM 9949 N N . PRO C 1 318 ? 438.560 555.215 472.912 1.00 69.96 318 PRO C N 1
ATOM 9950 C CA . PRO C 1 318 ? 438.725 553.851 472.431 1.00 69.96 318 PRO C CA 1
ATOM 9951 C C . PRO C 1 318 ? 438.943 553.781 470.924 1.00 69.96 318 PRO C C 1
ATOM 9952 O O . PRO C 1 318 ? 438.128 554.274 470.146 1.00 69.96 318 PRO C O 1
ATOM 9956 N N . THR C 1 319 ? 440.049 553.172 470.507 1.00 75.67 319 THR C N 1
ATOM 9957 C CA . THR C 1 319 ? 440.476 553.091 469.103 1.00 75.67 319 THR C CA 1
ATOM 9958 C C . THR C 1 319 ? 441.160 551.763 468.789 1.00 75.67 319 THR C C 1
ATOM 9959 O O . THR C 1 319 ? 441.683 551.077 469.669 1.00 75.67 319 THR C O 1
ATOM 9963 N N . ASP C 1 320 ? 441.108 551.371 467.519 1.00 83.02 320 ASP C N 1
ATOM 9964 C CA . ASP C 1 320 ? 441.602 550.089 467.017 1.00 83.02 320 ASP C CA 1
ATOM 9965 C C . ASP C 1 320 ? 443.137 550.088 466.935 1.00 83.02 320 ASP C C 1
ATOM 9966 O O . ASP C 1 320 ? 443.730 550.978 466.321 1.00 83.02 320 ASP C O 1
ATOM 9971 N N . SER C 1 321 ? 443.800 549.106 467.551 1.00 83.65 321 SER C N 1
ATOM 9972 C CA . SER C 1 321 ? 445.267 549.001 467.554 1.00 83.65 321 SER C CA 1
ATOM 9973 C C . SER C 1 321 ? 445.867 548.626 466.200 1.00 83.65 321 SER C C 1
ATOM 9974 O O . SER C 1 321 ? 447.067 548.792 465.998 1.00 83.65 321 SER C O 1
ATOM 9977 N N . GLY C 1 322 ? 445.073 548.062 465.289 1.00 86.25 322 GLY C N 1
ATOM 9978 C CA . GLY C 1 322 ? 445.562 547.389 464.084 1.00 86.25 322 GLY C CA 1
ATOM 9979 C C . GLY C 1 322 ? 446.024 545.945 464.321 1.00 86.25 322 GLY C C 1
ATOM 9980 O O . GLY C 1 322 ? 446.314 545.237 463.357 1.00 86.25 322 GLY C O 1
ATOM 9981 N N . HIS C 1 323 ? 446.046 545.480 465.575 1.00 90.28 323 HIS C N 1
ATOM 9982 C CA . HIS C 1 323 ? 446.484 544.142 465.990 1.00 90.28 323 HIS C CA 1
ATOM 9983 C C . HIS C 1 323 ? 445.478 543.504 466.947 1.00 90.28 323 HIS C C 1
ATOM 9984 O O . HIS C 1 323 ? 445.818 543.073 468.045 1.00 90.28 323 HIS C O 1
ATOM 9991 N N . ASP C 1 324 ? 444.217 543.454 466.518 1.00 91.90 324 ASP C N 1
ATOM 9992 C CA . ASP C 1 324 ? 443.038 542.931 467.225 1.00 91.90 324 ASP C CA 1
ATOM 9993 C C . ASP C 1 324 ? 442.605 543.683 468.499 1.00 91.90 324 ASP C C 1
ATOM 9994 O O . ASP C 1 324 ? 441.418 543.947 468.679 1.00 91.90 324 ASP C O 1
ATOM 9999 N N . THR C 1 325 ? 443.520 544.048 469.391 1.00 87.57 325 THR C N 1
ATOM 10000 C CA . THR C 1 325 ? 443.178 544.727 470.650 1.00 87.57 325 THR C CA 1
ATOM 10001 C C . THR C 1 325 ? 442.620 546.131 470.416 1.00 87.57 325 THR C C 1
ATOM 10002 O O . THR C 1 325 ? 442.842 546.743 469.367 1.00 87.57 325 THR C O 1
ATOM 10006 N N . VAL C 1 326 ? 441.946 546.680 471.426 1.00 81.74 326 VAL C N 1
ATOM 10007 C CA . VAL C 1 326 ? 441.552 548.091 471.479 1.00 81.74 326 VAL C CA 1
ATOM 10008 C C . VAL C 1 326 ? 442.292 548.796 472.607 1.00 81.74 326 VAL C C 1
ATOM 10009 O O . VAL C 1 326 ? 442.550 548.205 473.656 1.00 81.74 326 VAL C O 1
ATOM 10013 N N . VAL C 1 327 ? 442.656 550.055 472.388 1.00 79.90 327 VAL C N 1
ATOM 10014 C CA . VAL C 1 327 ? 443.458 550.860 473.320 1.00 79.90 327 VAL C CA 1
ATOM 10015 C C . VAL C 1 327 ? 442.745 552.147 473.699 1.00 79.90 327 VAL C C 1
ATOM 10016 O O . VAL C 1 327 ? 441.974 552.694 472.910 1.00 79.90 327 VAL C O 1
ATOM 10020 N N . MET C 1 328 ? 442.981 552.624 474.919 1.00 84.49 328 MET C N 1
ATOM 10021 C CA . MET C 1 328 ? 442.348 553.824 475.468 1.00 84.49 328 MET C CA 1
ATOM 10022 C C . MET C 1 328 ? 443.187 554.448 476.582 1.00 84.49 328 MET C C 1
ATOM 10023 O O . MET C 1 328 ? 443.963 553.756 477.241 1.00 84.49 328 MET C O 1
ATOM 10028 N N . GLU C 1 329 ? 443.004 555.741 476.838 1.00 85.46 329 GLU C N 1
ATOM 10029 C CA . GLU C 1 329 ? 443.638 556.425 477.967 1.00 85.46 329 GLU C CA 1
ATOM 10030 C C . GLU C 1 329 ? 442.651 557.336 478.695 1.00 85.46 329 GLU C C 1
ATOM 10031 O O . GLU C 1 329 ? 441.892 558.072 478.057 1.00 85.46 329 GLU C O 1
ATOM 10037 N N . VAL C 1 330 ? 442.680 557.321 480.027 1.00 82.86 330 VAL C N 1
ATOM 10038 C CA . VAL C 1 330 ? 441.762 558.085 480.882 1.00 82.86 330 VAL C CA 1
ATOM 10039 C C . VAL C 1 330 ? 442.497 559.033 481.825 1.00 82.86 330 VAL C C 1
ATOM 10040 O O . VAL C 1 330 ? 443.573 558.724 482.330 1.00 82.86 330 VAL C O 1
ATOM 10044 N N . GLY C 1 331 ? 441.909 560.203 482.068 1.00 85.75 331 GLY C N 1
ATOM 10045 C CA . GLY C 1 331 ? 442.362 561.175 483.064 1.00 85.75 331 GLY C CA 1
ATOM 10046 C C . GLY C 1 331 ? 441.408 561.202 484.254 1.00 85.75 331 GLY C C 1
ATOM 10047 O O . GLY C 1 331 ? 440.189 561.214 484.070 1.00 85.75 331 GLY C O 1
ATOM 10048 N N . PHE C 1 332 ? 441.940 561.207 485.474 1.00 93.96 332 PHE C N 1
ATOM 10049 C CA . PHE C 1 332 ? 441.159 561.078 486.708 1.00 93.96 332 PHE C CA 1
ATOM 10050 C C . PHE C 1 332 ? 441.501 562.172 487.720 1.00 93.96 332 PHE C C 1
ATOM 10051 O O . PHE C 1 332 ? 442.670 562.517 487.909 1.00 93.96 332 PHE C O 1
ATOM 10059 N N . SER C 1 333 ? 440.469 562.708 488.370 1.00 94.34 333 SER C N 1
ATOM 10060 C CA . SER C 1 333 ? 440.552 563.928 489.185 1.00 94.34 333 SER C CA 1
ATOM 10061 C C . SER C 1 333 ? 440.393 563.708 490.695 1.00 94.34 333 SER C C 1
ATOM 10062 O O . SER C 1 333 ? 440.452 564.672 491.460 1.00 94.34 333 SER C O 1
ATOM 10065 N N . GLY C 1 334 ? 440.212 562.465 491.152 1.00 97.54 334 GLY C N 1
ATOM 10066 C CA . GLY C 1 334 ? 440.152 562.130 492.580 1.00 97.54 334 GLY C CA 1
ATOM 10067 C C . GLY C 1 334 ? 441.524 561.966 493.247 1.00 97.54 334 GLY C C 1
ATOM 10068 O O . GLY C 1 334 ? 442.573 562.230 492.655 1.00 97.54 334 GLY C O 1
ATOM 10069 N N . THR C 1 335 ? 441.518 561.509 494.500 1.00 100.94 335 THR C N 1
ATOM 10070 C CA . THR C 1 335 ? 442.726 561.165 495.269 1.00 100.94 335 THR C CA 1
ATOM 10071 C C . THR C 1 335 ? 443.466 559.957 494.686 1.00 100.94 335 THR C C 1
ATOM 10072 O O . THR C 1 335 ? 442.861 559.098 494.043 1.00 100.94 335 THR C O 1
ATOM 10076 N N . ARG C 1 336 ? 444.774 559.855 494.946 1.00 101.43 336 ARG C N 1
ATOM 10077 C CA . ARG C 1 336 ? 445.671 558.808 494.420 1.00 101.43 336 ARG C CA 1
ATOM 10078 C C . ARG C 1 336 ? 446.601 558.255 495.515 1.00 101.43 336 ARG C C 1
ATOM 10079 O O . ARG C 1 336 ? 446.827 558.955 496.506 1.00 101.43 336 ARG C O 1
ATOM 10087 N N . PRO C 1 337 ? 447.168 557.045 495.353 1.00 100.31 337 PRO C N 1
ATOM 10088 C CA . PRO C 1 337 ? 446.904 556.076 494.289 1.00 100.31 337 PRO C CA 1
ATOM 10089 C C . PRO C 1 337 ? 445.582 555.317 494.485 1.00 100.31 337 PRO C C 1
ATOM 10090 O O . PRO C 1 337 ? 445.044 555.263 495.590 1.00 100.31 337 PRO C O 1
ATOM 10094 N N . CYS C 1 338 ? 445.046 554.744 493.407 1.00 102.19 338 CYS C N 1
ATOM 10095 C CA . CYS C 1 338 ? 443.728 554.098 493.381 1.00 102.19 338 CYS C CA 1
ATOM 10096 C C . CYS C 1 338 ? 443.551 553.151 492.173 1.00 102.19 338 CYS C C 1
ATOM 10097 O O . CYS C 1 338 ? 444.286 553.232 491.185 1.00 102.19 338 CYS C O 1
ATOM 10100 N N . ARG C 1 339 ? 442.571 552.239 492.244 1.00 100.15 339 ARG C N 1
ATOM 10101 C CA . ARG C 1 339 ? 442.305 551.185 491.241 1.00 100.15 339 ARG C CA 1
ATOM 10102 C C . ARG C 1 339 ? 441.185 551.595 490.292 1.00 100.15 339 ARG C C 1
ATOM 10103 O O . ARG C 1 339 ? 440.130 552.032 490.752 1.00 100.15 339 ARG C O 1
ATOM 10111 N N . ILE C 1 340 ? 441.384 551.440 488.985 1.00 90.34 340 ILE C N 1
ATOM 10112 C CA . ILE C 1 340 ? 440.394 551.808 487.963 1.00 90.34 340 ILE C CA 1
ATOM 10113 C C . ILE C 1 340 ? 439.452 550.620 487.719 1.00 90.34 340 ILE C C 1
ATOM 10114 O O . ILE C 1 340 ? 439.920 549.575 487.271 1.00 90.34 340 ILE C O 1
ATOM 10119 N N . PRO C 1 341 ? 438.141 550.722 487.979 1.00 87.97 341 PRO C N 1
ATOM 10120 C CA . PRO C 1 341 ? 437.205 549.649 487.671 1.00 87.97 341 PRO C CA 1
ATOM 10121 C C . PRO C 1 341 ? 436.880 549.632 486.172 1.00 87.97 341 PRO C C 1
ATOM 10122 O O . PRO C 1 341 ? 436.413 550.632 485.624 1.00 87.97 341 PRO C O 1
ATOM 10126 N N . VAL C 1 342 ? 437.101 548.494 485.508 1.00 87.29 342 VAL C N 1
ATOM 10127 C CA . VAL C 1 342 ? 436.910 548.319 484.057 1.00 87.29 342 VAL C CA 1
ATOM 10128 C C . VAL C 1 342 ? 436.096 547.063 483.775 1.00 87.29 342 VAL C C 1
ATOM 10129 O O . VAL C 1 342 ? 436.385 546.009 484.338 1.00 87.29 342 VAL C O 1
ATOM 10133 N N . ARG C 1 343 ? 435.107 547.147 482.881 1.00 91.57 343 ARG C N 1
ATOM 10134 C CA . ARG C 1 343 ? 434.321 545.995 482.403 1.00 91.57 343 ARG C CA 1
ATOM 10135 C C . ARG C 1 343 ? 433.768 546.221 481.000 1.00 91.57 343 ARG C C 1
ATOM 10136 O O . ARG C 1 343 ? 433.608 547.364 480.581 1.00 91.57 343 ARG C O 1
ATOM 10144 N N . ALA C 1 344 ? 433.421 545.151 480.294 1.00 93.98 344 ALA C N 1
ATOM 10145 C CA . ALA C 1 344 ? 432.727 545.237 479.013 1.00 93.98 344 ALA C CA 1
ATOM 10146 C C . ALA C 1 344 ? 431.569 544.240 478.937 1.00 93.98 344 ALA C C 1
ATOM 10147 O O . ALA C 1 344 ? 431.680 543.106 479.401 1.00 93.98 344 ALA C O 1
ATOM 10149 N N . VAL C 1 345 ? 430.459 544.671 478.349 1.00 96.80 345 VAL C N 1
ATOM 10150 C CA . VAL C 1 345 ? 429.209 543.914 478.254 1.00 96.80 345 VAL C CA 1
ATOM 10151 C C . VAL C 1 345 ? 428.896 543.624 476.796 1.00 96.80 345 VAL C C 1
ATOM 10152 O O . VAL C 1 345 ? 428.815 544.544 475.983 1.00 96.80 345 VAL C O 1
ATOM 10156 N N . ALA C 1 346 ? 428.705 542.355 476.450 1.00 101.11 346 ALA C N 1
ATOM 10157 C CA . ALA C 1 346 ? 428.192 541.977 475.140 1.00 101.11 346 ALA C CA 1
ATOM 10158 C C . ALA C 1 346 ? 426.700 542.315 475.050 1.00 101.11 346 ALA C C 1
ATOM 10159 O O . ALA C 1 346 ? 425.952 542.099 476.005 1.00 101.11 346 ALA C O 1
ATOM 10161 N N . HIS C 1 347 ? 426.241 542.837 473.911 1.00 108.88 347 HIS C N 1
ATOM 10162 C CA . HIS C 1 347 ? 424.847 543.277 473.775 1.00 108.88 347 HIS C CA 1
ATOM 10163 C C . HIS C 1 347 ? 423.854 542.128 473.996 1.00 108.88 347 HIS C C 1
ATOM 10164 O O . HIS C 1 347 ? 423.968 541.065 473.386 1.00 108.88 347 HIS C O 1
ATOM 10171 N N . GLY C 1 348 ? 422.878 542.336 474.880 1.00 110.81 348 GLY C N 1
ATOM 10172 C CA . GLY C 1 348 ? 421.891 541.322 475.262 1.00 110.81 348 GLY C CA 1
ATOM 10173 C C . GLY C 1 348 ? 422.359 540.291 476.301 1.00 110.81 348 GLY C C 1
ATOM 10174 O O . GLY C 1 348 ? 421.575 539.416 476.666 1.00 110.81 348 GLY C O 1
ATOM 10175 N N . VAL C 1 349 ? 423.592 540.383 476.814 1.00 112.10 349 VAL C N 1
ATOM 10176 C CA . VAL C 1 349 ? 424.140 539.461 477.832 1.00 112.10 349 VAL C CA 1
ATOM 10177 C C . VAL C 1 349 ? 424.767 540.253 478.998 1.00 112.10 349 VAL C C 1
ATOM 10178 O O . VAL C 1 349 ? 425.989 540.294 479.148 1.00 112.10 349 VAL C O 1
ATOM 10182 N N . PRO C 1 350 ? 423.954 540.923 479.838 1.00 110.72 350 PRO C N 1
ATOM 10183 C CA . PRO C 1 350 ? 424.444 541.792 480.915 1.00 110.72 350 PRO C CA 1
ATOM 10184 C C . PRO C 1 350 ? 425.020 541.040 482.127 1.00 110.72 350 PRO C C 1
ATOM 10185 O O . PRO C 1 350 ? 425.678 541.640 482.974 1.00 110.72 350 PRO C O 1
ATOM 10189 N N . GLU C 1 351 ? 424.780 539.733 482.237 1.00 112.02 351 GLU C N 1
ATOM 10190 C CA . GLU C 1 351 ? 425.176 538.914 483.395 1.00 112.02 351 GLU C CA 1
ATOM 10191 C C . GLU C 1 351 ? 426.679 538.565 483.450 1.00 112.02 351 GLU C C 1
ATOM 10192 O O . GLU C 1 351 ? 427.155 538.085 484.482 1.00 112.02 351 GLU C O 1
ATOM 10198 N N . VAL C 1 352 ? 427.438 538.772 482.365 1.00 105.39 352 VAL C N 1
ATOM 10199 C CA . VAL C 1 352 ? 428.842 538.335 482.236 1.00 105.39 352 VAL C CA 1
ATOM 10200 C C . VAL C 1 352 ? 429.735 539.460 481.706 1.00 105.39 352 VAL C C 1
ATOM 10201 O O . VAL C 1 352 ? 429.413 540.101 480.707 1.00 105.39 352 VAL C O 1
ATOM 10205 N N . ASN C 1 353 ? 430.888 539.678 482.341 1.00 93.10 353 ASN C N 1
ATOM 10206 C CA . ASN C 1 353 ? 431.919 540.602 481.867 1.00 93.10 353 ASN C CA 1
ATOM 10207 C C . ASN C 1 353 ? 432.807 539.906 480.829 1.00 93.10 353 ASN C C 1
ATOM 10208 O O . ASN C 1 353 ? 433.459 538.913 481.153 1.00 93.10 353 ASN C O 1
ATOM 10213 N N . VAL C 1 354 ? 432.847 540.405 479.592 1.00 93.92 354 VAL C N 1
ATOM 10214 C CA . VAL C 1 354 ? 433.596 539.774 478.488 1.00 93.92 354 VAL C CA 1
ATOM 10215 C C . VAL C 1 354 ? 434.987 540.371 478.252 1.00 93.92 354 VAL C C 1
ATOM 10216 O O . VAL C 1 354 ? 435.703 539.905 477.370 1.00 93.92 354 VAL C O 1
ATOM 10220 N N . ALA C 1 355 ? 435.401 541.389 479.011 1.00 95.93 355 ALA C N 1
ATOM 10221 C CA . ALA C 1 355 ? 436.701 542.034 478.821 1.00 95.93 355 ALA C CA 1
ATOM 10222 C C . ALA C 1 355 ? 437.883 541.121 479.204 1.00 95.93 355 ALA C C 1
ATOM 10223 O O . ALA C 1 355 ? 438.099 540.831 480.382 1.00 95.93 355 ALA C O 1
ATOM 10225 N N . MET C 1 356 ? 438.698 540.724 478.224 1.00 94.27 356 MET C N 1
ATOM 10226 C CA . MET C 1 356 ? 440.014 540.130 478.465 1.00 94.27 356 MET C CA 1
ATOM 10227 C C . MET C 1 356 ? 441.055 541.247 478.528 1.00 94.27 356 MET C C 1
ATOM 10228 O O . MET C 1 356 ? 441.516 541.740 477.497 1.00 94.27 356 MET C O 1
ATOM 10233 N N . LEU C 1 357 ? 441.398 541.706 479.730 1.00 90.04 357 LEU C N 1
ATOM 10234 C CA . LEU C 1 357 ? 442.401 542.756 479.899 1.00 90.04 357 LEU C CA 1
ATOM 10235 C C . LEU C 1 357 ? 443.805 542.211 479.610 1.00 90.04 357 LEU C C 1
ATOM 10236 O O . LEU C 1 357 ? 444.194 541.179 480.152 1.00 90.04 357 LEU C O 1
ATOM 10241 N N . ILE C 1 358 ? 444.587 542.916 478.792 1.00 90.30 358 ILE C N 1
ATOM 10242 C CA . ILE C 1 358 ? 445.980 542.545 478.496 1.00 90.30 358 ILE C CA 1
ATOM 10243 C C . ILE C 1 358 ? 446.930 543.043 479.602 1.00 90.30 358 ILE C C 1
ATOM 10244 O O . ILE C 1 358 ? 448.016 542.492 479.798 1.00 90.30 358 ILE C O 1
ATOM 10249 N N . THR C 1 359 ? 446.509 544.054 480.371 1.00 92.06 359 THR C N 1
ATOM 10250 C CA . THR C 1 359 ? 447.202 544.528 481.582 1.00 92.06 359 THR C CA 1
ATOM 10251 C C . THR C 1 359 ? 446.353 544.239 482.825 1.00 92.06 359 THR C C 1
ATOM 10252 O O . THR C 1 359 ? 445.232 544.746 482.904 1.00 92.06 359 THR C O 1
ATOM 10256 N N . PRO C 1 360 ? 446.833 543.465 483.812 1.00 96.55 360 PRO C N 1
ATOM 10257 C CA . PRO C 1 360 ? 446.063 543.175 485.019 1.00 96.55 360 PRO C CA 1
ATOM 10258 C C . PRO C 1 360 ? 446.072 544.353 486.008 1.00 96.55 360 PRO C C 1
ATOM 10259 O O . PRO C 1 360 ? 447.090 545.023 486.171 1.00 96.55 360 PRO C O 1
ATOM 10263 N N . ASN C 1 361 ? 444.942 544.577 486.691 1.00 96.25 361 ASN C N 1
ATOM 10264 C CA . ASN C 1 361 ? 444.748 545.572 487.757 1.00 96.25 361 ASN C CA 1
ATOM 10265 C C . ASN C 1 361 ? 445.314 546.982 487.448 1.00 96.25 361 ASN C C 1
ATOM 10266 O O . ASN C 1 361 ? 446.303 547.394 488.057 1.00 96.25 361 ASN C O 1
ATOM 10271 N N . PRO C 1 362 ? 444.719 547.748 486.517 1.00 90.02 362 PRO C N 1
ATOM 10272 C CA . PRO C 1 362 ? 445.188 549.089 486.179 1.00 90.02 362 PRO C CA 1
ATOM 10273 C C . PRO C 1 362 ? 444.971 550.084 487.329 1.00 90.02 362 PRO C C 1
ATOM 10274 O O . PRO C 1 362 ? 443.901 550.129 487.942 1.00 90.02 362 PRO C O 1
ATOM 10278 N N . THR C 1 363 ? 445.974 550.915 487.614 1.00 95.45 363 THR C N 1
ATOM 10279 C CA . THR C 1 363 ? 445.978 551.862 488.746 1.00 95.45 363 THR C CA 1
ATOM 10280 C C . THR C 1 363 ? 446.463 553.243 488.340 1.00 95.45 363 THR C C 1
ATOM 10281 O O . THR C 1 363 ? 447.442 553.354 487.604 1.00 95.45 363 THR C O 1
ATOM 10285 N N . MET C 1 364 ? 445.859 554.297 488.883 1.00 103.08 364 MET C N 1
ATOM 10286 C CA . MET C 1 364 ? 446.448 555.639 488.851 1.00 103.08 364 MET C CA 1
ATOM 10287 C C . MET C 1 364 ? 447.439 555.807 490.004 1.00 103.08 364 MET C C 1
ATOM 10288 O O . MET C 1 364 ? 447.164 555.374 491.123 1.00 103.08 364 MET C O 1
ATOM 10293 N N . GLU C 1 365 ? 448.551 556.499 489.767 1.00 105.14 365 GLU C N 1
ATOM 10294 C CA . GLU C 1 365 ? 449.549 556.851 490.784 1.00 105.14 365 GLU C CA 1
ATOM 10295 C C . GLU C 1 365 ? 449.932 558.334 490.681 1.00 105.14 365 GLU C C 1
ATOM 10296 O O . GLU C 1 365 ? 449.550 559.033 489.738 1.00 105.14 365 GLU C O 1
ATOM 10302 N N . ASN C 1 366 ? 450.626 558.857 491.692 1.00 104.66 366 ASN C N 1
ATOM 10303 C CA . ASN C 1 366 ? 450.798 560.303 491.878 1.00 104.66 366 ASN C CA 1
ATOM 10304 C C . ASN C 1 366 ? 451.514 560.994 490.702 1.00 104.66 366 ASN C C 1
ATOM 10305 O O . ASN C 1 366 ? 451.235 562.158 490.414 1.00 104.66 366 ASN C O 1
ATOM 10310 N N . ASN C 1 367 ? 452.408 560.282 490.011 1.00 104.38 367 ASN C N 1
ATOM 10311 C CA . ASN C 1 367 ? 453.140 560.793 488.848 1.00 104.38 367 ASN C CA 1
ATOM 10312 C C . ASN C 1 367 ? 452.502 560.442 487.489 1.00 104.38 367 ASN C C 1
ATOM 10313 O O . ASN C 1 367 ? 452.858 561.063 486.487 1.00 104.38 367 ASN C O 1
ATOM 10318 N N . GLY C 1 368 ? 451.596 559.462 487.405 1.00 100.41 368 GLY C N 1
ATOM 10319 C CA . GLY C 1 368 ? 451.065 559.000 486.117 1.00 100.41 368 GLY C CA 1
ATOM 10320 C C . GLY C 1 368 ? 450.261 557.697 486.160 1.00 100.41 368 GLY C C 1
ATOM 10321 O O . GLY C 1 368 ? 449.975 557.149 487.226 1.00 100.41 368 GLY C O 1
ATOM 10322 N N . GLY C 1 369 ? 449.883 557.217 484.973 1.00 97.27 369 GLY C N 1
ATOM 10323 C CA . GLY C 1 369 ? 449.093 556.000 484.742 1.00 97.27 369 GLY C CA 1
ATOM 10324 C C . GLY C 1 369 ? 447.969 556.209 483.718 1.00 97.27 369 GLY C C 1
ATOM 10325 O O . GLY C 1 369 ? 447.932 557.221 483.017 1.00 97.27 369 GLY C O 1
ATOM 10326 N N . GLY C 1 370 ? 447.020 555.276 483.662 1.00 90.41 370 GLY C N 1
ATOM 10327 C CA . GLY C 1 370 ? 445.733 555.470 482.984 1.00 90.41 370 GLY C CA 1
ATOM 10328 C C . GLY C 1 370 ? 445.613 554.952 481.547 1.00 90.41 370 GLY C C 1
ATOM 10329 O O . GLY C 1 370 ? 444.554 555.122 480.945 1.00 90.41 370 GLY C O 1
ATOM 10330 N N . PHE C 1 371 ? 446.637 554.312 480.983 1.00 85.93 371 PHE C N 1
ATOM 10331 C CA . PHE C 1 371 ? 446.529 553.574 479.719 1.00 85.93 371 PHE C CA 1
ATOM 10332 C C . PHE C 1 371 ? 445.986 552.162 479.964 1.00 85.93 371 PHE C C 1
ATOM 10333 O O . PHE C 1 371 ? 446.413 551.488 480.900 1.00 85.93 371 PHE C O 1
ATOM 10341 N N . ILE C 1 372 ? 445.075 551.688 479.119 1.00 83.84 372 ILE C N 1
ATOM 10342 C CA . ILE C 1 372 ? 444.472 550.351 479.194 1.00 83.84 372 ILE C CA 1
ATOM 10343 C C . ILE C 1 372 ? 444.462 549.722 477.795 1.00 83.84 372 ILE C C 1
ATOM 10344 O O . ILE C 1 372 ? 444.183 550.399 476.804 1.00 83.84 372 ILE C O 1
ATOM 10349 N N . GLU C 1 373 ? 444.712 548.416 477.705 1.00 88.85 373 GLU C N 1
ATOM 10350 C CA . GLU C 1 373 ? 444.560 547.635 476.473 1.00 88.85 373 GLU C CA 1
ATOM 10351 C C . GLU C 1 373 ? 443.745 546.373 476.757 1.00 88.85 373 GLU C C 1
ATOM 10352 O O . GLU C 1 373 ? 443.990 545.673 477.743 1.00 88.85 373 GLU C O 1
ATOM 10358 N N . MET C 1 374 ? 442.790 546.051 475.889 1.00 90.90 374 MET C N 1
ATOM 10359 C CA . MET C 1 374 ? 441.895 544.911 476.081 1.00 90.90 374 MET C CA 1
ATOM 10360 C C . MET C 1 374 ? 441.530 544.227 474.767 1.00 90.90 374 MET C C 1
ATOM 10361 O O . MET C 1 374 ? 441.630 544.811 473.688 1.00 90.90 374 MET C O 1
ATOM 10366 N N . GLN C 1 375 ? 441.088 542.981 474.872 1.00 89.52 375 GLN C N 1
ATOM 10367 C CA . GLN C 1 375 ? 440.528 542.192 473.782 1.00 89.52 375 GLN C CA 1
ATOM 10368 C C . GLN C 1 375 ? 439.057 541.875 474.082 1.00 89.52 375 GLN C C 1
ATOM 10369 O O . GLN C 1 375 ? 438.703 541.558 475.220 1.00 89.52 375 GLN C O 1
ATOM 10375 N N . LEU C 1 376 ? 438.198 541.978 473.068 1.00 82.90 376 LEU C N 1
ATOM 10376 C CA . LEU C 1 376 ? 436.745 541.801 473.162 1.00 82.90 376 LEU C CA 1
ATOM 10377 C C . LEU C 1 376 ? 436.262 540.746 472.153 1.00 82.90 376 LEU C C 1
ATOM 10378 O O . LEU C 1 376 ? 436.873 540.599 471.092 1.00 82.90 376 LEU C O 1
ATOM 10383 N N . PRO C 1 377 ? 435.177 540.011 472.428 1.00 79.63 377 PRO C N 1
ATOM 10384 C CA . PRO C 1 377 ? 434.579 539.107 471.452 1.00 79.63 377 PRO C CA 1
ATOM 10385 C C . PRO C 1 377 ? 433.953 539.895 470.290 1.00 79.63 377 PRO C C 1
ATOM 10386 O O . PRO C 1 377 ? 433.624 541.072 470.452 1.00 79.63 377 PRO C O 1
ATOM 10390 N N . PRO C 1 378 ? 433.761 539.284 469.113 1.00 82.93 378 PRO C N 1
ATOM 10391 C CA . PRO C 1 378 ? 433.302 539.986 467.920 1.00 82.93 378 PRO C CA 1
ATOM 10392 C C . PRO C 1 378 ? 431.860 540.492 468.038 1.00 82.93 378 PRO C C 1
ATOM 10393 O O . PRO C 1 378 ? 431.047 539.922 468.767 1.00 82.93 378 PRO C O 1
ATOM 10397 N N . GLY C 1 379 ? 431.521 541.530 467.271 1.00 88.36 379 GLY C N 1
ATOM 10398 C CA . GLY C 1 379 ? 430.177 542.113 467.210 1.00 88.36 379 GLY C CA 1
ATOM 10399 C C . GLY C 1 379 ? 429.957 543.308 468.143 1.00 88.36 379 GLY C C 1
ATOM 10400 O O . GLY C 1 379 ? 430.903 543.991 468.541 1.00 88.36 379 GLY C O 1
ATOM 10401 N N . ASP C 1 380 ? 428.692 543.583 468.468 1.00 92.12 380 ASP C N 1
ATOM 10402 C CA . ASP C 1 380 ? 428.278 544.701 469.326 1.00 92.12 380 ASP C CA 1
ATOM 10403 C C . ASP C 1 380 ? 428.738 544.532 470.780 1.00 92.12 380 ASP C C 1
ATOM 10404 O O . ASP C 1 380 ? 428.427 543.537 471.439 1.00 92.12 380 ASP C O 1
ATOM 10409 N N . ASN C 1 381 ? 429.426 545.539 471.311 1.00 88.37 381 ASN C N 1
ATOM 10410 C CA . ASN C 1 381 ? 429.933 545.574 472.676 1.00 88.37 381 ASN C CA 1
ATOM 10411 C C . ASN C 1 381 ? 429.731 546.964 473.298 1.00 88.37 381 ASN C C 1
ATOM 10412 O O . ASN C 1 381 ? 429.696 547.979 472.605 1.00 88.37 381 ASN C O 1
ATOM 10417 N N . ILE C 1 382 ? 429.662 547.021 474.624 1.00 88.21 382 ILE C N 1
ATOM 10418 C CA . ILE C 1 382 ? 429.691 548.258 475.404 1.00 88.21 382 ILE C CA 1
ATOM 10419 C C . ILE C 1 382 ? 430.871 548.196 476.372 1.00 88.21 382 ILE C C 1
ATOM 10420 O O . ILE C 1 382 ? 431.014 547.218 477.104 1.00 88.21 382 ILE C O 1
ATOM 10425 N N . ILE C 1 383 ? 431.712 549.226 476.396 1.00 89.23 383 ILE C N 1
ATOM 10426 C CA . ILE C 1 383 ? 432.881 549.326 477.281 1.00 89.23 383 ILE C CA 1
ATOM 10427 C C . ILE C 1 383 ? 432.564 550.320 478.400 1.00 89.23 383 ILE C C 1
ATOM 10428 O O . ILE C 1 383 ? 432.102 551.426 478.121 1.00 89.23 383 ILE C O 1
ATOM 10433 N N . TYR C 1 384 ? 432.836 549.962 479.654 1.00 91.05 384 TYR C N 1
ATOM 10434 C CA . TYR C 1 384 ? 432.650 550.832 480.816 1.00 91.05 384 TYR C CA 1
ATOM 10435 C C . TYR C 1 384 ? 433.957 551.048 481.582 1.00 91.05 384 TYR C C 1
ATOM 10436 O O . TYR C 1 384 ? 434.713 550.105 481.820 1.00 91.05 384 TYR C O 1
ATOM 10445 N N . VAL C 1 385 ? 434.171 552.276 482.051 1.00 93.01 385 VAL C N 1
ATOM 10446 C CA . VAL C 1 385 ? 435.273 552.657 482.946 1.00 93.01 385 VAL C CA 1
ATOM 10447 C C . VAL C 1 385 ? 434.704 553.562 484.031 1.00 93.01 385 VAL C C 1
ATOM 10448 O O . VAL C 1 385 ? 434.305 554.692 483.754 1.00 93.01 385 VAL C O 1
ATOM 10452 N N . GLY C 1 386 ? 434.583 553.060 485.260 1.00 97.08 386 GLY C N 1
ATOM 10453 C CA . GLY C 1 386 ? 433.760 553.724 486.279 1.00 97.08 386 GLY C CA 1
ATOM 10454 C C . GLY C 1 386 ? 432.307 553.876 485.804 1.00 97.08 386 GLY C C 1
ATOM 10455 O O . GLY C 1 386 ? 431.702 552.905 485.349 1.00 97.08 386 GLY C O 1
ATOM 10456 N N . ASP C 1 387 ? 431.763 555.093 485.876 1.00 98.16 387 ASP C N 1
ATOM 10457 C CA . ASP C 1 387 ? 430.457 555.442 485.296 1.00 98.16 387 ASP C CA 1
ATOM 10458 C C . ASP C 1 387 ? 430.536 556.084 483.892 1.00 98.16 387 ASP C C 1
ATOM 10459 O O . ASP C 1 387 ? 429.503 556.486 483.356 1.00 98.16 387 ASP C O 1
ATOM 10464 N N . LEU C 1 388 ? 431.711 556.168 483.253 1.00 90.62 388 LEU C N 1
ATOM 10465 C CA . LEU C 1 388 ? 431.797 556.467 481.815 1.00 90.62 388 LEU C CA 1
ATOM 10466 C C . LEU C 1 388 ? 431.470 555.228 480.973 1.00 90.62 388 LEU C C 1
ATOM 10467 O O . LEU C 1 388 ? 431.743 554.096 481.381 1.00 90.62 388 LEU C O 1
ATOM 10472 N N . ASN C 1 389 ? 430.969 555.446 479.758 1.00 89.67 389 ASN C N 1
ATOM 10473 C CA . ASN C 1 389 ? 430.696 554.386 478.790 1.00 89.67 389 ASN C CA 1
ATOM 10474 C C . ASN C 1 389 ? 431.111 554.794 477.374 1.00 89.67 389 ASN C C 1
ATOM 10475 O O . ASN C 1 389 ? 431.152 555.978 477.041 1.00 89.67 389 ASN C O 1
ATOM 10480 N N . HIS C 1 390 ? 431.385 553.804 476.532 1.00 81.68 390 HIS C N 1
ATOM 10481 C CA . HIS C 1 390 ? 431.586 553.978 475.098 1.00 81.68 390 HIS C CA 1
ATOM 10482 C C . HIS C 1 390 ? 431.052 552.760 474.346 1.00 81.68 390 HIS C C 1
ATOM 10483 O O . HIS C 1 390 ? 431.194 551.626 474.805 1.00 81.68 390 HIS C O 1
ATOM 10490 N N . GLN C 1 391 ? 430.438 552.976 473.190 1.00 77.23 391 GLN C N 1
ATOM 10491 C CA . GLN C 1 391 ? 429.874 551.903 472.373 1.00 77.23 391 GLN C CA 1
ATOM 10492 C C . GLN C 1 391 ? 430.933 551.394 471.393 1.00 77.23 391 GLN C C 1
ATOM 10493 O O . GLN C 1 391 ? 431.769 552.173 470.940 1.00 77.23 391 GLN C O 1
ATOM 10499 N N . TRP C 1 392 ? 430.915 550.116 471.023 1.00 80.38 392 TRP C N 1
ATOM 10500 C CA . TRP C 1 392 ? 431.915 549.557 470.110 1.00 80.38 392 TRP C CA 1
ATOM 10501 C C . TRP C 1 392 ? 431.365 548.430 469.235 1.00 80.38 392 TRP C C 1
ATOM 10502 O O . TRP C 1 392 ? 430.482 547.679 469.649 1.00 80.38 392 TRP C O 1
ATOM 10513 N N . PHE C 1 393 ? 431.928 548.269 468.039 1.00 81.02 393 PHE C N 1
ATOM 10514 C CA . PHE C 1 393 ? 431.743 547.088 467.203 1.00 81.02 393 PHE C CA 1
ATOM 10515 C C . PHE C 1 393 ? 433.099 546.456 466.898 1.00 81.02 393 PHE C C 1
ATOM 10516 O O . PHE C 1 393 ? 433.962 547.104 466.305 1.00 81.02 393 PHE C O 1
ATOM 10524 N N . GLN C 1 394 ? 433.290 545.190 467.266 1.00 84.61 394 GLN C N 1
ATOM 10525 C CA . GLN C 1 394 ? 434.553 544.486 467.050 1.00 84.61 394 GLN C CA 1
ATOM 10526 C C . GLN C 1 394 ? 434.474 543.647 465.773 1.00 84.61 394 GLN C C 1
ATOM 10527 O O . GLN C 1 394 ? 433.594 542.797 465.632 1.00 84.61 394 GLN C O 1
ATOM 10533 N N . LYS C 1 395 ? 435.396 543.900 464.841 1.00 83.00 395 LYS C N 1
ATOM 10534 C CA . LYS C 1 395 ? 435.418 543.321 463.491 1.00 83.00 395 LYS C CA 1
ATOM 10535 C C . LYS C 1 395 ? 435.655 541.807 463.495 1.00 83.00 395 LYS C C 1
ATOM 10536 O O . LYS C 1 395 ? 436.204 541.250 464.446 1.00 83.00 395 LYS C O 1
ATOM 10542 N N . GLY C 1 396 ? 435.337 541.154 462.381 1.00 89.34 396 GLY C N 1
ATOM 10543 C CA . GLY C 1 396 ? 435.669 539.748 462.129 1.00 89.34 396 GLY C CA 1
ATOM 10544 C C . GLY C 1 396 ? 434.789 538.740 462.868 1.00 89.34 396 GLY C C 1
ATOM 10545 O O . GLY C 1 396 ? 433.777 539.085 463.476 1.00 89.34 396 GLY C O 1
ATOM 10546 N N . SER C 1 397 ? 435.168 537.468 462.792 1.00 95.29 397 SER C N 1
ATOM 10547 C CA . SER C 1 397 ? 434.444 536.328 463.370 1.00 95.29 397 SER C CA 1
ATOM 10548 C C . SER C 1 397 ? 435.410 535.185 463.684 1.00 95.29 397 SER C C 1
ATOM 10549 O O . SER C 1 397 ? 436.538 535.170 463.191 1.00 95.29 397 SER C O 1
ATOM 10552 N N . SER C 1 398 ? 435.007 534.225 464.515 1.00 97.71 398 SER C N 1
ATOM 10553 C CA . SER C 1 398 ? 435.893 533.165 465.024 1.00 97.71 398 SER C CA 1
ATOM 10554 C C . SER C 1 398 ? 436.671 532.419 463.929 1.00 97.71 398 SER C C 1
ATOM 10555 O O . SER C 1 398 ? 437.871 532.195 464.081 1.00 97.71 398 SER C O 1
ATOM 10558 N N . ILE C 1 399 ? 436.047 532.108 462.793 1.00 99.06 399 ILE C N 1
ATOM 10559 C CA . ILE C 1 399 ? 436.715 531.440 461.668 1.00 99.06 399 ILE C CA 1
ATOM 10560 C C . ILE C 1 399 ? 437.826 532.332 461.096 1.00 99.06 399 ILE C C 1
ATOM 10561 O O . ILE C 1 399 ? 438.954 531.880 460.897 1.00 99.06 399 ILE C O 1
ATOM 10566 N N . GLY C 1 400 ? 437.547 533.621 460.892 1.00 100.20 400 GLY C N 1
ATOM 10567 C CA . GLY C 1 400 ? 438.539 534.589 460.415 1.00 100.20 400 GLY C CA 1
ATOM 10568 C C . GLY C 1 400 ? 439.685 534.806 461.408 1.00 100.20 400 GLY C C 1
ATOM 10569 O O . GLY C 1 400 ? 440.835 534.971 461.003 1.00 100.20 400 GLY C O 1
ATOM 10570 N N . ARG C 1 401 ? 439.406 534.732 462.714 1.00 98.64 401 ARG C N 1
ATOM 10571 C CA . ARG C 1 401 ? 440.420 534.837 463.776 1.00 98.64 401 ARG C CA 1
ATOM 10572 C C . ARG C 1 401 ? 441.377 533.650 463.748 1.00 98.64 401 ARG C C 1
ATOM 10573 O O . ARG C 1 401 ? 442.590 533.840 463.794 1.00 98.64 401 ARG C O 1
ATOM 10581 N N . VAL C 1 402 ? 440.855 532.434 463.592 1.00 99.46 402 VAL C N 1
ATOM 10582 C CA . VAL C 1 402 ? 441.680 531.227 463.425 1.00 99.46 402 VAL C CA 1
ATOM 10583 C C . VAL C 1 402 ? 442.524 531.307 462.153 1.00 99.46 402 VAL C C 1
ATOM 10584 O O . VAL C 1 402 ? 443.714 530.993 462.193 1.00 99.46 402 VAL C O 1
ATOM 10588 N N . LEU C 1 403 ? 441.974 531.793 461.038 1.00 99.79 403 LEU C N 1
ATOM 10589 C CA . LEU C 1 403 ? 442.753 532.009 459.815 1.00 99.79 403 LEU C CA 1
ATOM 10590 C C . LEU C 1 403 ? 443.861 533.052 460.016 1.00 99.79 403 LEU C C 1
ATOM 10591 O O . LEU C 1 403 ? 444.996 532.809 459.616 1.00 99.79 403 LEU C O 1
ATOM 10596 N N . GLN C 1 404 ? 443.581 534.168 460.690 1.00 102.47 404 GLN C N 1
ATOM 10597 C CA . GLN C 1 404 ? 444.583 535.199 460.966 1.00 102.47 404 GLN C CA 1
ATOM 10598 C C . GLN C 1 404 ? 445.741 534.659 461.814 1.00 102.47 404 GLN C C 1
ATOM 10599 O O . GLN C 1 404 ? 446.907 534.878 461.480 1.00 102.47 404 GLN C O 1
ATOM 10605 N N . LYS C 1 405 ? 445.448 533.882 462.864 1.00 102.53 405 LYS C N 1
ATOM 10606 C CA . LYS C 1 405 ? 446.487 533.195 463.651 1.00 102.53 405 LYS C CA 1
ATOM 10607 C C . LYS C 1 405 ? 447.259 532.178 462.811 1.00 102.53 405 LYS C C 1
ATOM 10608 O O . LYS C 1 405 ? 448.483 532.107 462.898 1.00 102.53 405 LYS C O 1
ATOM 10614 N N . THR C 1 406 ? 446.569 531.432 461.950 1.00 104.81 406 THR C N 1
ATOM 10615 C CA . THR C 1 406 ? 447.194 530.439 461.063 1.00 104.81 406 THR C CA 1
ATOM 10616 C C . THR C 1 406 ? 448.158 531.092 460.074 1.00 104.81 406 THR C C 1
ATOM 10617 O O . THR C 1 406 ? 449.267 530.595 459.893 1.00 104.81 406 THR C O 1
ATOM 10621 N N . ARG C 1 407 ? 447.805 532.249 459.495 1.00 107.95 407 ARG C N 1
ATOM 10622 C CA . ARG C 1 407 ? 448.704 533.009 458.615 1.00 107.95 407 ARG C CA 1
ATOM 10623 C C . ARG C 1 407 ? 449.991 533.391 459.338 1.00 107.95 407 ARG C C 1
ATOM 10624 O O . ARG C 1 407 ? 451.067 533.077 458.836 1.00 107.95 407 ARG C O 1
ATOM 10632 N N . LYS C 1 408 ? 449.910 534.010 460.520 1.00 102.20 408 LYS C N 1
ATOM 10633 C CA . LYS C 1 408 ? 451.118 534.335 461.293 1.00 102.20 408 LYS C CA 1
ATOM 10634 C C . LYS C 1 408 ? 451.935 533.082 461.606 1.00 102.20 408 LYS C C 1
ATOM 10635 O O . LYS C 1 408 ? 453.152 533.109 461.466 1.00 102.20 408 LYS C O 1
ATOM 10641 N N . GLY C 1 409 ? 451.290 531.959 461.922 1.00 103.74 409 GLY C N 1
ATOM 10642 C CA . GLY C 1 409 ? 451.973 530.676 462.123 1.00 103.74 409 GLY C CA 1
ATOM 10643 C C . GLY C 1 409 ? 452.789 530.218 460.907 1.00 103.74 409 GLY C C 1
ATOM 10644 O O . GLY C 1 409 ? 453.952 529.836 461.048 1.00 103.74 409 GLY C O 1
ATOM 10645 N N . ILE C 1 410 ? 452.224 530.310 459.702 1.00 102.24 410 ILE C N 1
ATOM 10646 C CA . ILE C 1 410 ? 452.935 529.964 458.463 1.00 102.24 410 ILE C CA 1
ATOM 10647 C C . ILE C 1 410 ? 454.058 530.968 458.181 1.00 102.24 410 ILE C C 1
ATOM 10648 O O . ILE C 1 410 ? 455.147 530.578 457.765 1.00 102.24 410 ILE C O 1
ATOM 10653 N N . GLU C 1 411 ? 453.852 532.255 458.446 1.00 104.60 411 GLU C N 1
ATOM 10654 C CA . GLU C 1 411 ? 454.904 533.264 458.296 1.00 104.60 411 GLU C CA 1
ATOM 10655 C C . GLU C 1 411 ? 456.067 533.042 459.273 1.00 104.60 411 GLU C C 1
ATOM 10656 O O . GLU C 1 411 ? 457.217 533.206 458.871 1.00 104.60 411 GLU C O 1
ATOM 10662 N N . ARG C 1 412 ? 455.818 532.594 460.516 1.00 103.43 412 ARG C N 1
ATOM 10663 C CA . ARG C 1 412 ? 456.896 532.171 461.429 1.00 103.43 412 ARG C CA 1
ATOM 10664 C C . ARG C 1 412 ? 457.664 530.998 460.829 1.00 103.43 412 ARG C C 1
ATOM 10665 O O . ARG C 1 412 ? 458.879 531.073 460.668 1.00 103.43 412 ARG C O 1
ATOM 10673 N N . LEU C 1 413 ? 456.963 529.928 460.454 1.00 104.08 413 LEU C N 1
ATOM 10674 C CA . LEU C 1 413 ? 457.578 528.703 459.935 1.00 104.08 413 LEU C CA 1
ATOM 10675 C C . LEU C 1 413 ? 458.441 528.959 458.696 1.00 104.08 413 LEU C C 1
ATOM 10676 O O . LEU C 1 413 ? 459.585 528.522 458.621 1.00 104.08 413 LEU C O 1
ATOM 10681 N N . THR C 1 414 ? 457.909 529.700 457.732 1.00 103.04 414 THR C N 1
ATOM 10682 C CA . THR C 1 414 ? 458.569 529.949 456.444 1.00 103.04 414 THR C CA 1
ATOM 10683 C C . THR C 1 414 ? 459.758 530.910 456.512 1.00 103.04 414 THR C C 1
ATOM 10684 O O . THR C 1 414 ? 460.425 531.090 455.496 1.00 103.04 414 THR C O 1
ATOM 10688 N N . VAL C 1 415 ? 460.076 531.497 457.672 1.00 98.61 415 VAL C N 1
ATOM 10689 C CA . VAL C 1 415 ? 461.255 532.366 457.847 1.00 98.61 415 VAL C CA 1
ATOM 10690 C C . VAL C 1 415 ? 462.196 531.874 458.951 1.00 98.61 415 VAL C C 1
ATOM 10691 O O . VAL C 1 415 ? 463.412 531.947 458.785 1.00 98.61 415 VAL C O 1
ATOM 10695 N N . LEU C 1 416 ? 461.688 531.311 460.051 1.00 101.60 416 LEU C N 1
ATOM 10696 C CA . LEU C 1 416 ? 462.523 530.700 461.095 1.00 101.60 416 LEU C CA 1
ATOM 10697 C C . LEU C 1 416 ? 463.121 529.348 460.683 1.00 101.60 416 LEU C C 1
ATOM 10698 O O . LEU C 1 416 ? 464.146 528.945 461.232 1.00 101.60 416 LEU C O 1
ATOM 10703 N N . GLY C 1 417 ? 462.488 528.619 459.762 1.00 111.89 417 GLY C N 1
ATOM 10704 C CA . GLY C 1 417 ? 462.874 527.241 459.452 1.00 111.89 417 GLY C CA 1
ATOM 10705 C C . GLY C 1 417 ? 462.625 526.290 460.630 1.00 111.89 417 GLY C C 1
ATOM 10706 O O . GLY C 1 417 ? 461.625 526.408 461.337 1.00 111.89 417 GLY C O 1
ATOM 10707 N N . GLU C 1 418 ? 463.535 525.341 460.863 1.00 117.97 418 GLU C N 1
ATOM 10708 C CA . GLU C 1 418 ? 463.319 524.242 461.821 1.00 117.97 418 GLU C CA 1
ATOM 10709 C C . GLU C 1 418 ? 463.109 524.713 463.268 1.00 117.97 418 GLU C C 1
ATOM 10710 O O . GLU C 1 418 ? 462.454 524.033 464.058 1.00 117.97 418 GLU C O 1
ATOM 10716 N N . HIS C 1 419 ? 463.620 525.893 463.623 1.00 110.04 419 HIS C N 1
ATOM 10717 C CA . HIS C 1 419 ? 463.456 526.487 464.952 1.00 110.04 419 HIS C CA 1
ATOM 10718 C C . HIS C 1 419 ? 462.018 526.902 465.286 1.00 110.04 419 HIS C C 1
ATOM 10719 O O . HIS C 1 419 ? 461.715 527.150 466.452 1.00 110.04 419 HIS C O 1
ATOM 10726 N N . ALA C 1 420 ? 461.113 526.980 464.308 1.00 112.95 420 ALA C N 1
ATOM 10727 C CA . ALA C 1 420 ? 459.750 527.473 464.518 1.00 112.95 420 ALA C CA 1
ATOM 10728 C C . ALA C 1 420 ? 458.958 526.678 465.572 1.00 112.95 420 ALA C C 1
ATOM 10729 O O . ALA C 1 420 ? 458.087 527.230 466.246 1.00 112.95 420 ALA C O 1
ATOM 10731 N N . TRP C 1 421 ? 459.280 525.399 465.753 1.00 114.00 421 TRP C N 1
ATOM 10732 C CA . TRP C 1 421 ? 458.652 524.529 466.744 1.00 114.00 421 TRP C CA 1
ATOM 10733 C C . TRP C 1 421 ? 458.997 524.852 468.210 1.00 114.00 421 TRP C C 1
ATOM 10734 O O . TRP C 1 421 ? 458.348 524.316 469.104 1.00 114.00 421 TRP C O 1
ATOM 10745 N N . ASP C 1 422 ? 459.968 525.723 468.501 1.00 112.47 422 ASP C N 1
ATOM 10746 C CA . ASP C 1 422 ? 460.275 526.138 469.884 1.00 112.47 422 ASP C CA 1
ATOM 10747 C C . ASP C 1 422 ? 459.312 527.192 470.461 1.00 112.47 422 ASP C C 1
ATOM 10748 O O . ASP C 1 422 ? 459.345 527.452 471.666 1.00 112.47 422 ASP C O 1
ATOM 10753 N N . PHE C 1 423 ? 458.484 527.845 469.644 1.00 105.81 423 PHE C N 1
ATOM 10754 C CA . PHE C 1 423 ? 457.657 528.960 470.107 1.00 105.81 423 PHE C CA 1
ATOM 10755 C C . PHE C 1 423 ? 456.516 528.470 471.010 1.00 105.81 423 PHE C C 1
ATOM 10756 O O . PHE C 1 423 ? 455.587 527.809 470.546 1.00 105.81 423 PHE C O 1
ATOM 10764 N N . GLY C 1 424 ? 456.581 528.794 472.304 1.00 116.25 424 GLY C N 1
ATOM 10765 C CA . GLY C 1 424 ? 455.712 528.230 473.342 1.00 116.25 424 GLY C CA 1
ATOM 10766 C C . GLY C 1 424 ? 456.159 526.828 473.783 1.00 116.25 424 GLY C C 1
ATOM 10767 O O . GLY C 1 424 ? 456.395 525.949 472.956 1.00 116.25 424 GLY C O 1
ATOM 10768 N N . SER C 1 425 ? 456.272 526.599 475.096 1.00 125.83 425 SER C N 1
ATOM 10769 C CA . SER C 1 425 ? 456.842 525.375 475.698 1.00 125.83 425 SER C CA 1
ATOM 10770 C C . SER C 1 425 ? 455.866 524.179 475.708 1.00 125.83 425 SER C C 1
ATOM 10771 O O . SER C 1 425 ? 455.719 523.467 476.704 1.00 125.83 425 SER C O 1
ATOM 10774 N N . VAL C 1 426 ? 455.171 523.955 474.589 1.00 135.44 426 VAL C N 1
ATOM 10775 C CA . VAL C 1 426 ? 454.146 522.912 474.418 1.00 135.44 426 VAL C CA 1
ATOM 10776 C C . VAL C 1 426 ? 454.757 521.508 474.507 1.00 135.44 426 VAL C C 1
ATOM 10777 O O . VAL C 1 426 ? 455.659 521.162 473.745 1.00 135.44 426 VAL C O 1
ATOM 10781 N N . GLY C 1 427 ? 454.246 520.682 475.425 1.00 141.82 427 GLY C N 1
ATOM 10782 C CA . GLY C 1 427 ? 454.731 519.315 475.674 1.00 141.82 427 GLY C CA 1
ATOM 10783 C C . GLY C 1 427 ? 454.078 518.214 474.826 1.00 141.82 427 GLY C C 1
ATOM 10784 O O . GLY C 1 427 ? 454.441 517.044 474.959 1.00 141.82 427 GLY C O 1
ATOM 10785 N N . GLY C 1 428 ? 453.104 518.552 473.974 1.00 142.40 428 GLY C N 1
ATOM 10786 C CA . GLY C 1 428 ? 452.345 517.589 473.167 1.00 142.40 428 GLY C CA 1
ATOM 10787 C C . GLY C 1 428 ? 453.209 516.819 472.160 1.00 142.40 428 GLY C C 1
ATOM 10788 O O . GLY C 1 428 ? 454.023 517.408 471.443 1.00 142.40 428 GLY C O 1
ATOM 10789 N N . VAL C 1 429 ? 453.013 515.500 472.076 1.00 142.93 429 VAL C N 1
ATOM 10790 C CA . VAL C 1 429 ? 453.883 514.570 471.325 1.00 142.93 429 VAL C CA 1
ATOM 10791 C C . VAL C 1 429 ? 454.002 514.935 469.843 1.00 142.93 429 VAL C C 1
ATOM 10792 O O . VAL C 1 429 ? 455.089 514.826 469.269 1.00 142.93 429 VAL C O 1
ATOM 10796 N N . MET C 1 430 ? 452.930 515.445 469.229 1.00 142.50 430 MET C N 1
ATOM 10797 C CA . MET C 1 430 ? 452.914 515.838 467.815 1.00 142.50 430 MET C CA 1
ATOM 10798 C C . MET C 1 430 ? 453.962 516.910 467.472 1.00 142.50 430 MET C C 1
ATOM 10799 O O . MET C 1 430 ? 454.475 516.931 466.355 1.00 142.50 430 MET C O 1
ATOM 10804 N N . THR C 1 431 ? 454.367 517.746 468.435 1.00 139.98 431 THR C N 1
ATOM 10805 C CA . THR C 1 431 ? 455.452 518.718 468.219 1.00 139.98 431 THR C CA 1
ATOM 10806 C C . THR C 1 431 ? 456.758 518.025 467.830 1.00 139.98 431 THR C C 1
ATOM 10807 O O . THR C 1 431 ? 457.435 518.467 466.905 1.00 139.98 431 THR C O 1
ATOM 10811 N N . SER C 1 432 ? 457.089 516.891 468.458 1.00 141.25 432 SER C N 1
ATOM 10812 C CA . SER C 1 432 ? 458.291 516.115 468.123 1.00 141.25 432 SER C CA 1
ATOM 10813 C C . SER C 1 432 ? 458.209 515.503 466.720 1.00 141.25 432 SER C C 1
ATOM 10814 O O . SER C 1 432 ? 459.210 515.457 466.005 1.00 141.25 432 SER C O 1
ATOM 10817 N N . ILE C 1 433 ? 457.008 515.095 466.294 1.00 139.22 433 ILE C N 1
ATOM 10818 C CA . ILE C 1 433 ? 456.763 514.523 464.966 1.00 139.22 433 ILE C CA 1
ATOM 10819 C C . ILE C 1 433 ? 456.947 515.604 463.895 1.00 139.22 433 ILE C C 1
ATOM 10820 O O . ILE C 1 433 ? 457.723 515.423 462.959 1.00 139.22 433 ILE C O 1
ATOM 10825 N N . GLY C 1 434 ? 456.304 516.761 464.066 1.00 133.54 434 GLY C N 1
ATOM 10826 C CA . GLY C 1 434 ? 456.445 517.895 463.150 1.00 133.54 434 GLY C CA 1
ATOM 10827 C C . GLY C 1 434 ? 457.890 518.392 463.048 1.00 133.54 434 GLY C C 1
ATOM 10828 O O . GLY C 1 434 ? 458.415 518.542 461.943 1.00 133.54 434 GLY C O 1
ATOM 10829 N N . ARG C 1 435 ? 458.572 518.544 464.193 1.00 131.61 435 ARG C N 1
ATOM 10830 C CA . ARG C 1 435 ? 459.988 518.932 464.264 1.00 131.61 435 ARG C CA 1
ATOM 10831 C C . ARG C 1 435 ? 460.877 517.975 463.476 1.00 131.61 435 ARG C C 1
ATOM 10832 O O . ARG C 1 435 ? 461.698 518.415 462.670 1.00 131.61 435 ARG C O 1
ATOM 10840 N N . ALA C 1 436 ? 460.708 516.669 463.676 1.00 134.41 436 ALA C N 1
ATOM 10841 C CA . ALA C 1 436 ? 461.474 515.657 462.960 1.00 134.41 436 ALA C CA 1
ATOM 10842 C C . ALA C 1 436 ? 461.183 515.687 461.454 1.00 134.41 436 ALA C C 1
ATOM 10843 O O . ALA C 1 436 ? 462.111 515.783 460.655 1.00 134.41 436 ALA C O 1
ATOM 10845 N N . MET C 1 437 ? 459.909 515.662 461.053 1.00 135.85 437 MET C N 1
ATOM 10846 C CA . MET C 1 437 ? 459.527 515.634 459.640 1.00 135.85 437 MET C CA 1
ATOM 10847 C C . MET C 1 437 ? 460.068 516.843 458.879 1.00 135.85 437 MET C C 1
ATOM 10848 O O . MET C 1 437 ? 460.680 516.674 457.826 1.00 135.85 437 MET C O 1
ATOM 10853 N N . HIS C 1 438 ? 459.913 518.056 459.416 1.00 131.47 438 HIS C N 1
ATOM 10854 C CA . HIS C 1 438 ? 460.460 519.255 458.775 1.00 131.47 438 HIS C CA 1
ATOM 10855 C C . HIS C 1 438 ? 461.989 519.208 458.715 1.00 131.47 438 HIS C C 1
ATOM 10856 O O . HIS C 1 438 ? 462.550 519.439 457.647 1.00 131.47 438 HIS C O 1
ATOM 10863 N N . THR C 1 439 ? 462.663 518.787 459.792 1.00 134.02 439 THR C N 1
ATOM 10864 C CA . THR C 1 439 ? 464.132 518.665 459.809 1.00 134.02 439 THR C CA 1
ATOM 10865 C C . THR C 1 439 ? 464.635 517.690 458.741 1.00 134.02 439 THR C C 1
ATOM 10866 O O . THR C 1 439 ? 465.593 517.991 458.028 1.00 134.02 439 THR C O 1
ATOM 10870 N N . VAL C 1 440 ? 463.978 516.537 458.586 1.00 139.17 440 VAL C N 1
ATOM 10871 C CA . VAL C 1 440 ? 464.332 515.531 457.574 1.00 139.17 440 VAL C CA 1
ATOM 10872 C C . VAL C 1 440 ? 464.083 516.053 456.159 1.00 139.17 440 VAL C C 1
ATOM 10873 O O . VAL C 1 440 ? 464.990 516.021 455.329 1.00 139.17 440 VAL C O 1
ATOM 10877 N N . LEU C 1 441 ? 462.883 516.563 455.871 1.00 141.64 441 LEU C N 1
ATOM 10878 C CA . LEU C 1 441 ? 462.521 517.025 454.528 1.00 141.64 441 LEU C CA 1
ATOM 10879 C C . LEU C 1 441 ? 463.337 518.252 454.099 1.00 141.64 441 LEU C C 1
ATOM 10880 O O . LEU C 1 441 ? 463.807 518.315 452.963 1.00 141.64 441 LEU C O 1
ATOM 10885 N N . GLY C 1 442 ? 463.551 519.207 455.006 1.00 145.91 442 GLY C N 1
ATOM 10886 C CA . GLY C 1 442 ? 464.356 520.401 454.750 1.00 145.91 442 GLY C CA 1
ATOM 10887 C C . GLY C 1 442 ? 465.828 520.062 454.520 1.00 145.91 442 GLY C C 1
ATOM 10888 O O . GLY C 1 442 ? 466.424 520.525 453.547 1.00 145.91 442 GLY C O 1
ATOM 10889 N N . GLY C 1 443 ? 466.403 519.181 455.346 1.00 149.00 443 GLY C N 1
ATOM 10890 C CA . GLY C 1 443 ? 467.767 518.683 455.159 1.00 149.00 443 GLY C CA 1
ATOM 10891 C C . GLY C 1 443 ? 467.944 517.954 453.826 1.00 149.00 443 GLY C C 1
ATOM 10892 O O . GLY C 1 443 ? 468.895 518.229 453.091 1.00 149.00 443 GLY C O 1
ATOM 10893 N N . ALA C 1 444 ? 467.002 517.083 453.458 1.00 148.62 444 ALA C N 1
ATOM 10894 C CA . ALA C 1 444 ? 467.027 516.394 452.173 1.00 148.62 444 ALA C CA 1
ATOM 10895 C C . ALA C 1 444 ? 466.994 517.384 451.002 1.00 148.62 444 ALA C C 1
ATOM 10896 O O . ALA C 1 444 ? 467.888 517.367 450.159 1.00 148.62 444 ALA C O 1
ATOM 10898 N N . PHE C 1 445 ? 466.022 518.296 450.962 1.00 153.03 445 PHE C N 1
ATOM 10899 C CA . PHE C 1 445 ? 465.907 519.234 449.846 1.00 153.03 445 PHE C CA 1
ATOM 10900 C C . PHE C 1 445 ? 467.111 520.182 449.748 1.00 153.03 445 PHE C C 1
ATOM 10901 O O . PHE C 1 445 ? 467.665 520.362 448.663 1.00 153.03 445 PHE C O 1
ATOM 10909 N N . ASN C 1 446 ? 467.579 520.736 450.870 1.00 151.53 446 ASN C N 1
ATOM 10910 C CA . ASN C 1 446 ? 468.726 521.643 450.868 1.00 151.53 446 ASN C CA 1
ATOM 10911 C C . ASN C 1 446 ? 470.015 520.942 450.416 1.00 151.53 446 ASN C C 1
ATOM 10912 O O . ASN C 1 446 ? 470.766 521.505 449.620 1.00 151.53 446 ASN C O 1
ATOM 10917 N N . THR C 1 447 ? 470.275 519.714 450.873 1.00 152.05 447 THR C N 1
ATOM 10918 C CA . THR C 1 447 ? 471.496 518.980 450.485 1.00 152.05 447 THR C CA 1
ATOM 10919 C C . THR C 1 447 ? 471.447 518.440 449.054 1.00 152.05 447 THR C C 1
ATOM 10920 O O . THR C 1 447 ? 472.491 518.357 448.406 1.00 152.05 447 THR C O 1
ATOM 10924 N N . LEU C 1 448 ? 470.268 518.113 448.520 1.00 151.33 448 LEU C N 1
ATOM 10925 C CA . LEU C 1 448 ? 470.122 517.642 447.139 1.00 151.33 448 LEU C CA 1
ATOM 10926 C C . LEU C 1 448 ? 470.091 518.778 446.101 1.00 151.33 448 LEU C C 1
ATOM 10927 O O . LEU C 1 448 ? 470.705 518.645 445.043 1.00 151.33 448 LEU C O 1
ATOM 10932 N N . LEU C 1 449 ? 469.366 519.871 446.368 1.00 152.83 449 LEU C N 1
ATOM 10933 C CA . LEU C 1 449 ? 468.972 520.860 445.349 1.00 152.83 449 LEU C CA 1
ATOM 10934 C C . LEU C 1 449 ? 469.091 522.327 445.800 1.00 152.83 449 LEU C C 1
ATOM 10935 O O . LEU C 1 449 ? 468.739 523.228 445.039 1.00 152.83 449 LEU C O 1
ATOM 10940 N N . GLY C 1 450 ? 469.556 522.603 447.021 1.00 155.13 450 GLY C N 1
ATOM 10941 C CA . GLY C 1 450 ? 469.346 523.896 447.691 1.00 155.13 450 GLY C CA 1
ATOM 10942 C C . GLY C 1 450 ? 469.762 525.135 446.888 1.00 155.13 450 GLY C C 1
ATOM 10943 O O . GLY C 1 450 ? 469.003 526.106 446.820 1.00 155.13 450 GLY C O 1
ATOM 10944 N N . GLY C 1 451 ? 470.923 525.088 446.230 1.00 158.37 451 GLY C N 1
ATOM 10945 C CA . GLY C 1 451 ? 471.489 526.210 445.467 1.00 158.37 451 GLY C CA 1
ATOM 10946 C C . GLY C 1 451 ? 470.923 526.425 444.054 1.00 158.37 451 GLY C C 1
ATOM 10947 O O . GLY C 1 451 ? 471.289 527.403 443.399 1.00 158.37 451 GLY C O 1
ATOM 10948 N N . VAL C 1 452 ? 470.056 525.538 443.554 1.00 157.54 452 VAL C N 1
ATOM 10949 C CA . VAL C 1 452 ? 469.482 525.640 442.199 1.00 157.54 452 VAL C CA 1
ATOM 10950 C C . VAL C 1 452 ? 468.532 526.844 442.091 1.00 157.54 452 VAL C C 1
ATOM 10951 O O . VAL C 1 452 ? 467.838 527.184 443.050 1.00 157.54 452 VAL C O 1
ATOM 10955 N N . GLY C 1 453 ? 468.491 527.506 440.933 1.00 158.58 453 GLY C N 1
ATOM 10956 C CA . GLY C 1 453 ? 467.621 528.667 440.685 1.00 158.58 453 GLY C CA 1
ATOM 10957 C C . GLY C 1 453 ? 466.120 528.344 440.616 1.00 158.58 453 GLY C C 1
ATOM 10958 O O . GLY C 1 453 ? 465.718 527.194 440.443 1.00 158.58 453 GLY C O 1
ATOM 10959 N N . PHE C 1 454 ? 465.274 529.371 440.717 1.00 158.22 454 PHE C N 1
ATOM 10960 C CA . PHE C 1 454 ? 463.814 529.228 440.778 1.00 158.22 454 PHE C CA 1
ATOM 10961 C C . PHE C 1 454 ? 463.220 528.536 439.543 1.00 158.22 454 PHE C C 1
ATOM 10962 O O . PHE C 1 454 ? 462.492 527.551 439.666 1.00 158.22 454 PHE C O 1
ATOM 10970 N N . LEU C 1 455 ? 463.582 528.997 438.344 1.00 155.81 455 LEU C N 1
ATOM 10971 C CA . LEU C 1 455 ? 463.130 528.376 437.098 1.00 155.81 455 LEU C CA 1
ATOM 10972 C C . LEU C 1 455 ? 463.601 526.913 436.970 1.00 155.81 455 LEU C C 1
ATOM 10973 O O . LEU C 1 455 ? 462.748 526.049 436.771 1.00 155.81 455 LEU C O 1
ATOM 10978 N N . PRO C 1 456 ? 464.893 526.566 437.138 1.00 153.73 456 PRO C N 1
ATOM 10979 C CA . PRO C 1 456 ? 465.308 525.171 437.037 1.00 153.73 456 PRO C CA 1
ATOM 10980 C C . PRO C 1 456 ? 464.703 524.272 438.122 1.00 153.73 456 PRO C C 1
ATOM 10981 O O . PRO C 1 456 ? 464.391 523.122 437.821 1.00 153.73 456 PRO C O 1
ATOM 10985 N N . LYS C 1 457 ? 464.435 524.777 439.338 1.00 159.08 457 LYS C N 1
ATOM 10986 C CA . LYS C 1 457 ? 463.648 524.049 440.356 1.00 159.08 457 LYS C CA 1
ATOM 10987 C C . LYS C 1 457 ? 462.240 523.708 439.848 1.00 159.08 457 LYS C C 1
ATOM 10988 O O . LYS C 1 457 ? 461.822 522.555 439.952 1.00 159.08 457 LYS C O 1
ATOM 10994 N N . ILE C 1 458 ? 461.527 524.666 439.245 1.00 161.34 458 ILE C N 1
ATOM 10995 C CA . ILE C 1 458 ? 460.208 524.407 438.641 1.00 161.34 458 ILE C CA 1
ATOM 10996 C C . ILE C 1 458 ? 460.324 523.409 437.484 1.00 161.34 458 ILE C C 1
ATOM 10997 O O . ILE C 1 458 ? 459.597 522.417 437.451 1.00 161.34 458 ILE C O 1
ATOM 11002 N N . LEU C 1 459 ? 461.252 523.633 436.552 1.00 162.51 459 LEU C N 1
ATOM 11003 C CA . LEU C 1 459 ? 461.430 522.770 435.382 1.00 162.51 459 LEU C CA 1
ATOM 11004 C C . LEU C 1 459 ? 461.767 521.325 435.779 1.00 162.51 459 LEU C C 1
ATOM 11005 O O . LEU C 1 459 ? 461.207 520.400 435.195 1.00 162.51 459 LEU C O 1
ATOM 11010 N N . LEU C 1 460 ? 462.607 521.113 436.798 1.00 163.67 460 LEU C N 1
ATOM 11011 C CA . LEU C 1 460 ? 462.908 519.782 437.326 1.00 163.67 460 LEU C CA 1
ATOM 11012 C C . LEU C 1 460 ? 461.651 519.114 437.903 1.00 163.67 460 LEU C C 1
ATOM 11013 O O . LEU C 1 460 ? 461.350 517.970 437.558 1.00 163.67 460 LEU C O 1
ATOM 11018 N N . GLY C 1 461 ? 460.885 519.829 438.734 1.00 166.78 461 GLY C N 1
ATOM 11019 C CA . GLY C 1 461 ? 459.661 519.295 439.338 1.00 166.78 461 GLY C CA 1
ATOM 11020 C C . GLY C 1 461 ? 458.606 518.912 438.294 1.00 166.78 461 GLY C C 1
ATOM 11021 O O . GLY C 1 461 ? 458.083 517.795 438.308 1.00 166.78 461 GLY C O 1
ATOM 11022 N N . VAL C 1 462 ? 458.342 519.808 437.339 1.00 170.42 462 VAL C N 1
ATOM 11023 C CA . VAL C 1 462 ? 457.402 519.565 436.233 1.00 170.42 462 VAL C CA 1
ATOM 11024 C C . VAL C 1 462 ? 457.868 518.404 435.353 1.00 170.42 462 VAL C C 1
ATOM 11025 O O . VAL C 1 462 ? 457.068 517.525 435.038 1.00 170.42 462 VAL C O 1
ATOM 11029 N N . ALA C 1 463 ? 459.151 518.354 434.984 1.00 174.14 463 ALA C N 1
ATOM 11030 C CA . ALA C 1 463 ? 459.679 517.291 434.133 1.00 174.14 463 ALA C CA 1
ATOM 11031 C C . ALA C 1 463 ? 459.510 515.909 434.775 1.00 174.14 463 ALA C C 1
ATOM 11032 O O . ALA C 1 463 ? 459.024 514.990 434.119 1.00 174.14 463 ALA C O 1
ATOM 11034 N N . MET C 1 464 ? 459.840 515.752 436.061 1.00 177.64 464 MET C N 1
ATOM 11035 C CA . MET C 1 464 ? 459.650 514.469 436.745 1.00 177.64 464 MET C CA 1
ATOM 11036 C C . MET C 1 464 ? 458.170 514.066 436.818 1.00 177.64 464 MET C C 1
ATOM 11037 O O . MET C 1 464 ? 457.843 512.913 436.546 1.00 177.64 464 MET C O 1
ATOM 11042 N N . ALA C 1 465 ? 457.254 515.000 437.092 1.00 181.87 465 ALA C N 1
ATOM 11043 C CA . ALA C 1 465 ? 455.822 514.697 437.082 1.00 181.87 465 ALA C CA 1
ATOM 11044 C C . ALA C 1 465 ? 455.321 514.278 435.682 1.00 181.87 465 ALA C C 1
ATOM 11045 O O . ALA C 1 465 ? 454.630 513.268 435.544 1.00 181.87 465 ALA C O 1
ATOM 11047 N N . TRP C 1 466 ? 455.709 515.002 434.628 1.00 186.78 466 TRP C N 1
ATOM 11048 C CA . TRP C 1 466 ? 455.338 514.683 433.246 1.00 186.78 466 TRP C CA 1
ATOM 11049 C C . TRP C 1 466 ? 455.918 513.340 432.774 1.00 186.78 466 TRP C C 1
ATOM 11050 O O . TRP C 1 466 ? 455.204 512.538 432.171 1.00 186.78 466 TRP C O 1
ATOM 11061 N N . LEU C 1 467 ? 457.176 513.035 433.106 1.00 184.55 467 LEU C N 1
ATOM 11062 C CA . LEU C 1 467 ? 457.737 511.699 432.889 1.00 184.55 467 LEU C CA 1
ATOM 11063 C C . LEU C 1 467 ? 456.932 510.643 433.659 1.00 184.55 467 LEU C C 1
ATOM 11064 O O . LEU C 1 467 ? 456.600 509.606 433.094 1.00 184.55 467 LEU C O 1
ATOM 11069 N N . GLY C 1 468 ? 456.521 510.934 434.896 1.00 187.07 468 GLY C N 1
ATOM 11070 C CA . GLY C 1 468 ? 455.632 510.084 435.688 1.00 187.07 468 GLY C CA 1
ATOM 11071 C C . GLY C 1 468 ? 454.343 509.704 434.953 1.00 187.07 468 GLY C C 1
ATOM 11072 O O . GLY C 1 468 ? 453.995 508.524 434.907 1.00 187.07 468 GLY C O 1
ATOM 11073 N N . LEU C 1 469 ? 453.673 510.661 434.302 1.00 188.14 469 LEU C N 1
ATOM 11074 C CA . LEU C 1 469 ? 452.492 510.394 433.465 1.00 188.14 469 LEU C CA 1
ATOM 11075 C C . LEU C 1 469 ? 452.798 509.529 432.226 1.00 188.14 469 LEU C C 1
ATOM 11076 O O . LEU C 1 469 ? 451.905 508.855 431.714 1.00 188.14 469 LEU C O 1
ATOM 11081 N N . ASN C 1 470 ? 454.040 509.537 431.737 1.00 190.24 470 ASN C N 1
ATOM 11082 C CA . ASN C 1 470 ? 454.483 508.774 430.564 1.00 190.24 470 ASN C CA 1
ATOM 11083 C C . ASN C 1 470 ? 455.049 507.369 430.885 1.00 190.24 470 ASN C C 1
ATOM 11084 O O . ASN C 1 470 ? 455.256 506.579 429.961 1.00 190.24 470 ASN C O 1
ATOM 11089 N N . MET C 1 471 ? 455.315 507.029 432.153 1.00 194.02 471 MET C N 1
ATOM 11090 C CA . MET C 1 471 ? 455.934 505.742 432.517 1.00 194.02 471 MET C CA 1
ATOM 11091 C C . MET C 1 471 ? 455.050 504.519 432.224 1.00 194.02 471 MET C C 1
ATOM 11092 O O . MET C 1 471 ? 453.829 504.555 432.386 1.00 194.02 471 MET C O 1
ATOM 11097 N N . ARG C 1 472 ? 455.690 503.399 431.858 1.00 196.49 472 ARG C N 1
ATOM 11098 C CA . ARG C 1 472 ? 455.047 502.108 431.532 1.00 196.49 472 ARG C CA 1
ATOM 11099 C C . ARG C 1 472 ? 454.882 501.155 432.730 1.00 196.49 472 ARG C C 1
ATOM 11100 O O . ARG C 1 472 ? 454.557 499.983 432.545 1.00 196.49 472 ARG C O 1
ATOM 11108 N N . ASN C 1 473 ? 455.088 501.640 433.955 1.00 197.84 473 ASN C N 1
ATOM 11109 C CA . ASN C 1 473 ? 454.823 500.922 435.208 1.00 197.84 473 ASN C CA 1
ATOM 11110 C C . ASN C 1 473 ? 454.121 501.856 436.221 1.00 197.84 473 ASN C C 1
ATOM 11111 O O . ASN C 1 473 ? 454.587 502.982 436.411 1.00 197.84 473 ASN C O 1
ATOM 11116 N N . PRO C 1 474 ? 453.050 501.425 436.916 1.00 198.47 474 PRO C N 1
ATOM 11117 C CA . PRO C 1 474 ? 452.266 502.306 437.787 1.00 198.47 474 PRO C CA 1
ATOM 11118 C C . PRO C 1 474 ? 452.971 502.680 439.102 1.00 198.47 474 PRO C C 1
ATOM 11119 O O . PRO C 1 474 ? 452.790 503.792 439.599 1.00 198.47 474 PRO C O 1
ATOM 11123 N N . THR C 1 475 ? 453.816 501.804 439.657 1.00 199.54 475 THR C N 1
ATOM 11124 C CA . THR C 1 475 ? 454.595 502.109 440.874 1.00 199.54 475 THR C CA 1
ATOM 11125 C C . THR C 1 475 ? 455.707 503.118 440.578 1.00 199.54 475 THR C C 1
ATOM 11126 O O . THR C 1 475 ? 455.852 504.105 441.300 1.00 199.54 475 THR C O 1
ATOM 11130 N N . LEU C 1 476 ? 456.451 502.934 439.480 1.00 197.87 476 LEU C N 1
ATOM 11131 C CA . LEU C 1 476 ? 457.457 503.912 439.042 1.00 197.87 476 LEU C CA 1
ATOM 11132 C C . LEU C 1 476 ? 456.808 505.243 438.625 1.00 197.87 476 LEU C C 1
ATOM 11133 O O . LEU C 1 476 ? 457.292 506.306 439.013 1.00 197.87 476 LEU C O 1
ATOM 11138 N N . SER C 1 477 ? 455.666 505.191 437.926 1.00 194.94 477 SER C N 1
ATOM 11139 C CA . SER C 1 477 ? 454.843 506.365 437.604 1.00 194.94 477 SER C CA 1
ATOM 11140 C C . SER C 1 477 ? 454.499 507.167 438.862 1.00 194.94 477 SER C C 1
ATOM 11141 O O . SER C 1 477 ? 454.783 508.363 438.924 1.00 194.94 477 SER C O 1
ATOM 11144 N N . MET C 1 478 ? 453.978 506.506 439.903 1.00 194.65 478 MET C N 1
ATOM 11145 C CA . MET C 1 478 ? 453.672 507.152 441.181 1.00 194.65 478 MET C CA 1
ATOM 11146 C C . MET C 1 478 ? 454.922 507.730 441.862 1.00 194.65 478 MET C C 1
ATOM 11147 O O . MET C 1 478 ? 454.877 508.843 442.377 1.00 194.65 478 MET C O 1
ATOM 11152 N N . GLY C 1 479 ? 456.064 507.038 441.813 1.00 191.14 479 GLY C N 1
ATOM 11153 C CA . GLY C 1 479 ? 457.333 507.551 442.346 1.00 191.14 479 GLY C CA 1
ATOM 11154 C C . GLY C 1 479 ? 457.821 508.826 441.645 1.00 191.14 479 GLY C C 1
ATOM 11155 O O . GLY C 1 479 ? 458.225 509.788 442.304 1.00 191.14 479 GLY C O 1
ATOM 11156 N N . PHE C 1 480 ? 457.733 508.887 440.315 1.00 188.31 480 PHE C N 1
ATOM 11157 C CA . PHE C 1 480 ? 458.052 510.096 439.542 1.00 188.31 480 PHE C CA 1
ATOM 11158 C C . PHE C 1 480 ? 457.025 511.223 439.758 1.00 188.31 480 PHE C C 1
ATOM 11159 O O . PHE C 1 480 ? 457.414 512.383 439.897 1.00 188.31 480 PHE C O 1
ATOM 11167 N N . LEU C 1 481 ? 455.731 510.904 439.877 1.00 187.74 481 LEU C N 1
ATOM 11168 C CA . LEU C 1 481 ? 454.694 511.882 440.229 1.00 187.74 481 LEU C CA 1
ATOM 11169 C C . LEU C 1 481 ? 454.914 512.485 441.625 1.00 187.74 481 LEU C C 1
ATOM 11170 O O . LEU C 1 481 ? 454.881 513.707 441.775 1.00 187.74 481 LEU C O 1
ATOM 11175 N N . LEU C 1 482 ? 455.190 511.656 442.637 1.00 184.69 482 LEU C N 1
ATOM 11176 C CA . LEU C 1 482 ? 455.471 512.114 444.000 1.00 184.69 482 LEU C CA 1
ATOM 11177 C C . LEU C 1 482 ? 456.736 512.979 444.057 1.00 184.69 482 LEU C C 1
ATOM 11178 O O . LEU C 1 482 ? 456.689 514.113 444.531 1.00 184.69 482 LEU C O 1
ATOM 11183 N N . SER C 1 483 ? 457.863 512.476 443.546 1.00 182.70 483 SER C N 1
ATOM 11184 C CA . SER C 1 483 ? 459.142 513.202 443.596 1.00 182.70 483 SER C CA 1
ATOM 11185 C C . SER C 1 483 ? 459.128 514.506 442.782 1.00 182.70 483 SER C C 1
ATOM 11186 O O . SER C 1 483 ? 459.692 515.502 443.233 1.00 182.70 483 SER C O 1
ATOM 11189 N N . GLY C 1 484 ? 458.421 514.561 441.645 1.00 179.01 484 GLY C N 1
ATOM 11190 C CA . GLY C 1 484 ? 458.210 515.807 440.900 1.00 179.01 484 GLY C CA 1
ATOM 11191 C C . GLY C 1 484 ? 457.312 516.810 441.636 1.00 179.01 484 GLY C C 1
ATOM 11192 O O . GLY C 1 484 ? 457.662 517.984 441.768 1.00 179.01 484 GLY C O 1
ATOM 11193 N N . GLY C 1 485 ? 456.178 516.350 442.173 1.00 171.99 485 GLY C N 1
ATOM 11194 C CA . GLY C 1 485 ? 455.223 517.200 442.892 1.00 171.99 485 GLY C CA 1
ATOM 11195 C C . GLY C 1 485 ? 455.774 517.785 444.198 1.00 171.99 485 GLY C C 1
ATOM 11196 O O . GLY C 1 485 ? 455.529 518.955 444.497 1.00 171.99 485 GLY C O 1
ATOM 11197 N N . LEU C 1 486 ? 456.573 517.018 444.947 1.00 169.72 486 LEU C N 1
ATOM 11198 C CA . LEU C 1 486 ? 457.203 517.490 446.184 1.00 169.72 486 LEU C CA 1
ATOM 11199 C C . LEU C 1 486 ? 458.121 518.695 445.939 1.00 169.72 486 LEU C C 1
ATOM 11200 O O . LEU C 1 486 ? 458.046 519.671 446.682 1.00 169.72 486 LEU C O 1
ATOM 11205 N N . VAL C 1 487 ? 458.936 518.683 444.878 1.00 164.67 487 VAL C N 1
ATOM 11206 C CA . VAL C 1 487 ? 459.820 519.818 444.555 1.00 164.67 487 VAL C CA 1
ATOM 11207 C C . VAL C 1 487 ? 459.006 521.094 444.352 1.00 164.67 487 VAL C C 1
ATOM 11208 O O . VAL C 1 487 ? 459.349 522.140 444.900 1.00 164.67 487 VAL C O 1
ATOM 11212 N N . LEU C 1 488 ? 457.890 521.018 443.625 1.00 163.34 488 LEU C N 1
ATOM 11213 C CA . LEU C 1 488 ? 457.005 522.167 443.410 1.00 163.34 488 LEU C CA 1
ATOM 11214 C C . LEU C 1 488 ? 456.385 522.658 444.729 1.00 163.34 488 LEU C C 1
ATOM 11215 O O . LEU C 1 488 ? 456.456 523.848 445.041 1.00 163.34 488 LEU C O 1
ATOM 11220 N N . ALA C 1 489 ? 455.862 521.750 445.555 1.00 165.30 489 ALA C N 1
ATOM 11221 C CA . ALA C 1 489 ? 455.317 522.095 446.869 1.00 165.30 489 ALA C CA 1
ATOM 11222 C C . ALA C 1 489 ? 456.359 522.760 447.796 1.00 165.30 489 ALA C C 1
ATOM 11223 O O . ALA C 1 489 ? 456.011 523.623 448.602 1.00 165.30 489 ALA C O 1
ATOM 11225 N N . MET C 1 490 ? 457.640 522.404 447.654 1.00 164.66 490 MET C N 1
ATOM 11226 C CA . MET C 1 490 ? 458.759 522.995 448.399 1.00 164.66 490 MET C CA 1
ATOM 11227 C C . MET C 1 490 ? 459.254 524.344 447.839 1.00 164.66 490 MET C C 1
ATOM 11228 O O . MET C 1 490 ? 460.076 524.990 448.490 1.00 164.66 490 MET C O 1
ATOM 11233 N N . THR C 1 491 ? 458.805 524.790 446.655 1.00 160.63 491 THR C N 1
ATOM 11234 C CA . THR C 1 491 ? 459.456 525.911 445.934 1.00 160.63 491 THR C CA 1
ATOM 11235 C C . THR C 1 491 ? 458.533 526.956 445.300 1.00 160.63 491 THR C C 1
ATOM 11236 O O . THR C 1 491 ? 459.003 528.059 445.028 1.00 160.63 491 THR C O 1
ATOM 11240 N N . LEU C 1 492 ? 457.242 526.690 445.072 1.00 159.60 492 LEU C N 1
ATOM 11241 C CA . LEU C 1 492 ? 456.363 527.611 444.322 1.00 159.60 492 LEU C CA 1
ATOM 11242 C C . LEU C 1 492 ? 456.044 528.960 445.016 1.00 159.60 492 LEU C C 1
ATOM 11243 O O . LEU C 1 492 ? 455.405 529.820 444.410 1.00 159.60 492 LEU C O 1
ATOM 11248 N N . GLY C 1 493 ? 456.480 529.186 446.259 1.00 158.99 493 GLY C N 1
ATOM 11249 C CA . GLY C 1 493 ? 456.168 530.395 447.038 1.00 158.99 493 GLY C CA 1
ATOM 11250 C C . GLY C 1 493 ? 456.933 531.686 446.681 1.00 158.99 493 GLY C C 1
ATOM 11251 O O . GLY C 1 493 ? 456.706 532.707 447.332 1.00 158.99 493 GLY C O 1
ATOM 11252 N N . VAL C 1 494 ? 457.852 531.677 445.705 1.00 157.34 494 VAL C N 1
ATOM 11253 C CA . VAL C 1 494 ? 458.791 532.797 445.455 1.00 157.34 494 VAL C CA 1
ATOM 11254 C C . VAL C 1 494 ? 458.136 534.047 444.841 1.00 157.34 494 VAL C C 1
ATOM 11255 O O . VAL C 1 494 ? 458.201 535.120 445.444 1.00 157.34 494 VAL C O 1
ATOM 11259 N N . GLY C 1 495 ? 457.534 533.952 443.648 1.00 138.04 495 GLY C N 1
ATOM 11260 C CA . GLY C 1 495 ? 457.009 535.115 442.910 1.00 138.04 495 GLY C CA 1
ATOM 11261 C C . GLY C 1 495 ? 456.988 534.942 441.385 1.00 138.04 495 GLY C C 1
ATOM 11262 O O . GLY C 1 495 ? 456.923 533.817 440.887 1.00 138.04 495 GLY C O 1
ATOM 11263 N N . ALA C 1 496 ? 457.047 536.063 440.653 1.00 112.39 496 ALA C N 1
ATOM 11264 C CA . ALA C 1 496 ? 457.056 536.146 439.180 1.00 112.39 496 ALA C CA 1
ATOM 11265 C C . ALA C 1 496 ? 457.945 537.288 438.653 1.00 112.39 496 ALA C C 1
ATOM 11266 O O . ALA C 1 496 ? 458.041 538.337 439.327 1.00 112.39 496 ALA C O 1
ATOM 11269 N N . VAL D 2 1 ? 510.453 514.261 436.167 1.00 97.65 1 VAL D N 1
ATOM 11270 C CA . VAL D 2 1 ? 509.549 514.227 434.984 1.00 97.65 1 VAL D CA 1
ATOM 11271 C C . VAL D 2 1 ? 510.072 513.259 433.923 1.00 97.65 1 VAL D C 1
ATOM 11272 O O . VAL D 2 1 ? 511.281 513.087 433.788 1.00 97.65 1 V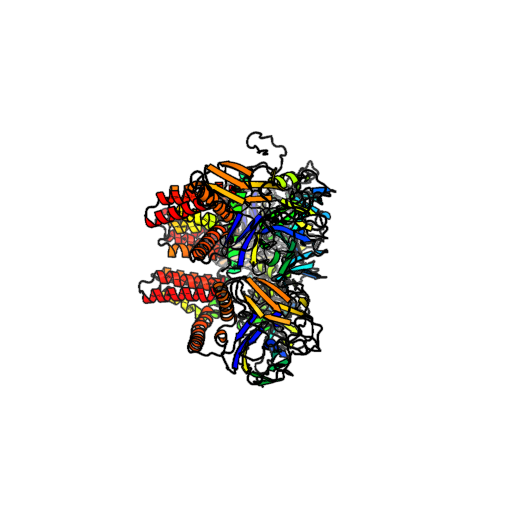AL D O 1
ATOM 11276 N N . LEU D 2 2 ? 509.175 512.599 433.182 1.00 83.21 2 LEU D N 1
ATOM 11277 C CA . LEU D 2 2 ? 509.533 511.646 432.124 1.00 83.21 2 LEU D CA 1
ATOM 11278 C C . LEU D 2 2 ? 510.087 512.313 430.850 1.00 83.21 2 LEU D C 1
ATOM 11279 O O . LEU D 2 2 ? 509.763 513.460 430.545 1.00 83.21 2 LEU D O 1
ATOM 11284 N N . ILE D 2 3 ? 510.880 511.564 430.082 1.00 77.96 3 ILE D N 1
ATOM 11285 C CA . ILE D 2 3 ? 511.290 511.893 428.712 1.00 77.96 3 ILE D CA 1
ATOM 11286 C C . ILE D 2 3 ? 510.819 510.754 427.795 1.00 77.96 3 ILE D C 1
ATOM 11287 O O . ILE D 2 3 ? 511.210 509.613 428.032 1.00 77.96 3 ILE D O 1
ATOM 11292 N N . PRO D 2 4 ? 509.974 510.991 426.781 1.00 80.92 4 PRO D N 1
ATOM 11293 C CA . PRO D 2 4 ? 509.494 509.941 425.882 1.00 80.92 4 PRO D CA 1
ATOM 11294 C C . PRO D 2 4 ? 510.605 509.254 425.088 1.00 80.92 4 PRO D C 1
ATOM 11295 O O . PRO D 2 4 ? 511.584 509.888 424.699 1.00 80.92 4 PRO D O 1
ATOM 11299 N N . SER D 2 5 ? 510.431 507.979 424.747 1.00 86.98 5 SER D N 1
ATOM 11300 C CA . SER D 2 5 ? 511.341 507.290 423.822 1.00 86.98 5 SER D CA 1
ATOM 11301 C C . SER D 2 5 ? 511.240 507.870 422.407 1.00 86.98 5 SER D C 1
ATOM 11302 O O . SER D 2 5 ? 510.140 508.054 421.884 1.00 86.98 5 SER D O 1
ATOM 11305 N N . HIS D 2 6 ? 512.375 508.169 421.777 1.00 93.59 6 HIS D N 1
ATOM 11306 C CA . HIS D 2 6 ? 512.432 508.801 420.452 1.00 93.59 6 HIS D CA 1
ATOM 11307 C C . HIS D 2 6 ? 512.069 507.848 419.300 1.00 93.59 6 HIS D C 1
ATOM 11308 O O . HIS D 2 6 ? 511.697 508.290 418.214 1.00 93.59 6 HIS D O 1
ATOM 11315 N N . ALA D 2 7 ? 512.221 506.537 419.501 1.00 91.68 7 ALA D N 1
ATOM 11316 C CA . ALA D 2 7 ? 512.303 505.544 418.426 1.00 91.68 7 ALA D CA 1
ATOM 11317 C C . ALA D 2 7 ? 511.103 505.566 417.454 1.00 91.68 7 ALA D C 1
ATOM 11318 O O . ALA D 2 7 ? 509.948 505.437 417.862 1.00 91.68 7 ALA D O 1
ATOM 11320 N N . GLN D 2 8 ? 511.394 505.707 416.159 1.00 104.78 8 GLN D N 1
ATOM 11321 C CA . GLN D 2 8 ? 510.417 505.816 415.069 1.00 104.78 8 GLN D CA 1
ATOM 11322 C C . GLN D 2 8 ? 511.106 505.624 413.700 1.00 104.78 8 GLN D C 1
ATOM 11323 O O . GLN D 2 8 ? 512.278 505.249 413.628 1.00 104.78 8 GLN D O 1
ATOM 11329 N N . ARG D 2 9 ? 510.399 505.938 412.606 1.00 108.40 9 ARG D N 1
ATOM 11330 C CA . ARG D 2 9 ? 510.965 506.159 411.262 1.00 108.40 9 ARG D CA 1
ATOM 11331 C C . ARG D 2 9 ? 511.792 507.454 411.250 1.00 108.40 9 ARG D C 1
ATOM 11332 O O . ARG D 2 9 ? 511.316 508.527 410.889 1.00 108.40 9 ARG D O 1
ATOM 11340 N N . ASP D 2 10 ? 513.004 507.352 411.770 1.00 104.57 10 ASP D N 1
ATOM 11341 C CA . ASP D 2 10 ? 513.913 508.467 412.047 1.00 104.57 10 ASP D CA 1
ATOM 11342 C C . ASP D 2 10 ? 514.574 509.058 410.788 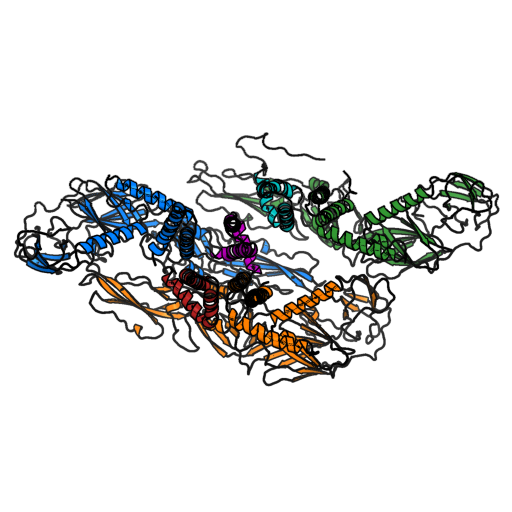1.00 104.57 10 ASP D C 1
ATOM 11343 O O . ASP D 2 10 ? 514.278 508.677 409.654 1.00 104.57 10 ASP D O 1
ATOM 11348 N N . LEU D 2 11 ? 515.488 510.010 410.977 1.00 91.75 11 LEU D N 1
ATOM 11349 C CA . LEU D 2 11 ? 516.283 510.630 409.909 1.00 91.75 11 LEU D CA 1
ATOM 11350 C C . LEU D 2 11 ? 517.415 509.683 409.424 1.00 91.75 11 LEU D C 1
ATOM 11351 O O . LEU D 2 11 ? 518.593 510.036 409.455 1.00 91.75 11 LEU D O 1
ATOM 11356 N N . THR D 2 12 ? 517.063 508.453 409.027 1.00 90.30 12 THR D N 1
ATOM 11357 C CA . THR D 2 12 ? 517.934 507.259 409.032 1.00 90.30 12 THR D CA 1
ATOM 11358 C C . THR D 2 12 ? 519.320 507.422 408.390 1.00 90.30 12 THR D C 1
ATOM 11359 O O . THR D 2 12 ? 520.328 507.235 409.064 1.00 90.30 12 THR D O 1
ATOM 11363 N N . GLY D 2 13 ? 519.403 507.775 407.103 1.00 87.78 13 GLY D N 1
ATOM 11364 C CA . GLY D 2 13 ? 520.611 508.312 406.448 1.00 87.78 13 GLY D CA 1
ATOM 11365 C C . GLY D 2 13 ? 521.923 507.493 406.446 1.00 87.78 13 GLY D C 1
ATOM 11366 O O . GLY D 2 13 ? 522.950 508.042 406.048 1.00 87.78 13 GLY D O 1
ATOM 11367 N N . ARG D 2 14 ? 521.911 506.209 406.831 1.00 87.46 14 ARG D N 1
ATOM 11368 C CA . ARG D 2 14 ? 522.978 505.199 406.616 1.00 87.46 14 ARG D CA 1
ATOM 11369 C C . ARG D 2 14 ? 524.329 505.363 407.335 1.00 87.46 14 ARG D C 1
ATOM 11370 O O . ARG D 2 14 ? 525.203 504.521 407.148 1.00 87.46 14 ARG D O 1
ATOM 11378 N N . GLY D 2 15 ? 524.548 506.391 408.145 1.00 83.25 15 GLY D N 1
ATOM 11379 C CA . GLY D 2 15 ? 525.801 506.563 408.894 1.00 83.25 15 GLY D CA 1
ATOM 11380 C C . GLY D 2 15 ? 525.849 505.794 410.216 1.00 83.25 15 GLY D C 1
ATOM 11381 O O . GLY D 2 15 ? 525.025 504.917 410.476 1.00 83.25 15 GLY D O 1
ATOM 11382 N N . HIS D 2 16 ? 526.812 506.130 411.078 1.00 82.97 16 HIS D N 1
ATOM 11383 C CA . HIS D 2 16 ? 526.912 505.565 412.430 1.00 82.97 16 HIS D CA 1
ATOM 11384 C C . HIS D 2 16 ? 525.771 506.025 413.333 1.00 82.97 16 HIS D C 1
ATOM 11385 O O . HIS D 2 16 ? 525.344 507.182 413.294 1.00 82.97 16 HIS D O 1
ATOM 11392 N N . GLN D 2 17 ? 525.304 505.127 414.191 1.00 81.25 17 GLN D N 1
ATOM 11393 C CA . GLN D 2 17 ? 524.168 505.344 415.083 1.00 81.25 17 GLN D CA 1
ATOM 11394 C C . GLN D 2 17 ? 524.564 505.168 416.546 1.00 81.25 17 GLN D C 1
ATOM 11395 O O . GLN D 2 17 ? 525.454 504.379 416.869 1.00 81.25 17 GLN D O 1
ATOM 11401 N N . TRP D 2 18 ? 523.871 505.867 417.443 1.00 75.54 18 TRP D N 1
ATOM 11402 C CA . TRP D 2 18 ? 523.881 505.538 418.868 1.00 75.54 18 TRP D CA 1
ATOM 11403 C C . TRP D 2 18 ? 523.200 504.176 419.111 1.00 75.54 18 TRP D C 1
ATOM 11404 O O . TRP D 2 18 ? 522.705 503.543 418.178 1.00 75.54 18 TRP D O 1
ATOM 11415 N N . LEU D 2 19 ? 523.236 503.673 420.343 1.00 84.10 19 LEU D N 1
ATOM 11416 C CA . LEU D 2 19 ? 522.962 502.268 420.665 1.00 84.10 19 LEU D CA 1
ATOM 11417 C C . LEU D 2 19 ? 521.601 501.777 420.138 1.00 84.10 19 LEU D C 1
ATOM 11418 O O . LEU D 2 19 ? 520.568 502.389 420.404 1.00 84.10 19 LEU D O 1
ATOM 11423 N N . GLU D 2 20 ? 521.585 500.670 419.392 1.00 101.17 20 GLU D N 1
ATOM 11424 C CA . GLU D 2 20 ? 520.387 500.227 418.662 1.00 101.17 20 GLU D CA 1
ATOM 11425 C C . GLU D 2 20 ? 519.214 499.780 419.550 1.00 101.17 20 GLU D C 1
ATOM 11426 O O . GLU D 2 20 ? 519.380 499.372 420.700 1.00 101.17 20 GLU D O 1
ATOM 11432 N N . GLY D 2 21 ? 518.004 499.894 419.005 1.00 104.29 21 GLY D N 1
ATOM 11433 C CA . GLY D 2 21 ? 516.746 499.840 419.743 1.00 104.29 21 GLY D CA 1
ATOM 11434 C C . GLY D 2 21 ? 516.319 498.442 420.177 1.00 104.29 21 GLY D C 1
ATOM 11435 O O . GLY D 2 21 ? 516.650 497.434 419.553 1.00 104.29 21 GLY D O 1
ATOM 11436 N N . GLU D 2 22 ? 515.538 498.382 421.255 1.00 123.46 22 GLU D N 1
ATOM 11437 C CA . GLU D 2 22 ? 515.011 497.146 421.846 1.00 123.46 22 GLU D CA 1
ATOM 11438 C C . GLU D 2 22 ? 513.800 496.579 421.068 1.00 123.46 22 GLU D C 1
ATOM 11439 O O . GLU D 2 22 ? 512.675 496.518 421.564 1.00 123.46 22 GLU D O 1
ATOM 11445 N N . ALA D 2 23 ? 514.046 496.168 419.819 1.00 135.82 23 ALA D N 1
ATOM 11446 C CA . ALA D 2 23 ? 513.104 495.450 418.954 1.00 135.82 23 ALA D CA 1
ATOM 11447 C C . ALA D 2 23 ? 512.807 494.016 419.458 1.00 135.82 23 ALA D C 1
ATOM 11448 O O . ALA D 2 23 ? 513.325 493.591 420.490 1.00 135.82 23 ALA D O 1
ATOM 11450 N N . VAL D 2 24 ? 511.991 493.242 418.729 1.00 141.84 24 VAL D N 1
ATOM 11451 C CA . VAL D 2 24 ? 511.468 491.921 419.156 1.00 141.84 24 VAL D CA 1
ATOM 11452 C C . VAL D 2 24 ? 512.556 490.971 419.683 1.00 141.84 24 VAL D C 1
ATOM 11453 O O . VAL D 2 24 ? 512.393 490.370 420.745 1.00 141.84 24 VAL D O 1
ATOM 11457 N N . LYS D 2 25 ? 513.706 490.890 419.002 1.00 138.42 25 LYS D N 1
ATOM 11458 C CA . LYS D 2 25 ? 514.846 490.052 419.412 1.00 138.42 25 LYS D CA 1
ATOM 11459 C C . LYS D 2 25 ? 515.387 490.412 420.801 1.00 138.42 25 LYS D C 1
ATOM 11460 O O . LYS D 2 25 ? 515.816 489.530 421.542 1.00 138.42 25 LYS D O 1
ATOM 11466 N N . ALA D 2 26 ? 515.338 491.688 421.180 1.00 136.48 26 ALA D N 1
ATOM 11467 C CA . ALA D 2 26 ? 515.659 492.147 422.529 1.00 136.48 26 ALA D CA 1
ATOM 11468 C C . ALA D 2 26 ? 514.478 491.964 423.502 1.00 136.48 26 ALA D C 1
ATOM 11469 O O . ALA D 2 26 ? 514.677 491.504 424.627 1.00 136.48 26 ALA D O 1
ATOM 11471 N N . HIS D 2 27 ? 513.246 492.270 423.084 1.00 139.46 27 HIS D N 1
ATOM 11472 C CA . HIS D 2 27 ? 512.040 492.183 423.923 1.00 139.46 27 HIS D CA 1
ATOM 11473 C C . HIS D 2 27 ? 511.825 490.789 424.519 1.00 139.46 27 HIS D C 1
ATOM 11474 O O . HIS D 2 27 ? 511.505 490.674 425.701 1.00 139.46 27 HIS D O 1
ATOM 11481 N N . LEU D 2 28 ? 512.110 489.725 423.764 1.00 137.01 28 LEU D N 1
ATOM 11482 C CA . LEU D 2 28 ? 512.025 488.350 424.269 1.00 137.01 28 LEU D CA 1
ATOM 11483 C C . LEU D 2 28 ? 512.917 488.107 425.500 1.00 137.01 28 LEU D C 1
ATOM 11484 O O . LEU D 2 28 ? 512.538 487.341 426.383 1.00 137.01 28 LEU D O 1
ATOM 11489 N N . THR D 2 29 ? 514.048 488.805 425.638 1.00 139.09 29 THR D N 1
ATOM 11490 C CA . THR D 2 29 ? 514.878 488.700 426.852 1.00 139.09 29 THR D CA 1
ATOM 11491 C C . THR D 2 29 ? 514.170 489.263 428.088 1.00 139.09 29 THR D C 1
ATOM 11492 O O . THR D 2 29 ? 514.345 488.742 429.189 1.00 139.09 29 THR D O 1
ATOM 11496 N N . ARG D 2 30 ? 513.313 490.282 427.925 1.00 141.35 30 ARG D N 1
ATOM 11497 C CA . ARG D 2 30 ? 512.499 490.845 429.015 1.00 141.35 30 ARG D CA 1
ATOM 11498 C C . ARG D 2 30 ? 511.424 489.850 429.462 1.00 141.35 30 ARG D C 1
ATOM 11499 O O . ARG D 2 30 ? 511.186 489.699 430.658 1.00 141.35 30 ARG D O 1
ATOM 11507 N N . VAL D 2 31 ? 510.824 489.126 428.512 1.00 142.27 31 VAL D N 1
ATOM 11508 C CA . VAL D 2 31 ? 509.878 488.034 428.798 1.00 142.27 31 VAL D CA 1
ATOM 11509 C C . VAL D 2 31 ? 510.569 486.925 429.589 1.00 142.27 31 VAL D C 1
ATOM 11510 O O . VAL D 2 31 ? 510.102 486.566 430.665 1.00 142.27 31 VAL D O 1
ATOM 11514 N N . GLU D 2 32 ? 511.712 486.423 429.114 1.00 142.16 32 GLU D N 1
ATOM 11515 C CA . GLU D 2 32 ? 512.465 485.374 429.817 1.00 142.16 32 GLU D CA 1
ATOM 11516 C C . GLU D 2 32 ? 512.874 485.808 431.231 1.00 142.16 32 GLU D C 1
ATOM 11517 O O . GLU D 2 32 ? 512.693 485.054 432.187 1.00 142.16 32 GLU D O 1
ATOM 11523 N N . GLY D 2 33 ? 513.336 487.053 431.392 1.00 141.03 33 GLY D N 1
ATOM 11524 C CA . GLY D 2 33 ? 513.655 487.620 432.701 1.00 141.03 33 GLY D CA 1
ATOM 11525 C C . GLY D 2 33 ? 512.462 487.613 433.663 1.00 141.03 33 GLY D C 1
ATOM 11526 O O . GLY D 2 33 ? 512.599 487.185 434.808 1.00 141.03 33 GLY D O 1
ATOM 11527 N N . TRP D 2 34 ? 511.276 488.027 433.211 1.00 141.12 34 TRP D N 1
ATOM 11528 C CA . TRP D 2 34 ? 510.068 487.989 434.039 1.00 141.12 34 TRP D CA 1
ATOM 11529 C C . TRP D 2 34 ? 509.613 486.561 434.348 1.00 141.12 34 TRP D C 1
ATOM 11530 O O . TRP D 2 34 ? 509.251 486.275 435.488 1.00 141.12 34 TRP D O 1
ATOM 11541 N N . VAL D 2 35 ? 509.695 485.639 433.385 1.00 142.48 35 VAL D N 1
ATOM 11542 C CA . VAL D 2 35 ? 509.384 484.220 433.613 1.00 142.48 35 VAL D CA 1
ATOM 11543 C C . VAL D 2 35 ? 510.287 483.621 434.697 1.00 142.48 35 VAL D C 1
ATOM 11544 O O . VAL D 2 35 ? 509.810 482.871 435.545 1.00 142.48 35 VAL D O 1
ATOM 11548 N N . TRP D 2 36 ? 511.575 483.969 434.730 1.00 143.36 36 TRP D N 1
ATOM 11549 C CA . TRP D 2 36 ? 512.484 483.526 435.793 1.00 143.36 36 TRP D CA 1
ATOM 11550 C C . TRP D 2 36 ? 512.217 484.224 437.135 1.00 143.36 36 TRP D C 1
ATOM 11551 O O . TRP D 2 36 ? 512.132 483.558 438.167 1.00 143.36 36 TRP D O 1
ATOM 11562 N N . LYS D 2 37 ? 512.075 485.556 437.150 1.00 135.85 37 LYS D N 1
ATOM 11563 C CA . LYS D 2 37 ? 511.906 486.341 438.390 1.00 135.85 37 LYS D CA 1
ATOM 11564 C C . LYS D 2 37 ? 510.553 486.124 439.073 1.00 135.85 37 LYS D C 1
ATOM 11565 O O . LYS D 2 37 ? 510.475 486.184 440.299 1.00 135.85 37 LYS D O 1
ATOM 11571 N N . ASN D 2 38 ? 509.499 485.846 438.309 1.00 143.61 38 ASN D N 1
ATOM 11572 C CA . ASN D 2 38 ? 508.132 485.661 438.802 1.00 143.61 38 ASN D CA 1
ATOM 11573 C C . ASN D 2 38 ? 507.660 484.192 438.710 1.00 143.61 38 ASN D C 1
ATOM 11574 O O . ASN D 2 38 ? 506.466 483.920 438.577 1.00 143.61 38 ASN D O 1
ATOM 11579 N N . LYS D 2 39 ? 508.595 483.229 438.745 1.00 143.88 39 LYS D N 1
ATOM 11580 C CA . LYS D 2 39 ? 508.389 481.820 438.350 1.00 143.88 39 LYS D CA 1
ATOM 11581 C C . LYS D 2 39 ? 507.119 481.176 438.907 1.00 143.88 39 LYS D C 1
ATOM 11582 O O . LYS D 2 39 ? 506.343 480.610 438.136 1.00 143.88 39 LYS D O 1
ATOM 11588 N N . LEU D 2 40 ? 506.870 481.295 440.211 1.00 145.06 40 LEU D N 1
ATOM 11589 C CA . LEU D 2 40 ? 505.747 480.634 440.892 1.00 145.06 40 LEU D CA 1
ATOM 11590 C C . LEU D 2 40 ? 504.369 481.053 440.350 1.00 145.06 40 LEU D C 1
ATOM 11591 O O . LEU D 2 40 ? 503.427 480.261 440.371 1.00 145.06 40 LEU D O 1
ATOM 11596 N N . PHE D 2 41 ? 504.244 482.277 439.834 1.00 147.20 41 PHE D N 1
ATOM 11597 C CA . PHE D 2 41 ? 503.005 482.787 439.245 1.00 147.20 41 PHE D CA 1
ATOM 11598 C C . PHE D 2 41 ? 502.742 482.240 437.834 1.00 147.20 41 PHE D C 1
ATOM 11599 O O . PHE D 2 41 ? 501.586 482.110 437.429 1.00 147.20 41 PHE D O 1
ATOM 11607 N N . THR D 2 42 ? 503.793 481.912 437.075 1.00 147.34 42 THR D N 1
ATOM 11608 C CA . THR D 2 42 ? 503.708 481.685 435.616 1.00 147.34 42 THR D CA 1
ATOM 11609 C C . THR D 2 42 ? 502.764 480.554 435.209 1.00 147.34 42 THR D C 1
ATOM 11610 O O . THR D 2 42 ? 502.138 480.628 434.152 1.00 147.34 42 THR D O 1
ATOM 11614 N N . LEU D 2 43 ? 502.594 479.537 436.058 1.00 151.73 43 LEU D N 1
ATOM 11615 C CA . LEU D 2 43 ? 501.664 478.432 435.818 1.00 151.73 43 LEU D CA 1
ATOM 11616 C C . LEU D 2 43 ? 500.203 478.904 435.725 1.00 151.73 43 LEU D C 1
ATOM 11617 O O . LEU D 2 43 ? 499.425 478.322 434.975 1.00 151.73 43 LEU D O 1
ATOM 11622 N N . SER D 2 44 ? 499.823 479.963 436.447 1.00 152.06 44 SER D N 1
ATOM 11623 C CA . SER D 2 44 ? 498.425 480.404 436.550 1.00 152.06 44 SER D CA 1
ATOM 11624 C C . SER D 2 44 ? 497.832 480.815 435.196 1.00 152.06 44 SER D C 1
ATOM 11625 O O . SER D 2 44 ? 496.758 480.339 434.831 1.00 152.06 44 SER D O 1
ATOM 11628 N N . LEU D 2 45 ? 498.545 481.631 434.409 1.00 152.68 45 LEU D N 1
ATOM 11629 C CA . LEU D 2 45 ? 498.085 482.081 433.090 1.00 152.68 45 LEU D CA 1
ATOM 11630 C C . LEU D 2 45 ? 497.912 480.900 432.122 1.00 152.68 45 LEU D C 1
ATOM 11631 O O . LEU D 2 45 ? 496.907 480.817 431.415 1.00 152.68 45 LEU D O 1
ATOM 11636 N N . VAL D 2 46 ? 498.865 479.962 432.126 1.00 152.98 46 VAL D N 1
ATOM 11637 C CA . VAL D 2 46 ? 498.820 478.755 431.289 1.00 152.98 46 VAL D CA 1
ATOM 11638 C C . VAL D 2 46 ? 497.679 477.834 431.721 1.00 152.98 46 VAL D C 1
ATOM 11639 O O . VAL D 2 46 ? 496.901 477.391 430.881 1.00 152.98 46 VAL D O 1
ATOM 11643 N N . MET D 2 47 ? 497.528 477.581 433.023 1.00 155.20 47 MET D N 1
ATOM 11644 C CA . MET D 2 47 ? 496.475 476.719 433.563 1.00 155.20 47 MET D CA 1
ATOM 11645 C C . MET D 2 47 ? 495.077 477.267 433.256 1.00 155.20 47 MET D C 1
ATOM 11646 O O . MET D 2 47 ? 494.225 476.529 432.762 1.00 155.20 47 MET D O 1
ATOM 11651 N N . VAL D 2 48 ? 494.838 478.561 433.493 1.00 155.67 48 VAL D N 1
ATOM 11652 C CA . VAL D 2 48 ? 493.544 479.186 433.185 1.00 155.67 48 VAL D CA 1
ATOM 11653 C C . VAL D 2 48 ? 493.251 479.112 431.685 1.00 155.67 48 VAL D C 1
ATOM 11654 O O . VAL D 2 48 ? 492.178 478.657 431.301 1.00 155.67 48 VAL D O 1
ATOM 11658 N N . ALA D 2 49 ? 494.200 479.466 430.815 1.00 154.42 49 ALA D N 1
ATOM 11659 C CA . ALA D 2 49 ? 493.987 479.365 429.370 1.00 154.42 49 ALA D CA 1
ATOM 11660 C C . ALA D 2 49 ? 493.716 477.917 428.919 1.00 154.42 49 ALA D C 1
ATOM 11661 O O . ALA D 2 49 ? 492.831 477.682 428.095 1.00 154.42 49 ALA D O 1
ATOM 11663 N N . TRP D 2 50 ? 494.429 476.940 429.486 1.00 157.23 50 TRP D N 1
ATOM 11664 C CA . TRP D 2 50 ? 494.253 475.522 429.166 1.00 157.23 50 TRP D CA 1
ATOM 11665 C C . TRP D 2 50 ? 492.868 474.982 429.555 1.00 157.23 50 TRP D C 1
ATOM 11666 O O . TRP D 2 50 ? 492.308 474.145 428.848 1.00 157.23 50 TRP D O 1
ATOM 11677 N N . LEU D 2 51 ? 492.286 475.479 430.650 1.00 155.89 51 LEU D N 1
ATOM 11678 C CA . LEU D 2 51 ? 490.920 475.147 431.056 1.00 155.89 51 LEU D CA 1
ATOM 11679 C C . LEU D 2 51 ? 489.862 475.887 430.220 1.00 155.89 51 LEU D C 1
ATOM 11680 O O . LEU D 2 51 ? 488.846 475.300 429.850 1.00 155.89 51 LEU D O 1
ATOM 11685 N N . MET D 2 52 ? 490.071 477.177 429.951 1.00 163.30 52 MET D N 1
ATOM 11686 C CA . MET D 2 52 ? 489.017 478.077 429.465 1.00 163.30 52 MET D CA 1
ATOM 11687 C C . MET D 2 52 ? 488.861 478.140 427.940 1.00 163.30 52 MET D C 1
ATOM 11688 O O . MET D 2 52 ? 487.748 478.368 427.461 1.00 163.30 52 MET D O 1
ATOM 11693 N N . VAL D 2 53 ? 489.937 477.974 427.162 1.00 163.43 53 VAL D N 1
ATOM 11694 C CA . VAL D 2 53 ? 489.920 478.260 425.714 1.00 163.43 53 VAL D CA 1
ATOM 11695 C C . VAL D 2 53 ? 489.842 476.970 424.900 1.00 163.43 53 VAL D C 1
ATOM 11696 O O . VAL D 2 53 ? 490.710 476.105 425.016 1.00 163.43 53 VAL D O 1
ATOM 11700 N N . ASP D 2 54 ? 488.826 476.843 424.047 1.00 166.54 54 ASP D N 1
ATOM 11701 C CA . ASP D 2 54 ? 488.704 475.737 423.089 1.00 166.54 54 ASP D CA 1
ATOM 11702 C C . ASP D 2 54 ? 489.463 476.036 421.779 1.00 166.54 54 ASP D C 1
ATOM 11703 O O . ASP D 2 54 ? 489.504 477.180 421.323 1.00 166.54 54 ASP D O 1
ATOM 11708 N N . GLY D 2 55 ? 490.037 475.006 421.156 1.00 164.29 55 GLY D N 1
ATOM 11709 C CA . GLY D 2 55 ? 490.917 475.111 419.988 1.00 164.29 55 GLY D CA 1
ATOM 11710 C C . GLY D 2 55 ? 492.364 475.448 420.363 1.00 164.29 55 GLY D C 1
ATOM 11711 O O . GLY D 2 55 ? 492.642 476.469 420.991 1.00 164.29 55 GLY D O 1
ATOM 11712 N N . LEU D 2 56 ? 493.315 474.601 419.962 1.00 161.24 56 LEU D N 1
ATOM 11713 C CA . LEU D 2 56 ? 494.726 474.766 420.338 1.00 161.24 56 LEU D CA 1
ATOM 11714 C C . LEU D 2 56 ? 495.358 476.036 419.746 1.00 161.24 56 LEU D C 1
ATOM 11715 O O . LEU D 2 56 ? 496.144 476.692 420.425 1.00 161.24 56 LEU D O 1
ATOM 11720 N N . LEU D 2 57 ? 494.990 476.426 418.521 1.00 160.85 57 LEU D N 1
ATOM 11721 C CA . LEU D 2 57 ? 495.503 477.643 417.875 1.00 160.85 57 LEU D CA 1
ATOM 11722 C C . LEU D 2 57 ? 495.154 478.918 418.676 1.00 160.85 57 LEU D C 1
ATOM 11723 O O . LEU D 2 57 ? 496.082 479.615 419.094 1.00 160.85 57 LEU D O 1
ATOM 11728 N N . PRO D 2 58 ? 493.875 479.232 418.973 1.00 160.78 58 PRO D N 1
ATOM 11729 C CA . PRO D 2 58 ? 493.549 480.405 419.780 1.00 160.78 58 PRO D CA 1
ATOM 11730 C C . PRO D 2 58 ? 494.051 480.282 421.223 1.00 160.78 58 PRO D C 1
ATOM 11731 O O . PRO D 2 58 ? 494.510 481.277 421.781 1.00 160.78 58 PRO D O 1
ATOM 11735 N N . ARG D 2 59 ? 494.054 479.080 421.819 1.00 160.12 59 ARG D N 1
ATOM 11736 C CA . ARG D 2 59 ? 494.636 478.843 423.154 1.00 160.12 59 ARG D CA 1
ATOM 11737 C C . ARG D 2 59 ? 496.117 479.242 423.207 1.00 160.12 59 ARG D C 1
ATOM 11738 O O . ARG D 2 59 ? 496.513 480.004 424.088 1.00 160.12 59 ARG D O 1
ATOM 11746 N N . ILE D 2 60 ? 496.927 478.781 422.251 1.00 162.33 60 ILE D N 1
ATOM 11747 C CA . ILE D 2 60 ? 498.353 479.129 422.158 1.00 162.33 60 ILE D CA 1
ATOM 11748 C C . ILE D 2 60 ? 498.529 480.632 421.904 1.00 162.33 60 ILE D C 1
ATOM 11749 O O . ILE D 2 60 ? 499.320 481.270 422.597 1.00 162.33 60 ILE D O 1
ATOM 11754 N N . LEU D 2 61 ? 497.772 481.228 420.975 1.00 160.36 61 LEU D N 1
ATOM 11755 C CA . LEU D 2 61 ? 497.860 482.667 420.692 1.00 160.36 61 LEU D CA 1
ATOM 11756 C C . LEU D 2 61 ? 497.545 483.525 421.928 1.00 160.36 61 LEU D C 1
ATOM 11757 O O . LEU D 2 61 ? 498.273 484.474 422.209 1.00 160.36 61 LEU D O 1
ATOM 11762 N N . ILE D 2 62 ? 496.514 483.179 422.702 1.00 161.30 62 ILE D N 1
ATOM 11763 C CA . ILE D 2 62 ? 496.169 483.896 423.939 1.00 161.30 62 ILE D CA 1
ATOM 11764 C C . ILE D 2 62 ? 497.296 483.785 424.978 1.00 161.30 62 ILE D C 1
ATOM 11765 O O . ILE D 2 62 ? 497.676 484.797 425.568 1.00 161.30 62 ILE D O 1
ATOM 11770 N N . VAL D 2 63 ? 497.884 482.598 425.171 1.00 162.00 63 VAL D N 1
ATOM 11771 C CA . VAL D 2 63 ? 499.034 482.424 426.081 1.00 162.00 63 VAL D CA 1
ATOM 11772 C C . VAL D 2 63 ? 500.244 483.240 425.612 1.00 162.00 63 VAL D C 1
ATOM 11773 O O . VAL D 2 63 ? 500.843 483.961 426.409 1.00 162.00 63 VAL D O 1
ATOM 11777 N N . VAL D 2 64 ? 500.585 483.180 424.321 1.00 161.36 64 VAL D N 1
ATOM 11778 C CA . VAL D 2 64 ? 501.720 483.921 423.748 1.00 161.36 64 VAL D CA 1
ATOM 11779 C C . VAL D 2 64 ? 501.540 485.431 423.920 1.00 161.36 64 VAL D C 1
ATOM 11780 O O . VAL D 2 64 ? 502.458 486.103 424.385 1.00 161.36 64 VAL D O 1
ATOM 11784 N N . VAL D 2 65 ? 500.355 485.971 423.618 1.00 160.33 65 VAL D N 1
ATOM 11785 C CA . VAL D 2 65 ? 500.059 487.397 423.822 1.00 160.33 65 VAL D CA 1
ATOM 11786 C C . VAL D 2 65 ? 500.130 487.774 425.302 1.00 160.33 65 VAL D C 1
ATOM 11787 O O . VAL D 2 65 ? 500.760 488.772 425.642 1.00 160.33 65 VAL D O 1
ATOM 11791 N N . ALA D 2 66 ? 499.560 486.972 426.204 1.00 156.45 66 ALA D N 1
ATOM 11792 C CA . ALA D 2 66 ? 499.603 487.264 427.634 1.00 156.45 66 ALA D CA 1
ATOM 11793 C C . ALA D 2 66 ? 501.047 487.361 428.163 1.00 156.45 66 ALA D C 1
ATOM 11794 O O . ALA D 2 66 ? 501.410 488.354 428.796 1.00 156.45 66 ALA D O 1
ATOM 11796 N N . LEU D 2 67 ? 501.892 486.369 427.863 1.00 157.49 67 LEU D N 1
ATOM 11797 C CA . LEU D 2 67 ? 503.296 486.364 428.291 1.00 157.49 67 LEU D CA 1
ATOM 11798 C C . LEU D 2 67 ? 504.121 487.461 427.593 1.00 157.49 67 LEU D C 1
ATOM 11799 O O . LEU D 2 67 ? 505.020 488.024 428.214 1.00 157.49 67 LEU D O 1
ATOM 11804 N N . ALA D 2 68 ? 503.815 487.811 426.338 1.00 153.02 68 ALA D N 1
ATOM 11805 C CA . ALA D 2 68 ? 504.485 488.910 425.643 1.00 153.02 68 ALA D CA 1
ATOM 11806 C C . ALA D 2 68 ? 504.141 490.287 426.240 1.00 153.02 68 ALA D C 1
ATOM 11807 O O . ALA D 2 68 ? 505.006 491.162 426.307 1.00 153.02 68 ALA D O 1
ATOM 11809 N N . LEU D 2 69 ? 502.897 490.495 426.679 1.00 154.13 69 LEU D N 1
ATOM 11810 C CA . LEU D 2 69 ? 502.464 491.761 427.274 1.00 154.13 69 LEU D CA 1
ATOM 11811 C C . LEU D 2 69 ? 502.894 491.914 428.740 1.00 154.13 69 LEU D C 1
ATOM 11812 O O . LEU D 2 69 ? 503.270 493.012 429.136 1.00 154.13 69 LEU D O 1
ATOM 11817 N N . ALA D 2 70 ? 502.876 490.849 429.548 1.00 152.55 70 ALA D N 1
ATOM 11818 C CA . ALA D 2 70 ? 503.098 490.922 431.000 1.00 152.55 70 ALA D CA 1
ATOM 11819 C C . ALA D 2 70 ? 504.289 491.803 431.468 1.00 152.55 70 ALA D C 1
ATOM 11820 O O . ALA D 2 70 ? 504.077 492.674 432.317 1.00 152.55 70 ALA D O 1
ATOM 11822 N N . PRO D 2 71 ? 505.515 491.689 430.918 1.00 149.78 71 PRO D N 1
ATOM 11823 C CA . PRO D 2 71 ? 506.648 492.495 431.381 1.00 149.78 71 PRO D CA 1
ATOM 11824 C C . PRO D 2 71 ? 506.586 493.974 430.960 1.00 149.78 71 PRO D C 1
ATOM 11825 O O . PRO D 2 71 ? 507.418 494.767 431.402 1.00 149.78 71 PRO D O 1
ATOM 11829 N N . ALA D 2 72 ? 505.628 494.374 430.116 1.00 153.88 72 ALA D N 1
ATOM 11830 C CA . ALA D 2 72 ? 505.356 495.783 429.821 1.00 153.88 72 ALA D CA 1
ATOM 11831 C C . ALA D 2 72 ? 504.505 496.469 430.909 1.00 153.88 72 ALA D C 1
ATOM 11832 O O . ALA D 2 72 ? 504.483 497.699 430.978 1.00 153.88 72 ALA D O 1
ATOM 11834 N N . TYR D 2 73 ? 503.826 495.698 431.767 1.00 155.59 73 TYR D N 1
ATOM 11835 C CA . TYR D 2 73 ? 502.945 496.218 432.821 1.00 155.59 73 TYR D CA 1
ATOM 11836 C C . TYR D 2 73 ? 503.386 495.842 434.245 1.00 155.59 73 TYR D C 1
ATOM 11837 O O . TYR D 2 73 ? 503.106 496.597 435.179 1.00 155.59 73 TYR D O 1
ATOM 11846 N N . ALA D 2 74 ? 504.051 494.694 434.428 1.00 153.57 74 ALA D N 1
ATOM 11847 C CA . ALA D 2 74 ? 504.546 494.212 435.725 1.00 153.57 74 ALA D CA 1
ATOM 11848 C C . ALA D 2 74 ? 505.679 495.080 436.309 1.00 153.57 74 ALA D C 1
ATOM 11849 O O . ALA D 2 74 ? 506.573 495.510 435.547 1.00 153.57 74 ALA D O 1
ATOM 11852 N N . VAL E 2 1 ? 520.841 499.056 431.120 1.00 95.46 1 VAL E N 1
ATOM 11853 C CA . VAL E 2 1 ? 520.510 499.390 432.535 1.00 95.46 1 VAL E CA 1
ATOM 11854 C C . VAL E 2 1 ? 519.119 498.889 432.916 1.00 95.46 1 VAL E C 1
ATOM 11855 O O . VAL E 2 1 ? 519.029 497.822 433.511 1.00 95.46 1 VAL E O 1
ATOM 11859 N N . LEU E 2 2 ? 518.035 499.588 432.552 1.00 87.92 2 LEU E N 1
ATOM 11860 C CA . LEU E 2 2 ? 516.644 499.160 432.797 1.00 87.92 2 LEU E CA 1
ATOM 11861 C C . LEU E 2 2 ? 516.347 498.757 434.259 1.00 87.92 2 LEU E C 1
ATOM 11862 O O . LEU E 2 2 ? 515.825 497.674 434.527 1.00 87.92 2 LEU E O 1
ATOM 11867 N N . ILE E 2 3 ? 516.649 499.641 435.217 1.00 83.21 3 ILE E N 1
ATOM 11868 C CA . ILE E 2 3 ? 516.177 499.503 436.604 1.00 83.21 3 ILE E CA 1
ATOM 11869 C C . ILE E 2 3 ? 514.638 499.611 436.601 1.00 83.21 3 ILE E C 1
ATOM 11870 O O . ILE E 2 3 ? 514.121 500.605 436.081 1.00 83.21 3 ILE E O 1
ATOM 11875 N N . PRO E 2 4 ? 513.884 498.621 437.110 1.00 82.03 4 PRO E N 1
ATOM 11876 C CA . PRO E 2 4 ? 512.420 498.664 437.112 1.00 82.03 4 PRO E CA 1
ATOM 11877 C C . PRO E 2 4 ? 511.849 499.653 438.143 1.00 82.03 4 PRO E C 1
ATOM 11878 O O . PRO E 2 4 ? 512.589 500.256 438.912 1.00 82.03 4 PRO E O 1
ATOM 11882 N N . SER E 2 5 ? 510.526 499.826 438.197 1.00 87.22 5 SER E N 1
ATOM 11883 C CA . SER E 2 5 ? 509.864 500.572 439.282 1.00 87.22 5 SER E CA 1
ATOM 11884 C C . SER E 2 5 ? 509.622 499.672 440.499 1.00 87.22 5 SER E C 1
ATOM 11885 O O . SER E 2 5 ? 509.150 498.544 440.344 1.00 87.22 5 SER E O 1
ATOM 11888 N N . HIS E 2 6 ? 509.937 500.133 441.710 1.00 88.65 6 HIS E N 1
ATOM 11889 C CA . HIS E 2 6 ? 509.741 499.347 442.935 1.00 88.65 6 HIS E CA 1
ATOM 11890 C C . HIS E 2 6 ? 508.260 498.998 443.174 1.00 88.65 6 HIS E C 1
ATOM 11891 O O . HIS E 2 6 ? 507.370 499.799 442.881 1.00 88.65 6 HIS E O 1
ATOM 11898 N N . ALA E 2 7 ? 507.971 497.823 443.734 1.00 102.73 7 ALA E N 1
ATOM 11899 C CA . ALA E 2 7 ? 506.604 497.404 444.039 1.00 102.73 7 ALA E CA 1
ATOM 11900 C C . ALA E 2 7 ? 505.940 498.287 445.114 1.00 102.73 7 ALA E C 1
ATOM 11901 O O . ALA E 2 7 ? 506.617 498.804 446.003 1.00 102.73 7 ALA E O 1
ATOM 11903 N N . GLN E 2 8 ? 504.616 498.451 445.050 1.00 112.98 8 GLN E N 1
ATOM 11904 C CA . GLN E 2 8 ? 503.860 499.376 445.907 1.00 112.98 8 GLN E CA 1
ATOM 11905 C C . GLN E 2 8 ? 503.410 498.778 447.256 1.00 112.98 8 GLN E C 1
ATOM 11906 O O . GLN E 2 8 ? 503.157 499.524 448.200 1.00 112.98 8 GLN E O 1
ATOM 11912 N N . ARG E 2 9 ? 503.330 497.446 447.376 1.00 105.75 9 ARG E N 1
ATOM 11913 C CA . ARG E 2 9 ? 502.889 496.729 448.593 1.00 105.75 9 ARG E CA 1
ATOM 11914 C C . ARG E 2 9 ? 503.932 496.728 449.712 1.00 105.75 9 ARG E C 1
ATOM 11915 O O . ARG E 2 9 ? 503.607 496.973 450.874 1.00 105.75 9 ARG E O 1
ATOM 11923 N N . ASP E 2 10 ? 505.170 496.391 449.384 1.00 98.57 10 ASP E N 1
ATOM 11924 C CA . ASP E 2 10 ? 506.224 496.157 450.371 1.00 98.57 10 ASP E CA 1
ATOM 11925 C C . ASP E 2 10 ? 506.591 497.424 451.157 1.00 98.57 10 ASP E C 1
ATOM 11926 O O . ASP E 2 10 ? 506.559 498.534 450.629 1.00 98.57 10 ASP E O 1
ATOM 11931 N N . LEU E 2 11 ? 506.963 497.252 452.427 1.00 87.00 11 LEU E N 1
ATOM 11932 C CA . LEU E 2 11 ? 507.386 498.325 453.333 1.00 87.00 11 LEU E CA 1
ATOM 11933 C C . LEU E 2 11 ? 506.364 499.479 453.436 1.00 87.00 11 LEU E C 1
ATOM 11934 O O . LEU E 2 11 ? 506.722 500.648 453.579 1.00 87.00 11 LEU E O 1
ATOM 11939 N N . THR E 2 12 ? 505.071 499.151 453.412 1.00 87.09 12 THR E N 1
ATOM 11940 C CA . THR E 2 12 ? 503.995 500.097 453.750 1.00 87.09 12 THR E CA 1
ATOM 11941 C C . THR E 2 12 ? 504.137 500.582 455.200 1.00 87.09 12 THR E C 1
ATOM 11942 O O . THR E 2 12 ? 504.486 499.799 456.082 1.00 87.09 12 THR E O 1
ATOM 11946 N N . GLY E 2 13 ? 503.855 501.859 455.474 1.00 87.74 13 GLY E N 1
ATOM 11947 C CA . GLY E 2 13 ? 503.921 502.437 456.824 1.00 87.74 13 GLY E CA 1
ATOM 11948 C C . GLY E 2 13 ? 503.541 503.921 456.899 1.00 87.74 13 GLY E C 1
ATOM 11949 O O . GLY E 2 13 ? 503.221 504.543 455.887 1.00 87.74 13 GLY E O 1
ATOM 11950 N N . ARG E 2 14 ? 503.555 504.492 458.109 1.00 87.61 14 ARG E N 1
ATOM 11951 C CA . ARG E 2 14 ? 503.085 505.864 458.388 1.00 87.61 14 ARG E CA 1
ATOM 11952 C C . ARG E 2 14 ? 504.125 506.974 458.214 1.00 87.61 14 ARG E C 1
ATOM 11953 O O . ARG E 2 14 ? 503.774 508.147 458.325 1.00 87.61 14 ARG E O 1
ATOM 11961 N N . GLY E 2 15 ? 505.391 506.644 457.979 1.00 82.71 15 GLY E N 1
ATOM 11962 C CA . GLY E 2 15 ? 506.450 507.637 457.747 1.00 82.71 15 GLY E CA 1
ATOM 11963 C C . GLY E 2 15 ? 506.289 508.398 456.427 1.00 82.71 15 GLY E C 1
ATOM 11964 O O . GLY E 2 15 ? 505.425 508.079 455.608 1.00 82.71 15 GLY E O 1
ATOM 11965 N N . HIS E 2 16 ? 507.137 509.396 456.182 1.00 76.06 16 HIS E N 1
ATOM 11966 C CA . HIS E 2 16 ? 507.132 510.082 454.895 1.00 76.06 16 HIS E CA 1
ATOM 11967 C C . HIS E 2 16 ? 507.477 509.095 453.777 1.00 76.06 16 HIS E C 1
ATOM 11968 O O . HIS E 2 16 ? 508.521 508.435 453.821 1.00 76.06 16 HIS E O 1
ATOM 11975 N N . GLN E 2 17 ? 506.646 509.015 452.746 1.00 78.66 17 GLN E N 1
ATOM 11976 C CA . GLN E 2 17 ? 507.034 508.377 451.488 1.00 78.66 17 GLN E CA 1
ATOM 11977 C C . GLN E 2 17 ? 507.773 509.383 450.593 1.00 78.66 17 GLN E C 1
ATOM 11978 O O . GLN E 2 17 ? 507.501 510.583 450.637 1.00 78.66 17 GLN E O 1
ATOM 11984 N N . TRP E 2 18 ? 508.727 508.912 449.791 1.00 75.06 18 TRP E N 1
ATOM 11985 C CA . TRP E 2 18 ? 509.627 509.768 449.009 1.00 75.06 18 TRP E CA 1
ATOM 11986 C C . TRP E 2 18 ? 508.920 510.630 447.957 1.00 75.06 18 TRP E C 1
ATOM 11987 O O . TRP E 2 18 ? 509.195 511.823 447.852 1.00 75.06 18 TRP E O 1
ATOM 11998 N N . LEU E 2 19 ? 507.990 510.042 447.206 1.00 80.62 19 LEU E N 1
ATOM 11999 C CA . LEU E 2 19 ? 507.195 510.657 446.138 1.00 80.62 19 LEU E CA 1
ATOM 12000 C C . LEU E 2 19 ? 505.822 509.975 446.078 1.00 80.62 19 LEU E C 1
ATOM 12001 O O . LEU E 2 19 ? 505.634 508.902 446.650 1.00 80.62 19 LEU E O 1
ATOM 12006 N N . GLU E 2 20 ? 504.852 510.578 445.395 1.00 95.55 20 GLU E N 1
ATOM 12007 C CA . GLU E 2 20 ? 503.443 510.154 445.436 1.00 95.55 20 GLU E CA 1
ATOM 12008 C C . GLU E 2 20 ? 503.180 508.730 444.908 1.00 95.55 20 GLU E C 1
ATOM 12009 O O . GLU E 2 20 ? 502.229 508.075 445.336 1.00 95.55 20 GLU E O 1
ATOM 12015 N N . GLY E 2 21 ? 504.019 508.217 444.011 1.00 106.43 21 GLY E N 1
ATOM 12016 C CA . GLY E 2 21 ? 503.866 506.877 443.439 1.00 106.43 21 GLY E CA 1
ATOM 12017 C C . GLY E 2 21 ? 502.861 506.802 442.284 1.00 106.43 21 GLY E C 1
ATOM 12018 O O . GLY E 2 21 ? 502.582 507.800 441.618 1.00 106.43 21 GLY E O 1
ATOM 12019 N N . GLU E 2 22 ? 502.350 505.601 442.003 1.00 124.26 22 GLU E N 1
ATOM 12020 C CA . GLU E 2 22 ? 501.602 505.296 440.768 1.00 124.26 22 GLU E CA 1
ATOM 12021 C C . GLU E 2 22 ? 500.438 504.297 440.958 1.00 124.26 22 GLU E C 1
ATOM 12022 O O . GLU E 2 22 ? 500.105 503.525 440.058 1.00 124.26 22 GLU E O 1
ATOM 12028 N N . ALA E 2 23 ? 499.790 504.317 442.126 1.00 134.21 23 ALA E N 1
ATOM 12029 C CA . ALA E 2 23 ? 498.528 503.604 442.371 1.00 134.21 23 ALA E CA 1
ATOM 12030 C C . ALA E 2 23 ? 497.336 504.208 441.584 1.00 134.21 23 ALA E C 1
ATOM 12031 O O . ALA E 2 23 ? 497.456 505.264 440.955 1.00 134.21 23 ALA E O 1
ATOM 12033 N N . VAL E 2 24 ? 496.151 503.580 441.628 1.00 137.84 24 VAL E N 1
ATOM 12034 C CA . VAL E 2 24 ? 494.964 504.034 440.859 1.00 137.84 24 VAL E CA 1
ATOM 12035 C C . VAL E 2 24 ? 494.521 505.466 441.175 1.00 137.84 24 VAL E C 1
ATOM 12036 O O . VAL E 2 24 ? 494.080 506.174 440.270 1.00 137.84 24 VAL E O 1
ATOM 12040 N N . LYS E 2 25 ? 494.735 505.943 442.406 1.00 135.38 25 LYS E N 1
ATOM 12041 C CA . LYS E 2 25 ? 494.541 507.350 442.804 1.00 135.38 25 LYS E CA 1
ATOM 12042 C C . LYS E 2 25 ? 495.315 508.342 441.922 1.00 135.38 25 LYS E C 1
ATOM 12043 O O . LYS E 2 25 ? 494.821 509.437 441.660 1.00 135.38 25 LYS E O 1
ATOM 12049 N N . ALA E 2 26 ? 496.489 507.951 441.423 1.00 137.22 26 ALA E N 1
ATOM 12050 C CA . ALA E 2 26 ? 497.215 508.682 440.388 1.00 137.22 26 ALA E CA 1
ATOM 12051 C C . ALA E 2 26 ? 496.742 508.298 438.975 1.00 137.22 26 ALA E C 1
ATOM 12052 O O . ALA E 2 26 ? 496.412 509.180 438.181 1.00 137.22 26 ALA E O 1
ATOM 12054 N N . HIS E 2 27 ? 496.677 507.001 438.649 1.00 139.38 27 HIS E N 1
ATOM 12055 C CA . HIS E 2 27 ? 496.449 506.534 437.270 1.00 139.38 27 HIS E CA 1
ATOM 12056 C C . HIS E 2 27 ? 495.124 507.003 436.658 1.00 139.38 27 HIS E C 1
ATOM 12057 O O . HIS E 2 27 ? 495.083 507.331 435.474 1.00 139.38 27 HIS E O 1
ATOM 12064 N N . LEU E 2 28 ? 494.052 507.131 437.445 1.00 140.43 28 LEU E N 1
ATOM 12065 C CA . LEU E 2 28 ? 492.772 507.640 436.936 1.00 140.43 28 LEU E CA 1
ATOM 12066 C C . LEU E 2 28 ? 492.906 509.061 436.363 1.00 140.43 28 LEU E C 1
ATOM 12067 O O . LEU E 2 28 ? 492.331 509.365 435.318 1.00 140.43 28 LEU E O 1
ATOM 12072 N N . THR E 2 29 ? 493.736 509.911 436.977 1.00 140.81 29 THR E N 1
ATOM 12073 C CA . THR E 2 29 ? 494.020 511.262 436.459 1.00 140.81 29 THR E CA 1
ATOM 12074 C C . THR E 2 29 ? 494.809 511.229 435.145 1.00 140.81 29 THR E C 1
ATOM 12075 O O . THR E 2 29 ? 494.589 512.068 434.271 1.00 140.81 29 THR E O 1
ATOM 12079 N N . ARG E 2 30 ? 495.687 510.233 434.959 1.00 137.70 30 ARG E N 1
ATOM 12080 C CA . ARG E 2 30 ? 496.462 510.023 433.727 1.00 137.70 30 ARG E CA 1
ATOM 12081 C C . ARG E 2 30 ? 495.563 509.592 432.569 1.00 137.70 30 ARG E C 1
ATOM 12082 O O . ARG E 2 30 ? 495.725 510.087 431.457 1.00 137.70 30 ARG E O 1
ATOM 12090 N N . VAL E 2 31 ? 494.581 508.729 432.832 1.00 143.84 31 VAL E N 1
ATOM 12091 C CA . VAL E 2 31 ? 493.583 508.320 431.830 1.00 143.84 31 VAL E CA 1
ATOM 12092 C C . VAL E 2 31 ? 492.734 509.514 431.390 1.00 143.84 31 VAL E C 1
ATOM 12093 O O . VAL E 2 31 ? 492.621 509.774 430.195 1.00 143.84 31 VAL E O 1
ATOM 12097 N N . GLU E 2 32 ? 492.192 510.303 432.320 1.00 149.98 32 GLU E N 1
ATOM 12098 C CA . GLU E 2 32 ? 491.437 511.512 431.952 1.00 149.98 32 GLU E CA 1
ATOM 12099 C C . GLU E 2 32 ? 492.303 512.546 431.209 1.00 149.98 32 GLU E C 1
ATOM 12100 O O . GLU E 2 32 ? 491.850 513.138 430.230 1.00 149.98 32 GLU E O 1
ATOM 12106 N N . GLY E 2 33 ? 493.565 512.729 431.612 1.00 151.41 33 GLY E N 1
ATOM 12107 C CA . GLY E 2 33 ? 494.507 513.632 430.940 1.00 151.41 33 GLY E CA 1
ATOM 12108 C C . GLY E 2 33 ? 494.843 513.219 429.501 1.00 151.41 33 GLY E C 1
ATOM 12109 O O . GLY E 2 33 ? 494.965 514.077 428.627 1.00 151.41 33 GLY E O 1
ATOM 12110 N N . TRP E 2 34 ? 494.932 511.915 429.219 1.00 149.61 34 TRP E N 1
ATOM 12111 C CA . TRP E 2 34 ? 495.038 511.393 427.855 1.00 149.61 34 TRP E CA 1
ATOM 12112 C C . TRP E 2 34 ? 493.772 511.693 427.044 1.00 149.61 34 TRP E C 1
ATOM 12113 O O . TRP E 2 34 ? 493.855 512.234 425.942 1.00 149.61 34 TRP E O 1
ATOM 12124 N N . VAL E 2 35 ? 492.592 511.404 427.601 1.00 151.74 35 VAL E N 1
ATOM 12125 C CA . VAL E 2 35 ? 491.309 511.585 426.905 1.00 151.74 35 VAL E CA 1
ATOM 12126 C C . VAL E 2 35 ? 491.011 513.054 426.586 1.00 151.74 35 VAL E C 1
ATOM 12127 O O . VAL E 2 35 ? 490.671 513.366 425.450 1.00 151.74 35 VAL E O 1
ATOM 12131 N N . TRP E 2 36 ? 491.161 513.987 427.530 1.00 151.58 36 TRP E N 1
ATOM 12132 C CA . TRP E 2 36 ? 490.840 515.402 427.269 1.00 151.58 36 TRP E CA 1
ATOM 12133 C C . TRP E 2 36 ? 491.830 516.116 426.332 1.00 151.58 36 TRP E C 1
ATOM 12134 O O . TRP E 2 36 ? 491.495 517.171 425.792 1.00 151.58 36 TRP E O 1
ATOM 12145 N N . LYS E 2 37 ? 493.013 515.543 426.076 1.00 150.56 37 LYS E N 1
ATOM 12146 C CA . LYS E 2 37 ? 493.859 515.927 424.933 1.00 150.56 37 LYS E CA 1
ATOM 12147 C C . LYS E 2 37 ? 493.376 515.256 423.645 1.00 150.56 37 LYS E C 1
ATOM 12148 O O . LYS E 2 37 ? 493.087 515.935 422.660 1.00 150.56 37 LYS E O 1
ATOM 12154 N N . ASN E 2 38 ? 493.255 513.930 423.653 1.00 154.93 38 ASN E N 1
ATOM 12155 C CA . ASN E 2 38 ? 492.862 513.121 422.498 1.00 154.93 38 ASN E CA 1
ATOM 12156 C C . ASN E 2 38 ? 491.338 512.894 422.473 1.00 154.93 38 ASN E C 1
ATOM 12157 O O . ASN E 2 38 ? 490.862 511.772 422.642 1.00 154.93 38 ASN E O 1
ATOM 12162 N N . LYS E 2 39 ? 490.560 513.968 422.273 1.00 162.16 39 LYS E N 1
ATOM 12163 C CA . LYS E 2 39 ? 489.107 514.028 422.548 1.00 162.16 39 LYS E CA 1
ATOM 12164 C C . LYS E 2 39 ? 488.254 512.917 421.907 1.00 162.16 39 LYS E C 1
ATOM 12165 O O . LYS E 2 39 ? 487.255 512.502 422.493 1.00 162.16 39 LYS E O 1
ATOM 12171 N N . LEU E 2 40 ? 488.637 512.415 420.731 1.00 168.84 40 LEU E N 1
ATOM 12172 C CA . LEU E 2 40 ? 487.922 511.345 420.013 1.00 168.84 40 LEU E CA 1
ATOM 12173 C C . LEU E 2 40 ? 488.331 509.912 420.420 1.00 168.84 40 LEU E C 1
ATOM 12174 O O . LEU E 2 40 ? 487.723 508.950 419.953 1.00 168.84 40 LEU E O 1
ATOM 12179 N N . PHE E 2 41 ? 489.348 509.737 421.269 1.00 173.10 41 PHE E N 1
ATOM 12180 C CA . PHE E 2 41 ? 489.987 508.439 421.537 1.00 173.10 41 PHE E CA 1
ATOM 12181 C C . PHE E 2 41 ? 489.026 507.346 422.041 1.00 173.10 41 PHE E C 1
ATOM 12182 O O . PHE E 2 41 ? 489.081 506.208 421.574 1.00 173.10 41 PHE E O 1
ATOM 12190 N N . THR E 2 42 ? 488.125 507.673 422.972 1.00 171.34 42 THR E N 1
ATOM 12191 C CA . THR E 2 42 ? 487.176 506.698 423.547 1.00 171.34 42 THR E CA 1
ATOM 12192 C C . THR E 2 42 ? 486.006 506.359 422.618 1.00 171.34 42 THR E C 1
ATOM 12193 O O . THR E 2 42 ? 485.321 505.365 422.855 1.00 171.34 42 THR E O 1
ATOM 12197 N N . LEU E 2 43 ? 485.751 507.159 421.573 1.00 173.66 43 LEU E N 1
ATOM 12198 C CA . LEU E 2 43 ? 484.543 507.060 420.746 1.00 173.66 43 LEU E CA 1
ATOM 12199 C C . LEU E 2 43 ? 484.450 505.695 420.054 1.00 173.66 43 LEU E C 1
ATOM 12200 O O . LEU E 2 43 ? 483.476 504.969 420.251 1.00 173.66 43 LEU E O 1
ATOM 12205 N N . SER E 2 44 ? 485.483 505.306 419.304 1.00 176.26 44 SER E N 1
ATOM 12206 C CA . SER E 2 44 ? 485.528 504.007 418.621 1.00 176.26 44 SER E CA 1
ATOM 12207 C C . SER E 2 44 ? 485.572 502.832 419.606 1.00 176.26 44 SER E C 1
ATOM 12208 O O . SER E 2 44 ? 484.877 501.841 419.394 1.00 176.26 44 SER E O 1
ATOM 12211 N N . LEU E 2 45 ? 486.317 502.946 420.713 1.00 176.07 45 LEU E N 1
ATOM 12212 C CA . LEU E 2 45 ? 486.427 501.889 421.727 1.00 176.07 45 LEU E CA 1
ATOM 12213 C C . LEU E 2 45 ? 485.071 501.564 422.380 1.00 176.07 45 LEU E C 1
ATOM 12214 O O . LEU E 2 45 ? 484.747 500.391 422.562 1.00 176.07 45 LEU E O 1
ATOM 12219 N N . VAL E 2 46 ? 484.257 502.581 422.687 1.00 175.02 46 VAL E N 1
ATOM 12220 C CA . VAL E 2 46 ? 482.883 502.397 423.189 1.00 175.02 46 VAL E CA 1
ATOM 12221 C C . VAL E 2 46 ? 481.935 501.948 422.071 1.00 175.02 46 VAL E C 1
ATOM 12222 O O . VAL E 2 46 ? 481.230 500.951 422.223 1.00 175.02 46 VAL E O 1
ATOM 12226 N N . MET E 2 47 ? 481.916 502.649 420.934 1.00 173.33 47 MET E N 1
ATOM 12227 C CA . MET E 2 47 ? 480.959 502.397 419.852 1.00 173.33 47 MET E CA 1
ATOM 12228 C C . MET E 2 47 ? 481.104 500.995 419.244 1.00 173.33 47 MET E C 1
ATOM 12229 O O . MET E 2 47 ? 480.110 500.285 419.100 1.00 173.33 47 MET E O 1
ATOM 12234 N N . VAL E 2 48 ? 482.327 500.563 418.919 1.00 171.34 48 VAL E N 1
ATOM 12235 C CA . VAL E 2 48 ? 482.558 499.235 418.331 1.00 171.34 48 VAL E CA 1
ATOM 12236 C C . VAL E 2 48 ? 482.174 498.135 419.318 1.00 171.34 48 VAL E C 1
ATOM 12237 O O . VAL E 2 48 ? 481.492 497.192 418.932 1.00 171.34 48 VAL E O 1
ATOM 12241 N N . ALA E 2 49 ? 482.514 498.265 420.604 1.00 172.37 49 ALA E N 1
ATOM 12242 C CA . ALA E 2 49 ? 482.089 497.295 421.614 1.00 172.37 49 ALA E CA 1
ATOM 12243 C C . ALA E 2 49 ? 480.555 497.245 421.757 1.00 172.37 49 ALA E C 1
ATOM 12244 O O . ALA E 2 49 ? 479.976 496.159 421.819 1.00 172.37 49 ALA E O 1
ATOM 12246 N N . TRP E 2 50 ? 479.884 498.402 421.755 1.00 173.30 50 TRP E N 1
ATOM 12247 C CA . TRP E 2 50 ? 478.425 498.483 421.839 1.00 173.30 50 TRP E CA 1
ATOM 12248 C C . TRP E 2 50 ? 477.718 497.841 420.637 1.00 173.30 50 TRP E C 1
ATOM 12249 O O . TRP E 2 50 ? 476.666 497.220 420.798 1.00 173.30 50 TRP E O 1
ATOM 12260 N N . LEU E 2 51 ? 478.299 497.943 419.439 1.00 172.55 51 LEU E N 1
ATOM 12261 C CA . LEU E 2 51 ? 477.787 497.289 418.234 1.00 172.55 51 LEU E CA 1
ATOM 12262 C C . LEU E 2 51 ? 478.104 495.784 418.188 1.00 172.55 51 LEU E C 1
ATOM 12263 O O . LEU E 2 51 ? 477.247 494.990 417.798 1.00 172.55 51 LEU E O 1
ATOM 12268 N N . MET E 2 52 ? 479.326 495.382 418.544 1.00 172.01 52 MET E N 1
ATOM 12269 C CA . MET E 2 52 ? 479.855 494.045 418.236 1.00 172.01 52 MET E CA 1
ATOM 12270 C C . MET E 2 52 ? 479.675 492.997 419.343 1.00 172.01 52 MET E C 1
ATOM 12271 O O . MET E 2 52 ? 479.636 491.804 419.034 1.00 172.01 52 MET E O 1
ATOM 12276 N N . VAL E 2 53 ? 479.606 493.391 420.618 1.00 171.94 53 VAL E N 1
ATOM 12277 C CA . VAL E 2 53 ? 479.725 492.446 421.747 1.00 171.94 53 VAL E CA 1
ATOM 12278 C C . VAL E 2 53 ? 478.368 492.198 422.398 1.00 171.94 53 VAL E C 1
ATOM 12279 O O . VAL E 2 53 ? 477.716 493.133 422.858 1.00 171.94 53 VAL E O 1
ATOM 12283 N N . ASP E 2 54 ? 477.945 490.937 422.475 1.00 175.97 54 ASP E N 1
ATOM 12284 C CA . ASP E 2 54 ? 476.727 490.527 423.188 1.00 175.97 54 ASP E CA 1
ATOM 12285 C C . ASP E 2 54 ? 476.963 490.397 424.710 1.00 175.97 54 ASP E C 1
ATOM 12286 O O . ASP E 2 54 ? 478.052 490.025 425.152 1.00 175.97 54 ASP E O 1
ATOM 12291 N N . GLY E 2 55 ? 475.930 490.671 425.510 1.00 172.41 55 GLY E N 1
ATOM 12292 C CA . GLY E 2 55 ? 475.975 490.686 426.975 1.00 172.41 55 GLY E CA 1
ATOM 12293 C C . GLY E 2 55 ? 476.587 491.970 427.541 1.00 172.41 55 GLY E C 1
ATOM 12294 O O . GLY E 2 55 ? 477.744 492.296 427.282 1.00 172.41 55 GLY E O 1
ATOM 12295 N N . LEU E 2 56 ? 475.825 492.701 428.358 1.00 171.54 56 LEU E N 1
ATOM 12296 C CA . LEU E 2 56 ? 476.260 493.986 428.919 1.00 171.54 56 LEU E CA 1
ATOM 12297 C C . LEU E 2 56 ? 477.500 493.851 429.810 1.00 171.54 56 LEU E C 1
ATOM 12298 O O . LEU E 2 56 ? 478.429 494.641 429.678 1.00 171.54 56 LEU E O 1
ATOM 12303 N N . LEU E 2 57 ? 477.549 492.850 430.692 1.00 171.01 57 LEU E N 1
ATOM 12304 C CA . LEU E 2 57 ? 478.657 492.670 431.638 1.00 171.01 57 LEU E CA 1
ATOM 12305 C C . LEU E 2 57 ? 480.013 492.478 430.924 1.00 171.01 57 LEU E C 1
ATOM 12306 O O . LEU E 2 57 ? 480.922 493.275 431.174 1.00 171.01 57 LEU E O 1
ATOM 12311 N N . PRO E 2 58 ? 480.187 491.508 430.000 1.00 169.79 58 PRO E N 1
ATOM 12312 C CA . PRO E 2 58 ? 481.455 491.359 429.289 1.00 169.79 58 PRO E CA 1
ATOM 12313 C C . PRO E 2 58 ? 481.761 492.558 428.381 1.00 169.79 58 PRO E C 1
ATOM 12314 O O . PRO E 2 58 ? 482.911 492.991 428.344 1.00 169.79 58 PRO E O 1
ATOM 12318 N N . ARG E 2 59 ? 480.760 493.155 427.716 1.00 170.39 59 ARG E N 1
ATOM 12319 C CA . ARG E 2 59 ? 480.925 494.385 426.922 1.00 170.39 59 ARG E CA 1
ATOM 12320 C C . ARG E 2 59 ? 481.511 495.523 427.763 1.00 170.39 59 ARG E C 1
ATOM 12321 O O . ARG E 2 59 ? 482.504 496.128 427.368 1.00 170.39 59 ARG E O 1
ATOM 12329 N N . ILE E 2 60 ? 480.929 495.800 428.931 1.00 171.02 60 ILE E N 1
ATOM 12330 C CA . ILE E 2 60 ? 481.379 496.871 429.831 1.00 171.02 60 ILE E CA 1
ATOM 12331 C C . ILE E 2 60 ? 482.798 496.591 430.339 1.00 171.02 60 ILE E C 1
ATOM 12332 O O . ILE E 2 60 ? 483.648 497.477 430.283 1.00 171.02 60 ILE E O 1
ATOM 12337 N N . LEU E 2 61 ? 483.098 495.362 430.772 1.00 169.91 61 LEU E N 1
ATOM 12338 C CA . LEU E 2 61 ? 484.450 495.008 431.220 1.00 169.91 61 LEU E CA 1
ATOM 12339 C C . LEU E 2 61 ? 485.492 495.125 430.091 1.00 169.91 61 LEU E C 1
ATOM 12340 O O . LEU E 2 61 ? 486.593 495.613 430.335 1.00 169.91 61 LEU E O 1
ATOM 12345 N N . ILE E 2 62 ? 485.154 494.757 428.850 1.00 169.12 62 ILE E N 1
ATOM 12346 C CA . ILE E 2 62 ? 486.038 494.950 427.689 1.00 169.12 62 ILE E CA 1
ATOM 12347 C C . ILE E 2 62 ? 486.327 496.439 427.463 1.00 169.12 62 ILE E C 1
ATOM 12348 O O . ILE E 2 62 ? 487.487 496.811 427.292 1.00 169.12 62 ILE E O 1
ATOM 12353 N N . VAL E 2 63 ? 485.311 497.307 427.528 1.00 169.54 63 VAL E N 1
ATOM 12354 C CA . VAL E 2 63 ? 485.502 498.766 427.442 1.00 169.54 63 VAL E CA 1
ATOM 12355 C C . VAL E 2 63 ? 486.390 499.273 428.583 1.00 169.54 63 VAL E C 1
ATOM 12356 O O . VAL E 2 63 ? 487.337 500.019 428.335 1.00 169.54 63 VAL E O 1
ATOM 12360 N N . VAL E 2 64 ? 486.146 498.838 429.824 1.00 168.02 64 VAL E N 1
ATOM 12361 C CA . VAL E 2 64 ? 486.963 499.229 430.986 1.00 168.02 64 VAL E CA 1
ATOM 12362 C C . VAL E 2 64 ? 488.429 498.822 430.804 1.00 168.02 64 VAL E C 1
ATOM 12363 O O . VAL E 2 64 ? 489.316 499.645 431.019 1.00 168.02 64 VAL E O 1
ATOM 12367 N N . VAL E 2 65 ? 488.708 497.597 430.351 1.00 166.96 65 VAL E N 1
ATOM 12368 C CA . VAL E 2 65 ? 490.082 497.145 430.078 1.00 166.96 65 VAL E CA 1
ATOM 12369 C C . VAL E 2 65 ? 490.724 497.965 428.955 1.00 166.96 65 VAL E C 1
ATOM 12370 O O . VAL E 2 65 ? 491.838 498.460 429.120 1.00 166.96 65 VAL E O 1
ATOM 12374 N N . ALA E 2 66 ? 490.024 498.170 427.837 1.00 165.12 66 ALA E N 1
ATOM 12375 C CA . ALA E 2 66 ? 490.558 498.925 426.706 1.00 165.12 66 ALA E CA 1
ATOM 12376 C C . ALA E 2 66 ? 490.919 500.377 427.076 1.00 165.12 66 ALA E C 1
ATOM 12377 O O . ALA E 2 66 ? 491.914 500.898 426.568 1.00 165.12 66 ALA E O 1
ATOM 12379 N N . LEU E 2 67 ? 490.156 501.015 427.973 1.00 165.34 67 LEU E N 1
ATOM 12380 C CA . LEU E 2 67 ? 490.465 502.348 428.503 1.00 165.34 67 LEU E CA 1
ATOM 12381 C C . LEU E 2 67 ? 491.548 502.310 429.597 1.00 165.34 67 LEU E C 1
ATOM 12382 O O . LEU E 2 67 ? 492.408 503.186 429.618 1.00 165.34 67 LEU E O 1
ATOM 12387 N N . ALA E 2 68 ? 491.566 501.309 430.481 1.00 162.52 68 ALA E N 1
ATOM 12388 C CA . ALA E 2 68 ? 492.565 501.216 431.552 1.00 162.52 68 ALA E CA 1
ATOM 12389 C C . ALA E 2 68 ? 494.006 501.069 431.021 1.00 162.52 68 ALA E C 1
ATOM 12390 O O . ALA E 2 68 ? 494.948 501.600 431.616 1.00 162.52 68 ALA E O 1
ATOM 12392 N N . LEU E 2 69 ? 494.171 500.380 429.888 1.00 160.63 69 LEU E N 1
ATOM 12393 C CA . LEU E 2 69 ? 495.445 500.189 429.190 1.00 160.63 69 LEU E CA 1
ATOM 12394 C C . LEU E 2 69 ? 495.900 501.404 428.357 1.00 160.63 69 LEU E C 1
ATOM 12395 O O . LEU E 2 69 ? 497.048 501.439 427.916 1.00 160.63 69 LEU E O 1
ATOM 12400 N N . ALA E 2 70 ? 495.037 502.398 428.128 1.00 162.89 70 ALA E N 1
ATOM 12401 C CA . ALA E 2 70 ? 495.218 503.424 427.096 1.00 162.89 70 ALA E CA 1
ATOM 12402 C C . ALA E 2 70 ? 496.593 504.130 427.038 1.00 162.89 70 ALA E C 1
ATOM 12403 O O . ALA E 2 70 ? 497.197 504.148 425.963 1.00 162.89 70 ALA E O 1
ATOM 12405 N N . PRO E 2 71 ? 497.149 504.689 428.131 1.00 159.00 71 PRO E N 1
ATOM 12406 C CA . PRO E 2 71 ? 498.396 505.452 428.048 1.00 159.00 71 PRO E CA 1
ATOM 12407 C C . PRO E 2 71 ? 499.642 504.589 427.779 1.00 159.00 71 PRO E C 1
ATOM 12408 O O . PRO E 2 71 ? 500.730 505.136 427.601 1.00 159.00 71 PRO E O 1
ATOM 12412 N N . ALA E 2 72 ? 499.516 503.258 427.735 1.00 162.04 72 ALA E N 1
ATOM 12413 C CA . ALA E 2 72 ? 500.587 502.348 427.328 1.00 162.04 72 ALA E CA 1
ATOM 12414 C C . ALA E 2 72 ? 500.642 502.091 425.807 1.00 162.04 72 ALA E C 1
ATOM 12415 O O . ALA E 2 72 ? 501.600 501.483 425.328 1.00 162.04 72 ALA E O 1
ATOM 12417 N N . TYR E 2 73 ? 499.636 502.518 425.032 1.00 166.12 73 TYR E N 1
ATOM 12418 C CA . TYR E 2 73 ? 499.561 502.260 423.582 1.00 166.12 73 TYR E CA 1
ATOM 12419 C C . TYR E 2 73 ? 500.579 503.055 422.730 1.00 166.12 73 TYR E C 1
ATOM 12420 O O . TYR E 2 73 ? 500.738 502.755 421.545 1.00 166.12 73 TYR E O 1
ATOM 12429 N N . ALA E 2 74 ? 501.268 504.051 423.302 1.00 169.44 74 ALA E N 1
ATOM 12430 C CA . ALA E 2 74 ? 502.267 504.889 422.623 1.00 169.44 74 ALA E CA 1
ATOM 12431 C C . ALA E 2 74 ? 503.406 505.312 423.567 1.00 169.44 74 ALA E C 1
ATOM 12432 O O . ALA E 2 74 ? 503.136 506.022 424.560 1.00 169.44 74 ALA E O 1
ATOM 12435 N N . VAL F 2 1 ? 467.527 547.844 436.078 1.00 97.00 1 VAL F N 1
ATOM 12436 C CA . VAL F 2 1 ? 467.895 548.242 434.694 1.00 97.00 1 VAL F CA 1
ATOM 12437 C C . VAL F 2 1 ? 468.573 547.096 433.951 1.00 97.00 1 VAL F C 1
ATOM 12438 O O . VAL F 2 1 ? 469.190 546.233 434.574 1.00 97.00 1 VAL F O 1
ATOM 12442 N N . LEU F 2 2 ? 468.492 547.098 432.620 1.00 89.75 2 LEU F N 1
ATOM 12443 C CA . LEU F 2 2 ? 469.199 546.183 431.717 1.00 89.75 2 LEU F CA 1
ATOM 12444 C C . LEU F 2 2 ? 469.692 546.945 430.483 1.00 89.75 2 LEU F C 1
ATOM 12445 O O . LEU F 2 2 ? 469.104 547.952 430.088 1.00 89.75 2 LEU F O 1
ATOM 12450 N N . ILE F 2 3 ? 470.748 546.434 429.857 1.00 87.29 3 ILE F N 1
ATOM 12451 C CA . ILE F 2 3 ? 471.389 546.991 428.662 1.00 87.29 3 ILE F CA 1
ATOM 12452 C C . ILE F 2 3 ? 471.829 545.844 427.733 1.00 87.29 3 ILE F C 1
ATOM 12453 O O . ILE F 2 3 ? 473.024 545.589 427.582 1.00 87.29 3 ILE F O 1
ATOM 12458 N N . PRO F 2 4 ? 470.894 545.070 427.158 1.00 88.72 4 PRO F N 1
ATOM 12459 C CA . PRO F 2 4 ? 471.209 543.812 426.484 1.00 88.72 4 PRO F CA 1
ATOM 12460 C C . PRO F 2 4 ? 472.041 544.000 425.213 1.00 88.72 4 PRO F C 1
ATOM 12461 O O . PRO F 2 4 ? 471.900 544.992 424.495 1.00 88.72 4 PRO F O 1
ATOM 12465 N N . SER F 2 5 ? 472.917 543.037 424.929 1.00 95.18 5 SER F N 1
ATOM 12466 C CA . SER F 2 5 ? 473.853 543.064 423.796 1.00 95.18 5 SER F CA 1
ATOM 12467 C C . SER F 2 5 ? 473.222 542.618 422.472 1.00 95.18 5 SER F C 1
ATOM 12468 O O . SER F 2 5 ? 472.124 542.056 422.436 1.00 95.18 5 SER F O 1
ATOM 12471 N N . HIS F 2 6 ? 473.927 542.850 421.366 1.00 101.18 6 HIS F N 1
ATOM 12472 C CA . HIS F 2 6 ? 473.522 542.496 420.001 1.00 101.18 6 HIS F CA 1
ATOM 12473 C C . HIS F 2 6 ? 474.710 541.932 419.214 1.00 101.18 6 HIS F C 1
ATOM 12474 O O . HIS F 2 6 ? 475.862 542.142 419.599 1.00 101.18 6 HIS F O 1
ATOM 12481 N N . ALA F 2 7 ? 474.460 541.202 418.126 1.00 100.64 7 ALA F N 1
ATOM 12482 C CA . ALA F 2 7 ? 475.508 540.482 417.393 1.00 100.64 7 ALA F CA 1
ATOM 12483 C C . ALA F 2 7 ? 475.107 540.134 415.947 1.00 100.64 7 ALA F C 1
ATOM 12484 O O . ALA F 2 7 ? 474.045 540.528 415.462 1.00 100.64 7 ALA F O 1
ATOM 12486 N N . GLN F 2 8 ? 475.954 539.343 415.282 1.00 108.44 8 GLN F N 1
ATOM 12487 C CA . GLN F 2 8 ? 475.768 538.685 413.977 1.00 108.44 8 GLN F CA 1
ATOM 12488 C C . GLN F 2 8 ? 475.670 539.586 412.735 1.00 108.44 8 GLN F C 1
ATOM 12489 O O . GLN F 2 8 ? 476.263 539.240 411.712 1.00 108.44 8 GLN F O 1
ATOM 12495 N N . ARG F 2 9 ? 474.939 540.708 412.771 1.00 111.76 9 ARG F N 1
ATOM 12496 C CA . ARG F 2 9 ? 474.581 541.478 411.559 1.00 111.76 9 ARG F CA 1
ATOM 12497 C C . ARG F 2 9 ? 474.734 542.998 411.648 1.00 111.76 9 ARG F C 1
ATOM 12498 O O . ARG F 2 9 ? 474.344 543.706 410.724 1.00 111.76 9 ARG F O 1
ATOM 12506 N N . ASP F 2 10 ? 475.417 543.505 412.666 1.00 109.00 10 ASP F N 1
ATOM 12507 C CA . ASP F 2 10 ? 476.095 544.811 412.596 1.00 109.00 10 ASP F CA 1
ATOM 12508 C C . ASP F 2 10 ? 477.509 544.690 411.989 1.00 109.00 10 ASP F C 1
ATOM 12509 O O . ASP F 2 10 ? 478.341 545.579 412.159 1.00 109.00 10 ASP F O 1
ATOM 12514 N N . LEU F 2 11 ? 477.798 543.561 411.331 1.00 105.66 11 LEU F N 1
ATOM 12515 C CA . LEU F 2 11 ? 479.136 543.054 411.033 1.00 105.66 11 LEU F CA 1
ATOM 12516 C C . LEU F 2 11 ? 479.996 544.046 410.243 1.00 105.66 11 LEU F C 1
ATOM 12517 O O . LEU F 2 11 ? 479.772 544.292 409.056 1.00 105.66 11 LEU F O 1
ATOM 12522 N N . THR F 2 12 ? 481.003 544.594 410.916 1.00 105.92 12 THR F N 1
ATOM 12523 C CA . THR F 2 12 ? 482.005 545.485 410.327 1.00 105.92 12 THR F CA 1
ATOM 12524 C C . THR F 2 12 ? 482.972 544.726 409.403 1.00 105.92 12 THR F C 1
ATOM 12525 O O . THR F 2 12 ? 482.924 543.499 409.282 1.00 105.92 12 THR F O 1
ATOM 12529 N N . GLY F 2 13 ? 483.844 545.462 408.716 1.00 97.58 13 GLY F N 1
ATOM 12530 C CA . GLY F 2 13 ? 484.886 544.905 407.855 1.00 97.58 13 GLY F CA 1
ATOM 12531 C C . GLY F 2 13 ? 486.032 544.228 408.617 1.00 97.58 13 GLY F C 1
ATOM 12532 O O . GLY F 2 13 ? 485.942 543.894 409.798 1.00 97.58 13 GLY F O 1
ATOM 12533 N N . ARG F 2 14 ? 487.156 544.046 407.925 1.00 89.29 14 ARG F N 1
ATOM 12534 C CA . ARG F 2 14 ? 488.342 543.321 408.406 1.00 89.29 14 ARG F CA 1
ATOM 12535 C C . ARG F 2 14 ? 489.196 544.094 409.432 1.00 89.29 14 ARG F C 1
ATOM 12536 O O . ARG F 2 14 ? 490.353 543.740 409.663 1.00 89.29 14 ARG F O 1
ATOM 12544 N N . GLY F 2 15 ? 488.660 545.160 410.025 1.00 88.40 15 GLY F N 1
ATOM 12545 C CA . GLY F 2 15 ? 489.329 545.963 411.050 1.00 88.40 15 GLY F CA 1
ATOM 12546 C C . GLY F 2 15 ? 489.278 545.333 412.443 1.00 88.40 15 GLY F C 1
ATOM 12547 O O . GLY F 2 15 ? 488.650 544.295 412.653 1.00 88.40 15 GLY F O 1
ATOM 12548 N N . HIS F 2 16 ? 489.928 545.974 413.413 1.00 88.40 16 HIS F N 1
ATOM 12549 C CA . HIS F 2 16 ? 489.889 545.572 414.823 1.00 88.40 16 HIS F CA 1
ATOM 12550 C C . HIS F 2 16 ? 488.479 545.638 415.412 1.00 88.40 16 HIS F C 1
ATOM 12551 O O . HIS F 2 16 ? 487.644 546.433 414.983 1.00 88.40 16 HIS F O 1
ATOM 12558 N N . GLN F 2 17 ? 488.225 544.819 416.426 1.00 85.79 17 GLN F N 1
ATOM 12559 C CA . GLN F 2 17 ? 486.934 544.674 417.100 1.00 85.79 17 GLN F CA 1
ATOM 12560 C C . GLN F 2 17 ? 487.122 544.662 418.617 1.00 85.79 17 GLN F C 1
ATOM 12561 O O . GLN F 2 17 ? 488.218 544.387 419.114 1.00 85.79 17 GLN F O 1
ATOM 12567 N N . TRP F 2 18 ? 486.064 544.960 419.370 1.00 79.58 18 TRP F N 1
ATOM 12568 C CA . TRP F 2 18 ? 486.111 544.903 420.829 1.00 79.58 18 TRP F CA 1
ATOM 12569 C C . TRP F 2 18 ? 486.195 543.459 421.339 1.00 79.58 18 TRP F C 1
ATOM 12570 O O . TRP F 2 18 ? 486.043 542.500 420.579 1.00 79.58 18 TRP F O 1
ATOM 12581 N N . LEU F 2 19 ? 486.466 543.299 422.631 1.00 87.03 19 LEU F N 1
ATOM 12582 C CA . LEU F 2 19 ? 486.815 542.030 423.262 1.00 87.03 19 LEU F CA 1
ATOM 12583 C C . LEU F 2 19 ? 485.784 540.922 422.993 1.00 87.03 19 LEU F C 1
ATOM 12584 O O . LEU F 2 19 ? 484.613 541.068 423.331 1.00 87.03 19 LEU F O 1
ATOM 12589 N N . GLU F 2 20 ? 486.228 539.788 422.451 1.00 98.17 20 GLU F N 1
ATOM 12590 C CA . GLU F 2 20 ? 485.464 538.528 422.383 1.00 98.17 20 GLU F CA 1
ATOM 12591 C C . GLU F 2 20 ? 484.064 538.683 421.756 1.00 98.17 20 GLU F C 1
ATOM 12592 O O . GLU F 2 20 ? 483.053 538.230 422.290 1.00 98.17 20 GLU F O 1
ATOM 12598 N N . GLY F 2 21 ? 483.989 539.365 420.613 1.00 109.33 21 GLY F N 1
ATOM 12599 C CA . GLY F 2 21 ? 482.747 539.668 419.886 1.00 109.33 21 GLY F CA 1
ATOM 12600 C C . GLY F 2 21 ? 482.109 538.471 419.165 1.00 109.33 21 GLY F C 1
ATOM 12601 O O . GLY F 2 21 ? 481.796 538.561 417.978 1.00 109.33 21 GLY F O 1
ATOM 12602 N N . GLU F 2 22 ? 481.942 537.337 419.847 1.00 117.68 22 GLU F N 1
ATOM 12603 C CA . GLU F 2 22 ? 481.512 536.053 419.270 1.00 117.68 22 GLU F CA 1
ATOM 12604 C C . GLU F 2 22 ? 480.471 535.317 420.138 1.00 117.68 22 GLU F C 1
ATOM 12605 O O . GLU F 2 22 ? 480.314 535.591 421.330 1.00 117.68 22 GLU F O 1
ATOM 12611 N N . ALA F 2 23 ? 479.762 534.360 419.531 1.00 127.64 23 ALA F N 1
ATOM 12612 C CA . ALA F 2 23 ? 478.715 533.567 420.177 1.00 127.64 23 ALA F CA 1
ATOM 12613 C C . ALA F 2 23 ? 478.955 532.048 420.088 1.00 127.64 23 ALA F C 1
ATOM 12614 O O . ALA F 2 23 ? 478.976 531.376 421.117 1.00 127.64 23 ALA F O 1
ATOM 12616 N N . VAL F 2 24 ? 479.186 531.485 418.893 1.00 130.34 24 VAL F N 1
ATOM 12617 C CA . VAL F 2 24 ? 479.352 530.024 418.709 1.00 130.34 24 VAL F CA 1
ATOM 12618 C C . VAL F 2 24 ? 480.648 529.508 419.341 1.00 130.34 24 VAL F C 1
ATOM 12619 O O . VAL F 2 24 ? 480.620 528.545 420.102 1.00 130.34 24 VAL F O 1
ATOM 12623 N N . LYS F 2 25 ? 481.779 530.186 419.119 1.00 130.37 25 LYS F N 1
ATOM 12624 C CA . LYS F 2 25 ? 483.070 529.871 419.760 1.00 130.37 25 LYS F CA 1
ATOM 12625 C C . LYS F 2 25 ? 482.954 529.902 421.285 1.00 130.37 25 LYS F C 1
ATOM 12626 O O . LYS F 2 25 ? 483.390 528.979 421.975 1.00 130.37 25 LYS F O 1
ATOM 12632 N N . ALA F 2 26 ? 482.311 530.935 421.823 1.00 130.29 26 ALA F N 1
ATOM 12633 C CA . ALA F 2 26 ? 482.063 531.066 423.255 1.00 130.29 26 ALA F CA 1
ATOM 12634 C C . ALA F 2 26 ? 481.163 529.937 423.786 1.00 130.29 26 ALA F C 1
ATOM 12635 O O . ALA F 2 26 ? 481.521 529.283 424.761 1.00 130.29 26 ALA F O 1
ATOM 12637 N N . HIS F 2 27 ? 480.033 529.649 423.134 1.00 132.49 27 HIS F N 1
ATOM 12638 C CA . HIS F 2 27 ? 479.112 528.593 423.565 1.00 132.49 27 HIS F CA 1
ATOM 12639 C C . HIS F 2 27 ? 479.753 527.204 423.496 1.00 132.49 27 HIS F C 1
ATOM 12640 O O . HIS F 2 27 ? 479.659 526.455 424.464 1.00 132.49 27 HIS F O 1
ATOM 12647 N N . LEU F 2 28 ? 480.490 526.878 422.428 1.00 133.92 28 LEU F N 1
ATOM 12648 C CA . LEU F 2 28 ? 481.199 525.599 422.321 1.00 133.92 28 LEU F CA 1
ATOM 12649 C C . LEU F 2 28 ? 482.249 525.442 423.426 1.00 133.92 28 LEU F C 1
ATOM 12650 O O . LEU F 2 28 ? 482.248 524.442 424.144 1.00 133.92 28 LEU F O 1
ATOM 12655 N N . THR F 2 29 ? 483.120 526.436 423.615 1.00 135.01 29 THR F N 1
ATOM 12656 C CA . THR F 2 29 ? 484.158 526.369 424.661 1.00 135.01 29 THR F CA 1
ATOM 12657 C C . THR F 2 29 ? 483.567 526.358 426.070 1.00 135.01 29 THR F C 1
ATOM 12658 O O . THR F 2 29 ? 484.067 525.635 426.932 1.00 135.01 29 THR F O 1
ATOM 12662 N N . ARG F 2 30 ? 482.457 527.065 426.313 1.00 136.81 30 ARG F N 1
ATOM 12663 C CA . ARG F 2 30 ? 481.696 526.989 427.570 1.00 136.81 30 ARG F CA 1
ATOM 12664 C C . ARG F 2 30 ? 481.105 525.598 427.795 1.00 136.81 30 ARG F C 1
ATOM 12665 O O . ARG F 2 30 ? 481.255 525.057 428.883 1.00 136.81 30 ARG F O 1
ATOM 12673 N N . VAL F 2 31 ? 480.471 525.002 426.785 1.00 137.68 31 VAL F N 1
ATOM 12674 C CA . VAL F 2 31 ? 479.853 523.671 426.890 1.00 137.68 31 VAL F CA 1
ATOM 12675 C C . VAL F 2 31 ? 480.904 522.599 427.163 1.00 137.68 31 VAL F C 1
ATOM 12676 O O . VAL F 2 31 ? 480.747 521.818 428.099 1.00 137.68 31 VAL F O 1
ATOM 12680 N N . GLU F 2 32 ? 481.998 522.569 426.402 1.00 143.85 32 GLU F N 1
ATOM 12681 C CA . GLU F 2 32 ? 483.058 521.571 426.610 1.00 143.85 32 GLU F CA 1
ATOM 12682 C C . GLU F 2 32 ? 483.821 521.788 427.927 1.00 143.85 32 GLU F C 1
ATOM 12683 O O . GLU F 2 32 ? 484.245 520.822 428.562 1.00 143.85 32 GLU F O 1
ATOM 12689 N N . GLY F 2 33 ? 483.961 523.038 428.378 1.00 145.13 33 GLY F N 1
ATOM 12690 C CA . GLY F 2 33 ? 484.582 523.368 429.662 1.00 145.13 33 GLY F CA 1
ATOM 12691 C C . GLY F 2 33 ? 483.713 523.030 430.880 1.00 145.13 33 GLY F C 1
ATOM 12692 O O . GLY F 2 33 ? 484.248 522.682 431.933 1.00 145.13 33 GLY F O 1
ATOM 12693 N N . TRP F 2 34 ? 482.383 523.093 430.758 1.00 141.91 34 TRP F N 1
ATOM 12694 C CA . TRP F 2 34 ? 481.473 522.889 431.890 1.00 141.91 34 TRP F CA 1
ATOM 12695 C C . TRP F 2 34 ? 481.469 521.456 432.428 1.00 141.91 34 TRP F C 1
ATOM 12696 O O . TRP F 2 34 ? 481.238 521.259 433.618 1.00 141.91 34 TRP F O 1
ATOM 12707 N N . VAL F 2 35 ? 481.766 520.454 431.591 1.00 145.57 35 VAL F N 1
ATOM 12708 C CA . VAL F 2 35 ? 481.669 519.016 431.932 1.00 145.57 35 VAL F CA 1
ATOM 12709 C C . VAL F 2 35 ? 482.396 518.643 433.237 1.00 145.57 35 VAL F C 1
ATOM 12710 O O . VAL F 2 35 ? 481.934 517.783 433.985 1.00 145.57 35 VAL F O 1
ATOM 12714 N N . TRP F 2 36 ? 483.501 519.317 433.555 1.00 148.67 36 TRP F N 1
ATOM 12715 C CA . TRP F 2 36 ? 484.258 519.114 434.791 1.00 148.67 36 TRP F CA 1
ATOM 12716 C C . TRP F 2 36 ? 483.525 519.535 436.074 1.00 148.67 36 TRP F C 1
ATOM 12717 O O . TRP F 2 36 ? 483.875 519.044 437.149 1.00 148.67 36 TRP F O 1
ATOM 12728 N N . LYS F 2 37 ? 482.537 520.436 436.011 1.00 148.42 37 LYS F N 1
ATOM 12729 C CA . LYS F 2 37 ? 481.878 521.004 437.200 1.00 148.42 37 LYS F CA 1
ATOM 12730 C C . LYS F 2 37 ? 481.046 519.966 437.956 1.00 148.42 37 LYS F C 1
ATOM 12731 O O . LYS F 2 37 ? 481.161 519.860 439.176 1.00 148.42 37 LYS F O 1
ATOM 12737 N N . ASN F 2 38 ? 480.207 519.209 437.248 1.00 158.46 38 ASN F N 1
ATOM 12738 C CA . ASN F 2 38 ? 479.289 518.235 437.840 1.00 158.46 38 ASN F CA 1
ATOM 12739 C C . ASN F 2 38 ? 478.928 517.134 436.826 1.00 158.46 38 ASN F C 1
ATOM 12740 O O . ASN F 2 38 ? 478.059 517.321 435.973 1.00 158.46 38 ASN F O 1
ATOM 12745 N N . LYS F 2 39 ? 479.570 515.964 436.940 1.00 163.25 39 LYS F N 1
ATOM 12746 C CA . LYS F 2 39 ? 479.270 514.790 436.099 1.00 163.25 39 LYS F CA 1
ATOM 12747 C C . LYS F 2 39 ? 477.876 514.217 436.370 1.00 163.25 39 LYS F C 1
ATOM 12748 O O . LYS F 2 39 ? 477.166 513.852 435.437 1.00 163.25 39 LYS F O 1
ATOM 12754 N N . LEU F 2 40 ? 477.470 514.136 437.640 1.00 165.55 40 LEU F N 1
ATOM 12755 C CA . LEU F 2 40 ? 476.219 513.490 438.063 1.00 165.55 40 LEU F CA 1
ATOM 12756 C C . LEU F 2 40 ? 474.964 514.181 437.505 1.00 165.55 40 LEU F C 1
ATOM 12757 O O . LEU F 2 40 ? 473.983 513.501 437.199 1.00 165.55 40 LEU F O 1
ATOM 12762 N N . PHE F 2 41 ? 474.989 515.502 437.311 1.00 166.87 41 PHE F N 1
ATOM 12763 C CA . PHE F 2 41 ? 473.882 516.241 436.695 1.00 166.87 41 PHE F CA 1
ATOM 12764 C C . PHE F 2 41 ? 473.592 515.747 435.266 1.00 166.87 41 PHE F C 1
ATOM 12765 O O . PHE F 2 41 ? 472.513 515.216 435.004 1.00 166.87 41 PHE F O 1
ATOM 12773 N N . THR F 2 42 ? 474.564 515.819 434.349 1.00 169.69 42 THR F N 1
ATOM 12774 C CA . THR F 2 42 ? 474.369 515.301 432.983 1.00 169.69 42 THR F CA 1
ATOM 12775 C C . THR F 2 42 ? 474.240 513.778 432.952 1.00 169.69 42 THR F C 1
ATOM 12776 O O . THR F 2 42 ? 473.422 513.271 432.193 1.00 169.69 42 THR F O 1
ATOM 12780 N N . LEU F 2 43 ? 474.969 513.027 433.788 1.00 170.82 43 LEU F N 1
ATOM 12781 C CA . LEU F 2 43 ? 474.882 511.561 433.819 1.00 170.82 43 LEU F CA 1
ATOM 12782 C C . LEU F 2 43 ? 473.482 511.076 434.218 1.00 170.82 43 LEU F C 1
ATOM 12783 O O . LEU F 2 43 ? 472.934 510.192 433.564 1.00 170.82 43 LEU F O 1
ATOM 12788 N N . SER F 2 44 ? 472.875 511.665 435.252 1.00 170.82 44 SER F N 1
ATOM 12789 C CA . SER F 2 44 ? 471.512 511.306 435.673 1.00 170.82 44 SER F CA 1
ATOM 12790 C C . SER F 2 44 ? 470.456 511.735 434.646 1.00 170.82 44 SER F C 1
ATOM 12791 O O . SER F 2 44 ? 469.556 510.950 434.351 1.00 170.82 44 SER F O 1
ATOM 12794 N N . LEU F 2 45 ? 470.589 512.912 434.019 1.00 168.56 45 LEU F N 1
ATOM 12795 C CA . LEU F 2 45 ? 469.718 513.319 432.907 1.00 168.56 45 LEU F CA 1
ATOM 12796 C C . LEU F 2 45 ? 469.833 512.361 431.708 1.00 168.56 45 LEU F C 1
ATOM 12797 O O . LEU F 2 45 ? 468.814 511.933 431.166 1.00 168.56 45 LEU F O 1
ATOM 12802 N N . VAL F 2 46 ? 471.053 511.969 431.326 1.00 168.56 46 VAL F N 1
ATOM 12803 C CA . VAL F 2 46 ? 471.295 510.977 430.268 1.00 168.56 46 VAL F CA 1
ATOM 12804 C C . VAL F 2 46 ? 470.684 509.632 430.638 1.00 168.56 46 VAL F C 1
ATOM 12805 O O . VAL F 2 46 ? 469.973 509.053 429.825 1.00 168.56 46 VAL F O 1
ATOM 12809 N N . MET F 2 47 ? 470.898 509.142 431.860 1.00 171.86 47 MET F N 1
ATOM 12810 C CA . MET F 2 47 ? 470.332 507.871 432.321 1.00 171.86 47 MET F CA 1
ATOM 12811 C C . MET F 2 47 ? 468.797 507.877 432.280 1.00 171.86 47 MET F C 1
ATOM 12812 O O . MET F 2 47 ? 468.197 506.951 431.738 1.00 171.86 47 MET F O 1
ATOM 12817 N N . VAL F 2 48 ? 468.151 508.933 432.786 1.00 171.53 48 VAL F N 1
ATOM 12818 C CA . VAL F 2 48 ? 466.689 509.077 432.712 1.00 171.53 48 VAL F CA 1
ATOM 12819 C C . VAL F 2 48 ? 466.222 509.121 431.256 1.00 171.53 48 VAL F C 1
ATOM 12820 O O . VAL F 2 48 ? 465.323 508.368 430.894 1.00 171.53 48 VAL F O 1
ATOM 12824 N N . ALA F 2 49 ? 466.850 509.914 430.384 1.00 170.90 49 ALA F N 1
ATOM 12825 C CA . ALA F 2 49 ? 466.482 509.958 428.966 1.00 170.90 49 ALA F CA 1
ATOM 12826 C C . ALA F 2 49 ? 466.663 508.595 428.267 1.00 170.90 49 ALA F C 1
ATOM 12827 O O . ALA F 2 49 ? 465.800 508.171 427.497 1.00 170.90 49 ALA F O 1
ATOM 12829 N N . TRP F 2 50 ? 467.747 507.878 428.574 1.00 169.14 50 TRP F N 1
ATOM 12830 C CA . TRP F 2 50 ? 468.035 506.553 428.027 1.00 169.14 50 TRP F CA 1
ATOM 12831 C C . TRP F 2 50 ? 467.022 505.488 428.476 1.00 169.14 50 TRP F C 1
ATOM 12832 O O . TRP F 2 50 ? 466.731 504.558 427.727 1.00 169.14 50 TRP F O 1
ATOM 12843 N N . LEU F 2 51 ? 466.451 505.624 429.677 1.00 170.64 51 LEU F N 1
ATOM 12844 C CA . LEU F 2 51 ? 465.382 504.753 430.179 1.00 170.64 51 LEU F CA 1
ATOM 12845 C C . LEU F 2 51 ? 463.983 505.157 429.672 1.00 170.64 51 LEU F C 1
ATOM 12846 O O . LEU F 2 51 ? 463.156 504.286 429.400 1.00 170.64 51 LEU F O 1
ATOM 12851 N N . MET F 2 52 ? 463.698 506.457 429.562 1.00 173.86 52 MET F N 1
ATOM 12852 C CA . MET F 2 52 ? 462.352 506.982 429.284 1.00 173.86 52 MET F CA 1
ATOM 12853 C C . MET F 2 52 ? 461.982 507.017 427.794 1.00 173.86 52 MET F C 1
ATOM 12854 O O . MET F 2 52 ? 460.837 506.729 427.446 1.00 173.86 52 MET F O 1
ATOM 12859 N N . VAL F 2 53 ? 462.907 507.391 426.906 1.00 171.61 53 VAL F N 1
ATOM 12860 C CA . VAL F 2 53 ? 462.614 507.546 425.469 1.00 171.61 53 VAL F CA 1
ATOM 12861 C C . VAL F 2 53 ? 462.623 506.191 424.756 1.00 171.61 53 VAL F C 1
ATOM 12862 O O . VAL F 2 53 ? 463.509 505.368 424.984 1.00 171.61 53 VAL F O 1
ATOM 12866 N N . ASP F 2 54 ? 461.666 505.960 423.857 1.00 178.49 54 ASP F N 1
ATOM 12867 C CA . ASP F 2 54 ? 461.533 504.718 423.083 1.00 178.49 54 ASP F CA 1
ATOM 12868 C C . ASP F 2 54 ? 462.009 504.907 421.628 1.00 178.49 54 ASP F C 1
ATOM 12869 O O . ASP F 2 54 ? 461.654 505.888 420.971 1.00 178.49 54 ASP F O 1
ATOM 12874 N N . GLY F 2 55 ? 462.822 503.973 421.129 1.00 173.98 55 GLY F N 1
ATOM 12875 C CA . GLY F 2 55 ? 463.544 504.076 419.857 1.00 173.98 55 GLY F CA 1
ATOM 12876 C C . GLY F 2 55 ? 464.899 504.778 420.007 1.00 173.98 55 GLY F C 1
ATOM 12877 O O . GLY F 2 55 ? 464.996 505.870 420.569 1.00 173.98 55 GLY F O 1
ATOM 12878 N N . LEU F 2 56 ? 465.969 504.156 419.497 1.00 171.92 56 LEU F N 1
ATOM 12879 C CA . LEU F 2 56 ? 467.346 504.632 419.700 1.00 171.92 56 LEU F CA 1
ATOM 12880 C C . LEU F 2 56 ? 467.612 506.008 419.069 1.00 171.92 56 LEU F C 1
ATOM 12881 O O . LEU F 2 56 ? 468.319 506.820 419.659 1.00 171.92 56 LEU F O 1
ATOM 12886 N N . LEU F 2 57 ? 467.027 506.297 417.902 1.00 168.54 57 LEU F N 1
ATOM 12887 C CA . LEU F 2 57 ? 467.228 507.568 417.201 1.00 168.54 57 LEU F CA 1
ATOM 12888 C C . LEU F 2 57 ? 466.767 508.772 418.049 1.00 168.54 57 LEU F C 1
ATOM 12889 O O . LEU F 2 57 ? 467.607 509.607 418.388 1.00 168.54 57 LEU F O 1
ATOM 12894 N N . PRO F 2 58 ? 465.496 508.877 418.485 1.00 168.76 58 PRO F N 1
ATOM 12895 C CA . PRO F 2 58 ? 465.087 509.981 419.352 1.00 168.76 58 PRO F CA 1
ATOM 12896 C C . PRO F 2 58 ? 465.780 509.935 420.724 1.00 168.76 58 PRO F C 1
ATOM 12897 O O . PRO F 2 58 ? 466.142 510.987 421.250 1.00 168.76 58 PRO F O 1
ATOM 12901 N N . ARG F 2 59 ? 466.043 508.741 421.279 1.00 170.76 59 ARG F N 1
ATOM 12902 C CA . ARG F 2 59 ? 466.760 508.567 422.559 1.00 170.76 59 ARG F CA 1
ATOM 12903 C C . ARG F 2 59 ? 468.165 509.186 422.536 1.00 170.76 59 ARG F C 1
ATOM 12904 O O . ARG F 2 59 ? 468.582 509.781 423.528 1.00 170.76 59 ARG F O 1
ATOM 12912 N N . ILE F 2 60 ? 468.873 509.090 421.410 1.00 166.52 60 ILE F N 1
ATOM 12913 C CA . ILE F 2 60 ? 470.161 509.765 421.184 1.00 166.52 60 ILE F CA 1
ATOM 12914 C C . ILE F 2 60 ? 469.960 511.268 420.914 1.00 166.52 60 ILE F C 1
ATOM 12915 O O . ILE F 2 60 ? 470.667 512.097 421.487 1.00 166.52 60 ILE F O 1
ATOM 12920 N N . LEU F 2 61 ? 469.007 511.635 420.048 1.00 160.54 61 LEU F N 1
ATOM 12921 C CA . LEU F 2 61 ? 468.881 513.004 419.534 1.00 160.54 61 LEU F CA 1
ATOM 12922 C C . LEU F 2 61 ? 468.331 514.021 420.545 1.00 160.54 61 LEU F C 1
ATOM 12923 O O . LEU F 2 61 ? 468.822 515.148 420.602 1.00 160.54 61 LEU F O 1
ATOM 12928 N N . ILE F 2 62 ? 467.321 513.665 421.342 1.00 156.75 62 ILE F N 1
ATOM 12929 C CA . ILE F 2 62 ? 466.569 514.636 422.165 1.00 156.75 62 ILE F CA 1
ATOM 12930 C C . ILE F 2 62 ? 467.458 515.328 423.212 1.00 156.75 62 ILE F C 1
ATOM 12931 O O . ILE F 2 62 ? 467.276 516.509 423.506 1.00 156.75 62 ILE F O 1
ATOM 12936 N N . VAL F 2 63 ? 468.454 514.619 423.744 1.00 150.78 63 VAL F N 1
ATOM 12937 C CA . VAL F 2 63 ? 469.350 515.096 424.812 1.00 150.78 63 VAL F CA 1
ATOM 12938 C C . VAL F 2 63 ? 470.168 516.330 424.398 1.00 150.78 63 VAL F C 1
ATOM 12939 O O . VAL F 2 63 ? 470.503 517.162 425.241 1.00 150.78 63 VAL F O 1
ATOM 12943 N N . VAL F 2 64 ? 470.462 516.494 423.105 1.00 147.96 64 VAL F N 1
ATOM 12944 C CA . VAL F 2 64 ? 471.362 517.546 422.603 1.00 147.96 64 VAL F CA 1
ATOM 12945 C C . VAL F 2 64 ? 470.866 518.949 422.962 1.00 147.96 64 VAL F C 1
ATOM 12946 O O . VAL F 2 64 ? 471.650 519.785 423.406 1.00 147.96 64 VAL F O 1
ATOM 12950 N N . VAL F 2 65 ? 469.562 519.206 422.835 1.00 146.51 65 VAL F N 1
ATOM 12951 C CA . VAL F 2 65 ? 468.971 520.514 423.165 1.00 146.51 65 VAL F CA 1
ATOM 12952 C C . VAL F 2 65 ? 469.103 520.815 424.657 1.00 146.51 65 VAL F C 1
ATOM 12953 O O . VAL F 2 65 ? 469.491 521.919 425.032 1.00 146.51 65 VAL F O 1
ATOM 12957 N N . ALA F 2 66 ? 468.847 519.830 425.520 1.00 145.00 66 ALA F N 1
ATOM 12958 C CA . ALA F 2 66 ? 468.971 520.002 426.965 1.00 145.00 66 ALA F CA 1
ATOM 12959 C C . ALA F 2 66 ? 470.414 520.342 427.371 1.00 145.00 66 ALA F C 1
ATOM 12960 O O . ALA F 2 66 ? 470.641 521.287 428.126 1.00 145.00 66 ALA F O 1
ATOM 12962 N N . LEU F 2 67 ? 471.404 519.630 426.827 1.00 144.30 67 LEU F N 1
ATOM 12963 C CA . LEU F 2 67 ? 472.815 519.913 427.106 1.00 144.30 67 LEU F CA 1
ATOM 12964 C C . LEU F 2 67 ? 473.265 521.254 426.505 1.00 144.30 67 LEU F C 1
ATOM 12965 O O . LEU F 2 67 ? 474.082 521.942 427.113 1.00 144.30 67 LEU F O 1
ATOM 12970 N N . ALA F 2 68 ? 472.714 521.676 425.365 1.00 143.13 68 ALA F N 1
ATOM 12971 C CA . ALA F 2 68 ? 473.003 522.996 424.802 1.00 143.13 68 ALA F CA 1
ATOM 12972 C C . ALA F 2 68 ? 472.463 524.144 425.679 1.00 143.13 68 ALA F C 1
ATOM 12973 O O . ALA F 2 68 ? 473.076 525.212 425.742 1.00 143.13 68 ALA F O 1
ATOM 12975 N N . LEU F 2 69 ? 471.341 523.929 426.373 1.00 141.08 69 LEU F N 1
ATOM 12976 C CA . LEU F 2 69 ? 470.755 524.888 427.311 1.00 141.08 69 LEU F CA 1
ATOM 12977 C C . LEU F 2 69 ? 471.396 524.840 428.707 1.00 141.08 69 LEU F C 1
ATOM 12978 O O . LEU F 2 69 ? 471.442 525.864 429.383 1.00 141.08 69 LEU F O 1
ATOM 12983 N N . ALA F 2 70 ? 471.903 523.686 429.147 1.00 139.07 70 ALA F N 1
ATOM 12984 C CA . ALA F 2 70 ? 472.355 523.453 430.523 1.00 139.07 70 ALA F CA 1
ATOM 12985 C C . ALA F 2 70 ? 473.244 524.554 431.153 1.00 139.07 70 ALA F C 1
ATOM 12986 O O . ALA F 2 70 ? 472.920 525.000 432.256 1.00 139.07 70 ALA F O 1
ATOM 12988 N N . PRO F 2 71 ? 474.315 525.063 430.512 1.00 140.36 71 PRO F N 1
ATOM 12989 C CA . PRO F 2 71 ? 475.173 526.066 431.144 1.00 140.36 71 PRO F CA 1
ATOM 12990 C C . PRO F 2 71 ? 474.504 527.437 431.341 1.00 140.36 71 PRO F C 1
ATOM 12991 O O . PRO F 2 71 ? 475.029 528.258 432.089 1.00 140.36 71 PRO F O 1
ATOM 12995 N N . ALA F 2 72 ? 473.339 527.703 430.740 1.00 138.48 72 ALA F N 1
ATOM 12996 C CA . ALA F 2 72 ? 472.539 528.894 431.041 1.00 138.48 72 ALA F CA 1
ATOM 12997 C C . ALA F 2 72 ? 471.841 528.828 432.418 1.00 138.48 72 ALA F C 1
ATOM 12998 O O . ALA F 2 72 ? 471.279 529.827 432.869 1.00 138.48 72 ALA F O 1
ATOM 13000 N N . TYR F 2 73 ? 471.877 527.672 433.092 1.00 146.41 73 TYR F N 1
ATOM 13001 C CA . TYR F 2 73 ? 471.214 527.415 434.379 1.00 146.41 73 TYR F CA 1
ATOM 13002 C C . TYR F 2 73 ? 472.145 526.803 435.450 1.00 146.41 73 TYR F C 1
ATOM 13003 O O . TYR F 2 73 ? 471.667 526.393 436.512 1.00 146.41 73 TYR F O 1
ATOM 13012 N N . ALA F 2 74 ? 473.459 526.731 435.194 1.00 146.97 74 ALA F N 1
ATOM 13013 C CA . ALA F 2 74 ? 474.465 526.126 436.084 1.00 146.97 74 ALA F CA 1
ATOM 13014 C C . ALA F 2 74 ? 475.848 526.811 435.983 1.00 146.97 74 ALA F C 1
ATOM 13015 O O . ALA F 2 74 ? 476.889 526.113 436.009 1.00 146.97 74 ALA F O 1
#

Organism: Langat virus (strain TP21) (NCBI:txid31638)

Foldseek 3Di:
DCQLVAPEEDEFEAEPPDFKFKAKAWFRHWYWYYYVPFFIKIKHWHFKWFFAFDWDKKFAQFKDKDDKDKDWDAPPPDEDDDPQVPDFQKDKDKDWEFDDVVVVGDHGDIIMMMMMIGIDHDDQRMKIKGAHDLQTIKIKMKMATPQQFDDDPPGDDPQIWIDIDGPPDAFDWTARPPFGIKTKGFDSVPKDDRQQWIKMAGRCPDPPDFGIFTHTDPVVVPDQGWIDDPPDPGIPPNVSFKDWDHDHHGDTDIDGNGRCVVVVVVVCPPTAGWHDDPRMTTDNTIITMMMITPPTTDDPDPVFAADQLPFKDFPADWDQSVVQKIKGFIDGDDDDWHWKDWFKDDPPDRPDGFWPWSGPGFIAHPVGRGITITHGAAAWMWIGIRNDIDIDGRDDHPVVVVVVVVVVLVVCCVRVPLCSLSGRDDPDPVSVVSSVVSVVVVVVCCVPPVPPDQVRLLVVLVVLLVCLVPDDDVVVSVVSNVVSVVSCCVHVVSHD/DCQLVADAEEEDEDDAPDFKFKDWAWFRHKYWYYYPPAFIKIKHWYWKKFFPFAWWKKFAQFKDKDDKDKDWDAPPRDEDDDPCPPDFQKDKDKDWEWDDVVHPHPDTDIIIMMMMMGIDHDDQRMKIKGAHDLQTMKIKMKMATPPQDDDDPPDDDPQIDIDMDHQVDFKDWDQRPPFWIKIKGFHSPVKDDRVFWMWMAGRQPDPPDFGIFTDTPVVVVPDQGWMDTPPDPHTPPNVSFKDWADDHRGDIDIDGNGGCVVVVVVVCPPTDGWHDDPRMTIGRTMITIMMITDPTTDDPDPPFAADDLPFKDFPAPWDDSSVQKTKGFIDGDPDFWHFWPKFKDAPPDPRPGFWPWSGPGFGGDPVGGGITMTHGAAAWMKIDTRPDIDIDGGDDHPVVVVVVVVVVLLVLCVPSFLCSLSGTPPCPPVSVVSSVVSCVLVVVCCVPPVPPDLVVLLVVLVVLLVVLVVDPDVVSSVVSNVSSVSSCCVRPSVVD/DCLLPADLEDEEEDEVVPQKKKAKAKFRYKYWYDYPPFFIKIKHWHWKKFFFFAWDKKFAQFKDKDDKDKDWDAAPGDEDDDPQVPDFQKDKDKDFAFDDVVNVHPHGDTIIMMMMIGIDRDPLRMKIKGAHDQQGMKIKMKMFTPAQFDDDPPDDDPQIDIDIDGPPDDQDWDQSDPFWIKTKDFPSVPKDDSQFWIKMAGGPPDDPDFGIFTHTDVVVVPDQGWIDDPPDPGIPPNVSQWDWDRDDNGDIDIDGNGRNVVVVVVVPPPTDGWDDDPGMTTDRTIIIIMMMGNPTTHDPDPVFAADDQPFKDWPADWDDSSPQKIKGFIDGDDDDWHWKDWFKDAPPGRPDTFWDWSGPTFTAHPVDRGITITHGAAAWMWIDIRNDIDTDGRDDHPVVVVVVVVVSLVVLCVRVPLCSLSRTPDPDPVSVVVSVVSVVLVVVCCVPPVPPDQVVLLVQLVVLLVVLVVDPDVVSSVVSNVVSVVSCVVRVPDDD/DDDDDPDDPDPCPPDDDDDDDCPPVNLVVLLVVCCVVVVVCLVVQLVCLVVPDPDPVVSVVSSVVCSSCVSVPD/DCDDDDDDPPPDDDDDDPDDDDPPVNLVVVLVVVCVVVVCVLVCLLVVLVPPPPDPVVSVVSSVVCSSCPVVPD/DDDDDDADPVDDDPDDDDPPRDDPVVLVCLLVVCCVVDVCVLVVVLVCLCVPDPDPVCSVVVVPVVSSCVVVPD

GO terms:
  GO:0039563 symbiont-mediated suppression of host JAK-STAT cascade via inhibition of STAT1 activity (P, IDA)
  GO:0039574 symbiont-mediated suppression of host JAK-STAT cascade via inhibition of host TYK2 activity (P, IDA)
  GO:0039576 symbiont-mediated suppression of host JAK-STAT cascade via inhibition of JAK1 activity (P, IDA)